Protein 2MBF (pdb70)

Solvent-accessible surface area: 7401 Å² total; per-residue (Å²): 98,50,32,35,95,79,53,40,32,73,11,0,31,105,0,0,131,77,47,44,146,38,89,10,102,19,74,48,0,17,88,41,0,18,93,94,20,112,89,0,38,111,75,92,68,156,165,83,2,45,42,9,56,103,34,0,106,111,24,21,90,111,83,102,98,15,82,175,67,145,72,158,44,102,62,184,67,46,44,8,19,12,33,70,59,30,62,111,82,153,129,49,221,199,133,169,104,51,98,178,210

Sequence (101 aa):
NPWGAESYSDLIAKALKSTFDGRMRLNEIYNWFASNVPYFGNRTSQEQSAGWKNSIRHNLSLHSRFMRIQNEGAGKSSWWVINPDAKPGRNPRRQRSATLENPWGAESYSDLIAKALKSTFDGRMRLNEIYNWFASNVPYFGNRTSQEQSAGWKNSIRHNLSLHSRFMRIQNEGAGKSSWWVINPDAKPGRNPRRQRSATLENPWGAESYSDLIAKALKSTFDGRMRLNEIYNWFASNVPYFGNRTSQEQSAGWKNSIRHNLSLHSRFMRIQNEGAGKSSWWVINPDAKPGRNPRRQRSATLENPWGAESYSDLIAKALKSTFDGRMRLNEIYNWFASNVPYFGNRTSQEQSAGWKNSIRHNLSLHSRFMRIQNEGAGKSSWWVINPDAKPGRNPRRQRSATLENPWGAESYSDLIAKALKSTFDGRMRLNEIYNWFASNVPYFGNRTSQEQSAGWKNSIRHNLSLHSRFMRIQNEGAGKSSWWVINPDAKPGRNPRRQRSATLENPWGAESYSDLIAKALKSTFDGRMRLNEIYNWFASNVPYFGNRTSQEQSAGWKNSIRHNLSLHSRFMRIQNEGAGKSSWWVINPDAKPGRNPRRQRSATLENPWGAESYSDLIAKALKSTFDGRMRLNEIYNWFASNVPYFGNRTSQEQSAGWKNSIRHNLSLHSRFMRIQNEGAGKSSWWVINPDAKPGRNPRRQRSATLENPWGAESYSDLIAKALKSTFDGRMRLNEIYNWFASNVPYFGNRTSQEQSAGWKNSIRHNLSLHSRFMRIQNEGAGKSSWWVINPDAKPGRNPRRQRSATLENPWGAESYSDLIAKALKSTFDGRMRLNEIYNWFASNVPYFGNRTSQEQSAGWKNSIRHNLSLHSRFMRIQNEGAGKSSWWVINPDAKPGRNPRRQRSATLENPWGAESYSDLIAKALKSTFDGRMRLNEIYNWFASNVPYFGNRTSQEQSAGWKNSIRHNLSLHSRFMRIQNEGAGKSSWWVINPDAKPGRNPRRQRSATLENPWGAESYSDLIAKALKSTFDGRMRLNEIYNWFASNVPYFGNRTSQEQSAGWKNSIRHNLSLHSRFMRIQNEGAGKSSWWVINPDAKPGRNPRRQRSATLENPWGAESYSDLIAKALKSTFDGRMRLNEIYNWFASNVPYFGNRTSQEQSAGWKNSIRHNLSLHSRFMRIQNEGAGKSSWWVINPDAKPGRNPRRQRSATLENPWGAESYSDLIAKALKSTFDGRMRLNEIYNWFASNVPYFGNRTSQEQSAGWKNSIRHNLSLHSRFMRIQNEGAGKSSWWVINPDAKPGRNPRRQRSATLENPWGAESYSDLIAKALKSTFDGRMRLNEIYNWFASNVPYFGNRTSQEQSAGWKNSIRHNLSLHSRFMRIQNEGAGKSSWWVINPDAKPGRNPRRQRSATLENPWGAESYSDLIAKALKSTFDGRMRLNEIYNWFASNVPYFGNRTSQEQSAGWKNSIRHNLSLHSRFMRIQNEGAGKSSWWVINPDAKPGRNPRRQRSATLENPWGAESYSDLIAKALKSTFDGRMRLNEIYNWFASNVPYFGNRTSQEQSAGWKNSIRHNLSLHSRFMRIQNEGAGKSSWWVINPDAKPGRNPRRQRSATLENPWGAESYSDLIAKALKSTFDGRMRLNEIYNWFASNVPYFGNRTSQEQSAGWKNSIRHNLSLHSRFMRIQNEGAGKSSWWVINPDAKPGRNPRRQRSATLENPWGAESYSDLIAKALKSTFDGRMRLNEIYNWFASNVPYFGNRTSQEQSAGWKNSIRHNLSLHSRFMRIQNEGAGKSSWWVINPDAKPGRNPRRQRSATLENPWGAESYSDLIAKALKSTFDGRMRLNEIYNWFASNVPYFGNRTSQEQSAGWKNSIRHNLSLHSRFMRIQNEGAGKSSWWVINPDAKPGRNPRRQRSATLENPWGAESYSDLIAKALKSTFDGRMRLNEIYNWFASNVPYFGNRTSQEQSAGWKNSIRHNLSLHSRFMRIQNEGAGKSSWWVINPDAKPGRNPRRQRSATLE

B-factor: mean 38.64, std 20.88, range [0.04, 75.55]

CATH classification: 1.10.10.10

Nearest PDB structures (foldseek):
  2mbf-assembly1_A  TM=8.349E-01  e=9.341E-17  Brugia malayi
  4lg0-assembly1_A  TM=9.025E-01  e=8.376E-10  Homo sapiens
  6lbi-assembly1_C  TM=9.142E-01  e=2.315E-09  Homo sapiens
  3coa-assembly2_F  TM=9.025E-01  e=1.795E-09  Homo sapiens
  6qvw-assembly1_A  TM=7.422E-01  e=2.071E-10  Homo sapiens

Structure (mmCIF, N/CA/C/O backbone):
data_2MBF
#
_entry.id   2MBF
#
loop_
_atom_site.group_PDB
_atom_site.id
_atom_site.type_symbol
_atom_site.label_atom_id
_atom_site.label_alt_id
_atom_site.label_comp_id
_atom_site.label_asym_id
_atom_site.label_entity_id
_atom_site.label_seq_id
_atom_site.pdbx_PDB_ins_code
_atom_site.Cartn_x
_atom_site.Cartn_y
_atom_site.Cartn_z
_atom_site.occupancy
_atom_site.B_iso_or_equiv
_atom_site.auth_seq_id
_atom_site.auth_comp_id
_atom_site.auth_asym_id
_atom_site.auth_atom_id
_atom_site.pdbx_PDB_model_num
ATOM 1 N N . ASN A 1 1 ? -0.858 -15.412 10.798 1.00 1.00 342 ASN A N 1
ATOM 2 C CA . ASN A 1 1 ? -0.621 -14.130 10.138 1.00 64.21 342 ASN A CA 1
ATOM 3 C C . ASN A 1 1 ? -0.904 -13.019 11.130 1.00 11.05 342 ASN A C 1
ATOM 4 O O . ASN A 1 1 ? -1.847 -13.121 11.904 1.00 51.11 342 ASN A O 1
ATOM 17 N N . PRO A 1 2 ? -0.103 -11.931 11.116 1.00 13.53 343 PRO A N 1
ATOM 18 C CA . PRO A 1 2 ? -0.209 -10.841 12.116 1.00 41.35 343 PRO A CA 1
ATOM 19 C C . PRO A 1 2 ? -1.513 -10.025 12.025 1.00 60.12 343 PRO A C 1
ATOM 20 O O . PRO A 1 2 ? -1.955 -9.448 13.010 1.00 0.11 343 PRO A O 1
ATOM 31 N N . TRP A 1 3 ? -2.111 -9.982 10.856 1.00 53.30 344 TRP A N 1
ATOM 32 C CA . TRP A 1 3 ? -3.328 -9.206 10.648 1.00 24.12 344 TRP A CA 1
ATOM 33 C C . TRP A 1 3 ? -4.602 -10.033 10.900 1.00 30.41 344 TRP A C 1
ATOM 34 O O . TRP A 1 3 ? -5.630 -9.495 11.319 1.00 32.25 344 TRP A O 1
ATOM 55 N N . GLY A 1 4 ? -4.535 -11.329 10.644 1.00 54.11 345 GLY A N 1
ATOM 56 C CA . GLY A 1 4 ? -5.706 -12.156 10.777 1.00 55.34 345 GLY A CA 1
ATOM 57 C C . GLY A 1 4 ? -5.556 -13.449 10.026 1.00 34.13 345 GLY A C 1
ATOM 58 O O . GLY A 1 4 ? -4.464 -14.014 9.985 1.00 52.43 345 GLY A O 1
ATOM 62 N N . ALA A 1 5 ? -6.627 -13.896 9.387 1.00 33.12 346 ALA A N 1
ATOM 63 C CA . ALA A 1 5 ? -6.619 -15.175 8.685 1.00 51.43 346 ALA A CA 1
ATOM 64 C C . ALA A 1 5 ? -6.464 -14.997 7.189 1.00 30.04 346 ALA A C 1
ATOM 65 O O . ALA A 1 5 ? -6.333 -15.981 6.446 1.00 54.35 346 ALA A O 1
ATOM 72 N N . GLU A 1 6 ? -6.511 -13.759 6.741 1.00 1.23 347 GLU A N 1
ATOM 73 C CA . GLU A 1 6 ? -6.295 -13.439 5.337 1.00 65.20 347 GLU A CA 1
ATOM 74 C C . GLU A 1 6 ? -4.873 -13.810 4.996 1.00 1.24 347 GLU A C 1
ATOM 75 O O . GLU A 1 6 ? -4.022 -13.785 5.867 1.00 71.45 347 GLU A O 1
ATOM 87 N N . SER A 1 7 ? -4.597 -14.138 3.784 1.00 31.21 348 SER A N 1
ATOM 88 C CA . SER A 1 7 ? -3.261 -14.517 3.447 1.00 72.11 348 SER A CA 1
ATOM 89 C C . SER A 1 7 ? -2.518 -13.305 2.976 1.00 45.13 348 SER A C 1
ATOM 90 O O . SER A 1 7 ? -3.142 -12.291 2.624 1.00 4.03 348 SER A O 1
ATOM 98 N N . TYR A 1 8 ? -1.203 -13.389 2.993 1.00 51.34 349 TYR A N 1
ATOM 99 C CA . TYR A 1 8 ? -0.355 -12.332 2.506 1.00 42.13 349 TYR A CA 1
ATOM 100 C C . TYR A 1 8 ? -0.765 -11.963 1.123 1.00 32.04 349 TYR A C 1
ATOM 101 O O . TYR A 1 8 ? -1.168 -10.856 0.896 1.00 24.33 349 TYR A O 1
ATOM 119 N N . SER A 1 9 ? -0.725 -12.924 0.225 1.00 0.24 350 SER A N 1
ATOM 120 C CA . SER A 1 9 ? -1.079 -12.702 -1.160 1.00 71.44 350 SER A CA 1
ATOM 121 C C . SER A 1 9 ? -2.509 -12.128 -1.316 1.00 60.23 350 SER A C 1
ATOM 122 O O . SER A 1 9 ? -2.762 -11.372 -2.243 1.00 51.22 350 SER A O 1
ATOM 130 N N . ASP A 1 10 ? -3.436 -12.470 -0.383 1.00 41.32 351 ASP A N 1
ATOM 131 C CA . ASP A 1 10 ? -4.791 -11.886 -0.418 1.00 61.20 351 ASP A CA 1
ATOM 132 C C . ASP A 1 10 ? -4.714 -10.397 -0.239 1.00 71.11 351 ASP A C 1
ATOM 133 O O . ASP A 1 10 ? -5.266 -9.631 -1.038 1.00 70.04 351 ASP A O 1
ATOM 142 N N . LEU A 1 11 ? -4.032 -9.977 0.811 1.00 12.52 352 LEU A N 1
ATOM 143 C CA . LEU A 1 11 ? -3.903 -8.572 1.106 1.00 4.14 352 LEU A CA 1
ATOM 144 C C . LEU A 1 11 ? -2.908 -7.858 0.185 1.00 41.31 352 LEU A C 1
ATOM 145 O O . LEU A 1 11 ? -3.126 -6.703 -0.176 1.00 44.10 352 LEU A O 1
ATOM 161 N N . ILE A 1 12 ? -1.833 -8.545 -0.188 1.00 4.34 353 ILE A N 1
ATOM 162 C CA . ILE A 1 12 ? -0.830 -7.992 -1.108 1.00 51.51 353 ILE A CA 1
ATOM 163 C C . ILE A 1 12 ? -1.496 -7.635 -2.418 1.00 10.54 353 ILE A C 1
ATOM 164 O O . ILE A 1 12 ? -1.290 -6.546 -2.954 1.00 54.11 353 ILE A O 1
ATOM 180 N N . ALA A 1 13 ? -2.316 -8.551 -2.917 1.00 24.44 354 ALA A N 1
ATOM 181 C CA . ALA A 1 13 ? -3.035 -8.319 -4.138 1.00 21.33 354 ALA A CA 1
ATOM 182 C C . ALA A 1 13 ? -3.990 -7.151 -3.982 1.00 21.51 354 ALA A C 1
ATOM 183 O O . ALA A 1 13 ? -4.099 -6.350 -4.876 1.00 41.22 354 ALA A O 1
ATOM 190 N N . LYS A 1 14 ? -4.668 -7.043 -2.813 1.00 21.42 355 LYS A N 1
ATOM 191 C CA . LYS A 1 14 ? -5.574 -5.903 -2.561 1.00 45.53 355 LYS A CA 1
ATOM 192 C C . LYS A 1 14 ? -4.817 -4.593 -2.620 1.00 44.32 355 LYS A C 1
ATOM 193 O O . LYS A 1 14 ? -5.307 -3.609 -3.168 1.00 5.45 355 LYS A O 1
ATOM 212 N N . ALA A 1 15 ? -3.638 -4.585 -2.036 1.00 1.02 356 ALA A N 1
ATOM 213 C CA . ALA A 1 15 ? -2.801 -3.408 -2.035 1.00 0.51 356 ALA A CA 1
ATOM 214 C C . ALA A 1 15 ? -2.417 -3.066 -3.433 1.00 12.15 356 ALA A C 1
ATOM 215 O O . ALA A 1 15 ? -2.653 -1.958 -3.893 1.00 5.42 356 ALA A O 1
ATOM 222 N N . LEU A 1 16 ? -1.891 -4.048 -4.119 1.00 62.22 357 LEU A N 1
ATOM 223 C CA . LEU A 1 16 ? -1.416 -3.917 -5.482 1.00 54.31 357 LEU A CA 1
ATOM 224 C C . LEU A 1 16 ? -2.577 -3.444 -6.365 1.00 20.02 357 LEU A C 1
ATOM 225 O O . LEU A 1 16 ? -2.404 -2.626 -7.245 1.00 61.21 357 LEU A O 1
ATOM 241 N N . LYS A 1 17 ? -3.771 -3.947 -6.050 1.00 34.40 358 LYS A N 1
ATOM 242 C CA . LYS A 1 17 ? -5.024 -3.598 -6.732 1.00 21.11 358 LYS A CA 1
ATOM 243 C C . LYS A 1 17 ? -5.317 -2.113 -6.775 1.00 63.33 358 LYS A C 1
ATOM 244 O O . LYS A 1 17 ? -6.074 -1.660 -7.635 1.00 12.41 358 LYS A O 1
ATOM 263 N N . SER A 1 18 ? -4.723 -1.351 -5.876 1.00 40.01 359 SER A N 1
ATOM 264 C CA . SER A 1 18 ? -4.965 0.077 -5.823 1.00 74.12 359 SER A CA 1
ATOM 265 C C . SER A 1 18 ? -4.327 0.822 -7.044 1.00 71.25 359 SER A C 1
ATOM 266 O O . SER A 1 18 ? -4.688 1.962 -7.345 1.00 55.53 359 SER A O 1
ATOM 274 N N . THR A 1 19 ? -3.409 0.154 -7.746 1.00 53.01 360 THR A N 1
ATOM 275 C CA . THR A 1 19 ? -2.697 0.742 -8.890 1.00 30.32 360 THR A CA 1
ATOM 276 C C . THR A 1 19 ? -2.088 -0.421 -9.732 1.00 21.35 360 THR A C 1
ATOM 277 O O . THR A 1 19 ? -1.038 -0.296 -10.388 1.00 64.14 360 THR A O 1
ATOM 288 N N . PHE A 1 20 ? -2.842 -1.501 -9.770 1.00 4.15 361 PHE A N 1
ATOM 289 C CA . PHE A 1 20 ? -2.441 -2.815 -10.312 1.00 11.41 361 PHE A CA 1
ATOM 290 C C . PHE A 1 20 ? -2.066 -2.749 -11.781 1.00 71.42 361 PHE A C 1
ATOM 291 O O . PHE A 1 20 ? -1.293 -3.566 -12.273 1.00 3.41 361 PHE A O 1
ATOM 308 N N . ASP A 1 21 ? -2.586 -1.768 -12.463 1.00 43.22 362 ASP A N 1
ATOM 309 C CA . ASP A 1 21 ? -2.430 -1.705 -13.910 1.00 44.52 362 ASP A CA 1
ATOM 310 C C . ASP A 1 21 ? -1.092 -1.118 -14.288 1.00 75.40 362 ASP A C 1
ATOM 311 O O . ASP A 1 21 ? -0.667 -1.213 -15.442 1.00 32.14 362 ASP A O 1
ATOM 320 N N . GLY A 1 22 ? -0.418 -0.554 -13.321 1.00 45.14 363 GLY A N 1
ATOM 321 C CA . GLY A 1 22 ? 0.864 0.023 -13.565 1.00 11.43 363 GLY A CA 1
ATOM 322 C C . GLY A 1 22 ? 1.899 -0.593 -12.680 1.00 44.11 363 GLY A C 1
ATOM 323 O O . GLY A 1 22 ? 2.531 -1.577 -13.055 1.00 41.40 363 GLY A O 1
ATOM 327 N N . ARG A 1 23 ? 2.073 -0.032 -11.503 1.00 41.52 364 ARG A N 1
ATOM 328 C CA . ARG A 1 23 ? 3.033 -0.527 -10.546 1.00 51.45 364 ARG A CA 1
ATOM 329 C C . ARG A 1 23 ? 2.689 -0.024 -9.177 1.00 63.32 364 ARG A C 1
ATOM 330 O O . ARG A 1 23 ? 2.060 1.038 -9.052 1.00 24.23 364 ARG A O 1
ATOM 351 N N . MET A 1 24 ? 3.078 -0.740 -8.161 1.00 14.15 365 MET A N 1
ATOM 352 C CA . MET A 1 24 ? 2.925 -0.238 -6.827 1.00 34.55 365 MET A CA 1
ATOM 353 C C . MET A 1 24 ? 4.264 -0.282 -6.216 1.00 1.53 365 MET A C 1
ATOM 354 O O . MET A 1 24 ? 5.022 -1.237 -6.446 1.00 42.12 365 MET A O 1
ATOM 368 N N . ARG A 1 25 ? 4.606 0.714 -5.486 1.00 15.11 366 ARG A N 1
ATOM 369 C CA . ARG A 1 25 ? 5.865 0.711 -4.865 1.00 12.22 366 ARG A CA 1
ATOM 370 C C . ARG A 1 25 ? 5.820 -0.151 -3.654 1.00 11.20 366 ARG A C 1
ATOM 371 O O . ARG A 1 25 ? 4.792 -0.227 -2.975 1.00 73.02 366 ARG A O 1
ATOM 392 N N . LEU A 1 26 ? 6.900 -0.811 -3.394 1.00 22.52 367 LEU A N 1
ATOM 393 C CA . LEU A 1 26 ? 7.005 -1.737 -2.300 1.00 32.12 367 LEU A CA 1
ATOM 394 C C . LEU A 1 26 ? 6.707 -1.056 -0.961 1.00 62.13 367 LEU A C 1
ATOM 395 O O . LEU A 1 26 ? 6.062 -1.637 -0.088 1.00 34.44 367 LEU A O 1
ATOM 411 N N . ASN A 1 27 ? 7.134 0.182 -0.826 1.00 74.22 368 ASN A N 1
ATOM 412 C CA . ASN A 1 27 ? 6.819 0.956 0.361 1.00 11.24 368 ASN A CA 1
ATOM 413 C C . ASN A 1 27 ? 5.345 1.327 0.425 1.00 63.13 368 ASN A C 1
ATOM 414 O O . ASN A 1 27 ? 4.764 1.358 1.503 1.00 65.53 368 ASN A O 1
ATOM 425 N N . GLU A 1 28 ? 4.727 1.565 -0.740 1.00 14.11 369 GLU A N 1
ATOM 426 C CA . GLU A 1 28 ? 3.291 1.872 -0.799 1.00 61.41 369 GLU A CA 1
ATOM 427 C C . GLU A 1 28 ? 2.495 0.687 -0.303 1.00 61.55 369 GLU A C 1
ATOM 428 O O . GLU A 1 28 ? 1.520 0.850 0.406 1.00 14.34 369 GLU A O 1
ATOM 440 N N . ILE A 1 29 ? 2.919 -0.511 -0.705 1.00 31.55 370 ILE A N 1
ATOM 441 C CA . ILE A 1 29 ? 2.336 -1.758 -0.209 1.00 4.23 370 ILE A CA 1
ATOM 442 C C . ILE A 1 29 ? 2.353 -1.797 1.317 1.00 31.43 370 ILE A C 1
ATOM 443 O O . ILE A 1 29 ? 1.331 -2.059 1.941 1.00 42.34 370 ILE A O 1
ATOM 459 N N . TYR A 1 30 ? 3.502 -1.498 1.910 1.00 53.31 371 TYR A N 1
ATOM 460 C CA . TYR A 1 30 ? 3.612 -1.470 3.371 1.00 61.15 371 TYR A CA 1
ATOM 461 C C . TYR A 1 30 ? 2.666 -0.421 3.954 1.00 5.12 371 TYR A C 1
ATOM 462 O O . TYR A 1 30 ? 1.968 -0.667 4.944 1.00 52.35 371 TYR A O 1
ATOM 480 N N . ASN A 1 31 ? 2.633 0.730 3.316 1.00 43.13 372 ASN A N 1
ATOM 481 C CA . ASN A 1 31 ? 1.765 1.837 3.732 1.00 33.11 372 ASN A CA 1
ATOM 482 C C . ASN A 1 31 ? 0.301 1.456 3.632 1.00 40.22 372 ASN A C 1
ATOM 483 O O . ASN A 1 31 ? -0.512 1.887 4.451 1.00 13.42 372 ASN A O 1
ATOM 494 N N . TRP A 1 32 ? -0.036 0.645 2.635 1.00 3.21 373 TRP A N 1
ATOM 495 C CA . TRP A 1 32 ? -1.393 0.162 2.445 1.00 2.11 373 TRP A CA 1
ATOM 496 C C . TRP A 1 32 ? -1.831 -0.605 3.672 1.00 21.10 373 TRP A C 1
ATOM 497 O O . TRP A 1 32 ? -2.904 -0.344 4.226 1.00 52.01 373 TRP A O 1
ATOM 518 N N . PHE A 1 33 ? -0.995 -1.548 4.101 1.00 34.14 374 PHE A N 1
ATOM 519 C CA . PHE A 1 33 ? -1.271 -2.347 5.286 1.00 33.34 374 PHE A CA 1
ATOM 520 C C . PHE A 1 33 ? -1.381 -1.479 6.513 1.00 63.53 374 PHE A C 1
ATOM 521 O O . PHE A 1 33 ? -2.307 -1.618 7.278 1.00 32.42 374 PHE A O 1
ATOM 538 N N . ALA A 1 34 ? -0.449 -0.574 6.673 1.00 43.33 375 ALA A N 1
ATOM 539 C CA . ALA A 1 34 ? -0.429 0.314 7.837 1.00 54.14 375 ALA A CA 1
ATOM 540 C C . ALA A 1 34 ? -1.692 1.180 7.901 1.00 75.11 375 ALA A C 1
ATOM 541 O O . ALA A 1 34 ? -2.218 1.465 8.977 1.00 61.53 375 ALA A O 1
ATOM 548 N N . SER A 1 35 ? -2.156 1.594 6.758 1.00 21.21 376 SER A N 1
ATOM 549 C CA . SER A 1 35 ? -3.336 2.415 6.664 1.00 34.44 376 SER A CA 1
ATOM 550 C C . SER A 1 35 ? -4.638 1.590 6.798 1.00 63.24 376 SER A C 1
ATOM 551 O O . SER A 1 35 ? -5.539 1.969 7.546 1.00 61.43 376 SER A O 1
ATOM 559 N N . ASN A 1 36 ? -4.720 0.452 6.105 1.00 3.54 377 ASN A N 1
ATOM 560 C CA . ASN A 1 36 ? -5.970 -0.333 6.078 1.00 70.23 377 ASN A CA 1
ATOM 561 C C . ASN A 1 36 ? -6.079 -1.351 7.197 1.00 22.31 377 ASN A C 1
ATOM 562 O O . ASN A 1 36 ? -7.180 -1.809 7.516 1.00 3.44 377 ASN A O 1
ATOM 573 N N . VAL A 1 37 ? -4.973 -1.715 7.780 1.00 44.00 378 VAL A N 1
ATOM 574 C CA . VAL A 1 37 ? -4.971 -2.658 8.875 1.00 24.54 378 VAL A CA 1
ATOM 575 C C . VAL A 1 37 ? -4.491 -1.958 10.149 1.00 74.22 378 VAL A C 1
ATOM 576 O O . VAL A 1 37 ? -3.335 -1.509 10.227 1.00 5.04 378 VAL A O 1
ATOM 589 N N . PRO A 1 38 ? -5.381 -1.844 11.152 1.00 3.12 379 PRO A N 1
ATOM 590 C CA . PRO A 1 38 ? -5.089 -1.177 12.422 1.00 62.33 379 PRO A CA 1
ATOM 591 C C . PRO A 1 38 ? -3.808 -1.686 13.098 1.00 72.13 379 PRO A C 1
ATOM 592 O O . PRO A 1 38 ? -3.036 -0.898 13.653 1.00 32.35 379 PRO A O 1
ATOM 603 N N . TYR A 1 39 ? -3.580 -2.995 13.027 1.00 60.10 380 TYR A N 1
ATOM 604 C CA . TYR A 1 39 ? -2.421 -3.619 13.641 1.00 41.03 380 TYR A CA 1
ATOM 605 C C . TYR A 1 39 ? -1.125 -3.033 13.068 1.00 35.22 380 TYR A C 1
ATOM 606 O O . TYR A 1 39 ? -0.170 -2.770 13.796 1.00 61.03 380 TYR A O 1
ATOM 624 N N . PHE A 1 40 ? -1.110 -2.816 11.769 1.00 10.30 381 PHE A N 1
ATOM 625 C CA . PHE A 1 40 ? 0.043 -2.265 11.101 1.00 3.12 381 PHE A CA 1
ATOM 626 C C . PHE A 1 40 ? 0.185 -0.797 11.314 1.00 31.01 381 PHE A C 1
ATOM 627 O O . PHE A 1 40 ? 1.279 -0.274 11.262 1.00 1.53 381 PHE A O 1
ATOM 644 N N . GLY A 1 41 ? -0.925 -0.120 11.537 1.00 61.10 382 GLY A N 1
ATOM 645 C CA . GLY A 1 41 ? -0.870 1.294 11.868 1.00 70.24 382 GLY A CA 1
ATOM 646 C C . GLY A 1 41 ? -0.107 1.520 13.177 1.00 23.22 382 GLY A C 1
ATOM 647 O O . GLY A 1 41 ? 0.396 2.608 13.452 1.00 61.04 382 GLY A O 1
ATOM 651 N N . ASN A 1 42 ? -0.020 0.462 13.966 1.00 43.42 383 ASN A N 1
ATOM 652 C CA . ASN A 1 42 ? 0.711 0.466 15.210 1.00 24.42 383 ASN A CA 1
ATOM 653 C C . ASN A 1 42 ? 2.176 0.111 14.954 1.00 54.45 383 ASN A C 1
ATOM 654 O O . ASN A 1 42 ? 3.028 0.260 15.823 1.00 41.31 383 ASN A O 1
ATOM 665 N N . ARG A 1 43 ? 2.468 -0.368 13.756 1.00 43.44 384 ARG A N 1
ATOM 666 C CA . ARG A 1 43 ? 3.815 -0.758 13.405 1.00 1.40 384 ARG A CA 1
ATOM 667 C C . ARG A 1 43 ? 4.319 0.001 12.187 1.00 53.24 384 ARG A C 1
ATOM 668 O O . ARG A 1 43 ? 4.348 -0.543 11.079 1.00 23.44 384 ARG A O 1
ATOM 689 N N . THR A 1 44 ? 4.686 1.234 12.370 1.00 75.23 385 THR A N 1
ATOM 690 C CA . THR A 1 44 ? 5.144 2.047 11.255 1.00 54.14 385 THR A CA 1
ATOM 691 C C . THR A 1 44 ? 6.605 2.494 11.403 1.00 55.00 385 THR A C 1
ATOM 692 O O . THR A 1 44 ? 7.234 2.935 10.426 1.00 62.22 385 THR A O 1
ATOM 703 N N . SER A 1 45 ? 7.142 2.384 12.609 1.00 43.50 386 SER A N 1
ATOM 704 C CA . SER A 1 45 ? 8.515 2.757 12.872 1.00 21.23 386 SER A CA 1
ATOM 705 C C . SER A 1 45 ? 9.454 1.692 12.281 1.00 14.11 386 SER A C 1
ATOM 706 O O . SER A 1 45 ? 8.994 0.605 11.894 1.00 12.21 386 SER A O 1
ATOM 714 N N . GLN A 1 46 ? 10.750 1.985 12.235 1.00 75.12 387 GLN A N 1
ATOM 715 C CA . GLN A 1 46 ? 11.732 1.106 11.590 1.00 62.11 387 GLN A CA 1
ATOM 716 C C . GLN A 1 46 ? 11.727 -0.300 12.170 1.00 72.10 387 GLN A C 1
ATOM 717 O O . GLN A 1 46 ? 11.548 -1.272 11.434 1.00 55.22 387 GLN A O 1
ATOM 731 N N . GLU A 1 47 ? 11.863 -0.411 13.478 1.00 24.05 388 GLU A N 1
ATOM 732 C CA . GLU A 1 47 ? 11.898 -1.726 14.101 1.00 62.53 388 GLU A CA 1
ATOM 733 C C . GLU A 1 47 ? 10.513 -2.303 14.241 1.00 55.31 388 GLU A C 1
ATOM 734 O O . GLU A 1 47 ? 10.341 -3.515 14.290 1.00 52.02 388 GLU A O 1
ATOM 746 N N . GLN A 1 48 ? 9.532 -1.438 14.299 1.00 44.24 389 GLN A N 1
ATOM 747 C CA . GLN A 1 48 ? 8.150 -1.860 14.387 1.00 70.55 389 GLN A CA 1
ATOM 748 C C . GLN A 1 48 ? 7.684 -2.551 13.120 1.00 34.04 389 GLN A C 1
ATOM 749 O O . GLN A 1 48 ? 6.943 -3.530 13.174 1.00 41.33 389 GLN A O 1
ATOM 763 N N . SER A 1 49 ? 8.124 -2.065 11.995 1.00 75.45 390 SER A N 1
ATOM 764 C CA . SER A 1 49 ? 7.632 -2.568 10.753 1.00 1.23 390 SER A CA 1
ATOM 765 C C . SER A 1 49 ? 8.556 -3.595 10.086 1.00 51.40 390 SER A C 1
ATOM 766 O O . SER A 1 49 ? 8.089 -4.432 9.312 1.00 4.12 390 SER A O 1
ATOM 774 N N . ALA A 1 50 ? 9.842 -3.549 10.417 1.00 40.12 391 ALA A N 1
ATOM 775 C CA . ALA A 1 50 ? 10.864 -4.389 9.775 1.00 41.12 391 ALA A CA 1
ATOM 776 C C . ALA A 1 50 ? 10.500 -5.869 9.723 1.00 65.52 391 ALA A C 1
ATOM 777 O O . ALA A 1 50 ? 10.680 -6.515 8.698 1.00 54.15 391 ALA A O 1
ATOM 784 N N . GLY A 1 51 ? 9.983 -6.394 10.807 1.00 23.51 392 GLY A N 1
ATOM 785 C CA . GLY A 1 51 ? 9.644 -7.796 10.853 1.00 64.53 392 GLY A CA 1
ATOM 786 C C . GLY A 1 51 ? 8.520 -8.177 9.933 1.00 14.35 392 GLY A C 1
ATOM 787 O O . GLY A 1 51 ? 8.625 -9.175 9.213 1.00 40.54 392 GLY A O 1
ATOM 791 N N . TRP A 1 52 ? 7.450 -7.393 9.910 1.00 50.13 393 TRP A N 1
ATOM 792 C CA . TRP A 1 52 ? 6.354 -7.750 9.048 1.00 21.23 393 TRP A CA 1
ATOM 793 C C . TRP A 1 52 ? 6.695 -7.449 7.590 1.00 34.21 393 TRP A C 1
ATOM 794 O O . TRP A 1 52 ? 6.177 -8.096 6.675 1.00 43.34 393 TRP A O 1
ATOM 815 N N . LYS A 1 53 ? 7.599 -6.477 7.376 1.00 43.31 394 LYS A N 1
ATOM 816 C CA . LYS A 1 53 ? 8.148 -6.253 6.056 1.00 44.21 394 LYS A CA 1
ATOM 817 C C . LYS A 1 53 ? 8.930 -7.465 5.614 1.00 33.31 394 LYS A C 1
ATOM 818 O O . LYS A 1 53 ? 8.816 -7.890 4.473 1.00 22.10 394 LYS A O 1
ATOM 837 N N . ASN A 1 54 ? 9.706 -8.053 6.540 1.00 40.00 395 ASN A N 1
ATOM 838 C CA . ASN A 1 54 ? 10.455 -9.277 6.227 1.00 50.45 395 ASN A CA 1
ATOM 839 C C . ASN A 1 54 ? 9.523 -10.407 5.865 1.00 32.12 395 ASN A C 1
ATOM 840 O O . ASN A 1 54 ? 9.849 -11.228 5.036 1.00 65.12 395 ASN A O 1
ATOM 851 N N . SER A 1 55 ? 8.355 -10.427 6.470 1.00 41.53 396 SER A N 1
ATOM 852 C CA . SER A 1 55 ? 7.362 -11.447 6.186 1.00 5.32 396 SER A CA 1
ATOM 853 C C . SER A 1 55 ? 6.833 -11.299 4.750 1.00 33.24 396 SER A C 1
ATOM 854 O O . SER A 1 55 ? 6.761 -12.280 3.992 1.00 60.34 396 SER A O 1
ATOM 862 N N . ILE A 1 56 ? 6.480 -10.071 4.380 1.00 43.44 397 ILE A N 1
ATOM 863 C CA . ILE A 1 56 ? 6.031 -9.762 3.025 1.00 73.03 397 ILE A CA 1
ATOM 864 C C . ILE A 1 56 ? 7.160 -10.062 2.027 1.00 21.54 397 ILE A C 1
ATOM 865 O O . ILE A 1 56 ? 6.949 -10.747 1.031 1.00 52.40 397 ILE A O 1
ATOM 881 N N . ARG A 1 57 ? 8.359 -9.593 2.344 1.00 24.21 398 ARG A N 1
ATOM 882 C CA . ARG A 1 57 ? 9.547 -9.825 1.520 1.00 51.22 398 ARG A CA 1
ATOM 883 C C . ARG A 1 57 ? 9.879 -11.302 1.387 1.00 10.31 398 ARG A C 1
ATOM 884 O O . ARG A 1 57 ? 10.325 -11.745 0.329 1.00 1.21 398 ARG A O 1
ATOM 905 N N . HIS A 1 58 ? 9.664 -12.056 2.450 1.00 33.34 399 HIS A N 1
ATOM 906 C CA . HIS A 1 58 ? 9.896 -13.496 2.438 1.00 75.42 399 HIS A CA 1
ATOM 907 C C . HIS A 1 58 ? 9.002 -14.146 1.395 1.00 0.21 399 HIS A C 1
ATOM 908 O O . HIS A 1 58 ? 9.461 -14.909 0.573 1.00 71.24 399 HIS A O 1
ATOM 923 N N . ASN A 1 59 ? 7.740 -13.807 1.425 1.00 72.32 400 ASN A N 1
ATOM 924 C CA . ASN A 1 59 ? 6.776 -14.340 0.477 1.00 35.25 400 ASN A CA 1
ATOM 925 C C . ASN A 1 59 ? 6.990 -13.820 -0.936 1.00 44.42 400 ASN A C 1
ATOM 926 O O . ASN A 1 59 ? 6.832 -14.573 -1.912 1.00 52.10 400 ASN A O 1
ATOM 937 N N . LEU A 1 60 ? 7.376 -12.551 -1.052 1.00 1.04 401 LEU A N 1
ATOM 938 C CA . LEU A 1 60 ? 7.710 -11.953 -2.353 1.00 62.33 401 LEU A CA 1
ATOM 939 C C . LEU A 1 60 ? 8.897 -12.655 -3.006 1.00 12.54 401 LEU A C 1
ATOM 940 O O . LEU A 1 60 ? 9.004 -12.697 -4.227 1.00 52.44 401 LEU A O 1
ATOM 956 N N . SER A 1 61 ? 9.775 -13.208 -2.197 1.00 11.34 402 SER A N 1
ATOM 957 C CA . SER A 1 61 ? 10.935 -13.895 -2.713 1.00 73.13 402 SER A CA 1
ATOM 958 C C . SER A 1 61 ? 10.709 -15.417 -2.834 1.00 21.54 402 SER A C 1
ATOM 959 O O . SER A 1 61 ? 11.579 -16.146 -3.319 1.00 72.21 402 SER A O 1
ATOM 967 N N . LEU A 1 62 ? 9.548 -15.889 -2.393 1.00 2.03 403 LEU A N 1
ATOM 968 C CA . LEU A 1 62 ? 9.215 -17.304 -2.523 1.00 60.13 403 LEU A CA 1
ATOM 969 C C . LEU A 1 62 ? 8.330 -17.531 -3.723 1.00 52.41 403 LEU A C 1
ATOM 970 O O . LEU A 1 62 ? 8.556 -18.445 -4.515 1.00 5.44 403 LEU A O 1
ATOM 986 N N . HIS A 1 63 ? 7.345 -16.677 -3.878 1.00 15.33 404 HIS A N 1
ATOM 987 C CA . HIS A 1 63 ? 6.386 -16.837 -4.943 1.00 52.52 404 HIS A CA 1
ATOM 988 C C . HIS A 1 63 ? 6.829 -16.102 -6.175 1.00 51.31 404 HIS A C 1
ATOM 989 O O . HIS A 1 63 ? 6.943 -14.877 -6.174 1.00 44.51 404 HIS A O 1
ATOM 1004 N N . SER A 1 64 ? 7.045 -16.847 -7.232 1.00 10.45 405 SER A N 1
ATOM 1005 C CA . SER A 1 64 ? 7.492 -16.302 -8.500 1.00 2.21 405 SER A CA 1
ATOM 1006 C C . SER A 1 64 ? 6.332 -15.568 -9.204 1.00 33.43 405 SER A C 1
ATOM 1007 O O . SER A 1 64 ? 6.509 -14.947 -10.256 1.00 62.43 405 SER A O 1
ATOM 1015 N N . ARG A 1 65 ? 5.151 -15.625 -8.592 1.00 15.31 406 ARG A N 1
ATOM 1016 C CA . ARG A 1 65 ? 3.978 -14.940 -9.107 1.00 63.01 406 ARG A CA 1
ATOM 1017 C C . ARG A 1 65 ? 4.139 -13.447 -8.917 1.00 13.14 406 ARG A C 1
ATOM 1018 O O . ARG A 1 65 ? 3.479 -12.647 -9.580 1.00 51.04 406 ARG A O 1
ATOM 1039 N N . PHE A 1 66 ? 5.011 -13.083 -8.005 1.00 3.22 407 PHE A N 1
ATOM 1040 C CA . PHE A 1 66 ? 5.323 -11.710 -7.772 1.00 30.22 407 PHE A CA 1
ATOM 1041 C C . PHE A 1 66 ? 6.598 -11.424 -8.527 1.00 12.43 407 PHE A C 1
ATOM 1042 O O . PHE A 1 66 ? 7.548 -12.210 -8.451 1.00 61.51 407 PHE A O 1
ATOM 1059 N N . MET A 1 67 ? 6.642 -10.342 -9.246 1.00 64.53 408 MET A N 1
ATOM 1060 C CA . MET A 1 67 ? 7.808 -10.046 -10.041 1.00 23.24 408 MET A CA 1
ATOM 1061 C C . MET A 1 67 ? 8.101 -8.560 -10.036 1.00 53.12 408 MET A C 1
ATOM 1062 O O . MET A 1 67 ? 7.203 -7.743 -9.898 1.00 63.34 408 MET A O 1
ATOM 1076 N N . ARG A 1 68 ? 9.346 -8.212 -10.153 1.00 3.13 409 ARG A N 1
ATOM 1077 C CA . ARG A 1 68 ? 9.736 -6.823 -10.107 1.00 22.31 409 ARG A CA 1
ATOM 1078 C C . ARG A 1 68 ? 9.761 -6.239 -11.474 1.00 10.22 409 ARG A C 1
ATOM 1079 O O . ARG A 1 68 ? 10.246 -6.862 -12.439 1.00 51.55 409 ARG A O 1
ATOM 1100 N N . ILE A 1 69 ? 9.280 -5.049 -11.565 1.00 22.04 410 ILE A N 1
ATOM 1101 C CA . ILE A 1 69 ? 9.215 -4.373 -12.802 1.00 45.21 410 ILE A CA 1
ATOM 1102 C C . ILE A 1 69 ? 10.466 -3.524 -12.935 1.00 33.14 410 ILE A C 1
ATOM 1103 O O . ILE A 1 69 ? 10.905 -2.882 -11.963 1.00 73.21 410 ILE A O 1
ATOM 1119 N N . GLN A 1 70 ? 11.065 -3.564 -14.091 1.00 21.15 411 GLN A N 1
ATOM 1120 C CA . GLN A 1 70 ? 12.308 -2.895 -14.307 1.00 62.44 411 GLN A CA 1
ATOM 1121 C C . GLN A 1 70 ? 12.098 -1.407 -14.396 1.00 34.24 411 GLN A C 1
ATOM 1122 O O . GLN A 1 70 ? 11.227 -0.920 -15.117 1.00 74.14 411 GLN A O 1
ATOM 1136 N N . ASN A 1 71 ? 12.866 -0.711 -13.635 1.00 20.11 412 ASN A N 1
ATOM 1137 C CA . ASN A 1 71 ? 12.925 0.714 -13.680 1.00 24.22 412 ASN A CA 1
ATOM 1138 C C . ASN A 1 71 ? 14.373 1.069 -13.588 1.00 3.00 412 ASN A C 1
ATOM 1139 O O . ASN A 1 71 ? 15.112 0.428 -12.833 1.00 40.32 412 ASN A O 1
ATOM 1150 N N . GLU A 1 72 ? 14.814 2.022 -14.349 1.00 70.14 413 GLU A N 1
ATOM 1151 C CA . GLU A 1 72 ? 16.192 2.376 -14.313 1.00 1.12 413 GLU A CA 1
ATOM 1152 C C . GLU A 1 72 ? 16.388 3.380 -13.174 1.00 32.13 413 GLU A C 1
ATOM 1153 O O . GLU A 1 72 ? 16.098 4.566 -13.314 1.00 53.55 413 GLU A O 1
ATOM 1165 N N . GLY A 1 73 ? 16.817 2.874 -12.052 1.00 11.54 414 GLY A N 1
ATOM 1166 C CA . GLY A 1 73 ? 17.018 3.672 -10.881 1.00 24.24 414 GLY A CA 1
ATOM 1167 C C . GLY A 1 73 ? 17.511 2.813 -9.755 1.00 34.12 414 GLY A C 1
ATOM 1168 O O . GLY A 1 73 ? 16.944 1.744 -9.493 1.00 72.20 414 GLY A O 1
ATOM 1172 N N . ALA A 1 74 ? 18.556 3.246 -9.107 1.00 63.23 415 ALA A N 1
ATOM 1173 C CA . ALA A 1 74 ? 19.167 2.493 -8.035 1.00 64.42 415 ALA A CA 1
ATOM 1174 C C . ALA A 1 74 ? 18.618 2.917 -6.669 1.00 5.42 415 ALA A C 1
ATOM 1175 O O . ALA A 1 74 ? 17.829 3.868 -6.565 1.00 14.23 415 ALA A O 1
ATOM 1182 N N . GLY A 1 75 ? 19.033 2.214 -5.631 1.00 61.44 416 GLY A N 1
ATOM 1183 C CA . GLY A 1 75 ? 18.605 2.533 -4.292 1.00 34.11 416 GLY A CA 1
ATOM 1184 C C . GLY A 1 75 ? 17.508 1.615 -3.818 1.00 51.15 416 GLY A C 1
ATOM 1185 O O . GLY A 1 75 ? 17.406 0.466 -4.281 1.00 53.33 416 GLY A O 1
ATOM 1189 N N . LYS A 1 76 ? 16.678 2.110 -2.920 1.00 50.24 417 LYS A N 1
ATOM 1190 C CA . LYS A 1 76 ? 15.571 1.331 -2.368 1.00 31.44 417 LYS A CA 1
ATOM 1191 C C . LYS A 1 76 ? 14.301 1.573 -3.161 1.00 44.32 417 LYS A C 1
ATOM 1192 O O . LYS A 1 76 ? 13.260 0.955 -2.899 1.00 24.32 417 LYS A O 1
ATOM 1211 N N . SER A 1 77 ? 14.375 2.477 -4.118 1.00 53.05 418 SER A N 1
ATOM 1212 C CA . SER A 1 77 ? 13.243 2.791 -4.946 1.00 74.13 418 SER A CA 1
ATOM 1213 C C . SER A 1 77 ? 12.987 1.677 -5.963 1.00 52.21 418 SER A C 1
ATOM 1214 O O . SER A 1 77 ? 13.399 1.750 -7.122 1.00 64.32 418 SER A O 1
ATOM 1222 N N . SER A 1 78 ? 12.416 0.611 -5.480 1.00 23.11 419 SER A N 1
ATOM 1223 C CA . SER A 1 78 ? 12.049 -0.503 -6.283 1.00 55.13 419 SER A CA 1
ATOM 1224 C C . SER A 1 78 ? 10.552 -0.697 -6.223 1.00 4.44 419 SER A C 1
ATOM 1225 O O . SER A 1 78 ? 9.902 -0.369 -5.206 1.00 73.14 419 SER A O 1
ATOM 1233 N N . TRP A 1 79 ? 10.007 -1.195 -7.280 1.00 10.33 420 TRP A N 1
ATOM 1234 C CA . TRP A 1 79 ? 8.619 -1.468 -7.365 1.00 73.44 420 TRP A CA 1
ATOM 1235 C C . TRP A 1 79 ? 8.376 -2.737 -8.117 1.00 70.31 420 TRP A C 1
ATOM 1236 O O . TRP A 1 79 ? 9.162 -3.111 -8.993 1.00 73.15 420 TRP A O 1
ATOM 1257 N N . TRP A 1 80 ? 7.330 -3.422 -7.769 1.00 62.15 421 TRP A N 1
ATOM 1258 C CA . TRP A 1 80 ? 7.077 -4.705 -8.339 1.00 35.45 421 TRP A CA 1
ATOM 1259 C C . TRP A 1 80 ? 5.590 -4.827 -8.679 1.00 42.03 421 TRP A C 1
ATOM 1260 O O . TRP A 1 80 ? 4.776 -4.004 -8.235 1.00 15.22 421 TRP A O 1
ATOM 1281 N N . VAL A 1 81 ? 5.249 -5.828 -9.464 1.00 35.14 422 VAL A N 1
ATOM 1282 C CA . VAL A 1 81 ? 3.878 -6.090 -9.880 1.00 61.51 422 VAL A CA 1
ATOM 1283 C C . VAL A 1 81 ? 3.609 -7.585 -9.881 1.00 14.50 422 VAL A C 1
ATOM 1284 O O . VAL A 1 81 ? 4.542 -8.397 -9.887 1.00 23.44 422 VAL A O 1
ATOM 1297 N N . ILE A 1 82 ? 2.364 -7.956 -9.851 1.00 43.31 423 ILE A N 1
ATOM 1298 C CA . ILE A 1 82 ? 2.027 -9.348 -9.904 1.00 73.12 423 ILE A CA 1
ATOM 1299 C C . ILE A 1 82 ? 2.050 -9.776 -11.353 1.00 62.03 423 ILE A C 1
ATOM 1300 O O . ILE A 1 82 ? 1.570 -9.042 -12.238 1.00 20.44 423 ILE A O 1
ATOM 1316 N N . ASN A 1 83 ? 2.613 -10.937 -11.591 1.00 43.20 424 ASN A N 1
ATOM 1317 C CA . ASN A 1 83 ? 2.787 -11.473 -12.919 1.00 12.41 424 ASN A CA 1
ATOM 1318 C C . ASN A 1 83 ? 1.438 -11.746 -13.560 1.00 52.12 424 ASN A C 1
ATOM 1319 O O . ASN A 1 83 ? 0.648 -12.535 -13.045 1.00 30.32 424 ASN A O 1
ATOM 1330 N N . PRO A 1 84 ? 1.168 -11.085 -14.713 1.00 23.45 425 PRO A N 1
ATOM 1331 C CA . PRO A 1 84 ? -0.113 -11.191 -15.427 1.00 13.51 425 PRO A CA 1
ATOM 1332 C C . PRO A 1 84 ? -0.410 -12.612 -15.872 1.00 51.53 425 PRO A C 1
ATOM 1333 O O . PRO A 1 84 ? -1.567 -12.992 -16.050 1.00 12.12 425 PRO A O 1
ATOM 1344 N N . ASP A 1 85 ? 0.634 -13.400 -16.028 1.00 52.41 426 ASP A N 1
ATOM 1345 C CA . ASP A 1 85 ? 0.494 -14.768 -16.477 1.00 74.44 426 ASP A CA 1
ATOM 1346 C C . ASP A 1 85 ? 0.241 -15.688 -15.295 1.00 70.50 426 ASP A C 1
ATOM 1347 O O . ASP A 1 85 ? 0.041 -16.890 -15.466 1.00 73.33 426 ASP A O 1
ATOM 1356 N N . ALA A 1 86 ? 0.258 -15.130 -14.098 1.00 24.15 427 ALA A N 1
ATOM 1357 C CA . ALA A 1 86 ? 0.067 -15.909 -12.886 1.00 65.45 427 ALA A CA 1
ATOM 1358 C C . ALA A 1 86 ? -1.124 -15.400 -12.090 1.00 54.42 427 ALA A C 1
ATOM 1359 O O . ALA A 1 86 ? -1.312 -15.765 -10.921 1.00 45.44 427 ALA A O 1
ATOM 1366 N N . LYS A 1 87 ? -1.925 -14.574 -12.712 1.00 34.35 428 LYS A N 1
ATOM 1367 C CA . LYS A 1 87 ? -3.112 -14.053 -12.080 1.00 52.30 428 LYS A CA 1
ATOM 1368 C C . LYS A 1 87 ? -4.319 -14.279 -12.999 1.00 50.40 428 LYS A C 1
ATOM 1369 O O . LYS A 1 87 ? -4.168 -14.265 -14.223 1.00 62.33 428 LYS A O 1
ATOM 1388 N N . PRO A 1 88 ? -5.514 -14.533 -12.443 1.00 54.55 429 PRO A N 1
ATOM 1389 C CA . PRO A 1 88 ? -6.698 -14.856 -13.237 1.00 71.22 429 PRO A CA 1
ATOM 1390 C C . PRO A 1 88 ? -7.284 -13.645 -13.951 1.00 75.10 429 PRO A C 1
ATOM 1391 O O . PRO A 1 88 ? -6.862 -12.501 -13.734 1.00 0.45 429 PRO A O 1
ATOM 1402 N N . GLY A 1 89 ? -8.229 -13.898 -14.817 1.00 51.32 430 GLY A N 1
ATOM 1403 C CA . GLY A 1 89 ? -8.895 -12.838 -15.510 1.00 23.40 430 GLY A CA 1
ATOM 1404 C C . GLY A 1 89 ? -8.456 -12.734 -16.937 1.00 12.40 430 GLY A C 1
ATOM 1405 O O . GLY A 1 89 ? -9.269 -12.512 -17.825 1.00 72.52 430 GLY A O 1
ATOM 1409 N N . ARG A 1 90 ? -7.177 -12.906 -17.167 1.00 63.30 431 ARG A N 1
ATOM 1410 C CA . ARG A 1 90 ? -6.631 -12.813 -18.496 1.00 4.21 431 ARG A CA 1
ATOM 1411 C C . ARG A 1 90 ? -5.570 -13.879 -18.678 1.00 11.14 431 ARG A C 1
ATOM 1412 O O . ARG A 1 90 ? -4.531 -13.844 -18.016 1.00 72.40 431 ARG A O 1
ATOM 1433 N N . ASN A 1 91 ? -5.829 -14.826 -19.530 1.00 22.11 432 ASN A N 1
ATOM 1434 C CA . ASN A 1 91 ? -4.850 -15.862 -19.827 1.00 10.34 432 ASN A CA 1
ATOM 1435 C C . ASN A 1 91 ? -4.033 -15.431 -21.027 1.00 31.23 432 ASN A C 1
ATOM 1436 O O . ASN A 1 91 ? -4.567 -14.767 -21.923 1.00 51.01 432 ASN A O 1
ATOM 1447 N N . PRO A 1 92 ? -2.723 -15.750 -21.057 1.00 43.53 433 PRO A N 1
ATOM 1448 C CA . PRO A 1 92 ? -1.846 -15.399 -22.183 1.00 11.24 433 PRO A CA 1
ATOM 1449 C C . PRO A 1 92 ? -2.380 -15.939 -23.515 1.00 41.40 433 PRO A C 1
ATOM 1450 O O . PRO A 1 92 ? -2.916 -17.056 -23.574 1.00 63.55 433 PRO A O 1
ATOM 1461 N N . ARG A 1 93 ? -2.243 -15.136 -24.564 1.00 72.05 434 ARG A N 1
ATOM 1462 C CA . ARG A 1 93 ? -2.722 -15.486 -25.901 1.00 63.00 434 ARG A CA 1
ATOM 1463 C C . ARG A 1 93 ? -1.970 -16.691 -26.423 1.00 1.54 434 ARG A C 1
ATOM 1464 O O . ARG A 1 93 ? -2.551 -17.609 -27.007 1.00 20.21 434 ARG A O 1
ATOM 1485 N N . ARG A 1 94 ? -0.684 -16.689 -26.203 1.00 11.15 435 ARG A N 1
ATOM 1486 C CA . ARG A 1 94 ? 0.134 -17.812 -26.557 1.00 22.54 435 ARG A CA 1
ATOM 1487 C C . ARG A 1 94 ? 0.407 -18.619 -25.308 1.00 13.14 435 ARG A C 1
ATOM 1488 O O . ARG A 1 94 ? 0.731 -18.066 -24.253 1.00 14.33 435 ARG A O 1
ATOM 1509 N N . GLN A 1 95 ? 0.244 -19.902 -25.409 1.00 32.40 436 GLN A N 1
ATOM 1510 C CA . GLN A 1 95 ? 0.417 -20.760 -24.275 1.00 70.25 436 GLN A CA 1
ATOM 1511 C C . GLN A 1 95 ? 1.871 -21.077 -24.037 1.00 31.14 436 GLN A C 1
ATOM 1512 O O . GLN A 1 95 ? 2.509 -21.825 -24.806 1.00 75.12 436 GLN A O 1
ATOM 1526 N N . ARG A 1 96 ? 2.395 -20.481 -22.997 1.00 33.04 437 ARG A N 1
ATOM 1527 C CA . ARG A 1 96 ? 3.753 -20.697 -22.573 1.00 70.23 437 ARG A CA 1
ATOM 1528 C C . ARG A 1 96 ? 3.796 -22.039 -21.886 1.00 75.51 437 ARG A C 1
ATOM 1529 O O . ARG A 1 96 ? 4.750 -22.809 -22.024 1.00 41.33 437 ARG A O 1
ATOM 1550 N N . SER A 1 97 ? 2.736 -22.317 -21.171 1.00 14.44 438 SER A N 1
ATOM 1551 C CA . SER A 1 97 ? 2.548 -23.572 -20.552 1.00 0.12 438 SER A CA 1
ATOM 1552 C C . SER A 1 97 ? 1.477 -24.309 -21.351 1.00 42.35 438 SER A C 1
ATOM 1553 O O . SER A 1 97 ? 0.279 -24.213 -21.070 1.00 52.21 438 SER A O 1
ATOM 1561 N N . ALA A 1 98 ? 1.911 -24.970 -22.398 1.00 2.21 439 ALA A N 1
ATOM 1562 C CA . ALA A 1 98 ? 1.001 -25.636 -23.312 1.00 61.02 439 ALA A CA 1
ATOM 1563 C C . ALA A 1 98 ? 1.066 -27.133 -23.153 1.00 64.41 439 ALA A C 1
ATOM 1564 O O . ALA A 1 98 ? 0.199 -27.854 -23.656 1.00 20.43 439 ALA A O 1
ATOM 1571 N N . THR A 1 99 ? 2.093 -27.585 -22.443 1.00 73.42 440 THR A N 1
ATOM 1572 C CA . THR A 1 99 ? 2.363 -28.986 -22.234 1.00 64.33 440 THR A CA 1
ATOM 1573 C C . THR A 1 99 ? 2.746 -29.652 -23.570 1.00 5.11 440 THR A C 1
ATOM 1574 O O . THR A 1 99 ? 1.878 -30.072 -24.355 1.00 64.30 440 THR A O 1
ATOM 1585 N N . LEU A 1 100 ? 4.037 -29.682 -23.850 1.00 35.01 441 LEU A N 1
ATOM 1586 C CA . LEU A 1 100 ? 4.533 -30.254 -25.081 1.00 70.53 441 LEU A CA 1
ATOM 1587 C C . LEU A 1 100 ? 4.587 -31.755 -24.978 1.00 63.34 441 LEU A C 1
ATOM 1588 O O . LEU A 1 100 ? 5.396 -32.318 -24.222 1.00 74.41 441 LEU A O 1
ATOM 1604 N N . GLU A 1 101 ? 3.713 -32.393 -25.702 1.00 32.31 442 GLU A N 1
ATOM 1605 C CA . GLU A 1 101 ? 3.638 -33.822 -25.740 1.00 4.32 442 GLU A CA 1
ATOM 1606 C C . GLU A 1 101 ? 3.643 -34.241 -27.190 1.00 23.54 442 GLU A C 1
ATOM 1607 O O . GLU A 1 101 ? 2.558 -34.464 -27.757 1.00 39.00 442 GLU A O 1
ATOM 1620 N N . ASN A 1 1 ? -1.143 -15.379 10.606 1.00 44.14 342 ASN A N 2
ATOM 1621 C CA . ASN A 1 1 ? -0.719 -14.145 9.944 1.00 54.14 342 ASN A CA 2
ATOM 1622 C C . ASN A 1 1 ? -0.969 -12.991 10.882 1.00 31.40 342 ASN A C 2
ATOM 1623 O O . ASN A 1 1 ? -1.936 -13.026 11.629 1.00 2.10 342 ASN A O 2
ATOM 1636 N N . PRO A 1 2 ? -0.111 -11.941 10.854 1.00 65.33 343 PRO A N 2
ATOM 1637 C CA . PRO A 1 2 ? -0.193 -10.802 11.797 1.00 2.42 343 PRO A CA 2
ATOM 1638 C C . PRO A 1 2 ? -1.578 -10.132 11.862 1.00 41.24 343 PRO A C 2
ATOM 1639 O O . PRO A 1 2 ? -2.049 -9.773 12.934 1.00 53.35 343 PRO A O 2
ATOM 1650 N N . TRP A 1 3 ? -2.206 -9.978 10.722 1.00 1.13 344 TRP A N 2
ATOM 1651 C CA . TRP A 1 3 ? -3.512 -9.341 10.629 1.00 73.44 344 TRP A CA 2
ATOM 1652 C C . TRP A 1 3 ? -4.650 -10.303 11.003 1.00 53.40 344 TRP A C 2
ATOM 1653 O O . TRP A 1 3 ? -5.642 -9.896 11.605 1.00 33.32 344 TRP A O 2
ATOM 1674 N N . GLY A 1 4 ? -4.490 -11.569 10.660 1.00 42.21 345 GLY A N 2
ATOM 1675 C CA . GLY A 1 4 ? -5.531 -12.529 10.892 1.00 14.11 345 GLY A CA 2
ATOM 1676 C C . GLY A 1 4 ? -5.357 -13.776 10.049 1.00 61.12 345 GLY A C 2
ATOM 1677 O O . GLY A 1 4 ? -4.256 -14.328 9.972 1.00 15.11 345 GLY A O 2
ATOM 1681 N N . ALA A 1 5 ? -6.424 -14.190 9.381 1.00 43.01 346 ALA A N 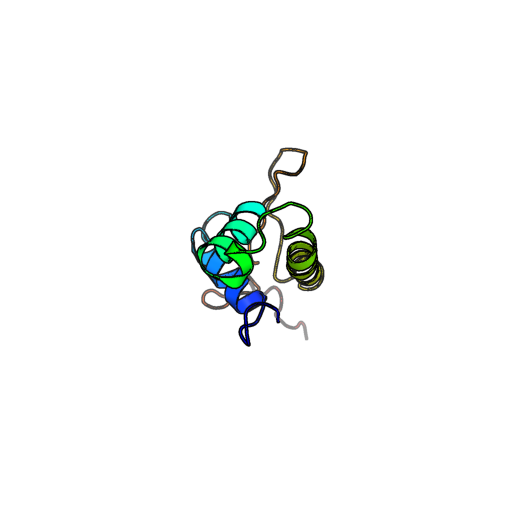2
ATOM 1682 C CA . ALA A 1 5 ? -6.431 -15.439 8.621 1.00 13.44 346 ALA A CA 2
ATOM 1683 C C . ALA A 1 5 ? -6.239 -15.254 7.108 1.00 45.54 346 ALA A C 2
ATOM 1684 O O . ALA A 1 5 ? -6.038 -16.239 6.386 1.00 12.33 346 ALA A O 2
ATOM 1691 N N . GLU A 1 6 ? -6.348 -14.024 6.607 1.00 2.41 347 GLU A N 2
ATOM 1692 C CA . GLU A 1 6 ? -6.078 -13.772 5.185 1.00 60.14 347 GLU A CA 2
ATOM 1693 C C . GLU A 1 6 ? -4.622 -14.068 4.892 1.00 65.34 347 GLU A C 2
ATOM 1694 O O . GLU A 1 6 ? -3.802 -14.068 5.801 1.00 14.01 347 GLU A O 2
ATOM 1706 N N . SER A 1 7 ? -4.292 -14.291 3.667 1.00 15.41 348 SER A N 2
ATOM 1707 C CA . SER A 1 7 ? -2.939 -14.610 3.342 1.00 23.14 348 SER A CA 2
ATOM 1708 C C . SER A 1 7 ? -2.227 -13.341 2.948 1.00 14.42 348 SER A C 2
ATOM 1709 O O . SER A 1 7 ? -2.886 -12.322 2.662 1.00 44.34 348 SER A O 2
ATOM 1717 N N . TYR A 1 8 ? -0.907 -13.378 2.951 1.00 64.25 349 TYR A N 2
ATOM 1718 C CA . TYR A 1 8 ? -0.107 -12.244 2.550 1.00 44.33 349 TYR A CA 2
ATOM 1719 C C . TYR A 1 8 ? -0.492 -11.834 1.182 1.00 12.50 349 TYR A C 2
ATOM 1720 O O . TYR A 1 8 ? -0.958 -10.735 0.987 1.00 31.52 349 TYR A O 2
ATOM 1738 N N . SER A 1 9 ? -0.352 -12.747 0.248 1.00 55.42 350 SER A N 2
ATOM 1739 C CA . SER A 1 9 ? -0.650 -12.503 -1.137 1.00 40.04 350 SER A CA 2
ATOM 1740 C C . SER A 1 9 ? -2.085 -11.979 -1.338 1.00 20.10 350 SER A C 2
ATOM 1741 O O . SER A 1 9 ? -2.331 -11.214 -2.250 1.00 65.24 350 SER A O 2
ATOM 1749 N N . ASP A 1 10 ? -3.019 -12.374 -0.454 1.00 3.02 351 ASP A N 2
ATOM 1750 C CA . ASP A 1 10 ? -4.389 -11.836 -0.505 1.00 25.45 351 ASP A CA 2
ATOM 1751 C C . ASP A 1 10 ? -4.398 -10.357 -0.232 1.00 32.14 351 ASP A C 2
ATOM 1752 O O . ASP A 1 10 ? -4.936 -9.573 -1.021 1.00 74.34 351 ASP A O 2
ATOM 1761 N N . LEU A 1 11 ? -3.788 -9.955 0.865 1.00 11.10 352 LEU A N 2
ATOM 1762 C CA . LEU A 1 11 ? -3.728 -8.552 1.191 1.00 24.25 352 LEU A CA 2
ATOM 1763 C C . LEU A 1 11 ? -2.765 -7.782 0.291 1.00 52.05 352 LEU A C 2
ATOM 1764 O O . LEU A 1 11 ? -3.017 -6.625 -0.040 1.00 23.33 352 LEU A O 2
ATOM 1780 N N . ILE A 1 12 ? -1.676 -8.426 -0.101 1.00 63.41 353 ILE A N 2
ATOM 1781 C CA . ILE A 1 12 ? -0.701 -7.823 -1.005 1.00 12.04 353 ILE A CA 2
ATOM 1782 C C . ILE A 1 12 ? -1.375 -7.510 -2.319 1.00 44.13 353 ILE A C 2
ATOM 1783 O O . ILE A 1 12 ? -1.181 -6.434 -2.882 1.00 22.23 353 ILE A O 2
ATOM 1799 N N . ALA A 1 13 ? -2.187 -8.450 -2.793 1.00 75.45 354 ALA A N 2
ATOM 1800 C CA . ALA A 1 13 ? -2.931 -8.253 -4.004 1.00 71.34 354 ALA A CA 2
ATOM 1801 C C . ALA A 1 13 ? -3.877 -7.086 -3.853 1.00 61.33 354 ALA A C 2
ATOM 1802 O O . ALA A 1 13 ? -4.010 -6.327 -4.757 1.00 15.21 354 ALA A O 2
ATOM 1809 N N . LYS A 1 14 ? -4.511 -6.938 -2.664 1.00 5.11 355 LYS A N 2
ATOM 1810 C CA . LYS A 1 14 ? -5.422 -5.795 -2.414 1.00 44.31 355 LYS A CA 2
ATOM 1811 C C . LYS A 1 14 ? -4.664 -4.481 -2.490 1.00 74.25 355 LYS A C 2
ATOM 1812 O O . LYS A 1 14 ? -5.183 -3.482 -2.992 1.00 33.31 355 LYS A O 2
ATOM 1831 N N . ALA A 1 15 ? -3.452 -4.483 -1.963 1.00 52.41 356 ALA A N 2
ATOM 1832 C CA . ALA A 1 15 ? -2.613 -3.300 -1.976 1.00 23.23 356 ALA A CA 2
ATOM 1833 C C . ALA A 1 15 ? -2.245 -2.958 -3.386 1.00 73.04 356 ALA A C 2
ATOM 1834 O O . ALA A 1 15 ? -2.491 -1.847 -3.853 1.00 42.33 356 ALA A O 2
ATOM 1841 N N . LEU A 1 16 ? -1.723 -3.947 -4.070 1.00 42.30 357 LEU A N 2
ATOM 1842 C CA . LEU A 1 16 ? -1.260 -3.844 -5.445 1.00 52.44 357 LEU A CA 2
ATOM 1843 C C . LEU A 1 16 ? -2.433 -3.384 -6.306 1.00 44.21 357 LEU A C 2
ATOM 1844 O O . LEU A 1 16 ? -2.290 -2.557 -7.184 1.00 10.34 357 LEU A O 2
ATOM 1860 N N . LYS A 1 17 ? -3.598 -3.915 -5.970 1.00 32.23 358 LYS A N 2
ATOM 1861 C CA . LYS A 1 17 ? -4.847 -3.675 -6.600 1.00 14.40 358 LYS A CA 2
ATOM 1862 C C . LYS A 1 17 ? -5.245 -2.199 -6.654 1.00 3.32 358 LYS A C 2
ATOM 1863 O O . LYS A 1 17 ? -5.978 -1.787 -7.558 1.00 52.45 358 LYS A O 2
ATOM 1882 N N . SER A 1 18 ? -4.736 -1.398 -5.735 1.00 30.33 359 SER A N 2
ATOM 1883 C CA . SER A 1 18 ? -5.084 0.024 -5.710 1.00 41.21 359 SER A CA 2
ATOM 1884 C C . SER A 1 18 ? -4.456 0.775 -6.920 1.00 65.10 359 SER A C 2
ATOM 1885 O O . SER A 1 18 ? -4.730 1.958 -7.148 1.00 20.11 359 SER A O 2
ATOM 1893 N N . THR A 1 19 ? -3.621 0.064 -7.668 1.00 2.53 360 THR A N 2
ATOM 1894 C CA . THR A 1 19 ? -2.962 0.557 -8.855 1.00 51.22 360 THR A CA 2
ATOM 1895 C C . THR A 1 19 ? -2.538 -0.705 -9.670 1.00 74.23 360 THR A C 2
ATOM 1896 O O . THR A 1 19 ? -1.517 -0.733 -10.361 1.00 32.11 360 THR A O 2
ATOM 1907 N N . PHE A 1 20 ? -3.423 -1.695 -9.635 1.00 63.40 361 PHE A N 2
ATOM 1908 C CA . PHE A 1 20 ? -3.194 -3.078 -10.126 1.00 74.34 361 PHE A CA 2
ATOM 1909 C C . PHE A 1 20 ? -2.711 -3.129 -11.574 1.00 51.34 361 PHE A C 2
ATOM 1910 O O . PHE A 1 20 ? -1.956 -4.037 -11.971 1.00 4.23 361 PHE A O 2
ATOM 1927 N N . ASP A 1 21 ? -3.113 -2.155 -12.337 1.00 74.24 362 ASP A N 2
ATOM 1928 C CA . ASP A 1 21 ? -2.824 -2.134 -13.768 1.00 11.32 362 ASP A CA 2
ATOM 1929 C C . ASP A 1 21 ? -1.578 -1.342 -14.063 1.00 73.33 362 ASP A C 2
ATOM 1930 O O . ASP A 1 21 ? -1.152 -1.222 -15.214 1.00 34.23 362 ASP A O 2
ATOM 1939 N N . GLY A 1 22 ? -0.997 -0.804 -13.034 1.00 13.52 363 GLY A N 2
ATOM 1940 C CA . GLY A 1 22 ? 0.222 -0.100 -13.163 1.00 4.24 363 GLY A CA 2
ATOM 1941 C C . GLY A 1 22 ? 1.308 -0.849 -12.456 1.00 0.11 363 GLY A C 2
ATOM 1942 O O . GLY A 1 22 ? 1.685 -1.953 -12.870 1.00 63.42 363 GLY A O 2
ATOM 1946 N N . ARG A 1 23 ? 1.772 -0.298 -11.378 1.00 44.50 364 ARG A N 2
ATOM 1947 C CA . ARG A 1 23 ? 2.844 -0.881 -10.605 1.00 71.10 364 ARG A CA 2
ATOM 1948 C C . ARG A 1 23 ? 2.814 -0.319 -9.215 1.00 32.34 364 ARG A C 2
ATOM 1949 O O . ARG A 1 23 ? 2.374 0.813 -9.033 1.00 71.01 364 ARG A O 2
ATOM 1970 N N . MET A 1 24 ? 3.247 -1.064 -8.237 1.00 24.11 365 MET A N 2
ATOM 1971 C CA . MET A 1 24 ? 3.242 -0.523 -6.913 1.00 64.23 365 MET A CA 2
ATOM 1972 C C . MET A 1 24 ? 4.606 -0.659 -6.325 1.00 31.22 365 MET A C 2
ATOM 1973 O O . MET A 1 24 ? 5.279 -1.679 -6.522 1.00 12.24 365 MET A O 2
ATOM 1987 N N . ARG A 1 25 ? 5.036 0.356 -5.641 1.00 61.13 366 ARG A N 2
ATOM 1988 C CA . ARG A 1 25 ? 6.310 0.323 -5.031 1.00 72.34 366 ARG A CA 2
ATOM 1989 C C . ARG A 1 25 ? 6.262 -0.461 -3.762 1.00 14.04 366 ARG A C 2
ATOM 1990 O O . ARG A 1 25 ? 5.245 -0.446 -3.047 1.00 63.11 366 ARG A O 2
ATOM 2011 N N . LEU A 1 26 ? 7.342 -1.136 -3.483 1.00 33.44 367 LEU A N 2
ATOM 2012 C CA . LEU A 1 26 ? 7.460 -2.033 -2.354 1.00 40.31 367 LEU A CA 2
ATOM 2013 C C . LEU A 1 26 ? 7.167 -1.313 -1.036 1.00 71.04 367 LEU A C 2
ATOM 2014 O O . LEU A 1 26 ? 6.448 -1.838 -0.178 1.00 30.54 367 LEU A O 2
ATOM 2030 N N . ASN A 1 27 ? 7.668 -0.094 -0.903 1.00 4.04 368 ASN A N 2
ATOM 2031 C CA . ASN A 1 27 ? 7.392 0.709 0.290 1.00 54.34 368 ASN A CA 2
ATOM 2032 C C . ASN A 1 27 ? 5.938 1.133 0.372 1.00 74.40 368 ASN A C 2
ATOM 2033 O O . ASN A 1 27 ? 5.367 1.205 1.459 1.00 32.41 368 ASN A O 2
ATOM 2044 N N . GLU A 1 28 ? 5.326 1.385 -0.773 1.00 32.54 369 GLU A N 2
ATOM 2045 C CA . GLU A 1 28 ? 3.954 1.855 -0.800 1.00 63.33 369 GLU A CA 2
ATOM 2046 C C . GLU A 1 28 ? 2.971 0.751 -0.454 1.00 62.51 369 GLU A C 2
ATOM 2047 O O . GLU A 1 28 ? 1.913 1.016 0.124 1.00 54.32 369 GLU A O 2
ATOM 2059 N N . ILE A 1 29 ? 3.311 -0.481 -0.817 1.00 4.10 370 ILE A N 2
ATOM 2060 C CA . ILE A 1 29 ? 2.561 -1.652 -0.366 1.00 32.33 370 ILE A CA 2
ATOM 2061 C C . ILE A 1 29 ? 2.537 -1.696 1.155 1.00 24.34 370 ILE A C 2
ATOM 2062 O O . ILE A 1 29 ? 1.484 -1.865 1.760 1.00 62.55 370 ILE A O 2
ATOM 2078 N N . TYR A 1 30 ? 3.700 -1.505 1.769 1.00 72.33 371 TYR A N 2
ATOM 2079 C CA . TYR A 1 30 ? 3.787 -1.467 3.228 1.00 74.34 371 TYR A CA 2
ATOM 2080 C C . TYR A 1 30 ? 2.909 -0.349 3.799 1.00 40.12 371 TYR A C 2
ATOM 2081 O O . TYR A 1 30 ? 2.249 -0.522 4.832 1.00 60.13 371 TYR A O 2
ATOM 2099 N N . ASN A 1 31 ? 2.898 0.781 3.116 1.00 25.11 372 ASN A N 2
ATOM 2100 C CA . ASN A 1 31 ? 2.083 1.936 3.527 1.00 34.54 372 ASN A CA 2
ATOM 2101 C C . ASN A 1 31 ? 0.596 1.573 3.519 1.00 11.22 372 ASN A C 2
ATOM 2102 O O . ASN A 1 31 ? -0.165 2.002 4.404 1.00 5.52 372 ASN A O 2
ATOM 2113 N N . TRP A 1 32 ? 0.194 0.778 2.518 1.00 72.03 373 TRP A N 2
ATOM 2114 C CA . TRP A 1 32 ? -1.189 0.326 2.365 1.00 11.22 373 TRP A CA 2
ATOM 2115 C C . TRP A 1 32 ? -1.624 -0.429 3.595 1.00 55.44 373 TRP A C 2
ATOM 2116 O O . TRP A 1 32 ? -2.657 -0.115 4.186 1.00 61.04 373 TRP A O 2
ATOM 2137 N N . PHE A 1 33 ? -0.824 -1.413 3.983 1.00 34.41 374 PHE A N 2
ATOM 2138 C CA . PHE A 1 33 ? -1.113 -2.243 5.149 1.00 61.22 374 PHE A CA 2
ATOM 2139 C C . PHE A 1 33 ? -1.231 -1.427 6.405 1.00 52.10 374 PHE A C 2
ATOM 2140 O O . PHE A 1 33 ? -2.140 -1.623 7.185 1.00 54.33 374 PHE A O 2
ATOM 2157 N N . ALA A 1 34 ? -0.323 -0.504 6.585 1.00 3.22 375 ALA A N 2
ATOM 2158 C CA . ALA A 1 34 ? -0.318 0.325 7.780 1.00 75.32 375 ALA A CA 2
ATOM 2159 C C . ALA A 1 34 ? -1.590 1.165 7.875 1.00 62.51 375 ALA A C 2
ATOM 2160 O O . ALA A 1 34 ? -2.151 1.336 8.949 1.00 21.41 375 ALA A O 2
ATOM 2167 N N . SER A 1 35 ? -2.039 1.675 6.761 1.00 32.33 376 SER A N 2
ATOM 2168 C CA . SER A 1 35 ? -3.223 2.489 6.752 1.00 2.41 376 SER A CA 2
ATOM 2169 C C . SER A 1 35 ? -4.516 1.645 6.800 1.00 23.14 376 SER A C 2
ATOM 2170 O O . SER A 1 35 ? -5.444 1.968 7.538 1.00 55.51 376 SER A O 2
ATOM 2178 N N . ASN A 1 36 ? -4.553 0.548 6.045 1.00 3.24 377 ASN A N 2
ATOM 2179 C CA . ASN A 1 36 ? -5.792 -0.233 5.899 1.00 53.15 377 ASN A CA 2
ATOM 2180 C C . ASN A 1 36 ? -5.933 -1.331 6.928 1.00 24.41 377 ASN A C 2
ATOM 2181 O O . ASN A 1 36 ? -6.986 -1.952 7.037 1.00 22.42 377 ASN A O 2
ATOM 2192 N N . VAL A 1 37 ? -4.887 -1.597 7.660 1.00 25.54 378 VAL A N 2
ATOM 2193 C CA . VAL A 1 37 ? -4.932 -2.596 8.697 1.00 44.34 378 VAL A CA 2
ATOM 2194 C C . VAL A 1 37 ? -4.513 -1.965 10.020 1.00 42.45 378 VAL A C 2
ATOM 2195 O O . VAL A 1 37 ? -3.350 -1.562 10.184 1.00 62.32 378 VAL A O 2
ATOM 2208 N N . PRO A 1 38 ? -5.459 -1.860 10.978 1.00 44.50 379 PRO A N 2
ATOM 2209 C CA . PRO A 1 38 ? -5.217 -1.239 12.284 1.00 53.22 379 PRO A CA 2
ATOM 2210 C C . PRO A 1 38 ? -4.008 -1.829 13.023 1.00 3.40 379 PRO A C 2
ATOM 2211 O O . PRO A 1 38 ? -3.307 -1.119 13.762 1.00 10.11 379 PRO A O 2
ATOM 2222 N N . TYR A 1 39 ? -3.763 -3.116 12.819 1.00 61.42 380 TYR A N 2
ATOM 2223 C CA . TYR A 1 39 ? -2.635 -3.796 13.417 1.00 0.34 380 TYR A CA 2
ATOM 2224 C C . TYR A 1 39 ? -1.317 -3.177 12.921 1.00 65.44 380 TYR A C 2
ATOM 2225 O O . TYR A 1 39 ? -0.384 -2.941 13.706 1.00 2.42 380 TYR A O 2
ATOM 2243 N N . PHE A 1 40 ? -1.245 -2.908 11.625 1.00 72.20 381 PHE A N 2
ATOM 2244 C CA . PHE A 1 40 ? -0.070 -2.329 11.026 1.00 11.22 381 PHE A CA 2
ATOM 2245 C C . PHE A 1 40 ? 0.049 -0.856 11.286 1.00 33.10 381 PHE A C 2
ATOM 2246 O O . PHE A 1 40 ? 1.149 -0.322 11.324 1.00 22.54 381 PHE A O 2
ATOM 2263 N N . GLY A 1 41 ? -1.084 -0.194 11.458 1.00 22.11 382 GLY A N 2
ATOM 2264 C CA . GLY A 1 41 ? -1.081 1.218 11.842 1.00 74.12 382 GLY A CA 2
ATOM 2265 C C . GLY A 1 41 ? -0.493 1.391 13.238 1.00 72.13 382 GLY A C 2
ATOM 2266 O O . GLY A 1 41 ? -0.101 2.480 13.647 1.00 44.03 382 GLY A O 2
ATOM 2270 N N . ASN A 1 42 ? -0.445 0.292 13.950 1.00 74.25 383 ASN A N 2
ATOM 2271 C CA . ASN A 1 42 ? 0.124 0.186 15.251 1.00 11.22 383 ASN A CA 2
ATOM 2272 C C . ASN A 1 42 ? 1.616 -0.241 15.159 1.00 74.30 383 ASN A C 2
ATOM 2273 O O . ASN A 1 42 ? 2.370 -0.149 16.116 1.00 42.53 383 ASN A O 2
ATOM 2284 N N . ARG A 1 43 ? 2.014 -0.706 13.989 1.00 44.43 384 ARG A N 2
ATOM 2285 C CA . ARG A 1 43 ? 3.392 -1.112 13.720 1.00 22.53 384 ARG A CA 2
ATOM 2286 C C . ARG A 1 43 ? 3.983 -0.356 12.534 1.00 20.52 384 ARG A C 2
ATOM 2287 O O . ARG A 1 43 ? 4.572 -0.964 11.650 1.00 12.01 384 ARG A O 2
ATOM 2308 N N . THR A 1 44 ? 3.842 0.943 12.512 1.00 54.05 385 THR A N 2
ATOM 2309 C CA . THR A 1 44 ? 4.316 1.721 11.440 1.00 13.22 385 THR A CA 2
ATOM 2310 C C . THR A 1 44 ? 5.729 2.321 11.738 1.00 61.42 385 THR A C 2
ATOM 2311 O O . THR A 1 44 ? 6.351 2.960 10.864 1.00 74.20 385 THR A O 2
ATOM 2322 N N . SER A 1 45 ? 6.240 2.098 12.944 1.00 50.50 386 SER A N 2
ATOM 2323 C CA . SER A 1 45 ? 7.533 2.636 13.322 1.00 10.54 386 SER A CA 2
ATOM 2324 C C . SER A 1 45 ? 8.610 1.734 12.711 1.00 22.24 386 SER A C 2
ATOM 2325 O O . SER A 1 45 ? 8.333 0.580 12.435 1.00 51.23 386 SER A O 2
ATOM 2333 N N . GLN A 1 46 ? 9.824 2.244 12.512 1.00 30.14 387 GLN A N 2
ATOM 2334 C CA . GLN A 1 46 ? 10.884 1.489 11.802 1.00 3.53 387 GLN A CA 2
ATOM 2335 C C . GLN A 1 46 ? 11.117 0.073 12.335 1.00 14.53 387 GLN A C 2
ATOM 2336 O O . GLN A 1 46 ? 11.024 -0.899 11.570 1.00 22.32 387 GLN A O 2
ATOM 2350 N N . GLU A 1 47 ? 11.347 -0.061 13.623 1.00 10.23 388 GLU A N 2
ATOM 2351 C CA . GLU A 1 47 ? 11.608 -1.378 14.204 1.00 72.45 388 GLU A CA 2
ATOM 2352 C C . GLU A 1 47 ? 10.329 -2.179 14.317 1.00 3.43 388 GLU A C 2
ATOM 2353 O O . GLU A 1 47 ? 10.342 -3.415 14.247 1.00 64.41 388 GLU A O 2
ATOM 2365 N N . GLN A 1 48 ? 9.227 -1.469 14.449 1.00 11.44 389 GLN A N 2
ATOM 2366 C CA . GLN A 1 48 ? 7.933 -2.068 14.625 1.00 73.44 389 GLN A CA 2
ATOM 2367 C C . GLN A 1 48 ? 7.366 -2.579 13.326 1.00 22.42 389 GLN A C 2
ATOM 2368 O O . GLN A 1 48 ? 6.475 -3.420 13.309 1.00 61.35 389 GLN A O 2
ATOM 2382 N N . SER A 1 49 ? 7.883 -2.076 12.238 1.00 63.15 390 SER A N 2
ATOM 2383 C CA . SER A 1 49 ? 7.382 -2.413 10.948 1.00 21.32 390 SER A CA 2
ATOM 2384 C C . SER A 1 49 ? 8.295 -3.387 10.210 1.00 42.42 390 SER A C 2
ATOM 2385 O O . SER A 1 49 ? 7.822 -4.205 9.421 1.00 70.45 390 SER A O 2
ATOM 2393 N N . ALA A 1 50 ? 9.589 -3.322 10.491 1.00 73.10 391 ALA A N 2
ATOM 2394 C CA . ALA A 1 50 ? 10.586 -4.127 9.785 1.00 73.45 391 ALA A CA 2
ATOM 2395 C C . ALA A 1 50 ? 10.298 -5.628 9.851 1.00 54.22 391 ALA A C 2
ATOM 2396 O O . ALA A 1 50 ? 10.598 -6.363 8.914 1.00 21.03 391 ALA A O 2
ATOM 2403 N N . GLY A 1 51 ? 9.692 -6.067 10.936 1.00 40.12 392 GLY A N 2
ATOM 2404 C CA . GLY A 1 51 ? 9.378 -7.465 11.089 1.00 21.40 392 GLY A CA 2
ATOM 2405 C C . GLY A 1 51 ? 8.288 -7.926 10.155 1.00 61.32 392 GLY A C 2
ATOM 2406 O O . GLY A 1 51 ? 8.436 -8.949 9.489 1.00 12.10 392 GLY A O 2
ATOM 2410 N N . TRP A 1 52 ? 7.192 -7.184 10.085 1.00 13.10 393 TRP A N 2
ATOM 2411 C CA . TRP A 1 52 ? 6.127 -7.585 9.197 1.00 22.43 393 TRP A CA 2
ATOM 2412 C C . TRP A 1 52 ? 6.497 -7.323 7.738 1.00 54.21 393 TRP A C 2
ATOM 2413 O O . TRP A 1 52 ? 6.039 -8.038 6.835 1.00 12.34 393 TRP A O 2
ATOM 2434 N N . LYS A 1 53 ? 7.347 -6.308 7.504 1.00 52.33 394 LYS A N 2
ATOM 2435 C CA . LYS A 1 53 ? 7.914 -6.092 6.188 1.00 64.22 394 LYS A CA 2
ATOM 2436 C C . LYS A 1 53 ? 8.725 -7.294 5.773 1.00 11.14 394 LYS A C 2
ATOM 2437 O O . LYS A 1 53 ? 8.658 -7.732 4.627 1.00 34.51 394 LYS A O 2
ATOM 2456 N N . ASN A 1 54 ? 9.463 -7.860 6.735 1.00 1.44 395 ASN A N 2
ATOM 2457 C CA . ASN A 1 54 ? 10.309 -9.027 6.483 1.00 45.32 395 ASN A CA 2
ATOM 2458 C C . ASN A 1 54 ? 9.453 -10.211 6.035 1.00 53.40 395 ASN A C 2
ATOM 2459 O O . ASN A 1 54 ? 9.881 -11.050 5.248 1.00 53.45 395 ASN A O 2
ATOM 2470 N N . SER A 1 55 ? 8.239 -10.251 6.525 1.00 52.13 396 SER A N 2
ATOM 2471 C CA . SER A 1 55 ? 7.316 -11.309 6.214 1.00 40.15 396 SER A CA 2
ATOM 2472 C C . SER A 1 55 ? 6.796 -11.181 4.757 1.00 43.12 396 SER A C 2
ATOM 2473 O O . SER A 1 55 ? 6.818 -12.147 3.990 1.00 33.34 396 SER A O 2
ATOM 2481 N N . ILE A 1 56 ? 6.362 -9.979 4.389 1.00 63.40 397 ILE A N 2
ATOM 2482 C CA . ILE A 1 56 ? 5.852 -9.694 3.034 1.00 44.25 397 ILE A CA 2
ATOM 2483 C C . ILE A 1 56 ? 6.957 -9.868 1.992 1.00 2.52 397 ILE A C 2
ATOM 2484 O O . ILE A 1 56 ? 6.804 -10.632 1.029 1.00 22.41 397 ILE A O 2
ATOM 2500 N N . ARG A 1 57 ? 8.070 -9.186 2.219 1.00 4.25 398 ARG A N 2
ATOM 2501 C CA . ARG A 1 57 ? 9.179 -9.142 1.313 1.00 15.24 398 ARG A CA 2
ATOM 2502 C C . ARG A 1 57 ? 9.713 -10.562 1.042 1.00 41.44 398 ARG A C 2
ATOM 2503 O O . ARG A 1 57 ? 10.017 -10.913 -0.104 1.00 11.21 398 ARG A O 2
ATOM 2524 N N . HIS A 1 58 ? 9.794 -11.372 2.093 1.00 53.01 399 HIS A N 2
ATOM 2525 C CA . HIS A 1 58 ? 10.276 -12.750 1.975 1.00 20.24 399 HIS A CA 2
ATOM 2526 C C . HIS A 1 58 ? 9.393 -13.544 1.014 1.00 64.12 399 HIS A C 2
ATOM 2527 O O . HIS A 1 58 ? 9.891 -14.177 0.096 1.00 44.32 399 HIS A O 2
ATOM 2542 N N . ASN A 1 59 ? 8.087 -13.485 1.226 1.00 75.13 400 ASN A N 2
ATOM 2543 C CA . ASN A 1 59 ? 7.121 -14.187 0.383 1.00 25.23 400 ASN A CA 2
ATOM 2544 C C . ASN A 1 59 ? 7.153 -13.728 -1.070 1.00 50.55 400 ASN A C 2
ATOM 2545 O O . ASN A 1 59 ? 6.974 -14.545 -1.991 1.00 33.10 400 ASN A O 2
ATOM 2556 N N . LEU A 1 60 ? 7.395 -12.450 -1.279 1.00 72.20 401 LEU A N 2
ATOM 2557 C CA . LEU A 1 60 ? 7.521 -11.889 -2.626 1.00 75.34 401 LEU A CA 2
ATOM 2558 C C . LEU A 1 60 ? 8.697 -12.510 -3.367 1.00 54.30 401 LEU A C 2
ATOM 2559 O O . LEU A 1 60 ? 8.596 -12.856 -4.542 1.00 62.54 401 LEU A O 2
ATOM 2575 N N . SER A 1 61 ? 9.789 -12.682 -2.666 1.00 65.42 402 SER A N 2
ATOM 2576 C CA . SER A 1 61 ? 11.003 -13.211 -3.249 1.00 24.24 402 SER A CA 2
ATOM 2577 C C . SER A 1 61 ? 10.961 -14.759 -3.381 1.00 60.20 402 SER A C 2
ATOM 2578 O O . SER A 1 61 ? 11.862 -15.368 -3.956 1.00 65.14 402 SER A O 2
ATOM 2586 N N . LEU A 1 62 ? 9.911 -15.379 -2.856 1.00 32.33 403 LEU A N 2
ATOM 2587 C CA . LEU A 1 62 ? 9.788 -16.838 -2.902 1.00 32.11 403 LEU A CA 2
ATOM 2588 C C . LEU A 1 62 ? 8.862 -17.307 -4.011 1.00 12.22 403 LEU A C 2
ATOM 2589 O O . LEU A 1 62 ? 9.093 -18.346 -4.621 1.00 15.42 403 LEU A O 2
ATOM 2605 N N . HIS A 1 63 ? 7.820 -16.557 -4.269 1.00 20.53 404 HIS A N 2
ATOM 2606 C CA . HIS A 1 63 ? 6.807 -17.004 -5.213 1.00 73.41 404 HIS A CA 2
ATOM 2607 C C . HIS A 1 63 ? 7.034 -16.422 -6.587 1.00 24.43 404 HIS A C 2
ATOM 2608 O O . HIS A 1 63 ? 7.242 -15.222 -6.737 1.00 13.05 404 HIS A O 2
ATOM 2623 N N . SER A 1 64 ? 6.956 -17.278 -7.585 1.00 65.13 405 SER A N 2
ATOM 2624 C CA . SER A 1 64 ? 7.225 -16.921 -8.968 1.00 41.31 405 SER A CA 2
ATOM 2625 C C . SER A 1 64 ? 6.048 -16.179 -9.621 1.00 54.14 405 SER A C 2
ATOM 2626 O O . SER A 1 64 ? 6.063 -15.917 -10.821 1.00 33.22 405 SER A O 2
ATOM 2634 N N . ARG A 1 65 ? 5.039 -15.843 -8.831 1.00 52.53 406 ARG A N 2
ATOM 2635 C CA . ARG A 1 65 ? 3.899 -15.107 -9.347 1.00 31.21 406 ARG A CA 2
ATOM 2636 C C . ARG A 1 65 ? 4.121 -13.601 -9.131 1.00 1.22 406 ARG A C 2
ATOM 2637 O O . ARG A 1 65 ? 3.257 -12.760 -9.416 1.00 22.43 406 ARG A O 2
ATOM 2658 N N . PHE A 1 66 ? 5.276 -13.255 -8.652 1.00 70.32 407 PHE A N 2
ATOM 2659 C CA . PHE A 1 66 ? 5.585 -11.869 -8.469 1.00 64.43 407 PHE A CA 2
ATOM 2660 C C . PHE A 1 66 ? 6.970 -11.650 -9.006 1.00 55.54 407 PHE A C 2
ATOM 2661 O O . PHE A 1 66 ? 7.871 -12.436 -8.723 1.00 62.14 407 PHE A O 2
ATOM 2678 N N . MET A 1 67 ? 7.151 -10.617 -9.775 1.00 42.53 408 MET A N 2
ATOM 2679 C CA . MET A 1 67 ? 8.446 -10.343 -10.341 1.00 1.01 408 MET A CA 2
ATOM 2680 C C . MET A 1 67 ? 8.885 -8.957 -10.036 1.00 13.43 408 MET A C 2
ATOM 2681 O O . MET A 1 67 ? 8.100 -8.001 -10.120 1.00 32.33 408 MET A O 2
ATOM 2695 N N . ARG A 1 68 ? 10.129 -8.845 -9.677 1.00 11.24 409 ARG A N 2
ATOM 2696 C CA . ARG A 1 68 ? 10.714 -7.585 -9.329 1.00 31.01 409 ARG A CA 2
ATOM 2697 C C . ARG A 1 68 ? 11.489 -7.040 -10.502 1.00 42.05 409 ARG A C 2
ATOM 2698 O O . ARG A 1 68 ? 12.108 -7.792 -11.269 1.00 73.30 409 ARG A O 2
ATOM 2719 N N . ILE A 1 69 ? 11.407 -5.769 -10.675 1.00 63.22 410 ILE A N 2
ATOM 2720 C CA . ILE A 1 69 ? 12.139 -5.089 -11.670 1.00 21.30 410 ILE A CA 2
ATOM 2721 C C . ILE A 1 69 ? 13.211 -4.275 -10.981 1.00 73.05 410 ILE A C 2
ATOM 2722 O O . ILE A 1 69 ? 12.941 -3.591 -9.988 1.00 62.20 410 ILE A O 2
ATOM 2738 N N . GLN A 1 70 ? 14.411 -4.381 -11.457 1.00 60.14 411 GLN A N 2
ATOM 2739 C CA . GLN A 1 70 ? 15.508 -3.689 -10.860 1.00 12.13 411 GLN A CA 2
ATOM 2740 C C . GLN A 1 70 ? 15.478 -2.221 -11.237 1.00 54.11 411 GLN A C 2
ATOM 2741 O O . GLN A 1 70 ? 15.450 -1.868 -12.423 1.00 31.21 411 GLN A O 2
ATOM 2755 N N . ASN A 1 71 ? 15.484 -1.384 -10.232 1.00 24.20 412 ASN A N 2
ATOM 2756 C CA . ASN A 1 71 ? 15.450 0.051 -10.426 1.00 1.31 412 ASN A CA 2
ATOM 2757 C C . ASN A 1 71 ? 16.852 0.578 -10.606 1.00 14.40 412 ASN A C 2
ATOM 2758 O O . ASN A 1 71 ? 17.793 0.110 -9.954 1.00 61.54 412 ASN A O 2
ATOM 2769 N N . GLU A 1 72 ? 16.997 1.508 -11.500 1.00 63.11 413 GLU A N 2
ATOM 2770 C CA . GLU A 1 72 ? 18.267 2.100 -11.798 1.00 70.20 413 GLU A CA 2
ATOM 2771 C C . GLU A 1 72 ? 18.210 3.609 -11.628 1.00 52.51 413 GLU A C 2
ATOM 2772 O O . GLU A 1 72 ? 19.172 4.313 -11.938 1.00 42.22 413 GLU A O 2
ATOM 2784 N N . GLY A 1 73 ? 17.092 4.097 -11.130 1.00 20.13 414 GLY A N 2
ATOM 2785 C CA . GLY A 1 73 ? 16.921 5.519 -10.934 1.00 42.33 414 GLY A CA 2
ATOM 2786 C C . GLY A 1 73 ? 17.598 5.994 -9.664 1.00 14.34 414 GLY A C 2
ATOM 2787 O O . GLY A 1 73 ? 18.036 5.177 -8.850 1.00 25.31 414 GLY A O 2
ATOM 2791 N N . ALA A 1 74 ? 17.684 7.295 -9.491 1.00 61.21 415 ALA A N 2
ATOM 2792 C CA . ALA A 1 74 ? 18.311 7.873 -8.314 1.00 15.14 415 ALA A CA 2
ATOM 2793 C C . ALA A 1 74 ? 17.480 7.596 -7.074 1.00 54.24 415 ALA A C 2
ATOM 2794 O O . ALA A 1 74 ? 16.236 7.550 -7.136 1.00 20.11 415 ALA A O 2
ATOM 2801 N N . GLY A 1 75 ? 18.144 7.407 -5.962 1.00 32.32 416 GLY A N 2
ATOM 2802 C CA . GLY A 1 75 ? 17.456 7.084 -4.742 1.00 63.23 416 GLY A CA 2
ATOM 2803 C C . GLY A 1 75 ? 17.221 5.611 -4.686 1.00 11.31 416 GLY A C 2
ATOM 2804 O O . GLY A 1 75 ? 18.174 4.837 -4.564 1.00 74.31 416 GLY A O 2
ATOM 2808 N N . LYS A 1 76 ? 15.985 5.205 -4.793 1.00 51.15 417 LYS A N 2
ATOM 2809 C CA . LYS A 1 76 ? 15.687 3.807 -4.870 1.00 23.45 417 LYS A CA 2
ATOM 2810 C C . LYS A 1 76 ? 14.450 3.607 -5.716 1.00 32.15 417 LYS A C 2
ATOM 2811 O O . LYS A 1 76 ? 14.553 3.440 -6.932 1.00 1.41 417 LYS A O 2
ATOM 2830 N N . SER A 1 77 ? 13.286 3.712 -5.082 1.00 1.14 418 SER A N 2
ATOM 2831 C CA . SER A 1 77 ? 12.009 3.516 -5.724 1.00 73.24 418 SER A CA 2
ATOM 2832 C C . SER A 1 77 ? 11.941 2.098 -6.334 1.00 70.12 418 SER A C 2
ATOM 2833 O O . SER A 1 77 ? 12.166 1.894 -7.529 1.00 2.30 418 SER A O 2
ATOM 2841 N N . SER A 1 78 ? 11.713 1.127 -5.476 1.00 63.11 419 SER A N 2
ATOM 2842 C CA . SER A 1 78 ? 11.674 -0.252 -5.879 1.00 21.42 419 SER A CA 2
ATOM 2843 C C . SER A 1 78 ? 10.236 -0.684 -6.109 1.00 30.24 419 SER A C 2
ATOM 2844 O O . SER A 1 78 ? 9.357 -0.434 -5.274 1.00 44.22 419 SER A O 2
ATOM 2852 N N . TRP A 1 79 ? 9.993 -1.309 -7.228 1.00 71.33 420 TRP A N 2
ATOM 2853 C CA . TRP A 1 79 ? 8.687 -1.774 -7.561 1.00 11.13 420 TRP A CA 2
ATOM 2854 C C . TRP A 1 79 ? 8.702 -3.173 -8.094 1.00 32.32 420 TRP A C 2
ATOM 2855 O O . TRP A 1 79 ? 9.709 -3.637 -8.640 1.00 25.44 420 TRP A O 2
ATOM 2876 N N . TRP A 1 80 ? 7.616 -3.851 -7.893 1.00 40.32 421 TRP A N 2
ATOM 2877 C CA . TRP A 1 80 ? 7.434 -5.170 -8.385 1.00 24.42 421 TRP A CA 2
ATOM 2878 C C . TRP A 1 80 ? 5.992 -5.259 -8.861 1.00 35.34 421 TRP A C 2
ATOM 2879 O O . TRP A 1 80 ? 5.169 -4.404 -8.501 1.00 52.52 421 TRP A O 2
ATOM 2900 N N . VAL A 1 81 ? 5.681 -6.244 -9.653 1.00 62.13 422 VAL A N 2
ATOM 2901 C CA . VAL A 1 81 ? 4.328 -6.407 -10.184 1.00 73.13 422 VAL A CA 2
ATOM 2902 C C . VAL A 1 81 ? 3.948 -7.864 -10.183 1.00 53.42 422 VAL A C 2
ATOM 2903 O O . VAL A 1 81 ? 4.828 -8.750 -10.095 1.00 73.14 422 VAL A O 2
ATOM 2916 N N . ILE A 1 82 ? 2.666 -8.129 -10.265 1.00 30.23 423 ILE A N 2
ATOM 2917 C CA . ILE A 1 82 ? 2.209 -9.480 -10.357 1.00 72.21 423 ILE A CA 2
ATOM 2918 C C . ILE A 1 82 ? 2.368 -9.843 -11.807 1.00 31.11 423 ILE A C 2
ATOM 2919 O O . ILE A 1 82 ? 1.736 -9.247 -12.698 1.00 52.14 423 ILE A O 2
ATOM 2935 N N . ASN A 1 83 ? 3.224 -10.787 -12.035 1.00 0.20 424 ASN A N 2
ATOM 2936 C CA . ASN A 1 83 ? 3.700 -11.098 -13.351 1.00 52.11 424 ASN A CA 2
ATOM 2937 C C . ASN A 1 83 ? 2.627 -11.693 -14.249 1.00 33.14 424 ASN A C 2
ATOM 2938 O O . ASN A 1 83 ? 1.926 -12.632 -13.876 1.00 12.11 424 ASN A O 2
ATOM 2949 N N . PRO A 1 84 ? 2.481 -11.136 -15.463 1.00 2.23 425 PRO A N 2
ATOM 2950 C CA . PRO A 1 84 ? 1.493 -11.604 -16.441 1.00 24.12 425 PRO A CA 2
ATOM 2951 C C . PRO A 1 84 ? 1.804 -13.027 -16.902 1.00 65.24 425 PRO A C 2
ATOM 2952 O O . PRO A 1 84 ? 0.931 -13.746 -17.392 1.00 44.23 425 PRO A O 2
ATOM 2963 N N . ASP A 1 85 ? 3.043 -13.426 -16.686 1.00 43.05 426 ASP A N 2
ATOM 2964 C CA . ASP A 1 85 ? 3.543 -14.725 -17.092 1.00 22.24 426 ASP A CA 2
ATOM 2965 C C . ASP A 1 85 ? 3.099 -15.819 -16.128 1.00 61.53 426 ASP A C 2
ATOM 2966 O O . ASP A 1 85 ? 3.079 -16.988 -16.488 1.00 21.23 426 ASP A O 2
ATOM 2975 N N . ALA A 1 86 ? 2.677 -15.445 -14.937 1.00 24.12 427 ALA A N 2
ATOM 2976 C CA . ALA A 1 86 ? 2.361 -16.450 -13.939 1.00 4.45 427 ALA A CA 2
ATOM 2977 C C . ALA A 1 86 ? 1.026 -16.220 -13.267 1.00 32.23 427 ALA A C 2
ATOM 2978 O O . ALA A 1 86 ? 0.714 -16.875 -12.261 1.00 30.44 427 ALA A O 2
ATOM 2985 N N . LYS A 1 87 ? 0.233 -15.332 -13.792 1.00 72.32 428 LYS A N 2
ATOM 2986 C CA . LYS A 1 87 ? -1.044 -15.087 -13.190 1.00 33.11 428 LYS A CA 2
ATOM 2987 C C . LYS A 1 87 ? -2.154 -15.937 -13.817 1.00 71.20 428 LYS A C 2
ATOM 2988 O O . LYS A 1 87 ? -2.268 -16.026 -15.042 1.00 72.20 428 LYS A O 2
ATOM 3007 N N . PRO A 1 88 ? -2.947 -16.621 -12.976 1.00 52.31 429 PRO A N 2
ATOM 3008 C CA . PRO A 1 88 ? -4.041 -17.474 -13.432 1.00 34.53 429 PRO A CA 2
ATOM 3009 C C . PRO A 1 88 ? -5.242 -16.676 -13.929 1.00 40.20 429 PRO A C 2
ATOM 3010 O O . PRO A 1 88 ? -5.326 -15.451 -13.739 1.00 23.14 429 PRO A O 2
ATOM 3021 N N . GLY A 1 89 ? -6.164 -17.372 -14.532 1.00 61.21 430 GLY A N 2
ATOM 3022 C CA . GLY A 1 89 ? -7.346 -16.770 -15.072 1.00 41.24 430 GLY A CA 2
ATOM 3023 C C . GLY A 1 89 ? -7.703 -17.444 -16.355 1.00 62.44 430 GLY A C 2
ATOM 3024 O O . GLY A 1 89 ? -8.626 -18.262 -16.408 1.00 15.15 430 GLY A O 2
ATOM 3028 N N . ARG A 1 90 ? -6.966 -17.122 -17.381 1.00 74.11 431 ARG A N 2
ATOM 3029 C CA . ARG A 1 90 ? -7.113 -17.752 -18.676 1.00 5.01 431 ARG A CA 2
ATOM 3030 C C . ARG A 1 90 ? -5.742 -18.025 -19.274 1.00 11.43 431 ARG A C 2
ATOM 3031 O O . ARG A 1 90 ? -5.620 -18.418 -20.437 1.00 2.50 431 ARG A O 2
ATOM 3052 N N . ASN A 1 91 ? -4.712 -17.831 -18.468 1.00 53.21 432 ASN A N 2
ATOM 3053 C CA . ASN A 1 91 ? -3.340 -18.053 -18.903 1.00 52.30 432 ASN A CA 2
ATOM 3054 C C . ASN A 1 91 ? -2.750 -19.273 -18.236 1.00 41.13 432 ASN A C 2
ATOM 3055 O O . ASN A 1 91 ? -2.376 -19.224 -17.061 1.00 43.21 432 ASN A O 2
ATOM 3066 N N . PRO A 1 92 ? -2.690 -20.400 -18.942 1.00 13.20 433 PRO A N 2
ATOM 3067 C CA . PRO A 1 92 ? -2.057 -21.583 -18.441 1.00 41.53 433 PRO A CA 2
ATOM 3068 C C . PRO A 1 92 ? -0.572 -21.559 -18.787 1.00 54.43 433 PRO A C 2
ATOM 3069 O O . PRO A 1 92 ? -0.181 -21.766 -19.947 1.00 54.14 433 PRO A O 2
ATOM 3080 N N . ARG A 1 93 ? 0.249 -21.263 -17.814 1.00 4.10 434 ARG A N 2
ATOM 3081 C CA . ARG A 1 93 ? 1.668 -21.165 -18.057 1.00 71.44 434 ARG A CA 2
ATOM 3082 C C . ARG A 1 93 ? 2.296 -22.534 -18.065 1.00 45.31 434 ARG A C 2
ATOM 3083 O O . ARG A 1 93 ? 3.237 -22.781 -18.823 1.00 15.44 434 ARG A O 2
ATOM 3104 N N . ARG A 1 94 ? 1.746 -23.425 -17.235 1.00 24.23 435 ARG A N 2
ATOM 3105 C CA . ARG A 1 94 ? 2.206 -24.807 -17.106 1.00 1.14 435 ARG A CA 2
ATOM 3106 C C . ARG A 1 94 ? 3.557 -24.900 -16.394 1.00 62.14 435 ARG A C 2
ATOM 3107 O O . ARG A 1 94 ? 4.373 -23.978 -16.466 1.00 31.20 435 ARG A O 2
ATOM 3128 N N . GLN A 1 95 ? 3.757 -26.015 -15.691 1.00 13.24 436 GLN A N 2
ATOM 3129 C CA . GLN A 1 95 ? 4.972 -26.298 -14.910 1.00 12.20 436 GLN A CA 2
ATOM 3130 C C . GLN A 1 95 ? 5.038 -25.423 -13.656 1.00 62.21 436 GLN A C 2
ATOM 3131 O O . GLN A 1 95 ? 5.157 -24.194 -13.723 1.00 73.22 436 GLN A O 2
ATOM 3145 N N . ARG A 1 96 ? 4.908 -26.061 -12.532 1.00 23.20 437 ARG A N 2
ATOM 3146 C CA . ARG A 1 96 ? 5.066 -25.435 -11.249 1.00 32.33 437 ARG A CA 2
ATOM 3147 C C . ARG A 1 96 ? 5.645 -26.424 -10.260 1.00 35.41 437 ARG A C 2
ATOM 3148 O O . ARG A 1 96 ? 4.931 -27.076 -9.498 1.00 21.41 437 ARG A O 2
ATOM 3169 N N . SER A 1 97 ? 6.937 -26.594 -10.346 1.00 71.20 438 SER A N 2
ATOM 3170 C CA . SER A 1 97 ? 7.630 -27.515 -9.503 1.00 64.40 438 SER A CA 2
ATOM 3171 C 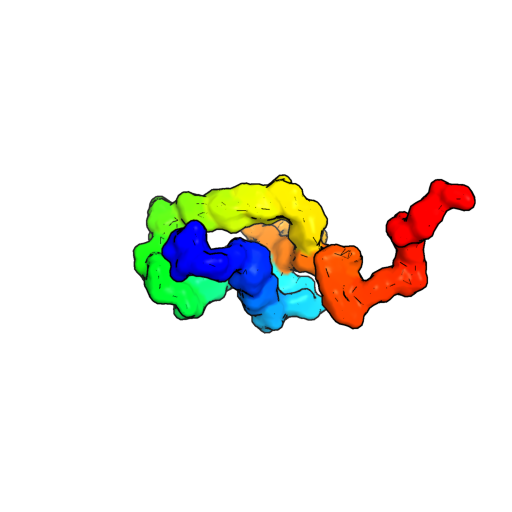C . SER A 1 97 ? 8.041 -26.858 -8.187 1.00 52.42 438 SER A C 2
ATOM 3172 O O . SER A 1 97 ? 9.056 -26.133 -8.107 1.00 75.34 438 SER A O 2
ATOM 3180 N N . ALA A 1 98 ? 7.219 -27.065 -7.202 1.00 22.01 439 ALA A N 2
ATOM 3181 C CA . ALA A 1 98 ? 7.421 -26.585 -5.866 1.00 65.13 439 ALA A CA 2
ATOM 3182 C C . ALA A 1 98 ? 6.629 -27.483 -4.960 1.00 61.24 439 ALA A C 2
ATOM 3183 O O . ALA A 1 98 ? 5.399 -27.350 -4.879 1.00 54.23 439 ALA A O 2
ATOM 3190 N N . THR A 1 99 ? 7.321 -28.448 -4.338 1.00 42.44 440 THR A N 2
ATOM 3191 C CA . THR A 1 99 ? 6.692 -29.505 -3.543 1.00 23.22 440 THR A CA 2
ATOM 3192 C C . THR A 1 99 ? 6.013 -30.523 -4.524 1.00 75.20 440 THR A C 2
ATOM 3193 O O . THR A 1 99 ? 5.770 -30.177 -5.696 1.00 64.14 440 THR A O 2
ATOM 3204 N N . LEU A 1 100 ? 5.770 -31.769 -4.088 1.00 34.14 441 LEU A N 2
ATOM 3205 C CA . LEU A 1 100 ? 5.150 -32.783 -4.968 1.00 64.34 441 LEU A CA 2
ATOM 3206 C C . LEU A 1 100 ? 3.809 -32.251 -5.494 1.00 11.41 441 LEU A C 2
ATOM 3207 O O . LEU A 1 100 ? 3.524 -32.311 -6.701 1.00 10.13 441 LEU A O 2
ATOM 3223 N N . GLU A 1 101 ? 3.015 -31.714 -4.604 1.00 32.23 442 GLU A N 2
ATOM 3224 C CA . GLU A 1 101 ? 1.765 -31.117 -4.967 1.00 22.33 442 GLU A CA 2
ATOM 3225 C C . GLU A 1 101 ? 1.609 -29.790 -4.256 1.00 25.54 442 GLU A C 2
ATOM 3226 O O . GLU A 1 101 ? 1.909 -28.753 -4.874 1.00 38.04 442 GLU A O 2
ATOM 3239 N N . ASN A 1 1 ? -2.340 -15.236 10.492 1.00 23.41 342 ASN A N 3
ATOM 3240 C CA . ASN A 1 1 ? -1.605 -14.082 9.952 1.00 52.03 342 ASN A CA 3
ATOM 3241 C C . ASN A 1 1 ? -1.691 -12.928 10.923 1.00 5.23 342 ASN A C 3
ATOM 3242 O O . ASN A 1 1 ? -2.654 -12.845 11.676 1.00 63.40 342 ASN A O 3
ATOM 3255 N N . PRO A 1 2 ? -0.698 -11.991 10.920 1.00 33.13 343 PRO A N 3
ATOM 3256 C CA . PRO A 1 2 ? -0.647 -10.869 11.892 1.00 2.10 343 PRO A CA 3
ATOM 3257 C C . PRO A 1 2 ? -1.889 -9.958 11.842 1.00 75.12 343 PRO A C 3
ATOM 3258 O O . PRO A 1 2 ? -2.257 -9.335 12.829 1.00 61.34 343 PRO A O 3
ATOM 3269 N N . TRP A 1 3 ? -2.518 -9.904 10.700 1.00 21.12 344 TRP A N 3
ATOM 3270 C CA . TRP A 1 3 ? -3.687 -9.060 10.488 1.00 53.02 344 TRP A CA 3
ATOM 3271 C C . TRP A 1 3 ? -5.006 -9.827 10.637 1.00 11.23 344 TRP A C 3
ATOM 3272 O O . TRP A 1 3 ? -6.054 -9.221 10.892 1.00 21.42 344 TRP A O 3
ATOM 3293 N N . GLY A 1 4 ? -4.955 -11.136 10.460 1.00 41.13 345 GLY A N 3
ATOM 3294 C CA . GLY A 1 4 ? -6.155 -11.931 10.481 1.00 75.43 345 GLY A CA 3
ATOM 3295 C C . GLY A 1 4 ? -5.965 -13.289 9.824 1.00 34.14 345 GLY A C 3
ATOM 3296 O O . GLY A 1 4 ? -4.988 -13.992 10.111 1.00 44.23 345 GLY A O 3
ATOM 3300 N N . ALA A 1 5 ? -6.864 -13.630 8.914 1.00 32.41 346 ALA A N 3
ATOM 3301 C CA . ALA A 1 5 ? -6.877 -14.944 8.289 1.00 63.41 346 ALA A CA 3
ATOM 3302 C C . ALA A 1 5 ? -6.335 -14.953 6.861 1.00 33.33 346 ALA A C 3
ATOM 3303 O O . ALA A 1 5 ? -5.677 -15.919 6.465 1.00 54.44 346 ALA A O 3
ATOM 3310 N N . GLU A 1 6 ? -6.616 -13.894 6.081 1.00 54.44 347 GLU A N 3
ATOM 3311 C CA . GLU A 1 6 ? -6.142 -13.822 4.684 1.00 52.32 347 GLU A CA 3
ATOM 3312 C C . GLU A 1 6 ? -4.629 -13.880 4.635 1.00 73.21 347 GLU A C 3
ATOM 3313 O O . GLU A 1 6 ? -3.977 -13.514 5.585 1.00 11.34 347 GLU A O 3
ATOM 3325 N N . SER A 1 7 ? -4.078 -14.310 3.545 1.00 3.14 348 SER A N 3
ATOM 3326 C CA . SER A 1 7 ? -2.654 -14.480 3.466 1.00 75.11 348 SER A CA 3
ATOM 3327 C C . SER A 1 7 ? -1.984 -13.219 2.998 1.00 44.31 348 SER A C 3
ATOM 3328 O O . SER A 1 7 ? -2.658 -12.275 2.555 1.00 11.12 348 SER A O 3
ATOM 3336 N N . TYR A 1 8 ? -0.657 -13.194 3.106 1.00 50.44 349 TYR A N 3
ATOM 3337 C CA . TYR A 1 8 ? 0.139 -12.069 2.657 1.00 61.22 349 TYR A CA 3
ATOM 3338 C C . TYR A 1 8 ? -0.175 -11.750 1.238 1.00 21.31 349 TYR A C 3
ATOM 3339 O O . TYR A 1 8 ? -0.699 -10.701 0.959 1.00 73.44 349 TYR A O 3
ATOM 3357 N N . SER A 1 9 ? 0.097 -12.685 0.357 1.00 71.10 350 SER A N 3
ATOM 3358 C CA . SER A 1 9 ? -0.133 -12.499 -1.063 1.00 3.34 350 SER A CA 3
ATOM 3359 C C . SER A 1 9 ? -1.590 -12.101 -1.383 1.00 60.02 350 SER A C 3
ATOM 3360 O O . SER A 1 9 ? -1.832 -11.377 -2.349 1.00 2.31 350 SER A O 3
ATOM 3368 N N . ASP A 1 10 ? -2.540 -12.563 -0.561 1.00 71.14 351 ASP A N 3
ATOM 3369 C CA . ASP A 1 10 ? -3.948 -12.172 -0.728 1.00 13.32 351 ASP A CA 3
ATOM 3370 C C . ASP A 1 10 ? -4.117 -10.683 -0.489 1.00 65.12 351 ASP A C 3
ATOM 3371 O O . ASP A 1 10 ? -4.679 -9.973 -1.314 1.00 15.32 351 ASP A O 3
ATOM 3380 N N . LEU A 1 11 ? -3.625 -10.207 0.636 1.00 52.33 352 LEU A N 3
ATOM 3381 C CA . LEU A 1 11 ? -3.705 -8.794 0.946 1.00 1.11 352 LEU A CA 3
ATOM 3382 C C . LEU A 1 11 ? -2.750 -7.937 0.122 1.00 32.52 352 LEU A C 3
ATOM 3383 O O . LEU A 1 11 ? -3.067 -6.791 -0.193 1.00 54.34 352 LEU A O 3
ATOM 3399 N N . ILE A 1 12 ? -1.588 -8.474 -0.207 1.00 65.12 353 ILE A N 3
ATOM 3400 C CA . ILE A 1 12 ? -0.627 -7.769 -1.054 1.00 32.43 353 ILE A CA 3
ATOM 3401 C C . ILE A 1 12 ? -1.278 -7.468 -2.393 1.00 62.14 353 ILE A C 3
ATOM 3402 O O . ILE A 1 12 ? -1.087 -6.393 -2.968 1.00 44.11 353 ILE A O 3
ATOM 3418 N N . ALA A 1 13 ? -2.069 -8.422 -2.867 1.00 53.12 354 ALA A N 3
ATOM 3419 C CA . ALA A 1 13 ? -2.852 -8.241 -4.077 1.00 4.04 354 ALA A CA 3
ATOM 3420 C C . ALA A 1 13 ? -3.750 -7.020 -3.954 1.00 73.20 354 ALA A C 3
ATOM 3421 O O . ALA A 1 13 ? -3.894 -6.274 -4.899 1.00 43.21 354 ALA A O 3
ATOM 3428 N N . LYS A 1 14 ? -4.325 -6.807 -2.764 1.00 33.44 355 LYS A N 3
ATOM 3429 C CA . LYS A 1 14 ? -5.207 -5.662 -2.533 1.00 24.30 355 LYS A CA 3
ATOM 3430 C C . LYS A 1 14 ? -4.421 -4.367 -2.580 1.00 10.43 355 LYS A C 3
ATOM 3431 O O . LYS A 1 14 ? -4.917 -3.349 -3.063 1.00 20.43 355 LYS A O 3
ATOM 3450 N N . ALA A 1 15 ? -3.198 -4.398 -2.064 1.00 51.13 356 ALA A N 3
ATOM 3451 C CA . ALA A 1 15 ? -2.330 -3.233 -2.127 1.00 13.12 356 ALA A CA 3
ATOM 3452 C C . ALA A 1 15 ? -2.040 -2.921 -3.577 1.00 11.35 356 ALA A C 3
ATOM 3453 O O . ALA A 1 15 ? -2.058 -1.766 -3.992 1.00 14.15 356 ALA A O 3
ATOM 3460 N N . LEU A 1 16 ? -1.814 -3.963 -4.352 1.00 52.14 357 LEU A N 3
ATOM 3461 C CA . LEU A 1 16 ? -1.645 -3.834 -5.782 1.00 43.44 357 LEU A CA 3
ATOM 3462 C C . LEU A 1 16 ? -2.903 -3.309 -6.443 1.00 51.40 357 LEU A C 3
ATOM 3463 O O . LEU A 1 16 ? -2.821 -2.476 -7.308 1.00 32.34 357 LEU A O 3
ATOM 3479 N N . LYS A 1 17 ? -4.071 -3.756 -5.970 1.00 23.32 358 LYS A N 3
ATOM 3480 C CA . LYS A 1 17 ? -5.362 -3.352 -6.517 1.00 54.30 358 LYS A CA 3
ATOM 3481 C C . LYS A 1 17 ? -5.574 -1.823 -6.520 1.00 51.24 358 LYS A C 3
ATOM 3482 O O . LYS A 1 17 ? -6.394 -1.308 -7.280 1.00 33.33 358 LYS A O 3
ATOM 3501 N N . SER A 1 18 ? -4.835 -1.100 -5.668 1.00 12.44 359 SER A N 3
ATOM 3502 C CA . SER A 1 18 ? -4.988 0.355 -5.563 1.00 33.32 359 SER A CA 3
ATOM 3503 C C . SER A 1 18 ? -4.320 1.118 -6.763 1.00 54.11 359 SER A C 3
ATOM 3504 O O . SER A 1 18 ? -4.479 2.339 -6.910 1.00 65.25 359 SER A O 3
ATOM 3512 N N . THR A 1 19 ? -3.595 0.381 -7.616 1.00 42.20 360 THR A N 3
ATOM 3513 C CA . THR A 1 19 ? -2.913 0.942 -8.797 1.00 65.53 360 THR A CA 3
ATOM 3514 C C . THR A 1 19 ? -2.465 -0.249 -9.673 1.00 43.20 360 THR A C 3
ATOM 3515 O O . THR A 1 19 ? -1.438 -0.210 -10.353 1.00 52.31 360 THR A O 3
ATOM 3526 N N . PHE A 1 20 ? -3.331 -1.241 -9.720 1.00 62.40 361 PHE A N 3
ATOM 3527 C CA . PHE A 1 20 ? -3.059 -2.574 -10.281 1.00 22.22 361 PHE A CA 3
ATOM 3528 C C . PHE A 1 20 ? -2.640 -2.529 -11.741 1.00 75.11 361 PHE A C 3
ATOM 3529 O O . PHE A 1 20 ? -1.962 -3.433 -12.236 1.00 63.33 361 PHE A O 3
ATOM 3546 N N . ASP A 1 21 ? -3.009 -1.471 -12.404 1.00 22.43 362 ASP A N 3
ATOM 3547 C CA . ASP A 1 21 ? -2.741 -1.332 -13.828 1.00 34.31 362 ASP A CA 3
ATOM 3548 C C . ASP A 1 21 ? -1.318 -0.872 -14.070 1.00 51.43 362 ASP A C 3
ATOM 3549 O O . ASP A 1 21 ? -0.834 -0.894 -15.195 1.00 24.34 362 ASP A O 3
ATOM 3558 N N . GLY A 1 22 ? -0.648 -0.463 -13.015 1.00 61.35 363 GLY A N 3
ATOM 3559 C CA . GLY A 1 22 ? 0.696 -0.023 -13.130 1.00 52.23 363 GLY A CA 3
ATOM 3560 C C . GLY A 1 22 ? 1.610 -0.847 -12.276 1.00 53.33 363 GLY A C 3
ATOM 3561 O O . GLY A 1 22 ? 1.869 -2.018 -12.575 1.00 43.43 363 GLY A O 3
ATOM 3565 N N . ARG A 1 23 ? 2.082 -0.257 -11.208 1.00 72.24 364 ARG A N 3
ATOM 3566 C CA . ARG A 1 23 ? 3.010 -0.880 -10.310 1.00 14.32 364 ARG A CA 3
ATOM 3567 C C . ARG A 1 23 ? 2.789 -0.345 -8.910 1.00 70.34 364 ARG A C 3
ATOM 3568 O O . ARG A 1 23 ? 2.326 0.784 -8.745 1.00 11.33 364 ARG A O 3
ATOM 3589 N N . MET A 1 24 ? 3.116 -1.122 -7.911 1.00 14.02 365 MET A N 3
ATOM 3590 C CA . MET A 1 24 ? 2.937 -0.655 -6.558 1.00 2.43 365 MET A CA 3
ATOM 3591 C C . MET A 1 24 ? 4.289 -0.446 -5.969 1.00 54.24 365 MET A C 3
ATOM 3592 O O . MET A 1 24 ? 5.221 -1.200 -6.262 1.00 23.34 365 MET A O 3
ATOM 3606 N N . ARG A 1 25 ? 4.408 0.546 -5.147 1.00 73.11 366 ARG A N 3
ATOM 3607 C CA . ARG A 1 25 ? 5.659 0.849 -4.537 1.00 41.35 366 ARG A CA 3
ATOM 3608 C C . ARG A 1 25 ? 5.771 -0.055 -3.353 1.00 35.42 366 ARG A C 3
ATOM 3609 O O . ARG A 1 25 ? 4.824 -0.175 -2.583 1.00 44.02 366 ARG A O 3
ATOM 3630 N N . LEU A 1 26 ? 6.894 -0.663 -3.193 1.00 3.34 367 LEU A N 3
ATOM 3631 C CA . LEU A 1 26 ? 7.104 -1.625 -2.133 1.00 50.52 367 LEU A CA 3
ATOM 3632 C C . LEU A 1 26 ? 6.904 -0.996 -0.749 1.00 3.40 367 LEU A C 3
ATOM 3633 O O . LEU A 1 26 ? 6.283 -1.595 0.130 1.00 10.51 367 LEU A O 3
ATOM 3649 N N . ASN A 1 27 ? 7.367 0.234 -0.585 1.00 22.54 368 ASN A N 3
ATOM 3650 C CA . ASN A 1 27 ? 7.173 0.952 0.681 1.00 51.02 368 ASN A CA 3
ATOM 3651 C C . ASN A 1 27 ? 5.708 1.318 0.876 1.00 5.32 368 ASN A C 3
ATOM 3652 O O . ASN A 1 27 ? 5.215 1.381 2.007 1.00 33.13 368 ASN A O 3
ATOM 3663 N N . GLU A 1 28 ? 5.009 1.533 -0.229 1.00 35.41 369 GLU A N 3
ATOM 3664 C CA . GLU A 1 28 ? 3.601 1.876 -0.192 1.00 44.20 369 GLU A CA 3
ATOM 3665 C C . GLU A 1 28 ? 2.741 0.677 0.110 1.00 34.24 369 GLU A C 3
ATOM 3666 O O . GLU A 1 28 ? 1.675 0.815 0.668 1.00 31.11 369 GLU A O 3
ATOM 3678 N N . ILE A 1 29 ? 3.191 -0.494 -0.308 1.00 12.41 370 ILE A N 3
ATOM 3679 C CA . ILE A 1 29 ? 2.564 -1.754 0.089 1.00 74.40 370 ILE A CA 3
ATOM 3680 C C . ILE A 1 29 ? 2.577 -1.868 1.599 1.00 45.12 370 ILE A C 3
ATOM 3681 O O . ILE A 1 29 ? 1.562 -2.171 2.214 1.00 31.11 370 ILE A O 3
ATOM 3697 N N . TYR A 1 30 ? 3.722 -1.580 2.194 1.00 70.50 371 TYR A N 3
ATOM 3698 C CA . TYR A 1 30 ? 3.842 -1.589 3.650 1.00 21.42 371 TYR A CA 3
ATOM 3699 C C . TYR A 1 30 ? 2.918 -0.531 4.257 1.00 65.44 371 TYR A C 3
ATOM 3700 O O . TYR A 1 30 ? 2.252 -0.754 5.263 1.00 44.41 371 TYR A O 3
ATOM 3718 N N . ASN A 1 31 ? 2.864 0.598 3.607 1.00 30.30 372 ASN A N 3
ATOM 3719 C CA . ASN A 1 31 ? 2.026 1.703 4.015 1.00 74.11 372 ASN A CA 3
ATOM 3720 C C . ASN A 1 31 ? 0.538 1.345 3.854 1.00 53.43 372 ASN A C 3
ATOM 3721 O O . ASN A 1 31 ? -0.309 1.810 4.613 1.00 20.33 372 ASN A O 3
ATOM 3732 N N . TRP A 1 32 ? 0.240 0.495 2.879 1.00 72.44 373 TRP A N 3
ATOM 3733 C CA . TRP A 1 32 ? -1.111 0.041 2.625 1.00 30.34 373 TRP A CA 3
ATOM 3734 C C . TRP A 1 32 ? -1.626 -0.724 3.815 1.00 73.22 373 TRP A C 3
ATOM 3735 O O . TRP A 1 32 ? -2.690 -0.413 4.340 1.00 63.51 373 TRP A O 3
ATOM 3756 N N . PHE A 1 33 ? -0.857 -1.718 4.253 1.00 44.33 374 PHE A N 3
ATOM 3757 C CA . PHE A 1 33 ? -1.233 -2.516 5.412 1.00 44.14 374 PHE A CA 3
ATOM 3758 C C . PHE A 1 33 ? -1.331 -1.653 6.641 1.00 52.43 374 PHE A C 3
ATOM 3759 O O . PHE A 1 33 ? -2.195 -1.847 7.463 1.00 23.21 374 PHE A O 3
ATOM 3776 N N . ALA A 1 34 ? -0.446 -0.695 6.748 1.00 22.13 375 ALA A N 3
ATOM 3777 C CA . ALA A 1 34 ? -0.444 0.216 7.878 1.00 24.12 375 ALA A CA 3
ATOM 3778 C C . ALA A 1 34 ? -1.725 1.046 7.911 1.00 32.21 375 ALA A C 3
ATOM 3779 O O . ALA A 1 34 ? -2.333 1.241 8.958 1.00 3.45 375 ALA A O 3
ATOM 3786 N N . SER A 1 35 ? -2.132 1.503 6.762 1.00 75.12 376 SER A N 3
ATOM 3787 C CA . SER A 1 35 ? -3.307 2.326 6.630 1.00 13.13 376 SER A CA 3
ATOM 3788 C C . SER A 1 35 ? -4.620 1.506 6.675 1.00 64.23 376 SER A C 3
ATOM 3789 O O . SER A 1 35 ? -5.557 1.879 7.385 1.00 51.31 376 SER A O 3
ATOM 3797 N N . ASN A 1 36 ? -4.680 0.377 5.947 1.00 71.44 377 ASN A N 3
ATOM 3798 C CA . ASN A 1 36 ? -5.932 -0.402 5.885 1.00 14.11 377 ASN A CA 3
ATOM 3799 C C . ASN A 1 36 ? -6.081 -1.348 7.060 1.00 62.24 377 ASN A C 3
ATOM 3800 O O . ASN A 1 36 ? -7.176 -1.854 7.317 1.00 5.10 377 ASN A O 3
ATOM 3811 N N . VAL A 1 37 ? -4.997 -1.618 7.752 1.00 31.44 378 VAL A N 3
ATOM 3812 C CA . VAL A 1 37 ? -5.032 -2.519 8.885 1.00 52.00 378 VAL A CA 3
ATOM 3813 C C . VAL A 1 37 ? -4.504 -1.804 10.135 1.00 3.54 378 VAL A C 3
ATOM 3814 O O . VAL A 1 37 ? -3.353 -1.355 10.174 1.00 41.13 378 VAL A O 3
ATOM 3827 N N . PRO A 1 38 ? -5.328 -1.722 11.184 1.00 44.41 379 PRO A N 3
ATOM 3828 C CA . PRO A 1 38 ? -4.992 -0.983 12.407 1.00 44.34 379 PRO A CA 3
ATOM 3829 C C . PRO A 1 38 ? -3.818 -1.597 13.176 1.00 71.41 379 PRO A C 3
ATOM 3830 O O . PRO A 1 38 ? -3.103 -0.899 13.903 1.00 53.23 379 PRO A O 3
ATOM 3841 N N . TYR A 1 39 ? -3.616 -2.890 12.995 1.00 23.52 380 TYR A N 3
ATOM 3842 C CA . TYR A 1 39 ? -2.524 -3.612 13.622 1.00 64.43 380 TYR A CA 3
ATOM 3843 C C . TYR A 1 39 ? -1.189 -3.051 13.115 1.00 23.51 380 TYR A C 3
ATOM 3844 O O . TYR A 1 39 ? -0.244 -2.829 13.886 1.00 63.14 380 TYR A O 3
ATOM 3862 N N . PHE A 1 40 ? -1.131 -2.821 11.819 1.00 2.22 381 PHE A N 3
ATOM 3863 C CA . PHE A 1 40 ? 0.054 -2.306 11.173 1.00 64.30 381 PHE A CA 3
ATOM 3864 C C . PHE A 1 40 ? 0.263 -0.842 11.369 1.00 22.04 381 PHE A C 3
ATOM 3865 O O . PHE A 1 40 ? 1.377 -0.384 11.325 1.00 62.45 381 PHE A O 3
ATOM 3882 N N . GLY A 1 41 ? -0.812 -0.096 11.559 1.00 44.11 382 GLY A N 3
ATOM 3883 C CA . GLY A 1 41 ? -0.675 1.327 11.876 1.00 64.14 382 GLY A CA 3
ATOM 3884 C C . GLY A 1 41 ? 0.146 1.512 13.158 1.00 2.25 382 GLY A C 3
ATOM 3885 O O . GLY A 1 41 ? 0.859 2.506 13.336 1.00 65.54 382 GLY A O 3
ATOM 3889 N N . ASN A 1 42 ? 0.061 0.512 14.016 1.00 5.15 383 ASN A N 3
ATOM 3890 C CA . ASN A 1 42 ? 0.780 0.436 15.248 1.00 21.24 383 ASN A CA 3
ATOM 3891 C C . ASN A 1 42 ? 2.223 -0.086 15.022 1.00 25.50 383 ASN A C 3
ATOM 3892 O O . ASN A 1 42 ? 3.095 0.031 15.887 1.00 10.24 383 ASN A O 3
ATOM 3903 N N . ARG A 1 43 ? 2.471 -0.628 13.852 1.00 71.40 384 ARG A N 3
ATOM 3904 C CA . ARG A 1 43 ? 3.787 -1.096 13.481 1.00 61.53 384 ARG A CA 3
ATOM 3905 C C . ARG A 1 43 ? 4.268 -0.350 12.254 1.00 11.24 384 ARG A C 3
ATOM 3906 O O . ARG A 1 43 ? 4.369 -0.916 11.166 1.00 42.43 384 ARG A O 3
ATOM 3927 N N . THR A 1 44 ? 4.516 0.916 12.422 1.00 73.34 385 THR A N 3
ATOM 3928 C CA . THR A 1 44 ? 4.911 1.760 11.313 1.00 35.11 385 THR A CA 3
ATOM 3929 C C . THR A 1 44 ? 6.341 2.278 11.443 1.00 61.33 385 THR A C 3
ATOM 3930 O O . THR A 1 44 ? 6.910 2.801 10.480 1.00 44.10 385 THR A O 3
ATOM 3941 N N . SER A 1 45 ? 6.929 2.123 12.617 1.00 3.43 386 SER A N 3
ATOM 3942 C CA . SER A 1 45 ? 8.279 2.576 12.838 1.00 42.13 386 SER A CA 3
ATOM 3943 C C . SER A 1 45 ? 9.234 1.522 12.253 1.00 71.21 386 SER A C 3
ATOM 3944 O O . SER A 1 45 ? 8.794 0.413 11.949 1.00 42.14 386 SER A O 3
ATOM 3952 N N . GLN A 1 46 ? 10.514 1.844 12.107 1.00 30.22 387 GLN A N 3
ATOM 3953 C CA . GLN A 1 46 ? 11.453 0.954 11.408 1.00 74.31 387 GLN A CA 3
ATOM 3954 C C . GLN A 1 46 ? 11.536 -0.444 12.014 1.00 3.45 387 GLN A C 3
ATOM 3955 O O . GLN A 1 46 ? 11.330 -1.421 11.318 1.00 53.13 387 GLN A O 3
ATOM 3969 N N . GLU A 1 47 ? 11.777 -0.538 13.302 1.00 72.13 388 GLU A N 3
ATOM 3970 C CA . GLU A 1 47 ? 11.897 -1.848 13.940 1.00 24.31 388 GLU A CA 3
ATOM 3971 C C . GLU A 1 47 ? 10.535 -2.487 14.136 1.00 62.13 388 GLU A C 3
ATOM 3972 O O . GLU A 1 47 ? 10.395 -3.702 14.100 1.00 61.11 388 GLU A O 3
ATOM 3984 N N . GLN A 1 48 ? 9.535 -1.655 14.318 1.00 64.05 389 GLN A N 3
ATOM 3985 C CA . GLN A 1 48 ? 8.164 -2.104 14.477 1.00 40.55 389 GLN A CA 3
ATOM 3986 C C . GLN A 1 48 ? 7.614 -2.726 13.198 1.00 1.43 389 GLN A C 3
ATOM 3987 O O . GLN A 1 48 ? 6.845 -3.682 13.242 1.00 35.23 389 GLN A O 3
ATOM 4001 N N . SER A 1 49 ? 8.018 -2.197 12.081 1.00 21.44 390 SER A N 3
ATOM 4002 C CA . SER A 1 49 ? 7.500 -2.627 10.815 1.00 54.43 390 SER A CA 3
ATOM 4003 C C . SER A 1 49 ? 8.422 -3.645 10.109 1.00 10.30 390 SER A C 3
ATOM 4004 O O . SER A 1 49 ? 7.953 -4.471 9.322 1.00 51.43 390 SER A O 3
ATOM 4012 N N . ALA A 1 50 ? 9.717 -3.606 10.423 1.00 22.02 391 ALA A N 3
ATOM 4013 C CA . ALA A 1 50 ? 10.726 -4.455 9.763 1.00 2.41 391 ALA A CA 3
ATOM 4014 C C . ALA A 1 50 ? 10.375 -5.946 9.759 1.00 4.04 391 ALA A C 3
ATOM 4015 O O . ALA A 1 50 ? 10.616 -6.635 8.761 1.00 74.21 391 ALA A O 3
ATOM 4022 N N . GLY A 1 51 ? 9.800 -6.422 10.844 1.00 24.31 392 GLY A N 3
ATOM 4023 C CA . GLY A 1 51 ? 9.472 -7.824 10.960 1.00 5.53 392 GLY A CA 3
ATOM 4024 C C . GLY A 1 51 ? 8.405 -8.272 10.006 1.00 12.23 392 GLY A C 3
ATOM 4025 O O . GLY A 1 51 ? 8.581 -9.273 9.298 1.00 53.11 392 GLY A O 3
ATOM 4029 N N . TRP A 1 52 ? 7.297 -7.556 9.956 1.00 12.42 393 TRP A N 3
ATOM 4030 C CA . TRP A 1 52 ? 6.247 -7.948 9.057 1.00 32.12 393 TRP A CA 3
ATOM 4031 C C . TRP A 1 52 ? 6.637 -7.655 7.596 1.00 42.51 393 TRP A C 3
ATOM 4032 O O . TRP A 1 52 ? 6.184 -8.350 6.676 1.00 73.31 393 TRP A O 3
ATOM 4053 N N . LYS A 1 53 ? 7.513 -6.638 7.389 1.00 43.43 394 LYS A N 3
ATOM 4054 C CA . LYS A 1 53 ? 8.106 -6.397 6.071 1.00 74.02 394 LYS A CA 3
ATOM 4055 C C . LYS A 1 53 ? 8.902 -7.606 5.634 1.00 54.25 394 LYS A C 3
ATOM 4056 O O . LYS A 1 53 ? 8.837 -8.026 4.477 1.00 2.43 394 LYS A O 3
ATOM 4075 N N . ASN A 1 54 ? 9.632 -8.186 6.587 1.00 54.32 395 ASN A N 3
ATOM 4076 C CA . ASN A 1 54 ? 10.488 -9.342 6.325 1.00 1.21 395 ASN A CA 3
ATOM 4077 C C . ASN A 1 54 ? 9.645 -10.516 5.823 1.00 72.31 395 ASN A C 3
ATOM 4078 O O . ASN A 1 54 ? 10.030 -11.232 4.892 1.00 21.24 395 ASN A O 3
ATOM 4089 N N . SER A 1 55 ? 8.480 -10.672 6.411 1.00 44.43 396 SER A N 3
ATOM 4090 C CA . SER A 1 55 ? 7.557 -11.718 6.032 1.00 52.15 396 SER A CA 3
ATOM 4091 C C . SER A 1 55 ? 6.977 -11.469 4.615 1.00 22.44 396 SER A C 3
ATOM 4092 O O . SER A 1 55 ? 6.837 -12.406 3.811 1.00 21.40 396 SER A O 3
ATOM 4100 N N . ILE A 1 56 ? 6.656 -10.211 4.314 1.00 71.41 397 ILE A N 3
ATOM 4101 C CA . ILE A 1 56 ? 6.165 -9.828 2.983 1.00 72.03 397 ILE A CA 3
ATOM 4102 C C . ILE A 1 56 ? 7.232 -10.124 1.925 1.00 61.14 397 ILE A C 3
ATOM 4103 O O . ILE A 1 56 ? 6.944 -10.739 0.889 1.00 35.23 397 ILE A O 3
ATOM 4119 N N . ARG A 1 57 ? 8.461 -9.724 2.219 1.00 14.31 398 ARG A N 3
ATOM 4120 C CA . ARG A 1 57 ? 9.600 -9.961 1.341 1.00 41.33 398 ARG A CA 3
ATOM 4121 C C . ARG A 1 57 ? 9.836 -11.445 1.097 1.00 74.13 398 ARG A C 3
ATOM 4122 O O . ARG A 1 57 ? 10.247 -11.838 0.001 1.00 22.41 398 ARG A O 3
ATOM 4143 N N . HIS A 1 58 ? 9.566 -12.266 2.109 1.00 31.01 399 HIS A N 3
ATOM 4144 C CA . HIS A 1 58 ? 9.672 -13.724 1.953 1.00 32.22 399 HIS A CA 3
ATOM 4145 C C . HIS A 1 58 ? 8.676 -14.222 0.925 1.00 65.23 399 HIS A C 3
ATOM 4146 O O . HIS A 1 58 ? 9.035 -14.949 0.009 1.00 71.15 399 HIS A O 3
ATOM 4161 N N . ASN A 1 59 ? 7.426 -13.804 1.063 1.00 32.32 400 ASN A N 3
ATOM 4162 C CA . ASN A 1 59 ? 6.373 -14.205 0.117 1.00 5.21 400 ASN A CA 3
ATOM 4163 C C . ASN A 1 59 ? 6.651 -13.690 -1.282 1.00 21.11 400 ASN A C 3
ATOM 4164 O O . ASN A 1 59 ? 6.308 -14.343 -2.269 1.00 42.33 400 ASN A O 3
ATOM 4175 N N . LEU A 1 60 ? 7.275 -12.533 -1.367 1.00 13.04 401 LEU A N 3
ATOM 4176 C CA . LEU A 1 60 ? 7.670 -11.963 -2.645 1.00 32.35 401 LEU A CA 3
ATOM 4177 C C . LEU A 1 60 ? 8.774 -12.788 -3.308 1.00 33.13 401 LEU A C 3
ATOM 4178 O O . LEU A 1 60 ? 8.840 -12.875 -4.513 1.00 73.40 401 LEU A O 3
ATOM 4194 N N . SER A 1 61 ? 9.604 -13.412 -2.512 1.00 71.00 402 SER A N 3
ATOM 4195 C CA . SER A 1 61 ? 10.681 -14.217 -3.037 1.00 3.42 402 SER A CA 3
ATOM 4196 C C . SER A 1 61 ? 10.205 -15.647 -3.349 1.00 42.45 402 SER A C 3
ATOM 4197 O O . SER A 1 61 ? 10.710 -16.288 -4.275 1.00 11.43 402 SER A O 3
ATOM 4205 N N . LEU A 1 62 ? 9.244 -16.130 -2.581 1.00 54.42 403 LEU A N 3
ATOM 4206 C CA . LEU A 1 62 ? 8.765 -17.505 -2.708 1.00 71.24 403 LEU A CA 3
ATOM 4207 C C . LEU A 1 62 ? 7.709 -17.687 -3.797 1.00 11.53 403 LEU A C 3
ATOM 4208 O O . LEU A 1 62 ? 7.701 -18.706 -4.498 1.00 53.34 403 LEU A O 3
ATOM 4224 N N . HIS A 1 63 ? 6.832 -16.723 -3.949 1.00 13.01 404 HIS A N 3
ATOM 4225 C CA . HIS A 1 63 ? 5.739 -16.859 -4.904 1.00 34.54 404 HIS A CA 3
ATOM 4226 C C . HIS A 1 63 ? 6.164 -16.503 -6.319 1.00 31.04 404 HIS A C 3
ATOM 4227 O O . HIS A 1 63 ? 6.642 -15.406 -6.575 1.00 22.44 404 HIS A O 3
ATOM 4242 N N . SER A 1 64 ? 5.944 -17.438 -7.233 1.00 11.14 405 SER A N 3
ATOM 4243 C CA . SER A 1 64 ? 6.370 -17.329 -8.631 1.00 62.13 405 SER A CA 3
ATOM 4244 C C . SER A 1 64 ? 5.598 -16.251 -9.407 1.00 24.50 405 SER A C 3
ATOM 4245 O O . SER A 1 64 ? 5.993 -15.853 -10.494 1.00 52.33 405 SER A O 3
ATOM 4253 N N . ARG A 1 65 ? 4.518 -15.773 -8.826 1.00 23.42 406 ARG A N 3
ATOM 4254 C CA . ARG A 1 65 ? 3.695 -14.704 -9.415 1.00 64.23 406 ARG A CA 3
ATOM 4255 C C . ARG A 1 65 ? 4.354 -13.327 -9.280 1.00 13.24 406 ARG A C 3
ATOM 4256 O O . ARG A 1 65 ? 3.744 -12.302 -9.561 1.00 32.53 406 ARG A O 3
ATOM 4277 N N . PHE A 1 66 ? 5.564 -13.314 -8.841 1.00 55.42 407 PHE A N 3
ATOM 4278 C CA . PHE A 1 66 ? 6.252 -12.097 -8.584 1.00 42.41 407 PHE A CA 3
ATOM 4279 C C . PHE A 1 66 ? 7.141 -11.676 -9.740 1.00 42.23 407 PHE A C 3
ATOM 4280 O O . PHE A 1 66 ? 7.882 -12.481 -10.311 1.00 23.51 407 PHE A O 3
ATOM 4297 N N . MET A 1 67 ? 7.038 -10.409 -10.077 1.00 30.04 408 MET A N 3
ATOM 4298 C CA . MET A 1 67 ? 7.896 -9.761 -11.031 1.00 20.01 408 MET A CA 3
ATOM 4299 C C . MET A 1 67 ? 8.270 -8.391 -10.520 1.00 61.45 408 MET A C 3
ATOM 4300 O O . MET A 1 67 ? 7.404 -7.582 -10.199 1.00 71.02 408 MET A O 3
ATOM 4314 N N . ARG A 1 68 ? 9.538 -8.130 -10.431 1.00 30.04 409 ARG A N 3
ATOM 4315 C CA . ARG A 1 68 ? 10.002 -6.834 -9.996 1.00 1.42 409 ARG A CA 3
ATOM 4316 C C . ARG A 1 68 ? 10.415 -6.046 -11.203 1.00 22.25 409 ARG A C 3
ATOM 4317 O O . ARG A 1 68 ? 10.937 -6.606 -12.160 1.00 30.32 409 ARG A O 3
ATOM 4338 N N . ILE A 1 69 ? 10.148 -4.788 -11.198 1.00 60.03 410 ILE A N 3
ATOM 4339 C CA . ILE A 1 69 ? 10.486 -3.975 -12.303 1.00 34.21 410 ILE A CA 3
ATOM 4340 C C . ILE A 1 69 ? 11.611 -3.079 -11.860 1.00 34.15 410 ILE A C 3
ATOM 4341 O O . ILE A 1 69 ? 11.609 -2.629 -10.713 1.00 73.33 410 ILE A O 3
ATOM 4357 N N . GLN A 1 70 ? 12.594 -2.861 -12.709 1.00 24.45 411 GLN A N 3
ATOM 4358 C CA . GLN A 1 70 ? 13.732 -2.091 -12.284 1.00 54.02 411 GLN A CA 3
ATOM 4359 C C . GLN A 1 70 ? 13.341 -0.666 -11.992 1.00 54.21 411 GLN A C 3
ATOM 4360 O O . GLN A 1 70 ? 12.787 0.038 -12.837 1.00 4.43 411 GLN A O 3
ATOM 4374 N N . ASN A 1 71 ? 13.648 -0.267 -10.805 1.00 21.30 412 ASN A N 3
ATOM 4375 C CA . ASN A 1 71 ? 13.371 1.044 -10.319 1.00 43.33 412 ASN A CA 3
ATOM 4376 C C . ASN A 1 71 ? 14.619 1.875 -10.362 1.00 53.21 412 ASN A C 3
ATOM 4377 O O . ASN A 1 71 ? 15.714 1.386 -10.079 1.00 44.54 412 ASN A O 3
ATOM 4388 N N . GLU A 1 72 ? 14.468 3.107 -10.746 1.00 25.32 413 GLU A N 3
ATOM 4389 C CA . GLU A 1 72 ? 15.585 4.025 -10.825 1.00 72.34 413 GLU A CA 3
ATOM 4390 C C . GLU A 1 72 ? 15.651 4.824 -9.545 1.00 63.41 413 GLU A C 3
ATOM 4391 O O . GLU A 1 72 ? 16.709 5.317 -9.137 1.00 22.34 413 GLU A O 3
ATOM 4403 N N . GLY A 1 73 ? 14.516 4.921 -8.921 1.00 72.32 414 GLY A N 3
ATOM 4404 C CA . GLY A 1 73 ? 14.381 5.631 -7.692 1.00 71.02 414 GLY A CA 3
ATOM 4405 C C . GLY A 1 73 ? 13.734 6.973 -7.907 1.00 1.44 414 GLY A C 3
ATOM 4406 O O . GLY A 1 73 ? 14.129 7.963 -7.294 1.00 20.31 414 GLY A O 3
ATOM 4410 N N . ALA A 1 74 ? 12.755 7.022 -8.805 1.00 61.13 415 ALA A N 3
ATOM 4411 C CA . ALA A 1 74 ? 12.028 8.262 -9.079 1.00 64.34 415 ALA A CA 3
ATOM 4412 C C . ALA A 1 74 ? 11.125 8.645 -7.905 1.00 64.42 415 ALA A C 3
ATOM 4413 O O . ALA A 1 74 ? 10.769 9.808 -7.732 1.00 25.25 415 ALA A O 3
ATOM 4420 N N . GLY A 1 75 ? 10.759 7.664 -7.113 1.00 71.33 416 GLY A N 3
ATOM 4421 C CA . GLY A 1 75 ? 9.949 7.898 -5.955 1.00 53.30 416 GLY A CA 3
ATOM 4422 C C . GLY A 1 75 ? 10.066 6.749 -4.997 1.00 12.03 416 GLY A C 3
ATOM 4423 O O . GLY A 1 75 ? 10.275 5.613 -5.431 1.00 64.10 416 GLY A O 3
ATOM 4427 N N . LYS A 1 76 ? 9.939 7.037 -3.708 1.00 25.10 417 LYS A N 3
ATOM 4428 C CA . LYS A 1 76 ? 10.046 6.042 -2.638 1.00 44.41 417 LYS A CA 3
ATOM 4429 C C . LYS A 1 76 ? 11.367 5.259 -2.682 1.00 1.44 417 LYS A C 3
ATOM 4430 O O . LYS A 1 76 ? 12.393 5.738 -2.188 1.00 71.33 417 LYS A O 3
ATOM 4449 N N . SER A 1 77 ? 11.346 4.088 -3.315 1.00 74.11 418 SER A N 3
ATOM 4450 C CA . SER A 1 77 ? 12.515 3.231 -3.442 1.00 2.23 418 SER A CA 3
ATOM 4451 C C . SER A 1 77 ? 12.309 2.198 -4.568 1.00 31.51 418 SER A C 3
ATOM 4452 O O . SER A 1 77 ? 12.673 2.452 -5.709 1.00 22.34 418 SER A O 3
ATOM 4460 N N . SER A 1 78 ? 11.667 1.069 -4.253 1.00 73.10 419 SER A N 3
ATOM 4461 C CA . SER A 1 78 ? 11.478 0.012 -5.232 1.00 35.44 419 SER A CA 3
ATOM 4462 C C . SER A 1 78 ? 9.983 -0.214 -5.503 1.00 51.22 419 SER A C 3
ATOM 4463 O O . SER A 1 78 ? 9.124 0.142 -4.664 1.00 61.23 419 SER A O 3
ATOM 4471 N N . TRP A 1 79 ? 9.672 -0.775 -6.666 1.00 1.05 420 TRP A N 3
ATOM 4472 C CA . TRP A 1 79 ? 8.330 -1.090 -7.058 1.00 12.13 420 TRP A CA 3
ATOM 4473 C C . TRP A 1 79 ? 8.288 -2.383 -7.842 1.00 43.22 420 TRP A C 3
ATOM 4474 O O . TRP A 1 79 ? 9.234 -2.714 -8.558 1.00 44.21 420 TRP A O 3
ATOM 4495 N N . TRP A 1 80 ? 7.215 -3.112 -7.704 1.00 12.22 421 TRP A N 3
ATOM 4496 C CA . TRP A 1 80 ? 7.089 -4.399 -8.341 1.00 21.42 421 TRP A CA 3
ATOM 4497 C C . TRP A 1 80 ? 5.639 -4.622 -8.802 1.00 72.54 421 TRP A C 3
ATOM 4498 O O . TRP A 1 80 ? 4.734 -3.853 -8.422 1.00 13.03 421 TRP A O 3
ATOM 4519 N N . VAL A 1 81 ? 5.423 -5.640 -9.630 1.00 72.33 422 VAL A N 3
ATOM 4520 C CA . VAL A 1 81 ? 4.095 -5.946 -10.176 1.00 61.35 422 VAL A CA 3
ATOM 4521 C C . VAL A 1 81 ? 3.776 -7.436 -10.025 1.00 22.35 422 VAL A C 3
ATOM 4522 O O . VAL A 1 81 ? 4.678 -8.274 -9.864 1.00 23.51 422 VAL A O 3
ATOM 4535 N N . ILE A 1 82 ? 2.508 -7.765 -10.057 1.00 42.11 423 ILE A N 3
ATOM 4536 C CA . ILE A 1 82 ? 2.097 -9.147 -9.989 1.00 21.22 423 ILE A CA 3
ATOM 4537 C C . ILE A 1 82 ? 2.049 -9.715 -11.380 1.00 52.32 423 ILE A C 3
ATOM 4538 O O . ILE A 1 82 ? 1.416 -9.135 -12.270 1.00 14.35 423 ILE A O 3
ATOM 4554 N N . ASN A 1 83 ? 2.733 -10.807 -11.576 1.00 61.42 424 ASN A N 3
ATOM 4555 C CA . ASN A 1 83 ? 2.682 -11.518 -12.838 1.00 24.55 424 ASN A CA 3
ATOM 4556 C C . ASN A 1 83 ? 1.282 -12.131 -12.962 1.00 73.13 424 ASN A C 3
ATOM 4557 O O . ASN A 1 83 ? 0.886 -12.943 -12.125 1.00 4.22 424 ASN A O 3
ATOM 4568 N N . PRO A 1 84 ? 0.521 -11.764 -13.997 1.00 10.31 425 PRO A N 3
ATOM 4569 C CA . PRO A 1 84 ? -0.850 -12.244 -14.173 1.00 22.00 425 PRO A CA 3
ATOM 4570 C C . PRO A 1 84 ? -0.916 -13.715 -14.612 1.00 43.30 425 PRO A C 3
ATOM 4571 O O . PRO A 1 84 ? -1.879 -14.422 -14.303 1.00 0.20 425 PRO A O 3
ATOM 4582 N N . ASP A 1 85 ? 0.123 -14.178 -15.290 1.00 32.34 426 ASP A N 3
ATOM 4583 C CA . ASP A 1 85 ? 0.134 -15.526 -15.839 1.00 42.23 426 ASP A CA 3
ATOM 4584 C C . ASP A 1 85 ? 0.696 -16.509 -14.832 1.00 14.22 426 ASP A C 3
ATOM 4585 O O . ASP A 1 85 ? 0.486 -17.716 -14.935 1.00 33.52 426 ASP A O 3
ATOM 4594 N N . ALA A 1 86 ? 1.385 -15.991 -13.846 1.00 0.21 427 ALA A N 3
ATOM 4595 C CA . ALA A 1 86 ? 1.946 -16.812 -12.790 1.00 3.12 427 ALA A CA 3
ATOM 4596 C C . ALA A 1 86 ? 1.120 -16.665 -11.536 1.00 42.42 427 ALA A C 3
ATOM 4597 O O . ALA A 1 86 ? 1.381 -17.307 -10.518 1.00 74.14 427 ALA A O 3
ATOM 4604 N N . LYS A 1 87 ? 0.110 -15.815 -11.633 1.00 0.21 428 LYS A N 3
ATOM 4605 C CA . LYS A 1 87 ? -0.792 -15.476 -10.532 1.00 12.21 428 LYS A CA 3
ATOM 4606 C C . LYS A 1 87 ? -1.418 -16.724 -9.837 1.00 53.44 428 LYS A C 3
ATOM 4607 O O . LYS A 1 87 ? -1.382 -16.818 -8.601 1.00 51.11 428 LYS A O 3
ATOM 4626 N N . PRO A 1 88 ? -1.991 -17.682 -10.613 1.00 34.32 429 PRO A N 3
ATOM 4627 C CA . PRO A 1 88 ? -2.545 -18.949 -10.079 1.00 13.12 429 PRO A CA 3
ATOM 4628 C C . PRO A 1 88 ? -1.537 -19.756 -9.232 1.00 61.24 429 PRO A C 3
ATOM 4629 O O . PRO A 1 88 ? -1.927 -20.627 -8.451 1.00 24.30 429 PRO A O 3
ATOM 4640 N N . GLY A 1 89 ? -0.262 -19.478 -9.402 1.00 30.34 430 GLY A N 3
ATOM 4641 C CA . GLY A 1 89 ? 0.749 -20.138 -8.610 1.00 3.01 430 GLY A CA 3
ATOM 4642 C C . GLY A 1 89 ? 1.592 -21.099 -9.399 1.00 34.13 430 GLY A C 3
ATOM 4643 O O . GLY A 1 89 ? 2.562 -21.646 -8.885 1.00 72.12 430 GLY A O 3
ATOM 4647 N N . ARG A 1 90 ? 1.239 -21.306 -10.635 1.00 20.24 431 ARG A N 3
ATOM 4648 C CA . ARG A 1 90 ? 1.980 -22.221 -11.475 1.00 0.32 431 ARG A CA 3
ATOM 4649 C C . ARG A 1 90 ? 2.876 -21.426 -12.407 1.00 61.12 431 ARG A C 3
ATOM 4650 O O . ARG A 1 90 ? 2.827 -20.186 -12.412 1.00 64.12 431 ARG A O 3
ATOM 4671 N N . ASN A 1 91 ? 3.678 -22.103 -13.188 1.00 72.15 432 ASN A N 3
ATOM 4672 C CA . ASN A 1 91 ? 4.572 -21.425 -14.099 1.00 3.34 432 ASN A CA 3
ATOM 4673 C C . ASN A 1 91 ? 3.781 -20.877 -15.281 1.00 43.33 432 ASN A C 3
ATOM 4674 O O . ASN A 1 91 ? 3.003 -21.600 -15.902 1.00 64.22 432 ASN A O 3
ATOM 4685 N N . PRO A 1 92 ? 3.987 -19.596 -15.618 1.00 31.11 433 PRO A N 3
ATOM 4686 C CA . PRO A 1 92 ? 3.228 -18.898 -16.669 1.00 42.44 433 PRO A CA 3
ATOM 4687 C C . PRO A 1 92 ? 3.401 -19.489 -18.069 1.00 73.32 433 PRO A C 3
ATOM 4688 O O . PRO A 1 92 ? 2.576 -19.255 -18.960 1.00 61.04 433 PRO A O 3
ATOM 4699 N N . ARG A 1 93 ? 4.450 -20.238 -18.264 1.00 15.44 434 ARG A N 3
ATOM 4700 C CA . ARG A 1 93 ? 4.731 -20.826 -19.565 1.00 13.11 434 ARG A CA 3
ATOM 4701 C C . ARG A 1 93 ? 4.742 -22.343 -19.499 1.00 51.32 434 ARG A C 3
ATOM 4702 O O . ARG A 1 93 ? 4.970 -23.021 -20.501 1.00 1.45 434 ARG A O 3
ATOM 4723 N N . ARG A 1 94 ? 4.464 -22.870 -18.332 1.00 72.41 435 ARG A N 3
ATOM 4724 C CA . ARG A 1 94 ? 4.468 -24.294 -18.129 1.00 61.41 435 ARG A CA 3
ATOM 4725 C C . ARG A 1 94 ? 3.379 -24.675 -17.161 1.00 24.54 435 ARG A C 3
ATOM 4726 O O . ARG A 1 94 ? 3.540 -24.531 -15.941 1.00 61.33 435 ARG A O 3
ATOM 4747 N N . GLN A 1 95 ? 2.261 -25.114 -17.706 1.00 10.12 436 GLN A N 3
ATOM 4748 C CA . GLN A 1 95 ? 1.137 -25.548 -16.912 1.00 51.15 436 GLN A CA 3
ATOM 4749 C C . GLN A 1 95 ? 1.602 -26.712 -16.067 1.00 71.53 436 GLN A C 3
ATOM 4750 O O . GLN A 1 95 ? 2.211 -27.655 -16.605 1.00 4.41 436 GLN A O 3
ATOM 4764 N N . ARG A 1 96 ? 1.364 -26.649 -14.767 1.00 31.15 437 ARG A N 3
ATOM 4765 C CA . ARG A 1 96 ? 1.779 -27.728 -13.885 1.00 43.41 437 ARG A CA 3
ATOM 4766 C C . ARG A 1 96 ? 1.089 -29.009 -14.287 1.00 52.41 437 ARG A C 3
ATOM 4767 O O . ARG A 1 96 ? 1.746 -30.044 -14.477 1.00 54.20 437 ARG A O 3
ATOM 4788 N N . SER A 1 97 ? -0.231 -28.915 -14.423 1.00 43.25 438 SER A N 3
ATOM 4789 C CA . SER A 1 97 ? -1.087 -30.028 -14.767 1.00 52.21 438 SER A CA 3
ATOM 4790 C C . SER A 1 97 ? -1.071 -31.085 -13.648 1.00 42.42 438 SER A C 3
ATOM 4791 O O . SER A 1 97 ? -0.403 -30.915 -12.608 1.00 61.04 438 SER A O 3
ATOM 4799 N N . ALA A 1 98 ? -1.811 -32.123 -13.827 1.00 71.22 439 ALA A N 3
ATOM 4800 C CA . ALA A 1 98 ? -1.847 -33.184 -12.878 1.00 62.43 439 ALA A CA 3
ATOM 4801 C C . ALA A 1 98 ? -1.750 -34.476 -13.611 1.00 61.00 439 ALA A C 3
ATOM 4802 O O . ALA A 1 98 ? -2.331 -34.620 -14.687 1.00 44.20 439 ALA A O 3
ATOM 4809 N N . THR A 1 99 ? -1.012 -35.405 -13.077 1.00 50.31 440 THR A N 3
ATOM 4810 C CA . THR A 1 99 ? -0.905 -36.684 -13.687 1.00 31.31 440 THR A CA 3
ATOM 4811 C C . THR A 1 99 ? -2.151 -37.501 -13.345 1.00 51.22 440 THR A C 3
ATOM 4812 O O . THR A 1 99 ? -2.161 -38.294 -12.393 1.00 54.14 440 THR A O 3
ATOM 4823 N N . LEU A 1 100 ? -3.222 -37.176 -14.064 1.00 33.42 441 LEU A N 3
ATOM 4824 C CA . LEU A 1 100 ? -4.542 -37.760 -13.932 1.00 53.31 441 LEU A CA 3
ATOM 4825 C C . LEU A 1 100 ? -5.489 -36.976 -14.834 1.00 43.12 441 LEU A C 3
ATOM 4826 O O . LEU A 1 100 ? -5.871 -35.844 -14.508 1.00 61.24 441 LEU A O 3
ATOM 4842 N N . GLU A 1 101 ? -5.821 -37.529 -15.963 1.00 52.25 442 GLU A N 3
ATOM 4843 C CA . GLU A 1 101 ? -6.712 -36.870 -16.871 1.00 3.43 442 GLU A CA 3
ATOM 4844 C C . GLU A 1 101 ? -8.127 -37.418 -16.854 1.00 1.13 442 GLU A C 3
ATOM 4845 O O . GLU A 1 101 ? -8.985 -36.784 -16.220 1.00 38.28 442 GLU A O 3
ATOM 4858 N N . ASN A 1 1 ? -1.833 -15.137 11.290 1.00 61.53 342 ASN A N 4
ATOM 4859 C CA . ASN A 1 1 ? -1.306 -13.959 10.587 1.00 43.43 342 ASN A CA 4
ATOM 4860 C C . ASN A 1 1 ? -1.487 -12.757 11.481 1.00 3.22 342 ASN A C 4
ATOM 4861 O O . ASN A 1 1 ? -2.458 -12.701 12.233 1.00 74.33 342 ASN A O 4
ATOM 4874 N N . PRO A 1 2 ? -0.578 -11.756 11.417 1.00 54.24 343 PRO A N 4
ATOM 4875 C CA . PRO A 1 2 ? -0.645 -10.571 12.294 1.00 62.25 343 PRO A CA 4
ATOM 4876 C C . PRO A 1 2 ? -1.920 -9.735 12.088 1.00 42.10 343 PRO A C 4
ATOM 4877 O O . PRO A 1 2 ? -2.447 -9.156 13.025 1.00 12.43 343 PRO A O 4
ATOM 4888 N N . TRP A 1 3 ? -2.402 -9.692 10.867 1.00 12.55 344 TRP A N 4
ATOM 4889 C CA . TRP A 1 3 ? -3.587 -8.918 10.522 1.00 12.13 344 TRP A CA 4
ATOM 4890 C C . TRP A 1 3 ? -4.899 -9.694 10.766 1.00 61.13 344 TRP A C 4
ATOM 4891 O O . TRP A 1 3 ? -5.920 -9.102 11.121 1.00 31.32 344 TRP A O 4
ATOM 4912 N N . GLY A 1 4 ? -4.872 -11.003 10.580 1.00 25.14 345 GLY A N 4
ATOM 4913 C CA . GLY A 1 4 ? -6.077 -11.777 10.722 1.00 13.12 345 GLY A CA 4
ATOM 4914 C C . GLY A 1 4 ? -5.995 -13.135 10.053 1.00 1.10 345 GLY A C 4
ATOM 4915 O O . GLY A 1 4 ? -5.023 -13.870 10.247 1.00 31.21 345 GLY A O 4
ATOM 4919 N N . ALA A 1 5 ? -6.988 -13.443 9.228 1.00 30.52 346 ALA A N 4
ATOM 4920 C CA . ALA A 1 5 ? -7.121 -14.764 8.615 1.00 32.54 346 ALA A CA 4
ATOM 4921 C C . ALA A 1 5 ? -6.537 -14.852 7.201 1.00 24.52 346 ALA A C 4
ATOM 4922 O O . ALA A 1 5 ? -6.029 -15.914 6.809 1.00 14.01 346 ALA A O 4
ATOM 4929 N N . GLU A 1 6 ? -6.607 -13.760 6.429 1.00 61.12 347 GLU A N 4
ATOM 4930 C CA . GLU A 1 6 ? -6.080 -13.777 5.054 1.00 21.54 347 GLU A CA 4
ATOM 4931 C C . GLU A 1 6 ? -4.576 -14.004 5.023 1.00 3.21 347 GLU A C 4
ATOM 4932 O O . GLU A 1 6 ? -3.895 -13.861 6.029 1.00 34.05 347 GLU A O 4
ATOM 4944 N N . SER A 1 7 ? -4.074 -14.351 3.882 1.00 2.31 348 SER A N 4
ATOM 4945 C CA . SER A 1 7 ? -2.679 -14.622 3.724 1.00 0.30 348 SER A CA 4
ATOM 4946 C C . SER A 1 7 ? -1.985 -13.392 3.212 1.00 41.32 348 SER A C 4
ATOM 4947 O O . SER A 1 7 ? -2.653 -12.434 2.785 1.00 23.21 348 SER A O 4
ATOM 4955 N N . TYR A 1 8 ? -0.656 -13.406 3.243 1.00 25.32 349 TYR A N 4
ATOM 4956 C CA . TYR A 1 8 ? 0.133 -12.290 2.770 1.00 61.22 349 TYR A CA 4
ATOM 4957 C C . TYR A 1 8 ? -0.212 -12.017 1.357 1.00 41.14 349 TYR A C 4
ATOM 4958 O O . TYR A 1 8 ? -0.713 -10.971 1.055 1.00 72.14 349 TYR A O 4
ATOM 4976 N N . SER A 1 9 ? 0.012 -12.995 0.507 1.00 72.32 350 SER A N 4
ATOM 4977 C CA . SER A 1 9 ? -0.267 -12.870 -0.917 1.00 2.45 350 SER A CA 4
ATOM 4978 C C . SER A 1 9 ? -1.708 -12.387 -1.201 1.00 35.22 350 SER A C 4
ATOM 4979 O O . SER A 1 9 ? -1.929 -11.639 -2.154 1.00 53.02 350 SER A O 4
ATOM 4987 N N . ASP A 1 10 ? -2.668 -12.783 -0.354 1.00 15.10 351 ASP A N 4
ATOM 4988 C CA . ASP A 1 10 ? -4.054 -12.322 -0.514 1.00 20.12 351 ASP A CA 4
ATOM 4989 C C . ASP A 1 10 ? -4.162 -10.826 -0.285 1.00 31.24 351 ASP A C 4
ATOM 4990 O O . ASP A 1 10 ? -4.775 -10.107 -1.082 1.00 32.40 351 ASP A O 4
ATOM 4999 N N . LEU A 1 11 ? -3.565 -10.351 0.784 1.00 24.34 352 LEU A N 4
ATOM 5000 C CA . LEU A 1 11 ? -3.581 -8.942 1.075 1.00 65.13 352 LEU A CA 4
ATOM 5001 C C . LEU A 1 11 ? -2.607 -8.145 0.206 1.00 24.25 352 LEU A C 4
ATOM 5002 O O . LEU A 1 11 ? -2.885 -7.003 -0.134 1.00 74.30 352 LEU A O 4
ATOM 5018 N N . ILE A 1 12 ? -1.472 -8.744 -0.143 1.00 42.21 353 ILE A N 4
ATOM 5019 C CA . ILE A 1 12 ? -0.490 -8.094 -1.020 1.00 24.04 353 ILE A CA 4
ATOM 5020 C C . ILE A 1 12 ? -1.154 -7.779 -2.348 1.00 2.22 353 ILE A C 4
ATOM 5021 O O . ILE A 1 12 ? -0.995 -6.689 -2.889 1.00 45.13 353 ILE A O 4
ATOM 5037 N N . ALA A 1 13 ? -1.931 -8.735 -2.849 1.00 45.42 354 ALA A N 4
ATOM 5038 C CA . ALA A 1 13 ? -2.668 -8.529 -4.075 1.00 74.21 354 ALA A CA 4
ATOM 5039 C C . ALA A 1 13 ? -3.675 -7.396 -3.916 1.00 74.44 354 ALA A C 4
ATOM 5040 O O . ALA A 1 13 ? -3.885 -6.652 -4.840 1.00 45.31 354 ALA A O 4
ATOM 5047 N N . LYS A 1 14 ? -4.286 -7.266 -2.717 1.00 1.22 355 LYS A N 4
ATOM 5048 C CA . LYS A 1 14 ? -5.210 -6.149 -2.449 1.00 72.42 355 LYS A CA 4
ATOM 5049 C C . LYS A 1 14 ? -4.474 -4.824 -2.472 1.00 24.11 355 LYS A C 4
ATOM 5050 O O . LYS A 1 14 ? -4.991 -3.832 -2.992 1.00 41.45 355 LYS A O 4
ATOM 5069 N N . ALA A 1 15 ? -3.270 -4.809 -1.907 1.00 3.05 356 ALA A N 4
ATOM 5070 C CA . ALA A 1 15 ? -2.444 -3.609 -1.884 1.00 73.41 356 ALA A CA 4
ATOM 5071 C C . ALA A 1 15 ? -2.164 -3.161 -3.290 1.00 11.43 356 ALA A C 4
ATOM 5072 O O . ALA A 1 15 ? -2.460 -2.022 -3.664 1.00 23.14 356 ALA A O 4
ATOM 5079 N N . LEU A 1 16 ? -1.658 -4.085 -4.085 1.00 12.12 357 LEU A N 4
ATOM 5080 C CA . LEU A 1 16 ? -1.377 -3.841 -5.491 1.00 61.13 357 LEU A CA 4
ATOM 5081 C C . LEU A 1 16 ? -2.632 -3.416 -6.223 1.00 34.00 357 LEU A C 4
ATOM 5082 O O . LEU A 1 16 ? -2.600 -2.509 -7.027 1.00 72.32 357 LEU A O 4
ATOM 5098 N N . LYS A 1 17 ? -3.750 -4.067 -5.892 1.00 41.34 358 LYS A N 4
ATOM 5099 C CA . LYS A 1 17 ? -4.996 -3.890 -6.508 1.00 13.20 358 LYS A CA 4
ATOM 5100 C C . LYS A 1 17 ? -5.516 -2.453 -6.364 1.00 32.54 358 LYS A C 4
ATOM 5101 O O . LYS A 1 17 ? -6.311 -1.983 -7.184 1.00 51.13 358 LYS A O 4
ATOM 5120 N N . SER A 1 18 ? -5.026 -1.753 -5.354 1.00 64.22 359 SER A N 4
ATOM 5121 C CA . SER A 1 18 ? -5.416 -0.384 -5.100 1.00 53.41 359 SER A CA 4
ATOM 5122 C C . SER A 1 18 ? -4.813 0.562 -6.191 1.00 72.33 359 SER A C 4
ATOM 5123 O O . SER A 1 18 ? -5.186 1.737 -6.298 1.00 64.43 359 SER A O 4
ATOM 5131 N N . THR A 1 19 ? -3.896 0.033 -6.991 1.00 60.42 360 THR A N 4
ATOM 5132 C CA . THR A 1 19 ? -3.269 0.786 -8.061 1.00 61.03 360 THR A CA 4
ATOM 5133 C C . THR A 1 19 ? -2.783 -0.216 -9.132 1.00 41.43 360 THR A C 4
ATOM 5134 O O . THR A 1 19 ? -1.787 0.006 -9.833 1.00 73.32 360 THR A O 4
ATOM 5145 N N . PHE A 1 20 ? -3.579 -1.251 -9.318 1.00 74.34 361 PHE A N 4
ATOM 5146 C CA . PHE A 1 20 ? -3.235 -2.427 -10.131 1.00 63.53 361 PHE A CA 4
ATOM 5147 C C . PHE A 1 20 ? -3.085 -2.061 -11.596 1.00 74.25 361 PHE A C 4
ATOM 5148 O O . PHE A 1 20 ? -2.514 -2.809 -12.380 1.00 3.52 361 PHE A O 4
ATOM 5165 N N . ASP A 1 21 ? -3.599 -0.910 -11.950 1.00 71.23 362 ASP A N 4
ATOM 5166 C CA . ASP A 1 21 ? -3.554 -0.438 -13.325 1.00 64.41 362 ASP A CA 4
ATOM 5167 C C . ASP A 1 21 ? -2.268 0.288 -13.602 1.00 60.33 362 ASP A C 4
ATOM 5168 O O . ASP A 1 21 ? -1.952 0.609 -14.755 1.00 65.35 362 ASP A O 4
ATOM 5177 N N . GLY A 1 22 ? -1.525 0.545 -12.556 1.00 23.32 363 GLY A N 4
ATOM 5178 C CA . GLY A 1 22 ? -0.281 1.198 -12.680 1.00 22.23 363 GLY A CA 4
ATOM 5179 C C . GLY A 1 22 ? 0.808 0.339 -12.118 1.00 2.31 363 GLY A C 4
ATOM 5180 O O . GLY A 1 22 ? 1.151 -0.688 -12.695 1.00 74.52 363 GLY A O 4
ATOM 5184 N N . ARG A 1 23 ? 1.340 0.732 -11.000 1.00 51.13 364 ARG A N 4
ATOM 5185 C CA . ARG A 1 23 ? 2.416 0.011 -10.359 1.00 71.02 364 ARG A CA 4
ATOM 5186 C C . ARG A 1 23 ? 2.448 0.404 -8.903 1.00 0.43 364 ARG A C 4
ATOM 5187 O O . ARG A 1 23 ? 1.818 1.386 -8.524 1.00 11.25 364 ARG A O 4
ATOM 5208 N N . MET A 1 24 ? 3.155 -0.330 -8.092 1.00 1.14 365 MET A N 4
ATOM 5209 C CA . MET A 1 24 ? 3.236 -0.001 -6.693 1.00 40.13 365 MET A CA 4
ATOM 5210 C C . MET A 1 24 ? 4.659 -0.222 -6.266 1.00 72.22 365 MET A C 4
ATOM 5211 O O . MET A 1 24 ? 5.366 -0.983 -6.888 1.00 31.54 365 MET A O 4
ATOM 5225 N N . ARG A 1 25 ? 5.108 0.466 -5.275 1.00 0.11 366 ARG A N 4
ATOM 5226 C CA . ARG A 1 25 ? 6.422 0.186 -4.764 1.00 15.14 366 ARG A CA 4
ATOM 5227 C C . ARG A 1 25 ? 6.326 -0.724 -3.594 1.00 3.11 366 ARG A C 4
ATOM 5228 O O . ARG A 1 25 ? 5.293 -0.747 -2.918 1.00 54.01 366 ARG A O 4
ATOM 5249 N N . LEU A 1 26 ? 7.374 -1.465 -3.345 1.00 30.23 367 LEU A N 4
ATOM 5250 C CA . LEU A 1 26 ? 7.475 -2.322 -2.186 1.00 42.11 367 LEU A CA 4
ATOM 5251 C C . LEU A 1 26 ? 7.182 -1.539 -0.893 1.00 42.20 367 LEU A C 4
ATOM 5252 O O . LEU A 1 26 ? 6.488 -2.027 0.001 1.00 21.04 367 LEU A O 4
ATOM 5268 N N . ASN A 1 27 ? 7.670 -0.306 -0.830 1.00 61.33 368 ASN A N 4
ATOM 5269 C CA . ASN A 1 27 ? 7.419 0.569 0.321 1.00 40.41 368 ASN A CA 4
ATOM 5270 C C . ASN A 1 27 ? 5.939 0.906 0.410 1.00 65.12 368 ASN A C 4
ATOM 5271 O O . ASN A 1 27 ? 5.364 0.974 1.492 1.00 11.01 368 ASN A O 4
ATOM 5282 N N . GLU A 1 28 ? 5.317 1.083 -0.740 1.00 55.32 369 GLU A N 4
ATOM 5283 C CA . GLU A 1 28 ? 3.916 1.462 -0.814 1.00 53.43 369 GLU A CA 4
ATOM 5284 C C . GLU A 1 28 ? 3.019 0.329 -0.383 1.00 5.50 369 GLU A C 4
ATOM 5285 O O . GLU A 1 28 ? 2.005 0.553 0.261 1.00 15.32 369 GLU A O 4
ATOM 5297 N N . ILE A 1 29 ? 3.407 -0.885 -0.742 1.00 12.25 370 ILE A N 4
ATOM 5298 C CA . ILE A 1 29 ? 2.732 -2.093 -0.277 1.00 22.21 370 ILE A CA 4
ATOM 5299 C C . ILE A 1 29 ? 2.659 -2.080 1.251 1.00 74.33 370 ILE A C 4
ATOM 5300 O O . ILE A 1 29 ? 1.611 -2.345 1.834 1.00 2.11 370 ILE A O 4
ATOM 5316 N N . TYR A 1 30 ? 3.768 -1.712 1.883 1.00 23.42 371 TYR A N 4
ATOM 5317 C CA . TYR A 1 30 ? 3.815 -1.579 3.341 1.00 52.23 371 TYR A CA 4
ATOM 5318 C C . TYR A 1 30 ? 2.823 -0.526 3.837 1.00 14.14 371 TYR A C 4
ATOM 5319 O O . TYR A 1 30 ? 2.113 -0.743 4.822 1.00 22.02 371 TYR A O 4
ATOM 5337 N N . ASN A 1 31 ? 2.764 0.595 3.132 1.00 41.23 372 ASN A N 4
ATOM 5338 C CA . ASN A 1 31 ? 1.834 1.696 3.482 1.00 45.13 372 ASN A CA 4
ATOM 5339 C C . ASN A 1 31 ? 0.394 1.248 3.429 1.00 34.42 372 ASN A C 4
ATOM 5340 O O . ASN A 1 31 ? -0.413 1.659 4.260 1.00 2.42 372 ASN A O 4
ATOM 5351 N N . TRP A 1 32 ? 0.070 0.396 2.465 1.00 50.03 373 TRP A N 4
ATOM 5352 C CA . TRP A 1 32 ? -1.279 -0.114 2.327 1.00 13.04 373 TRP A CA 4
ATOM 5353 C C . TRP A 1 32 ? -1.708 -0.851 3.578 1.00 13.54 373 TRP A C 4
ATOM 5354 O O . TRP A 1 32 ? -2.757 -0.553 4.143 1.00 34.23 373 TRP A O 4
ATOM 5375 N N . PHE A 1 33 ? -0.890 -1.805 4.017 1.00 2.52 374 PHE A N 4
ATOM 5376 C CA . PHE A 1 33 ? -1.194 -2.575 5.227 1.00 33.32 374 PHE A CA 4
ATOM 5377 C C . PHE A 1 33 ? -1.295 -1.672 6.421 1.00 34.24 374 PHE A C 4
ATOM 5378 O O . PHE A 1 33 ? -2.189 -1.810 7.231 1.00 40.42 374 PHE A O 4
ATOM 5395 N N . ALA A 1 34 ? -0.392 -0.738 6.507 1.00 11.12 375 ALA A N 4
ATOM 5396 C CA . ALA A 1 34 ? -0.361 0.194 7.617 1.00 13.00 375 ALA A CA 4
ATOM 5397 C C . ALA A 1 34 ? -1.619 1.056 7.649 1.00 44.31 375 ALA A C 4
ATOM 5398 O O . ALA A 1 34 ? -2.172 1.332 8.709 1.00 61.31 375 ALA A O 4
ATOM 5405 N N . SER A 1 35 ? -2.059 1.480 6.497 1.00 12.23 376 SER A N 4
ATOM 5406 C CA . SER A 1 35 ? -3.228 2.304 6.402 1.00 31.32 376 SER A CA 4
ATOM 5407 C C . SER A 1 35 ? -4.528 1.484 6.512 1.00 52.02 376 SER A C 4
ATOM 5408 O O . SER A 1 35 ? -5.432 1.864 7.261 1.00 32.15 376 SER A O 4
ATOM 5416 N N . ASN A 1 36 ? -4.617 0.341 5.816 1.00 41.03 377 ASN A N 4
ATOM 5417 C CA . ASN A 1 36 ? -5.882 -0.415 5.802 1.00 33.13 377 ASN A CA 4
ATOM 5418 C C . ASN A 1 36 ? -6.043 -1.281 7.032 1.00 73.30 377 ASN A C 4
ATOM 5419 O O . ASN A 1 36 ? -7.160 -1.618 7.421 1.00 61.53 377 ASN A O 4
ATOM 5430 N N . VAL A 1 37 ? -4.948 -1.647 7.643 1.00 10.22 378 VAL A N 4
ATOM 5431 C CA . VAL A 1 37 ? -4.986 -2.491 8.807 1.00 54.53 378 VAL A CA 4
ATOM 5432 C C . VAL A 1 37 ? -4.524 -1.697 10.022 1.00 12.31 378 VAL A C 4
ATOM 5433 O O . VAL A 1 37 ? -3.379 -1.231 10.070 1.00 74.43 378 VAL A O 4
ATOM 5446 N N . PRO A 1 38 ? -5.398 -1.549 11.025 1.00 63.15 379 PRO A N 4
ATOM 5447 C CA . PRO A 1 38 ? -5.110 -0.744 12.219 1.00 24.50 379 PRO A CA 4
ATOM 5448 C C . PRO A 1 38 ? -3.934 -1.296 13.022 1.00 40.14 379 PRO A C 4
ATOM 5449 O O . PRO A 1 38 ? -3.203 -0.543 13.671 1.00 63.25 379 PRO A O 4
ATOM 5460 N N . TYR A 1 39 ? -3.733 -2.606 12.938 1.00 22.51 380 TYR A N 4
ATOM 5461 C CA . TYR A 1 39 ? -2.661 -3.267 13.636 1.00 73.44 380 TYR A CA 4
ATOM 5462 C C . TYR A 1 39 ? -1.314 -2.765 13.117 1.00 34.23 380 TYR A C 4
ATOM 5463 O O . TYR A 1 39 ? -0.403 -2.479 13.891 1.00 24.31 380 TYR A O 4
ATOM 5481 N N . PHE A 1 40 ? -1.205 -2.637 11.806 1.00 61.24 381 PHE A N 4
ATOM 5482 C CA . PHE A 1 40 ? 0.012 -2.160 11.195 1.00 74.35 381 PHE A CA 4
ATOM 5483 C C . PHE A 1 40 ? 0.156 -0.682 11.336 1.00 2.43 381 PHE A C 4
ATOM 5484 O O . PHE A 1 40 ? 1.262 -0.172 11.376 1.00 63.53 381 PHE A O 4
ATOM 5501 N N . GLY A 1 41 ? -0.974 0.008 11.410 1.00 70.14 382 GLY A N 4
ATOM 5502 C CA . GLY A 1 41 ? -0.962 1.435 11.652 1.00 20.30 382 GLY A CA 4
ATOM 5503 C C . GLY A 1 41 ? -0.283 1.758 12.979 1.00 72.54 382 GLY A C 4
ATOM 5504 O O . GLY A 1 41 ? 0.287 2.833 13.158 1.00 71.42 382 GLY A O 4
ATOM 5508 N N . ASN A 1 42 ? -0.341 0.804 13.899 1.00 34.15 383 ASN A N 4
ATOM 5509 C CA . ASN A 1 42 ? 0.309 0.907 15.197 1.00 34.22 383 ASN A CA 4
ATOM 5510 C C . ASN A 1 42 ? 1.765 0.442 15.133 1.00 62.54 383 ASN A C 4
ATOM 5511 O O . ASN A 1 42 ? 2.499 0.525 16.116 1.00 41.23 383 ASN A O 4
ATOM 5522 N N . ARG A 1 43 ? 2.184 -0.039 13.981 1.00 73.14 384 ARG A N 4
ATOM 5523 C CA . ARG A 1 43 ? 3.548 -0.521 13.772 1.00 44.32 384 ARG A CA 4
ATOM 5524 C C . ARG A 1 43 ? 4.252 0.240 12.674 1.00 32.32 384 ARG A C 4
ATOM 5525 O O . ARG A 1 43 ? 5.184 -0.267 12.087 1.00 5.11 384 ARG A O 4
ATOM 5546 N N . THR A 1 44 ? 3.864 1.457 12.453 1.00 72.43 385 THR A N 4
ATOM 5547 C CA . THR A 1 44 ? 4.435 2.256 11.391 1.00 1.35 385 THR A CA 4
ATOM 5548 C C . THR A 1 44 ? 5.838 2.806 11.706 1.00 35.13 385 THR A C 4
ATOM 5549 O O . THR A 1 44 ? 6.438 3.495 10.883 1.00 61.13 385 THR A O 4
ATOM 5560 N N . SER A 1 45 ? 6.368 2.499 12.871 1.00 32.43 386 SER A N 4
ATOM 5561 C CA . SER A 1 45 ? 7.676 2.973 13.205 1.00 44.33 386 SER A CA 4
ATOM 5562 C C . SER A 1 45 ? 8.717 2.067 12.546 1.00 2.42 386 SER A C 4
ATOM 5563 O O . SER A 1 45 ? 8.421 0.910 12.237 1.00 40.52 386 SER A O 4
ATOM 5571 N N . GLN A 1 46 ? 9.908 2.585 12.342 1.00 53.42 387 GLN A N 4
ATOM 5572 C CA . GLN A 1 46 ? 10.966 1.893 11.609 1.00 70.13 387 GLN A CA 4
ATOM 5573 C C . GLN A 1 46 ? 11.266 0.496 12.165 1.00 11.41 387 GLN A C 4
ATOM 5574 O O . GLN A 1 46 ? 11.236 -0.491 11.421 1.00 73.25 387 GLN A O 4
ATOM 5588 N N . GLU A 1 47 ? 11.511 0.398 13.460 1.00 22.24 388 GLU A N 4
ATOM 5589 C CA . GLU A 1 47 ? 11.807 -0.900 14.061 1.00 13.05 388 GLU A CA 4
ATOM 5590 C C . GLU A 1 47 ? 10.535 -1.692 14.311 1.00 2.31 388 GLU A C 4
ATOM 5591 O O . GLU A 1 47 ? 10.566 -2.906 14.462 1.00 4.31 388 GLU A O 4
ATOM 5603 N N . GLN A 1 48 ? 9.416 -1.003 14.341 1.00 10.44 389 GLN A N 4
ATOM 5604 C CA . GLN A 1 48 ? 8.146 -1.649 14.582 1.00 14.12 389 GLN A CA 4
ATOM 5605 C C . GLN A 1 48 ? 7.553 -2.293 13.357 1.00 44.10 389 GLN A C 4
ATOM 5606 O O . GLN A 1 48 ? 6.662 -3.132 13.454 1.00 12.40 389 GLN A O 4
ATOM 5620 N N . SER A 1 49 ? 8.035 -1.910 12.209 1.00 42.35 390 SER A N 4
ATOM 5621 C CA . SER A 1 49 ? 7.499 -2.427 10.991 1.00 74.54 390 SER A CA 4
ATOM 5622 C C . SER A 1 49 ? 8.420 -3.434 10.316 1.00 25.45 390 SER A C 4
ATOM 5623 O O . SER A 1 49 ? 7.959 -4.284 9.552 1.00 55.32 390 SER A O 4
ATOM 5631 N N . ALA A 1 50 ? 9.701 -3.363 10.642 1.00 53.03 391 ALA A N 4
ATOM 5632 C CA . ALA A 1 50 ? 10.746 -4.177 10.010 1.00 4.14 391 ALA A CA 4
ATOM 5633 C C . ALA A 1 50 ? 10.405 -5.671 9.919 1.00 70.33 391 ALA A C 4
ATOM 5634 O O . ALA A 1 50 ? 10.483 -6.259 8.842 1.00 34.14 391 ALA A O 4
ATOM 5641 N N . GLY A 1 51 ? 10.005 -6.266 11.014 1.00 70.14 392 GLY A N 4
ATOM 5642 C CA . GLY A 1 51 ? 9.742 -7.690 11.016 1.00 20.13 392 GLY A CA 4
ATOM 5643 C C . GLY A 1 51 ? 8.587 -8.108 10.147 1.00 41.11 392 GLY A C 4
ATOM 5644 O O . GLY A 1 51 ? 8.701 -9.103 9.412 1.00 53.20 392 GLY A O 4
ATOM 5648 N N . TRP A 1 52 ? 7.476 -7.374 10.188 1.00 52.15 393 TRP A N 4
ATOM 5649 C CA . TRP A 1 52 ? 6.359 -7.761 9.362 1.00 54.51 393 TRP A CA 4
ATOM 5650 C C . TRP A 1 52 ? 6.646 -7.451 7.891 1.00 42.12 393 TRP A C 4
ATOM 5651 O O . TRP A 1 52 ? 6.130 -8.123 6.991 1.00 43.05 393 TRP A O 4
ATOM 5672 N N . LYS A 1 53 ? 7.514 -6.441 7.655 1.00 34.22 394 LYS A N 4
ATOM 5673 C CA . LYS A 1 53 ? 8.019 -6.174 6.320 1.00 71.30 394 LYS A CA 4
ATOM 5674 C C . LYS A 1 53 ? 8.754 -7.377 5.789 1.00 14.34 394 LYS A C 4
ATOM 5675 O O . LYS A 1 53 ? 8.555 -7.778 4.641 1.00 75.34 394 LYS A O 4
ATOM 5694 N N . ASN A 1 54 ? 9.592 -7.979 6.639 1.00 22.10 395 ASN A N 4
ATOM 5695 C CA . ASN A 1 54 ? 10.361 -9.164 6.238 1.00 20.33 395 ASN A CA 4
ATOM 5696 C C . ASN A 1 54 ? 9.468 -10.325 5.864 1.00 40.20 395 ASN A C 4
ATOM 5697 O O . ASN A 1 54 ? 9.765 -11.071 4.923 1.00 43.13 395 ASN A O 4
ATOM 5708 N N . SER A 1 55 ? 8.377 -10.466 6.568 1.00 63.42 396 SER A N 4
ATOM 5709 C CA . SER A 1 55 ? 7.439 -11.526 6.311 1.00 72.14 396 SER A CA 4
ATOM 5710 C C . SER A 1 55 ? 6.716 -11.322 4.960 1.00 51.23 396 SER A C 4
ATOM 5711 O O . SER A 1 55 ? 6.545 -12.274 4.177 1.00 53.42 396 SER A O 4
ATOM 5719 N N . ILE A 1 56 ? 6.311 -10.086 4.683 1.00 55.22 397 ILE A N 4
ATOM 5720 C CA . ILE A 1 56 ? 5.707 -9.752 3.391 1.00 0.13 397 ILE A CA 4
ATOM 5721 C C . ILE A 1 56 ? 6.711 -9.995 2.283 1.00 63.14 397 ILE A C 4
ATOM 5722 O O . ILE A 1 56 ? 6.398 -10.639 1.280 1.00 51.52 397 ILE A O 4
ATOM 5738 N N . ARG A 1 57 ? 7.932 -9.519 2.507 1.00 71.15 398 ARG A N 4
ATOM 5739 C CA . ARG A 1 57 ? 8.987 -9.566 1.552 1.00 21.45 398 ARG A CA 4
ATOM 5740 C C . ARG A 1 57 ? 9.255 -11.019 1.105 1.00 52.23 398 ARG A C 4
ATOM 5741 O O . ARG A 1 57 ? 9.440 -11.285 -0.085 1.00 22.32 398 ARG A O 4
ATOM 5762 N N . HIS A 1 58 ? 9.242 -11.940 2.058 1.00 25.53 399 HIS A N 4
ATOM 5763 C CA . HIS A 1 58 ? 9.495 -13.353 1.769 1.00 11.41 399 HIS A CA 4
ATOM 5764 C C . HIS A 1 58 ? 8.408 -13.929 0.853 1.00 54.13 399 HIS A C 4
ATOM 5765 O O . HIS A 1 58 ? 8.687 -14.744 -0.016 1.00 64.24 399 HIS A O 4
ATOM 5780 N N . ASN A 1 59 ? 7.176 -13.488 1.054 1.00 51.34 400 ASN A N 4
ATOM 5781 C CA . ASN A 1 59 ? 6.057 -13.940 0.223 1.00 43.44 400 ASN A CA 4
ATOM 5782 C C . ASN A 1 59 ? 6.087 -13.333 -1.156 1.00 23.12 400 ASN A C 4
ATOM 5783 O O . ASN A 1 59 ? 5.656 -13.955 -2.120 1.00 63.14 400 ASN A O 4
ATOM 5794 N N . LEU A 1 60 ? 6.598 -12.120 -1.253 1.00 3.34 401 LEU A N 4
ATOM 5795 C CA . LEU A 1 60 ? 6.630 -11.386 -2.519 1.00 11.21 401 LEU A CA 4
ATOM 5796 C C . LEU A 1 60 ? 7.353 -12.168 -3.627 1.00 62.35 401 LEU A C 4
ATOM 5797 O O . LEU A 1 60 ? 6.824 -12.332 -4.729 1.00 33.13 401 LEU A O 4
ATOM 5813 N N . SER A 1 61 ? 8.510 -12.699 -3.308 1.00 2.21 402 SER A N 4
ATOM 5814 C CA . SER A 1 61 ? 9.354 -13.315 -4.309 1.00 71.00 402 SER A CA 4
ATOM 5815 C C . SER A 1 61 ? 9.461 -14.844 -4.186 1.00 63.51 402 SER A C 4
ATOM 5816 O O . SER A 1 61 ? 10.330 -15.462 -4.816 1.00 50.12 402 SER A O 4
ATOM 5824 N N . LEU A 1 62 ? 8.563 -15.467 -3.424 1.00 34.44 403 LEU A N 4
ATOM 5825 C CA . LEU A 1 62 ? 8.600 -16.923 -3.269 1.00 10.24 403 LEU A CA 4
ATOM 5826 C C . LEU A 1 62 ? 8.256 -17.711 -4.550 1.00 13.45 403 LEU A C 4
ATOM 5827 O O . LEU A 1 62 ? 8.554 -18.893 -4.654 1.00 12.31 403 LEU A O 4
ATOM 5843 N N . HIS A 1 63 ? 7.624 -17.046 -5.516 1.00 54.22 404 HIS A N 4
ATOM 5844 C CA . HIS A 1 63 ? 7.285 -17.663 -6.804 1.00 34.41 404 HIS A CA 4
ATOM 5845 C C . HIS A 1 63 ? 7.523 -16.684 -7.922 1.00 75.41 404 HIS A C 4
ATOM 5846 O O . HIS A 1 63 ? 7.643 -15.483 -7.680 1.00 63.34 404 HIS A O 4
ATOM 5861 N N . SER A 1 64 ? 7.525 -17.185 -9.151 1.00 74.02 405 SER A N 4
ATOM 5862 C CA . SER A 1 64 ? 7.752 -16.384 -10.362 1.00 12.03 405 SER A CA 4
ATOM 5863 C C . SER A 1 64 ? 6.495 -15.564 -10.730 1.00 73.22 405 SER A C 4
ATOM 5864 O O . SER A 1 64 ? 6.306 -15.148 -11.880 1.00 70.34 405 SER A O 4
ATOM 5872 N N . ARG A 1 65 ? 5.671 -15.307 -9.737 1.00 41.55 406 ARG A N 4
ATOM 5873 C CA . ARG A 1 65 ? 4.475 -14.518 -9.898 1.00 70.52 406 ARG A CA 4
ATOM 5874 C C . ARG A 1 65 ? 4.803 -13.049 -9.749 1.00 31.12 406 ARG A C 4
ATOM 5875 O O . ARG A 1 65 ? 3.960 -12.181 -9.939 1.00 73.34 406 ARG A O 4
ATOM 5896 N N . PHE A 1 66 ? 6.033 -12.795 -9.409 1.00 12.11 407 PHE A N 4
ATOM 5897 C CA . PHE A 1 66 ? 6.539 -11.475 -9.287 1.00 44.12 407 PHE A CA 4
ATOM 5898 C C . PHE A 1 66 ? 7.559 -11.219 -10.368 1.00 21.01 407 PHE A C 4
ATOM 5899 O O . PHE A 1 66 ? 8.447 -12.039 -10.614 1.00 4.01 407 PHE A O 4
ATOM 5916 N N . MET A 1 67 ? 7.425 -10.099 -11.008 1.00 3.20 408 MET A N 4
ATOM 5917 C CA . MET A 1 67 ? 8.367 -9.650 -11.991 1.00 13.02 408 MET A CA 4
ATOM 5918 C C . MET A 1 67 ? 8.682 -8.236 -11.710 1.00 63.13 408 MET A C 4
ATOM 5919 O O . MET A 1 67 ? 7.788 -7.403 -11.610 1.00 24.43 408 MET A O 4
ATOM 5933 N N . ARG A 1 68 ? 9.924 -7.958 -11.567 1.00 0.45 409 ARG A N 4
ATOM 5934 C CA . ARG A 1 68 ? 10.335 -6.643 -11.174 1.00 60.45 409 ARG A CA 4
ATOM 5935 C C . ARG A 1 68 ? 10.619 -5.780 -12.377 1.00 34.15 409 ARG A C 4
ATOM 5936 O O . ARG A 1 68 ? 11.441 -6.117 -13.233 1.00 44.32 409 ARG A O 4
ATOM 5957 N N . ILE A 1 69 ? 9.927 -4.706 -12.455 1.00 5.42 410 ILE A N 4
ATOM 5958 C CA . ILE A 1 69 ? 10.132 -3.759 -13.478 1.00 31.22 410 ILE A CA 4
ATOM 5959 C C . ILE A 1 69 ? 10.916 -2.602 -12.889 1.00 63.12 410 ILE A C 4
ATOM 5960 O O . ILE A 1 69 ? 10.537 -2.031 -11.865 1.00 41.41 410 ILE A O 4
ATOM 5976 N N . GLN A 1 70 ? 12.020 -2.300 -13.466 1.00 31.24 411 GLN A N 4
ATOM 5977 C CA . GLN A 1 70 ? 12.823 -1.247 -12.961 1.00 63.21 411 GLN A CA 4
ATOM 5978 C C . GLN A 1 70 ? 12.946 -0.139 -13.967 1.00 0.14 411 GLN A C 4
ATOM 5979 O O . GLN A 1 70 ? 13.134 -0.388 -15.168 1.00 1.24 411 GLN A O 4
ATOM 5993 N N . ASN A 1 71 ? 12.772 1.071 -13.504 1.00 33.43 412 ASN A N 4
ATOM 5994 C CA . ASN A 1 71 ? 13.036 2.237 -14.327 1.00 23.02 412 ASN A CA 4
ATOM 5995 C C . ASN A 1 71 ? 14.518 2.262 -14.618 1.00 45.21 412 ASN A C 4
ATOM 5996 O O . ASN A 1 71 ? 15.339 2.480 -13.719 1.00 55.54 412 ASN A O 4
ATOM 6007 N N . GLU A 1 72 ? 14.850 1.995 -15.838 1.00 42.54 413 GLU A N 4
ATOM 6008 C CA . GLU A 1 72 ? 16.226 1.897 -16.242 1.00 72.14 413 GLU A CA 4
ATOM 6009 C C . GLU A 1 72 ? 16.959 3.222 -16.235 1.00 54.31 413 GLU A C 4
ATOM 6010 O O . GLU A 1 72 ? 16.442 4.254 -16.679 1.00 22.25 413 GLU A O 4
ATOM 6022 N N . GLY A 1 73 ? 18.149 3.191 -15.686 1.00 11.43 414 GLY A N 4
ATOM 6023 C CA . GLY A 1 73 ? 18.926 4.382 -15.510 1.00 5.25 414 GLY A CA 4
ATOM 6024 C C . GLY A 1 73 ? 18.796 4.879 -14.092 1.00 41.40 414 GLY A C 4
ATOM 6025 O O . GLY A 1 73 ? 19.300 5.947 -13.738 1.00 73.54 414 GLY A O 4
ATOM 6029 N N . ALA A 1 74 ? 18.110 4.103 -13.280 1.00 73.25 415 ALA A N 4
ATOM 6030 C CA . ALA A 1 74 ? 17.900 4.426 -11.892 1.00 22.52 415 ALA A CA 4
ATOM 6031 C C . ALA A 1 74 ? 17.993 3.165 -11.045 1.00 30.54 415 ALA A C 4
ATOM 6032 O O . ALA A 1 74 ? 17.773 2.048 -11.548 1.00 32.15 415 ALA A O 4
ATOM 6039 N N . GLY A 1 75 ? 18.323 3.330 -9.780 1.00 2.24 416 GLY A N 4
ATOM 6040 C CA . GLY A 1 75 ? 18.494 2.196 -8.907 1.00 12.12 416 GLY A CA 4
ATOM 6041 C C . GLY A 1 75 ? 17.269 1.890 -8.075 1.00 2.32 416 GLY A C 4
ATOM 6042 O O . GLY A 1 75 ? 16.706 0.803 -8.172 1.00 41.13 416 GLY A O 4
ATOM 6046 N N . LYS A 1 76 ? 16.821 2.854 -7.293 1.00 2.31 417 LYS A N 4
ATOM 6047 C CA . LYS A 1 76 ? 15.701 2.636 -6.365 1.00 4.12 417 LYS A CA 4
ATOM 6048 C C . LYS A 1 76 ? 14.355 2.891 -7.018 1.00 44.44 417 LYS A C 4
ATOM 6049 O O . LYS A 1 76 ? 13.320 2.898 -6.359 1.00 44.35 417 LYS A O 4
ATOM 6068 N N . SER A 1 77 ? 14.369 3.047 -8.310 1.00 10.44 418 SER A N 4
ATOM 6069 C CA . SER A 1 77 ? 13.160 3.273 -9.071 1.00 12.23 418 SER A CA 4
ATOM 6070 C C . SER A 1 77 ? 12.598 1.943 -9.605 1.00 23.41 418 SER A C 4
ATOM 6071 O O . SER A 1 77 ? 11.989 1.884 -10.679 1.00 64.13 418 SER A O 4
ATOM 6079 N N . SER A 1 78 ? 12.797 0.890 -8.844 1.00 15.44 419 SER A N 4
ATOM 6080 C CA . SER A 1 78 ? 12.243 -0.391 -9.166 1.00 53.13 419 SER A CA 4
ATOM 6081 C C . SER A 1 78 ? 10.817 -0.461 -8.623 1.00 55.32 419 SER A C 4
ATOM 6082 O O . SER A 1 78 ? 10.549 0.027 -7.515 1.00 25.35 419 SER A O 4
ATOM 6090 N N . TRP A 1 79 ? 9.924 -1.058 -9.366 1.00 13.40 420 TRP A N 4
ATOM 6091 C CA . TRP A 1 79 ? 8.533 -1.092 -8.985 1.00 40.40 420 TRP A CA 4
ATOM 6092 C C . TRP A 1 79 ? 8.138 -2.531 -8.703 1.00 23.33 420 TRP A C 4
ATOM 6093 O O . TRP A 1 79 ? 8.744 -3.468 -9.256 1.00 53.40 420 TRP A O 4
ATOM 6114 N N . TRP A 1 80 ? 7.157 -2.719 -7.857 1.00 41.22 421 TRP A N 4
ATOM 6115 C CA . TRP A 1 80 ? 6.718 -4.033 -7.504 1.00 35.44 421 TRP A CA 4
ATOM 6116 C C . TRP A 1 80 ? 5.360 -4.257 -8.180 1.00 53.35 421 TRP A C 4
ATOM 6117 O O . TRP A 1 80 ? 4.413 -3.495 -7.951 1.00 73.11 421 TRP A O 4
ATOM 6138 N N . VAL A 1 81 ? 5.277 -5.261 -9.035 1.00 3.52 422 VAL A N 4
ATOM 6139 C CA . VAL A 1 81 ? 4.042 -5.580 -9.746 1.00 3.23 422 VAL A CA 4
ATOM 6140 C C . VAL A 1 81 ? 3.844 -7.095 -9.799 1.00 22.34 422 VAL A C 4
ATOM 6141 O O . VAL A 1 81 ? 4.809 -7.862 -9.643 1.00 44.11 422 VAL A O 4
ATOM 6154 N N . ILE A 1 82 ? 2.619 -7.522 -10.009 1.00 41.11 423 ILE A N 4
ATOM 6155 C CA . ILE A 1 82 ? 2.322 -8.936 -10.108 1.00 53.14 423 ILE A CA 4
ATOM 6156 C C . ILE A 1 82 ? 2.331 -9.339 -11.574 1.00 31.03 423 ILE A C 4
ATOM 6157 O O . ILE A 1 82 ? 1.797 -8.622 -12.422 1.00 14.05 423 ILE A O 4
ATOM 6173 N N . ASN A 1 83 ? 2.951 -10.456 -11.864 1.00 22.31 424 ASN A N 4
ATOM 6174 C CA . ASN A 1 83 ? 3.047 -10.957 -13.222 1.00 43.12 424 ASN A CA 4
ATOM 6175 C C . ASN A 1 83 ? 1.711 -11.570 -13.651 1.00 61.25 424 ASN A C 4
ATOM 6176 O O . ASN A 1 83 ? 1.250 -12.548 -13.052 1.00 25.54 424 ASN A O 4
ATOM 6187 N N . PRO A 1 84 ? 1.081 -11.013 -14.705 1.00 33.02 425 PRO A N 4
ATOM 6188 C CA . PRO A 1 84 ? -0.231 -11.469 -15.189 1.00 45.31 425 PRO A CA 4
ATOM 6189 C C . PRO A 1 84 ? -0.174 -12.858 -15.812 1.00 11.12 425 PRO A C 4
ATOM 6190 O O . PRO A 1 84 ? -1.164 -13.594 -15.820 1.00 51.14 425 PRO A O 4
ATOM 6201 N N . ASP A 1 85 ? 0.997 -13.232 -16.283 1.00 73.24 426 ASP A N 4
ATOM 6202 C CA . ASP A 1 85 ? 1.190 -14.528 -16.924 1.00 12.01 426 ASP A CA 4
ATOM 6203 C C . ASP A 1 85 ? 1.294 -15.628 -15.876 1.00 0.23 426 ASP A C 4
ATOM 6204 O O . ASP A 1 85 ? 1.112 -16.809 -16.164 1.00 63.33 426 ASP A O 4
ATOM 6213 N N . ALA A 1 86 ? 1.521 -15.223 -14.649 1.00 23.15 427 ALA A N 4
ATOM 6214 C CA . ALA A 1 86 ? 1.664 -16.148 -13.550 1.00 44.44 427 ALA A CA 4
ATOM 6215 C C . ALA A 1 86 ? 0.335 -16.362 -12.836 1.00 3.43 427 ALA A C 4
ATOM 6216 O O . ALA A 1 86 ? 0.295 -16.895 -11.726 1.00 22.21 427 ALA A O 4
ATOM 6223 N N . LYS A 1 87 ? -0.745 -15.944 -13.470 1.00 61.44 428 LYS A N 4
ATOM 6224 C CA . LYS A 1 87 ? -2.074 -16.165 -12.942 1.00 75.22 428 LYS A CA 4
ATOM 6225 C C . LYS A 1 87 ? -2.760 -17.288 -13.728 1.00 12.23 428 LYS A C 4
ATOM 6226 O O . LYS A 1 87 ? -3.351 -17.045 -14.785 1.00 13.11 428 LYS A O 4
ATOM 6245 N N . PRO A 1 88 ? -2.657 -18.545 -13.255 1.00 62.24 429 PRO A N 4
ATOM 6246 C CA . PRO A 1 88 ? -3.257 -19.689 -13.933 1.00 33.01 429 PRO A CA 4
ATOM 6247 C C . PRO A 1 88 ? -4.760 -19.786 -13.685 1.00 60.23 429 PRO A C 4
ATOM 6248 O O . PRO A 1 88 ? -5.454 -20.588 -14.313 1.00 72.21 429 PRO A O 4
ATOM 6259 N N . GLY A 1 89 ? -5.259 -18.976 -12.763 1.00 41.04 430 GLY A N 4
ATOM 6260 C CA . GLY A 1 89 ? -6.670 -18.992 -12.443 1.00 32.24 430 GLY A CA 4
ATOM 6261 C C . GLY A 1 89 ? -7.026 -20.219 -11.654 1.00 13.24 430 GLY A C 4
ATOM 6262 O O . GLY A 1 89 ? -8.144 -20.727 -11.727 1.00 72.34 430 GLY A O 4
ATOM 6266 N N . ARG A 1 90 ? -6.063 -20.704 -10.915 1.00 34.25 431 ARG A N 4
ATOM 6267 C CA . ARG A 1 90 ? -6.233 -21.880 -10.110 1.00 50.31 431 ARG A CA 4
ATOM 6268 C C . ARG A 1 90 ? -6.566 -21.490 -8.695 1.00 33.41 431 ARG A C 4
ATOM 6269 O O . ARG A 1 90 ? -6.196 -20.395 -8.241 1.00 54.42 431 ARG A O 4
ATOM 6290 N N . ASN A 1 91 ? -7.245 -22.349 -8.012 1.00 0.34 432 ASN A N 4
ATOM 6291 C CA . ASN A 1 91 ? -7.645 -22.090 -6.654 1.00 53.51 432 ASN A CA 4
ATOM 6292 C C . ASN A 1 91 ? -6.881 -23.006 -5.716 1.00 73.25 432 ASN A C 4
ATOM 6293 O O . ASN A 1 91 ? -6.585 -24.148 -6.076 1.00 51.30 432 ASN A O 4
ATOM 6304 N N . PRO A 1 92 ? -6.512 -22.527 -4.523 1.00 12.01 433 PRO A N 4
ATOM 6305 C CA . PRO A 1 92 ? -5.795 -23.338 -3.547 1.00 53.13 433 PRO A CA 4
ATOM 6306 C C . PRO A 1 92 ? -6.679 -24.446 -2.980 1.00 35.51 433 PRO A C 4
ATOM 6307 O O . PRO A 1 92 ? -7.793 -24.189 -2.502 1.00 3.53 433 PRO A O 4
ATOM 6318 N N . ARG A 1 93 ? -6.196 -25.666 -3.068 1.00 63.41 434 ARG A N 4
ATOM 6319 C CA . ARG A 1 93 ? -6.875 -26.821 -2.501 1.00 22.04 434 ARG A CA 4
ATOM 6320 C C . ARG A 1 93 ? -6.784 -26.733 -0.986 1.00 43.03 434 ARG A C 4
ATOM 6321 O O . ARG A 1 93 ? -5.849 -26.107 -0.466 1.00 45.52 434 ARG A O 4
ATOM 6342 N N . ARG A 1 94 ? -7.759 -27.286 -0.277 1.00 22.40 435 ARG A N 4
ATOM 6343 C CA . ARG A 1 94 ? -7.651 -27.382 1.170 1.00 50.24 435 ARG A CA 4
ATOM 6344 C C . ARG A 1 94 ? -6.431 -28.228 1.464 1.00 32.31 435 ARG A C 4
ATOM 6345 O O . ARG A 1 94 ? -6.407 -29.415 1.135 1.00 74.43 435 ARG A O 4
ATOM 6366 N N . GLN A 1 95 ? -5.409 -27.611 2.038 1.00 1.12 436 GLN A N 4
ATOM 6367 C CA . GLN A 1 95 ? -4.112 -28.251 2.202 1.00 2.12 436 GLN A CA 4
ATOM 6368 C C . GLN A 1 95 ? -4.095 -29.452 3.138 1.00 65.22 436 GLN A C 4
ATOM 6369 O O . GLN A 1 95 ? -3.891 -29.327 4.336 1.00 5.21 436 GLN A O 4
ATOM 6383 N N . ARG A 1 96 ? -4.425 -30.583 2.576 1.00 24.33 437 ARG A N 4
ATOM 6384 C CA . ARG A 1 96 ? -4.285 -31.882 3.193 1.00 23.55 437 ARG A CA 4
ATOM 6385 C C . ARG A 1 96 ? -3.617 -32.759 2.177 1.00 54.41 437 ARG A C 4
ATOM 6386 O O . ARG A 1 96 ? -4.283 -33.398 1.362 1.00 22.23 437 ARG A O 4
ATOM 6407 N N . SER A 1 97 ? -2.319 -32.730 2.157 1.00 44.30 438 SER A N 4
ATOM 6408 C CA . SER A 1 97 ? -1.574 -33.459 1.171 1.00 31.31 438 SER A CA 4
ATOM 6409 C C . SER A 1 97 ? -1.376 -34.924 1.572 1.00 41.25 438 SER A C 4
ATOM 6410 O O . SER A 1 97 ? -0.315 -35.308 2.086 1.00 52.51 438 SER A O 4
ATOM 6418 N N . ALA A 1 98 ? -2.445 -35.700 1.390 1.00 61.32 439 ALA A N 4
ATOM 6419 C CA . ALA A 1 98 ? -2.511 -37.133 1.668 1.00 20.13 439 ALA A CA 4
ATOM 6420 C C . ALA A 1 98 ? -3.941 -37.577 1.464 1.00 44.22 439 ALA A C 4
ATOM 6421 O O . ALA A 1 98 ? -4.843 -36.740 1.412 1.00 4.03 439 ALA A O 4
ATOM 6428 N N . THR A 1 99 ? -4.154 -38.858 1.337 1.00 32.12 440 THR A N 4
ATOM 6429 C CA . THR A 1 99 ? -5.486 -39.385 1.229 1.00 73.31 440 THR A CA 4
ATOM 6430 C C . THR A 1 99 ? -6.026 -39.563 2.653 1.00 44.25 440 THR A C 4
ATOM 6431 O O . THR A 1 99 ? -5.619 -40.485 3.373 1.00 74.32 440 THR A O 4
ATOM 6442 N N . LEU A 1 100 ? -6.884 -38.647 3.070 1.00 63.20 441 LEU A N 4
ATOM 6443 C CA . LEU A 1 100 ? -7.368 -38.623 4.443 1.00 32.11 441 LEU A CA 4
ATOM 6444 C C . LEU A 1 100 ? -8.848 -38.182 4.497 1.00 1.21 441 LEU A C 4
ATOM 6445 O O . LEU A 1 100 ? -9.356 -37.816 5.566 1.00 72.53 441 LEU A O 4
ATOM 6461 N N . GLU A 1 101 ? -9.535 -38.258 3.350 1.00 25.13 442 GLU A N 4
ATOM 6462 C CA . GLU A 1 101 ? -10.954 -37.854 3.223 1.00 4.53 442 GLU A CA 4
ATOM 6463 C C . GLU A 1 101 ? -11.091 -36.340 3.348 1.00 12.04 442 GLU A C 4
ATOM 6464 O O . GLU A 1 101 ? -11.049 -35.645 2.315 1.00 37.37 442 GLU A O 4
ATOM 6477 N N . ASN A 1 1 ? -1.546 -15.094 11.121 1.00 51.21 342 ASN A N 5
ATOM 6478 C CA . ASN A 1 1 ? -1.129 -13.897 10.390 1.00 0.01 342 ASN A CA 5
ATOM 6479 C C . ASN A 1 1 ? -1.284 -12.708 11.297 1.00 24.04 342 ASN A C 5
ATOM 6480 O O . ASN A 1 1 ? -2.222 -12.662 12.078 1.00 51.24 342 ASN A O 5
ATOM 6493 N N . PRO A 1 2 ? -0.379 -11.716 11.214 1.00 74.15 343 PRO A N 5
ATOM 6494 C CA . PRO A 1 2 ? -0.412 -10.536 12.103 1.00 12.54 343 PRO A CA 5
ATOM 6495 C C . PRO A 1 2 ? -1.674 -9.659 11.921 1.00 64.43 343 PRO A C 5
ATOM 6496 O O . PRO A 1 2 ? -2.147 -9.039 12.862 1.00 71.25 343 PRO A O 5
ATOM 6507 N N . TRP A 1 3 ? -2.207 -9.628 10.719 1.00 51.33 344 TRP A N 5
ATOM 6508 C CA . TRP A 1 3 ? -3.387 -8.815 10.410 1.00 40.52 344 TRP A CA 5
ATOM 6509 C C . TRP A 1 3 ? -4.701 -9.535 10.726 1.00 43.42 344 TRP A C 5
ATOM 6510 O O . TRP A 1 3 ? -5.667 -8.901 11.159 1.00 54.54 344 TRP A O 5
ATOM 6531 N N . GLY A 1 4 ? -4.725 -10.845 10.531 1.00 2.02 345 GLY A N 5
ATOM 6532 C CA . GLY A 1 4 ? -5.941 -11.590 10.698 1.00 51.44 345 GLY A CA 5
ATOM 6533 C C . GLY A 1 4 ? -5.878 -12.970 10.061 1.00 53.10 345 GLY A C 5
ATOM 6534 O O . GLY A 1 4 ? -4.943 -13.732 10.319 1.00 0.25 345 GLY A O 5
ATOM 6538 N N . ALA A 1 5 ? -6.845 -13.274 9.206 1.00 23.54 346 ALA A N 5
ATOM 6539 C CA . ALA A 1 5 ? -6.983 -14.615 8.646 1.00 60.43 346 ALA A CA 5
ATOM 6540 C C . ALA A 1 5 ? -6.463 -14.761 7.214 1.00 34.03 346 ALA A C 5
ATOM 6541 O O . ALA A 1 5 ? -5.965 -15.842 6.851 1.00 11.45 346 ALA A O 5
ATOM 6548 N N . GLU A 1 6 ? -6.578 -13.707 6.394 1.00 61.12 347 GLU A N 5
ATOM 6549 C CA . GLU A 1 6 ? -6.118 -13.792 4.998 1.00 2.13 347 GLU A CA 5
ATOM 6550 C C . GLU A 1 6 ? -4.622 -14.004 4.913 1.00 13.22 347 GLU A C 5
ATOM 6551 O O . GLU A 1 6 ? -3.909 -13.829 5.888 1.00 14.52 347 GLU A O 5
ATOM 6563 N N . SER A 1 7 ? -4.158 -14.370 3.766 1.00 1.34 348 SER A N 5
ATOM 6564 C CA . SER A 1 7 ? -2.775 -14.676 3.580 1.00 33.43 348 SER A CA 5
ATOM 6565 C C . SER A 1 7 ? -2.040 -13.452 3.073 1.00 75.51 348 SER A C 5
ATOM 6566 O O . SER A 1 7 ? -2.680 -12.476 2.642 1.00 63.31 348 SER A O 5
ATOM 6574 N N . TYR A 1 8 ? -0.709 -13.493 3.136 1.00 71.05 349 TYR A N 5
ATOM 6575 C CA . TYR A 1 8 ? 0.129 -12.403 2.651 1.00 32.12 349 TYR A CA 5
ATOM 6576 C C . TYR A 1 8 ? -0.197 -12.098 1.233 1.00 21.12 349 TYR A C 5
ATOM 6577 O O . TYR A 1 8 ? -0.684 -11.026 0.936 1.00 61.15 349 TYR A O 5
ATOM 6595 N N . SER A 1 9 ? 0.035 -13.065 0.371 1.00 3.31 350 SER A N 5
ATOM 6596 C CA . SER A 1 9 ? -0.205 -12.918 -1.057 1.00 71.11 350 SER A CA 5
ATOM 6597 C C . SER A 1 9 ? -1.647 -12.429 -1.353 1.00 30.31 350 SER A C 5
ATOM 6598 O O . SER A 1 9 ? -1.866 -11.686 -2.311 1.00 64.03 350 SER A O 5
ATOM 6606 N N . ASP A 1 10 ? -2.610 -12.829 -0.506 1.00 53.42 351 ASP A N 5
ATOM 6607 C CA . ASP A 1 10 ? -3.998 -12.344 -0.625 1.00 53.04 351 ASP A CA 5
ATOM 6608 C C . ASP A 1 10 ? -4.083 -10.853 -0.442 1.00 11.40 351 ASP A C 5
ATOM 6609 O O . ASP A 1 10 ? -4.640 -10.141 -1.285 1.00 35.02 351 ASP A O 5
ATOM 6618 N N . LEU A 1 11 ? -3.533 -10.371 0.646 1.00 70.10 352 LEU A N 5
ATOM 6619 C CA . LEU A 1 11 ? -3.554 -8.967 0.925 1.00 73.23 352 LEU A CA 5
ATOM 6620 C C . LEU A 1 11 ? -2.606 -8.174 0.030 1.00 52.51 352 LEU A C 5
ATOM 6621 O O . LEU A 1 11 ? -2.895 -7.030 -0.312 1.00 73.44 352 LEU A O 5
ATOM 6637 N N . ILE A 1 12 ? -1.484 -8.777 -0.344 1.00 73.03 353 ILE A N 5
ATOM 6638 C CA . ILE A 1 12 ? -0.540 -8.126 -1.250 1.00 12.01 353 ILE A CA 5
ATOM 6639 C C . ILE A 1 12 ? -1.227 -7.866 -2.574 1.00 45.13 353 ILE A C 5
ATOM 6640 O O . ILE A 1 12 ? -1.103 -6.785 -3.142 1.00 61.12 353 ILE A O 5
ATOM 6656 N N . ALA A 1 13 ? -1.984 -8.853 -3.052 1.00 0.04 354 ALA A N 5
ATOM 6657 C CA . ALA A 1 13 ? -2.734 -8.670 -4.269 1.00 31.40 354 ALA A CA 5
ATOM 6658 C C . ALA A 1 13 ? -3.723 -7.532 -4.111 1.00 15.41 354 ALA A C 5
ATOM 6659 O O . ALA A 1 13 ? -3.905 -6.785 -5.018 1.00 12.31 354 ALA A O 5
ATOM 6666 N N . LYS A 1 14 ? -4.332 -7.385 -2.913 1.00 31.31 355 LYS A N 5
ATOM 6667 C CA . LYS A 1 14 ? -5.251 -6.258 -2.661 1.00 52.33 355 LYS A CA 5
ATOM 6668 C C . LYS A 1 14 ? -4.537 -4.917 -2.816 1.00 22.01 355 LYS A C 5
ATOM 6669 O O . LYS A 1 14 ? -5.116 -3.959 -3.345 1.00 73.24 355 LYS A O 5
ATOM 6688 N N . ALA A 1 15 ? -3.288 -4.853 -2.365 1.00 65.22 356 ALA A N 5
ATOM 6689 C CA . ALA A 1 15 ? -2.475 -3.649 -2.521 1.00 24.40 356 ALA A CA 5
ATOM 6690 C C . ALA A 1 15 ? -2.256 -3.372 -3.998 1.00 13.14 356 ALA A C 5
ATOM 6691 O O . ALA A 1 15 ? -2.316 -2.233 -4.452 1.00 3.04 356 ALA A O 5
ATOM 6698 N N . LEU A 1 16 ? -2.035 -4.429 -4.742 1.00 33.35 357 LEU A N 5
ATOM 6699 C CA . LEU A 1 16 ? -1.874 -4.332 -6.170 1.00 41.32 357 LEU A CA 5
ATOM 6700 C C . LEU A 1 16 ? -3.207 -4.038 -6.875 1.00 63.51 357 LEU A C 5
ATOM 6701 O O . LEU A 1 16 ? -3.239 -3.344 -7.869 1.00 23.50 357 LEU A O 5
ATOM 6717 N N . LYS A 1 17 ? -4.313 -4.547 -6.318 1.00 44.34 358 LYS A N 5
ATOM 6718 C CA . LYS A 1 17 ? -5.660 -4.297 -6.840 1.00 20.34 358 LYS A CA 5
ATOM 6719 C C . LYS A 1 17 ? -6.033 -2.839 -6.702 1.00 1.21 358 LYS A C 5
ATOM 6720 O O . LYS A 1 17 ? -7.001 -2.370 -7.315 1.00 72.40 358 LYS A O 5
ATOM 6739 N N . SER A 1 18 ? -5.272 -2.126 -5.892 1.00 20.51 359 SER A N 5
ATOM 6740 C CA . SER A 1 18 ? -5.462 -0.725 -5.717 1.00 25.20 359 SER A CA 5
ATOM 6741 C C . SER A 1 18 ? -5.034 0.007 -7.001 1.00 21.00 359 SER A C 5
ATOM 6742 O O . SER A 1 18 ? -5.465 1.130 -7.248 1.00 33.31 359 SER A O 5
ATOM 6750 N N . THR A 1 19 ? -4.197 -0.659 -7.827 1.00 60.04 360 THR A N 5
ATOM 6751 C CA . THR A 1 19 ? -3.780 -0.111 -9.099 1.00 53.10 360 THR A CA 5
ATOM 6752 C C . THR A 1 19 ? -2.899 -1.106 -9.921 1.00 3.33 360 THR A C 5
ATOM 6753 O O . THR A 1 19 ? -1.667 -1.046 -9.914 1.00 72.02 360 THR A O 5
ATOM 6764 N N . PHE A 1 20 ? -3.536 -2.078 -10.577 1.00 52.21 361 PHE A N 5
ATOM 6765 C CA . PHE A 1 20 ? -2.817 -2.949 -11.475 1.00 62.43 361 PHE A CA 5
ATOM 6766 C C . PHE A 1 20 ? -2.422 -2.158 -12.705 1.00 52.40 361 PHE A C 5
ATOM 6767 O O . PHE A 1 20 ? -1.454 -2.461 -13.391 1.00 62.45 361 PHE A O 5
ATOM 6784 N N . ASP A 1 21 ? -3.185 -1.119 -12.938 1.00 44.35 362 ASP A N 5
ATOM 6785 C CA . ASP A 1 21 ? -3.057 -0.230 -14.090 1.00 12.11 362 ASP A CA 5
ATOM 6786 C C . ASP A 1 21 ? -1.823 0.639 -13.981 1.00 51.23 362 ASP A C 5
ATOM 6787 O O . ASP A 1 21 ? -1.408 1.272 -14.960 1.00 10.41 362 ASP A O 5
ATOM 6796 N N . GLY A 1 22 ? -1.227 0.654 -12.823 1.00 11.31 363 GLY A N 5
ATOM 6797 C CA . GLY A 1 22 ? -0.068 1.414 -12.628 1.00 54.24 363 GLY A CA 5
ATOM 6798 C C . GLY A 1 22 ? 0.998 0.593 -12.009 1.00 22.22 363 GLY A C 5
ATOM 6799 O O . GLY A 1 22 ? 1.531 -0.338 -12.637 1.00 62.54 363 GLY A O 5
ATOM 6803 N N . ARG A 1 23 ? 1.305 0.902 -10.789 1.00 64.24 364 ARG A N 5
ATOM 6804 C CA . ARG A 1 23 ? 2.345 0.246 -10.088 1.00 41.43 364 ARG A CA 5
ATOM 6805 C C . ARG A 1 23 ? 2.212 0.402 -8.603 1.00 53.44 364 ARG A C 5
ATOM 6806 O O . ARG A 1 23 ? 1.568 1.325 -8.106 1.00 62.03 364 ARG A O 5
ATOM 6827 N N . MET A 1 24 ? 2.847 -0.489 -7.927 1.00 71.52 365 MET A N 5
ATOM 6828 C CA . MET A 1 24 ? 3.036 -0.447 -6.522 1.00 12.22 365 MET A CA 5
ATOM 6829 C C . MET A 1 24 ? 4.478 -0.566 -6.246 1.00 5.35 365 MET A C 5
ATOM 6830 O O . MET A 1 24 ? 5.236 -1.045 -7.081 1.00 52.50 365 MET A O 5
ATOM 6844 N N . ARG A 1 25 ? 4.886 -0.067 -5.161 1.00 24.23 366 ARG A N 5
ATOM 6845 C CA . ARG A 1 25 ? 6.241 -0.205 -4.772 1.00 64.10 366 ARG A CA 5
ATOM 6846 C C . ARG A 1 25 ? 6.348 -1.103 -3.600 1.00 54.22 366 ARG A C 5
ATOM 6847 O O . ARG A 1 25 ? 5.391 -1.236 -2.843 1.00 34.42 366 ARG A O 5
ATOM 6868 N N . LEU A 1 26 ? 7.486 -1.739 -3.451 1.00 12.25 367 LEU A N 5
ATOM 6869 C CA . LEU A 1 26 ? 7.751 -2.599 -2.319 1.00 11.14 367 LEU A CA 5
ATOM 6870 C C . LEU A 1 26 ? 7.486 -1.879 -0.975 1.00 72.45 367 LEU A C 5
ATOM 6871 O O . LEU A 1 26 ? 6.875 -2.455 -0.071 1.00 41.33 367 LEU A O 5
ATOM 6887 N N . ASN A 1 27 ? 7.886 -0.618 -0.870 1.00 2.53 368 ASN A N 5
ATOM 6888 C CA . ASN A 1 27 ? 7.598 0.157 0.347 1.00 63.11 368 ASN A CA 5
ATOM 6889 C C . ASN A 1 27 ? 6.105 0.467 0.454 1.00 74.30 368 ASN A C 5
ATOM 6890 O O . ASN A 1 27 ? 5.546 0.480 1.547 1.00 43.30 368 ASN A O 5
ATOM 6901 N N . GLU A 1 28 ? 5.462 0.689 -0.686 1.00 34.12 369 GLU A N 5
ATOM 6902 C CA . GLU A 1 28 ? 4.044 1.001 -0.723 1.00 32.44 369 GLU A CA 5
ATOM 6903 C C . GLU A 1 28 ? 3.186 -0.172 -0.347 1.00 35.55 369 GLU A C 5
ATOM 6904 O O . GLU A 1 28 ? 2.106 0.010 0.180 1.00 51.21 369 GLU A O 5
ATOM 6916 N N . ILE A 1 29 ? 3.657 -1.375 -0.641 1.00 11.54 370 ILE A N 5
ATOM 6917 C CA . ILE A 1 29 ? 2.987 -2.584 -0.179 1.00 54.24 370 ILE A CA 5
ATOM 6918 C C . ILE A 1 29 ? 2.881 -2.518 1.336 1.00 33.53 370 ILE A C 5
ATOM 6919 O O . ILE A 1 29 ? 1.807 -2.683 1.900 1.00 41.23 370 ILE A O 5
ATOM 6935 N N . TYR A 1 30 ? 4.002 -2.201 1.975 1.00 12.12 371 TYR A N 5
ATOM 6936 C CA . TYR A 1 30 ? 4.046 -2.039 3.422 1.00 24.53 371 TYR A CA 5
ATOM 6937 C C . TYR A 1 30 ? 3.114 -0.916 3.854 1.00 31.23 371 TYR A C 5
ATOM 6938 O O . TYR A 1 30 ? 2.355 -1.053 4.817 1.00 33.42 371 TYR A O 5
ATOM 6956 N N . ASN A 1 31 ? 3.161 0.175 3.117 1.00 64.53 372 ASN A N 5
ATOM 6957 C CA . ASN A 1 31 ? 2.325 1.349 3.392 1.00 1.15 372 ASN A CA 5
ATOM 6958 C C . ASN A 1 31 ? 0.849 1.010 3.302 1.00 54.10 372 ASN A C 5
ATOM 6959 O O . ASN A 1 31 ? 0.051 1.489 4.106 1.00 43.50 372 ASN A O 5
ATOM 6970 N N . TRP A 1 32 ? 0.486 0.180 2.323 1.00 63.34 373 TRP A N 5
ATOM 6971 C CA . TRP A 1 32 ? -0.888 -0.256 2.138 1.00 60.22 373 TRP A CA 5
ATOM 6972 C C . TRP A 1 32 ? -1.391 -0.944 3.391 1.00 11.01 373 TRP A C 5
ATOM 6973 O O . TRP A 1 32 ? -2.469 -0.611 3.896 1.00 61.43 373 TRP A O 5
ATOM 6994 N N . PHE A 1 33 ? -0.611 -1.894 3.901 1.00 24.02 374 PHE A N 5
ATOM 6995 C CA . PHE A 1 33 ? -0.971 -2.606 5.127 1.00 40.32 374 PHE A CA 5
ATOM 6996 C C . PHE A 1 33 ? -1.066 -1.661 6.287 1.00 52.32 374 PHE A C 5
ATOM 6997 O O . PHE A 1 33 ? -2.016 -1.704 7.045 1.00 1.24 374 PHE A O 5
ATOM 7014 N N . ALA A 1 34 ? -0.094 -0.799 6.399 1.00 72.12 375 ALA A N 5
ATOM 7015 C CA . ALA A 1 34 ? -0.034 0.161 7.488 1.00 14.10 375 ALA A CA 5
ATOM 7016 C C . ALA A 1 34 ? -1.234 1.103 7.469 1.00 53.41 375 ALA A C 5
ATOM 7017 O O . ALA A 1 34 ? -1.760 1.474 8.509 1.00 14.32 375 ALA A O 5
ATOM 7024 N N . SER A 1 35 ? -1.647 1.480 6.296 1.00 22.12 376 SER A N 5
ATOM 7025 C CA . SER A 1 35 ? -2.765 2.380 6.124 1.00 52.42 376 SER A CA 5
ATOM 7026 C C . SER A 1 35 ? -4.127 1.670 6.273 1.00 44.14 376 SER A C 5
ATOM 7027 O O . SER A 1 35 ? -5.025 2.177 6.937 1.00 3.24 376 SER A O 5
ATOM 7035 N N . ASN A 1 36 ? -4.266 0.487 5.679 1.00 0.34 377 ASN A N 5
ATOM 7036 C CA . ASN A 1 36 ? -5.570 -0.191 5.659 1.00 43.33 377 ASN A CA 5
ATOM 7037 C C . ASN A 1 36 ? -5.792 -1.074 6.867 1.00 15.23 377 ASN A C 5
ATOM 7038 O O . ASN A 1 36 ? -6.937 -1.351 7.245 1.00 44.23 377 ASN A O 5
ATOM 7049 N N . VAL A 1 37 ? -4.728 -1.515 7.477 1.00 32.24 378 VAL A N 5
ATOM 7050 C CA . VAL A 1 37 ? -4.819 -2.363 8.634 1.00 15.34 378 VAL A CA 5
ATOM 7051 C C . VAL A 1 37 ? -4.317 -1.596 9.851 1.00 31.44 378 VAL A C 5
ATOM 7052 O O . VAL A 1 37 ? -3.148 -1.187 9.903 1.00 51.25 378 VAL A O 5
ATOM 7065 N N . PRO A 1 38 ? -5.190 -1.412 10.853 1.00 64.31 379 PRO A N 5
ATOM 7066 C CA . PRO A 1 38 ? -4.881 -0.619 12.049 1.00 33.30 379 PRO A CA 5
ATOM 7067 C C . PRO A 1 38 ? -3.721 -1.194 12.851 1.00 53.41 379 PRO A C 5
ATOM 7068 O O . PRO A 1 38 ? -2.969 -0.454 13.475 1.00 41.22 379 PRO A O 5
ATOM 7079 N N . TYR A 1 39 ? -3.564 -2.514 12.797 1.00 62.15 380 TYR A N 5
ATOM 7080 C CA . TYR A 1 39 ? -2.497 -3.197 13.494 1.00 64.01 380 TYR A CA 5
ATOM 7081 C C . TYR A 1 39 ? -1.146 -2.711 12.971 1.00 71.23 380 TYR A C 5
ATOM 7082 O O . TYR A 1 39 ? -0.229 -2.434 13.741 1.00 55.22 380 TYR A O 5
ATOM 7100 N N . PHE A 1 40 ? -1.044 -2.582 11.663 1.00 75.40 381 PHE A N 5
ATOM 7101 C CA . PHE A 1 40 ? 0.177 -2.129 11.046 1.00 61.20 381 PHE A CA 5
ATOM 7102 C C . PHE A 1 40 ? 0.362 -0.650 11.180 1.00 65.22 381 PHE A C 5
ATOM 7103 O O . PHE A 1 40 ? 1.481 -0.172 11.215 1.00 15.04 381 PHE A O 5
ATOM 7120 N N . GLY A 1 41 ? -0.742 0.077 11.253 1.00 41.23 382 GLY A N 5
ATOM 7121 C CA . GLY A 1 41 ? -0.679 1.510 11.470 1.00 11.34 382 GLY A CA 5
ATOM 7122 C C . GLY A 1 41 ? 0.012 1.829 12.788 1.00 11.12 382 GLY A C 5
ATOM 7123 O O . GLY A 1 41 ? 0.713 2.844 12.922 1.00 64.31 382 GLY A O 5
ATOM 7127 N N . ASN A 1 42 ? -0.163 0.932 13.747 1.00 24.54 383 ASN A N 5
ATOM 7128 C CA . ASN A 1 42 ? 0.447 1.045 15.067 1.00 54.20 383 ASN A CA 5
ATOM 7129 C C . ASN A 1 42 ? 1.920 0.650 15.004 1.00 31.31 383 ASN A C 5
ATOM 7130 O O . ASN A 1 42 ? 2.693 0.950 15.906 1.00 73.41 383 ASN A O 5
ATOM 7141 N N . ARG A 1 43 ? 2.304 0.003 13.914 1.00 32.21 384 ARG A N 5
ATOM 7142 C CA . ARG A 1 43 ? 3.661 -0.492 13.709 1.00 34.00 384 ARG A CA 5
ATOM 7143 C C . ARG A 1 43 ? 4.301 0.148 12.504 1.00 23.35 384 ARG A C 5
ATOM 7144 O O . ARG A 1 43 ? 5.037 -0.492 11.772 1.00 32.42 384 ARG A O 5
ATOM 7165 N N . THR A 1 44 ? 4.076 1.418 12.351 1.00 63.24 385 THR A N 5
ATOM 7166 C CA . THR A 1 44 ? 4.615 2.170 11.252 1.00 12.50 385 THR A CA 5
ATOM 7167 C C . THR A 1 44 ? 6.055 2.634 11.497 1.00 33.14 385 THR A C 5
ATOM 7168 O O . THR A 1 44 ? 6.692 3.210 10.605 1.00 74.32 385 THR A O 5
ATOM 7179 N N . SER A 1 45 ? 6.577 2.354 12.681 1.00 22.32 386 SER A N 5
ATOM 7180 C CA . SER A 1 45 ? 7.917 2.734 13.021 1.00 73.11 386 SER A CA 5
ATOM 7181 C C . SER A 1 45 ? 8.824 1.709 12.395 1.00 52.41 386 SER A C 5
ATOM 7182 O O . SER A 1 45 ? 8.417 0.568 12.251 1.00 70.31 386 SER A O 5
ATOM 7190 N N . GLN A 1 46 ? 10.027 2.087 11.999 1.00 41.23 387 GLN A N 5
ATOM 7191 C CA . GLN A 1 46 ? 10.924 1.141 11.343 1.00 14.50 387 GLN A CA 5
ATOM 7192 C C . GLN A 1 46 ? 11.202 -0.066 12.229 1.00 64.44 387 GLN A C 5
ATOM 7193 O O . GLN A 1 46 ? 11.086 -1.213 11.783 1.00 41.50 387 GLN A O 5
ATOM 7207 N N . GLU A 1 47 ? 11.517 0.196 13.485 1.00 34.43 388 GLU A N 5
ATOM 7208 C CA . GLU A 1 47 ? 11.755 -0.850 14.471 1.00 0.03 388 GLU A CA 5
ATOM 7209 C C . GLU A 1 47 ? 10.530 -1.743 14.577 1.00 32.01 388 GLU A C 5
ATOM 7210 O O . GLU A 1 47 ? 10.627 -2.961 14.673 1.00 43.31 388 GLU A O 5
ATOM 7222 N N . GLN A 1 48 ? 9.383 -1.113 14.537 1.00 20.11 389 GLN A N 5
ATOM 7223 C CA . GLN A 1 48 ? 8.125 -1.793 14.688 1.00 72.01 389 GLN A CA 5
ATOM 7224 C C . GLN A 1 48 ? 7.593 -2.472 13.443 1.00 40.45 389 GLN A C 5
ATOM 7225 O O . GLN A 1 48 ? 6.721 -3.338 13.528 1.00 73.20 389 GLN A O 5
ATOM 7239 N N . SER A 1 49 ? 8.103 -2.111 12.301 1.00 1.24 390 SER A N 5
ATOM 7240 C CA . SER A 1 49 ? 7.607 -2.660 11.069 1.00 51.34 390 SER A CA 5
ATOM 7241 C C . SER A 1 49 ? 8.537 -3.695 10.454 1.00 73.52 390 SER A C 5
ATOM 7242 O O . SER A 1 49 ? 8.083 -4.558 9.705 1.00 2.54 390 SER A O 5
ATOM 7250 N N . ALA A 1 50 ? 9.823 -3.612 10.797 1.00 13.05 391 ALA A N 5
ATOM 7251 C CA . ALA A 1 50 ? 10.875 -4.478 10.244 1.00 63.11 391 ALA A CA 5
ATOM 7252 C C . ALA A 1 50 ? 10.468 -5.948 10.147 1.00 61.30 391 ALA A C 5
ATOM 7253 O O . ALA A 1 50 ? 10.518 -6.530 9.070 1.00 33.02 391 ALA A O 5
ATOM 7260 N N . GLY A 1 51 ? 10.030 -6.518 11.252 1.00 31.20 392 GLY A N 5
ATOM 7261 C CA . GLY A 1 51 ? 9.683 -7.923 11.276 1.00 34.22 392 GLY A CA 5
ATOM 7262 C C . GLY A 1 51 ? 8.526 -8.287 10.380 1.00 34.01 392 GLY A C 5
ATOM 7263 O O . GLY A 1 51 ? 8.606 -9.282 9.636 1.00 64.31 392 GLY A O 5
ATOM 7267 N N . TRP A 1 52 ? 7.440 -7.505 10.412 1.00 3.22 393 TRP A N 5
ATOM 7268 C CA . TRP A 1 52 ? 6.336 -7.840 9.552 1.00 50.01 393 TRP A CA 5
ATOM 7269 C C . TRP A 1 52 ? 6.698 -7.613 8.082 1.00 64.22 393 TRP A C 5
ATOM 7270 O O . TRP A 1 52 ? 6.189 -8.304 7.190 1.00 61.41 393 TRP A O 5
ATOM 7291 N N . LYS A 1 53 ? 7.618 -6.661 7.837 1.00 35.14 394 LYS A N 5
ATOM 7292 C CA . LYS A 1 53 ? 8.176 -6.466 6.516 1.00 23.25 394 LYS A CA 5
ATOM 7293 C C . LYS A 1 53 ? 8.937 -7.702 6.061 1.00 34.22 394 LYS A C 5
ATOM 7294 O O . LYS A 1 53 ? 8.771 -8.147 4.932 1.00 62.43 394 LYS A O 5
ATOM 7313 N N . ASN A 1 54 ? 9.744 -8.281 6.964 1.00 52.50 395 ASN A N 5
ATOM 7314 C CA . ASN A 1 54 ? 10.514 -9.501 6.640 1.00 23.34 395 ASN A CA 5
ATOM 7315 C C . ASN A 1 54 ? 9.615 -10.660 6.256 1.00 53.03 395 ASN A C 5
ATOM 7316 O O . ASN A 1 54 ? 9.983 -11.508 5.436 1.00 0.30 395 ASN A O 5
ATOM 7327 N N . SER A 1 55 ? 8.441 -10.686 6.825 1.00 61.32 396 SER A N 5
ATOM 7328 C CA . SER A 1 55 ? 7.493 -11.730 6.547 1.00 65.04 396 SER A CA 5
ATOM 7329 C C . SER A 1 55 ? 6.821 -11.523 5.164 1.00 41.13 396 SER A C 5
ATOM 7330 O O . SER A 1 55 ? 6.610 -12.480 4.405 1.00 74.02 396 SER A O 5
ATOM 7338 N N . ILE A 1 56 ? 6.508 -10.278 4.835 1.00 65.20 397 ILE A N 5
ATOM 7339 C CA . ILE A 1 56 ? 5.906 -9.954 3.537 1.00 73.33 397 ILE A CA 5
ATOM 7340 C C . ILE A 1 56 ? 6.932 -10.109 2.424 1.00 40.33 397 ILE A C 5
ATOM 7341 O O . ILE A 1 56 ? 6.653 -10.755 1.414 1.00 20.40 397 ILE A O 5
ATOM 7357 N N . ARG A 1 57 ? 8.132 -9.553 2.639 1.00 22.35 398 ARG A N 5
ATOM 7358 C CA . ARG A 1 57 ? 9.218 -9.581 1.675 1.00 20.44 398 ARG A CA 5
ATOM 7359 C C . ARG A 1 57 ? 9.528 -11.032 1.290 1.00 34.34 398 ARG A C 5
ATOM 7360 O O . ARG A 1 57 ? 9.874 -11.327 0.140 1.00 15.12 398 ARG A O 5
ATOM 7381 N N . HIS A 1 58 ? 9.373 -11.922 2.258 1.00 14.22 399 HIS A N 5
ATOM 7382 C CA . HIS A 1 58 ? 9.568 -13.350 2.074 1.00 71.43 399 HIS A CA 5
ATOM 7383 C C . HIS A 1 58 ? 8.590 -13.880 1.014 1.00 34.40 399 HIS A C 5
ATOM 7384 O O . HIS A 1 58 ? 8.993 -14.515 0.050 1.00 62.43 399 HIS A O 5
ATOM 7399 N N . ASN A 1 59 ? 7.315 -13.564 1.181 1.00 1.20 400 ASN A N 5
ATOM 7400 C CA . ASN A 1 59 ? 6.279 -14.015 0.244 1.00 73.12 400 ASN A CA 5
ATOM 7401 C C . ASN A 1 59 ? 6.377 -13.314 -1.087 1.00 3.31 400 ASN A C 5
ATOM 7402 O O . ASN A 1 59 ? 6.083 -13.909 -2.126 1.00 65.24 400 ASN A O 5
ATOM 7413 N N . LEU A 1 60 ? 6.791 -12.067 -1.056 1.00 4.53 401 LEU A N 5
ATOM 7414 C CA . LEU A 1 60 ? 6.978 -11.283 -2.266 1.00 32.12 401 LEU A CA 5
ATOM 7415 C C . LEU A 1 60 ? 8.043 -11.912 -3.149 1.00 10.35 401 LEU A C 5
ATOM 7416 O O . LEU A 1 60 ? 7.876 -12.031 -4.344 1.00 31.41 401 LEU A O 5
ATOM 7432 N N . SER A 1 61 ? 9.122 -12.337 -2.533 1.00 42.11 402 SER A N 5
ATOM 7433 C CA . SER A 1 61 ? 10.244 -12.895 -3.255 1.00 24.40 402 SER A CA 5
ATOM 7434 C C . SER A 1 61 ? 9.978 -14.340 -3.708 1.00 24.34 402 SER A C 5
ATOM 7435 O O . SER A 1 61 ? 10.425 -14.758 -4.781 1.00 21.44 402 SER A O 5
ATOM 7443 N N . LEU A 1 62 ? 9.248 -15.091 -2.896 1.00 1.12 403 LEU A N 5
ATOM 7444 C CA . LEU A 1 62 ? 8.992 -16.507 -3.175 1.00 54.44 403 LEU A CA 5
ATOM 7445 C C . LEU A 1 62 ? 7.996 -16.740 -4.294 1.00 24.10 403 LEU A C 5
ATOM 7446 O O . LEU A 1 62 ? 7.964 -17.820 -4.877 1.00 12.45 403 LEU A O 5
ATOM 7462 N N . HIS A 1 63 ? 7.186 -15.766 -4.593 1.00 23.01 404 HIS A N 5
ATOM 7463 C CA . HIS A 1 63 ? 6.191 -15.947 -5.628 1.00 70.53 404 HIS A CA 5
ATOM 7464 C C . HIS A 1 63 ? 6.536 -15.105 -6.827 1.00 44.11 404 HIS A C 5
ATOM 7465 O O . HIS A 1 63 ? 6.364 -13.904 -6.800 1.00 1.20 404 HIS A O 5
ATOM 7480 N N . SER A 1 64 ? 7.017 -15.738 -7.878 1.00 45.24 405 SER A N 5
ATOM 7481 C CA . SER A 1 64 ? 7.406 -15.055 -9.119 1.00 61.24 405 SER A CA 5
ATOM 7482 C C . SER A 1 64 ? 6.151 -14.731 -9.969 1.00 72.10 405 SER A C 5
ATOM 7483 O O . SER A 1 64 ? 6.115 -14.902 -11.187 1.00 50.50 405 SER A O 5
ATOM 7491 N N . ARG A 1 65 ? 5.169 -14.195 -9.288 1.00 11.15 406 ARG A N 5
ATOM 7492 C CA . ARG A 1 65 ? 3.875 -13.816 -9.821 1.00 71.42 406 ARG A CA 5
ATOM 7493 C C . ARG A 1 65 ? 3.934 -12.332 -10.227 1.00 40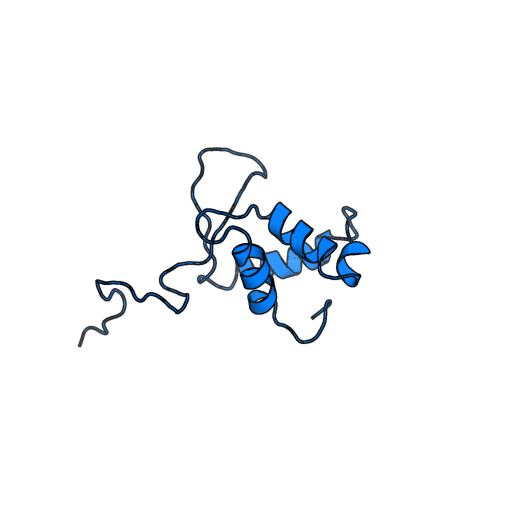.20 406 ARG A C 5
ATOM 7494 O O . ARG A 1 65 ? 2.943 -11.713 -10.631 1.00 44.32 406 ARG A O 5
ATOM 7515 N N . PHE A 1 66 ? 5.109 -11.791 -10.141 1.00 41.11 407 PHE A N 5
ATOM 7516 C CA . PHE A 1 66 ? 5.336 -10.403 -10.362 1.00 22.13 407 PHE A CA 5
ATOM 7517 C C . PHE A 1 66 ? 6.487 -10.228 -11.327 1.00 13.01 407 PHE A C 5
ATOM 7518 O O . PHE A 1 66 ? 7.320 -11.120 -11.469 1.00 30.11 407 PHE A O 5
ATOM 7535 N N . MET A 1 67 ? 6.528 -9.103 -11.978 1.00 22.44 408 MET A N 5
ATOM 7536 C CA . MET A 1 67 ? 7.603 -8.780 -12.893 1.00 32.02 408 MET A CA 5
ATOM 7537 C C . MET A 1 67 ? 8.246 -7.555 -12.375 1.00 21.20 408 MET A C 5
ATOM 7538 O O . MET A 1 67 ? 7.588 -6.559 -12.116 1.00 42.24 408 MET A O 5
ATOM 7552 N N . ARG A 1 68 ? 9.508 -7.634 -12.196 1.00 33.14 409 ARG A N 5
ATOM 7553 C CA . ARG A 1 68 ? 10.226 -6.598 -11.549 1.00 42.35 409 ARG A CA 5
ATOM 7554 C C . ARG A 1 68 ? 10.765 -5.595 -12.542 1.00 63.21 409 ARG A C 5
ATOM 7555 O O . ARG A 1 68 ? 11.284 -5.962 -13.604 1.00 53.21 409 ARG A O 5
ATOM 7576 N N . ILE A 1 69 ? 10.626 -4.356 -12.206 1.00 65.22 410 ILE A N 5
ATOM 7577 C CA . ILE A 1 69 ? 11.178 -3.288 -12.932 1.00 2.21 410 ILE A CA 5
ATOM 7578 C C . ILE A 1 69 ? 11.844 -2.359 -11.940 1.00 2.44 410 ILE A C 5
ATOM 7579 O O . ILE A 1 69 ? 11.290 -2.066 -10.879 1.00 22.31 410 ILE A O 5
ATOM 7595 N N . GLN A 1 70 ? 13.027 -1.968 -12.236 1.00 15.21 411 GLN A N 5
ATOM 7596 C CA . GLN A 1 70 ? 13.762 -1.116 -11.369 1.00 10.40 411 GLN A CA 5
ATOM 7597 C C . GLN A 1 70 ? 14.047 0.196 -12.047 1.00 31.32 411 GLN A C 5
ATOM 7598 O O . GLN A 1 70 ? 14.541 0.222 -13.174 1.00 61.44 411 GLN A O 5
ATOM 7612 N N . ASN A 1 71 ? 13.673 1.277 -11.374 1.00 14.12 412 ASN A N 5
ATOM 7613 C CA . ASN A 1 71 ? 13.903 2.642 -11.867 1.00 10.31 412 ASN A CA 5
ATOM 7614 C C . ASN A 1 71 ? 15.376 2.841 -12.261 1.00 44.05 412 ASN A C 5
ATOM 7615 O O . ASN A 1 71 ? 16.291 2.381 -11.569 1.00 54.14 412 ASN A O 5
ATOM 7626 N N . GLU A 1 72 ? 15.588 3.508 -13.368 1.00 41.44 413 GLU A N 5
ATOM 7627 C CA . GLU A 1 72 ? 16.903 3.572 -13.987 1.00 4.44 413 GLU A CA 5
ATOM 7628 C C . GLU A 1 72 ? 17.621 4.909 -13.764 1.00 54.14 413 GLU A C 5
ATOM 7629 O O . GLU A 1 72 ? 18.640 5.180 -14.405 1.00 63.32 413 GLU A O 5
ATOM 7641 N N . GLY A 1 73 ? 17.129 5.721 -12.853 1.00 62.22 414 GLY A N 5
ATOM 7642 C CA . GLY A 1 73 ? 17.740 7.020 -12.630 1.00 14.21 414 GLY A CA 5
ATOM 7643 C C . GLY A 1 73 ? 18.363 7.164 -11.254 1.00 5.41 414 GLY A C 5
ATOM 7644 O O . GLY A 1 73 ? 18.224 8.219 -10.618 1.00 41.02 414 GLY A O 5
ATOM 7648 N N . ALA A 1 74 ? 19.035 6.096 -10.787 1.00 50.20 415 ALA A N 5
ATOM 7649 C CA . ALA A 1 74 ? 19.755 6.070 -9.482 1.00 15.13 415 ALA A CA 5
ATOM 7650 C C . ALA A 1 74 ? 18.815 6.223 -8.274 1.00 2.24 415 ALA A C 5
ATOM 7651 O O . ALA A 1 74 ? 19.260 6.512 -7.143 1.00 73.24 415 ALA A O 5
ATOM 7658 N N . GLY A 1 75 ? 17.540 6.004 -8.492 1.00 40.04 416 GLY A N 5
ATOM 7659 C CA . GLY A 1 75 ? 16.580 6.120 -7.422 1.00 31.23 416 GLY A CA 5
ATOM 7660 C C . GLY A 1 75 ? 16.457 4.838 -6.626 1.00 53.54 416 GLY A C 5
ATOM 7661 O O . GLY A 1 75 ? 16.832 3.755 -7.102 1.00 15.02 416 GLY A O 5
ATOM 7665 N N . LYS A 1 76 ? 15.921 4.941 -5.431 1.00 32.34 417 LYS A N 5
ATOM 7666 C CA . LYS A 1 76 ? 15.769 3.782 -4.560 1.00 73.44 417 LYS A CA 5
ATOM 7667 C C . LYS A 1 76 ? 14.357 3.247 -4.629 1.00 75.22 417 LYS A C 5
ATOM 7668 O O . LYS A 1 76 ? 14.013 2.269 -3.957 1.00 71.12 417 LYS A O 5
ATOM 7687 N N . SER A 1 77 ? 13.537 3.878 -5.433 1.00 30.24 418 SER A N 5
ATOM 7688 C CA . SER A 1 77 ? 12.180 3.460 -5.585 1.00 24.12 418 SER A CA 5
ATOM 7689 C C . SER A 1 77 ? 12.059 2.238 -6.489 1.00 72.34 418 SER A C 5
ATOM 7690 O O . SER A 1 77 ? 11.996 2.364 -7.717 1.00 34.21 418 SER A O 5
ATOM 7698 N N . SER A 1 78 ? 12.096 1.073 -5.896 1.00 40.51 419 SER A N 5
ATOM 7699 C CA . SER A 1 78 ? 11.888 -0.132 -6.638 1.00 72.41 419 SER A CA 5
ATOM 7700 C C . SER A 1 78 ? 10.405 -0.294 -6.910 1.00 72.11 419 SER A C 5
ATOM 7701 O O . SER A 1 78 ? 9.575 0.235 -6.166 1.00 43.14 419 SER A O 5
ATOM 7709 N N . TRP A 1 79 ? 10.068 -1.026 -7.929 1.00 11.13 420 TRP A N 5
ATOM 7710 C CA . TRP A 1 79 ? 8.692 -1.198 -8.314 1.00 74.45 420 TRP A CA 5
ATOM 7711 C C . TRP A 1 79 ? 8.336 -2.625 -8.073 1.00 21.23 420 TRP A C 5
ATOM 7712 O O . TRP A 1 79 ? 9.161 -3.521 -8.299 1.00 35.41 420 TRP A O 5
ATOM 7733 N N . TRP A 1 80 ? 7.152 -2.858 -7.616 1.00 11.34 421 TRP A N 5
ATOM 7734 C CA . TRP A 1 80 ? 6.718 -4.179 -7.394 1.00 62.12 421 TRP A CA 5
ATOM 7735 C C . TRP A 1 80 ? 5.342 -4.286 -8.015 1.00 55.11 421 TRP A C 5
ATOM 7736 O O . TRP A 1 80 ? 4.406 -3.617 -7.583 1.00 14.22 421 TRP A O 5
ATOM 7757 N N . VAL A 1 81 ? 5.208 -5.110 -9.012 1.00 1.44 422 VAL A N 5
ATOM 7758 C CA . VAL A 1 81 ? 3.949 -5.251 -9.701 1.00 71.35 422 VAL A CA 5
ATOM 7759 C C . VAL A 1 81 ? 3.691 -6.679 -10.054 1.00 43.43 422 VAL A C 5
ATOM 7760 O O . VAL A 1 81 ? 4.592 -7.385 -10.500 1.00 42.43 422 VAL A O 5
ATOM 7773 N N . ILE A 1 82 ? 2.470 -7.097 -9.888 1.00 11.42 423 ILE A N 5
ATOM 7774 C CA . ILE A 1 82 ? 2.078 -8.426 -10.251 1.00 34.24 423 ILE A CA 5
ATOM 7775 C C . ILE A 1 82 ? 1.836 -8.399 -11.718 1.00 23.43 423 ILE A C 5
ATOM 7776 O O . ILE A 1 82 ? 1.245 -7.444 -12.220 1.00 20.53 423 ILE A O 5
ATOM 7792 N N . ASN A 1 83 ? 2.317 -9.406 -12.421 1.00 12.53 424 ASN A N 5
ATOM 7793 C CA . ASN A 1 83 ? 2.185 -9.390 -13.866 1.00 64.42 424 ASN A CA 5
ATOM 7794 C C . ASN A 1 83 ? 0.731 -9.449 -14.287 1.00 30.21 424 ASN A C 5
ATOM 7795 O O . ASN A 1 83 ? -0.009 -10.374 -13.928 1.00 1.43 424 ASN A O 5
ATOM 7806 N N . PRO A 1 84 ? 0.291 -8.433 -15.047 1.00 12.13 425 PRO A N 5
ATOM 7807 C CA . PRO A 1 84 ? -1.095 -8.307 -15.479 1.00 54.25 425 PRO A CA 5
ATOM 7808 C C . PRO A 1 84 ? -1.475 -9.390 -16.466 1.00 2.32 425 PRO A C 5
ATOM 7809 O O . PRO A 1 84 ? -2.653 -9.628 -16.738 1.00 11.24 425 PRO A O 5
ATOM 7820 N N . ASP A 1 85 ? -0.470 -10.092 -16.947 1.00 51.24 426 ASP A N 5
ATOM 7821 C CA . ASP A 1 85 ? -0.658 -11.157 -17.894 1.00 32.04 426 ASP A CA 5
ATOM 7822 C C . ASP A 1 85 ? -1.095 -12.399 -17.150 1.00 1.44 426 ASP A C 5
ATOM 7823 O O . ASP A 1 85 ? -1.468 -13.407 -17.745 1.00 73.34 426 ASP A O 5
ATOM 7832 N N . ALA A 1 86 ? -1.057 -12.313 -15.834 1.00 70.14 427 ALA A N 5
ATOM 7833 C CA . ALA A 1 86 ? -1.410 -13.405 -14.985 1.00 64.14 427 ALA A CA 5
ATOM 7834 C C . ALA A 1 86 ? -2.507 -13.024 -13.999 1.00 51.51 427 ALA A C 5
ATOM 7835 O O . ALA A 1 86 ? -2.719 -13.714 -12.996 1.00 23.23 427 ALA A O 5
ATOM 7842 N N . LYS A 1 87 ? -3.217 -11.951 -14.275 1.00 20.45 428 LYS A N 5
ATOM 7843 C CA . LYS A 1 87 ? -4.307 -11.545 -13.409 1.00 42.25 428 LYS A CA 5
ATOM 7844 C C . LYS A 1 87 ? -5.636 -11.716 -14.144 1.00 40.11 428 LYS A C 5
ATOM 7845 O O . LYS A 1 87 ? -5.677 -11.562 -15.369 1.00 53.45 428 LYS A O 5
ATOM 7864 N N . PRO A 1 88 ? -6.723 -12.071 -13.420 1.00 45.33 429 PRO A N 5
ATOM 7865 C CA . PRO A 1 88 ? -8.056 -12.277 -14.015 1.00 20.20 429 PRO A CA 5
ATOM 7866 C C . PRO A 1 88 ? -8.517 -11.074 -14.834 1.00 0.20 429 PRO A C 5
ATOM 7867 O O . PRO A 1 88 ? -8.611 -9.941 -14.321 1.00 32.33 429 PRO A O 5
ATOM 7878 N N . GLY A 1 89 ? -8.776 -11.311 -16.089 1.00 44.42 430 GLY A N 5
ATOM 7879 C CA . GLY A 1 89 ? -9.195 -10.267 -16.965 1.00 45.32 430 GLY A CA 5
ATOM 7880 C C . GLY A 1 89 ? -8.368 -10.257 -18.214 1.00 4.41 430 GLY A C 5
ATOM 7881 O O . GLY A 1 89 ? -7.998 -11.325 -18.733 1.00 21.14 430 GLY A O 5
ATOM 7885 N N . ARG A 1 90 ? -8.051 -9.088 -18.699 1.00 52.34 431 ARG A N 5
ATOM 7886 C CA . ARG A 1 90 ? -7.263 -8.965 -19.898 1.00 43.24 431 ARG A CA 5
ATOM 7887 C C . ARG A 1 90 ? -6.408 -7.713 -19.875 1.00 71.05 431 ARG A C 5
ATOM 7888 O O . ARG A 1 90 ? -6.928 -6.598 -19.962 1.00 75.22 431 ARG A O 5
ATOM 7909 N N . ASN A 1 91 ? -5.122 -7.899 -19.728 1.00 2.33 432 ASN A N 5
ATOM 7910 C CA . ASN A 1 91 ? -4.165 -6.811 -19.800 1.00 65.24 432 ASN A CA 5
ATOM 7911 C C . ASN A 1 91 ? -2.774 -7.386 -20.080 1.00 40.21 432 ASN A C 5
ATOM 7912 O O . ASN A 1 91 ? -1.996 -7.624 -19.169 1.00 44.34 432 ASN A O 5
ATOM 7923 N N . PRO A 1 92 ? -2.494 -7.724 -21.344 1.00 21.30 433 PRO A N 5
ATOM 7924 C CA . PRO A 1 92 ? -1.212 -8.279 -21.740 1.00 11.53 433 PRO A CA 5
ATOM 7925 C C . PRO A 1 92 ? -0.167 -7.190 -21.967 1.00 53.05 433 PRO A C 5
ATOM 7926 O O . PRO A 1 92 ? -0.388 -6.242 -22.751 1.00 32.44 433 PRO A O 5
ATOM 7937 N N . ARG A 1 93 ? 0.957 -7.297 -21.286 1.00 73.22 434 ARG A N 5
ATOM 7938 C CA . ARG A 1 93 ? 2.017 -6.309 -21.443 1.00 62.12 434 ARG A CA 5
ATOM 7939 C C . ARG A 1 93 ? 3.295 -6.944 -21.938 1.00 4.22 434 ARG A C 5
ATOM 7940 O O . ARG A 1 93 ? 4.210 -6.246 -22.392 1.00 20.54 434 ARG A O 5
ATOM 7961 N N . ARG A 1 94 ? 3.367 -8.264 -21.856 1.00 24.13 435 ARG A N 5
ATOM 7962 C CA . ARG A 1 94 ? 4.555 -8.970 -22.297 1.00 4.12 435 ARG A CA 5
ATOM 7963 C C . ARG A 1 94 ? 4.679 -8.936 -23.812 1.00 13.34 435 ARG A C 5
ATOM 7964 O O . ARG A 1 94 ? 3.679 -9.081 -24.540 1.00 53.21 435 ARG A O 5
ATOM 7985 N N . GLN A 1 95 ? 5.903 -8.715 -24.274 1.00 31.13 436 GLN A N 5
ATOM 7986 C CA . GLN A 1 95 ? 6.262 -8.666 -25.690 1.00 51.13 436 GLN A CA 5
ATOM 7987 C C . GLN A 1 95 ? 5.640 -7.472 -26.391 1.00 32.02 436 GLN A C 5
ATOM 7988 O O . GLN A 1 95 ? 6.246 -6.406 -26.507 1.00 40.40 436 GLN A O 5
ATOM 8002 N N . ARG A 1 96 ? 4.433 -7.659 -26.809 1.00 23.51 437 ARG A N 5
ATOM 8003 C CA . ARG A 1 96 ? 3.653 -6.693 -27.539 1.00 51.04 437 ARG A CA 5
ATOM 8004 C C . ARG A 1 96 ? 2.246 -7.238 -27.566 1.00 1.22 437 ARG A C 5
ATOM 8005 O O . ARG A 1 96 ? 1.461 -6.965 -28.493 1.00 11.24 437 ARG A O 5
ATOM 8026 N N . SER A 1 97 ? 1.942 -8.024 -26.511 1.00 23.53 438 SER A N 5
ATOM 8027 C CA . SER A 1 97 ? 0.674 -8.746 -26.336 1.00 35.43 438 SER A CA 5
ATOM 8028 C C . SER A 1 97 ? 0.660 -9.972 -27.257 1.00 1.01 438 SER A C 5
ATOM 8029 O O . SER A 1 97 ? 0.527 -11.101 -26.803 1.00 32.13 438 SER A O 5
ATOM 8037 N N . ALA A 1 98 ? 0.846 -9.722 -28.529 1.00 14.23 439 ALA A N 5
ATOM 8038 C CA . ALA A 1 98 ? 0.923 -10.736 -29.553 1.00 24.51 439 ALA A CA 5
ATOM 8039 C C . ALA A 1 98 ? 1.459 -10.069 -30.786 1.00 51.44 439 ALA A C 5
ATOM 8040 O O . ALA A 1 98 ? 2.437 -10.493 -31.386 1.00 64.41 439 ALA A O 5
ATOM 8047 N N . THR A 1 99 ? 0.810 -9.001 -31.145 1.00 52.21 440 THR A N 5
ATOM 8048 C CA . THR A 1 99 ? 1.213 -8.171 -32.243 1.00 62.24 440 THR A CA 5
ATOM 8049 C C . THR A 1 99 ? 0.756 -6.754 -31.939 1.00 1.51 440 THR A C 5
ATOM 8050 O O . THR A 1 99 ? 1.559 -5.820 -31.882 1.00 60.10 440 THR A O 5
ATOM 8061 N N . LEU A 1 100 ? -0.529 -6.622 -31.706 1.00 4.30 441 LEU A N 5
ATOM 8062 C CA . LEU A 1 100 ? -1.130 -5.373 -31.311 1.00 50.34 441 LEU A CA 5
ATOM 8063 C C . LEU A 1 100 ? -2.127 -5.727 -30.220 1.00 51.44 441 LEU A C 5
ATOM 8064 O O . LEU A 1 100 ? -2.019 -5.268 -29.076 1.00 42.32 441 LEU A O 5
ATOM 8080 N N . GLU A 1 101 ? -3.055 -6.574 -30.583 1.00 53.32 442 GLU A N 5
ATOM 8081 C CA . GLU A 1 101 ? -4.051 -7.090 -29.686 1.00 4.35 442 GLU A CA 5
ATOM 8082 C C . GLU A 1 101 ? -3.781 -8.580 -29.477 1.00 73.31 442 GLU A C 5
ATOM 8083 O O . GLU A 1 101 ? -3.112 -8.938 -28.501 1.00 37.78 442 GLU A O 5
ATOM 8096 N N . ASN A 1 1 ? -2.363 -14.922 11.076 1.00 53.54 342 ASN A N 6
ATOM 8097 C CA . ASN A 1 1 ? -1.640 -13.788 10.470 1.00 73.45 342 ASN A CA 6
ATOM 8098 C C . ASN A 1 1 ? -1.787 -12.578 11.362 1.00 63.00 342 ASN A C 6
ATOM 8099 O O . ASN A 1 1 ? -2.784 -12.463 12.062 1.00 31.01 342 ASN A O 6
ATOM 8112 N N . PRO A 1 2 ? -0.811 -11.633 11.340 1.00 1.10 343 PRO A N 6
ATOM 8113 C CA . PRO A 1 2 ? -0.836 -10.431 12.212 1.00 12.33 343 PRO A CA 6
ATOM 8114 C C . PRO A 1 2 ? -2.052 -9.526 11.952 1.00 60.52 343 PRO A C 6
ATOM 8115 O O . PRO A 1 2 ? -2.503 -8.812 12.832 1.00 53.31 343 PRO A O 6
ATOM 8126 N N . TRP A 1 3 ? -2.561 -9.569 10.746 1.00 42.24 344 TRP A N 6
ATOM 8127 C CA . TRP A 1 3 ? -3.696 -8.751 10.362 1.00 11.32 344 TRP A CA 6
ATOM 8128 C C . TRP A 1 3 ? -5.034 -9.464 10.585 1.00 20.15 344 TRP A C 6
ATOM 8129 O O . TRP A 1 3 ? -6.045 -8.822 10.889 1.00 44.34 344 TRP A O 6
ATOM 8150 N N . GLY A 1 4 ? -5.034 -10.774 10.436 1.00 62.23 345 GLY A N 6
ATOM 8151 C CA . GLY A 1 4 ? -6.250 -11.518 10.549 1.00 61.12 345 GLY A CA 6
ATOM 8152 C C . GLY A 1 4 ? -6.150 -12.893 9.918 1.00 22.55 345 GLY A C 6
ATOM 8153 O O . GLY A 1 4 ? -5.153 -13.602 10.109 1.00 55.21 345 GLY A O 6
ATOM 8157 N N . ALA A 1 5 ? -7.157 -13.247 9.137 1.00 60.03 346 ALA A N 6
ATOM 8158 C CA . ALA A 1 5 ? -7.271 -14.579 8.556 1.00 43.00 346 ALA A CA 6
ATOM 8159 C C . ALA A 1 5 ? -6.800 -14.667 7.094 1.00 41.43 346 ALA A C 6
ATOM 8160 O O . ALA A 1 5 ? -6.302 -15.722 6.669 1.00 70.34 346 ALA A O 6
ATOM 8167 N N . GLU A 1 6 ? -6.955 -13.585 6.320 1.00 74.54 347 GLU A N 6
ATOM 8168 C CA . GLU A 1 6 ? -6.526 -13.581 4.902 1.00 5.15 347 GLU A CA 6
ATOM 8169 C C . GLU A 1 6 ? -5.021 -13.797 4.802 1.00 4.41 347 GLU A C 6
ATOM 8170 O O . GLU A 1 6 ? -4.311 -13.661 5.788 1.00 73.15 347 GLU A O 6
ATOM 8182 N N . SER A 1 7 ? -4.539 -14.128 3.646 1.00 22.45 348 SER A N 6
ATOM 8183 C CA . SER A 1 7 ? -3.142 -14.410 3.495 1.00 43.13 348 SER A CA 6
ATOM 8184 C C . SER A 1 7 ? -2.397 -13.202 3.005 1.00 20.40 348 SER A C 6
ATOM 8185 O O . SER A 1 7 ? -3.016 -12.189 2.633 1.00 74.41 348 SER A O 6
ATOM 8193 N N . TYR A 1 8 ? -1.067 -13.305 3.014 1.00 2.42 349 TYR A N 6
ATOM 8194 C CA . TYR A 1 8 ? -0.202 -12.247 2.537 1.00 52.54 349 TYR A CA 6
ATOM 8195 C C . TYR A 1 8 ? -0.581 -11.880 1.151 1.00 60.35 349 TYR A C 6
ATOM 8196 O O . TYR A 1 8 ? -1.058 -10.795 0.920 1.00 54.21 349 TYR A O 6
ATOM 8214 N N . SER A 1 9 ? -0.421 -12.818 0.246 1.00 41.10 350 SER A N 6
ATOM 8215 C CA . SER A 1 9 ? -0.685 -12.614 -1.155 1.00 3.14 350 SER A CA 6
ATOM 8216 C C . SER A 1 9 ? -2.112 -12.089 -1.403 1.00 62.13 350 SER A C 6
ATOM 8217 O O . SER A 1 9 ? -2.330 -11.312 -2.325 1.00 64.40 350 SER A O 6
ATOM 8225 N N . ASP A 1 10 ? -3.065 -12.496 -0.552 1.00 2.23 351 ASP A N 6
ATOM 8226 C CA . ASP A 1 10 ? -4.446 -12.005 -0.664 1.00 54.31 351 ASP A CA 6
ATOM 8227 C C . ASP A 1 10 ? -4.522 -10.515 -0.410 1.00 4.42 351 ASP A C 6
ATOM 8228 O O . ASP A 1 10 ? -5.126 -9.770 -1.194 1.00 54.54 351 ASP A O 6
ATOM 8237 N N . LEU A 1 11 ? -3.909 -10.071 0.670 1.00 34.42 352 LEU A N 6
ATOM 8238 C CA . LEU A 1 11 ? -3.891 -8.671 0.997 1.00 65.54 352 LEU A CA 6
ATOM 8239 C C . LEU A 1 11 ? -2.903 -7.890 0.145 1.00 4.03 352 LEU A C 6
ATOM 8240 O O . LEU A 1 11 ? -3.143 -6.727 -0.169 1.00 51.22 352 LEU A O 6
ATOM 8256 N N . ILE A 1 12 ? -1.794 -8.517 -0.216 1.00 23.14 353 ILE A N 6
ATOM 8257 C CA . ILE A 1 12 ? -0.805 -7.891 -1.090 1.00 34.52 353 ILE A CA 6
ATOM 8258 C C . ILE A 1 12 ? -1.464 -7.569 -2.414 1.00 23.33 353 ILE A C 6
ATOM 8259 O O . ILE A 1 12 ? -1.245 -6.509 -2.983 1.00 14.44 353 ILE A O 6
ATOM 8275 N N . ALA A 1 13 ? -2.296 -8.492 -2.881 1.00 3.01 354 ALA A N 6
ATOM 8276 C CA . ALA A 1 13 ? -3.066 -8.282 -4.090 1.00 70.43 354 ALA A CA 6
ATOM 8277 C C . ALA A 1 13 ? -3.982 -7.075 -3.928 1.00 23.35 354 ALA A C 6
ATOM 8278 O O . ALA A 1 13 ? -4.075 -6.265 -4.823 1.00 21.41 354 ALA A O 6
ATOM 8285 N N . LYS A 1 14 ? -4.639 -6.954 -2.756 1.00 11.21 355 LYS A N 6
ATOM 8286 C CA . LYS A 1 14 ? -5.492 -5.785 -2.462 1.00 61.54 355 LYS A CA 6
ATOM 8287 C C . LYS A 1 14 ? -4.682 -4.505 -2.505 1.00 43.44 355 LYS A C 6
ATOM 8288 O O . LYS A 1 14 ? -5.137 -3.491 -3.035 1.00 34.54 355 LYS A O 6
ATOM 8307 N N . ALA A 1 15 ? -3.504 -4.547 -1.919 1.00 20.02 356 ALA A N 6
ATOM 8308 C CA . ALA A 1 15 ? -2.621 -3.402 -1.894 1.00 31.34 356 ALA A CA 6
ATOM 8309 C C . ALA A 1 15 ? -2.235 -3.018 -3.293 1.00 75.30 356 ALA A C 6
ATOM 8310 O O . ALA A 1 15 ? -2.431 -1.885 -3.709 1.00 64.33 356 ALA A O 6
ATOM 8317 N N . LEU A 1 16 ? -1.752 -3.992 -4.019 1.00 10.13 357 LEU A N 6
ATOM 8318 C CA . LEU A 1 16 ? -1.272 -3.847 -5.388 1.00 45.13 357 LEU A CA 6
ATOM 8319 C C . LEU A 1 16 ? -2.400 -3.289 -6.244 1.00 32.21 357 LEU A C 6
ATOM 8320 O O . LEU A 1 16 ? -2.197 -2.430 -7.100 1.00 0.31 357 LEU A O 6
ATOM 8336 N N . LYS A 1 17 ? -3.590 -3.776 -5.953 1.00 11.21 358 LYS A N 6
ATOM 8337 C CA . LYS A 1 17 ? -4.784 -3.446 -6.603 1.00 45.24 358 LYS A CA 6
ATOM 8338 C C . LYS A 1 17 ? -5.092 -1.937 -6.585 1.00 71.44 358 LYS A C 6
ATOM 8339 O O . LYS A 1 17 ? -5.756 -1.423 -7.492 1.00 64.45 358 LYS A O 6
ATOM 8358 N N . SER A 1 18 ? -4.572 -1.223 -5.603 1.00 14.13 359 SER A N 6
ATOM 8359 C CA . SER A 1 18 ? -4.856 0.207 -5.477 1.00 22.55 359 SER A CA 6
ATOM 8360 C C . SER A 1 18 ? -4.185 1.018 -6.628 1.00 64.10 359 SER A C 6
ATOM 8361 O O . SER A 1 18 ? -4.413 2.222 -6.781 1.00 11.34 359 SER A O 6
ATOM 8369 N N . THR A 1 19 ? -3.368 0.343 -7.421 1.00 64.31 360 THR A N 6
ATOM 8370 C CA . THR A 1 19 ? -2.733 0.923 -8.581 1.00 3.40 360 THR A CA 6
ATOM 8371 C C . THR A 1 19 ? -2.335 -0.248 -9.516 1.00 51.15 360 THR A C 6
ATOM 8372 O O . THR A 1 19 ? -1.337 -0.206 -10.243 1.00 11.42 360 THR A O 6
ATOM 8383 N N . PHE A 1 20 ? -3.216 -1.249 -9.541 1.00 71.32 361 PHE A N 6
ATOM 8384 C CA . PHE A 1 20 ? -3.016 -2.538 -10.245 1.00 1.24 361 PHE A CA 6
ATOM 8385 C C . PHE A 1 20 ? -2.751 -2.326 -11.728 1.00 15.23 361 PHE A C 6
ATOM 8386 O O . PHE A 1 20 ? -2.123 -3.159 -12.401 1.00 70.21 361 PHE A O 6
ATOM 8403 N N . ASP A 1 21 ? -3.197 -1.203 -12.206 1.00 21.44 362 ASP A N 6
ATOM 8404 C CA . ASP A 1 21 ? -3.163 -0.883 -13.608 1.00 33.13 362 ASP A CA 6
ATOM 8405 C C . ASP A 1 21 ? -1.865 -0.206 -13.993 1.00 20.40 362 ASP A C 6
ATOM 8406 O O . ASP A 1 21 ? -1.700 0.261 -15.114 1.00 51.14 362 ASP A O 6
ATOM 8415 N N . GLY A 1 22 ? -0.962 -0.145 -13.067 1.00 74.25 363 GLY A N 6
ATOM 8416 C CA . GLY A 1 22 ? 0.330 0.396 -13.331 1.00 54.23 363 GLY A CA 6
ATOM 8417 C C . GLY A 1 22 ? 1.380 -0.428 -12.660 1.00 12.11 363 GLY A C 6
ATOM 8418 O O . GLY A 1 22 ? 1.757 -1.489 -13.155 1.00 11.34 363 GLY A O 6
ATOM 8422 N N . ARG A 1 23 ? 1.830 0.041 -11.532 1.00 12.30 364 ARG A N 6
ATOM 8423 C CA . ARG A 1 23 ? 2.816 -0.620 -10.724 1.00 41.12 364 ARG A CA 6
ATOM 8424 C C . ARG A 1 23 ? 2.763 -0.109 -9.315 1.00 3.53 364 ARG A C 6
ATOM 8425 O O . ARG A 1 23 ? 2.259 0.980 -9.087 1.00 73.32 364 ARG A O 6
ATOM 8446 N N . MET A 1 24 ? 3.218 -0.873 -8.367 1.00 11.14 365 MET A N 6
ATOM 8447 C CA . MET A 1 24 ? 3.215 -0.385 -7.014 1.00 0.04 365 MET A CA 6
ATOM 8448 C C . MET A 1 24 ? 4.586 -0.521 -6.479 1.00 72.41 365 MET A C 6
ATOM 8449 O O . MET A 1 24 ? 5.322 -1.448 -6.852 1.00 3.15 365 MET A O 6
ATOM 8463 N N . ARG A 1 25 ? 4.967 0.389 -5.655 1.00 41.32 366 ARG A N 6
ATOM 8464 C CA . ARG A 1 25 ? 6.219 0.300 -5.038 1.00 74.02 366 ARG A CA 6
ATOM 8465 C C . ARG A 1 25 ? 6.120 -0.624 -3.865 1.00 51.22 366 ARG A C 6
ATOM 8466 O O . ARG A 1 25 ? 5.090 -0.661 -3.173 1.00 33.42 366 ARG A O 6
ATOM 8487 N N . LEU A 1 26 ? 7.158 -1.366 -3.646 1.00 11.30 367 LEU A N 6
ATOM 8488 C CA . LEU A 1 26 ? 7.223 -2.339 -2.580 1.00 51.34 367 LEU A CA 6
ATOM 8489 C C . LEU A 1 26 ? 7.022 -1.667 -1.212 1.00 71.24 367 LEU A C 6
ATOM 8490 O O . LEU A 1 26 ? 6.435 -2.251 -0.303 1.00 12.44 367 LEU A O 6
ATOM 8506 N N . ASN A 1 27 ? 7.458 -0.420 -1.106 1.00 63.33 368 ASN A N 6
ATOM 8507 C CA . ASN A 1 27 ? 7.248 0.378 0.104 1.00 74.41 368 ASN A CA 6
ATOM 8508 C C . ASN A 1 27 ? 5.770 0.783 0.295 1.00 65.53 368 ASN A C 6
ATOM 8509 O O . ASN A 1 27 ? 5.289 0.881 1.422 1.00 30.12 368 ASN A O 6
ATOM 8520 N N . GLU A 1 28 ? 5.050 0.975 -0.807 1.00 31.24 369 GLU A N 6
ATOM 8521 C CA . GLU A 1 28 ? 3.657 1.411 -0.753 1.00 1.23 369 GLU A CA 6
ATOM 8522 C C . GLU A 1 28 ? 2.755 0.295 -0.337 1.00 55.32 369 GLU A C 6
ATOM 8523 O O . GLU A 1 28 ? 1.758 0.522 0.337 1.00 54.21 369 GLU A O 6
ATOM 8535 N N . ILE A 1 29 ? 3.081 -0.917 -0.762 1.00 31.42 370 ILE A N 6
ATOM 8536 C CA . ILE A 1 29 ? 2.376 -2.107 -0.295 1.00 41.53 370 ILE A CA 6
ATOM 8537 C C . ILE A 1 29 ? 2.387 -2.137 1.223 1.00 44.24 370 ILE A C 6
ATOM 8538 O O . ILE A 1 29 ? 1.363 -2.369 1.854 1.00 43.03 370 ILE A O 6
ATOM 8554 N N . TYR A 1 30 ? 3.544 -1.842 1.794 1.00 3.31 371 TYR A N 6
ATOM 8555 C CA . TYR A 1 30 ? 3.684 -1.769 3.236 1.00 1.24 371 TYR A CA 6
ATOM 8556 C C . TYR A 1 30 ? 2.789 -0.672 3.805 1.00 71.12 371 TYR A C 6
ATOM 8557 O O . TYR A 1 30 ? 2.090 -0.872 4.807 1.00 44.33 371 TYR A O 6
ATOM 8575 N N . ASN A 1 31 ? 2.803 0.472 3.143 1.00 51.12 372 ASN A N 6
ATOM 8576 C CA . ASN A 1 31 ? 1.986 1.631 3.544 1.00 33.34 372 ASN A CA 6
ATOM 8577 C C . ASN A 1 31 ? 0.506 1.279 3.543 1.00 4.11 372 ASN A C 6
ATOM 8578 O O . ASN A 1 31 ? -0.235 1.707 4.424 1.00 74.12 372 ASN A O 6
ATOM 8589 N N . TRP A 1 32 ? 0.084 0.496 2.548 1.00 15.15 373 TRP A N 6
ATOM 8590 C CA . TRP A 1 32 ? -1.303 0.062 2.424 1.00 3.31 373 TRP A CA 6
ATOM 8591 C C . TRP A 1 32 ? -1.740 -0.677 3.675 1.00 3.22 373 TRP A C 6
ATOM 8592 O O . TRP A 1 32 ? -2.788 -0.363 4.245 1.00 22.35 373 TRP A O 6
ATOM 8613 N N . PHE A 1 33 ? -0.933 -1.644 4.106 1.00 62.01 374 PHE A N 6
ATOM 8614 C CA . PHE A 1 33 ? -1.239 -2.420 5.308 1.00 72.24 374 PHE A CA 6
ATOM 8615 C C . PHE A 1 33 ? -1.312 -1.534 6.520 1.00 60.01 374 PHE A C 6
ATOM 8616 O O . PHE A 1 33 ? -2.253 -1.609 7.286 1.00 42.03 374 PHE A O 6
ATOM 8633 N N . ALA A 1 34 ? -0.331 -0.686 6.667 1.00 70.30 375 ALA A N 6
ATOM 8634 C CA . ALA A 1 34 ? -0.250 0.215 7.813 1.00 31.02 375 ALA A CA 6
ATOM 8635 C C . ALA A 1 34 ? -1.456 1.161 7.869 1.00 71.13 375 ALA A C 6
ATOM 8636 O O . ALA A 1 34 ? -2.001 1.443 8.936 1.00 61.44 375 ALA A O 6
ATOM 8643 N N . SER A 1 35 ? -1.869 1.613 6.725 1.00 3.41 376 SER A N 6
ATOM 8644 C CA . SER A 1 35 ? -2.970 2.534 6.614 1.00 22.24 376 SER A CA 6
ATOM 8645 C C . SER A 1 35 ? -4.347 1.845 6.740 1.00 70.14 376 SER A C 6
ATOM 8646 O O . SER A 1 35 ? -5.269 2.392 7.360 1.00 13.44 376 SER A O 6
ATOM 8654 N N . ASN A 1 36 ? -4.488 0.656 6.172 1.00 15.35 377 ASN A N 6
ATOM 8655 C CA . ASN A 1 36 ? -5.797 0.006 6.134 1.00 54.33 377 ASN A CA 6
ATOM 8656 C C . ASN A 1 36 ? -6.003 -0.983 7.255 1.00 2.21 377 ASN A C 6
ATOM 8657 O O . ASN A 1 36 ? -7.140 -1.283 7.629 1.00 44.13 377 ASN A O 6
ATOM 8668 N N . VAL A 1 37 ? -4.936 -1.486 7.800 1.00 13.44 378 VAL A N 6
ATOM 8669 C CA . VAL A 1 37 ? -5.022 -2.399 8.905 1.00 50.13 378 VAL A CA 6
ATOM 8670 C C . VAL A 1 37 ? -4.549 -1.686 10.165 1.00 65.35 378 VAL A C 6
ATOM 8671 O O . VAL A 1 37 ? -3.366 -1.352 10.290 1.00 44.02 378 VAL A O 6
ATOM 8684 N N . PRO A 1 38 ? -5.480 -1.418 11.100 1.00 15.01 379 PRO A N 6
ATOM 8685 C CA . PRO A 1 38 ? -5.191 -0.712 12.346 1.00 70.23 379 PRO A CA 6
ATOM 8686 C C . PRO A 1 38 ? -3.989 -1.291 13.107 1.00 22.33 379 PRO A C 6
ATOM 8687 O O . PRO A 1 38 ? -3.208 -0.546 13.703 1.00 61.31 379 PRO A O 6
ATOM 8698 N N . TYR A 1 39 ? -3.833 -2.612 13.066 1.00 25.05 380 TYR A N 6
ATOM 8699 C CA . TYR A 1 39 ? -2.715 -3.268 13.717 1.00 50.05 380 TYR A CA 6
ATOM 8700 C C . TYR A 1 39 ? -1.381 -2.754 13.176 1.00 71.35 380 TYR A C 6
ATOM 8701 O O . TYR A 1 39 ? -0.469 -2.452 13.941 1.00 63.52 380 TYR A O 6
ATOM 8719 N N . PHE A 1 40 ? -1.286 -2.611 11.866 1.00 54.45 381 PHE A N 6
ATOM 8720 C CA . PHE A 1 40 ? -0.052 -2.174 11.253 1.00 24.20 381 PHE A CA 6
ATOM 8721 C C . PHE A 1 40 ? 0.192 -0.714 11.444 1.00 74.40 381 PHE A C 6
ATOM 8722 O O . PHE A 1 40 ? 1.335 -0.279 11.470 1.00 63.31 381 PHE A O 6
ATOM 8739 N N . GLY A 1 41 ? -0.873 0.049 11.579 1.00 24.31 382 GLY A N 6
ATOM 8740 C CA . GLY A 1 41 ? -0.740 1.465 11.870 1.00 2.42 382 GLY A CA 6
ATOM 8741 C C . GLY A 1 41 ? -0.029 1.691 13.214 1.00 11.12 382 GLY A C 6
ATOM 8742 O O . GLY A 1 41 ? 0.544 2.748 13.458 1.00 72.54 382 GLY A O 6
ATOM 8746 N N . ASN A 1 42 ? -0.070 0.670 14.068 1.00 52.52 383 ASN A N 6
ATOM 8747 C CA . ASN A 1 42 ? 0.600 0.675 15.363 1.00 42.01 383 ASN A CA 6
ATOM 8748 C C . ASN A 1 42 ? 1.950 -0.055 15.281 1.00 62.35 383 ASN A C 6
ATOM 8749 O O . ASN A 1 42 ? 2.654 -0.223 16.283 1.00 0.05 383 ASN A O 6
ATOM 8760 N N . ARG A 1 43 ? 2.300 -0.476 14.083 1.00 22.44 384 ARG A N 6
ATOM 8761 C CA . ARG A 1 43 ? 3.554 -1.177 13.811 1.00 44.21 384 ARG A CA 6
ATOM 8762 C C . ARG A 1 43 ? 4.447 -0.308 12.950 1.00 34.33 384 ARG A C 6
ATOM 8763 O O . ARG A 1 43 ? 5.478 -0.749 12.520 1.00 34.34 384 ARG A O 6
ATOM 8784 N N . THR A 1 44 ? 4.062 0.935 12.746 1.00 4.23 385 THR A N 6
ATOM 8785 C CA . THR A 1 44 ? 4.729 1.832 11.791 1.00 30.43 385 THR A CA 6
ATOM 8786 C C . THR A 1 44 ? 6.120 2.339 12.227 1.00 52.43 385 THR A C 6
ATOM 8787 O O . THR A 1 44 ? 6.687 3.226 11.587 1.00 4.34 385 THR A O 6
ATOM 8798 N N . SER A 1 45 ? 6.676 1.783 13.265 1.00 41.54 386 SER A N 6
ATOM 8799 C CA . SER A 1 45 ? 7.978 2.202 13.680 1.00 72.11 386 SER A CA 6
ATOM 8800 C C . SER A 1 45 ? 8.969 1.339 12.930 1.00 44.12 386 SER A C 6
ATOM 8801 O O . SER A 1 45 ? 8.691 0.186 12.721 1.00 53.14 386 SER A O 6
ATOM 8809 N N . GLN A 1 46 ? 10.103 1.888 12.522 1.00 34.43 387 GLN A N 6
ATOM 8810 C CA . GLN A 1 46 ? 11.049 1.164 11.654 1.00 33.25 387 GLN A CA 6
ATOM 8811 C C . GLN A 1 46 ? 11.382 -0.265 12.116 1.00 4.13 387 GLN A C 6
ATOM 8812 O O . GLN A 1 46 ? 11.263 -1.206 11.325 1.00 4.22 387 GLN A O 6
ATOM 8826 N N . GLU A 1 47 ? 11.731 -0.442 13.382 1.00 54.23 388 GLU A N 6
ATOM 8827 C CA . GLU A 1 47 ? 12.058 -1.770 13.887 1.00 10.20 388 GLU A CA 6
ATOM 8828 C C . GLU A 1 47 ? 10.788 -2.593 14.096 1.00 14.10 388 GLU A C 6
ATOM 8829 O O . GLU A 1 47 ? 10.789 -3.810 13.921 1.00 2.23 388 GLU A O 6
ATOM 8841 N N . GLN A 1 48 ? 9.699 -1.920 14.441 1.00 23.22 389 GLN A N 6
ATOM 8842 C CA . GLN A 1 48 ? 8.419 -2.575 14.631 1.00 44.40 389 GLN A CA 6
ATOM 8843 C C . GLN A 1 48 ? 7.763 -2.970 13.341 1.00 32.52 389 GLN A C 6
ATOM 8844 O O . GLN A 1 48 ? 6.850 -3.780 13.316 1.00 64.33 389 GLN A O 6
ATOM 8858 N N . SER A 1 49 ? 8.209 -2.395 12.277 1.00 45.22 390 SER A N 6
ATOM 8859 C CA . SER A 1 49 ? 7.607 -2.623 11.013 1.00 60.04 390 SER A CA 6
ATOM 8860 C C . SER A 1 49 ? 8.454 -3.558 10.149 1.00 5.30 390 SER A C 6
ATOM 8861 O O . SER A 1 49 ? 7.918 -4.379 9.400 1.00 12.23 390 SER A O 6
ATOM 8869 N N . ALA A 1 50 ? 9.776 -3.473 10.303 1.00 1.12 391 ALA A N 6
ATOM 8870 C CA . ALA A 1 50 ? 10.718 -4.247 9.487 1.00 51.44 391 ALA A CA 6
ATOM 8871 C C . ALA A 1 50 ? 10.436 -5.743 9.508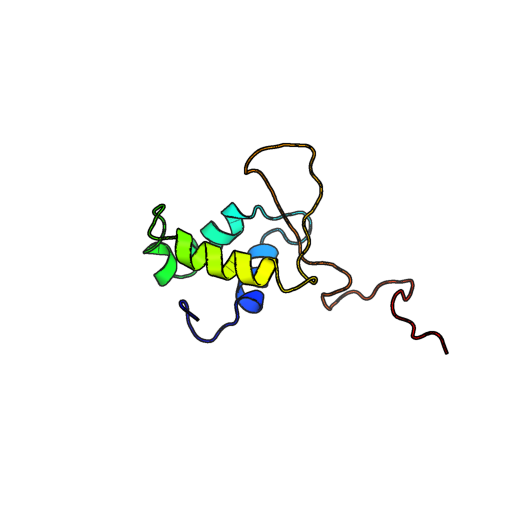 1.00 13.02 391 ALA A C 6
ATOM 8872 O O . ALA A 1 50 ? 10.579 -6.410 8.493 1.00 74.32 391 ALA A O 6
ATOM 8879 N N . GLY A 1 51 ? 10.007 -6.250 10.650 1.00 73.24 392 GLY A N 6
ATOM 8880 C CA . GLY A 1 51 ? 9.752 -7.663 10.791 1.00 51.32 392 GLY A CA 6
ATOM 8881 C C . GLY A 1 51 ? 8.573 -8.141 9.986 1.00 32.40 392 GLY A C 6
ATOM 8882 O O . GLY A 1 51 ? 8.683 -9.135 9.259 1.00 75.21 392 GLY A O 6
ATOM 8886 N N . TRP A 1 52 ? 7.436 -7.442 10.079 1.00 14.42 393 TRP A N 6
ATOM 8887 C CA . TRP A 1 52 ? 6.280 -7.877 9.323 1.00 2.11 393 TRP A CA 6
ATOM 8888 C C . TRP A 1 52 ? 6.498 -7.621 7.829 1.00 55.24 393 TRP A C 6
ATOM 8889 O O . TRP A 1 52 ? 6.028 -8.390 6.979 1.00 22.05 393 TRP A O 6
ATOM 8910 N N . LYS A 1 53 ? 7.259 -6.554 7.513 1.00 11.23 394 LYS A N 6
ATOM 8911 C CA . LYS A 1 53 ? 7.668 -6.279 6.147 1.00 25.22 394 LYS A CA 6
ATOM 8912 C C . LYS A 1 53 ? 8.543 -7.379 5.613 1.00 75.45 394 LYS A C 6
ATOM 8913 O O . LYS A 1 53 ? 8.428 -7.768 4.449 1.00 21.54 394 LYS A O 6
ATOM 8932 N N . ASN A 1 54 ? 9.403 -7.898 6.470 1.00 71.13 395 ASN A N 6
ATOM 8933 C CA . ASN A 1 54 ? 10.369 -8.905 6.071 1.00 41.13 395 ASN A CA 6
ATOM 8934 C C . ASN A 1 54 ? 9.661 -10.183 5.650 1.00 50.54 395 ASN A C 6
ATOM 8935 O O . ASN A 1 54 ? 10.088 -10.860 4.721 1.00 24.33 395 ASN A O 6
ATOM 8946 N N . SER A 1 55 ? 8.552 -10.481 6.303 1.00 52.43 396 SER A N 6
ATOM 8947 C CA . SER A 1 55 ? 7.768 -11.652 5.971 1.00 62.43 396 SER A CA 6
ATOM 8948 C C . SER A 1 55 ? 7.127 -11.468 4.574 1.00 11.10 396 SER A C 6
ATOM 8949 O O . SER A 1 55 ? 7.186 -12.370 3.726 1.00 62.22 396 SER A O 6
ATOM 8957 N N . ILE A 1 56 ? 6.550 -10.275 4.334 1.00 34.25 397 ILE A N 6
ATOM 8958 C CA . ILE A 1 56 ? 5.978 -9.921 3.022 1.00 3.32 397 ILE A CA 6
ATOM 8959 C C . ILE A 1 56 ? 7.058 -10.032 1.944 1.00 34.54 397 ILE A C 6
ATOM 8960 O O . ILE A 1 56 ? 6.853 -10.654 0.897 1.00 70.51 397 ILE A O 6
ATOM 8976 N N . ARG A 1 57 ? 8.210 -9.442 2.231 1.00 14.32 398 ARG A N 6
ATOM 8977 C CA . ARG A 1 57 ? 9.314 -9.403 1.340 1.00 73.13 398 ARG A CA 6
ATOM 8978 C C . ARG A 1 57 ? 9.794 -10.848 1.036 1.00 61.03 398 ARG A C 6
ATOM 8979 O O . ARG A 1 57 ? 10.120 -11.166 -0.108 1.00 43.42 398 ARG A O 6
ATOM 9000 N N . HIS A 1 58 ? 9.824 -11.709 2.066 1.00 41.41 399 HIS A N 6
ATOM 9001 C CA . HIS A 1 58 ? 10.217 -13.118 1.878 1.00 61.45 399 HIS A CA 6
ATOM 9002 C C . HIS A 1 58 ? 9.280 -13.835 0.947 1.00 30.33 399 HIS A C 6
ATOM 9003 O O . HIS A 1 58 ? 9.714 -14.441 -0.011 1.00 74.34 399 HIS A O 6
ATOM 9018 N N . ASN A 1 59 ? 7.991 -13.743 1.221 1.00 11.45 400 ASN A N 6
ATOM 9019 C CA . ASN A 1 59 ? 6.968 -14.407 0.405 1.00 2.25 400 ASN A CA 6
ATOM 9020 C C . ASN A 1 59 ? 7.049 -14.004 -1.053 1.00 21.13 400 ASN A C 6
ATOM 9021 O O . ASN A 1 59 ? 6.899 -14.847 -1.945 1.00 41.44 400 ASN A O 6
ATOM 9032 N N . LEU A 1 60 ? 7.313 -12.730 -1.297 1.00 21.14 401 LEU A N 6
ATOM 9033 C CA . LEU A 1 60 ? 7.529 -12.237 -2.651 1.00 72.41 401 LEU A CA 6
ATOM 9034 C C . LEU A 1 60 ? 8.787 -12.854 -3.255 1.00 4.34 401 LEU A C 6
ATOM 9035 O O . LEU A 1 60 ? 8.778 -13.326 -4.374 1.00 62.43 401 LEU A O 6
ATOM 9051 N N . SER A 1 61 ? 9.854 -12.872 -2.487 1.00 61.45 402 SER A N 6
ATOM 9052 C CA . SER A 1 61 ? 11.126 -13.378 -2.952 1.00 55.54 402 SER A CA 6
ATOM 9053 C C . SER A 1 61 ? 11.039 -14.892 -3.235 1.00 43.52 402 SER A C 6
ATOM 9054 O O . SER A 1 61 ? 11.698 -15.414 -4.151 1.00 74.40 402 SER A O 6
ATOM 9062 N N . LEU A 1 62 ? 10.227 -15.576 -2.454 1.00 12.52 403 LEU A N 6
ATOM 9063 C CA . LEU A 1 62 ? 10.034 -16.999 -2.594 1.00 32.33 403 LEU A CA 6
ATOM 9064 C C . LEU A 1 62 ? 9.137 -17.325 -3.787 1.00 71.20 403 LEU A C 6
ATOM 9065 O O . LEU A 1 62 ? 9.443 -18.217 -4.574 1.00 5.21 403 LEU A O 6
ATOM 9081 N N . HIS A 1 63 ? 8.055 -16.586 -3.942 1.00 44.21 404 HIS A N 6
ATOM 9082 C CA . HIS A 1 63 ? 7.125 -16.839 -5.037 1.00 61.30 404 HIS A CA 6
ATOM 9083 C C . HIS A 1 63 ? 7.283 -15.818 -6.138 1.00 42.05 404 HIS A C 6
ATOM 9084 O O . HIS A 1 63 ? 6.699 -14.748 -6.088 1.00 10.14 404 HIS A O 6
ATOM 9099 N N . SER A 1 64 ? 8.059 -16.155 -7.138 1.00 15.30 405 SER A N 6
ATOM 9100 C CA . SER A 1 64 ? 8.313 -15.263 -8.255 1.00 55.32 405 SER A CA 6
ATOM 9101 C C . SER A 1 64 ? 7.197 -15.421 -9.326 1.00 3.23 405 SER A C 6
ATOM 9102 O O . SER A 1 64 ? 7.447 -15.369 -10.532 1.00 41.32 405 SER A O 6
ATOM 9110 N N . ARG A 1 65 ? 5.957 -15.531 -8.851 1.00 12.21 406 ARG A N 6
ATOM 9111 C CA . ARG A 1 65 ? 4.766 -15.675 -9.706 1.00 64.44 406 ARG A CA 6
ATOM 9112 C C . ARG A 1 65 ? 4.303 -14.274 -10.140 1.00 71.54 406 ARG A C 6
ATOM 9113 O O . ARG A 1 65 ? 3.274 -14.088 -10.783 1.00 25.45 406 ARG A O 6
ATOM 9134 N N . PHE A 1 66 ? 5.089 -13.311 -9.771 1.00 31.10 407 PHE A N 6
ATOM 9135 C CA . PHE A 1 66 ? 4.886 -11.943 -10.119 1.00 60.22 407 PHE A CA 6
ATOM 9136 C C . PHE A 1 66 ? 5.936 -11.554 -11.132 1.00 55.34 407 PHE A C 6
ATOM 9137 O O . PHE A 1 66 ? 6.986 -12.202 -11.216 1.00 10.44 407 PHE A O 6
ATOM 9154 N N . MET A 1 67 ? 5.684 -10.526 -11.880 1.00 13.22 408 MET A N 6
ATOM 9155 C CA . MET A 1 67 ? 6.624 -10.090 -12.875 1.00 23.01 408 MET A CA 6
ATOM 9156 C C . MET A 1 67 ? 7.036 -8.672 -12.540 1.00 30.25 408 MET A C 6
ATOM 9157 O O . MET A 1 67 ? 6.233 -7.874 -12.069 1.00 63.12 408 MET A O 6
ATOM 9171 N N . ARG A 1 68 ? 8.276 -8.376 -12.738 1.00 63.44 409 ARG A N 6
ATOM 9172 C CA . ARG A 1 68 ? 8.823 -7.116 -12.309 1.00 2.20 409 ARG A CA 6
ATOM 9173 C C . ARG A 1 68 ? 9.265 -6.247 -13.458 1.00 41.34 409 ARG A C 6
ATOM 9174 O O . ARG A 1 68 ? 9.771 -6.734 -14.477 1.00 64.55 409 ARG A O 6
ATOM 9195 N N . ILE A 1 69 ? 9.037 -4.981 -13.316 1.00 75.11 410 ILE A N 6
ATOM 9196 C CA . ILE A 1 69 ? 9.475 -4.009 -14.256 1.00 61.23 410 ILE A CA 6
ATOM 9197 C C . ILE A 1 69 ? 10.791 -3.434 -13.756 1.00 45.54 410 ILE A C 6
ATOM 9198 O O . ILE A 1 69 ? 10.930 -3.103 -12.561 1.00 23.13 410 ILE A O 6
ATOM 9214 N N . GLN A 1 70 ? 11.748 -3.348 -14.634 1.00 43.24 411 GLN A N 6
ATOM 9215 C CA . GLN A 1 70 ? 13.064 -2.915 -14.258 1.00 54.42 411 GLN A CA 6
ATOM 9216 C C . GLN A 1 70 ? 13.118 -1.411 -14.110 1.00 2.03 411 GLN A C 6
ATOM 9217 O O . GLN A 1 70 ? 12.780 -0.662 -15.030 1.00 44.10 411 GLN A O 6
ATOM 9231 N N . ASN A 1 71 ? 13.537 -0.972 -12.967 1.00 20.43 412 ASN A N 6
ATOM 9232 C CA . ASN A 1 71 ? 13.657 0.440 -12.707 1.00 73.40 412 ASN A CA 6
ATOM 9233 C C . ASN A 1 71 ? 15.100 0.856 -12.954 1.00 23.54 412 ASN A C 6
ATOM 9234 O O . ASN A 1 71 ? 15.964 -0.002 -13.175 1.00 43.33 412 ASN A O 6
ATOM 9245 N N . GLU A 1 72 ? 15.346 2.140 -12.941 1.00 45.21 413 GLU A N 6
ATOM 9246 C CA . GLU A 1 72 ? 16.660 2.703 -13.152 1.00 24.52 413 GLU A CA 6
ATOM 9247 C C . GLU A 1 72 ? 17.603 2.368 -11.990 1.00 4.41 413 GLU A C 6
ATOM 9248 O O . GLU A 1 72 ? 17.195 1.755 -10.991 1.00 12.33 413 GLU A O 6
ATOM 9260 N N . GLY A 1 73 ? 18.844 2.799 -12.112 1.00 61.42 414 GLY A N 6
ATOM 9261 C CA . GLY A 1 73 ? 19.818 2.554 -11.081 1.00 32.24 414 GLY A CA 6
ATOM 9262 C C . GLY A 1 73 ? 19.681 3.527 -9.923 1.00 13.13 414 GLY A C 6
ATOM 9263 O O . GLY A 1 73 ? 18.618 4.134 -9.742 1.00 51.33 414 GLY A O 6
ATOM 9267 N N . ALA A 1 74 ? 20.756 3.660 -9.133 1.00 10.10 415 ALA A N 6
ATOM 9268 C CA . ALA A 1 74 ? 20.815 4.565 -7.960 1.00 13.23 415 ALA A CA 6
ATOM 9269 C C . ALA A 1 74 ? 19.922 4.055 -6.834 1.00 5.21 415 ALA A C 6
ATOM 9270 O O . ALA A 1 74 ? 19.569 4.795 -5.901 1.00 63.41 415 ALA A O 6
ATOM 9277 N N . GLY A 1 75 ? 19.587 2.793 -6.908 1.00 71.41 416 GLY A N 6
ATOM 9278 C CA . GLY A 1 75 ? 18.765 2.178 -5.923 1.00 14.44 416 GLY A CA 6
ATOM 9279 C C . GLY A 1 75 ? 18.527 0.737 -6.256 1.00 42.33 416 GLY A C 6
ATOM 9280 O O . GLY A 1 75 ? 19.005 0.243 -7.284 1.00 32.01 416 GLY A O 6
ATOM 9284 N N . LYS A 1 76 ? 17.808 0.068 -5.405 1.00 50.12 417 LYS A N 6
ATOM 9285 C CA . LYS A 1 76 ? 17.477 -1.334 -5.587 1.00 5.11 417 LYS A CA 6
ATOM 9286 C C . LYS A 1 76 ? 15.972 -1.477 -5.655 1.00 20.11 417 LYS A C 6
ATOM 9287 O O . LYS A 1 76 ? 15.420 -2.585 -5.578 1.00 13.51 417 LYS A O 6
ATOM 9306 N N . SER A 1 77 ? 15.310 -0.363 -5.835 1.00 43.34 418 SER A N 6
ATOM 9307 C CA . SER A 1 77 ? 13.886 -0.341 -5.838 1.00 11.14 418 SER A CA 6
ATOM 9308 C C . SER A 1 77 ? 13.303 -0.521 -7.238 1.00 1.23 418 SER A C 6
ATOM 9309 O O . SER A 1 77 ? 13.090 0.443 -7.970 1.00 14.33 418 SER A O 6
ATOM 9317 N N . SER A 1 78 ? 13.126 -1.757 -7.610 1.00 52.13 419 SER A N 6
ATOM 9318 C CA . SER A 1 78 ? 12.444 -2.124 -8.822 1.00 14.20 419 SER A CA 6
ATOM 9319 C C . SER A 1 78 ? 10.976 -2.292 -8.473 1.00 65.32 419 SER A C 6
ATOM 9320 O O . SER A 1 78 ? 10.640 -2.390 -7.282 1.00 21.30 419 SER A O 6
ATOM 9328 N N . TRP A 1 79 ? 10.100 -2.334 -9.441 1.00 5.35 420 TRP A N 6
ATOM 9329 C CA . TRP A 1 79 ? 8.695 -2.396 -9.107 1.00 1.32 420 TRP A CA 6
ATOM 9330 C C . TRP A 1 79 ? 8.195 -3.736 -9.532 1.00 4.30 420 TRP A C 6
ATOM 9331 O O . TRP A 1 79 ? 8.637 -4.275 -10.556 1.00 34.35 420 TRP A O 6
ATOM 9352 N N . TRP A 1 80 ? 7.305 -4.290 -8.781 1.00 5.50 421 TRP A N 6
ATOM 9353 C CA . TRP A 1 80 ? 6.828 -5.580 -9.097 1.00 44.24 421 TRP A CA 6
ATOM 9354 C C . TRP A 1 80 ? 5.313 -5.503 -9.333 1.00 31.34 421 TRP A C 6
ATOM 9355 O O . TRP A 1 80 ? 4.625 -4.689 -8.709 1.00 20.22 421 TRP A O 6
ATOM 9376 N N . VAL A 1 81 ? 4.817 -6.300 -10.252 1.00 33.01 422 VAL A N 6
ATOM 9377 C CA . VAL A 1 81 ? 3.394 -6.343 -10.571 1.00 41.10 422 VAL A CA 6
ATOM 9378 C C . VAL A 1 81 ? 2.932 -7.782 -10.662 1.00 54.23 422 VAL A C 6
ATOM 9379 O O . VAL A 1 81 ? 3.752 -8.696 -10.827 1.00 33.20 422 VAL A O 6
ATOM 9392 N N . ILE A 1 82 ? 1.649 -8.008 -10.552 1.00 70.11 423 ILE A N 6
ATOM 9393 C CA . ILE A 1 82 ? 1.150 -9.353 -10.590 1.00 54.41 423 ILE A CA 6
ATOM 9394 C C . ILE A 1 82 ? 0.996 -9.828 -12.024 1.00 72.54 423 ILE A C 6
ATOM 9395 O O . ILE A 1 82 ? 0.278 -9.231 -12.835 1.00 71.51 423 ILE A O 6
ATOM 9411 N N . ASN A 1 83 ? 1.703 -10.891 -12.312 1.00 3.43 424 ASN A N 6
ATOM 9412 C CA . ASN A 1 83 ? 1.767 -11.525 -13.618 1.00 44.11 424 ASN A CA 6
ATOM 9413 C C . ASN A 1 83 ? 0.409 -12.138 -14.000 1.00 34.30 424 ASN A C 6
ATOM 9414 O O . ASN A 1 83 ? -0.115 -13.006 -13.301 1.00 43.35 424 ASN A O 6
ATOM 9425 N N . PRO A 1 84 ? -0.181 -11.674 -15.122 1.00 64.21 425 PRO A N 6
ATOM 9426 C CA . PRO A 1 84 ? -1.515 -12.107 -15.567 1.00 21.54 425 PRO A CA 6
ATOM 9427 C C . PRO A 1 84 ? -1.553 -13.561 -16.041 1.00 14.43 425 PRO A C 6
ATOM 9428 O O . PRO A 1 84 ? -2.568 -14.247 -15.902 1.00 15.21 425 PRO A O 6
ATOM 9439 N N . ASP A 1 85 ? -0.444 -14.034 -16.557 1.00 31.45 426 ASP A N 6
ATOM 9440 C CA . ASP A 1 85 ? -0.356 -15.394 -17.091 1.00 52.35 426 ASP A CA 6
ATOM 9441 C C . ASP A 1 85 ? -0.207 -16.403 -15.967 1.00 51.31 426 ASP A C 6
ATOM 9442 O O . ASP A 1 85 ? -0.456 -17.588 -16.135 1.00 10.14 426 ASP A O 6
ATOM 9451 N N . ALA A 1 86 ? 0.142 -15.920 -14.804 1.00 33.31 427 ALA A N 6
ATOM 9452 C CA . ALA A 1 86 ? 0.420 -16.790 -13.688 1.00 74.15 427 ALA A CA 6
ATOM 9453 C C . ALA A 1 86 ? -0.806 -17.130 -12.860 1.00 52.33 427 ALA A C 6
ATOM 9454 O O . ALA A 1 86 ? -0.732 -17.952 -11.939 1.00 45.23 427 ALA A O 6
ATOM 9461 N N . LYS A 1 87 ? -1.912 -16.528 -13.167 1.00 44.20 428 LYS A N 6
ATOM 9462 C CA . LYS A 1 87 ? -3.116 -16.815 -12.430 1.00 53.22 428 LYS A CA 6
ATOM 9463 C C . LYS A 1 87 ? -4.208 -17.284 -13.384 1.00 53.25 428 LYS A C 6
ATOM 9464 O O . LYS A 1 87 ? -4.334 -16.738 -14.484 1.00 34.32 428 LYS A O 6
ATOM 9483 N N . PRO A 1 88 ? -4.992 -18.319 -12.966 1.00 33.42 429 PRO A N 6
ATOM 9484 C CA . PRO A 1 88 ? -5.986 -19.022 -13.808 1.00 35.15 429 PRO A CA 6
ATOM 9485 C C . PRO A 1 88 ? -6.836 -18.141 -14.728 1.00 75.23 429 PRO A C 6
ATOM 9486 O O . PRO A 1 88 ? -7.827 -17.530 -14.286 1.00 34.42 429 PRO A O 6
ATOM 9497 N N . GLY A 1 89 ? -6.401 -18.054 -15.991 1.00 34.23 430 GLY A N 6
ATOM 9498 C CA . GLY A 1 89 ? -7.118 -17.345 -17.046 1.00 12.34 430 GLY A CA 6
ATOM 9499 C C . GLY A 1 89 ? -7.524 -15.931 -16.692 1.00 30.14 430 GLY A C 6
ATOM 9500 O O . GLY A 1 89 ? -8.640 -15.507 -17.011 1.00 11.21 430 GLY A O 6
ATOM 9504 N N . ARG A 1 90 ? -6.649 -15.194 -16.042 1.00 43.34 431 ARG A N 6
ATOM 9505 C CA . ARG A 1 90 ? -6.987 -13.841 -15.664 1.00 72.22 431 ARG A CA 6
ATOM 9506 C C . ARG A 1 90 ? -5.974 -12.809 -16.102 1.00 74.31 431 ARG A C 6
ATOM 9507 O O . ARG A 1 90 ? -5.012 -12.493 -15.373 1.00 12.15 431 ARG A O 6
ATOM 9528 N N . ASN A 1 91 ? -6.152 -12.345 -17.310 1.00 3.43 432 ASN A N 6
ATOM 9529 C CA . ASN A 1 91 ? -5.419 -11.215 -17.838 1.00 5.40 432 ASN A CA 6
ATOM 9530 C C . ASN A 1 91 ? -6.353 -10.030 -17.770 1.00 22.11 432 ASN A C 6
ATOM 9531 O O . ASN A 1 91 ? -7.385 -10.016 -18.452 1.00 45.44 432 ASN A O 6
ATOM 9542 N N . PRO A 1 92 ? -6.046 -9.045 -16.937 1.00 12.15 433 PRO A N 6
ATOM 9543 C CA . PRO A 1 92 ? -6.925 -7.916 -16.712 1.00 44.31 433 PRO A CA 6
ATOM 9544 C C . PRO A 1 92 ? -6.864 -6.879 -17.812 1.00 1.42 433 PRO A C 6
ATOM 9545 O O . PRO A 1 92 ? -5.795 -6.621 -18.397 1.00 65.21 433 PRO A O 6
ATOM 9556 N N . ARG A 1 93 ? -8.003 -6.288 -18.104 1.00 25.35 434 ARG A N 6
ATOM 9557 C CA . ARG A 1 93 ? -8.047 -5.189 -19.027 1.00 13.30 434 ARG A CA 6
ATOM 9558 C C . ARG A 1 93 ? -7.597 -3.973 -18.271 1.00 64.01 434 ARG A C 6
ATOM 9559 O O . ARG A 1 93 ? -8.333 -3.418 -17.448 1.00 34.02 434 ARG A O 6
ATOM 9580 N N . ARG A 1 94 ? -6.383 -3.606 -18.508 1.00 42.25 435 ARG A N 6
ATOM 9581 C CA . ARG A 1 94 ? -5.718 -2.590 -17.759 1.00 34.24 435 ARG A CA 6
ATOM 9582 C C . ARG A 1 94 ? -6.226 -1.201 -18.089 1.00 21.21 435 ARG A C 6
ATOM 9583 O O . ARG A 1 94 ? -6.394 -0.845 -19.263 1.00 72.14 435 ARG A O 6
ATOM 9604 N N . GLN A 1 95 ? -6.494 -0.438 -17.044 1.00 1.25 436 GLN A N 6
ATOM 9605 C CA . GLN A 1 95 ? -6.906 0.939 -17.155 1.00 31.32 436 GLN A CA 6
ATOM 9606 C C . GLN A 1 95 ? -5.775 1.705 -17.821 1.00 71.03 436 GLN A C 6
ATOM 9607 O O . GLN A 1 95 ? -4.599 1.473 -17.504 1.00 44.42 436 GLN A O 6
ATOM 9621 N N . ARG A 1 96 ? -6.124 2.599 -18.732 1.00 65.42 437 ARG A N 6
ATOM 9622 C CA . ARG A 1 96 ? -5.138 3.247 -19.589 1.00 22.41 437 ARG A CA 6
ATOM 9623 C C . ARG A 1 96 ? -4.109 4.021 -18.789 1.00 50.14 437 ARG A C 6
ATOM 9624 O O . ARG A 1 96 ? -2.900 3.849 -19.010 1.00 13.21 437 ARG A O 6
ATOM 9645 N N . SER A 1 97 ? -4.583 4.842 -17.852 1.00 21.01 438 SER A N 6
ATOM 9646 C CA . SER A 1 97 ? -3.712 5.599 -16.951 1.00 64.23 438 SER A CA 6
ATOM 9647 C C . SER A 1 97 ? -2.740 6.495 -17.762 1.00 73.44 438 SER A C 6
ATOM 9648 O O . SER A 1 97 ? -2.989 6.807 -18.941 1.00 55.53 438 SER A O 6
ATOM 9656 N N . ALA A 1 98 ? -1.682 6.927 -17.134 1.00 31.13 439 ALA A N 6
ATOM 9657 C CA . ALA A 1 98 ? -0.687 7.713 -17.791 1.00 30.20 439 ALA A CA 6
ATOM 9658 C C . ALA A 1 98 ? 0.342 6.786 -18.408 1.00 32.34 439 ALA A C 6
ATOM 9659 O O . ALA A 1 98 ? 1.220 6.269 -17.714 1.00 52.12 439 ALA A O 6
ATOM 9666 N N . THR A 1 99 ? 0.186 6.516 -19.682 1.00 4.11 440 THR A N 6
ATOM 9667 C CA . THR A 1 99 ? 1.091 5.646 -20.402 1.00 43.10 440 THR A CA 6
ATOM 9668 C C . THR A 1 99 ? 1.404 6.205 -21.776 1.00 12.24 440 THR A C 6
ATOM 9669 O O . THR A 1 99 ? 0.686 7.085 -22.278 1.00 33.33 440 THR A O 6
ATOM 9680 N N . LEU A 1 100 ? 2.477 5.722 -22.367 1.00 54.21 441 LEU A N 6
ATOM 9681 C CA . LEU A 1 100 ? 2.869 6.117 -23.696 1.00 71.33 441 LEU A CA 6
ATOM 9682 C C . LEU A 1 100 ? 3.141 4.873 -24.526 1.00 54.42 441 LEU A C 6
ATOM 9683 O O . LEU A 1 100 ? 4.158 4.201 -24.338 1.00 55.01 441 LEU A O 6
ATOM 9699 N N . GLU A 1 101 ? 2.221 4.539 -25.389 1.00 44.31 442 GLU A N 6
ATOM 9700 C CA . GLU A 1 101 ? 2.365 3.399 -26.257 1.00 20.52 442 GLU A CA 6
ATOM 9701 C C . GLU A 1 101 ? 1.889 3.788 -27.644 1.00 51.24 442 GLU A C 6
ATOM 9702 O O . GLU A 1 101 ? 0.664 3.712 -27.915 1.00 38.49 442 GLU A O 6
ATOM 9715 N N . ASN A 1 1 ? -1.907 -15.372 11.001 1.00 42.01 342 ASN A N 7
ATOM 9716 C CA . ASN A 1 1 ? -1.366 -14.187 10.318 1.00 21.34 342 ASN A CA 7
ATOM 9717 C C . ASN A 1 1 ? -1.423 -13.018 11.268 1.00 72.12 342 ASN A C 7
ATOM 9718 O O . ASN A 1 1 ? -2.292 -12.981 12.124 1.00 63.30 342 ASN A O 7
ATOM 9731 N N . PRO A 1 2 ? -0.504 -12.028 11.140 1.00 1.31 343 PRO A N 7
ATOM 9732 C CA . PRO A 1 2 ? -0.463 -10.864 12.052 1.00 62.51 343 PRO A CA 7
ATOM 9733 C C . PRO A 1 2 ? -1.711 -9.972 11.936 1.00 12.22 343 PRO A C 7
ATOM 9734 O O . PRO A 1 2 ? -2.085 -9.282 12.876 1.00 40.22 343 PRO A O 7
ATOM 9745 N N . TRP A 1 3 ? -2.334 -10.003 10.790 1.00 33.20 344 TRP A N 7
ATOM 9746 C CA . TRP A 1 3 ? -3.506 -9.194 10.521 1.00 0.13 344 TRP A CA 7
ATOM 9747 C C . TRP A 1 3 ? -4.816 -9.938 10.795 1.00 43.55 344 TRP A C 7
ATOM 9748 O O . TRP A 1 3 ? -5.818 -9.322 11.157 1.00 12.45 344 TRP A O 7
ATOM 9769 N N . GLY A 1 4 ? -4.821 -11.237 10.596 1.00 13.15 345 GLY A N 7
ATOM 9770 C CA . GLY A 1 4 ? -6.028 -11.979 10.790 1.00 64.43 345 GLY A CA 7
ATOM 9771 C C . GLY A 1 4 ? -6.019 -13.311 10.089 1.00 41.12 345 GLY A C 7
ATOM 9772 O O . GLY A 1 4 ? -5.038 -14.058 10.152 1.00 23.21 345 GLY A O 7
ATOM 9776 N N . ALA A 1 5 ? -7.088 -13.575 9.372 1.00 23.41 346 ALA A N 7
ATOM 9777 C CA . ALA A 1 5 ? -7.308 -14.851 8.733 1.00 41.21 346 ALA A CA 7
ATOM 9778 C C . ALA A 1 5 ? -6.787 -14.910 7.298 1.00 43.43 346 ALA A C 7
ATOM 9779 O O . ALA A 1 5 ? -6.351 -15.974 6.853 1.00 4.04 346 ALA A O 7
ATOM 9786 N N . GLU A 1 6 ? -6.830 -13.784 6.568 1.00 61.03 347 GLU A N 7
ATOM 9787 C CA . GLU A 1 6 ? -6.387 -13.773 5.155 1.00 73.03 347 GLU A CA 7
ATOM 9788 C C . GLU A 1 6 ? -4.895 -14.030 5.027 1.00 45.44 347 GLU A C 7
ATOM 9789 O O . GLU A 1 6 ? -4.180 -13.987 6.002 1.00 53.12 347 GLU A O 7
ATOM 9801 N N . SER A 1 7 ? -4.429 -14.277 3.832 1.00 14.14 348 SER A N 7
ATOM 9802 C CA . SER A 1 7 ? -3.041 -14.566 3.629 1.00 20.21 348 SER A CA 7
ATOM 9803 C C . SER A 1 7 ? -2.322 -13.325 3.190 1.00 21.54 348 SER A C 7
ATOM 9804 O O . SER A 1 7 ? -2.956 -12.294 2.903 1.00 15.44 348 SER A O 7
ATOM 9812 N N . TYR A 1 8 ? -1.003 -13.418 3.143 1.00 30.32 349 TYR A N 7
ATOM 9813 C CA . TYR A 1 8 ? -0.163 -12.350 2.686 1.00 13.14 349 TYR A CA 7
ATOM 9814 C C . TYR A 1 8 ? -0.577 -11.964 1.315 1.00 74.53 349 TYR A C 7
ATOM 9815 O O . TYR A 1 8 ? -1.011 -10.858 1.110 1.00 63.35 349 TYR A O 7
ATOM 9833 N N . SER A 1 9 ? -0.499 -12.907 0.391 1.00 1.31 350 SER A N 7
ATOM 9834 C CA . SER A 1 9 ? -0.855 -12.666 -0.994 1.00 45.54 350 SER A CA 7
ATOM 9835 C C . SER A 1 9 ? -2.275 -12.076 -1.135 1.00 2.33 350 SER A C 7
ATOM 9836 O O . SER A 1 9 ? -2.511 -11.259 -2.019 1.00 52.23 350 SER A O 7
ATOM 9844 N N . ASP A 1 10 ? -3.205 -12.473 -0.240 1.00 32.34 351 ASP A N 7
ATOM 9845 C CA . ASP A 1 10 ? -4.566 -11.903 -0.250 1.00 35.14 351 ASP A CA 7
ATOM 9846 C C . ASP A 1 10 ? -4.523 -10.418 -0.042 1.00 54.34 351 ASP A C 7
ATOM 9847 O O . ASP A 1 10 ? -5.119 -9.657 -0.793 1.00 54.33 351 ASP A O 7
ATOM 9856 N N . LEU A 1 11 ? -3.836 -9.998 0.986 1.00 11.33 352 LEU A N 7
ATOM 9857 C CA . LEU A 1 11 ? -3.729 -8.594 1.274 1.00 73.25 352 LEU A CA 7
ATOM 9858 C C . LEU A 1 11 ? -2.751 -7.867 0.358 1.00 63.14 352 LEU A C 7
ATOM 9859 O O . LEU A 1 11 ? -2.991 -6.720 -0.014 1.00 75.30 352 LEU A O 7
ATOM 9875 N N . ILE A 1 12 ? -1.660 -8.532 -0.002 1.00 20.00 353 ILE A N 7
ATOM 9876 C CA . ILE A 1 12 ? -0.663 -7.952 -0.902 1.00 24.51 353 ILE A CA 7
ATOM 9877 C C . ILE A 1 12 ? -1.328 -7.581 -2.222 1.00 23.31 353 ILE A C 7
ATOM 9878 O O . ILE A 1 12 ? -1.128 -6.485 -2.743 1.00 54.12 353 ILE A O 7
ATOM 9894 N N . ALA A 1 13 ? -2.145 -8.497 -2.741 1.00 71.04 354 ALA A N 7
ATOM 9895 C CA . ALA A 1 13 ? -2.863 -8.255 -3.976 1.00 74.33 354 ALA A CA 7
ATOM 9896 C C . ALA A 1 13 ? -3.773 -7.050 -3.845 1.00 15.25 354 ALA A C 7
ATOM 9897 O O . ALA A 1 13 ? -3.826 -6.241 -4.739 1.00 75.03 354 ALA A O 7
ATOM 9904 N N . LYS A 1 14 ? -4.461 -6.926 -2.700 1.00 61.50 355 LYS A N 7
ATOM 9905 C CA . LYS A 1 14 ? -5.357 -5.785 -2.453 1.00 22.30 355 LYS A CA 7
ATOM 9906 C C . LYS A 1 14 ? -4.590 -4.474 -2.483 1.00 12.01 355 LYS A C 7
ATOM 9907 O O . LYS A 1 14 ? -5.100 -3.457 -2.968 1.00 2.32 355 LYS A O 7
ATOM 9926 N N . ALA A 1 15 ? -3.372 -4.494 -1.954 1.00 43.32 356 ALA A N 7
ATOM 9927 C CA . ALA A 1 15 ? -2.535 -3.315 -1.961 1.00 60.34 356 ALA A CA 7
ATOM 9928 C C . ALA A 1 15 ? -2.210 -2.952 -3.377 1.00 21.23 356 ALA A C 7
ATOM 9929 O O . ALA A 1 15 ? -2.480 -1.834 -3.810 1.00 13.41 356 ALA A O 7
ATOM 9936 N N . LEU A 1 16 ? -1.698 -3.918 -4.115 1.00 0.12 357 LEU A N 7
ATOM 9937 C CA . LEU A 1 16 ? -1.378 -3.731 -5.523 1.00 72.35 357 LEU A CA 7
ATOM 9938 C C . LEU A 1 16 ? -2.609 -3.281 -6.297 1.00 30.03 357 LEU A C 7
ATOM 9939 O O . LEU A 1 16 ? -2.519 -2.419 -7.144 1.00 43.35 357 LEU A O 7
ATOM 9955 N N . LYS A 1 17 ? -3.772 -3.851 -5.944 1.00 52.42 358 LYS A N 7
ATOM 9956 C CA . LYS A 1 17 ? -5.048 -3.564 -6.591 1.00 30.24 358 LYS A CA 7
ATOM 9957 C C . LYS A 1 17 ? -5.408 -2.090 -6.616 1.00 11.54 358 LYS A C 7
ATOM 9958 O O . LYS A 1 17 ? -6.138 -1.647 -7.499 1.00 14.11 358 LYS A O 7
ATOM 9977 N N . SER A 1 18 ? -4.885 -1.323 -5.673 1.00 74.14 359 SER A N 7
ATOM 9978 C CA . SER A 1 18 ? -5.212 0.087 -5.600 1.00 75.51 359 SER A CA 7
ATOM 9979 C C . SER A 1 18 ? -4.580 0.897 -6.781 1.00 3.54 359 SER A C 7
ATOM 9980 O O . SER A 1 18 ? -5.058 1.977 -7.134 1.00 35.53 359 SER A O 7
ATOM 9988 N N . THR A 1 19 ? -3.542 0.342 -7.401 1.00 14.21 360 THR A N 7
ATOM 9989 C CA . THR A 1 19 ? -2.835 1.005 -8.502 1.00 32.21 360 THR A CA 7
ATOM 9990 C C . THR A 1 19 ? -2.273 -0.083 -9.451 1.00 31.21 360 THR A C 7
ATOM 9991 O O . THR A 1 19 ? -1.253 0.106 -10.139 1.00 12.44 360 THR A O 7
ATOM 10002 N N . PHE A 1 20 ? -3.019 -1.160 -9.543 1.00 34.42 361 PHE A N 7
ATOM 10003 C CA . PHE A 1 20 ? -2.619 -2.417 -10.192 1.00 41.05 361 PHE A CA 7
ATOM 10004 C C . PHE A 1 20 ? -2.354 -2.249 -11.672 1.00 35.42 361 PHE A C 7
ATOM 10005 O O . PHE A 1 20 ? -1.653 -3.053 -12.294 1.00 31.13 361 PHE A O 7
ATOM 10022 N N . ASP A 1 21 ? -2.888 -1.214 -12.231 1.00 11.33 362 ASP A N 7
ATOM 10023 C CA . ASP A 1 21 ? -2.751 -0.995 -13.659 1.00 53.23 362 ASP A CA 7
ATOM 10024 C C . ASP A 1 21 ? -1.511 -0.207 -13.969 1.00 73.14 362 ASP A C 7
ATOM 10025 O O . ASP A 1 21 ? -1.213 0.094 -15.125 1.00 24.25 362 ASP A O 7
ATOM 10034 N N . GLY A 1 22 ? -0.784 0.111 -12.933 1.00 3.21 363 GLY A N 7
ATOM 10035 C CA . GLY A 1 22 ? 0.474 0.754 -13.066 1.00 41.10 363 GLY A CA 7
ATOM 10036 C C . GLY A 1 22 ? 1.533 -0.067 -12.379 1.00 72.00 363 GLY A C 7
ATOM 10037 O O . GLY A 1 22 ? 1.977 -1.100 -12.911 1.00 3.20 363 GLY A O 7
ATOM 10041 N N . ARG A 1 23 ? 1.913 0.363 -11.197 1.00 21.24 364 ARG A N 7
ATOM 10042 C CA . ARG A 1 23 ? 2.911 -0.295 -10.387 1.00 33.11 364 ARG A CA 7
ATOM 10043 C C . ARG A 1 23 ? 2.717 0.164 -8.963 1.00 70.24 364 ARG A C 7
ATOM 10044 O O . ARG A 1 23 ? 2.108 1.210 -8.749 1.00 42.34 364 ARG A O 7
ATOM 10065 N N . MET A 1 24 ? 3.191 -0.584 -8.003 1.00 64.33 365 MET A N 7
ATOM 10066 C CA . MET A 1 24 ? 3.129 -0.111 -6.641 1.00 71.25 365 MET A CA 7
ATOM 10067 C C . MET A 1 24 ? 4.490 -0.223 -6.064 1.00 53.13 365 MET A C 7
ATOM 10068 O O . MET A 1 24 ? 5.189 -1.223 -6.293 1.00 63.23 365 MET A O 7
ATOM 10082 N N . ARG A 1 25 ? 4.901 0.774 -5.358 1.00 55.02 366 ARG A N 7
ATOM 10083 C CA . ARG A 1 25 ? 6.174 0.723 -4.746 1.00 41.24 366 ARG A CA 7
ATOM 10084 C C . ARG A 1 25 ? 6.127 -0.148 -3.545 1.00 31.10 366 ARG A C 7
ATOM 10085 O O . ARG A 1 25 ? 5.129 -0.168 -2.817 1.00 3.52 366 ARG A O 7
ATOM 10106 N N . LEU A 1 26 ? 7.178 -0.863 -3.342 1.00 14.42 367 LEU A N 7
ATOM 10107 C CA . LEU A 1 26 ? 7.279 -1.839 -2.285 1.00 73.11 367 LEU A CA 7
ATOM 10108 C C . LEU A 1 26 ? 7.051 -1.207 -0.910 1.00 71.32 367 LEU A C 7
ATOM 10109 O O . LEU A 1 26 ? 6.372 -1.777 -0.063 1.00 1.24 367 LEU A O 7
ATOM 10125 N N . ASN A 1 27 ? 7.555 -0.006 -0.735 1.00 61.21 368 ASN A N 7
ATOM 10126 C CA . ASN A 1 27 ? 7.362 0.744 0.503 1.00 32.34 368 ASN A CA 7
ATOM 10127 C C . ASN A 1 27 ? 5.915 1.196 0.680 1.00 65.11 368 ASN A C 7
ATOM 10128 O O . ASN A 1 27 ? 5.424 1.284 1.809 1.00 23.15 368 ASN A O 7
ATOM 10139 N N . GLU A 1 28 ? 5.220 1.430 -0.433 1.00 24.42 369 GLU A N 7
ATOM 10140 C CA . GLU A 1 28 ? 3.822 1.862 -0.392 1.00 61.33 369 GLU A CA 7
ATOM 10141 C C . GLU A 1 28 ? 2.921 0.707 -0.008 1.00 13.30 369 GLU A C 7
ATOM 10142 O O . GLU A 1 28 ? 1.931 0.895 0.681 1.00 33.15 369 GLU A O 7
ATOM 10154 N N . ILE A 1 29 ? 3.267 -0.487 -0.474 1.00 34.24 370 ILE A N 7
ATOM 10155 C CA . ILE A 1 29 ? 2.598 -1.721 -0.050 1.00 21.32 370 ILE A CA 7
ATOM 10156 C C . ILE A 1 29 ? 2.592 -1.829 1.478 1.00 5.25 370 ILE A C 7
ATOM 10157 O O . ILE A 1 29 ? 1.560 -2.099 2.079 1.00 54.53 370 ILE A O 7
ATOM 10173 N N . TYR A 1 30 ? 3.733 -1.560 2.099 1.00 41.32 371 TYR A N 7
ATOM 10174 C CA . TYR A 1 30 ? 3.828 -1.593 3.564 1.00 23.31 371 TYR A CA 7
ATOM 10175 C C . TYR A 1 30 ? 2.930 -0.519 4.184 1.00 22.21 371 TYR A C 7
ATOM 10176 O O . TYR A 1 30 ? 2.344 -0.710 5.247 1.00 34.43 371 TYR A O 7
ATOM 10194 N N . ASN A 1 31 ? 2.804 0.588 3.489 1.00 52.54 372 ASN A N 7
ATOM 10195 C CA . ASN A 1 31 ? 1.966 1.694 3.942 1.00 42.01 372 ASN A CA 7
ATOM 10196 C C . ASN A 1 31 ? 0.485 1.341 3.811 1.00 11.22 372 ASN A C 7
ATOM 10197 O O . ASN A 1 31 ? -0.336 1.792 4.611 1.00 10.40 372 ASN A O 7
ATOM 10208 N N . TRP A 1 32 ? 0.146 0.523 2.807 1.00 55.13 373 TRP A N 7
ATOM 10209 C CA . TRP A 1 32 ? -1.234 0.080 2.592 1.00 43.15 373 TRP A CA 7
ATOM 10210 C C . TRP A 1 32 ? -1.723 -0.698 3.793 1.00 35.41 373 TRP A C 7
ATOM 10211 O O . TRP A 1 32 ? -2.802 -0.413 4.326 1.00 14.44 373 TRP A O 7
ATOM 10232 N N . PHE A 1 33 ? -0.925 -1.675 4.220 1.00 20.21 374 PHE A N 7
ATOM 10233 C CA . PHE A 1 33 ? -1.260 -2.500 5.380 1.00 62.54 374 PHE A CA 7
ATOM 10234 C C . PHE A 1 33 ? -1.419 -1.652 6.613 1.00 65.01 374 PHE A C 7
ATOM 10235 O O . PHE A 1 33 ? -2.377 -1.799 7.352 1.00 54.25 374 PHE A O 7
ATOM 10252 N N . ALA A 1 34 ? -0.492 -0.748 6.808 1.00 20.30 375 ALA A N 7
ATOM 10253 C CA . ALA A 1 34 ? -0.505 0.138 7.964 1.00 15.21 375 ALA A CA 7
ATOM 10254 C C . ALA A 1 34 ? -1.753 1.020 7.978 1.00 44.33 375 ALA A C 7
ATOM 10255 O O . ALA A 1 34 ? -2.310 1.322 9.031 1.00 23.03 375 ALA A O 7
ATOM 10262 N N . SER A 1 35 ? -2.183 1.411 6.819 1.00 13.13 376 SER A N 7
ATOM 10263 C CA . SER A 1 35 ? -3.339 2.254 6.682 1.00 54.30 376 SER A CA 7
ATOM 10264 C C . SER A 1 35 ? -4.650 1.469 6.826 1.00 64.33 376 SER A C 7
ATOM 10265 O O . SER A 1 35 ? -5.555 1.899 7.527 1.00 14.42 376 SER A O 7
ATOM 10273 N N . ASN A 1 36 ? -4.737 0.303 6.201 1.00 40.03 377 ASN A N 7
ATOM 10274 C CA . ASN A 1 36 ? -6.012 -0.421 6.172 1.00 32.12 377 ASN A CA 7
ATOM 10275 C C . ASN A 1 36 ? -6.163 -1.438 7.281 1.00 64.44 377 ASN A C 7
ATOM 10276 O O . ASN A 1 36 ? -7.269 -1.886 7.563 1.00 33.12 377 ASN A O 7
ATOM 10287 N N . VAL A 1 37 ? -5.081 -1.806 7.909 1.00 74.12 378 VAL A N 7
ATOM 10288 C CA . VAL A 1 37 ? -5.132 -2.750 9.004 1.00 61.41 378 VAL A CA 7
ATOM 10289 C C . VAL A 1 37 ? -4.694 -2.043 10.283 1.00 73.53 378 VAL A C 7
ATOM 10290 O O . VAL A 1 37 ? -3.576 -1.523 10.355 1.00 54.24 378 VAL A O 7
ATOM 10303 N N . PRO A 1 38 ? -5.563 -2.021 11.306 1.00 32.50 379 PRO A N 7
ATOM 10304 C CA . PRO A 1 38 ? -5.302 -1.299 12.558 1.00 40.00 379 PRO A CA 7
ATOM 10305 C C . PRO A 1 38 ? -4.031 -1.766 13.277 1.00 11.40 379 PRO A C 7
ATOM 10306 O O . PRO A 1 38 ? -3.308 -0.952 13.860 1.00 54.54 379 PRO A O 7
ATOM 10317 N N . TYR A 1 39 ? -3.754 -3.066 13.216 1.00 43.33 380 TYR A N 7
ATOM 10318 C CA . TYR A 1 39 ? -2.563 -3.644 13.835 1.00 42.33 380 TYR A CA 7
ATOM 10319 C C . TYR A 1 39 ? -1.282 -3.116 13.189 1.00 71.40 380 TYR A C 7
ATOM 10320 O O . TYR A 1 39 ? -0.269 -2.922 13.858 1.00 33.02 380 TYR A O 7
ATOM 10338 N N . PHE A 1 40 ? -1.311 -2.900 11.906 1.00 13.02 381 PHE A N 7
ATOM 10339 C CA . PHE A 1 40 ? -0.161 -2.358 11.247 1.00 55.34 381 PHE A CA 7
ATOM 10340 C C . PHE A 1 40 ? -0.038 -0.888 11.480 1.00 11.55 381 PHE A C 7
ATOM 10341 O O . PHE A 1 40 ? 1.045 -0.346 11.456 1.00 64.45 381 PHE A O 7
ATOM 10358 N N . GLY A 1 41 ? -1.169 -0.244 11.705 1.00 4.45 382 GLY A N 7
ATOM 10359 C CA . GLY A 1 41 ? -1.181 1.163 12.022 1.00 40.54 382 GLY A CA 7
ATOM 10360 C C . GLY A 1 41 ? -0.381 1.476 13.288 1.00 51.25 382 GLY A C 7
ATOM 10361 O O . GLY A 1 41 ? 0.197 2.564 13.416 1.00 31.14 382 GLY A O 7
ATOM 10365 N N . ASN A 1 42 ? -0.325 0.526 14.222 1.00 62.02 383 ASN A N 7
ATOM 10366 C CA . ASN A 1 42 ? 0.441 0.710 15.418 1.00 51.35 383 ASN A CA 7
ATOM 10367 C C . ASN A 1 42 ? 1.878 0.206 15.241 1.00 3.32 383 ASN A C 7
ATOM 10368 O O . ASN A 1 42 ? 2.690 0.321 16.133 1.00 24.54 383 ASN A O 7
ATOM 10379 N N . ARG A 1 43 ? 2.171 -0.376 14.087 1.00 64.54 384 ARG A N 7
ATOM 10380 C CA . ARG A 1 43 ? 3.523 -0.796 13.739 1.00 24.00 384 ARG A CA 7
ATOM 10381 C C . ARG A 1 43 ? 3.986 -0.161 12.451 1.00 64.01 384 ARG A C 7
ATOM 10382 O O . ARG A 1 43 ? 4.053 -0.816 11.411 1.00 10.43 384 ARG A O 7
ATOM 10403 N N . THR A 1 44 ? 4.277 1.113 12.515 1.00 44.12 385 THR A N 7
ATOM 10404 C CA . THR A 1 44 ? 4.639 1.875 11.330 1.00 13.03 385 THR A CA 7
ATOM 10405 C C . THR A 1 44 ? 6.060 2.402 11.376 1.00 24.30 385 THR A C 7
ATOM 10406 O O . THR A 1 44 ? 6.638 2.739 10.331 1.00 33.32 385 THR A O 7
ATOM 10417 N N . SER A 1 45 ? 6.635 2.476 12.567 1.00 43.14 386 SER A N 7
ATOM 10418 C CA . SER A 1 45 ? 7.981 2.961 12.715 1.00 4.40 386 SER A CA 7
ATOM 10419 C C . SER A 1 45 ? 8.926 1.974 12.037 1.00 1.43 386 SER A C 7
ATOM 10420 O O . SER A 1 45 ? 8.566 0.801 11.853 1.00 72.12 386 SER A O 7
ATOM 10428 N N . GLN A 1 46 ? 10.097 2.434 11.659 1.00 0.22 387 GLN A N 7
ATOM 10429 C CA . GLN A 1 46 ? 11.057 1.628 10.915 1.00 72.00 387 GLN A CA 7
ATOM 10430 C C . GLN A 1 46 ? 11.325 0.257 11.551 1.00 3.24 387 GLN A C 7
ATOM 10431 O O . GLN A 1 46 ? 11.186 -0.764 10.878 1.00 74.41 387 GLN A O 7
ATOM 10445 N N . GLU A 1 47 ? 11.649 0.223 12.836 1.00 3.34 388 GLU A N 7
ATOM 10446 C CA . GLU A 1 47 ? 11.873 -1.060 13.512 1.00 2.30 388 GLU A CA 7
ATOM 10447 C C . GLU A 1 47 ? 10.545 -1.772 13.775 1.00 23.31 388 GLU A C 7
ATOM 10448 O O . GLU A 1 47 ? 10.457 -2.983 13.683 1.00 3.24 388 GLU A O 7
ATOM 10460 N N . GLN A 1 48 ? 9.513 -0.989 14.066 1.00 3.21 389 GLN A N 7
ATOM 10461 C CA . GLN A 1 48 ? 8.178 -1.511 14.397 1.00 73.12 389 GLN A CA 7
ATOM 10462 C C . GLN A 1 48 ? 7.553 -2.294 13.259 1.00 11.40 389 GLN A C 7
ATOM 10463 O O . GLN A 1 48 ? 6.865 -3.283 13.477 1.00 44.11 389 GLN A O 7
ATOM 10477 N N . SER A 1 49 ? 7.792 -1.852 12.065 1.00 73.33 390 SER A N 7
ATOM 10478 C CA . SER A 1 49 ? 7.203 -2.458 10.913 1.00 70.13 390 SER A CA 7
ATOM 10479 C C . SER A 1 49 ? 8.098 -3.528 10.294 1.00 63.25 390 SER A C 7
ATOM 10480 O O . SER A 1 49 ? 7.614 -4.396 9.573 1.00 34.50 390 SER A O 7
ATOM 10488 N N . ALA A 1 50 ? 9.386 -3.478 10.623 1.00 54.13 391 ALA A N 7
ATOM 10489 C CA . ALA A 1 50 ? 10.416 -4.332 10.020 1.00 24.14 391 ALA A CA 7
ATOM 10490 C C . ALA A 1 50 ? 10.054 -5.815 9.961 1.00 32.25 391 ALA A C 7
ATOM 10491 O O . ALA A 1 50 ? 10.172 -6.418 8.920 1.00 51.22 391 ALA A O 7
ATOM 10498 N N . GLY A 1 51 ? 9.605 -6.381 11.064 1.00 51.41 392 GLY A N 7
ATOM 10499 C CA . GLY A 1 51 ? 9.301 -7.805 11.100 1.00 35.25 392 GLY A CA 7
ATOM 10500 C C . GLY A 1 51 ? 8.196 -8.239 10.154 1.00 75.43 392 GLY A C 7
ATOM 10501 O O . GLY A 1 51 ? 8.363 -9.205 9.388 1.00 63.01 392 GLY A O 7
ATOM 10505 N N . TRP A 1 52 ? 7.069 -7.551 10.177 1.00 51.11 393 TRP A N 7
ATOM 10506 C CA . TRP A 1 52 ? 5.980 -7.953 9.317 1.00 55.20 393 TRP A CA 7
ATOM 10507 C C . TRP A 1 52 ? 6.287 -7.609 7.852 1.00 45.05 393 TRP A C 7
ATOM 10508 O O . TRP A 1 52 ? 5.862 -8.303 6.924 1.00 14.25 393 TRP A O 7
ATOM 10529 N N . LYS A 1 53 ? 7.065 -6.555 7.669 1.00 43.11 394 LYS A N 7
ATOM 10530 C CA . LYS A 1 53 ? 7.541 -6.115 6.414 1.00 43.33 394 LYS A CA 7
ATOM 10531 C C . LYS A 1 53 ? 8.535 -7.139 5.847 1.00 22.31 394 LYS A C 7
ATOM 10532 O O . LYS A 1 53 ? 8.545 -7.423 4.639 1.00 23.35 394 LYS A O 7
ATOM 10551 N N . ASN A 1 54 ? 9.336 -7.709 6.737 1.00 53.31 395 ASN A N 7
ATOM 10552 C CA . ASN A 1 54 ? 10.314 -8.764 6.389 1.00 44.31 395 ASN A CA 7
ATOM 10553 C C . ASN A 1 54 ? 9.598 -9.979 5.826 1.00 72.31 395 ASN A C 7
ATOM 10554 O O . ASN A 1 54 ? 10.052 -10.610 4.852 1.00 25.41 395 ASN A O 7
ATOM 10565 N N . SER A 1 55 ? 8.474 -10.280 6.428 1.00 31.21 396 SER A N 7
ATOM 10566 C CA . SER A 1 55 ? 7.662 -11.415 6.066 1.00 50.22 396 SER A CA 7
ATOM 10567 C C . SER A 1 55 ? 7.123 -11.255 4.627 1.00 4.15 396 SER A C 7
ATOM 10568 O O . SER A 1 55 ? 7.163 -12.194 3.820 1.00 32.12 396 SER A O 7
ATOM 10576 N N . ILE A 1 56 ? 6.655 -10.051 4.309 1.00 64.51 397 ILE A N 7
ATOM 10577 C CA . ILE A 1 56 ? 6.179 -9.719 2.965 1.00 52.42 397 ILE A CA 7
ATOM 10578 C C . ILE A 1 56 ? 7.311 -9.920 1.926 1.00 55.25 397 ILE A C 7
ATOM 10579 O O . ILE A 1 56 ? 7.116 -10.583 0.906 1.00 74.44 397 ILE A O 7
ATOM 10595 N N . ARG A 1 57 ? 8.498 -9.370 2.230 1.00 42.03 398 ARG A N 7
ATOM 10596 C CA . ARG A 1 57 ? 9.698 -9.492 1.370 1.00 2.45 398 ARG A CA 7
ATOM 10597 C C . ARG A 1 57 ? 10.038 -10.934 1.056 1.00 70.11 398 ARG A C 7
ATOM 10598 O O . ARG A 1 57 ? 10.380 -11.269 -0.083 1.00 14.12 398 ARG A O 7
ATOM 10619 N N . HIS A 1 58 ? 9.955 -11.778 2.066 1.00 1.13 399 HIS A N 7
ATOM 10620 C CA . HIS A 1 58 ? 10.288 -13.182 1.920 1.00 33.22 399 HIS A CA 7
ATOM 10621 C C . HIS A 1 58 ? 9.314 -13.871 0.976 1.00 35.22 399 HIS A C 7
ATOM 10622 O O . HIS A 1 58 ? 9.724 -14.570 0.056 1.00 54.24 399 HIS A O 7
ATOM 10637 N N . ASN A 1 59 ? 8.035 -13.647 1.197 1.00 64.22 400 ASN A N 7
ATOM 10638 C CA . ASN A 1 59 ? 6.987 -14.250 0.380 1.00 21.45 400 ASN A CA 7
ATOM 10639 C C . ASN A 1 59 ? 7.044 -13.785 -1.066 1.00 74.35 400 ASN A C 7
ATOM 10640 O O . ASN A 1 59 ? 6.747 -14.554 -1.989 1.00 32.04 400 ASN A O 7
ATOM 10651 N N . LEU A 1 60 ? 7.445 -12.542 -1.270 1.00 55.00 401 LEU A N 7
ATOM 10652 C CA . LEU A 1 60 ? 7.645 -11.991 -2.616 1.00 73.12 401 LEU A CA 7
ATOM 10653 C C . LEU A 1 60 ? 8.685 -12.784 -3.418 1.00 42.13 401 LEU A C 7
ATOM 10654 O O . LEU A 1 60 ? 8.637 -12.820 -4.633 1.00 32.42 401 LEU A O 7
ATOM 10670 N N . SER A 1 61 ? 9.589 -13.442 -2.735 1.00 61.00 402 SER A N 7
ATOM 10671 C CA . SER A 1 61 ? 10.619 -14.205 -3.401 1.00 50.42 402 SER A CA 7
ATOM 10672 C C . SER A 1 61 ? 10.260 -15.702 -3.452 1.00 11.13 402 SER A C 7
ATOM 10673 O O . SER A 1 61 ? 11.089 -16.539 -3.785 1.00 62.43 402 SER A O 7
ATOM 10681 N N . LEU A 1 62 ? 9.017 -16.027 -3.143 1.00 14.11 403 LEU A N 7
ATOM 10682 C CA . LEU A 1 62 ? 8.590 -17.419 -3.118 1.00 71.24 403 LEU A CA 7
ATOM 10683 C C . LEU A 1 62 ? 7.711 -17.793 -4.313 1.00 51.11 403 LEU A C 7
ATOM 10684 O O . LEU A 1 62 ? 7.515 -18.975 -4.598 1.00 1.03 403 LEU A O 7
ATOM 10700 N N . HIS A 1 63 ? 7.165 -16.812 -5.004 1.00 73.14 404 HIS A N 7
ATOM 10701 C CA . HIS A 1 63 ? 6.237 -17.120 -6.092 1.00 5.30 404 HIS A CA 7
ATOM 10702 C C . HIS A 1 63 ? 6.631 -16.495 -7.409 1.00 22.11 404 HIS A C 7
ATOM 10703 O O . HIS A 1 63 ? 7.248 -15.428 -7.453 1.00 73.10 404 HIS A O 7
ATOM 10718 N N . SER A 1 64 ? 6.247 -17.163 -8.488 1.00 14.24 405 SER A N 7
ATOM 10719 C CA . SER A 1 64 ? 6.480 -16.683 -9.838 1.00 22.22 405 SER A CA 7
ATOM 10720 C C . SER A 1 64 ? 5.405 -15.676 -10.228 1.00 34.23 405 SER A C 7
ATOM 10721 O O . SER A 1 64 ? 5.446 -15.076 -11.303 1.00 34.01 405 SER A O 7
ATOM 10729 N N . ARG A 1 65 ? 4.443 -15.490 -9.326 1.00 72.41 406 ARG A N 7
ATOM 10730 C CA . ARG A 1 65 ? 3.369 -14.520 -9.509 1.00 51.24 406 ARG A CA 7
ATOM 10731 C C . ARG A 1 65 ? 3.869 -13.131 -9.154 1.00 42.31 406 ARG A C 7
ATOM 10732 O O . ARG A 1 65 ? 3.132 -12.169 -9.165 1.00 74.13 406 ARG A O 7
ATOM 10753 N N . PHE A 1 66 ? 5.126 -13.060 -8.852 1.00 52.42 407 PHE A N 7
ATOM 10754 C CA . PHE A 1 66 ? 5.788 -11.837 -8.554 1.00 5.20 407 PHE A CA 7
ATOM 10755 C C . PHE A 1 66 ? 6.513 -11.363 -9.797 1.00 72.43 407 PHE A C 7
ATOM 10756 O O . PHE A 1 66 ? 7.217 -12.149 -10.446 1.00 63.22 407 PHE A O 7
ATOM 10773 N N . MET A 1 67 ? 6.352 -10.109 -10.124 1.00 30.14 408 MET A N 7
ATOM 10774 C CA . MET A 1 67 ? 7.013 -9.538 -11.263 1.00 34.01 408 MET A CA 7
ATOM 10775 C C . MET A 1 67 ? 7.725 -8.293 -10.782 1.00 3.40 408 MET A C 7
ATOM 10776 O O . MET A 1 67 ? 7.098 -7.406 -10.201 1.00 54.30 408 MET A O 7
ATOM 10790 N N . ARG A 1 68 ? 8.998 -8.204 -11.006 1.00 15.24 409 ARG A N 7
ATOM 10791 C CA . ARG A 1 68 ? 9.747 -7.075 -10.508 1.00 13.42 409 ARG A CA 7
ATOM 10792 C C . ARG A 1 68 ? 10.254 -6.204 -11.624 1.00 31.25 409 ARG A C 7
ATOM 10793 O O . ARG A 1 68 ? 10.661 -6.694 -12.692 1.00 41.21 409 ARG A O 7
ATOM 10814 N N . ILE A 1 69 ? 10.215 -4.926 -11.396 1.00 64.23 410 ILE A N 7
ATOM 10815 C CA . ILE A 1 69 ? 10.709 -3.989 -12.343 1.00 20.14 410 ILE A CA 7
ATOM 10816 C C . ILE A 1 69 ? 11.932 -3.350 -11.755 1.00 51.53 410 ILE A C 7
ATOM 10817 O O . ILE A 1 69 ? 11.982 -3.054 -10.551 1.00 32.53 410 ILE A O 7
ATOM 10833 N N . GLN A 1 70 ? 12.901 -3.169 -12.559 1.00 21.21 411 GLN A N 7
ATOM 10834 C CA . GLN A 1 70 ? 14.126 -2.617 -12.117 1.00 54.33 411 GLN A CA 7
ATOM 10835 C C . GLN A 1 70 ? 14.017 -1.112 -12.039 1.00 71.04 411 GLN A C 7
ATOM 10836 O O . GLN A 1 70 ? 13.500 -0.458 -12.958 1.00 25.11 411 GLN A O 7
ATOM 10850 N N . ASN A 1 71 ? 14.450 -0.569 -10.947 1.00 32.30 412 ASN A N 7
ATOM 10851 C CA . ASN A 1 71 ? 14.522 0.849 -10.807 1.00 75.42 412 ASN A CA 7
ATOM 10852 C C . ASN A 1 71 ? 15.883 1.254 -11.283 1.00 24.25 412 ASN A C 7
ATOM 10853 O O . ASN A 1 71 ? 16.895 1.100 -10.580 1.00 52.45 412 ASN A O 7
ATOM 10864 N N . GLU A 1 72 ? 15.910 1.685 -12.483 1.00 21.55 413 GLU A N 7
ATOM 10865 C CA . GLU A 1 72 ? 17.122 2.001 -13.174 1.00 63.22 413 GLU A CA 7
ATOM 10866 C C . GLU A 1 72 ? 17.690 3.316 -12.667 1.00 0.21 413 GLU A C 7
ATOM 10867 O O . GLU A 1 72 ? 17.183 4.404 -12.984 1.00 53.13 413 GLU A O 7
ATOM 10879 N N . GLY A 1 73 ? 18.713 3.200 -11.862 1.00 20.41 414 GLY A N 7
ATOM 10880 C CA . GLY A 1 73 ? 19.333 4.329 -11.258 1.00 43.11 414 GLY A CA 7
ATOM 10881 C C . GLY A 1 73 ? 19.951 3.946 -9.937 1.00 24.31 414 GLY A C 7
ATOM 10882 O O . GLY A 1 73 ? 20.976 3.277 -9.905 1.00 44.43 414 GLY A O 7
ATOM 10886 N N . ALA A 1 74 ? 19.317 4.338 -8.859 1.00 73.21 415 ALA A N 7
ATOM 10887 C CA . ALA A 1 74 ? 19.804 4.034 -7.519 1.00 35.41 415 ALA A CA 7
ATOM 10888 C C . ALA A 1 74 ? 19.165 2.759 -6.972 1.00 63.13 415 ALA A C 7
ATOM 10889 O O . ALA A 1 74 ? 19.608 2.221 -5.948 1.00 62.41 415 ALA A O 7
ATOM 10896 N N . GLY A 1 75 ? 18.122 2.286 -7.642 1.00 13.41 416 GLY A N 7
ATOM 10897 C CA . GLY A 1 75 ? 17.440 1.087 -7.202 1.00 44.32 416 GLY A CA 7
ATOM 10898 C C . GLY A 1 75 ? 16.615 1.336 -5.959 1.00 44.13 416 GLY A C 7
ATOM 10899 O O . GLY A 1 75 ? 16.347 0.424 -5.188 1.00 21.35 416 GLY A O 7
ATOM 10903 N N . LYS A 1 76 ? 16.195 2.562 -5.792 1.00 44.11 417 LYS A N 7
ATOM 10904 C CA . LYS A 1 76 ? 15.482 2.987 -4.614 1.00 4.33 417 LYS A CA 7
ATOM 10905 C C . LYS A 1 76 ? 14.030 3.194 -4.977 1.00 4.02 417 LYS A C 7
ATOM 10906 O O . LYS A 1 76 ? 13.733 3.459 -6.137 1.00 41.34 417 LYS A O 7
ATOM 10925 N N . SER A 1 77 ? 13.127 3.059 -3.990 1.00 11.44 418 SER A N 7
ATOM 10926 C CA . SER A 1 77 ? 11.692 3.202 -4.219 1.00 20.44 418 SER A CA 7
ATOM 10927 C C . SER A 1 77 ? 11.225 2.161 -5.226 1.00 43.41 418 SER A C 7
ATOM 10928 O O . SER A 1 77 ? 10.307 2.392 -6.005 1.00 60.14 418 SER A O 7
ATOM 10936 N N . SER A 1 78 ? 11.848 0.988 -5.126 1.00 11.32 419 SER A N 7
ATOM 10937 C CA . SER A 1 78 ? 11.579 -0.150 -5.978 1.00 32.23 419 SER A CA 7
ATOM 10938 C C . SER A 1 78 ? 10.086 -0.486 -6.035 1.00 54.23 419 SER A C 7
ATOM 10939 O O . SER A 1 78 ? 9.358 -0.394 -5.027 1.00 1.34 419 SER A O 7
ATOM 10947 N N . TRP A 1 79 ? 9.651 -0.872 -7.202 1.00 4.53 420 TRP A N 7
ATOM 10948 C CA . TRP A 1 79 ? 8.283 -1.167 -7.452 1.00 44.33 420 TRP A CA 7
ATOM 10949 C C . TRP A 1 79 ? 8.152 -2.504 -8.131 1.00 40.02 420 TRP A C 7
ATOM 10950 O O . TRP A 1 79 ? 9.037 -2.919 -8.899 1.00 43.34 420 TRP A O 7
ATOM 10971 N N . TRP A 1 80 ? 7.090 -3.184 -7.844 1.00 53.14 421 TRP A N 7
ATOM 10972 C CA . TRP A 1 80 ? 6.850 -4.465 -8.425 1.00 40.23 421 TRP A CA 7
ATOM 10973 C C . TRP A 1 80 ? 5.357 -4.598 -8.713 1.00 74.54 421 TRP A C 7
ATOM 10974 O O . TRP A 1 80 ? 4.553 -3.772 -8.249 1.00 4.31 421 TRP A O 7
ATOM 10995 N N . VAL A 1 81 ? 5.000 -5.588 -9.489 1.00 1.45 422 VAL A N 7
ATOM 10996 C CA . VAL A 1 81 ? 3.621 -5.869 -9.856 1.00 74.21 422 VAL A CA 7
ATOM 10997 C C . VAL A 1 81 ? 3.390 -7.362 -9.819 1.00 70.05 422 VAL A C 7
ATOM 10998 O O . VAL A 1 81 ? 4.347 -8.136 -9.814 1.00 51.25 422 VAL A O 7
ATOM 11011 N N . ILE A 1 82 ? 2.160 -7.778 -9.754 1.00 1.14 423 ILE A N 7
ATOM 11012 C CA . ILE A 1 82 ? 1.881 -9.190 -9.746 1.00 75.53 423 ILE A CA 7
ATOM 11013 C C . ILE A 1 82 ? 1.920 -9.673 -11.174 1.00 45.23 423 ILE A C 7
ATOM 11014 O O . ILE A 1 82 ? 1.216 -9.140 -12.032 1.00 73.15 423 ILE A O 7
ATOM 11030 N N . ASN A 1 83 ? 2.757 -10.668 -11.417 1.00 15.35 424 ASN A N 7
ATOM 11031 C CA . ASN A 1 83 ? 2.982 -11.189 -12.759 1.00 63.42 424 ASN A CA 7
ATOM 11032 C C . ASN A 1 83 ? 1.717 -11.837 -13.313 1.00 14.20 424 ASN A C 7
ATOM 11033 O O . ASN A 1 83 ? 1.221 -12.848 -12.785 1.00 34.30 424 ASN A O 7
ATOM 11044 N N . PRO A 1 84 ? 1.203 -11.274 -14.414 1.00 21.41 425 PRO A N 7
ATOM 11045 C CA . PRO A 1 84 ? -0.019 -11.737 -15.051 1.00 52.35 425 PRO A CA 7
ATOM 11046 C C . PRO A 1 84 ? 0.232 -12.927 -15.974 1.00 52.11 425 PRO A C 7
ATOM 11047 O O . PRO A 1 84 ? -0.697 -13.563 -16.462 1.00 51.01 425 PRO A O 7
ATOM 11058 N N . ASP A 1 85 ? 1.491 -13.215 -16.203 1.00 22.23 426 ASP A N 7
ATOM 11059 C CA . ASP A 1 85 ? 1.885 -14.348 -17.019 1.00 30.23 426 ASP A CA 7
ATOM 11060 C C . ASP A 1 85 ? 1.904 -15.598 -16.153 1.00 13.42 426 ASP A C 7
ATOM 11061 O O . ASP A 1 85 ? 1.896 -16.727 -16.640 1.00 24.30 426 ASP A O 7
ATOM 11070 N N . ALA A 1 86 ? 1.895 -15.371 -14.858 1.00 72.10 427 ALA A N 7
ATOM 11071 C CA . ALA A 1 86 ? 1.915 -16.434 -13.892 1.00 70.44 427 ALA A CA 7
ATOM 11072 C C . ALA A 1 86 ? 0.525 -16.855 -13.518 1.00 55.03 427 ALA A C 7
ATOM 11073 O O . ALA A 1 86 ? 0.128 -18.003 -13.710 1.00 72.23 427 ALA A O 7
ATOM 11080 N N . LYS A 1 87 ? -0.203 -15.934 -13.011 1.00 51.42 428 LYS A N 7
ATOM 11081 C CA . LYS A 1 87 ? -1.553 -16.195 -12.545 1.00 42.30 428 LYS A CA 7
ATOM 11082 C C . LYS A 1 87 ? -2.595 -15.967 -13.645 1.00 11.33 428 LYS A C 7
ATOM 11083 O O . LYS A 1 87 ? -2.327 -15.240 -14.607 1.00 20.12 428 LYS A O 7
ATOM 11102 N N . PRO A 1 88 ? -3.774 -16.609 -13.549 1.00 31.51 429 PRO A N 7
ATOM 11103 C CA . PRO A 1 88 ? -4.868 -16.373 -14.485 1.00 1.30 429 PRO A CA 7
ATOM 11104 C C . PRO A 1 88 ? -5.491 -14.995 -14.244 1.00 44.14 429 PRO A C 7
ATOM 11105 O O . PRO A 1 88 ? -5.765 -14.615 -13.090 1.00 11.13 429 PRO A O 7
ATOM 11116 N N . GLY A 1 89 ? -5.696 -14.258 -15.302 1.00 33.42 430 GLY A N 7
ATOM 11117 C CA . GLY A 1 89 ? -6.267 -12.936 -15.193 1.00 60.03 430 GLY A CA 7
ATOM 11118 C C . GLY A 1 89 ? -5.570 -11.965 -16.106 1.00 63.42 430 GLY A C 7
ATOM 11119 O O . GLY A 1 89 ? -5.236 -10.850 -15.708 1.00 35.31 430 GLY A O 7
ATOM 11123 N N . ARG A 1 90 ? -5.340 -12.392 -17.324 1.00 12.42 431 ARG A N 7
ATOM 11124 C CA . ARG A 1 90 ? -4.656 -11.594 -18.311 1.00 32.12 431 ARG A CA 7
ATOM 11125 C C . ARG A 1 90 ? -4.999 -12.148 -19.683 1.00 33.21 431 ARG A C 7
ATOM 11126 O O . ARG A 1 90 ? -5.133 -13.375 -19.841 1.00 51.33 431 ARG A O 7
ATOM 11147 N N . ASN A 1 91 ? -5.165 -11.283 -20.658 1.00 73.20 432 ASN A N 7
ATOM 11148 C CA . ASN A 1 91 ? -5.431 -11.730 -22.016 1.00 30.35 432 ASN A CA 7
ATOM 11149 C C . ASN A 1 91 ? -4.145 -12.217 -22.644 1.00 41.51 432 ASN A C 7
ATOM 11150 O O . ASN A 1 91 ? -3.095 -11.576 -22.474 1.00 34.02 432 ASN A O 7
ATOM 11161 N N . PRO A 1 92 ? -4.187 -13.364 -23.355 1.00 63.21 433 PRO A N 7
ATOM 11162 C CA . PRO A 1 92 ? -3.001 -13.948 -23.986 1.00 31.23 433 PRO A CA 7
ATOM 11163 C C . PRO A 1 92 ? -2.337 -12.981 -24.960 1.00 63.22 433 PRO A C 7
ATOM 11164 O O . PRO A 1 92 ? -3.014 -12.333 -25.780 1.00 43.31 433 PRO A O 7
ATOM 11175 N N . ARG A 1 93 ? -1.038 -12.855 -24.856 1.00 61.11 434 ARG A N 7
ATOM 11176 C CA . ARG A 1 93 ? -0.302 -12.000 -25.742 1.00 40.21 434 ARG A CA 7
ATOM 11177 C C . ARG A 1 93 ? 0.332 -12.827 -26.844 1.00 34.21 434 ARG A C 7
ATOM 11178 O O . ARG A 1 93 ? 0.686 -13.998 -26.635 1.00 55.54 434 ARG A O 7
ATOM 11199 N N . ARG A 1 94 ? 0.432 -12.248 -28.000 1.00 31.04 435 ARG A N 7
ATOM 11200 C CA . ARG A 1 94 ? 1.039 -12.893 -29.146 1.00 75.35 435 ARG A CA 7
ATOM 11201 C C . ARG A 1 94 ? 2.541 -12.653 -29.125 1.00 64.21 435 ARG A C 7
ATOM 11202 O O . ARG A 1 94 ? 3.009 -11.647 -28.568 1.00 12.54 435 ARG A O 7
ATOM 11223 N N . GLN A 1 95 ? 3.288 -13.555 -29.702 1.00 53.42 436 GLN A N 7
ATOM 11224 C CA . GLN A 1 95 ? 4.721 -13.430 -29.726 1.00 41.51 436 GLN A CA 7
ATOM 11225 C C . GLN A 1 95 ? 5.135 -12.678 -30.989 1.00 52.15 436 GLN A C 7
ATOM 11226 O O . GLN A 1 95 ? 4.591 -12.925 -32.069 1.00 54.33 436 GLN A O 7
ATOM 11240 N N . ARG A 1 96 ? 6.061 -11.742 -30.856 1.00 24.11 437 ARG A N 7
ATOM 11241 C CA . ARG A 1 96 ? 6.531 -10.979 -32.012 1.00 71.23 437 ARG A CA 7
ATOM 11242 C C . ARG A 1 96 ? 7.736 -11.662 -32.637 1.00 32.20 437 ARG A C 7
ATOM 11243 O O . ARG A 1 96 ? 8.188 -11.272 -33.716 1.00 54.11 437 ARG A O 7
ATOM 11264 N N . SER A 1 97 ? 8.233 -12.681 -31.927 1.00 63.31 438 SER A N 7
ATOM 11265 C CA . SER A 1 97 ? 9.385 -13.498 -32.318 1.00 65.24 438 SER A CA 7
ATOM 11266 C C . SER A 1 97 ? 10.696 -12.720 -32.147 1.00 55.13 438 SER A C 7
ATOM 11267 O O . SER A 1 97 ? 10.725 -11.484 -32.255 1.00 74.40 438 SER A O 7
ATOM 11275 N N . ALA A 1 98 ? 11.762 -13.434 -31.844 1.00 1.44 439 ALA A N 7
ATOM 11276 C CA . ALA A 1 98 ? 13.060 -12.825 -31.723 1.00 13.44 439 ALA A CA 7
ATOM 11277 C C . ALA A 1 98 ? 13.482 -12.315 -33.079 1.00 33.24 439 ALA A C 7
ATOM 11278 O O . ALA A 1 98 ? 13.588 -13.095 -34.041 1.00 13.24 439 ALA A O 7
ATOM 11285 N N . THR A 1 99 ? 13.682 -11.028 -33.175 1.00 52.32 440 THR A N 7
ATOM 11286 C CA . THR A 1 99 ? 14.039 -10.430 -34.413 1.00 31.44 440 THR A CA 7
ATOM 11287 C C . THR A 1 99 ? 15.527 -10.614 -34.678 1.00 53.15 440 THR A C 7
ATOM 11288 O O . THR A 1 99 ? 16.363 -9.827 -34.238 1.00 1.41 440 THR A O 7
ATOM 11299 N N . LEU A 1 100 ? 15.834 -11.706 -35.326 1.00 1.01 441 LEU A N 7
ATOM 11300 C CA . LEU A 1 100 ? 17.178 -12.083 -35.676 1.00 1.25 441 LEU A CA 7
ATOM 11301 C C . LEU A 1 100 ? 17.176 -12.500 -37.127 1.00 42.42 441 LEU A C 7
ATOM 11302 O O . LEU A 1 100 ? 16.108 -12.582 -37.743 1.00 25.52 441 LEU A O 7
ATOM 11318 N N . GLU A 1 101 ? 18.327 -12.766 -37.664 1.00 23.13 442 GLU A N 7
ATOM 11319 C CA . GLU A 1 101 ? 18.433 -13.188 -39.030 1.00 74.41 442 GLU A CA 7
ATOM 11320 C C . GLU A 1 101 ? 18.462 -14.707 -39.093 1.00 54.33 442 GLU A C 7
ATOM 11321 O O . GLU A 1 101 ? 17.443 -15.309 -39.494 1.00 38.43 442 GLU A O 7
ATOM 11334 N N . ASN A 1 1 ? -1.331 -15.297 10.870 1.00 42.54 342 ASN A N 8
ATOM 11335 C CA . ASN A 1 1 ? -0.989 -14.098 10.111 1.00 31.44 342 ASN A CA 8
ATOM 11336 C C . ASN A 1 1 ? -1.091 -12.912 11.039 1.00 41.01 342 ASN A C 8
ATOM 11337 O O . ASN A 1 1 ? -1.972 -12.882 11.887 1.00 22.14 342 ASN A O 8
ATOM 11350 N N . PRO A 1 2 ? -0.203 -11.912 10.893 1.00 14.15 343 PRO A N 8
ATOM 11351 C CA . PRO A 1 2 ? -0.144 -10.750 11.806 1.00 30.30 343 PRO A CA 8
ATOM 11352 C C . PRO A 1 2 ? -1.440 -9.920 11.849 1.00 24.32 343 PRO A C 8
ATOM 11353 O O . PRO A 1 2 ? -1.817 -9.411 12.894 1.00 34.13 343 PRO A O 8
ATOM 11364 N N . TRP A 1 3 ? -2.099 -9.806 10.725 1.00 10.52 344 TRP A N 8
ATOM 11365 C CA . TRP A 1 3 ? -3.322 -9.012 10.602 1.00 14.23 344 TRP A CA 8
ATOM 11366 C C . TRP A 1 3 ? -4.587 -9.779 11.030 1.00 45.53 344 TRP A C 8
ATOM 11367 O O . TRP A 1 3 ? -5.527 -9.188 11.563 1.00 11.23 344 TRP A O 8
ATOM 11388 N N . GLY A 1 4 ? -4.602 -11.077 10.809 1.00 41.50 345 GLY A N 8
ATOM 11389 C CA . GLY A 1 4 ? -5.785 -11.847 11.101 1.00 31.41 345 GLY A CA 8
ATOM 11390 C C . GLY A 1 4 ? -5.785 -13.189 10.397 1.00 45.02 345 GLY A C 8
ATOM 11391 O O . GLY A 1 4 ? -4.763 -13.884 10.388 1.00 74.34 345 GLY A O 8
ATOM 11395 N N . ALA A 1 5 ? -6.903 -13.546 9.786 1.00 34.15 346 ALA A N 8
ATOM 11396 C CA . ALA A 1 5 ? -7.038 -14.862 9.158 1.00 41.12 346 ALA A CA 8
ATOM 11397 C C . ALA A 1 5 ? -6.797 -14.845 7.648 1.00 45.53 346 ALA A C 8
ATOM 11398 O O . ALA A 1 5 ? -6.646 -15.903 7.035 1.00 1.32 346 ALA A O 8
ATOM 11405 N N . GLU A 1 6 ? -6.797 -13.668 7.044 1.00 14.23 347 GLU A N 8
ATOM 11406 C CA . GLU A 1 6 ? -6.501 -13.532 5.615 1.00 2.04 347 GLU A CA 8
ATOM 11407 C C . GLU A 1 6 ? -5.045 -13.887 5.383 1.00 32.20 347 GLU A C 8
ATOM 11408 O O . GLU A 1 6 ? -4.271 -13.921 6.328 1.00 50.42 347 GLU A O 8
ATOM 11420 N N . SER A 1 7 ? -4.655 -14.130 4.173 1.00 50.25 348 SER A N 8
ATOM 11421 C CA . SER A 1 7 ? -3.298 -14.484 3.933 1.00 4.14 348 SER A CA 8
ATOM 11422 C C . SER A 1 7 ? -2.603 -13.310 3.279 1.00 53.44 348 SER A C 8
ATOM 11423 O O . SER A 1 7 ? -3.253 -12.307 2.925 1.00 24.45 348 SER A O 8
ATOM 11431 N N . TYR A 1 8 ? -1.306 -13.422 3.142 1.00 11.11 349 TYR A N 8
ATOM 11432 C CA . TYR A 1 8 ? -0.474 -12.390 2.588 1.00 21.44 349 TYR A CA 8
ATOM 11433 C C . TYR A 1 8 ? -0.926 -12.013 1.218 1.00 53.43 349 TYR A C 8
ATOM 11434 O O . TYR A 1 8 ? -1.334 -10.897 1.011 1.00 2.42 349 TYR A O 8
ATOM 11452 N N . SER A 1 9 ? -0.905 -12.957 0.305 1.00 43.34 350 SER A N 8
ATOM 11453 C CA . SER A 1 9 ? -1.253 -12.699 -1.082 1.00 34.21 350 SER A CA 8
ATOM 11454 C C . SER A 1 9 ? -2.671 -12.114 -1.232 1.00 53.13 350 SER A C 8
ATOM 11455 O O . SER A 1 9 ? -2.929 -11.343 -2.159 1.00 33.43 350 SER A O 8
ATOM 11463 N N . ASP A 1 10 ? -3.574 -12.474 -0.305 1.00 70.31 351 ASP A N 8
ATOM 11464 C CA . ASP A 1 10 ? -4.933 -11.916 -0.286 1.00 2.21 351 ASP A CA 8
ATOM 11465 C C . ASP A 1 10 ? -4.866 -10.426 -0.103 1.00 43.32 351 ASP A C 8
ATOM 11466 O O . ASP A 1 10 ? -5.426 -9.660 -0.889 1.00 62.22 351 ASP A O 8
ATOM 11475 N N . LEU A 1 11 ? -4.162 -10.009 0.926 1.00 41.42 352 LEU A N 8
ATOM 11476 C CA . LEU A 1 11 ? -4.038 -8.613 1.221 1.00 31.43 352 LEU A CA 8
ATOM 11477 C C . LEU A 1 11 ? -3.049 -7.886 0.302 1.00 32.52 352 LEU A C 8
ATOM 11478 O O . LEU A 1 11 ? -3.281 -6.734 -0.058 1.00 10.11 352 LEU A O 8
ATOM 11494 N N . ILE A 1 12 ? -1.960 -8.558 -0.077 1.00 20.23 353 ILE A N 8
ATOM 11495 C CA . ILE A 1 12 ? -0.955 -7.973 -0.978 1.00 35.22 353 ILE A CA 8
ATOM 11496 C C . ILE A 1 12 ? -1.612 -7.567 -2.284 1.00 41.24 353 ILE A C 8
ATOM 11497 O O . ILE A 1 12 ? -1.362 -6.480 -2.807 1.00 33.35 353 ILE A O 8
ATOM 11513 N N . ALA A 1 13 ? -2.475 -8.438 -2.797 1.00 20.54 354 ALA A N 8
ATOM 11514 C CA . ALA A 1 13 ? -3.184 -8.146 -4.022 1.00 23.41 354 ALA A CA 8
ATOM 11515 C C . ALA A 1 13 ? -4.062 -6.922 -3.857 1.00 12.22 354 ALA A C 8
ATOM 11516 O O . ALA A 1 13 ? -4.119 -6.095 -4.744 1.00 63.31 354 ALA A O 8
ATOM 11523 N N . LYS A 1 14 ? -4.721 -6.794 -2.693 1.00 11.55 355 LYS A N 8
ATOM 11524 C CA . LYS A 1 14 ? -5.569 -5.626 -2.425 1.00 51.34 355 LYS A CA 8
ATOM 11525 C C . LYS A 1 14 ? -4.742 -4.361 -2.443 1.00 31.14 355 LYS A C 8
ATOM 11526 O O . LYS A 1 14 ? -5.198 -3.317 -2.932 1.00 22.44 355 LYS A O 8
ATOM 11545 N N . ALA A 1 15 ? -3.535 -4.451 -1.887 1.00 1.01 356 ALA A N 8
ATOM 11546 C CA . ALA A 1 15 ? -2.629 -3.325 -1.850 1.00 32.35 356 ALA A CA 8
ATOM 11547 C C . ALA A 1 15 ? -2.317 -2.896 -3.248 1.00 51.12 356 ALA A C 8
ATOM 11548 O O . ALA A 1 15 ? -2.523 -1.734 -3.604 1.00 5.23 356 ALA A O 8
ATOM 11555 N N . LEU A 1 16 ? -1.883 -3.849 -4.059 1.00 72.43 357 LEU A N 8
ATOM 11556 C CA . LEU A 1 16 ? -1.604 -3.600 -5.466 1.00 61.02 357 LEU A CA 8
ATOM 11557 C C . LEU A 1 16 ? -2.825 -3.015 -6.154 1.00 53.55 357 LEU A C 8
ATOM 11558 O O . LEU A 1 16 ? -2.711 -2.117 -6.968 1.00 74.21 357 LEU A O 8
ATOM 11574 N N . LYS A 1 17 ? -4.006 -3.517 -5.787 1.00 25.23 358 LYS A N 8
ATOM 11575 C CA . LYS A 1 17 ? -5.248 -3.075 -6.362 1.00 42.33 358 LYS A CA 8
ATOM 11576 C C . LYS A 1 17 ? -5.590 -1.596 -6.123 1.00 73.55 358 LYS A C 8
ATOM 11577 O O . LYS A 1 17 ? -6.528 -1.080 -6.730 1.00 34.55 358 LYS A O 8
ATOM 11596 N N . SER A 1 18 ? -4.853 -0.913 -5.258 1.00 51.12 359 SER A N 8
ATOM 11597 C CA . SER A 1 18 ? -5.102 0.507 -5.058 1.00 12.33 359 SER A CA 8
ATOM 11598 C C . SER A 1 18 ? -4.358 1.354 -6.128 1.00 64.10 359 SER A C 8
ATOM 11599 O O . SER A 1 18 ? -4.457 2.589 -6.152 1.00 40.41 359 SER A O 8
ATOM 11607 N N . THR A 1 19 ? -3.630 0.669 -7.006 1.00 73.32 360 THR A N 8
ATOM 11608 C CA . THR A 1 19 ? -2.848 1.292 -8.074 1.00 53.45 360 THR A CA 8
ATOM 11609 C C . THR A 1 19 ? -2.580 0.201 -9.146 1.00 62.21 360 THR A C 8
ATOM 11610 O O . THR A 1 19 ? -1.580 0.223 -9.863 1.00 53.41 360 THR A O 8
ATOM 11621 N N . PHE A 1 20 ? -3.549 -0.692 -9.293 1.00 61.43 361 PHE A N 8
ATOM 11622 C CA . PHE A 1 20 ? -3.406 -1.927 -10.092 1.00 21.41 361 PHE A CA 8
ATOM 11623 C C . PHE A 1 20 ? -3.244 -1.634 -11.569 1.00 55.55 361 PHE A C 8
ATOM 11624 O O . PHE A 1 20 ? -2.823 -2.492 -12.345 1.00 63.03 361 PHE A O 8
ATOM 11641 N N . ASP A 1 21 ? -3.583 -0.440 -11.952 1.00 53.53 362 ASP A N 8
ATOM 11642 C CA . ASP A 1 21 ? -3.493 -0.040 -13.349 1.00 0.52 362 ASP A CA 8
ATOM 11643 C C . ASP A 1 21 ? -2.152 0.569 -13.635 1.00 31.13 362 ASP A C 8
ATOM 11644 O O . ASP A 1 21 ? -1.780 0.795 -14.797 1.00 54.43 362 ASP A O 8
ATOM 11653 N N . GLY A 1 22 ? -1.420 0.813 -12.584 1.00 43.40 363 GLY A N 8
ATOM 11654 C CA . GLY A 1 22 ? -0.132 1.387 -12.690 1.00 63.02 363 GLY A CA 8
ATOM 11655 C C . GLY A 1 22 ? 0.924 0.457 -12.153 1.00 11.14 363 GLY A C 8
ATOM 11656 O O . GLY A 1 22 ? 1.280 -0.535 -12.803 1.00 54.04 363 GLY A O 8
ATOM 11660 N N . ARG A 1 23 ? 1.425 0.771 -10.977 1.00 13.10 364 ARG A N 8
ATOM 11661 C CA . ARG A 1 23 ? 2.466 0.007 -10.335 1.00 21.02 364 ARG A CA 8
ATOM 11662 C C . ARG A 1 23 ? 2.457 0.332 -8.858 1.00 12.30 364 ARG A C 8
ATOM 11663 O O . ARG A 1 23 ? 1.945 1.400 -8.460 1.00 23.20 364 ARG A O 8
ATOM 11684 N N . MET A 1 24 ? 3.001 -0.536 -8.045 1.00 0.34 365 MET A N 8
ATOM 11685 C CA . MET A 1 24 ? 3.101 -0.229 -6.649 1.00 62.20 365 MET A CA 8
ATOM 11686 C C . MET A 1 24 ? 4.501 -0.491 -6.222 1.00 45.54 365 MET A C 8
ATOM 11687 O O . MET A 1 24 ? 5.127 -1.462 -6.667 1.00 1.24 365 MET A O 8
ATOM 11701 N N . ARG A 1 25 ? 5.009 0.364 -5.415 1.00 34.35 366 ARG A N 8
ATOM 11702 C CA . ARG A 1 25 ? 6.315 0.195 -4.907 1.00 42.02 366 ARG A CA 8
ATOM 11703 C C . ARG A 1 25 ? 6.290 -0.669 -3.688 1.00 54.43 366 ARG A C 8
ATOM 11704 O O . ARG A 1 25 ? 5.267 -0.733 -2.991 1.00 61.41 366 ARG A O 8
ATOM 11725 N N . LEU A 1 26 ? 7.396 -1.332 -3.437 1.00 10.41 367 LEU A N 8
ATOM 11726 C CA . LEU A 1 26 ? 7.532 -2.297 -2.341 1.00 34.32 367 LEU A CA 8
ATOM 11727 C C . LEU A 1 26 ? 7.088 -1.628 -1.006 1.00 52.32 367 LEU A C 8
ATOM 11728 O O . LEU A 1 26 ? 6.308 -2.192 -0.231 1.00 44.23 367 LEU A O 8
ATOM 11744 N N . ASN A 1 27 ? 7.559 -0.407 -0.791 1.00 21.54 368 ASN A N 8
ATOM 11745 C CA . ASN A 1 27 ? 7.258 0.358 0.424 1.00 43.40 368 ASN A CA 8
ATOM 11746 C C . ASN A 1 27 ? 5.796 0.812 0.491 1.00 41.14 368 ASN A C 8
ATOM 11747 O O . ASN A 1 27 ? 5.228 0.921 1.580 1.00 44.12 368 ASN A O 8
ATOM 11758 N N . GLU A 1 28 ? 5.181 1.047 -0.656 1.00 4.23 369 GLU A N 8
ATOM 11759 C CA . GLU A 1 28 ? 3.791 1.501 -0.695 1.00 50.13 369 GLU A CA 8
ATOM 11760 C C . GLU A 1 28 ? 2.864 0.391 -0.262 1.00 42.11 369 GLU A C 8
ATOM 11761 O O . GLU A 1 28 ? 1.841 0.639 0.384 1.00 24.53 369 GLU A O 8
ATOM 11773 N N . ILE A 1 29 ? 3.213 -0.829 -0.639 1.00 35.31 370 ILE A N 8
ATOM 11774 C CA . ILE A 1 29 ? 2.524 -2.022 -0.166 1.00 62.45 370 ILE A CA 8
ATOM 11775 C C . ILE A 1 29 ? 2.485 -2.034 1.359 1.00 44.24 370 ILE A C 8
ATOM 11776 O O . ILE A 1 29 ? 1.436 -2.243 1.956 1.00 41.33 370 ILE A O 8
ATOM 11792 N N . TYR A 1 30 ? 3.624 -1.756 1.982 1.00 65.04 371 TYR A N 8
ATOM 11793 C CA . TYR A 1 30 ? 3.690 -1.689 3.438 1.00 43.35 371 TYR A CA 8
ATOM 11794 C C . TYR A 1 30 ? 2.797 -0.573 3.980 1.00 71.32 371 TYR A C 8
ATOM 11795 O O . TYR A 1 30 ? 2.112 -0.742 4.996 1.00 13.42 371 TYR A O 8
ATOM 11813 N N . ASN A 1 31 ? 2.793 0.548 3.291 1.00 15.24 372 ASN A N 8
ATOM 11814 C CA . ASN A 1 31 ? 1.956 1.694 3.682 1.00 62.21 372 ASN A CA 8
ATOM 11815 C C . ASN A 1 31 ? 0.482 1.332 3.626 1.00 74.52 372 ASN A C 8
ATOM 11816 O O . ASN A 1 31 ? -0.309 1.798 4.443 1.00 14.12 372 ASN A O 8
ATOM 11827 N N . TRP A 1 32 ? 0.120 0.479 2.674 1.00 41.52 373 TRP A N 8
ATOM 11828 C CA . TRP A 1 32 ? -1.250 0.041 2.518 1.00 75.32 373 TRP A CA 8
ATOM 11829 C C . TRP A 1 32 ? -1.706 -0.724 3.743 1.00 43.34 373 TRP A C 8
ATOM 11830 O O . TRP A 1 32 ? -2.754 -0.421 4.309 1.00 21.32 373 TRP A O 8
ATOM 11851 N N . PHE A 1 33 ? -0.912 -1.711 4.156 1.00 50.40 374 PHE A N 8
ATOM 11852 C CA . PHE A 1 33 ? -1.230 -2.517 5.336 1.00 23.10 374 PHE A CA 8
ATOM 11853 C C . PHE A 1 33 ? -1.367 -1.653 6.563 1.00 41.44 374 PHE A C 8
ATOM 11854 O O . PHE A 1 33 ? -2.260 -1.847 7.362 1.00 44.51 374 PHE A O 8
ATOM 11871 N N . ALA A 1 34 ? -0.496 -0.688 6.685 1.00 10.14 375 ALA A N 8
ATOM 11872 C CA . ALA A 1 34 ? -0.520 0.225 7.818 1.00 21.52 375 ALA A CA 8
ATOM 11873 C C . ALA A 1 34 ? -1.785 1.084 7.799 1.00 33.42 375 ALA A C 8
ATOM 11874 O O . ALA A 1 34 ? -2.382 1.375 8.837 1.00 42.11 375 ALA A O 8
ATOM 11881 N N . SER A 1 35 ? -2.192 1.459 6.619 1.00 73.23 376 SER A N 8
ATOM 11882 C CA . SER A 1 35 ? -3.356 2.277 6.426 1.00 10.53 376 SER A CA 8
ATOM 11883 C C . SER A 1 35 ? -4.665 1.473 6.600 1.00 14.00 376 SER A C 8
ATOM 11884 O O . SER A 1 35 ? -5.578 1.917 7.296 1.00 42.33 376 SER A O 8
ATOM 11892 N N . ASN A 1 36 ? -4.745 0.283 6.002 1.00 20.14 377 ASN A N 8
ATOM 11893 C CA . ASN A 1 36 ? -6.002 -0.481 6.038 1.00 23.34 377 ASN A CA 8
ATOM 11894 C C . ASN A 1 36 ? -6.130 -1.366 7.260 1.00 62.23 377 ASN A C 8
ATOM 11895 O O . ASN A 1 36 ? -7.239 -1.714 7.667 1.00 71.44 377 ASN A O 8
ATOM 11906 N N . VAL A 1 37 ? -5.020 -1.735 7.841 1.00 55.24 378 VAL A N 8
ATOM 11907 C CA . VAL A 1 37 ? -5.037 -2.628 8.974 1.00 4.03 378 VAL A CA 8
ATOM 11908 C C . VAL A 1 37 ? -4.546 -1.903 10.225 1.00 50.13 378 VAL A C 8
ATOM 11909 O O . VAL A 1 37 ? -3.375 -1.503 10.300 1.00 24.43 378 VAL A O 8
ATOM 11922 N N . PRO A 1 38 ? -5.445 -1.718 11.217 1.00 72.42 379 PRO A N 8
ATOM 11923 C CA . PRO A 1 38 ? -5.129 -1.038 12.473 1.00 62.11 379 PRO A CA 8
ATOM 11924 C C . PRO A 1 38 ? -3.869 -1.586 13.162 1.00 52.50 379 PRO A C 8
ATOM 11925 O O . PRO A 1 38 ? -3.077 -0.821 13.718 1.00 52.23 379 PRO A O 8
ATOM 11936 N N . TYR A 1 39 ? -3.685 -2.902 13.107 1.00 22.41 380 TYR A N 8
ATOM 11937 C CA . TYR A 1 39 ? -2.514 -3.557 13.688 1.00 35.25 380 TYR A CA 8
ATOM 11938 C C . TYR A 1 39 ? -1.203 -2.971 13.129 1.00 43.14 380 TYR A C 8
ATOM 11939 O O . TYR A 1 39 ? -0.279 -2.654 13.880 1.00 5.14 380 TYR A O 8
ATOM 11957 N N . PHE A 1 40 ? -1.140 -2.809 11.826 1.00 34.52 381 PHE A N 8
ATOM 11958 C CA . PHE A 1 40 ? 0.051 -2.280 11.179 1.00 74.22 381 PHE A CA 8
ATOM 11959 C C . PHE A 1 40 ? 0.175 -0.801 11.353 1.00 3.54 381 PHE A C 8
ATOM 11960 O O . PHE A 1 40 ? 1.270 -0.277 11.350 1.00 54.04 381 PHE A O 8
ATOM 11977 N N . GLY A 1 41 ? -0.957 -0.123 11.498 1.00 71.21 382 GLY A N 8
ATOM 11978 C CA . GLY A 1 41 ? -0.938 1.307 11.772 1.00 50.02 382 GLY A CA 8
ATOM 11979 C C . GLY A 1 41 ? -0.210 1.602 13.085 1.00 55.31 382 GLY A C 8
ATOM 11980 O O . GLY A 1 41 ? 0.313 2.691 13.297 1.00 33.34 382 GLY A O 8
ATOM 11984 N N . ASN A 1 42 ? -0.184 0.609 13.959 1.00 60.21 383 ASN A N 8
ATOM 11985 C CA . ASN A 1 42 ? 0.521 0.694 15.223 1.00 60.11 383 ASN A CA 8
ATOM 11986 C C . ASN A 1 42 ? 1.990 0.281 15.074 1.00 22.40 383 ASN A C 8
ATOM 11987 O O . ASN A 1 42 ? 2.816 0.562 15.944 1.00 23.33 383 ASN A O 8
ATOM 11998 N N . ARG A 1 43 ? 2.320 -0.359 13.958 1.00 50.22 384 ARG A N 8
ATOM 11999 C CA . ARG A 1 43 ? 3.691 -0.759 13.675 1.00 53.13 384 ARG A CA 8
ATOM 12000 C C . ARG A 1 43 ? 4.207 -0.142 12.391 1.00 51.14 384 ARG A C 8
ATOM 12001 O O . ARG A 1 43 ? 4.380 -0.826 11.380 1.00 11.23 384 ARG A O 8
ATOM 12022 N N . THR A 1 44 ? 4.408 1.155 12.436 1.00 13.25 385 THR A N 8
ATOM 12023 C CA . THR A 1 44 ? 4.894 1.922 11.307 1.00 2.21 385 THR A CA 8
ATOM 12024 C C . THR A 1 44 ? 6.320 2.433 11.543 1.00 24.14 385 THR A C 8
ATOM 12025 O O . THR A 1 44 ? 6.887 3.134 10.703 1.00 2.31 385 THR A O 8
ATOM 12036 N N . SER A 1 45 ? 6.895 2.087 12.678 1.00 33.13 386 SER A N 8
ATOM 12037 C CA . SER A 1 45 ? 8.231 2.519 13.000 1.00 63.45 386 SER A CA 8
ATOM 12038 C C . SER A 1 45 ? 9.229 1.590 12.305 1.00 41.33 386 SER A C 8
ATOM 12039 O O . SER A 1 45 ? 8.858 0.487 11.911 1.00 41.22 386 SER A O 8
ATOM 12047 N N . GLN A 1 46 ? 10.470 2.025 12.173 1.00 14.32 387 GLN A N 8
ATOM 12048 C CA . GLN A 1 46 ? 11.509 1.302 11.413 1.00 22.32 387 GLN A CA 8
ATOM 12049 C C . GLN A 1 46 ? 11.646 -0.160 11.818 1.00 70.51 387 GLN A C 8
ATOM 12050 O O . GLN A 1 46 ? 11.603 -1.050 10.970 1.00 21.12 387 GLN A O 8
ATOM 12064 N N . GLU A 1 47 ? 11.793 -0.414 13.095 1.00 62.53 388 GLU A N 8
ATOM 12065 C CA . GLU A 1 47 ? 11.954 -1.774 13.566 1.00 14.23 388 GLU A CA 8
ATOM 12066 C C . GLU A 1 47 ? 10.601 -2.435 13.781 1.00 1.21 388 GLU A C 8
ATOM 12067 O O . GLU A 1 47 ? 10.450 -3.642 13.574 1.00 20.02 388 GLU A O 8
ATOM 12079 N N . GLN A 1 48 ? 9.608 -1.641 14.181 1.00 10.42 389 GLN A N 8
ATOM 12080 C CA . GLN A 1 48 ? 8.280 -2.158 14.399 1.00 72.43 389 GLN A CA 8
ATOM 12081 C C . GLN A 1 48 ? 7.642 -2.691 13.147 1.00 73.15 389 GLN A C 8
ATOM 12082 O O . GLN A 1 48 ? 6.899 -3.657 13.190 1.00 13.35 389 GLN A O 8
ATOM 12096 N N . SER A 1 49 ? 7.934 -2.080 12.035 1.00 2.35 390 SER A N 8
ATOM 12097 C CA . SER A 1 49 ? 7.377 -2.528 10.796 1.00 64.11 390 SER A CA 8
ATOM 12098 C C . SER A 1 49 ? 8.266 -3.588 10.141 1.00 42.13 390 SER A C 8
ATOM 12099 O O . SER A 1 49 ? 7.781 -4.430 9.390 1.00 73.21 390 SER A O 8
ATOM 12107 N N . ALA A 1 50 ? 9.559 -3.567 10.487 1.00 51.54 391 ALA A N 8
ATOM 12108 C CA . ALA A 1 50 ? 10.574 -4.436 9.881 1.00 52.00 391 ALA A CA 8
ATOM 12109 C C . ALA A 1 50 ? 10.176 -5.900 9.868 1.00 12.33 391 ALA A C 8
ATOM 12110 O O . ALA A 1 50 ? 10.280 -6.562 8.846 1.00 61.42 391 ALA A O 8
ATOM 12117 N N . GLY A 1 51 ? 9.704 -6.394 10.986 1.00 62.21 392 GLY A N 8
ATOM 12118 C CA . GLY A 1 51 ? 9.358 -7.797 11.080 1.00 62.30 392 GLY A CA 8
ATOM 12119 C C . GLY A 1 51 ? 8.257 -8.215 10.148 1.00 2.14 392 GLY A C 8
ATOM 12120 O O . GLY A 1 51 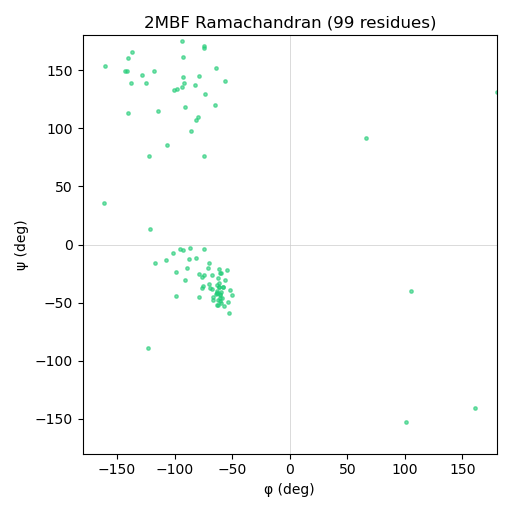? 8.394 -9.220 9.448 1.00 52.54 392 GLY A O 8
ATOM 12124 N N . TRP A 1 52 ? 7.174 -7.448 10.094 1.00 63.45 393 TRP A N 8
ATOM 12125 C CA . TRP A 1 52 ? 6.099 -7.826 9.227 1.00 53.30 393 TRP A CA 8
ATOM 12126 C C . TRP A 1 52 ? 6.456 -7.568 7.763 1.00 4.00 393 TRP A C 8
ATOM 12127 O O . TRP A 1 52 ? 5.931 -8.227 6.856 1.00 2.02 393 TRP A O 8
ATOM 12148 N N . LYS A 1 53 ? 7.372 -6.605 7.537 1.00 72.53 394 LYS A N 8
ATOM 12149 C CA . LYS A 1 53 ? 7.939 -6.397 6.220 1.00 60.20 394 LYS A CA 8
ATOM 12150 C C . LYS A 1 53 ? 8.656 -7.637 5.778 1.00 55.54 394 LYS A C 8
ATOM 12151 O O . LYS A 1 53 ? 8.528 -8.064 4.629 1.00 43.43 394 LYS A O 8
ATOM 12170 N N . ASN A 1 54 ? 9.394 -8.244 6.712 1.00 43.04 395 ASN A N 8
ATOM 12171 C CA . ASN A 1 54 ? 10.140 -9.456 6.414 1.00 52.35 395 ASN A CA 8
ATOM 12172 C C . ASN A 1 54 ? 9.242 -10.575 5.986 1.00 20.34 395 ASN A C 8
ATOM 12173 O O . ASN A 1 54 ? 9.583 -11.319 5.090 1.00 73.30 395 ASN A O 8
ATOM 12184 N N . SER A 1 55 ? 8.083 -10.667 6.596 1.00 54.20 396 SER A N 8
ATOM 12185 C CA . SER A 1 55 ? 7.115 -11.681 6.249 1.00 53.42 396 SER A CA 8
ATOM 12186 C C . SER A 1 55 ? 6.632 -11.499 4.784 1.00 35.12 396 SER A C 8
ATOM 12187 O O . SER A 1 55 ? 6.616 -12.452 3.992 1.00 43.12 396 SER A O 8
ATOM 12195 N N . ILE A 1 56 ? 6.269 -10.271 4.440 1.00 70.23 397 ILE A N 8
ATOM 12196 C CA . ILE A 1 56 ? 5.796 -9.933 3.096 1.00 71.11 397 ILE A CA 8
ATOM 12197 C C . ILE A 1 56 ? 6.907 -10.122 2.055 1.00 11.31 397 ILE A C 8
ATOM 12198 O O . ILE A 1 56 ? 6.706 -10.776 1.023 1.00 3.35 397 ILE A O 8
ATOM 12214 N N . ARG A 1 57 ? 8.077 -9.576 2.347 1.00 54.31 398 ARG A N 8
ATOM 12215 C CA . ARG A 1 57 ? 9.197 -9.610 1.451 1.00 3.22 398 ARG A CA 8
ATOM 12216 C C . ARG A 1 57 ? 9.669 -11.068 1.238 1.00 12.24 398 ARG A C 8
ATOM 12217 O O . ARG A 1 57 ? 10.060 -11.448 0.130 1.00 34.21 398 ARG A O 8
ATOM 12238 N N . HIS A 1 58 ? 9.603 -11.865 2.305 1.00 74.11 399 HIS A N 8
ATOM 12239 C CA . HIS A 1 58 ? 9.936 -13.296 2.260 1.00 52.44 399 HIS A CA 8
ATOM 12240 C C . HIS A 1 58 ? 9.037 -14.014 1.261 1.00 32.33 399 HIS A C 8
ATOM 12241 O O . HIS A 1 58 ? 9.510 -14.765 0.421 1.00 12.30 399 HIS A O 8
ATOM 12256 N N . ASN A 1 59 ? 7.741 -13.774 1.364 1.00 73.31 400 ASN A N 8
ATOM 12257 C CA . ASN A 1 59 ? 6.774 -14.381 0.464 1.00 5.12 400 ASN A CA 8
ATOM 12258 C C . ASN A 1 59 ? 6.964 -13.933 -0.969 1.00 1.02 400 ASN A C 8
ATOM 12259 O O . ASN A 1 59 ? 6.818 -14.729 -1.892 1.00 34.15 400 ASN A O 8
ATOM 12270 N N . LEU A 1 60 ? 7.301 -12.670 -1.161 1.00 34.52 401 LEU A N 8
ATOM 12271 C CA . LEU A 1 60 ? 7.659 -12.170 -2.491 1.00 65.54 401 LEU A CA 8
ATOM 12272 C C . LEU A 1 60 ? 8.852 -12.951 -3.070 1.00 54.30 401 LEU A C 8
ATOM 12273 O O . LEU A 1 60 ? 8.897 -13.251 -4.266 1.00 12.42 401 LEU A O 8
ATOM 12289 N N . SER A 1 61 ? 9.778 -13.319 -2.214 1.00 34.44 402 SER A N 8
ATOM 12290 C CA . SER A 1 61 ? 10.947 -14.068 -2.624 1.00 35.01 402 SER A CA 8
ATOM 12291 C C . SER A 1 61 ? 10.582 -15.550 -2.927 1.00 61.43 402 SER A C 8
ATOM 12292 O O . SER A 1 61 ? 11.357 -16.277 -3.553 1.00 23.52 402 SER A O 8
ATOM 12300 N N . LEU A 1 62 ? 9.408 -15.980 -2.489 1.00 31.43 403 LEU A N 8
ATOM 12301 C CA . LEU A 1 62 ? 8.954 -17.346 -2.744 1.00 30.21 403 LEU A CA 8
ATOM 12302 C C . LEU A 1 62 ? 8.053 -17.385 -3.977 1.00 42.45 403 LEU A C 8
ATOM 12303 O O . LEU A 1 62 ? 8.197 -18.238 -4.851 1.00 61.32 403 LEU A O 8
ATOM 12319 N N . HIS A 1 63 ? 7.157 -16.426 -4.049 1.00 11.32 404 HIS A N 8
ATOM 12320 C CA . HIS A 1 63 ? 6.150 -16.339 -5.109 1.00 13.14 404 HIS A CA 8
ATOM 12321 C C . HIS A 1 63 ? 6.646 -15.415 -6.221 1.00 73.14 404 HIS A C 8
ATOM 12322 O O . HIS A 1 63 ? 5.870 -14.674 -6.813 1.00 14.11 404 HIS A O 8
ATOM 12337 N N . SER A 1 64 ? 7.932 -15.532 -6.545 1.00 72.45 405 SER A N 8
ATOM 12338 C CA . SER A 1 64 ? 8.644 -14.667 -7.515 1.00 61.32 405 SER A CA 8
ATOM 12339 C C . SER A 1 64 ? 8.201 -14.853 -9.007 1.00 33.24 405 SER A C 8
ATOM 12340 O O . SER A 1 64 ? 8.982 -14.621 -9.928 1.00 54.25 405 SER A O 8
ATOM 12348 N N . ARG A 1 65 ? 6.943 -15.190 -9.227 1.00 41.35 406 ARG A N 8
ATOM 12349 C CA . ARG A 1 65 ? 6.380 -15.315 -10.573 1.00 3.24 406 ARG A CA 8
ATOM 12350 C C . ARG A 1 65 ? 5.792 -13.982 -10.982 1.00 12.20 406 ARG A C 8
ATOM 12351 O O . ARG A 1 65 ? 5.172 -13.857 -12.012 1.00 53.22 406 ARG A O 8
ATOM 12372 N N . PHE A 1 66 ? 6.025 -12.991 -10.162 1.00 3.14 407 PHE A N 8
ATOM 12373 C CA . PHE A 1 66 ? 5.555 -11.650 -10.400 1.00 54.24 407 PHE A CA 8
ATOM 12374 C C . PHE A 1 66 ? 6.671 -10.896 -11.069 1.00 71.11 407 PHE A C 8
ATOM 12375 O O . PHE A 1 66 ? 7.842 -11.301 -10.983 1.00 2.34 407 PHE A O 8
ATOM 12392 N N . MET A 1 67 ? 6.346 -9.846 -11.741 1.00 22.20 408 MET A N 8
ATOM 12393 C CA . MET A 1 67 ? 7.323 -9.148 -12.517 1.00 70.43 408 MET A CA 8
ATOM 12394 C C . MET A 1 67 ? 7.464 -7.728 -12.044 1.00 72.02 408 MET A C 8
ATOM 12395 O O . MET A 1 67 ? 6.511 -7.126 -11.536 1.00 1.31 408 MET A O 8
ATOM 12409 N N . ARG A 1 68 ? 8.649 -7.203 -12.190 1.00 21.01 409 ARG A N 8
ATOM 12410 C CA . ARG A 1 68 ? 8.917 -5.851 -11.810 1.00 53.05 409 ARG A CA 8
ATOM 12411 C C . ARG A 1 68 ? 8.644 -4.995 -13.013 1.00 25.34 409 ARG A C 8
ATOM 12412 O O . ARG A 1 68 ? 8.928 -5.399 -14.149 1.00 34.10 409 ARG A O 8
ATOM 12433 N N . ILE A 1 69 ? 8.083 -3.860 -12.797 1.00 53.04 410 ILE A N 8
ATOM 12434 C CA . ILE A 1 69 ? 7.648 -3.053 -13.883 1.00 50.23 410 ILE A CA 8
ATOM 12435 C C . ILE A 1 69 ? 8.687 -2.056 -14.272 1.00 41.44 410 ILE A C 8
ATOM 12436 O O . ILE A 1 69 ? 9.071 -1.238 -13.499 1.00 73.11 410 ILE A O 8
ATOM 12452 N N . GLN A 1 70 ? 9.130 -2.138 -15.471 1.00 45.35 411 GLN A N 8
ATOM 12453 C CA . GLN A 1 70 ? 10.128 -1.236 -15.941 1.00 53.03 411 GLN A CA 8
ATOM 12454 C C . GLN A 1 70 ? 9.480 0.093 -16.256 1.00 71.33 411 GLN A C 8
ATOM 12455 O O . GLN A 1 70 ? 8.503 0.153 -17.004 1.00 65.15 411 GLN A O 8
ATOM 12469 N N . ASN A 1 71 ? 9.989 1.142 -15.674 1.00 4.32 412 ASN A N 8
ATOM 12470 C CA . ASN A 1 71 ? 9.456 2.461 -15.940 1.00 21.44 412 ASN A CA 8
ATOM 12471 C C . ASN A 1 71 ? 10.092 2.991 -17.205 1.00 14.41 412 ASN A C 8
ATOM 12472 O O . ASN A 1 71 ? 10.984 2.348 -17.769 1.00 50.10 412 ASN A O 8
ATOM 12483 N N . GLU A 1 72 ? 9.649 4.133 -17.653 1.00 62.42 413 GLU A N 8
ATOM 12484 C CA . GLU A 1 72 ? 10.188 4.733 -18.846 1.00 13.22 413 GLU A CA 8
ATOM 12485 C C . GLU A 1 72 ? 11.592 5.249 -18.575 1.00 34.12 413 GLU A C 8
ATOM 12486 O O . GLU A 1 72 ? 11.776 6.320 -17.985 1.00 5.25 413 GLU A O 8
ATOM 12498 N N . GLY A 1 73 ? 12.561 4.458 -18.950 1.00 12.13 414 GLY A N 8
ATOM 12499 C CA . GLY A 1 73 ? 13.925 4.782 -18.713 1.00 23.44 414 GLY A CA 8
ATOM 12500 C C . GLY A 1 73 ? 14.534 3.807 -17.737 1.00 42.53 414 GLY A C 8
ATOM 12501 O O . GLY A 1 73 ? 14.894 2.692 -18.116 1.00 60.12 414 GLY A O 8
ATOM 12505 N N . ALA A 1 74 ? 14.638 4.213 -16.487 1.00 4.52 415 ALA A N 8
ATOM 12506 C CA . ALA A 1 74 ? 15.189 3.389 -15.421 1.00 22.15 415 ALA A CA 8
ATOM 12507 C C . ALA A 1 74 ? 14.893 4.046 -14.096 1.00 21.41 415 ALA A C 8
ATOM 12508 O O . ALA A 1 74 ? 14.669 5.256 -14.043 1.00 4.04 415 ALA A O 8
ATOM 12515 N N . GLY A 1 75 ? 14.862 3.272 -13.038 1.00 23.13 416 GLY A N 8
ATOM 12516 C CA . GLY A 1 75 ? 14.590 3.825 -11.737 1.00 72.40 416 GLY A CA 8
ATOM 12517 C C . GLY A 1 75 ? 15.009 2.895 -10.633 1.00 0.25 416 GLY A C 8
ATOM 12518 O O . GLY A 1 75 ? 15.048 1.684 -10.825 1.00 23.34 416 GLY A O 8
ATOM 12522 N N . LYS A 1 76 ? 15.326 3.448 -9.481 1.00 64.14 417 LYS A N 8
ATOM 12523 C CA . LYS A 1 76 ? 15.762 2.643 -8.342 1.00 71.11 417 LYS A CA 8
ATOM 12524 C C . LYS A 1 76 ? 14.606 2.316 -7.435 1.00 71.33 417 LYS A C 8
ATOM 12525 O O . LYS A 1 76 ? 14.720 1.448 -6.563 1.00 50.52 417 LYS A O 8
ATOM 12544 N N . SER A 1 77 ? 13.512 3.019 -7.614 1.00 50.24 418 SER A N 8
ATOM 12545 C CA . SER A 1 77 ? 12.316 2.766 -6.862 1.00 71.42 418 SER A CA 8
ATOM 12546 C C . SER A 1 77 ? 11.795 1.378 -7.185 1.00 50.53 418 SER A C 8
ATOM 12547 O O . SER A 1 77 ? 11.309 1.135 -8.281 1.00 31.22 418 SER A O 8
ATOM 12555 N N . SER A 1 78 ? 11.955 0.470 -6.253 1.00 51.15 419 SER A N 8
ATOM 12556 C CA . SER A 1 78 ? 11.544 -0.895 -6.451 1.00 13.13 419 SER A CA 8
ATOM 12557 C C . SER A 1 78 ? 10.015 -1.028 -6.512 1.00 54.00 419 SER A C 8
ATOM 12558 O O . SER A 1 78 ? 9.307 -0.838 -5.501 1.00 32.52 419 SER A O 8
ATOM 12566 N N . TRP A 1 79 ? 9.527 -1.331 -7.691 1.00 34.51 420 TRP A N 8
ATOM 12567 C CA . TRP A 1 79 ? 8.164 -1.560 -7.965 1.00 33.41 420 TRP A CA 8
ATOM 12568 C C . TRP A 1 79 ? 7.914 -2.938 -8.556 1.00 43.31 420 TRP A C 8
ATOM 12569 O O . TRP A 1 79 ? 8.784 -3.523 -9.182 1.00 42.41 420 TRP A O 8
ATOM 12590 N N . TRP A 1 80 ? 6.758 -3.465 -8.337 1.00 24.43 421 TRP A N 8
ATOM 12591 C CA . TRP A 1 80 ? 6.411 -4.714 -8.939 1.00 5.35 421 TRP A CA 8
ATOM 12592 C C . TRP A 1 80 ? 4.927 -4.756 -9.199 1.00 55.54 421 TRP A C 8
ATOM 12593 O O . TRP A 1 80 ? 4.166 -3.960 -8.635 1.00 15.14 421 TRP A O 8
ATOM 12614 N N . VAL A 1 81 ? 4.528 -5.631 -10.074 1.00 30.11 422 VAL A N 8
ATOM 12615 C CA . VAL A 1 81 ? 3.142 -5.819 -10.412 1.00 25.34 422 VAL A CA 8
ATOM 12616 C C . VAL A 1 81 ? 2.843 -7.304 -10.442 1.00 52.10 422 VAL A C 8
ATOM 12617 O O . VAL A 1 81 ? 3.767 -8.132 -10.579 1.00 33.34 422 VAL A O 8
ATOM 12630 N N . ILE A 1 82 ? 1.591 -7.659 -10.324 1.00 71.32 423 ILE A N 8
ATOM 12631 C CA . ILE A 1 82 ? 1.226 -9.050 -10.346 1.00 74.41 423 ILE A CA 8
ATOM 12632 C C . ILE A 1 82 ? 1.139 -9.497 -11.780 1.00 53.20 423 ILE A C 8
ATOM 12633 O O . ILE A 1 82 ? 0.321 -8.997 -12.553 1.00 22.04 423 ILE A O 8
ATOM 12649 N N . ASN A 1 83 ? 2.012 -10.417 -12.119 1.00 62.03 424 ASN A N 8
ATOM 12650 C CA . ASN A 1 83 ? 2.147 -10.941 -13.456 1.00 41.32 424 ASN A CA 8
ATOM 12651 C C . ASN A 1 83 ? 0.898 -11.725 -13.830 1.00 54.43 424 ASN A C 8
ATOM 12652 O O . ASN A 1 83 ? 0.568 -12.725 -13.191 1.00 33.02 424 ASN A O 8
ATOM 12663 N N . PRO A 1 84 ? 0.189 -11.281 -14.887 1.00 72.13 425 PRO A N 8
ATOM 12664 C CA . PRO A 1 84 ? -1.083 -11.883 -15.308 1.00 52.53 425 PRO A CA 8
ATOM 12665 C C . PRO A 1 84 ? -0.891 -13.266 -15.906 1.00 1.34 425 PRO A C 8
ATOM 12666 O O . PRO A 1 84 ? -1.836 -14.046 -16.017 1.00 30.52 425 PRO A O 8
ATOM 12677 N N . ASP A 1 85 ? 0.339 -13.566 -16.255 1.00 13.41 426 ASP A N 8
ATOM 12678 C CA . ASP A 1 85 ? 0.694 -14.839 -16.852 1.00 45.42 426 ASP A CA 8
ATOM 12679 C C . ASP A 1 85 ? 1.080 -15.855 -15.763 1.00 54.21 426 ASP A C 8
ATOM 12680 O O . ASP A 1 85 ? 1.308 -17.040 -16.036 1.00 72.25 426 ASP A O 8
ATOM 12689 N N . ALA A 1 86 ? 1.117 -15.398 -14.522 1.00 75.14 427 ALA A N 8
ATOM 12690 C CA . ALA A 1 86 ? 1.534 -16.254 -13.426 1.00 41.51 427 ALA A CA 8
ATOM 12691 C C . ALA A 1 86 ? 0.692 -16.035 -12.179 1.00 22.32 427 ALA A C 8
ATOM 12692 O O . ALA A 1 86 ? 1.136 -16.308 -11.061 1.00 35.10 427 ALA A O 8
ATOM 12699 N N . LYS A 1 87 ? -0.517 -15.594 -12.353 1.00 24.35 428 LYS A N 8
ATOM 12700 C CA . LYS A 1 87 ? -1.368 -15.369 -11.216 1.00 72.10 428 LYS A CA 8
ATOM 12701 C C . LYS A 1 87 ? -2.132 -16.644 -10.813 1.00 51.42 428 LYS A C 8
ATOM 12702 O O . LYS A 1 87 ? -2.714 -17.322 -11.655 1.00 31.22 428 LYS A O 8
ATOM 12721 N N . PRO A 1 88 ? -2.109 -17.005 -9.514 1.00 32.14 429 PRO A N 8
ATOM 12722 C CA . PRO A 1 88 ? -2.775 -18.222 -9.016 1.00 64.21 429 PRO A CA 8
ATOM 12723 C C . PRO A 1 88 ? -4.277 -18.014 -8.816 1.00 24.13 429 PRO A C 8
ATOM 12724 O O . PRO A 1 88 ? -5.008 -18.927 -8.403 1.00 53.42 429 PRO A O 8
ATOM 12735 N N . GLY A 1 89 ? -4.716 -16.827 -9.109 1.00 74.12 430 GLY A N 8
ATOM 12736 C CA . GLY A 1 89 ? -6.080 -16.463 -8.947 1.00 74.41 430 GLY A CA 8
ATOM 12737 C C . GLY A 1 89 ? -6.163 -15.165 -8.218 1.00 71.33 430 GLY A C 8
ATOM 12738 O O . GLY A 1 89 ? -5.279 -14.847 -7.411 1.00 0.41 430 GLY A O 8
ATOM 12742 N N . ARG A 1 90 ? -7.166 -14.397 -8.494 1.00 20.41 431 ARG A N 8
ATOM 12743 C CA . ARG A 1 90 ? -7.320 -13.143 -7.829 1.00 33.42 431 ARG A CA 8
ATOM 12744 C C . ARG A 1 90 ? -8.186 -13.334 -6.589 1.00 50.52 431 ARG A C 8
ATOM 12745 O O . ARG A 1 90 ? -9.424 -13.388 -6.675 1.00 75.43 431 ARG A O 8
ATOM 12766 N N . ASN A 1 91 ? -7.500 -13.504 -5.457 1.00 64.14 432 ASN A N 8
ATOM 12767 C CA . ASN A 1 91 ? -8.108 -13.795 -4.138 1.00 24.44 432 ASN A CA 8
ATOM 12768 C C . ASN A 1 91 ? -9.260 -12.854 -3.806 1.00 0.03 432 ASN A C 8
ATOM 12769 O O . ASN A 1 91 ? -9.166 -11.641 -4.038 1.00 62.32 432 ASN A O 8
ATOM 12780 N N . PRO A 1 92 ? -10.372 -13.404 -3.265 1.00 73.51 433 PRO A N 8
ATOM 12781 C CA . PRO A 1 92 ? -11.557 -12.620 -2.897 1.00 50.31 433 PRO A CA 8
ATOM 12782 C C . PRO A 1 92 ? -11.261 -11.621 -1.780 1.00 24.34 433 PRO A C 8
ATOM 12783 O O . PRO A 1 92 ? -10.579 -11.938 -0.801 1.00 73.42 433 PRO A O 8
ATOM 12794 N N . ARG A 1 93 ? -11.779 -10.433 -1.930 1.00 65.14 434 ARG A N 8
ATOM 12795 C CA . ARG A 1 93 ? -11.538 -9.361 -0.985 1.00 1.22 434 ARG A CA 8
ATOM 12796 C C . ARG A 1 93 ? -12.748 -9.189 -0.111 1.00 52.11 434 ARG A C 8
ATOM 12797 O O . ARG A 1 93 ? -13.859 -9.599 -0.493 1.00 24.54 434 ARG A O 8
ATOM 12818 N N . ARG A 1 94 ? -12.558 -8.592 1.039 1.00 50.22 435 ARG A N 8
ATOM 12819 C CA . ARG A 1 94 ? -13.662 -8.263 1.891 1.00 63.44 435 ARG A CA 8
ATOM 12820 C C . ARG A 1 94 ? -14.334 -7.052 1.279 1.00 14.32 435 ARG A C 8
ATOM 12821 O O . ARG A 1 94 ? -13.685 -6.029 1.067 1.00 53.41 435 ARG A O 8
ATOM 12842 N N . GLN A 1 95 ? -15.599 -7.156 0.981 1.00 4.01 436 GLN A N 8
ATOM 12843 C CA . GLN A 1 95 ? -16.278 -6.067 0.298 1.00 50.40 436 GLN A CA 8
ATOM 12844 C C . GLN A 1 95 ? -16.756 -4.988 1.254 1.00 62.43 436 GLN A C 8
ATOM 12845 O O . GLN A 1 95 ? -17.185 -3.913 0.825 1.00 13.31 436 GLN A O 8
ATOM 12859 N N . ARG A 1 96 ? -16.671 -5.253 2.537 1.00 61.52 437 ARG A N 8
ATOM 12860 C CA . ARG A 1 96 ? -17.088 -4.284 3.518 1.00 32.52 437 ARG A CA 8
ATOM 12861 C C . ARG A 1 96 ? -15.981 -3.274 3.805 1.00 14.11 437 ARG A C 8
ATOM 12862 O O . ARG A 1 96 ? -15.128 -3.504 4.677 1.00 53.41 437 ARG A O 8
ATOM 12883 N N . SER A 1 97 ? -15.968 -2.202 3.011 1.00 64.25 438 SER A N 8
ATOM 12884 C CA . SER A 1 97 ? -15.066 -1.060 3.173 1.00 25.33 438 SER A CA 8
ATOM 12885 C C . SER A 1 97 ? -13.569 -1.486 3.172 1.00 41.25 438 SER A C 8
ATOM 12886 O O . SER A 1 97 ? -13.201 -2.597 2.740 1.00 50.31 438 SER A O 8
ATOM 12894 N N . ALA A 1 98 ? -12.737 -0.588 3.611 1.00 74.11 439 ALA A N 8
ATOM 12895 C CA . ALA A 1 98 ? -11.332 -0.815 3.760 1.00 73.11 439 ALA A CA 8
ATOM 12896 C C . ALA A 1 98 ? -11.002 -0.647 5.225 1.00 61.33 439 ALA A C 8
ATOM 12897 O O . ALA A 1 98 ? -10.480 -1.549 5.867 1.00 5.12 439 ALA A O 8
ATOM 12904 N N . THR A 1 99 ? -11.347 0.515 5.746 1.00 31.43 440 THR A N 8
ATOM 12905 C CA . THR A 1 99 ? -11.166 0.874 7.129 1.00 51.21 440 THR A CA 8
ATOM 12906 C C . THR A 1 99 ? -11.636 2.314 7.277 1.00 4.22 440 THR A C 8
ATOM 12907 O O . THR A 1 99 ? -11.708 3.044 6.274 1.00 23.22 440 THR A O 8
ATOM 12918 N N . LEU A 1 100 ? -11.982 2.718 8.469 1.00 22.40 441 LEU A N 8
ATOM 12919 C CA . LEU A 1 100 ? -12.361 4.088 8.698 1.00 11.10 441 LEU A CA 8
ATOM 12920 C C . LEU A 1 100 ? -11.213 4.792 9.352 1.00 22.24 441 LEU A C 8
ATOM 12921 O O . LEU A 1 100 ? -10.723 4.355 10.401 1.00 1.22 441 LEU A O 8
ATOM 12937 N N . GLU A 1 101 ? -10.777 5.854 8.747 1.00 62.24 442 GLU A N 8
ATOM 12938 C CA . GLU A 1 101 ? -9.623 6.575 9.198 1.00 14.31 442 GLU A CA 8
ATOM 12939 C C . GLU A 1 101 ? -9.980 8.013 9.606 1.00 63.13 442 GLU A C 8
ATOM 12940 O O . GLU A 1 101 ? -10.430 8.203 10.770 1.00 38.04 442 GLU A O 8
ATOM 12953 N N . ASN A 1 1 ? -0.905 -15.317 10.613 1.00 73.00 342 ASN A N 9
ATOM 12954 C CA . ASN A 1 1 ? -0.532 -14.068 9.941 1.00 25.14 342 ASN A CA 9
ATOM 12955 C C . ASN A 1 1 ? -0.841 -12.913 10.870 1.00 23.10 342 ASN A C 9
ATOM 12956 O O . ASN A 1 1 ? -1.834 -12.952 11.575 1.00 32.03 342 ASN A O 9
ATOM 12969 N N . PRO A 1 2 ? -0.011 -11.850 10.877 1.00 62.00 343 PRO A N 9
ATOM 12970 C CA . PRO A 1 2 ? -0.127 -10.743 11.856 1.00 12.23 343 PRO A CA 9
ATOM 12971 C C . PRO A 1 2 ? -1.501 -10.023 11.876 1.00 12.22 343 PRO A C 9
ATOM 12972 O O . PRO A 1 2 ? -1.917 -9.520 12.903 1.00 62.52 343 PRO A O 9
ATOM 12983 N N . TRP A 1 3 ? -2.180 -9.989 10.754 1.00 54.53 344 TRP A N 9
ATOM 12984 C CA . TRP A 1 3 ? -3.478 -9.306 10.647 1.00 14.21 344 TRP A CA 9
ATOM 12985 C C . TRP A 1 3 ? -4.667 -10.267 10.872 1.00 50.43 344 TRP A C 9
ATOM 12986 O O . TRP A 1 3 ? -5.746 -9.841 11.295 1.00 1.34 344 TRP A O 9
ATOM 13007 N N . GLY A 1 4 ? -4.461 -11.546 10.582 1.00 71.01 345 GLY A N 9
ATOM 13008 C CA . GLY A 1 4 ? -5.536 -12.511 10.649 1.00 34.54 345 GLY A CA 9
ATOM 13009 C C . GLY A 1 4 ? -5.205 -13.768 9.861 1.00 61.55 345 GLY A C 9
ATOM 13010 O O . GLY A 1 4 ? -4.073 -14.242 9.910 1.00 74.31 345 GLY A O 9
ATOM 13014 N N . ALA A 1 5 ? -6.173 -14.282 9.109 1.00 23.34 346 ALA A N 9
ATOM 13015 C CA . ALA A 1 5 ? -5.993 -15.533 8.357 1.00 32.04 346 ALA A CA 9
ATOM 13016 C C . ALA A 1 5 ? -5.757 -15.306 6.856 1.00 51.14 346 ALA A C 9
ATOM 13017 O O . ALA A 1 5 ? -5.295 -16.216 6.150 1.00 50.22 346 ALA A O 9
ATOM 13024 N N . GLU A 1 6 ? -6.094 -14.113 6.371 1.00 14.12 347 GLU A N 9
ATOM 13025 C CA . GLU A 1 6 ? -5.868 -13.723 4.964 1.00 63.03 347 GLU A CA 9
ATOM 13026 C C . GLU A 1 6 ? -4.410 -13.894 4.640 1.00 51.30 347 GLU A C 9
ATOM 13027 O O . GLU A 1 6 ? -3.569 -13.694 5.502 1.00 14.31 347 GLU A O 9
ATOM 13039 N N . SER A 1 7 ? -4.099 -14.250 3.439 1.00 24.11 348 SER A N 9
ATOM 13040 C CA . SER A 1 7 ? -2.732 -14.505 3.104 1.00 42.35 348 SER A CA 9
ATOM 13041 C C . SER A 1 7 ? -2.066 -13.197 2.793 1.00 51.43 348 SER A C 9
ATOM 13042 O O . SER A 1 7 ? -2.760 -12.207 2.486 1.00 61.15 348 SER A O 9
ATOM 13050 N N . TYR A 1 8 ? -0.749 -13.172 2.880 1.00 13.32 349 TYR A N 9
ATOM 13051 C CA . TYR A 1 8 ? 0.004 -11.992 2.545 1.00 42.11 349 TYR A CA 9
ATOM 13052 C C . TYR A 1 8 ? -0.316 -11.605 1.156 1.00 12.54 349 TYR A C 9
ATOM 13053 O O . TYR A 1 8 ? -0.880 -10.566 0.939 1.00 3.03 349 TYR A O 9
ATOM 13071 N N . SER A 1 9 ? -0.009 -12.484 0.225 1.00 43.42 350 SER A N 9
ATOM 13072 C CA . SER A 1 9 ? -0.253 -12.245 -1.190 1.00 31.54 350 SER A CA 9
ATOM 13073 C C . SER A 1 9 ? -1.723 -11.833 -1.486 1.00 3.43 350 SER A C 9
ATOM 13074 O O . SER A 1 9 ? -1.971 -11.060 -2.406 1.00 4.51 350 SER A O 9
ATOM 13082 N N . ASP A 1 10 ? -2.673 -12.324 -0.679 1.00 23.11 351 ASP A N 9
ATOM 13083 C CA . ASP A 1 10 ? -4.085 -11.946 -0.842 1.00 63.42 351 ASP A CA 9
ATOM 13084 C C . ASP A 1 10 ? -4.320 -10.493 -0.470 1.00 63.45 351 ASP A C 9
ATOM 13085 O O . ASP A 1 10 ? -5.003 -9.761 -1.194 1.00 65.14 351 ASP A O 9
ATOM 13094 N N . LEU A 1 11 ? -3.767 -10.062 0.650 1.00 42.41 352 LEU A N 9
ATOM 13095 C CA . LEU A 1 11 ? -3.862 -8.667 1.028 1.00 11.04 352 LEU A CA 9
ATOM 13096 C C . LEU A 1 11 ? -2.923 -7.779 0.212 1.00 11.01 352 LEU A C 9
ATOM 13097 O O . LEU A 1 11 ? -3.255 -6.634 -0.085 1.00 10.14 352 LEU A O 9
ATOM 13113 N N . ILE A 1 12 ? -1.757 -8.304 -0.139 1.00 22.23 353 ILE A N 9
ATOM 13114 C CA . ILE A 1 12 ? -0.785 -7.565 -0.948 1.00 34.04 353 ILE A CA 9
ATOM 13115 C C . ILE A 1 12 ? -1.407 -7.235 -2.295 1.00 3.03 353 ILE A C 9
ATOM 13116 O O . ILE A 1 12 ? -1.219 -6.143 -2.832 1.00 21.34 353 ILE A O 9
ATOM 13132 N N . ALA A 1 13 ? -2.166 -8.186 -2.828 1.00 62.32 354 ALA A N 9
ATOM 13133 C CA . ALA A 1 13 ? -2.879 -7.968 -4.064 1.00 21.10 354 ALA A CA 9
ATOM 13134 C C . ALA A 1 13 ? -3.827 -6.789 -3.936 1.00 64.32 354 ALA A C 9
ATOM 13135 O O . ALA A 1 13 ? -3.894 -5.982 -4.827 1.00 43.33 354 ALA A O 9
ATOM 13142 N N . LYS A 1 14 ? -4.530 -6.681 -2.793 1.00 62.32 355 LYS A N 9
ATOM 13143 C CA . LYS A 1 14 ? -5.443 -5.539 -2.546 1.00 11.32 355 LYS A CA 9
ATOM 13144 C C . LYS A 1 14 ? -4.693 -4.218 -2.637 1.00 22.32 355 LYS A C 9
ATOM 13145 O O . LYS A 1 14 ? -5.228 -3.214 -3.161 1.00 10.33 355 LYS A O 9
ATOM 13164 N N . ALA A 1 15 ? -3.468 -4.212 -2.123 1.00 65.40 356 ALA A N 9
ATOM 13165 C CA . ALA A 1 15 ? -2.629 -3.037 -2.156 1.00 5.12 356 ALA A CA 9
ATOM 13166 C C . ALA A 1 15 ? -2.332 -2.679 -3.585 1.00 4.34 356 ALA A C 9
ATOM 13167 O O . ALA A 1 15 ? -2.620 -1.559 -4.026 1.00 23.11 356 ALA A O 9
ATOM 13174 N N . LEU A 1 16 ? -1.823 -3.659 -4.326 1.00 33.14 357 LEU A N 9
ATOM 13175 C CA . LEU A 1 16 ? -1.527 -3.500 -5.745 1.00 20.21 357 LEU A CA 9
ATOM 13176 C C . LEU A 1 16 ? -2.760 -3.040 -6.492 1.00 12.20 357 LEU A C 9
ATOM 13177 O O . LEU A 1 16 ? -2.694 -2.134 -7.300 1.00 14.15 357 LEU A O 9
ATOM 13193 N N . LYS A 1 17 ? -3.893 -3.668 -6.183 1.00 64.05 358 LYS A N 9
ATOM 13194 C CA . LYS A 1 17 ? -5.157 -3.371 -6.805 1.00 65.10 358 LYS A CA 9
ATOM 13195 C C . LYS A 1 17 ? -5.617 -1.928 -6.636 1.00 50.21 358 LYS A C 9
ATOM 13196 O O . LYS A 1 17 ? -6.472 -1.464 -7.374 1.00 21.21 358 LYS A O 9
ATOM 13215 N N . SER A 1 18 ? -5.037 -1.212 -5.691 1.00 14.22 359 SER A N 9
ATOM 13216 C CA . SER A 1 18 ? -5.385 0.150 -5.459 1.00 71.14 359 SER A CA 9
ATOM 13217 C C . SER A 1 18 ? -4.758 1.076 -6.533 1.00 63.34 359 SER A C 9
ATOM 13218 O O . SER A 1 18 ? -5.015 2.283 -6.561 1.00 3.12 359 SER A O 9
ATOM 13226 N N . THR A 1 19 ? -3.940 0.495 -7.401 1.00 43.32 360 THR A N 9
ATOM 13227 C CA . THR A 1 19 ? -3.300 1.219 -8.469 1.00 73.50 360 THR A CA 9
ATOM 13228 C C . THR A 1 19 ? -2.774 0.178 -9.502 1.00 52.25 360 THR A C 9
ATOM 13229 O O . THR A 1 19 ? -1.773 0.383 -10.195 1.00 24.43 360 THR A O 9
ATOM 13240 N N . PHE A 1 20 ? -3.563 -0.884 -9.665 1.00 53.23 361 PHE A N 9
ATOM 13241 C CA . PHE A 1 20 ? -3.194 -2.102 -10.424 1.00 31.21 361 PHE A CA 9
ATOM 13242 C C . PHE A 1 20 ? -2.983 -1.800 -11.886 1.00 63.35 361 PHE A C 9
ATOM 13243 O O . PHE A 1 20 ? -2.316 -2.556 -12.607 1.00 61.34 361 PHE A O 9
ATOM 13260 N N . ASP A 1 21 ? -3.517 -0.686 -12.312 1.00 74.13 362 ASP A N 9
ATOM 13261 C CA . ASP A 1 21 ? -3.458 -0.300 -13.713 1.00 31.41 362 ASP A CA 9
ATOM 13262 C C . ASP A 1 21 ? -2.110 0.282 -14.034 1.00 22.13 362 ASP A C 9
ATOM 13263 O O . ASP A 1 21 ? -1.770 0.506 -15.191 1.00 2.13 362 ASP A O 9
ATOM 13272 N N . GLY A 1 22 ? -1.350 0.538 -13.009 1.00 13.35 363 GLY A N 9
ATOM 13273 C CA . GLY A 1 22 ? -0.029 1.025 -13.176 1.00 23.15 363 GLY A CA 9
ATOM 13274 C C . GLY A 1 22 ? 0.952 0.128 -12.485 1.00 25.30 363 GLY A C 9
ATOM 13275 O O . GLY A 1 22 ? 1.283 -0.952 -12.992 1.00 13.32 363 GLY A O 9
ATOM 13279 N N . ARG A 1 23 ? 1.401 0.539 -11.327 1.00 42.32 364 ARG A N 9
ATOM 13280 C CA . ARG A 1 23 ? 2.375 -0.212 -10.568 1.00 20.23 364 ARG A CA 9
ATOM 13281 C C . ARG A 1 23 ? 2.331 0.230 -9.124 1.00 0.44 364 ARG A C 9
ATOM 13282 O O . ARG A 1 23 ? 1.869 1.340 -8.841 1.00 43.40 364 ARG A O 9
ATOM 13303 N N . MET A 1 24 ? 2.816 -0.580 -8.219 1.00 54.02 365 MET A N 9
ATOM 13304 C CA . MET A 1 24 ? 2.888 -0.145 -6.849 1.00 3.24 365 MET A CA 9
ATOM 13305 C C . MET A 1 24 ? 4.287 -0.362 -6.383 1.00 3.45 365 MET A C 9
ATOM 13306 O O . MET A 1 24 ? 4.912 -1.370 -6.727 1.00 62.35 365 MET A O 9
ATOM 13320 N N . ARG A 1 25 ? 4.801 0.565 -5.654 1.00 53.22 366 ARG A N 9
ATOM 13321 C CA . ARG A 1 25 ? 6.120 0.430 -5.146 1.00 23.43 366 ARG A CA 9
ATOM 13322 C C . ARG A 1 25 ? 6.108 -0.365 -3.874 1.00 2.33 366 ARG A C 9
ATOM 13323 O O . ARG A 1 25 ? 5.135 -0.322 -3.114 1.00 3.44 366 ARG A O 9
ATOM 13344 N N . LEU A 1 26 ? 7.166 -1.089 -3.648 1.00 54.03 367 LEU A N 9
ATOM 13345 C CA . LEU A 1 26 ? 7.287 -1.992 -2.515 1.00 71.44 367 LEU A CA 9
ATOM 13346 C C . LEU A 1 26 ? 7.086 -1.286 -1.154 1.00 71.32 367 LEU A C 9
ATOM 13347 O O . LEU A 1 26 ? 6.424 -1.828 -0.265 1.00 0.23 367 LEU A O 9
ATOM 13363 N N . ASN A 1 27 ? 7.600 -0.066 -1.014 1.00 25.12 368 ASN A N 9
ATOM 13364 C CA . ASN A 1 27 ? 7.378 0.706 0.225 1.00 42.41 368 ASN A CA 9
ATOM 13365 C C . ASN A 1 27 ? 5.922 1.131 0.369 1.00 33.45 368 ASN A C 9
ATOM 13366 O O . ASN A 1 27 ? 5.405 1.233 1.482 1.00 3.21 368 ASN A O 9
ATOM 13377 N N . GLU A 1 28 ? 5.252 1.334 -0.757 1.00 43.25 369 GLU A N 9
ATOM 13378 C CA . GLU A 1 28 ? 3.862 1.775 -0.754 1.00 33.03 369 GLU A CA 9
ATOM 13379 C C . GLU A 1 28 ? 2.954 0.641 -0.347 1.00 11.44 369 GLU A C 9
ATOM 13380 O O . GLU A 1 28 ? 1.949 0.857 0.313 1.00 62.32 369 GLU A O 9
ATOM 13392 N N . ILE A 1 29 ? 3.306 -0.568 -0.769 1.00 52.54 370 ILE A N 9
ATOM 13393 C CA . ILE A 1 29 ? 2.632 -1.784 -0.311 1.00 72.35 370 ILE A CA 9
ATOM 13394 C C . ILE A 1 29 ? 2.628 -1.827 1.214 1.00 32.21 370 ILE A C 9
ATOM 13395 O O . ILE A 1 29 ? 1.594 -2.068 1.831 1.00 30.11 370 ILE A O 9
ATOM 13411 N N . TYR A 1 30 ? 3.778 -1.542 1.812 1.00 32.34 371 TYR A N 9
ATOM 13412 C CA . TYR A 1 30 ? 3.886 -1.502 3.265 1.00 74.23 371 TYR A CA 9
ATOM 13413 C C . TYR A 1 30 ? 2.991 -0.405 3.841 1.00 25.15 371 TYR A C 9
ATOM 13414 O O . TYR A 1 30 ? 2.296 -0.609 4.840 1.00 22.15 371 TYR A O 9
ATOM 13432 N N . ASN A 1 31 ? 2.994 0.743 3.183 1.00 32.33 372 ASN A N 9
ATOM 13433 C CA . ASN A 1 31 ? 2.163 1.892 3.591 1.00 74.52 372 ASN A CA 9
ATOM 13434 C C . ASN A 1 31 ? 0.693 1.521 3.581 1.00 63.40 372 ASN A C 9
ATOM 13435 O O . ASN A 1 31 ? -0.053 1.888 4.489 1.00 61.45 372 ASN A O 9
ATOM 13446 N N . TRP A 1 32 ? 0.285 0.776 2.549 1.00 34.31 373 TRP A N 9
ATOM 13447 C CA . TRP A 1 32 ? -1.087 0.315 2.402 1.00 70.03 373 TRP A CA 9
ATOM 13448 C C . TRP A 1 32 ? -1.515 -0.465 3.628 1.00 3.14 373 TRP A C 9
ATOM 13449 O O . TRP A 1 32 ? -2.588 -0.209 4.189 1.00 13.44 373 TRP A O 9
ATOM 13470 N N . PHE A 1 33 ? -0.681 -1.410 4.043 1.00 41.21 374 PHE A N 9
ATOM 13471 C CA . PHE A 1 33 ? -0.975 -2.240 5.204 1.00 54.21 374 PHE A CA 9
ATOM 13472 C C . PHE A 1 33 ? -1.130 -1.429 6.463 1.00 0.31 374 PHE A C 9
ATOM 13473 O O . PHE A 1 33 ? -2.071 -1.624 7.209 1.00 25.32 374 PHE A O 9
ATOM 13490 N N . ALA A 1 34 ? -0.235 -0.510 6.681 1.00 11.11 375 ALA A N 9
ATOM 13491 C CA . ALA A 1 34 ? -0.283 0.328 7.878 1.00 11.04 375 ALA A CA 9
ATOM 13492 C C . ALA A 1 34 ? -1.525 1.228 7.864 1.00 2.52 375 ALA A C 9
ATOM 13493 O O . ALA A 1 34 ? -2.149 1.490 8.902 1.00 33.54 375 ALA A O 9
ATOM 13500 N N . SER A 1 35 ? -1.872 1.672 6.693 1.00 20.43 376 SER A N 9
ATOM 13501 C CA . SER A 1 35 ? -2.991 2.555 6.487 1.00 63.03 376 SER A CA 9
ATOM 13502 C C . SER A 1 35 ? -4.345 1.812 6.613 1.00 41.25 376 SER A C 9
ATOM 13503 O O . SER A 1 35 ? -5.285 2.332 7.212 1.00 44.02 376 SER A O 9
ATOM 13511 N N . ASN A 1 36 ? -4.437 0.603 6.068 1.00 33.33 377 ASN A N 9
ATOM 13512 C CA . ASN A 1 36 ? -5.723 -0.115 6.055 1.00 44.33 377 ASN A CA 9
ATOM 13513 C C . ASN A 1 36 ? -5.868 -1.106 7.195 1.00 21.14 377 ASN A C 9
ATOM 13514 O O . ASN A 1 36 ? -6.983 -1.405 7.624 1.00 31.22 377 ASN A O 9
ATOM 13525 N N . VAL A 1 37 ? -4.772 -1.594 7.708 1.00 60.10 378 VAL A N 9
ATOM 13526 C CA . VAL A 1 37 ? -4.821 -2.558 8.786 1.00 32.03 378 VAL A CA 9
ATOM 13527 C C . VAL A 1 37 ? -4.396 -1.885 10.083 1.00 44.52 378 VAL A C 9
ATOM 13528 O O . VAL A 1 37 ? -3.249 -1.442 10.209 1.00 60.45 378 VAL A O 9
ATOM 13541 N N . PRO A 1 38 ? -5.311 -1.806 11.069 1.00 55.44 379 PRO A N 9
ATOM 13542 C CA . PRO A 1 38 ? -5.036 -1.143 12.345 1.00 23.13 379 PRO A CA 9
ATOM 13543 C C . PRO A 1 38 ? -3.843 -1.764 13.083 1.00 1.32 379 PRO A C 9
ATOM 13544 O O . PRO A 1 38 ? -3.100 -1.071 13.779 1.00 12.11 379 PRO A O 9
ATOM 13555 N N . TYR A 1 39 ? -3.659 -3.073 12.911 1.00 15.03 380 TYR A N 9
ATOM 13556 C CA . TYR A 1 39 ? -2.546 -3.786 13.501 1.00 24.14 380 TYR A CA 9
ATOM 13557 C C . TYR A 1 39 ? -1.227 -3.172 13.031 1.00 33.54 380 TYR A C 9
ATOM 13558 O O . TYR A 1 39 ? -0.321 -2.921 13.833 1.00 0.04 380 TYR A O 9
ATOM 13576 N N . PHE A 1 40 ? -1.140 -2.908 11.737 1.00 44.34 381 PHE A N 9
ATOM 13577 C CA . PHE A 1 40 ? 0.051 -2.343 11.146 1.00 21.14 381 PHE A CA 9
ATOM 13578 C C . PHE A 1 40 ? 0.201 -0.883 11.412 1.00 31.11 381 PHE A C 9
ATOM 13579 O O . PHE A 1 40 ? 1.306 -0.386 11.461 1.00 4.12 381 PHE A O 9
ATOM 13596 N N . GLY A 1 41 ? -0.911 -0.192 11.583 1.00 45.31 382 GLY A N 9
ATOM 13597 C CA . GLY A 1 41 ? -0.869 1.221 11.940 1.00 31.34 382 GLY A CA 9
ATOM 13598 C C . GLY A 1 41 ? -0.175 1.428 13.295 1.00 34.35 382 GLY A C 9
ATOM 13599 O O . GLY A 1 41 ? 0.291 2.522 13.620 1.00 42.41 382 GLY A O 9
ATOM 13603 N N . ASN A 1 42 ? -0.114 0.348 14.068 1.00 24.22 383 ASN A N 9
ATOM 13604 C CA . ASN A 1 42 ? 0.568 0.306 15.355 1.00 4.31 383 ASN A CA 9
ATOM 13605 C C . ASN A 1 42 ? 2.007 -0.182 15.203 1.00 24.45 383 ASN A C 9
ATOM 13606 O O . ASN A 1 42 ? 2.778 -0.203 16.164 1.00 20.44 383 ASN A O 9
ATOM 13617 N N . ARG A 1 43 ? 2.350 -0.608 14.009 1.00 4.11 384 ARG A N 9
ATOM 13618 C CA . ARG A 1 43 ? 3.694 -1.041 13.681 1.00 63.13 384 ARG A CA 9
ATOM 13619 C C . ARG A 1 43 ? 4.238 -0.236 12.525 1.00 23.31 384 ARG A C 9
ATOM 13620 O O . ARG A 1 43 ? 4.540 -0.779 11.461 1.00 55.44 384 ARG A O 9
ATOM 13641 N N . THR A 1 44 ? 4.340 1.052 12.725 1.00 34.51 385 THR A N 9
ATOM 13642 C CA . THR A 1 44 ? 4.768 1.948 11.673 1.00 34.12 385 THR A CA 9
ATOM 13643 C C . THR A 1 44 ? 6.182 2.465 11.865 1.00 11.13 385 THR A C 9
ATOM 13644 O O . THR A 1 44 ? 6.787 2.988 10.927 1.00 32.32 385 THR A O 9
ATOM 13655 N N . SER A 1 45 ? 6.726 2.324 13.061 1.00 4.40 386 SER A N 9
ATOM 13656 C CA . SER A 1 45 ? 8.067 2.780 13.307 1.00 42.11 386 SER A CA 9
ATOM 13657 C C . SER A 1 45 ? 9.061 1.837 12.627 1.00 71.42 386 SER A C 9
ATOM 13658 O O . SER A 1 45 ? 8.680 0.743 12.206 1.00 50.22 386 SER A O 9
ATOM 13666 N N . GLN A 1 46 ? 10.305 2.244 12.519 1.00 74.11 387 GLN A N 9
ATOM 13667 C CA . GLN A 1 46 ? 11.292 1.512 11.724 1.00 64.43 387 GLN A CA 9
ATOM 13668 C C . GLN A 1 46 ? 11.478 0.067 12.180 1.00 1.45 387 GLN A C 9
ATOM 13669 O O . GLN A 1 46 ? 11.340 -0.860 11.384 1.00 1.13 387 GLN A O 9
ATOM 13683 N N . GLU A 1 47 ? 11.734 -0.135 13.442 1.00 62.12 388 GLU A N 9
ATOM 13684 C CA . GLU A 1 47 ? 11.948 -1.479 13.951 1.00 34.24 388 GLU A CA 9
ATOM 13685 C C . GLU A 1 47 ? 10.614 -2.172 14.183 1.00 5.45 388 GLU A C 9
ATOM 13686 O O . GLU A 1 47 ? 10.535 -3.399 14.243 1.00 3.44 388 GLU A O 9
ATOM 13698 N N . GLN A 1 48 ? 9.567 -1.370 14.292 1.00 24.32 389 GLN A N 9
ATOM 13699 C CA . GLN A 1 48 ? 8.210 -1.864 14.452 1.00 73.34 389 GLN A CA 9
ATOM 13700 C C . GLN A 1 48 ? 7.660 -2.436 13.161 1.00 12.52 389 GLN A C 9
ATOM 13701 O O . GLN A 1 48 ? 6.768 -3.265 13.187 1.00 65.13 389 GLN A O 9
ATOM 13715 N N . SER A 1 49 ? 8.183 -1.999 12.046 1.00 1.42 390 SER A N 9
ATOM 13716 C CA . SER A 1 49 ? 7.670 -2.437 10.772 1.00 3.44 390 SER A CA 9
ATOM 13717 C C . SER A 1 49 ? 8.593 -3.426 10.058 1.00 71.12 390 SER A C 9
ATOM 13718 O O . SER A 1 49 ? 8.146 -4.181 9.191 1.00 34.42 390 SER A O 9
ATOM 13726 N N . ALA A 1 50 ? 9.861 -3.436 10.447 1.00 32.11 391 ALA A N 9
ATOM 13727 C CA . ALA A 1 50 ? 10.884 -4.265 9.804 1.00 14.40 391 ALA A CA 9
ATOM 13728 C C . ALA A 1 50 ? 10.499 -5.742 9.721 1.00 44.33 391 ALA A C 9
ATOM 13729 O O . ALA A 1 50 ? 10.631 -6.363 8.672 1.00 72.14 391 ALA A O 9
ATOM 13736 N N . GLY A 1 51 ? 10.000 -6.287 10.799 1.00 13.02 392 GLY A N 9
ATOM 13737 C CA . GLY A 1 51 ? 9.677 -7.694 10.824 1.00 72.41 392 GLY A CA 9
ATOM 13738 C C . GLY A 1 51 ? 8.535 -8.068 9.924 1.00 60.45 392 GLY A C 9
ATOM 13739 O O . GLY A 1 51 ? 8.607 -9.090 9.220 1.00 51.55 392 GLY A O 9
ATOM 13743 N N . TRP A 1 52 ? 7.478 -7.275 9.906 1.00 15.05 393 TRP A N 9
ATOM 13744 C CA . TRP A 1 52 ? 6.389 -7.617 9.045 1.00 13.21 393 TRP A CA 9
ATOM 13745 C C . TRP A 1 52 ? 6.729 -7.337 7.582 1.00 22.41 393 TRP A C 9
ATOM 13746 O O . TRP A 1 52 ? 6.196 -7.991 6.679 1.00 21.04 393 TRP A O 9
ATOM 13767 N N . LYS A 1 53 ? 7.651 -6.384 7.348 1.00 21.14 394 LYS A N 9
ATOM 13768 C CA . LYS A 1 53 ? 8.202 -6.187 6.018 1.00 10.55 394 LYS A CA 9
ATOM 13769 C C . LYS A 1 53 ? 8.932 -7.437 5.585 1.00 22.13 394 LYS A C 9
ATOM 13770 O O . LYS A 1 53 ? 8.759 -7.906 4.461 1.00 70.11 394 LYS A O 9
ATOM 13789 N N . ASN A 1 54 ? 9.726 -8.011 6.499 1.00 61.30 395 ASN A N 9
ATOM 13790 C CA . ASN A 1 54 ? 10.436 -9.249 6.198 1.00 31.14 395 ASN A CA 9
ATOM 13791 C C . ASN A 1 54 ? 9.462 -10.372 5.944 1.00 21.31 395 ASN A C 9
ATOM 13792 O O . ASN A 1 54 ? 9.680 -11.203 5.084 1.00 54.22 395 ASN A O 9
ATOM 13803 N N . SER A 1 55 ? 8.363 -10.359 6.666 1.00 22.32 396 SER A N 9
ATOM 13804 C CA . SER A 1 55 ? 7.318 -11.350 6.511 1.00 50.13 396 SER A CA 9
ATOM 13805 C C . SER A 1 55 ? 6.691 -11.281 5.088 1.00 43.03 396 SER A C 9
ATOM 13806 O O . SER A 1 55 ? 6.467 -12.318 4.436 1.00 33.42 396 SER A O 9
ATOM 13814 N N . ILE A 1 56 ? 6.432 -10.068 4.615 1.00 0.33 397 ILE A N 9
ATOM 13815 C CA . ILE A 1 56 ? 5.929 -9.838 3.252 1.00 31.44 397 ILE A CA 9
ATOM 13816 C C . ILE A 1 56 ? 6.985 -10.257 2.223 1.00 0.34 397 ILE A C 9
ATOM 13817 O O . ILE A 1 56 ? 6.674 -10.936 1.232 1.00 32.14 397 ILE A O 9
ATOM 13833 N N . ARG A 1 57 ? 8.228 -9.892 2.490 1.00 42.32 398 ARG A N 9
ATOM 13834 C CA . ARG A 1 57 ? 9.348 -10.277 1.645 1.00 4.42 398 ARG A CA 9
ATOM 13835 C C . ARG A 1 57 ? 9.512 -11.785 1.567 1.00 42.35 398 ARG A C 9
ATOM 13836 O O . ARG A 1 57 ? 9.871 -12.312 0.515 1.00 24.42 398 ARG A O 9
ATOM 13857 N N . HIS A 1 58 ? 9.235 -12.479 2.677 1.00 3.43 399 HIS A N 9
ATOM 13858 C CA . HIS A 1 58 ? 9.271 -13.952 2.698 1.00 74.22 399 HIS A CA 9
ATOM 13859 C C . HIS A 1 58 ? 8.349 -14.502 1.627 1.00 44.33 399 HIS A C 9
ATOM 13860 O O . HIS A 1 58 ? 8.746 -15.341 0.827 1.00 54.22 399 HIS A O 9
ATOM 13875 N N . ASN A 1 59 ? 7.120 -13.996 1.606 1.00 12.32 400 ASN A N 9
ATOM 13876 C CA . ASN A 1 59 ? 6.108 -14.445 0.645 1.00 74.12 400 ASN A CA 9
ATOM 13877 C C . ASN A 1 59 ? 6.424 -14.053 -0.759 1.00 1.03 400 ASN A C 9
ATOM 13878 O O . ASN A 1 59 ? 6.177 -14.829 -1.683 1.00 42.31 400 ASN A O 9
ATOM 13889 N N . LEU A 1 60 ? 6.962 -12.868 -0.936 1.00 32.10 401 LEU A N 9
ATOM 13890 C CA . LEU A 1 60 ? 7.389 -12.427 -2.250 1.00 61.10 401 LEU A CA 9
ATOM 13891 C C . LEU A 1 60 ? 8.492 -13.342 -2.789 1.00 62.44 401 LEU A C 9
ATOM 13892 O O . LEU A 1 60 ? 8.434 -13.794 -3.919 1.00 73.34 401 LEU A O 9
ATOM 13908 N N . SER A 1 61 ? 9.445 -13.667 -1.952 1.00 41.15 402 SER A N 9
ATOM 13909 C CA . SER A 1 61 ? 10.546 -14.532 -2.347 1.00 62.11 402 SER A CA 9
ATOM 13910 C C . SER A 1 61 ? 10.078 -15.993 -2.596 1.00 20.43 402 SER A C 9
ATOM 13911 O O . SER A 1 61 ? 10.752 -16.766 -3.286 1.00 22.44 402 SER A O 9
ATOM 13919 N N . LEU A 1 62 ? 8.919 -16.354 -2.055 1.00 54.22 403 LEU A N 9
ATOM 13920 C CA . LEU A 1 62 ? 8.371 -17.706 -2.215 1.00 55.41 403 LEU A CA 9
ATOM 13921 C C . LEU A 1 62 ? 7.482 -17.821 -3.446 1.00 61.53 403 LEU A C 9
ATOM 13922 O O . LEU A 1 62 ? 7.202 -18.921 -3.910 1.00 14.24 403 LEU A O 9
ATOM 13938 N N . HIS A 1 63 ? 7.032 -16.706 -3.971 1.00 75.03 404 HIS A N 9
ATOM 13939 C CA . HIS A 1 63 ? 6.089 -16.752 -5.077 1.00 11.41 404 HIS A CA 9
ATOM 13940 C C . HIS A 1 63 ? 6.616 -16.053 -6.308 1.00 41.00 404 HIS A C 9
ATOM 13941 O O . HIS A 1 63 ? 6.990 -14.899 -6.255 1.00 41.23 404 HIS A O 9
ATOM 13956 N N . SER A 1 64 ? 6.617 -16.753 -7.418 1.00 41.42 405 SER A N 9
ATOM 13957 C CA . SER A 1 64 ? 7.002 -16.177 -8.704 1.00 31.31 405 SER A CA 9
ATOM 13958 C C . SER A 1 64 ? 5.760 -15.568 -9.384 1.00 62.11 405 SER A C 9
ATOM 13959 O O . SER A 1 64 ? 5.681 -15.444 -10.603 1.00 25.32 405 SER A O 9
ATOM 13967 N N . ARG A 1 65 ? 4.832 -15.134 -8.555 1.00 25.24 406 ARG A N 9
ATOM 13968 C CA . ARG A 1 65 ? 3.559 -14.562 -8.969 1.00 2.23 406 ARG A CA 9
ATOM 13969 C C . ARG A 1 65 ? 3.679 -13.077 -9.287 1.00 61.51 406 ARG A C 9
ATOM 13970 O O . ARG A 1 65 ? 2.681 -12.381 -9.467 1.00 4.03 406 ARG A O 9
ATOM 13991 N N . PHE A 1 66 ? 4.872 -12.591 -9.328 1.00 53.55 407 PHE A N 9
ATOM 13992 C CA . PHE A 1 66 ? 5.093 -11.217 -9.614 1.00 23.54 407 PHE A CA 9
ATOM 13993 C C . PHE A 1 66 ? 6.264 -11.052 -10.543 1.00 1.21 407 PHE A C 9
ATOM 13994 O O . PHE A 1 66 ? 7.124 -11.937 -10.637 1.00 13.53 407 PHE A O 9
ATOM 14011 N N . MET A 1 67 ? 6.304 -9.941 -11.204 1.00 21.41 408 MET A N 9
ATOM 14012 C CA . MET A 1 67 ? 7.359 -9.625 -12.108 1.00 61.02 408 MET A CA 9
ATOM 14013 C C . MET A 1 67 ? 8.056 -8.407 -11.596 1.00 2.11 408 MET A C 9
ATOM 14014 O O . MET A 1 67 ? 7.443 -7.370 -11.312 1.00 22.42 408 MET A O 9
ATOM 14028 N N . ARG A 1 68 ? 9.324 -8.572 -11.445 1.00 30.50 409 ARG A N 9
ATOM 14029 C CA . ARG A 1 68 ? 10.191 -7.602 -10.815 1.00 71.34 409 ARG A CA 9
ATOM 14030 C C . ARG A 1 68 ? 10.883 -6.727 -11.841 1.00 20.01 409 ARG A C 9
ATOM 14031 O O . ARG A 1 68 ? 11.277 -7.197 -12.923 1.00 34.32 409 ARG A O 9
ATOM 14052 N N . ILE A 1 69 ? 11.016 -5.479 -11.521 1.00 24.52 410 ILE A N 9
ATOM 14053 C CA . ILE A 1 69 ? 11.685 -4.559 -12.350 1.00 22.33 410 ILE A CA 9
ATOM 14054 C C . ILE A 1 69 ? 12.700 -3.749 -11.535 1.00 33.10 410 ILE A C 9
ATOM 14055 O O . ILE A 1 69 ? 12.424 -3.328 -10.403 1.00 20.54 410 ILE A O 9
ATOM 14071 N N . GLN A 1 70 ? 13.862 -3.574 -12.095 1.00 52.40 411 GLN A N 9
ATOM 14072 C CA . GLN A 1 70 ? 14.911 -2.815 -11.478 1.00 61.41 411 GLN A CA 9
ATOM 14073 C C . GLN A 1 70 ? 14.846 -1.386 -11.983 1.00 22.44 411 GLN A C 9
ATOM 14074 O O . GLN A 1 70 ? 14.842 -1.148 -13.180 1.00 12.42 411 GLN A O 9
ATOM 14088 N N . ASN A 1 71 ? 14.780 -0.444 -11.074 1.00 21.41 412 ASN A N 9
ATOM 14089 C CA . ASN A 1 71 ? 14.700 0.985 -11.447 1.00 64.15 412 ASN A CA 9
ATOM 14090 C C . ASN A 1 71 ? 16.096 1.539 -11.624 1.00 41.14 412 ASN A C 9
ATOM 14091 O O . ASN A 1 71 ? 16.324 2.565 -12.264 1.00 13.00 412 ASN A O 9
ATOM 14102 N N . GLU A 1 72 ? 16.993 0.819 -11.067 1.00 31.41 413 GLU A N 9
ATOM 14103 C CA . GLU A 1 72 ? 18.385 1.089 -11.033 1.00 64.21 413 GLU A CA 9
ATOM 14104 C C . GLU A 1 72 ? 18.982 -0.172 -10.501 1.00 11.14 413 GLU A C 9
ATOM 14105 O O . GLU A 1 72 ? 19.937 -0.738 -11.020 1.00 2.54 413 GLU A O 9
ATOM 14117 N N . GLY A 1 73 ? 18.358 -0.586 -9.471 1.00 33.33 414 GLY A N 9
ATOM 14118 C CA . GLY A 1 73 ? 18.603 -1.813 -8.818 1.00 62.44 414 GLY A CA 9
ATOM 14119 C C . GLY A 1 73 ? 17.337 -2.212 -8.134 1.00 34.15 414 GLY A C 9
ATOM 14120 O O . GLY A 1 73 ? 16.244 -1.802 -8.575 1.00 24.41 414 GLY A O 9
ATOM 14124 N N . ALA A 1 74 ? 17.438 -2.959 -7.080 1.00 20.21 415 ALA A N 9
ATOM 14125 C CA . ALA A 1 74 ? 16.268 -3.368 -6.329 1.00 43.43 415 ALA A CA 9
ATOM 14126 C C . ALA A 1 74 ? 16.030 -2.415 -5.160 1.00 72.11 415 ALA A C 9
ATOM 14127 O O . ALA A 1 74 ? 15.158 -2.646 -4.320 1.00 42.22 415 ALA A O 9
ATOM 14134 N N . GLY A 1 75 ? 16.801 -1.343 -5.126 1.00 45.14 416 GLY A N 9
ATOM 14135 C CA . GLY A 1 75 ? 16.672 -0.358 -4.083 1.00 12.11 416 GLY A CA 9
ATOM 14136 C C . GLY A 1 75 ? 15.996 0.901 -4.585 1.00 61.23 416 GLY A C 9
ATOM 14137 O O . GLY A 1 75 ? 15.179 0.834 -5.525 1.00 4.53 416 GLY A O 9
ATOM 14141 N N . LYS A 1 76 ? 16.363 2.049 -3.989 1.00 32.45 417 LYS A N 9
ATOM 14142 C CA . LYS A 1 76 ? 15.770 3.372 -4.278 1.00 71.42 417 LYS A CA 9
ATOM 14143 C C . LYS A 1 76 ? 14.298 3.394 -3.900 1.00 30.11 417 LYS A C 9
ATOM 14144 O O . LYS A 1 76 ? 13.930 3.807 -2.804 1.00 43.22 417 LYS A O 9
ATOM 14163 N N . SER A 1 77 ? 13.492 2.924 -4.798 1.00 75.44 418 SER A N 9
ATOM 14164 C CA . SER A 1 77 ? 12.100 2.747 -4.610 1.00 22.41 418 SER A CA 9
ATOM 14165 C C . SER A 1 77 ? 11.626 1.775 -5.668 1.00 33.54 418 SER A C 9
ATOM 14166 O O . SER A 1 77 ? 11.084 2.162 -6.706 1.00 14.14 418 SER A O 9
ATOM 14174 N N . SER A 1 78 ? 11.942 0.527 -5.445 1.00 54.35 419 SER A N 9
ATOM 14175 C CA . SER A 1 78 ? 11.640 -0.519 -6.370 1.00 1.31 419 SER A CA 9
ATOM 14176 C C . SER A 1 78 ? 10.153 -0.830 -6.426 1.00 13.14 419 SER A C 9
ATOM 14177 O O . SER A 1 78 ? 9.401 -0.611 -5.454 1.00 63.01 419 SER A O 9
ATOM 14185 N N . TRP A 1 79 ? 9.730 -1.306 -7.551 1.00 12.54 420 TRP A N 9
ATOM 14186 C CA . TRP A 1 79 ? 8.378 -1.657 -7.757 1.00 13.31 420 TRP A CA 9
ATOM 14187 C C . TRP A 1 79 ? 8.271 -2.990 -8.394 1.00 14.53 420 TRP A C 9
ATOM 14188 O O . TRP A 1 79 ? 9.192 -3.435 -9.080 1.00 53.02 420 TRP A O 9
ATOM 14209 N N . TRP A 1 80 ? 7.193 -3.643 -8.137 1.00 70.15 421 TRP A N 9
ATOM 14210 C CA . TRP A 1 80 ? 6.950 -4.921 -8.689 1.00 14.21 421 TRP A CA 9
ATOM 14211 C C . TRP A 1 80 ? 5.471 -5.013 -9.020 1.00 14.53 421 TRP A C 9
ATOM 14212 O O . TRP A 1 80 ? 4.654 -4.306 -8.418 1.00 71.10 421 TRP A O 9
ATOM 14233 N N . VAL A 1 81 ? 5.132 -5.833 -9.976 1.00 63.15 422 VAL A N 9
ATOM 14234 C CA . VAL A 1 81 ? 3.748 -5.995 -10.398 1.00 21.44 422 VAL A CA 9
ATOM 14235 C C . VAL A 1 81 ? 3.385 -7.472 -10.399 1.00 32.24 422 VAL A C 9
ATOM 14236 O O . VAL A 1 81 ? 4.267 -8.313 -10.491 1.00 4.13 422 VAL A O 9
ATOM 14249 N N . ILE A 1 82 ? 2.113 -7.787 -10.310 1.00 64.24 423 ILE A N 9
ATOM 14250 C CA . ILE A 1 82 ? 1.677 -9.182 -10.302 1.00 20.05 423 ILE A CA 9
ATOM 14251 C C . ILE A 1 82 ? 1.583 -9.688 -11.729 1.00 33.32 423 ILE A C 9
ATOM 14252 O O . ILE A 1 82 ? 1.047 -8.994 -12.609 1.00 51.33 423 ILE A O 9
ATOM 14268 N N . ASN A 1 83 ? 2.123 -10.878 -11.972 1.00 23.52 424 ASN A N 9
ATOM 14269 C CA . ASN A 1 83 ? 2.136 -11.435 -13.324 1.00 53.23 424 ASN A CA 9
ATOM 14270 C C . ASN A 1 83 ? 0.719 -11.839 -13.786 1.00 33.11 424 ASN A C 9
ATOM 14271 O O . ASN A 1 83 ? 0.038 -12.658 -13.152 1.00 43.43 424 ASN A O 9
ATOM 14282 N N . PRO A 1 84 ? 0.251 -11.260 -14.908 1.00 0.10 425 PRO A N 9
ATOM 14283 C CA . PRO A 1 84 ? -1.109 -11.493 -15.414 1.00 32.52 425 PRO A CA 9
ATOM 14284 C C . PRO A 1 84 ? -1.361 -12.942 -15.858 1.00 12.30 425 PRO A C 9
ATOM 14285 O O . PRO A 1 84 ? -2.509 -13.396 -15.912 1.00 41.24 425 PRO A O 9
ATOM 14296 N N . ASP A 1 85 ? -0.297 -13.664 -16.119 1.00 43.25 426 ASP A N 9
ATOM 14297 C CA . ASP A 1 85 ? -0.392 -15.045 -16.593 1.00 51.54 426 ASP A CA 9
ATOM 14298 C C . ASP A 1 85 ? -0.701 -15.998 -15.455 1.00 72.54 426 ASP A C 9
ATOM 14299 O O . ASP A 1 85 ? -1.146 -17.119 -15.673 1.00 21.32 426 ASP A O 9
ATOM 14308 N N . ALA A 1 86 ? -0.519 -15.544 -14.245 1.00 74.53 427 ALA A N 9
ATOM 14309 C CA . ALA A 1 86 ? -0.713 -16.402 -13.107 1.00 63.34 427 ALA A CA 9
ATOM 14310 C C . ALA A 1 86 ? -2.047 -16.189 -12.422 1.00 61.42 427 ALA A C 9
ATOM 14311 O O . ALA A 1 86 ? -2.488 -17.020 -11.613 1.00 41.11 427 ALA A O 9
ATOM 14318 N N . LYS A 1 87 ? -2.691 -15.110 -12.739 1.00 42.31 428 LYS A N 9
ATOM 14319 C CA . LYS A 1 87 ? -3.960 -14.800 -12.119 1.00 14.53 428 LYS A CA 9
ATOM 14320 C C . LYS A 1 87 ? -5.140 -15.228 -12.988 1.00 1.23 428 LYS A C 9
ATOM 14321 O O . LYS A 1 87 ? -5.187 -14.921 -14.179 1.00 25.01 428 LYS A O 9
ATOM 14340 N N . PRO A 1 88 ? -6.081 -15.993 -12.418 1.00 63.14 429 PRO A N 9
ATOM 14341 C CA . PRO A 1 88 ? -7.251 -16.455 -13.145 1.00 1.34 429 PRO A CA 9
ATOM 14342 C C . PRO A 1 88 ? -8.298 -15.352 -13.281 1.00 45.15 429 PRO A C 9
ATOM 14343 O O . PRO A 1 88 ? -8.732 -14.756 -12.281 1.00 23.23 429 PRO A O 9
ATOM 14354 N N . GLY A 1 89 ? -8.683 -15.064 -14.500 1.00 1.11 430 GLY A N 9
ATOM 14355 C CA . GLY A 1 89 ? -9.676 -14.051 -14.732 1.00 51.41 430 GLY A CA 9
ATOM 14356 C C . GLY A 1 89 ? -11.063 -14.580 -14.495 1.00 33.30 430 GLY A C 9
ATOM 14357 O O . GLY A 1 89 ? -11.968 -13.838 -14.113 1.00 74.43 430 GLY A O 9
ATOM 14361 N N . ARG A 1 90 ? -11.232 -15.866 -14.720 1.00 31.34 431 ARG A N 9
ATOM 14362 C CA . ARG A 1 90 ? -12.508 -16.506 -14.528 1.00 60.34 431 ARG A CA 9
ATOM 14363 C C . ARG A 1 90 ? -12.406 -17.485 -13.391 1.00 1.34 431 ARG A C 9
ATOM 14364 O O . ARG A 1 90 ? -11.464 -18.286 -13.344 1.00 74.44 431 ARG A O 9
ATOM 14385 N N . ASN A 1 91 ? -13.364 -17.404 -12.483 1.00 65.54 432 ASN A N 9
ATOM 14386 C CA . ASN A 1 91 ? -13.443 -18.257 -11.290 1.00 53.42 432 ASN A CA 9
ATOM 14387 C C . ASN A 1 91 ? -12.315 -17.981 -10.299 1.00 41.21 432 ASN A C 9
ATOM 14388 O O . ASN A 1 91 ? -11.235 -18.595 -10.370 1.00 41.54 432 ASN A O 9
ATOM 14399 N N . PRO A 1 92 ? -12.513 -17.008 -9.400 1.00 23.23 433 PRO A N 9
ATOM 14400 C CA . PRO A 1 92 ? -11.575 -16.722 -8.325 1.00 52.55 433 PRO A CA 9
ATOM 14401 C C . PRO A 1 92 ? -11.794 -17.691 -7.155 1.00 54.34 433 PRO A C 9
ATOM 14402 O O . PRO A 1 92 ? -12.647 -18.580 -7.226 1.00 33.33 433 PRO A O 9
ATOM 14413 N N . ARG A 1 93 ? -11.057 -17.516 -6.085 1.00 75.11 434 ARG A N 9
ATOM 14414 C CA . ARG A 1 93 ? -11.173 -18.405 -4.930 1.00 23.34 434 ARG A CA 9
ATOM 14415 C C . ARG A 1 93 ? -12.160 -17.852 -3.911 1.00 53.22 434 ARG A C 9
ATOM 14416 O O . ARG A 1 93 ? -12.271 -18.387 -2.812 1.00 64.20 434 ARG A O 9
ATOM 14437 N N . ARG A 1 94 ? -12.898 -16.805 -4.308 1.00 31.24 435 ARG A N 9
ATOM 14438 C CA . ARG A 1 94 ? -13.807 -16.069 -3.416 1.00 31.42 435 ARG A CA 9
ATOM 14439 C C . ARG A 1 94 ? -12.992 -15.294 -2.389 1.00 40.54 435 ARG A C 9
ATOM 14440 O O . ARG A 1 94 ? -12.342 -15.870 -1.505 1.00 34.53 435 ARG A O 9
ATOM 14461 N N . GLN A 1 95 ? -13.010 -14.003 -2.524 1.00 22.33 436 GLN A N 9
ATOM 14462 C CA . GLN A 1 95 ? -12.220 -13.133 -1.692 1.00 44.22 436 GLN A CA 9
ATOM 14463 C C . GLN A 1 95 ? -12.906 -12.936 -0.341 1.00 20.30 436 GLN A C 9
ATOM 14464 O O . GLN A 1 95 ? -14.133 -12.958 -0.263 1.00 32.02 436 GLN A O 9
ATOM 14478 N N . ARG A 1 96 ? -12.110 -12.758 0.710 1.00 43.40 437 ARG A N 9
ATOM 14479 C CA . ARG A 1 96 ? -12.623 -12.592 2.075 1.00 22.34 437 ARG A CA 9
ATOM 14480 C C . ARG A 1 96 ? -13.511 -11.361 2.209 1.00 74.31 437 ARG A C 9
ATOM 14481 O O . ARG A 1 96 ? -14.479 -11.371 2.961 1.00 54.41 437 ARG A O 9
ATOM 14502 N N . SER A 1 97 ? -13.193 -10.322 1.494 1.00 25.52 438 SER A N 9
ATOM 14503 C CA . SER A 1 97 ? -13.956 -9.115 1.580 1.00 41.23 438 SER A CA 9
ATOM 14504 C C . SER A 1 97 ? -14.443 -8.623 0.220 1.00 1.41 438 SER A C 9
ATOM 14505 O O . SER A 1 97 ? -13.713 -8.677 -0.784 1.00 65.22 438 SER A O 9
ATOM 14513 N N . ALA A 1 98 ? -15.682 -8.184 0.193 1.00 45.41 439 ALA A N 9
ATOM 14514 C CA . ALA A 1 98 ? -16.294 -7.632 -0.981 1.00 11.43 439 ALA A CA 9
ATOM 14515 C C . ALA A 1 98 ? -16.461 -6.137 -0.776 1.00 64.44 439 ALA A C 9
ATOM 14516 O O . ALA A 1 98 ? -17.301 -5.693 0.005 1.00 13.11 439 ALA A O 9
ATOM 14523 N N . THR A 1 99 ? -15.639 -5.375 -1.430 1.00 52.31 440 THR A N 9
ATOM 14524 C CA . THR A 1 99 ? -15.657 -3.955 -1.279 1.00 32.10 440 THR A CA 9
ATOM 14525 C C . THR A 1 99 ? -16.131 -3.277 -2.565 1.00 25.20 440 THR A C 9
ATOM 14526 O O . THR A 1 99 ? -15.768 -3.692 -3.677 1.00 44.43 440 THR A O 9
ATOM 14537 N N . LEU A 1 100 ? -16.962 -2.276 -2.412 1.00 20.34 441 LEU A N 9
ATOM 14538 C CA . LEU A 1 100 ? -17.380 -1.445 -3.504 1.00 21.11 441 LEU A CA 9
ATOM 14539 C C . LEU A 1 100 ? -16.855 -0.046 -3.256 1.00 22.03 441 LEU A C 9
ATOM 14540 O O . LEU A 1 100 ? -17.390 0.699 -2.448 1.00 62.20 441 LEU A O 9
ATOM 14556 N N . GLU A 1 101 ? -15.771 0.266 -3.908 1.00 40.01 442 GLU A N 9
ATOM 14557 C CA . GLU A 1 101 ? -15.067 1.510 -3.709 1.00 75.40 442 GLU A CA 9
ATOM 14558 C C . GLU A 1 101 ? -15.725 2.637 -4.489 1.00 45.32 442 GLU A C 9
ATOM 14559 O O . GLU A 1 101 ? -15.590 2.673 -5.733 1.00 36.92 442 GLU A O 9
ATOM 14572 N N . ASN A 1 1 ? -0.854 -15.382 10.401 1.00 13.34 342 ASN A N 10
ATOM 14573 C CA . ASN A 1 1 ? -0.547 -14.116 9.743 1.00 4.34 342 ASN A CA 10
ATOM 14574 C C . ASN A 1 1 ? -0.760 -13.012 10.745 1.00 63.22 342 ASN A C 10
ATOM 14575 O O . ASN A 1 1 ? -1.665 -13.109 11.566 1.00 15.14 342 ASN A O 10
ATOM 14588 N N . PRO A 1 2 ? 0.056 -11.944 10.706 1.00 21.31 343 PRO A N 10
ATOM 14589 C CA . PRO A 1 2 ? -0.022 -10.852 11.695 1.00 21.24 343 PRO A CA 10
ATOM 14590 C C . PRO A 1 2 ? -1.378 -10.104 11.695 1.00 4.12 343 PRO A C 10
ATOM 14591 O O . PRO A 1 2 ? -1.883 -9.717 12.749 1.00 45.21 343 PRO A O 10
ATOM 14602 N N . TRP A 1 3 ? -1.947 -9.926 10.523 1.00 14.33 344 TRP A N 10
ATOM 14603 C CA . TRP A 1 3 ? -3.214 -9.204 10.360 1.00 73.53 344 TRP A CA 10
ATOM 14604 C C . TRP A 1 3 ? -4.442 -10.072 10.679 1.00 40.43 344 TRP A C 10
ATOM 14605 O O . TRP A 1 3 ? -5.452 -9.567 11.160 1.00 45.24 344 TRP A O 10
ATOM 14626 N N . GLY A 1 4 ? -4.349 -11.365 10.409 1.00 45.42 345 GLY A N 10
ATOM 14627 C CA . GLY A 1 4 ? -5.481 -12.235 10.597 1.00 70.53 345 GLY A CA 10
ATOM 14628 C C . GLY A 1 4 ? -5.337 -13.534 9.836 1.00 12.54 345 GLY A C 10
ATOM 14629 O O . GLY A 1 4 ? -4.265 -14.138 9.837 1.00 74.32 345 GLY A O 10
ATOM 14633 N N . ALA A 1 5 ? -6.401 -13.950 9.159 1.00 4.12 346 ALA A N 10
ATOM 14634 C CA . ALA A 1 5 ? -6.412 -15.234 8.461 1.00 33.21 346 ALA A CA 10
ATOM 14635 C C . ALA A 1 5 ? -6.067 -15.137 6.966 1.00 70.35 346 ALA A C 10
ATOM 14636 O O . ALA A 1 5 ? -5.663 -16.142 6.371 1.00 61.53 346 ALA A O 10
ATOM 14643 N N . GLU A 1 6 ? -6.246 -13.957 6.351 1.00 35.32 347 GLU A N 10
ATOM 14644 C CA . GLU A 1 6 ? -5.855 -13.759 4.934 1.00 75.23 347 GLU A CA 10
ATOM 14645 C C . GLU A 1 6 ? -4.388 -14.020 4.740 1.00 2.30 347 GLU A C 10
ATOM 14646 O O . GLU A 1 6 ? -3.618 -13.954 5.682 1.00 35.32 347 GLU A O 10
ATOM 14658 N N . SER A 1 7 ? -3.997 -14.300 3.543 1.00 42.41 348 SER A N 10
ATOM 14659 C CA . SER A 1 7 ? -2.635 -14.589 3.286 1.00 42.34 348 SER A CA 10
ATOM 14660 C C . SER A 1 7 ? -1.981 -13.341 2.758 1.00 31.13 348 SER A C 10
ATOM 14661 O O . SER A 1 7 ? -2.678 -12.393 2.349 1.00 44.00 348 SER A O 10
ATOM 14669 N N . TYR A 1 8 ? -0.666 -13.326 2.785 1.00 3.44 349 TYR A N 10
ATOM 14670 C CA . TYR A 1 8 ? 0.119 -12.223 2.296 1.00 11.40 349 TYR A CA 10
ATOM 14671 C C . TYR A 1 8 ? -0.279 -11.869 0.900 1.00 12.12 349 TYR A C 10
ATOM 14672 O O . TYR A 1 8 ? -0.724 -10.775 0.666 1.00 61.15 349 TYR A O 10
ATOM 14690 N N . SER A 1 9 ? -0.172 -12.826 -0.005 1.00 40.21 350 SER A N 10
ATOM 14691 C CA . SER A 1 9 ? -0.458 -12.592 -1.413 1.00 55.35 350 SER A CA 10
ATOM 14692 C C . SER A 1 9 ? -1.878 -12.023 -1.624 1.00 52.44 350 SER A C 10
ATOM 14693 O O . SER A 1 9 ? -2.086 -11.181 -2.493 1.00 62.14 350 SER A O 10
ATOM 14701 N N . ASP A 1 10 ? -2.834 -12.469 -0.794 1.00 23.44 351 ASP A N 10
ATOM 14702 C CA . ASP A 1 10 ? -4.212 -11.966 -0.852 1.00 72.14 351 ASP A CA 10
ATOM 14703 C C . ASP A 1 10 ? -4.253 -10.489 -0.568 1.00 44.12 351 ASP A C 10
ATOM 14704 O O . ASP A 1 10 ? -4.813 -9.711 -1.347 1.00 41.13 351 ASP A O 10
ATOM 14713 N N . LEU A 1 11 ? -3.646 -10.086 0.532 1.00 65.41 352 LEU A N 10
ATOM 14714 C CA . LEU A 1 11 ? -3.626 -8.694 0.883 1.00 4.03 352 LEU A CA 10
ATOM 14715 C C . LEU A 1 11 ? -2.682 -7.876 0.005 1.00 2.33 352 LEU A C 10
ATOM 14716 O O . LEU A 1 11 ? -2.962 -6.720 -0.290 1.00 41.22 352 LEU A O 10
ATOM 14732 N N . ILE A 1 12 ? -1.579 -8.477 -0.413 1.00 44.51 353 ILE A N 10
ATOM 14733 C CA . ILE A 1 12 ? -0.627 -7.818 -1.312 1.00 45.24 353 ILE A CA 10
ATOM 14734 C C . ILE A 1 12 ? -1.326 -7.453 -2.607 1.00 61.20 353 ILE A C 10
ATOM 14735 O O . ILE A 1 12 ? -1.142 -6.362 -3.136 1.00 32.33 353 ILE A O 10
ATOM 14751 N N . ALA A 1 13 ? -2.147 -8.368 -3.097 1.00 21.14 354 ALA A N 10
ATOM 14752 C CA . ALA A 1 13 ? -2.926 -8.137 -4.297 1.00 32.24 354 ALA A CA 10
ATOM 14753 C C . ALA A 1 13 ? -3.896 -6.974 -4.099 1.00 63.12 354 ALA A C 10
ATOM 14754 O O . ALA A 1 13 ? -4.189 -6.264 -5.028 1.00 62.32 354 ALA A O 10
ATOM 14761 N N . LYS A 1 14 ? -4.384 -6.784 -2.869 1.00 45.40 355 LYS A N 10
ATOM 14762 C CA . LYS A 1 14 ? -5.300 -5.669 -2.575 1.00 13.34 355 LYS A CA 10
ATOM 14763 C C . LYS A 1 14 ? -4.533 -4.357 -2.521 1.00 25.14 355 LYS A C 10
ATOM 14764 O O . LYS A 1 14 ? -5.083 -3.299 -2.770 1.00 21.22 355 LYS A O 10
ATOM 14783 N N . ALA A 1 15 ? -3.295 -4.427 -2.138 1.00 73.34 356 ALA A N 10
ATOM 14784 C CA . ALA A 1 15 ? -2.465 -3.250 -2.132 1.00 53.10 356 ALA A CA 10
ATOM 14785 C C . ALA A 1 15 ? -2.147 -2.892 -3.551 1.00 43.13 356 ALA A C 10
ATOM 14786 O O . ALA A 1 15 ? -2.389 -1.766 -4.000 1.00 21.11 356 ALA A O 10
ATOM 14793 N N . LEU A 1 16 ? -1.664 -3.887 -4.267 1.00 31.53 357 LEU A N 10
ATOM 14794 C CA . LEU A 1 16 ? -1.259 -3.771 -5.649 1.00 10.45 357 LEU A CA 10
ATOM 14795 C C . LEU A 1 16 ? -2.458 -3.288 -6.465 1.00 54.24 357 LEU A C 10
ATOM 14796 O O . LEU A 1 16 ? -2.317 -2.471 -7.363 1.00 20.12 357 LEU A O 10
ATOM 14812 N N . LYS A 1 17 ? -3.648 -3.805 -6.108 1.00 3.34 358 LYS A N 10
ATOM 14813 C CA . LYS A 1 17 ? -4.895 -3.502 -6.805 1.00 42.14 358 LYS A CA 10
ATOM 14814 C C . LYS A 1 17 ? -5.215 -2.005 -6.831 1.00 23.15 358 LYS A C 10
ATOM 14815 O O . LYS A 1 17 ? -5.894 -1.527 -7.740 1.00 14.43 358 LYS A O 10
ATOM 14834 N N . SER A 1 18 ? -4.708 -1.277 -5.845 1.00 73.31 359 SER A N 10
ATOM 14835 C CA . SER A 1 18 ? -4.965 0.153 -5.703 1.00 53.34 359 SER A CA 10
ATOM 14836 C C . SER A 1 18 ? -4.257 0.967 -6.818 1.00 61.41 359 SER A C 10
ATOM 14837 O O . SER A 1 18 ? -4.456 2.181 -6.957 1.00 3.43 359 SER A O 10
ATOM 14845 N N . THR A 1 19 ? -3.461 0.289 -7.607 1.00 31.30 360 THR A N 10
ATOM 14846 C CA . THR A 1 19 ? -2.750 0.879 -8.704 1.00 12.42 360 THR A CA 10
ATOM 14847 C C . THR A 1 19 ? -2.404 -0.280 -9.670 1.00 5.25 360 THR A C 10
ATOM 14848 O O . THR A 1 19 ? -1.394 -0.266 -10.381 1.00 54.14 360 THR A O 10
ATOM 14859 N N . PHE A 1 20 ? -3.346 -1.226 -9.746 1.00 5.23 361 PHE A N 10
ATOM 14860 C CA . PHE A 1 20 ? -3.193 -2.529 -10.432 1.00 3.31 361 PHE A CA 10
ATOM 14861 C C . PHE A 1 20 ? -2.919 -2.358 -11.908 1.00 73.31 361 PHE A C 10
ATOM 14862 O O . PHE A 1 20 ? -2.363 -3.244 -12.564 1.00 72.30 361 PHE A O 10
ATOM 14879 N N . ASP A 1 21 ? -3.284 -1.223 -12.410 1.00 54.20 362 ASP A N 10
ATOM 14880 C CA . ASP A 1 21 ? -3.171 -0.933 -13.826 1.00 64.04 362 ASP A CA 10
ATOM 14881 C C . ASP A 1 21 ? -1.761 -0.479 -14.165 1.00 64.42 362 ASP A C 10
ATOM 14882 O O . ASP A 1 21 ? -1.415 -0.272 -15.331 1.00 15.53 362 ASP A O 10
ATOM 14891 N N . GLY A 1 22 ? -0.959 -0.329 -13.151 1.00 12.23 363 GLY A N 10
ATOM 14892 C CA . GLY A 1 22 ? 0.397 0.039 -13.332 1.00 3.15 363 GLY A CA 10
ATOM 14893 C C . GLY A 1 22 ? 1.302 -0.852 -12.538 1.00 51.12 363 GLY A C 10
ATOM 14894 O O . GLY A 1 22 ? 1.528 -2.009 -12.904 1.00 60.41 363 GLY A O 10
ATOM 14898 N N . ARG A 1 23 ? 1.785 -0.338 -11.441 1.00 11.51 364 ARG A N 10
ATOM 14899 C CA . ARG A 1 23 ? 2.701 -1.037 -10.589 1.00 41.40 364 ARG A CA 10
ATOM 14900 C C . ARG A 1 23 ? 2.672 -0.439 -9.234 1.00 62.11 364 ARG A C 10
ATOM 14901 O O . ARG A 1 23 ? 2.264 0.714 -9.097 1.00 44.34 364 ARG A O 10
ATOM 14922 N N . MET A 1 24 ? 3.067 -1.168 -8.233 1.00 24.24 365 MET A N 10
ATOM 14923 C CA . MET A 1 24 ? 3.080 -0.595 -6.920 1.00 65.11 365 MET A CA 10
ATOM 14924 C C . MET A 1 24 ? 4.475 -0.636 -6.413 1.00 73.41 365 MET A C 10
ATOM 14925 O O . MET A 1 24 ? 5.233 -1.563 -6.732 1.00 74.45 365 MET A O 10
ATOM 14939 N N . ARG A 1 25 ? 4.842 0.351 -5.672 1.00 21.44 366 ARG A N 10
ATOM 14940 C CA . ARG A 1 25 ? 6.117 0.363 -5.087 1.00 2.14 366 ARG A CA 10
ATOM 14941 C C . ARG A 1 25 ? 6.072 -0.380 -3.788 1.00 35.23 366 ARG A C 10
ATOM 14942 O O . ARG A 1 25 ? 5.072 -0.323 -3.060 1.00 41.02 366 ARG A O 10
ATOM 14963 N N . LEU A 1 26 ? 7.129 -1.067 -3.495 1.00 31.34 367 LEU A N 10
ATOM 14964 C CA . LEU A 1 26 ? 7.187 -1.974 -2.372 1.00 24.41 367 LEU A CA 10
ATOM 14965 C C . LEU A 1 26 ? 7.025 -1.252 -1.036 1.00 32.20 367 LEU A C 10
ATOM 14966 O O . LEU A 1 26 ? 6.374 -1.759 -0.122 1.00 41.43 367 LEU A O 10
ATOM 14982 N N . ASN A 1 27 ? 7.555 -0.047 -0.955 1.00 13.34 368 ASN A N 10
ATOM 14983 C CA . ASN A 1 27 ? 7.415 0.773 0.257 1.00 23.32 368 ASN A CA 10
ATOM 14984 C C . ASN A 1 27 ? 5.957 1.159 0.439 1.00 73.21 368 ASN A C 10
ATOM 14985 O O . ASN A 1 27 ? 5.450 1.247 1.561 1.00 11.02 368 ASN A O 10
ATOM 14996 N N . GLU A 1 28 ? 5.277 1.358 -0.679 1.00 1.34 369 GLU A N 10
ATOM 14997 C CA . GLU A 1 28 ? 3.900 1.784 -0.671 1.00 51.23 369 GLU A CA 10
ATOM 14998 C C . GLU A 1 28 ? 2.955 0.660 -0.317 1.00 34.30 369 GLU A C 10
ATOM 14999 O O . GLU A 1 28 ? 1.906 0.903 0.285 1.00 35.40 369 GLU A O 10
ATOM 15011 N N . ILE A 1 29 ? 3.301 -0.563 -0.717 1.00 61.15 370 ILE A N 10
ATOM 15012 C CA . ILE A 1 29 ? 2.581 -1.759 -0.264 1.00 31.21 370 ILE A CA 10
ATOM 15013 C C . ILE A 1 29 ? 2.540 -1.777 1.255 1.00 51.42 370 ILE A C 10
ATOM 15014 O O . ILE A 1 29 ? 1.496 -2.007 1.861 1.00 14.54 370 ILE A O 10
ATOM 15030 N N . TYR A 1 30 ? 3.678 -1.487 1.860 1.00 74.21 371 TYR A N 10
ATOM 15031 C CA . TYR A 1 30 ? 3.779 -1.416 3.305 1.00 11.24 371 TYR A CA 10
ATOM 15032 C C . TYR A 1 30 ? 2.842 -0.352 3.862 1.00 0.54 371 TYR A C 10
ATOM 15033 O O . TYR A 1 30 ? 2.139 -0.577 4.854 1.00 62.02 371 TYR A O 10
ATOM 15051 N N . ASN A 1 31 ? 2.820 0.785 3.200 1.00 74.42 372 ASN A N 10
ATOM 15052 C CA . ASN A 1 31 ? 1.948 1.906 3.590 1.00 62.11 372 ASN A CA 10
ATOM 15053 C C . ASN A 1 31 ? 0.489 1.482 3.536 1.00 71.33 372 ASN A C 10
ATOM 15054 O O . ASN A 1 31 ? -0.304 1.879 4.376 1.00 63.12 372 ASN A O 10
ATOM 15065 N N . TRP A 1 32 ? 0.149 0.657 2.544 1.00 72.43 373 TRP A N 10
ATOM 15066 C CA . TRP A 1 32 ? -1.210 0.173 2.362 1.00 1.42 373 TRP A CA 10
ATOM 15067 C C . TRP A 1 32 ? -1.670 -0.581 3.587 1.00 51.52 373 TRP A C 10
ATOM 15068 O O . TRP A 1 32 ? -2.748 -0.315 4.110 1.00 20.41 373 TRP A O 10
ATOM 15089 N N . PHE A 1 33 ? -0.846 -1.508 4.051 1.00 75.33 374 PHE A N 10
ATOM 15090 C CA . PHE A 1 33 ? -1.177 -2.300 5.233 1.00 32.42 374 PHE A CA 10
ATOM 15091 C C . PHE A 1 33 ? -1.328 -1.426 6.450 1.00 73.22 374 PHE A C 10
ATOM 15092 O O . PHE A 1 33 ? -2.258 -1.585 7.216 1.00 13.21 374 PHE A O 10
ATOM 15109 N N . ALA A 1 34 ? -0.441 -0.493 6.599 1.00 34.23 375 ALA A N 10
ATOM 15110 C CA . ALA A 1 34 ? -0.462 0.396 7.751 1.00 74.23 375 ALA A CA 10
ATOM 15111 C C . ALA A 1 34 ? -1.688 1.317 7.720 1.00 31.41 375 ALA A C 10
ATOM 15112 O O . ALA A 1 34 ? -2.311 1.584 8.746 1.00 14.31 375 ALA A O 10
ATOM 15119 N N . SER A 1 35 ? -2.024 1.774 6.554 1.00 22.20 376 SER A N 10
ATOM 15120 C CA . SER A 1 35 ? -3.127 2.684 6.363 1.00 21.34 376 SER A CA 10
ATOM 15121 C C . SER A 1 35 ? -4.501 1.966 6.384 1.00 24.32 376 SER A C 10
ATOM 15122 O O . SER A 1 35 ? -5.495 2.541 6.842 1.00 72.00 376 SER A O 10
ATOM 15130 N N . ASN A 1 36 ? -4.563 0.715 5.919 1.00 13.22 377 ASN A N 10
ATOM 15131 C CA . ASN A 1 36 ? -5.862 0.022 5.833 1.00 34.20 377 ASN A CA 10
ATOM 15132 C C . ASN A 1 36 ? -6.078 -0.987 6.941 1.00 61.42 377 ASN A C 10
ATOM 15133 O O . ASN A 1 36 ? -7.217 -1.285 7.299 1.00 5.04 377 ASN A O 10
ATOM 15144 N N . VAL A 1 37 ? -5.013 -1.499 7.499 1.00 62.15 378 VAL A N 10
ATOM 15145 C CA . VAL A 1 37 ? -5.122 -2.483 8.547 1.00 23.13 378 VAL A CA 10
ATOM 15146 C C . VAL A 1 37 ? -4.727 -1.848 9.873 1.00 12.25 378 VAL A C 10
ATOM 15147 O O . VAL A 1 37 ? -3.589 -1.382 10.034 1.00 72.22 378 VAL A O 10
ATOM 15160 N N . PRO A 1 38 ? -5.649 -1.842 10.845 1.00 74.21 379 PRO A N 10
ATOM 15161 C CA . PRO A 1 38 ? -5.443 -1.194 12.147 1.00 4.35 379 PRO A CA 10
ATOM 15162 C C . PRO A 1 38 ? -4.256 -1.774 12.910 1.00 53.51 379 PRO A C 10
ATOM 15163 O O . PRO A 1 38 ? -3.598 -1.068 13.685 1.00 31.32 379 PRO A O 10
ATOM 15174 N N . TYR A 1 39 ? -3.973 -3.047 12.666 1.00 42.31 380 TYR A N 10
ATOM 15175 C CA . TYR A 1 39 ? -2.879 -3.735 13.297 1.00 14.15 380 TYR A CA 10
ATOM 15176 C C . TYR A 1 39 ? -1.550 -3.103 12.873 1.00 60.31 380 TYR A C 10
ATOM 15177 O O . TYR A 1 39 ? -0.673 -2.848 13.704 1.00 63.24 380 TYR A O 10
ATOM 15195 N N . PHE A 1 40 ? -1.414 -2.847 11.580 1.00 34.22 381 PHE A N 10
ATOM 15196 C CA . PHE A 1 40 ? -0.205 -2.268 11.033 1.00 41.14 381 PHE A CA 10
ATOM 15197 C C . PHE A 1 40 ? -0.101 -0.800 11.278 1.00 2.43 381 PHE A C 10
ATOM 15198 O O . PHE A 1 40 ? 0.983 -0.273 11.371 1.00 30.05 381 PHE A O 10
ATOM 15215 N N . GLY A 1 41 ? -1.240 -0.131 11.382 1.00 33.31 382 GLY A N 10
ATOM 15216 C CA . GLY A 1 41 ? -1.237 1.285 11.739 1.00 0.25 382 GLY A CA 10
ATOM 15217 C C . GLY A 1 41 ? -0.622 1.502 13.123 1.00 44.43 382 GLY A C 10
ATOM 15218 O O . GLY A 1 41 ? -0.189 2.602 13.471 1.00 30.40 382 GLY A O 10
ATOM 15222 N N . ASN A 1 42 ? -0.590 0.429 13.893 1.00 63.55 383 ASN A N 10
ATOM 15223 C CA . ASN A 1 42 ? -0.005 0.375 15.207 1.00 11.44 383 ASN A CA 10
ATOM 15224 C C . ASN A 1 42 ? 1.500 -0.003 15.133 1.00 0.22 383 ASN A C 10
ATOM 15225 O O . ASN A 1 42 ? 2.252 0.189 16.083 1.00 25.12 383 ASN A O 10
ATOM 15236 N N . ARG A 1 43 ? 1.927 -0.501 13.985 1.00 73.45 384 ARG A N 10
ATOM 15237 C CA . ARG A 1 43 ? 3.318 -0.861 13.761 1.00 44.21 384 ARG A CA 10
ATOM 15238 C C . ARG A 1 43 ? 3.881 -0.103 12.575 1.00 44.10 384 ARG A C 10
ATOM 15239 O O . ARG A 1 43 ? 4.054 -0.667 11.490 1.00 32.12 384 ARG A O 10
ATOM 15260 N N . THR A 1 44 ? 4.114 1.163 12.763 1.00 53.11 385 THR A N 10
ATOM 15261 C CA . THR A 1 44 ? 4.614 2.008 11.703 1.00 4.21 385 THR A CA 10
ATOM 15262 C C . THR A 1 44 ? 6.017 2.523 11.987 1.00 3.23 385 THR A C 10
ATOM 15263 O O . THR A 1 44 ? 6.602 3.242 11.184 1.00 71.23 385 THR A O 10
ATOM 15274 N N . SER A 1 45 ? 6.556 2.157 13.119 1.00 5.43 386 SER A N 10
ATOM 15275 C CA . SER A 1 45 ? 7.882 2.552 13.460 1.00 61.22 386 SER A CA 10
ATOM 15276 C C . SER A 1 45 ? 8.832 1.604 12.736 1.00 5.11 386 SER A C 10
ATOM 15277 O O . SER A 1 45 ? 8.432 0.483 12.402 1.00 10.52 386 SER A O 10
ATOM 15285 N N . GLN A 1 46 ? 10.056 2.032 12.494 1.00 24.12 387 GLN A N 10
ATOM 15286 C CA . GLN A 1 46 ? 11.024 1.242 11.719 1.00 5.24 387 GLN A CA 10
ATOM 15287 C C . GLN A 1 46 ? 11.211 -0.158 12.284 1.00 44.31 387 GLN A C 10
ATOM 15288 O O . GLN A 1 46 ? 11.062 -1.150 11.570 1.00 23.13 387 GLN A O 10
ATOM 15302 N N . GLU A 1 47 ? 11.489 -0.238 13.562 1.00 20.34 388 GLU A N 10
ATOM 15303 C CA . GLU A 1 47 ? 11.721 -1.515 14.219 1.00 13.42 388 GLU A CA 10
ATOM 15304 C C . GLU A 1 47 ? 10.412 -2.233 14.533 1.00 21.24 388 GLU A C 10
ATOM 15305 O O . GLU A 1 47 ? 10.386 -3.448 14.705 1.00 73.34 388 GLU A O 10
ATOM 15317 N N . GLN A 1 48 ? 9.326 -1.483 14.579 1.00 44.32 389 GLN A N 10
ATOM 15318 C CA . GLN A 1 48 ? 8.022 -2.062 14.854 1.00 60.35 389 GLN A CA 10
ATOM 15319 C C . GLN A 1 48 ? 7.396 -2.685 13.626 1.00 32.43 389 GLN A C 10
ATOM 15320 O O . GLN A 1 48 ? 6.523 -3.535 13.729 1.00 15.22 389 GLN A O 10
ATOM 15334 N N . SER A 1 49 ? 7.842 -2.271 12.467 1.00 1.51 390 SER A N 10
ATOM 15335 C CA . SER A 1 49 ? 7.284 -2.767 11.239 1.00 10.54 390 SER A CA 10
ATOM 15336 C C . SER A 1 49 ? 8.232 -3.723 10.508 1.00 45.34 390 SER A C 10
ATOM 15337 O O . SER A 1 49 ? 7.808 -4.485 9.631 1.00 44.34 390 SER A O 10
ATOM 15345 N N . ALA A 1 50 ? 9.499 -3.702 10.900 1.00 41.30 391 ALA A N 10
ATOM 15346 C CA . ALA A 1 50 ? 10.555 -4.479 10.243 1.00 63.53 391 ALA A CA 10
ATOM 15347 C C . ALA A 1 50 ? 10.245 -5.965 10.148 1.00 74.31 391 ALA A C 10
ATOM 15348 O O . ALA A 1 50 ? 10.652 -6.623 9.193 1.00 42.21 391 ALA A O 10
ATOM 15355 N N . GLY A 1 51 ? 9.539 -6.486 11.119 1.00 41.22 392 GLY A N 10
ATOM 15356 C CA . GLY A 1 51 ? 9.217 -7.883 11.118 1.00 73.50 392 GLY A CA 10
ATOM 15357 C C . GLY A 1 51 ? 8.180 -8.250 10.097 1.00 70.11 392 GLY A C 10
ATOM 15358 O O . GLY A 1 51 ? 8.387 -9.190 9.319 1.00 41.13 392 GLY A O 10
ATOM 15362 N N . TRP A 1 52 ? 7.068 -7.523 10.063 1.00 65.54 393 TRP A N 10
ATOM 15363 C CA . TRP A 1 52 ? 6.039 -7.848 9.103 1.00 73.42 393 TRP A CA 10
ATOM 15364 C C . TRP A 1 52 ? 6.478 -7.498 7.688 1.00 34.22 393 TRP A C 10
ATOM 15365 O O . TRP A 1 52 ? 6.087 -8.161 6.723 1.00 31.14 393 TRP A O 10
ATOM 15386 N N . LYS A 1 53 ? 7.327 -6.469 7.567 1.00 34.20 394 LYS A N 10
ATOM 15387 C CA . LYS A 1 53 ? 7.895 -6.125 6.283 1.00 60.34 394 LYS A CA 10
ATOM 15388 C C . LYS A 1 53 ? 8.834 -7.204 5.802 1.00 22.12 394 LYS A C 10
ATOM 15389 O O . LYS A 1 53 ? 8.898 -7.490 4.604 1.00 1.32 394 LYS A O 10
ATOM 15408 N N . ASN A 1 54 ? 9.543 -7.824 6.740 1.00 40.42 395 ASN A N 10
ATOM 15409 C CA . ASN A 1 54 ? 10.518 -8.859 6.402 1.00 34.44 395 ASN A CA 10
ATOM 15410 C C . ASN A 1 54 ? 9.807 -10.027 5.732 1.00 50.21 395 ASN A C 10
ATOM 15411 O O . ASN A 1 54 ? 10.253 -10.531 4.697 1.00 22.01 395 ASN A O 10
ATOM 15422 N N . SER A 1 55 ? 8.687 -10.417 6.301 1.00 61.12 396 SER A N 10
ATOM 15423 C CA . SER A 1 55 ? 7.905 -11.516 5.794 1.00 21.43 396 SER A CA 10
ATOM 15424 C C . SER A 1 55 ? 7.292 -11.208 4.408 1.00 64.14 396 SER A C 10
ATOM 15425 O O . SER A 1 55 ? 7.327 -12.061 3.514 1.00 44.45 396 SER A O 10
ATOM 15433 N N . ILE A 1 56 ? 6.750 -9.992 4.228 1.00 53.41 397 ILE A N 10
ATOM 15434 C CA . ILE A 1 56 ? 6.186 -9.585 2.924 1.00 43.52 397 ILE A CA 10
ATOM 15435 C C . ILE A 1 56 ? 7.246 -9.682 1.835 1.00 5.33 397 ILE A C 10
ATOM 15436 O O . ILE A 1 56 ? 7.047 -10.360 0.818 1.00 12.21 397 ILE A O 10
ATOM 15452 N N . ARG A 1 57 ? 8.378 -9.041 2.079 1.00 22.32 398 ARG A N 10
ATOM 15453 C CA . ARG A 1 57 ? 9.459 -8.981 1.148 1.00 34.31 398 ARG A CA 10
ATOM 15454 C C . ARG A 1 57 ? 9.979 -10.410 0.863 1.00 33.51 398 ARG A C 10
ATOM 15455 O O . ARG A 1 57 ? 10.289 -10.761 -0.282 1.00 51.31 398 ARG A O 10
ATOM 15476 N N . HIS A 1 58 ? 10.035 -11.223 1.911 1.00 54.20 399 HIS A N 10
ATOM 15477 C CA . HIS A 1 58 ? 10.489 -12.603 1.818 1.00 2.31 399 HIS A CA 10
ATOM 15478 C C . HIS A 1 58 ? 9.552 -13.425 0.926 1.00 51.14 399 HIS A C 10
ATOM 15479 O O . HIS A 1 58 ? 10.011 -14.139 0.041 1.00 3.25 399 HIS A O 10
ATOM 15494 N N . ASN A 1 59 ? 8.249 -13.306 1.153 1.00 43.04 400 ASN A N 10
ATOM 15495 C CA . ASN A 1 59 ? 7.252 -14.030 0.360 1.00 60.44 400 ASN A CA 10
ATOM 15496 C C . ASN A 1 59 ? 7.264 -13.616 -1.103 1.00 73.44 400 ASN A C 10
ATOM 15497 O O . ASN A 1 59 ? 7.040 -14.449 -1.988 1.00 31.01 400 ASN A O 10
ATOM 15508 N N . LEU A 1 60 ? 7.544 -12.350 -1.358 1.00 65.35 401 LEU A N 10
ATOM 15509 C CA . LEU A 1 60 ? 7.667 -11.831 -2.733 1.00 53.02 401 LEU A CA 10
ATOM 15510 C C . LEU A 1 60 ? 8.826 -12.484 -3.476 1.00 63.45 401 LEU A C 10
ATOM 15511 O O . LEU A 1 60 ? 8.827 -12.569 -4.704 1.00 41.12 401 LEU A O 10
ATOM 15527 N N . SER A 1 61 ? 9.799 -12.944 -2.733 1.00 21.44 402 SER A N 10
ATOM 15528 C CA . SER A 1 61 ? 10.956 -13.572 -3.304 1.00 20.10 402 SER A CA 10
ATOM 15529 C C . SER A 1 61 ? 10.736 -15.096 -3.416 1.00 71.12 402 SER A C 10
ATOM 15530 O O . SER A 1 61 ? 11.518 -15.805 -4.066 1.00 32.51 402 SER A O 10
ATOM 15538 N N . LEU A 1 62 ? 9.673 -15.592 -2.801 1.00 0.14 403 LEU A N 10
ATOM 15539 C CA . LEU A 1 62 ? 9.400 -17.025 -2.801 1.00 20.40 403 LEU A CA 10
ATOM 15540 C C . LEU A 1 62 ? 8.303 -17.377 -3.796 1.00 24.25 403 LEU A C 10
ATOM 15541 O O . LEU A 1 62 ? 8.428 -18.338 -4.554 1.00 22.43 403 LEU A O 10
ATOM 15557 N N . HIS A 1 63 ? 7.246 -16.589 -3.806 1.00 12.23 404 HIS A N 10
ATOM 15558 C CA . HIS A 1 63 ? 6.106 -16.863 -4.668 1.00 11.24 404 HIS A CA 10
ATOM 15559 C C . HIS A 1 63 ? 6.377 -16.445 -6.089 1.00 61.12 404 HIS A C 10
ATOM 15560 O O . HIS A 1 63 ? 6.630 -15.274 -6.366 1.00 51.13 404 HIS A O 10
ATOM 15575 N N . SER A 1 64 ? 6.302 -17.400 -6.991 1.00 13.05 405 SER A N 10
ATOM 15576 C CA . SER A 1 64 ? 6.545 -17.171 -8.402 1.00 71.02 405 SER A CA 10
ATOM 15577 C C . SER A 1 64 ? 5.376 -16.458 -9.094 1.00 52.13 405 SER A C 10
ATOM 15578 O O . SER A 1 64 ? 5.424 -16.187 -10.294 1.00 30.45 405 SER A O 10
ATOM 15586 N N . ARG A 1 65 ? 4.330 -16.147 -8.333 1.00 33.40 406 ARG A N 10
ATOM 15587 C CA . ARG A 1 65 ? 3.196 -15.378 -8.851 1.00 63.42 406 ARG A CA 10
ATOM 15588 C C . ARG A 1 65 ? 3.587 -13.921 -9.075 1.00 13.14 406 ARG A C 10
ATOM 15589 O O . ARG A 1 65 ? 2.847 -13.150 -9.703 1.00 60.01 406 ARG A O 10
ATOM 15610 N N . PHE A 1 66 ? 4.730 -13.540 -8.574 1.00 72.12 407 PHE A N 10
ATOM 15611 C CA . PHE A 1 66 ? 5.155 -12.176 -8.671 1.00 3.42 407 PHE A CA 10
ATOM 15612 C C . PHE A 1 66 ? 6.533 -12.137 -9.269 1.00 13.31 407 PHE A C 10
ATOM 15613 O O . PHE A 1 66 ? 7.327 -13.056 -9.059 1.00 2.51 407 PHE A O 10
ATOM 15630 N N . MET A 1 67 ? 6.812 -11.095 -10.005 1.00 75.41 408 MET A N 10
ATOM 15631 C CA . MET A 1 67 ? 8.104 -10.908 -10.626 1.00 4.20 408 MET A CA 10
ATOM 15632 C C . MET A 1 67 ? 8.576 -9.513 -10.382 1.00 22.25 408 MET A C 10
ATOM 15633 O O . MET A 1 67 ? 7.805 -8.549 -10.497 1.00 62.32 408 MET A O 10
ATOM 15647 N N . ARG A 1 68 ? 9.812 -9.392 -10.036 1.00 0.52 409 ARG A N 10
ATOM 15648 C CA . ARG A 1 68 ? 10.395 -8.095 -9.863 1.00 2.33 409 ARG A CA 10
ATOM 15649 C C . ARG A 1 68 ? 11.112 -7.719 -11.137 1.00 64.11 409 ARG A C 10
ATOM 15650 O O . ARG A 1 68 ? 11.716 -8.577 -11.796 1.00 71.55 409 ARG A O 10
ATOM 15671 N N . ILE A 1 69 ? 11.019 -6.487 -11.501 1.00 13.54 410 ILE A N 10
ATOM 15672 C CA . ILE A 1 69 ? 11.569 -6.006 -12.720 1.00 64.45 410 ILE A CA 10
ATOM 15673 C C . ILE A 1 69 ? 12.751 -5.088 -12.466 1.00 33.15 410 ILE A C 10
ATOM 15674 O O . ILE A 1 69 ? 12.735 -4.288 -11.529 1.00 12.55 410 ILE A O 10
ATOM 15690 N N . GLN A 1 70 ? 13.787 -5.245 -13.264 1.00 22.10 411 GLN A N 10
ATOM 15691 C CA . GLN A 1 70 ? 14.914 -4.353 -13.210 1.00 14.30 411 GLN A CA 10
ATOM 15692 C C . GLN A 1 70 ? 14.510 -3.049 -13.888 1.00 53.00 411 GLN A C 10
ATOM 15693 O O . GLN A 1 70 ? 14.057 -3.050 -15.039 1.00 62.33 411 GLN A O 10
ATOM 15707 N N . ASN A 1 71 ? 14.656 -1.962 -13.208 1.00 54.21 412 ASN A N 10
ATOM 15708 C CA . ASN A 1 71 ? 14.235 -0.702 -13.754 1.00 14.54 412 ASN A CA 10
ATOM 15709 C C . ASN A 1 71 ? 15.294 0.343 -13.529 1.00 71.33 412 ASN A C 10
ATOM 15710 O O . ASN A 1 71 ? 15.977 0.338 -12.494 1.00 14.53 412 ASN A O 10
ATOM 15721 N N . GLU A 1 72 ? 15.450 1.218 -14.489 1.00 43.43 413 GLU A N 10
ATOM 15722 C CA . GLU A 1 72 ? 16.419 2.274 -14.397 1.00 4.40 413 GLU A CA 10
ATOM 15723 C C . GLU A 1 72 ? 15.905 3.533 -15.062 1.00 51.34 413 GLU A C 10
ATOM 15724 O O . GLU A 1 72 ? 14.912 3.501 -15.809 1.00 44.42 413 GLU A O 10
ATOM 15736 N N . GLY A 1 73 ? 16.562 4.622 -14.785 1.00 51.12 414 GLY A N 10
ATOM 15737 C CA . GLY A 1 73 ? 16.148 5.914 -15.268 1.00 0.22 414 GLY A CA 10
ATOM 15738 C C . GLY A 1 73 ? 15.960 6.833 -14.095 1.00 2.24 414 GLY A C 10
ATOM 15739 O O . GLY A 1 73 ? 16.265 8.031 -14.152 1.00 5.53 414 GLY A O 10
ATOM 15743 N N . ALA A 1 74 ? 15.478 6.254 -13.023 1.00 74.12 415 ALA A N 10
ATOM 15744 C CA . ALA A 1 74 ? 15.296 6.944 -11.780 1.00 31.32 415 ALA A CA 10
ATOM 15745 C C . ALA A 1 74 ? 16.258 6.361 -10.767 1.00 62.20 415 ALA A C 10
ATOM 15746 O O . ALA A 1 74 ? 16.871 5.313 -11.026 1.00 22.41 415 ALA A O 10
ATOM 15753 N N . GLY A 1 75 ? 16.405 7.020 -9.637 1.00 44.01 416 GLY A N 10
ATOM 15754 C CA . GLY A 1 75 ? 17.287 6.530 -8.603 1.00 10.33 416 GLY A CA 10
ATOM 15755 C C . GLY A 1 75 ? 16.730 5.290 -7.948 1.00 23.42 416 GLY A C 10
ATOM 15756 O O . GLY A 1 75 ? 15.910 5.390 -7.024 1.00 12.44 416 GLY A O 10
ATOM 15760 N N . LYS A 1 76 ? 17.172 4.126 -8.429 1.00 65.42 417 LYS A N 10
ATOM 15761 C CA . LYS A 1 76 ? 16.685 2.822 -7.988 1.00 63.34 417 LYS A CA 10
ATOM 15762 C C . LYS A 1 76 ? 15.198 2.671 -8.254 1.00 41.43 417 LYS A C 10
ATOM 15763 O O . LYS A 1 76 ? 14.822 2.229 -9.330 1.00 1.44 417 LYS A O 10
ATOM 15782 N N . SER A 1 77 ? 14.359 3.071 -7.286 1.00 30.04 418 SER A N 10
ATOM 15783 C CA . SER A 1 77 ? 12.897 3.072 -7.444 1.00 21.22 418 SER A CA 10
ATOM 15784 C C . SER A 1 77 ? 12.377 1.691 -7.916 1.00 24.00 418 SER A C 10
ATOM 15785 O O . SER A 1 77 ? 11.450 1.608 -8.726 1.00 71.34 418 SER A O 10
ATOM 15793 N N . SER A 1 78 ? 12.962 0.639 -7.366 1.00 11.34 419 SER A N 10
ATOM 15794 C CA . SER A 1 78 ? 12.665 -0.731 -7.736 1.00 15.44 419 SER A CA 10
ATOM 15795 C C . SER A 1 78 ? 11.160 -1.074 -7.601 1.00 3.53 419 SER A C 10
ATOM 15796 O O . SER A 1 78 ? 10.555 -0.889 -6.537 1.00 44.43 419 SER A O 10
ATOM 15804 N N . TRP A 1 79 ? 10.575 -1.565 -8.679 1.00 4.03 420 TRP A N 10
ATOM 15805 C CA . TRP A 1 79 ? 9.173 -1.947 -8.696 1.00 24.35 420 TRP A CA 10
ATOM 15806 C C . TRP A 1 79 ? 8.971 -3.405 -9.042 1.00 42.44 420 TRP A C 10
ATOM 15807 O O . TRP A 1 79 ? 9.854 -4.040 -9.634 1.00 73.44 420 TRP A O 10
ATOM 15828 N N . TRP A 1 80 ? 7.868 -3.964 -8.593 1.00 33.54 421 TRP A N 10
ATOM 15829 C CA . TRP A 1 80 ? 7.529 -5.320 -8.929 1.00 14.23 421 TRP A CA 10
ATOM 15830 C C . TRP A 1 80 ? 6.052 -5.372 -9.323 1.00 30.01 421 TRP A C 10
ATOM 15831 O O . TRP A 1 80 ? 5.280 -4.462 -8.976 1.00 21.04 421 TRP A O 10
ATOM 15852 N N . VAL A 1 81 ? 5.672 -6.403 -10.044 1.00 5.50 422 VAL A N 10
ATOM 15853 C CA . VAL A 1 81 ? 4.294 -6.611 -10.494 1.00 32.30 422 VAL A CA 10
ATOM 15854 C C . VAL A 1 81 ? 3.932 -8.079 -10.411 1.00 13.04 422 VAL A C 10
ATOM 15855 O O . VAL A 1 81 ? 4.816 -8.951 -10.319 1.00 72.34 422 VAL A O 10
ATOM 15868 N N . ILE A 1 82 ? 2.655 -8.360 -10.429 1.00 44.51 423 ILE A N 10
ATOM 15869 C CA . ILE A 1 82 ? 2.190 -9.721 -10.424 1.00 63.44 423 ILE A CA 10
ATOM 15870 C C . ILE A 1 82 ? 2.319 -10.157 -11.861 1.00 43.11 423 ILE A C 10
ATOM 15871 O O . ILE A 1 82 ? 1.808 -9.474 -12.750 1.00 12.23 423 ILE A O 10
ATOM 15887 N N . ASN A 1 83 ? 2.942 -11.295 -12.088 1.00 71.23 424 ASN A N 10
ATOM 15888 C CA . ASN A 1 83 ? 3.432 -11.626 -13.425 1.00 13.11 424 ASN A CA 10
ATOM 15889 C C . ASN A 1 83 ? 2.323 -11.787 -14.460 1.00 41.30 424 ASN A C 10
ATOM 15890 O O . ASN A 1 83 ? 1.382 -12.518 -14.258 1.00 4.23 424 ASN A O 10
ATOM 15901 N N . PRO A 1 84 ? 2.427 -11.046 -15.590 1.00 42.02 425 PRO A N 10
ATOM 15902 C CA . PRO A 1 84 ? 1.424 -11.069 -16.671 1.00 44.15 425 PRO A CA 10
ATOM 15903 C C . PRO A 1 84 ? 1.334 -12.409 -17.384 1.00 30.41 425 PRO A C 10
ATOM 15904 O O . PRO A 1 84 ? 0.421 -12.639 -18.174 1.00 3.31 425 PRO A O 10
ATOM 15915 N N . ASP A 1 85 ? 2.273 -13.278 -17.107 1.00 64.23 426 ASP A N 10
ATOM 15916 C CA . ASP A 1 85 ? 2.259 -14.614 -17.675 1.00 4.44 426 ASP A CA 10
ATOM 15917 C C . ASP A 1 85 ? 1.393 -15.509 -16.812 1.00 43.11 426 ASP A C 10
ATOM 15918 O O . ASP A 1 85 ? 0.925 -16.564 -17.241 1.00 63.34 426 ASP A O 10
ATOM 15927 N N . ALA A 1 86 ? 1.129 -15.041 -15.609 1.00 13.24 427 ALA A N 10
ATOM 15928 C CA . ALA A 1 86 ? 0.403 -15.796 -14.643 1.00 72.24 427 ALA A CA 10
ATOM 15929 C C . ALA A 1 86 ? -0.390 -14.879 -13.719 1.00 62.51 427 ALA A C 10
ATOM 15930 O O . ALA A 1 86 ? 0.069 -14.547 -12.632 1.00 4.44 427 ALA A O 10
ATOM 15937 N N . LYS A 1 87 ? -1.532 -14.400 -14.172 1.00 14.50 428 LYS A N 10
ATOM 15938 C CA . LYS A 1 87 ? -2.379 -13.587 -13.306 1.00 33.00 428 LYS A CA 10
ATOM 15939 C C . LYS A 1 87 ? -3.239 -14.541 -12.474 1.00 53.43 428 LYS A C 10
ATOM 15940 O O . LYS A 1 87 ? -4.173 -15.156 -13.003 1.00 63.24 428 LYS A O 10
ATOM 15959 N N . PRO A 1 88 ? -2.923 -14.716 -11.185 1.00 14.40 429 PRO A N 10
ATOM 15960 C CA . PRO A 1 88 ? -3.603 -15.671 -10.341 1.00 11.03 429 PRO A CA 10
ATOM 15961 C C . PRO A 1 88 ? -4.806 -15.091 -9.616 1.00 43.31 429 PRO A C 10
ATOM 15962 O O . PRO A 1 88 ? -4.820 -13.903 -9.220 1.00 61.13 429 PRO A O 10
ATOM 15973 N N . GLY A 1 89 ? -5.805 -15.915 -9.446 1.00 2.44 430 GLY A N 10
ATOM 15974 C CA . GLY A 1 89 ? -6.989 -15.529 -8.736 1.00 12.22 430 GLY A CA 10
ATOM 15975 C C . GLY A 1 89 ? -7.929 -14.723 -9.580 1.00 0.32 430 GLY A C 10
ATOM 15976 O O . GLY A 1 89 ? -8.947 -15.228 -10.048 1.00 60.44 430 GLY A O 10
ATOM 15980 N N . ARG A 1 90 ? -7.589 -13.487 -9.784 1.00 52.00 431 ARG A N 10
ATOM 15981 C CA . ARG A 1 90 ? -8.395 -12.604 -10.559 1.00 34.24 431 ARG A CA 10
ATOM 15982 C C . ARG A 1 90 ? -7.890 -12.539 -11.981 1.00 1.22 431 ARG A C 10
ATOM 15983 O O . ARG A 1 90 ? -6.671 -12.473 -12.227 1.00 51.53 431 ARG A O 10
ATOM 16004 N N . ASN A 1 91 ? -8.807 -12.587 -12.907 1.00 53.44 432 ASN A N 10
ATOM 16005 C CA . ASN A 1 91 ? -8.491 -12.582 -14.320 1.00 11.43 432 ASN A CA 10
ATOM 16006 C C . ASN A 1 91 ? -8.167 -11.182 -14.787 1.00 21.11 432 ASN A C 10
ATOM 16007 O O . ASN A 1 91 ? -8.713 -10.202 -14.243 1.00 64.31 432 ASN A O 10
ATOM 16018 N N . PRO A 1 92 ? -7.258 -11.052 -15.781 1.00 12.54 433 PRO A N 10
ATOM 16019 C CA . PRO A 1 92 ? -6.863 -9.759 -16.338 1.00 61.15 433 PRO A CA 10
ATOM 16020 C C . PRO A 1 92 ? -8.067 -8.963 -16.842 1.00 63.42 433 PRO A C 10
ATOM 16021 O O . PRO A 1 92 ? -8.724 -9.340 -17.818 1.00 1.22 433 PRO A O 10
ATOM 16032 N N . ARG A 1 93 ? -8.362 -7.882 -16.157 1.00 21.55 434 ARG A N 10
ATOM 16033 C CA . ARG A 1 93 ? -9.492 -7.033 -16.492 1.00 63.22 434 ARG A CA 10
ATOM 16034 C C . ARG A 1 93 ? -9.149 -6.145 -17.671 1.00 40.34 434 ARG A C 10
ATOM 16035 O O . ARG A 1 93 ? -10.019 -5.752 -18.461 1.00 35.10 434 ARG A O 10
ATOM 16056 N N . ARG A 1 94 ? -7.886 -5.860 -17.792 1.00 24.31 435 ARG A N 10
ATOM 16057 C CA . ARG A 1 94 ? -7.374 -5.084 -18.867 1.00 2.25 435 ARG A CA 10
ATOM 16058 C C . ARG A 1 94 ? -6.415 -5.980 -19.622 1.00 63.44 435 ARG A C 10
ATOM 16059 O O . ARG A 1 94 ? -5.609 -6.678 -18.996 1.00 61.12 435 ARG A O 10
ATOM 16080 N N . GLN A 1 95 ? -6.519 -5.996 -20.931 1.00 45.33 436 GLN A N 10
ATOM 16081 C CA . GLN A 1 95 ? -5.677 -6.849 -21.756 1.00 5.05 436 GLN A CA 10
ATOM 16082 C C . GLN A 1 95 ? -4.210 -6.469 -21.585 1.00 13.20 436 GLN A C 10
ATOM 16083 O O . GLN A 1 95 ? -3.335 -7.344 -21.509 1.00 40.23 436 GLN A O 10
ATOM 16097 N N . ARG A 1 96 ? -3.957 -5.143 -21.548 1.00 73.31 437 ARG A N 10
ATOM 16098 C CA . ARG A 1 96 ? -2.616 -4.539 -21.389 1.00 10.55 437 ARG A CA 10
ATOM 16099 C C . ARG A 1 96 ? -1.827 -4.615 -22.699 1.00 64.54 437 ARG A C 10
ATOM 16100 O O . ARG A 1 96 ? -1.046 -3.712 -23.010 1.00 70.32 437 ARG A O 10
ATOM 16121 N N . SER A 1 97 ? -2.067 -5.686 -23.446 1.00 73.20 438 SER A N 10
ATOM 16122 C CA . SER A 1 97 ? -1.470 -5.938 -24.736 1.00 44.11 438 SER A CA 10
ATOM 16123 C C . SER A 1 97 ? 0.031 -6.127 -24.639 1.00 72.34 438 SER A C 10
ATOM 16124 O O . SER A 1 97 ? 0.807 -5.153 -24.628 1.00 44.20 438 SER A O 10
ATOM 16132 N N . ALA A 1 98 ? 0.447 -7.365 -24.528 1.00 4.24 439 ALA A N 10
ATOM 16133 C CA . ALA A 1 98 ? 1.843 -7.668 -24.522 1.00 72.33 439 ALA A CA 10
ATOM 16134 C C . ALA A 1 98 ? 2.342 -7.679 -25.951 1.00 4.25 439 ALA A C 10
ATOM 16135 O O . ALA A 1 98 ? 2.472 -8.727 -26.588 1.00 40.02 439 ALA A O 10
ATOM 16142 N N . THR A 1 99 ? 2.506 -6.497 -26.471 1.00 44.34 440 THR A N 10
ATOM 16143 C CA . THR A 1 99 ? 2.917 -6.290 -27.814 1.00 64.02 440 THR A CA 10
ATOM 16144 C C . THR A 1 99 ? 4.158 -5.443 -27.845 1.00 51.43 440 THR A C 10
ATOM 16145 O O . THR A 1 99 ? 4.154 -4.291 -27.394 1.00 34.33 440 THR A O 10
ATOM 16156 N N . LEU A 1 100 ? 5.196 -6.008 -28.335 1.00 33.02 441 LEU A N 10
ATOM 16157 C CA . LEU A 1 100 ? 6.453 -5.347 -28.461 1.00 51.01 441 LEU A CA 10
ATOM 16158 C C . LEU A 1 100 ? 6.874 -5.309 -29.916 1.00 14.50 441 LEU A C 10
ATOM 16159 O O . LEU A 1 100 ? 6.325 -6.064 -30.730 1.00 11.21 441 LEU A O 10
ATOM 16175 N N . GLU A 1 101 ? 7.817 -4.432 -30.233 1.00 21.45 442 GLU A N 10
ATOM 16176 C CA . GLU A 1 101 ? 8.312 -4.246 -31.600 1.00 20.11 442 GLU A CA 10
ATOM 16177 C C . GLU A 1 101 ? 7.154 -3.917 -32.552 1.00 31.12 442 GLU A C 10
ATOM 16178 O O . GLU A 1 101 ? 6.631 -2.786 -32.477 1.00 36.99 442 GLU A O 10
ATOM 16191 N N . ASN A 1 1 ? -0.901 -15.283 10.847 1.00 54.32 342 ASN A N 11
ATOM 16192 C CA . ASN A 1 1 ? -0.711 -14.012 10.151 1.00 14.42 342 ASN A CA 11
ATOM 16193 C C . ASN A 1 1 ? -0.933 -12.873 11.117 1.00 35.52 342 ASN A C 11
ATOM 16194 O O . ASN A 1 1 ? -1.834 -12.935 11.941 1.00 52.30 342 ASN A O 11
ATOM 16207 N N . PRO A 1 2 ? -0.131 -11.801 11.019 1.00 11.15 343 PRO A N 11
ATOM 16208 C CA . PRO A 1 2 ? -0.222 -10.647 11.940 1.00 31.21 343 PRO A CA 11
ATOM 16209 C C . PRO A 1 2 ? -1.578 -9.902 11.877 1.00 33.13 343 PRO A C 11
ATOM 16210 O O . PRO A 1 2 ? -2.104 -9.443 12.894 1.00 23.00 343 PRO A O 11
ATOM 16221 N N . TRP A 1 3 ? -2.126 -9.801 10.699 1.00 13.25 344 TRP A N 11
ATOM 16222 C CA . TRP A 1 3 ? -3.365 -9.070 10.463 1.00 41.33 344 TRP A CA 11
ATOM 16223 C C . TRP A 1 3 ? -4.629 -9.893 10.791 1.00 14.21 344 TRP A C 11
ATOM 16224 O O . TRP A 1 3 ? -5.629 -9.335 11.255 1.00 14.54 344 TRP A O 11
ATOM 16245 N N . GLY A 1 4 ? -4.579 -11.198 10.564 1.00 65.41 345 GLY A N 11
ATOM 16246 C CA . GLY A 1 4 ? -5.753 -12.026 10.744 1.00 51.22 345 GLY A CA 11
ATOM 16247 C C . GLY A 1 4 ? -5.640 -13.357 10.023 1.00 21.22 345 GLY A C 11
ATOM 16248 O O . GLY A 1 4 ? -4.592 -13.994 10.061 1.00 70.35 345 GLY A O 11
ATOM 16252 N N . ALA A 1 5 ? -6.707 -13.755 9.334 1.00 42.24 346 ALA A N 11
ATOM 16253 C CA . ALA A 1 5 ? -6.754 -15.061 8.667 1.00 44.12 346 ALA A CA 11
ATOM 16254 C C . ALA A 1 5 ? -6.371 -14.988 7.188 1.00 3.24 346 ALA A C 11
ATOM 16255 O O . ALA A 1 5 ? -6.148 -16.029 6.547 1.00 55.43 346 ALA A O 11
ATOM 16262 N N . GLU A 1 6 ? -6.322 -13.778 6.648 1.00 53.34 347 GLU A N 11
ATOM 16263 C CA . GLU A 1 6 ? -5.889 -13.545 5.259 1.00 72.41 347 GLU A CA 11
ATOM 16264 C C . GLU A 1 6 ? -4.463 -13.980 5.079 1.00 62.55 347 GLU A C 11
ATOM 16265 O O . GLU A 1 6 ? -3.723 -14.080 6.044 1.00 1.34 347 GLU A O 11
ATOM 16277 N N . SER A 1 7 ? -4.069 -14.204 3.877 1.00 22.32 348 SER A N 11
ATOM 16278 C CA . SER A 1 7 ? -2.717 -14.561 3.625 1.00 12.14 348 SER A CA 11
ATOM 16279 C C . SER A 1 7 ? -2.017 -13.328 3.112 1.00 51.21 348 SER A C 11
ATOM 16280 O O . SER A 1 7 ? -2.681 -12.331 2.757 1.00 11.12 348 SER A O 11
ATOM 16288 N N . TYR A 1 8 ? -0.703 -13.374 3.087 1.00 15.34 349 TYR A N 11
ATOM 16289 C CA . TYR A 1 8 ? 0.116 -12.280 2.634 1.00 12.31 349 TYR A CA 11
ATOM 16290 C C . TYR A 1 8 ? -0.269 -11.909 1.253 1.00 72.51 349 TYR A C 11
ATOM 16291 O O . TYR A 1 8 ? -0.771 -10.828 1.030 1.00 2.03 349 TYR A O 11
ATOM 16309 N N . SER A 1 9 ? -0.092 -12.841 0.343 1.00 1.41 350 SER A N 11
ATOM 16310 C CA . SER A 1 9 ? -0.380 -12.616 -1.069 1.00 4.22 350 SER A CA 11
ATOM 16311 C C . SER A 1 9 ? -1.810 -12.067 -1.307 1.00 4.13 350 SER A C 11
ATOM 16312 O O . SER A 1 9 ? -2.018 -11.266 -2.218 1.00 13.03 350 SER A O 11
ATOM 16320 N N . ASP A 1 10 ? -2.770 -12.467 -0.462 1.00 1.11 351 ASP A N 11
ATOM 16321 C CA . ASP A 1 10 ? -4.143 -11.949 -0.551 1.00 2.31 351 ASP A CA 11
ATOM 16322 C C . ASP A 1 10 ? -4.173 -10.476 -0.314 1.00 35.43 351 ASP A C 11
ATOM 16323 O O . ASP A 1 10 ? -4.728 -9.718 -1.113 1.00 45.24 351 ASP A O 11
ATOM 16332 N N . LEU A 1 11 ? -3.585 -10.056 0.784 1.00 61.13 352 LEU A N 11
ATOM 16333 C CA . LEU A 1 11 ? -3.574 -8.662 1.120 1.00 75.44 352 LEU A CA 11
ATOM 16334 C C . LEU A 1 11 ? -2.609 -7.871 0.257 1.00 34.24 352 LEU A C 11
ATOM 16335 O O . LEU A 1 11 ? -2.880 -6.719 -0.073 1.00 61.12 352 LEU A O 11
ATOM 16351 N N . ILE A 1 12 ? -1.501 -8.488 -0.116 1.00 62.23 353 ILE A N 11
ATOM 16352 C CA . ILE A 1 12 ? -0.521 -7.841 -0.971 1.00 70.41 353 ILE A CA 11
ATOM 16353 C C . ILE A 1 12 ? -1.179 -7.502 -2.311 1.00 1.24 353 ILE A C 11
ATOM 16354 O O . ILE A 1 12 ? -1.009 -6.408 -2.838 1.00 50.11 353 ILE A O 11
ATOM 16370 N N . ALA A 1 13 ? -1.955 -8.448 -2.840 1.00 44.33 354 ALA A N 11
ATOM 16371 C CA . ALA A 1 13 ? -2.678 -8.225 -4.076 1.00 15.35 354 ALA A CA 11
ATOM 16372 C C . ALA A 1 13 ? -3.673 -7.094 -3.913 1.00 25.42 354 ALA A C 11
ATOM 16373 O O . ALA A 1 13 ? -3.808 -6.278 -4.793 1.00 2.11 354 ALA A O 11
ATOM 16380 N N . LYS A 1 14 ? -4.355 -7.039 -2.752 1.00 51.11 355 LYS A N 11
ATOM 16381 C CA . LYS A 1 14 ? -5.303 -5.945 -2.470 1.00 23.24 355 LYS A CA 11
ATOM 16382 C C . LYS A 1 14 ? -4.607 -4.595 -2.516 1.00 35.43 355 LYS A C 11
ATOM 16383 O O . LYS A 1 14 ? -5.185 -3.603 -2.993 1.00 55.05 355 LYS A O 11
ATOM 16402 N N . ALA A 1 15 ? -3.377 -4.560 -2.014 1.00 71.34 356 ALA A N 11
ATOM 16403 C CA . ALA A 1 15 ? -2.578 -3.354 -2.039 1.00 34.42 356 ALA A CA 11
ATOM 16404 C C . ALA A 1 15 ? -2.322 -2.960 -3.459 1.00 33.14 356 ALA A C 11
ATOM 16405 O O . ALA A 1 15 ? -2.633 -1.835 -3.864 1.00 71.20 356 ALA A O 11
ATOM 16412 N N . LEU A 1 16 ? -1.814 -3.908 -4.233 1.00 64.33 357 LEU A N 11
ATOM 16413 C CA . LEU A 1 16 ? -1.553 -3.706 -5.652 1.00 24.34 357 LEU A CA 11
ATOM 16414 C C . LEU A 1 16 ? -2.811 -3.228 -6.367 1.00 1.15 357 LEU A C 11
ATOM 16415 O O . LEU A 1 16 ? -2.754 -2.321 -7.183 1.00 63.24 357 LEU A O 11
ATOM 16431 N N . LYS A 1 17 ? -3.948 -3.828 -6.013 1.00 31.52 358 LYS A N 11
ATOM 16432 C CA . LYS A 1 17 ? -5.239 -3.507 -6.588 1.00 4.21 358 LYS A CA 11
ATOM 16433 C C . LYS A 1 17 ? -5.646 -2.032 -6.473 1.00 73.14 358 LYS A C 11
ATOM 16434 O O . LYS A 1 17 ? -6.536 -1.581 -7.205 1.00 41.30 358 LYS A O 11
ATOM 16453 N N . SER A 1 18 ? -5.020 -1.276 -5.575 1.00 54.41 359 SER A N 11
ATOM 16454 C CA . SER A 1 18 ? -5.378 0.128 -5.426 1.00 64.43 359 SER A CA 11
ATOM 16455 C C . SER A 1 18 ? -4.765 1.014 -6.553 1.00 71.00 359 SER A C 11
ATOM 16456 O O . SER A 1 18 ? -5.182 2.155 -6.757 1.00 71.03 359 SER A O 11
ATOM 16464 N N . THR A 1 19 ? -3.808 0.466 -7.291 1.00 70.51 360 THR A N 11
ATOM 16465 C CA . THR A 1 19 ? -3.135 1.188 -8.373 1.00 35.10 360 THR A CA 11
ATOM 16466 C C . THR A 1 19 ? -2.709 0.140 -9.434 1.00 23.10 360 THR A C 11
ATOM 16467 O O . THR A 1 19 ? -1.754 0.327 -10.198 1.00 22.44 360 THR A O 11
ATOM 16478 N N . PHE A 1 20 ? -3.517 -0.908 -9.519 1.00 54.20 361 PHE A N 11
ATOM 16479 C CA . PHE A 1 20 ? -3.233 -2.138 -10.284 1.00 61.21 361 PHE A CA 11
ATOM 16480 C C . PHE A 1 20 ? -3.034 -1.868 -11.768 1.00 1.34 361 PHE A C 11
ATOM 16481 O O . PHE A 1 20 ? -2.417 -2.660 -12.478 1.00 71.11 361 PHE A O 11
ATOM 16498 N N . ASP A 1 21 ? -3.520 -0.743 -12.219 1.00 5.30 362 ASP A N 11
ATOM 16499 C CA . ASP A 1 21 ? -3.463 -0.395 -13.632 1.00 31.45 362 ASP A CA 11
ATOM 16500 C C . ASP A 1 21 ? -2.083 0.132 -14.003 1.00 42.32 362 ASP A C 11
ATOM 16501 O O . ASP A 1 21 ? -1.753 0.265 -15.178 1.00 74.44 362 ASP A O 11
ATOM 16510 N N . GLY A 1 22 ? -1.276 0.395 -13.010 1.00 74.13 363 GLY A N 11
ATOM 16511 C CA . GLY A 1 22 ? 0.056 0.842 -13.256 1.00 12.43 363 GLY A CA 11
ATOM 16512 C C . GLY A 1 22 ? 1.063 -0.019 -12.547 1.00 54.22 363 GLY A C 11
ATOM 16513 O O . GLY A 1 22 ? 1.384 -1.126 -13.006 1.00 13.51 363 GLY A O 11
ATOM 16517 N N . ARG A 1 23 ? 1.524 0.451 -11.415 1.00 1.34 364 ARG A N 11
ATOM 16518 C CA . ARG A 1 23 ? 2.530 -0.220 -10.640 1.00 12.22 364 ARG A CA 11
ATOM 16519 C C . ARG A 1 23 ? 2.469 0.264 -9.221 1.00 33.50 364 ARG A C 11
ATOM 16520 O O . ARG A 1 23 ? 1.992 1.374 -8.968 1.00 11.32 364 ARG A O 11
ATOM 16541 N N . MET A 1 24 ? 2.930 -0.527 -8.301 1.00 43.30 365 MET A N 11
ATOM 16542 C CA . MET A 1 24 ? 2.952 -0.089 -6.944 1.00 71.42 365 MET A CA 11
ATOM 16543 C C . MET A 1 24 ? 4.358 -0.175 -6.460 1.00 14.20 365 MET A C 11
ATOM 16544 O O . MET A 1 24 ? 5.080 -1.123 -6.801 1.00 3.22 365 MET A O 11
ATOM 16558 N N . ARG A 1 25 ? 4.783 0.810 -5.725 1.00 13.13 366 ARG A N 11
ATOM 16559 C CA . ARG A 1 25 ? 6.113 0.775 -5.172 1.00 71.33 366 ARG A CA 11
ATOM 16560 C C . ARG A 1 25 ? 6.065 -0.182 -4.005 1.00 43.13 366 ARG A C 11
ATOM 16561 O O . ARG A 1 25 ? 5.045 -0.249 -3.305 1.00 33.02 366 ARG A O 11
ATOM 16582 N N . LEU A 1 26 ? 7.123 -0.907 -3.788 1.00 23.53 367 LEU A N 11
ATOM 16583 C CA . LEU A 1 26 ? 7.193 -1.859 -2.689 1.00 62.45 367 LEU A CA 11
ATOM 16584 C C . LEU A 1 26 ? 6.943 -1.179 -1.324 1.00 61.15 367 LEU A C 11
ATOM 16585 O O . LEU A 1 26 ? 6.313 -1.755 -0.437 1.00 31.05 367 LEU A O 11
ATOM 16601 N N . ASN A 1 27 ? 7.380 0.059 -1.197 1.00 61.31 368 ASN A N 11
ATOM 16602 C CA . ASN A 1 27 ? 7.150 0.836 0.026 1.00 64.33 368 ASN A CA 11
ATOM 16603 C C . ASN A 1 27 ? 5.675 1.214 0.185 1.00 63.42 368 ASN A C 11
ATOM 16604 O O . ASN A 1 27 ? 5.171 1.301 1.307 1.00 74.03 368 ASN A O 11
ATOM 16615 N N . GLU A 1 28 ? 4.982 1.404 -0.935 1.00 61.03 369 GLU A N 11
ATOM 16616 C CA . GLU A 1 28 ? 3.565 1.749 -0.915 1.00 3.12 369 GLU A CA 11
ATOM 16617 C C . GLU A 1 28 ? 2.739 0.590 -0.421 1.00 1.12 369 GLU A C 11
ATOM 16618 O O . GLU A 1 28 ? 1.784 0.777 0.321 1.00 31.53 369 GLU A O 11
ATOM 16630 N N . ILE A 1 29 ? 3.112 -0.608 -0.847 1.00 22.15 370 ILE A N 11
ATOM 16631 C CA . ILE A 1 29 ? 2.487 -1.845 -0.378 1.00 54.55 370 ILE A CA 11
ATOM 16632 C C . ILE A 1 29 ? 2.504 -1.903 1.144 1.00 14.11 370 ILE A C 11
ATOM 16633 O O . ILE A 1 29 ? 1.489 -2.172 1.766 1.00 64.30 370 ILE A O 11
ATOM 16649 N N . TYR A 1 30 ? 3.653 -1.597 1.727 1.00 34.32 371 TYR A N 11
ATOM 16650 C CA . TYR A 1 30 ? 3.790 -1.582 3.178 1.00 45.22 371 TYR A CA 11
ATOM 16651 C C . TYR A 1 30 ? 2.858 -0.546 3.799 1.00 32.11 371 TYR A C 11
ATOM 16652 O O . TYR A 1 30 ? 2.224 -0.787 4.824 1.00 3.42 371 TYR A O 11
ATOM 16670 N N . ASN A 1 31 ? 2.762 0.591 3.151 1.00 33.42 372 ASN A N 11
ATOM 16671 C CA . ASN A 1 31 ? 1.911 1.684 3.625 1.00 34.52 372 ASN A CA 11
ATOM 16672 C C . ASN A 1 31 ? 0.453 1.313 3.551 1.00 2.34 372 ASN A C 11
ATOM 16673 O O . ASN A 1 31 ? -0.341 1.758 4.373 1.00 70.11 372 ASN A O 11
ATOM 16684 N N . TRP A 1 32 ? 0.101 0.505 2.568 1.00 43.34 373 TRP A N 11
ATOM 16685 C CA . TRP A 1 32 ? -1.261 0.044 2.402 1.00 74.00 373 TRP A CA 11
ATOM 16686 C C . TRP A 1 32 ? -1.705 -0.726 3.628 1.00 61.24 373 TRP A C 11
ATOM 16687 O O . TRP A 1 32 ? -2.767 -0.455 4.177 1.00 43.12 373 TRP A O 11
ATOM 16708 N N . PHE A 1 33 ? -0.878 -1.674 4.062 1.00 54.31 374 PHE A N 11
ATOM 16709 C CA . PHE A 1 33 ? -1.176 -2.470 5.249 1.00 1.45 374 PHE A CA 11
ATOM 16710 C C . PHE A 1 33 ? -1.336 -1.588 6.463 1.00 74.44 374 PHE A C 11
ATOM 16711 O O . PHE A 1 33 ? -2.240 -1.778 7.248 1.00 75.00 374 PHE A O 11
ATOM 16728 N N . ALA A 1 34 ? -0.470 -0.613 6.587 1.00 51.34 375 ALA A N 11
ATOM 16729 C CA . ALA A 1 34 ? -0.518 0.324 7.705 1.00 15.25 375 ALA A CA 11
ATOM 16730 C C . ALA A 1 34 ? -1.805 1.146 7.670 1.00 61.30 375 ALA A C 11
ATOM 16731 O O . ALA A 1 34 ? -2.424 1.426 8.700 1.00 3.41 375 ALA A O 11
ATOM 16738 N N . SER A 1 35 ? -2.204 1.504 6.482 1.00 34.44 376 SER A N 11
ATOM 16739 C CA . SER A 1 35 ? -3.366 2.315 6.273 1.00 23.31 376 SER A CA 11
ATOM 16740 C C . SER A 1 35 ? -4.694 1.523 6.374 1.00 65.12 376 SER A C 11
ATOM 16741 O O . SER A 1 35 ? -5.649 2.010 6.972 1.00 22.22 376 SER A O 11
ATOM 16749 N N . ASN A 1 36 ? -4.756 0.309 5.806 1.00 34.04 377 ASN A N 11
ATOM 16750 C CA . ASN A 1 36 ? -6.021 -0.459 5.837 1.00 11.31 377 ASN A CA 11
ATOM 16751 C C . ASN A 1 36 ? -6.141 -1.316 7.084 1.00 4.01 377 ASN A C 11
ATOM 16752 O O . ASN A 1 36 ? -7.245 -1.653 7.512 1.00 73.33 377 ASN A O 11
ATOM 16763 N N . VAL A 1 37 ? -5.023 -1.668 7.672 1.00 45.22 378 VAL A N 11
ATOM 16764 C CA . VAL A 1 37 ? -5.022 -2.535 8.823 1.00 2.35 378 VAL A CA 11
ATOM 16765 C C . VAL A 1 37 ? -4.534 -1.775 10.054 1.00 72.23 378 VAL A C 11
ATOM 16766 O O . VAL A 1 37 ? -3.417 -1.257 10.074 1.00 32.33 378 VAL A O 11
ATOM 16779 N N . PRO A 1 38 ? -5.365 -1.724 11.103 1.00 73.42 379 PRO A N 11
ATOM 16780 C CA . PRO A 1 38 ? -5.057 -0.983 12.335 1.00 62.21 379 PRO A CA 11
ATOM 16781 C C . PRO A 1 38 ? -3.802 -1.494 13.040 1.00 13.21 379 PRO A C 11
ATOM 16782 O O . PRO A 1 38 ? -3.050 -0.717 13.627 1.00 54.13 379 PRO A O 11
ATOM 16793 N N . TYR A 1 39 ? -3.576 -2.802 12.950 1.00 44.24 380 TYR A N 11
ATOM 16794 C CA . TYR A 1 39 ? -2.429 -3.437 13.562 1.00 54.13 380 TYR A CA 11
ATOM 16795 C C . TYR A 1 39 ? -1.134 -2.845 12.991 1.00 12.43 380 TYR A C 11
ATOM 16796 O O . TYR A 1 39 ? -0.200 -2.536 13.725 1.00 42.30 380 TYR A O 11
ATOM 16814 N N . PHE A 1 40 ? -1.107 -2.669 11.687 1.00 62.01 381 PHE A N 11
ATOM 16815 C CA . PHE A 1 40 ? 0.056 -2.131 11.021 1.00 34.51 381 PHE A CA 11
ATOM 16816 C C . PHE A 1 40 ? 0.195 -0.642 11.184 1.00 32.35 381 PHE A C 11
ATOM 16817 O O . PHE A 1 40 ? 1.296 -0.127 11.157 1.00 24.33 381 PHE A O 11
ATOM 16834 N N . GLY A 1 41 ? -0.924 0.050 11.343 1.00 33.54 382 GLY A N 11
ATOM 16835 C CA . GLY A 1 41 ? -0.874 1.483 11.604 1.00 4.11 382 GLY A CA 11
ATOM 16836 C C . GLY A 1 41 ? -0.122 1.767 12.902 1.00 64.23 382 GLY A C 11
ATOM 16837 O O . GLY A 1 41 ? 0.568 2.785 13.042 1.00 60.01 382 GLY A O 11
ATOM 16841 N N . ASN A 1 42 ? -0.244 0.834 13.839 1.00 40.34 383 ASN A N 11
ATOM 16842 C CA . ASN A 1 42 ? 0.440 0.897 15.124 1.00 52.31 383 ASN A CA 11
ATOM 16843 C C . ASN A 1 42 ? 1.864 0.356 15.003 1.00 41.32 383 ASN A C 11
ATOM 16844 O O . ASN A 1 42 ? 2.656 0.411 15.951 1.00 12.41 383 ASN A O 11
ATOM 16855 N N . ARG A 1 43 ? 2.182 -0.165 13.842 1.00 44.21 384 ARG A N 11
ATOM 16856 C CA . ARG A 1 43 ? 3.494 -0.684 13.562 1.00 64.01 384 ARG A CA 11
ATOM 16857 C C . ARG A 1 43 ? 4.129 0.012 12.381 1.00 3.14 384 ARG A C 11
ATOM 16858 O O . ARG A 1 43 ? 4.551 -0.634 11.421 1.00 4.34 384 ARG A O 11
ATOM 16879 N N . THR A 1 44 ? 4.208 1.298 12.450 1.00 4.42 385 THR A N 11
ATOM 16880 C CA . THR A 1 44 ? 4.779 2.069 11.383 1.00 21.35 385 THR A CA 11
ATOM 16881 C C . THR A 1 44 ? 6.239 2.478 11.662 1.00 11.55 385 THR A C 11
ATOM 16882 O O . THR A 1 44 ? 6.944 2.973 10.765 1.00 2.55 385 THR A O 11
ATOM 16893 N N . SER A 1 45 ? 6.700 2.230 12.885 1.00 51.05 386 SER A N 11
ATOM 16894 C CA . SER A 1 45 ? 8.057 2.550 13.277 1.00 33.24 386 SER A CA 11
ATOM 16895 C C . SER A 1 45 ? 8.990 1.462 12.730 1.00 41.44 386 SER A C 11
ATOM 16896 O O . SER A 1 45 ? 8.514 0.403 12.305 1.00 22.44 386 SER A O 11
ATOM 16904 N N . GLN A 1 46 ? 10.293 1.697 12.751 1.00 72.31 387 GLN A N 11
ATOM 16905 C CA . GLN A 1 46 ? 11.247 0.763 12.146 1.00 61.25 387 GLN A CA 11
ATOM 16906 C C . GLN A 1 46 ? 11.206 -0.636 12.754 1.00 70.02 387 GLN A C 11
ATOM 16907 O O . GLN A 1 46 ? 11.001 -1.607 12.034 1.00 72.10 387 GLN A O 11
ATOM 16921 N N . GLU A 1 47 ? 11.324 -0.745 14.069 1.00 63.02 388 GLU A N 11
ATOM 16922 C CA . GLU A 1 47 ? 11.352 -2.067 14.704 1.00 61.41 388 GLU A CA 11
ATOM 16923 C C . GLU A 1 47 ? 9.950 -2.635 14.828 1.00 65.31 388 GLU A C 11
ATOM 16924 O O . GLU A 1 47 ? 9.754 -3.807 15.163 1.00 65.12 388 GLU A O 11
ATOM 16936 N N . GLN A 1 48 ? 8.985 -1.797 14.565 1.00 2.14 389 GLN A N 11
ATOM 16937 C CA . GLN A 1 48 ? 7.615 -2.204 14.539 1.00 52.41 389 GLN A CA 11
ATOM 16938 C C . GLN A 1 48 ? 7.274 -2.850 13.206 1.00 0.13 389 GLN A C 11
ATOM 16939 O O . GLN A 1 48 ? 6.539 -3.839 13.152 1.00 15.45 389 GLN A O 11
ATOM 16953 N N . SER A 1 49 ? 7.818 -2.295 12.136 1.00 44.04 390 SER A N 11
ATOM 16954 C CA . SER A 1 49 ? 7.431 -2.698 10.815 1.00 31.40 390 SER A CA 11
ATOM 16955 C C . SER A 1 49 ? 8.400 -3.642 10.112 1.00 61.31 390 SER A C 11
ATOM 16956 O O . SER A 1 49 ? 7.965 -4.467 9.304 1.00 34.32 390 SER A O 11
ATOM 16964 N N . ALA A 1 50 ? 9.691 -3.541 10.421 1.00 24.30 391 ALA A N 11
ATOM 16965 C CA . ALA A 1 50 ? 10.731 -4.311 9.723 1.00 21.31 391 ALA A CA 11
ATOM 16966 C C . ALA A 1 50 ? 10.430 -5.804 9.654 1.00 73.14 391 ALA A C 11
ATOM 16967 O O . ALA A 1 50 ? 10.648 -6.436 8.617 1.00 34.31 391 ALA A O 11
ATOM 16974 N N . GLY A 1 51 ? 9.908 -6.346 10.724 1.00 20.13 392 GLY A N 11
ATOM 16975 C CA . GLY A 1 51 ? 9.603 -7.753 10.767 1.00 72.14 392 GLY A CA 11
ATOM 16976 C C . GLY A 1 51 ? 8.446 -8.149 9.875 1.00 4.10 392 GLY A C 11
ATOM 16977 O O . GLY A 1 51 ? 8.519 -9.176 9.170 1.00 14.21 392 GLY A O 11
ATOM 16981 N N . TRP A 1 52 ? 7.376 -7.365 9.863 1.00 61.22 393 TRP A N 11
ATOM 16982 C CA . TRP A 1 52 ? 6.271 -7.727 9.016 1.00 14.11 393 TRP A CA 11
ATOM 16983 C C . TRP A 1 52 ? 6.589 -7.420 7.551 1.00 5.12 393 TRP A C 11
ATOM 16984 O O . TRP A 1 52 ? 6.109 -8.107 6.650 1.00 30.35 393 TRP A O 11
ATOM 17005 N N . LYS A 1 53 ? 7.443 -6.398 7.322 1.00 24.21 394 LYS A N 11
ATOM 17006 C CA . LYS A 1 53 ? 7.976 -6.138 5.993 1.00 61.12 394 LYS A CA 11
ATOM 17007 C C . LYS A 1 53 ? 8.775 -7.334 5.528 1.00 4.31 394 LYS A C 11
ATOM 17008 O O . LYS A 1 53 ? 8.671 -7.758 4.380 1.00 23.34 394 LYS A O 11
ATOM 17027 N N . ASN A 1 54 ? 9.545 -7.907 6.456 1.00 23.41 395 ASN A N 11
ATOM 17028 C CA . ASN A 1 54 ? 10.336 -9.097 6.176 1.00 23.12 395 ASN A CA 11
ATOM 17029 C C . ASN A 1 54 ? 9.441 -10.262 5.798 1.00 31.21 395 ASN A C 11
ATOM 17030 O O . ASN A 1 54 ? 9.763 -11.041 4.927 1.00 0.22 395 ASN A O 11
ATOM 17041 N N . SER A 1 55 ? 8.298 -10.337 6.432 1.00 43.02 396 SER A N 11
ATOM 17042 C CA . SER A 1 55 ? 7.362 -11.413 6.191 1.00 51.31 396 SER A CA 11
ATOM 17043 C C . SER A 1 55 ? 6.725 -11.293 4.768 1.00 72.23 396 SER A C 11
ATOM 17044 O O . SER A 1 55 ? 6.438 -12.307 4.102 1.00 64.42 396 SER A O 11
ATOM 17052 N N . ILE A 1 56 ? 6.533 -10.059 4.309 1.00 32.30 397 ILE A N 11
ATOM 17053 C CA . ILE A 1 56 ? 6.045 -9.784 2.946 1.00 42.33 397 ILE A CA 11
ATOM 17054 C C . ILE A 1 56 ? 7.159 -10.109 1.942 1.00 61.11 397 ILE A C 11
ATOM 17055 O O . ILE A 1 56 ? 6.938 -10.822 0.960 1.00 13.14 397 ILE A O 11
ATOM 17071 N N . ARG A 1 57 ? 8.356 -9.608 2.221 1.00 12.23 398 ARG A N 11
ATOM 17072 C CA . ARG A 1 57 ? 9.545 -9.876 1.406 1.00 12.33 398 ARG A CA 11
ATOM 17073 C C . ARG A 1 57 ? 9.829 -11.368 1.303 1.00 14.33 398 ARG A C 11
ATOM 17074 O O . ARG A 1 57 ? 10.207 -11.866 0.237 1.00 13.00 398 ARG A O 11
ATOM 17095 N N . HIS A 1 58 ? 9.616 -12.071 2.407 1.00 20.50 399 HIS A N 11
ATOM 17096 C CA . HIS A 1 58 ? 9.806 -13.513 2.482 1.00 43.21 399 HIS A CA 11
ATOM 17097 C C . HIS A 1 58 ? 8.865 -14.215 1.491 1.00 60.44 399 HIS A C 11
ATOM 17098 O O . HIS A 1 58 ? 9.290 -15.079 0.740 1.00 23.23 399 HIS A O 11
ATOM 17113 N N . ASN A 1 59 ? 7.592 -13.823 1.480 1.00 72.41 400 ASN A N 11
ATOM 17114 C CA . ASN A 1 59 ? 6.631 -14.412 0.531 1.00 2.02 400 ASN A CA 11
ATOM 17115 C C . ASN A 1 59 ? 6.856 -13.980 -0.893 1.00 12.21 400 ASN A C 11
ATOM 17116 O O . ASN A 1 59 ? 6.685 -14.780 -1.809 1.00 4.31 400 ASN A O 11
ATOM 17127 N N . LEU A 1 60 ? 7.241 -12.729 -1.089 1.00 64.51 401 LEU A N 11
ATOM 17128 C CA . LEU A 1 60 ? 7.564 -12.230 -2.425 1.00 4.21 401 LEU A CA 11
ATOM 17129 C C . LEU A 1 60 ? 8.695 -13.041 -3.045 1.00 30.31 401 LEU A C 11
ATOM 17130 O O . LEU A 1 60 ? 8.624 -13.433 -4.193 1.00 53.41 401 LEU A O 11
ATOM 17146 N N . SER A 1 61 ? 9.697 -13.332 -2.254 1.00 72.34 402 SER A N 11
ATOM 17147 C CA . SER A 1 61 ? 10.849 -14.073 -2.717 1.00 15.14 402 SER A CA 11
ATOM 17148 C C . SER A 1 61 ? 10.522 -15.570 -2.948 1.00 3.20 402 SER A C 11
ATOM 17149 O O . SER A 1 61 ? 11.279 -16.284 -3.605 1.00 14.24 402 SER A O 11
ATOM 17157 N N . LEU A 1 62 ? 9.408 -16.034 -2.400 1.00 4.32 403 LEU A N 11
ATOM 17158 C CA . LEU A 1 62 ? 8.996 -17.426 -2.577 1.00 31.35 403 LEU A CA 11
ATOM 17159 C C . LEU A 1 62 ? 7.968 -17.563 -3.682 1.00 14.32 403 LEU A C 11
ATOM 17160 O O . LEU A 1 62 ? 7.876 -18.600 -4.344 1.00 3.40 403 LEU A O 11
ATOM 17176 N N . HIS A 1 63 ? 7.191 -16.536 -3.877 1.00 11.11 404 HIS A N 11
ATOM 17177 C CA . HIS A 1 63 ? 6.194 -16.540 -4.910 1.00 31.34 404 HIS A CA 11
ATOM 17178 C C . HIS A 1 63 ? 6.578 -15.532 -5.957 1.00 63.01 404 HIS A C 11
ATOM 17179 O O . HIS A 1 63 ? 6.198 -14.366 -5.882 1.00 63.44 404 HIS A O 11
ATOM 17194 N N . SER A 1 64 ? 7.353 -15.968 -6.913 1.00 1.32 405 SER A N 11
ATOM 17195 C CA . SER A 1 64 ? 7.870 -15.115 -7.976 1.00 61.53 405 SER A CA 11
ATOM 17196 C C . SER A 1 64 ? 6.804 -14.888 -9.074 1.00 42.42 405 SER A C 11
ATOM 17197 O O . SER A 1 64 ? 7.116 -14.759 -10.261 1.00 52.52 405 SER A O 11
ATOM 17205 N N . ARG A 1 65 ? 5.557 -14.741 -8.638 1.00 24.02 406 ARG A N 11
ATOM 17206 C CA . ARG A 1 65 ? 4.400 -14.529 -9.513 1.00 74.43 406 ARG A CA 11
ATOM 17207 C C . ARG A 1 65 ? 4.364 -13.095 -9.988 1.00 41.13 406 ARG A C 11
ATOM 17208 O O . ARG A 1 65 ? 3.407 -12.663 -10.612 1.00 20.52 406 ARG A O 11
ATOM 17229 N N . PHE A 1 66 ? 5.375 -12.363 -9.676 1.00 34.35 407 PHE A N 11
ATOM 17230 C CA . PHE A 1 66 ? 5.431 -11.006 -10.049 1.00 54.45 407 PHE A CA 11
ATOM 17231 C C . PHE A 1 66 ? 6.569 -10.763 -10.990 1.00 75.24 407 PHE A C 11
ATOM 17232 O O . PHE A 1 66 ? 7.553 -11.516 -11.018 1.00 71.43 407 PHE A O 11
ATOM 17249 N N . MET A 1 67 ? 6.431 -9.746 -11.762 1.00 53.31 408 MET A N 11
ATOM 17250 C CA . MET A 1 67 ? 7.448 -9.320 -12.659 1.00 60.03 408 MET A CA 11
ATOM 17251 C C . MET A 1 67 ? 7.769 -7.900 -12.360 1.00 70.05 408 MET A C 11
ATOM 17252 O O . MET A 1 67 ? 6.887 -7.120 -11.970 1.00 41.51 408 MET A O 11
ATOM 17266 N N . ARG A 1 68 ? 8.998 -7.559 -12.494 1.00 62.54 409 ARG A N 11
ATOM 17267 C CA . ARG A 1 68 ? 9.438 -6.244 -12.150 1.00 51.52 409 ARG A CA 11
ATOM 17268 C C . ARG A 1 68 ? 9.390 -5.350 -13.339 1.00 63.40 409 ARG A C 11
ATOM 17269 O O . ARG A 1 68 ? 9.672 -5.765 -14.468 1.00 71.33 409 ARG A O 11
ATOM 17290 N N . ILE A 1 69 ? 8.999 -4.166 -13.096 1.00 70.02 410 ILE A N 11
ATOM 17291 C CA . ILE A 1 69 ? 8.860 -3.178 -14.100 1.00 50.32 410 ILE A CA 11
ATOM 17292 C C . ILE A 1 69 ? 9.847 -2.083 -13.862 1.00 74.25 410 ILE A C 11
ATOM 17293 O O . ILE A 1 69 ? 10.058 -1.690 -12.741 1.00 21.11 410 ILE A O 11
ATOM 17309 N N . GLN A 1 70 ? 10.483 -1.645 -14.889 1.00 10.32 411 GLN A N 11
ATOM 17310 C CA . GLN A 1 70 ? 11.377 -0.545 -14.782 1.00 51.13 411 GLN A CA 11
ATOM 17311 C C . GLN A 1 70 ? 10.708 0.659 -15.375 1.00 22.32 411 GLN A C 11
ATOM 17312 O O . GLN A 1 70 ? 10.216 0.611 -16.505 1.00 42.35 411 GLN A O 11
ATOM 17326 N N . ASN A 1 71 ? 10.639 1.708 -14.621 1.00 34.40 412 ASN A N 11
ATOM 17327 C CA . ASN A 1 71 ? 10.083 2.948 -15.114 1.00 25.15 412 ASN A CA 11
ATOM 17328 C C . ASN A 1 71 ? 11.108 3.576 -16.035 1.00 62.10 412 ASN A C 11
ATOM 17329 O O . ASN A 1 71 ? 12.306 3.328 -15.871 1.00 1.21 412 ASN A O 11
ATOM 17340 N N . GLU A 1 72 ? 10.667 4.374 -16.997 1.00 54.22 413 GLU A N 11
ATOM 17341 C CA . GLU A 1 72 ? 11.597 5.000 -17.919 1.00 14.30 413 GLU A CA 11
ATOM 17342 C C . GLU A 1 72 ? 12.468 5.992 -17.185 1.00 13.04 413 GLU A C 11
ATOM 17343 O O . GLU A 1 72 ? 13.615 6.253 -17.565 1.00 34.44 413 GLU A O 11
ATOM 17355 N N . GLY A 1 73 ? 11.912 6.512 -16.127 1.00 75.35 414 GLY A N 11
ATOM 17356 C CA . GLY A 1 73 ? 12.634 7.335 -15.202 1.00 65.32 414 GLY A CA 11
ATOM 17357 C C . GLY A 1 73 ? 13.379 6.444 -14.242 1.00 42.13 414 GLY A C 11
ATOM 17358 O O . GLY A 1 73 ? 12.862 6.101 -13.164 1.00 15.51 414 GLY A O 11
ATOM 17362 N N . ALA A 1 74 ? 14.566 6.045 -14.660 1.00 60.10 415 ALA A N 11
ATOM 17363 C CA . ALA A 1 74 ? 15.416 5.113 -13.945 1.00 51.02 415 ALA A CA 11
ATOM 17364 C C . ALA A 1 74 ? 15.717 5.569 -12.527 1.00 33.31 415 ALA A C 11
ATOM 17365 O O . ALA A 1 74 ? 16.374 6.593 -12.309 1.00 41.43 415 ALA A O 11
ATOM 17372 N N . GLY A 1 75 ? 15.247 4.806 -11.585 1.00 12.51 416 GLY A N 11
ATOM 17373 C CA . GLY A 1 75 ? 15.433 5.100 -10.199 1.00 30.33 416 GLY A CA 11
ATOM 17374 C C . GLY A 1 75 ? 15.583 3.820 -9.440 1.00 15.11 416 GLY A C 11
ATOM 17375 O O . GLY A 1 75 ? 15.559 2.752 -10.042 1.00 0.13 416 GLY A O 11
ATOM 17379 N N . LYS A 1 76 ? 15.730 3.890 -8.138 1.00 44.44 417 LYS A N 11
ATOM 17380 C CA . LYS A 1 76 ? 15.913 2.666 -7.362 1.00 22.24 417 LYS A CA 11
ATOM 17381 C C . LYS A 1 76 ? 14.704 2.375 -6.503 1.00 32.25 417 LYS A C 11
ATOM 17382 O O . LYS A 1 76 ? 14.726 1.469 -5.655 1.00 60.33 417 LYS A O 11
ATOM 17401 N N . SER A 1 77 ? 13.657 3.118 -6.722 1.00 4.34 418 SER A N 11
ATOM 17402 C CA . SER A 1 77 ? 12.431 2.898 -6.041 1.00 71.02 418 SER A CA 11
ATOM 17403 C C . SER A 1 77 ? 11.687 1.711 -6.674 1.00 22.52 418 SER A C 11
ATOM 17404 O O . SER A 1 77 ? 11.023 1.838 -7.705 1.00 50.04 418 SER A O 11
ATOM 17412 N N . SER A 1 78 ? 11.859 0.569 -6.052 1.00 35.22 419 SER A N 11
ATOM 17413 C CA . SER A 1 78 ? 11.382 -0.714 -6.538 1.00 52.31 419 SER A CA 11
ATOM 17414 C C . SER A 1 78 ? 9.884 -0.781 -6.887 1.00 35.41 419 SER A C 11
ATOM 17415 O O . SER A 1 78 ? 8.997 -0.363 -6.105 1.00 15.52 419 SER A O 11
ATOM 17423 N N . TRP A 1 79 ? 9.632 -1.294 -8.084 1.00 61.14 420 TRP A N 11
ATOM 17424 C CA . TRP A 1 79 ? 8.360 -1.541 -8.599 1.00 3.14 420 TRP A CA 11
ATOM 17425 C C . TRP A 1 79 ? 8.213 -3.035 -8.734 1.00 24.25 420 TRP A C 11
ATOM 17426 O O . TRP A 1 79 ? 9.176 -3.715 -9.123 1.00 73.42 420 TRP A 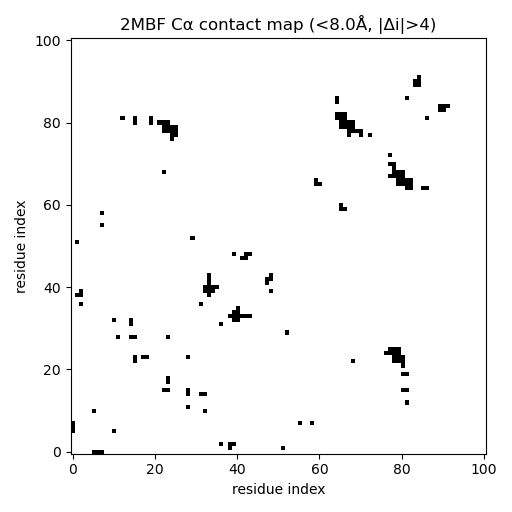O 11
ATOM 17447 N N . TRP A 1 80 ? 7.070 -3.553 -8.460 1.00 11.34 421 TRP A N 11
ATOM 17448 C CA . TRP A 1 80 ? 6.808 -4.905 -8.820 1.00 53.34 421 TRP A CA 11
ATOM 17449 C C . TRP A 1 80 ? 5.326 -5.035 -9.135 1.00 12.31 421 TRP A C 11
ATOM 17450 O O . TRP A 1 80 ? 4.494 -4.422 -8.463 1.00 71.50 421 TRP A O 11
ATOM 17471 N N . VAL A 1 81 ? 5.002 -5.752 -10.187 1.00 14.31 422 VAL A N 11
ATOM 17472 C CA . VAL A 1 81 ? 3.616 -5.943 -10.586 1.00 1.22 422 VAL A CA 11
ATOM 17473 C C . VAL A 1 81 ? 3.315 -7.417 -10.698 1.00 2.53 422 VAL A C 11
ATOM 17474 O O . VAL A 1 81 ? 4.228 -8.222 -10.886 1.00 73.15 422 VAL A O 11
ATOM 17487 N N . ILE A 1 82 ? 2.058 -7.779 -10.607 1.00 43.13 423 ILE A N 11
ATOM 17488 C CA . ILE A 1 82 ? 1.702 -9.173 -10.630 1.00 22.55 423 ILE A CA 11
ATOM 17489 C C . ILE A 1 82 ? 1.621 -9.674 -12.065 1.00 22.34 423 ILE A C 11
ATOM 17490 O O . ILE A 1 82 ? 0.918 -9.101 -12.908 1.00 3.25 423 ILE A O 11
ATOM 17506 N N . ASN A 1 83 ? 2.362 -10.713 -12.325 1.00 23.13 424 ASN A N 11
ATOM 17507 C CA . ASN A 1 83 ? 2.423 -11.363 -13.625 1.00 21.43 424 ASN A CA 11
ATOM 17508 C C . ASN A 1 83 ? 1.105 -12.090 -13.918 1.00 20.34 424 ASN A C 11
ATOM 17509 O O . ASN A 1 83 ? 0.699 -12.974 -13.169 1.00 51.01 424 ASN A O 11
ATOM 17520 N N . PRO A 1 84 ? 0.417 -11.707 -15.024 1.00 21.42 425 PRO A N 11
ATOM 17521 C CA . PRO A 1 84 ? -0.940 -12.201 -15.368 1.00 71.12 425 PRO A CA 11
ATOM 17522 C C . PRO A 1 84 ? -1.037 -13.712 -15.534 1.00 21.22 425 PRO A C 11
ATOM 17523 O O . PRO A 1 84 ? -2.100 -14.296 -15.332 1.00 32.03 425 PRO A O 11
ATOM 17534 N N . ASP A 1 85 ? 0.051 -14.338 -15.882 1.00 51.32 426 ASP A N 11
ATOM 17535 C CA . ASP A 1 85 ? 0.062 -15.786 -16.041 1.00 60.12 426 ASP A CA 11
ATOM 17536 C C . ASP A 1 85 ? 0.226 -16.478 -14.694 1.00 63.42 426 ASP A C 11
ATOM 17537 O O . ASP A 1 85 ? -0.149 -17.618 -14.529 1.00 61.44 426 ASP A O 11
ATOM 17546 N N . ALA A 1 86 ? 0.676 -15.738 -13.708 1.00 31.54 427 ALA A N 11
ATOM 17547 C CA . ALA A 1 86 ? 1.028 -16.323 -12.431 1.00 32.05 427 ALA A CA 11
ATOM 17548 C C . ALA A 1 86 ? -0.078 -16.208 -11.408 1.00 53.42 427 ALA A C 11
ATOM 17549 O O . ALA A 1 86 ? 0.159 -16.366 -10.223 1.00 41.34 427 ALA A O 11
ATOM 17556 N N . LYS A 1 87 ? -1.274 -15.951 -11.845 1.00 73.51 428 LYS A N 11
ATOM 17557 C CA . LYS A 1 87 ? -2.387 -15.947 -10.911 1.00 23.21 428 LYS A CA 11
ATOM 17558 C C . LYS A 1 87 ? -2.639 -17.352 -10.304 1.00 73.42 428 LYS A C 11
ATOM 17559 O O . LYS A 1 87 ? -2.655 -17.507 -9.077 1.00 52.40 428 LYS A O 11
ATOM 17578 N N . PRO A 1 88 ? -2.818 -18.379 -11.137 1.00 74.14 429 PRO A N 11
ATOM 17579 C CA . PRO A 1 88 ? -2.933 -19.745 -10.675 1.00 54.11 429 PRO A CA 11
ATOM 17580 C C . PRO A 1 88 ? -1.563 -20.472 -10.606 1.00 23.24 429 PRO A C 11
ATOM 17581 O O . PRO A 1 88 ? -0.978 -20.847 -11.635 1.00 30.34 429 PRO A O 11
ATOM 17592 N N . GLY A 1 89 ? -1.045 -20.632 -9.412 1.00 41.52 430 GLY A N 11
ATOM 17593 C CA . GLY A 1 89 ? 0.196 -21.363 -9.228 1.00 73.01 430 GLY A CA 11
ATOM 17594 C C . GLY A 1 89 ? 1.433 -20.532 -9.503 1.00 51.20 430 GLY A C 11
ATOM 17595 O O . GLY A 1 89 ? 1.586 -19.441 -8.944 1.00 34.22 430 GLY A O 11
ATOM 17599 N N . ARG A 1 90 ? 2.311 -21.059 -10.368 1.00 0.24 431 ARG A N 11
ATOM 17600 C CA . ARG A 1 90 ? 3.592 -20.426 -10.741 1.00 54.21 431 ARG A CA 11
ATOM 17601 C C . ARG A 1 90 ? 4.490 -20.155 -9.549 1.00 31.32 431 ARG A C 11
ATOM 17602 O O . ARG A 1 90 ? 4.503 -19.046 -8.992 1.00 43.54 431 ARG A O 11
ATOM 17623 N N . ASN A 1 91 ? 5.226 -21.156 -9.146 1.00 72.01 432 ASN A N 11
ATOM 17624 C CA . ASN A 1 91 ? 6.127 -21.038 -8.014 1.00 52.44 432 ASN A CA 11
ATOM 17625 C C . ASN A 1 91 ? 7.062 -22.213 -7.966 1.00 0.02 432 ASN A C 11
ATOM 17626 O O . ASN A 1 91 ? 6.740 -23.290 -8.498 1.00 44.22 432 ASN A O 11
ATOM 17637 N N . PRO A 1 92 ? 8.256 -22.038 -7.369 1.00 42.02 433 PRO A N 11
ATOM 17638 C CA . PRO A 1 92 ? 9.158 -23.139 -7.140 1.00 45.43 433 PRO A CA 11
ATOM 17639 C C . PRO A 1 92 ? 8.558 -24.052 -6.080 1.00 73.21 433 PRO A C 11
ATOM 17640 O O . PRO A 1 92 ? 8.560 -23.741 -4.892 1.00 72.14 433 PRO A O 11
ATOM 17651 N N . ARG A 1 93 ? 7.990 -25.127 -6.519 1.00 11.42 434 ARG A N 11
ATOM 17652 C CA . ARG A 1 93 ? 7.309 -26.027 -5.644 1.00 32.04 434 ARG A CA 11
ATOM 17653 C C . ARG A 1 93 ? 8.282 -27.021 -5.067 1.00 32.51 434 ARG A C 11
ATOM 17654 O O . ARG A 1 93 ? 8.632 -28.012 -5.715 1.00 60.11 434 ARG A O 11
ATOM 17675 N N . ARG A 1 94 ? 8.774 -26.717 -3.895 1.00 1.45 435 ARG A N 11
ATOM 17676 C CA . ARG A 1 94 ? 9.681 -27.583 -3.209 1.00 40.32 435 ARG A CA 11
ATOM 17677 C C . ARG A 1 94 ? 9.473 -27.490 -1.708 1.00 11.11 435 ARG A C 11
ATOM 17678 O O . ARG A 1 94 ? 9.879 -26.526 -1.075 1.00 62.52 435 ARG A O 11
ATOM 17699 N N . GLN A 1 95 ? 8.809 -28.451 -1.156 1.00 64.43 436 GLN A N 11
ATOM 17700 C CA . GLN A 1 95 ? 8.676 -28.524 0.274 1.00 61.13 436 GLN A CA 11
ATOM 17701 C C . GLN A 1 95 ? 9.079 -29.900 0.759 1.00 54.00 436 GLN A C 11
ATOM 17702 O O . GLN A 1 95 ? 9.893 -30.022 1.680 1.00 54.20 436 GLN A O 11
ATOM 17716 N N . ARG A 1 96 ? 8.514 -30.936 0.121 1.00 61.03 437 ARG A N 11
ATOM 17717 C CA . ARG A 1 96 ? 8.895 -32.353 0.309 1.00 41.13 437 ARG A CA 11
ATOM 17718 C C . ARG A 1 96 ? 8.481 -32.909 1.695 1.00 73.42 437 ARG A C 11
ATOM 17719 O O . ARG A 1 96 ? 7.832 -33.952 1.781 1.00 63.23 437 ARG A O 11
ATOM 17740 N N . SER A 1 97 ? 8.843 -32.227 2.743 1.00 53.12 438 SER A N 11
ATOM 17741 C CA . SER A 1 97 ? 8.488 -32.642 4.067 1.00 25.04 438 SER A CA 11
ATOM 17742 C C . SER A 1 97 ? 7.324 -31.783 4.541 1.00 41.02 438 SER A C 11
ATOM 17743 O O . SER A 1 97 ? 7.510 -30.632 4.955 1.00 43.54 438 SER A O 11
ATOM 17751 N N . ALA A 1 98 ? 6.132 -32.330 4.409 1.00 31.34 439 ALA A N 11
ATOM 17752 C CA . ALA A 1 98 ? 4.887 -31.680 4.775 1.00 14.11 439 ALA A CA 11
ATOM 17753 C C . ALA A 1 98 ? 3.771 -32.675 4.550 1.00 70.23 439 ALA A C 11
ATOM 17754 O O . ALA A 1 98 ? 4.048 -33.872 4.346 1.00 44.41 439 ALA A O 11
ATOM 17761 N N . THR A 1 99 ? 2.538 -32.210 4.599 1.00 10.20 440 THR A N 11
ATOM 17762 C CA . THR A 1 99 ? 1.384 -33.033 4.333 1.00 63.32 440 THR A CA 11
ATOM 17763 C C . THR A 1 99 ? 1.454 -33.550 2.887 1.00 25.34 440 THR A C 11
ATOM 17764 O O . THR A 1 99 ? 1.238 -32.792 1.934 1.00 11.33 440 THR A O 11
ATOM 17775 N N . LEU A 1 100 ? 1.804 -34.806 2.730 1.00 0.32 441 LEU A N 11
ATOM 17776 C CA . LEU A 1 100 ? 1.935 -35.389 1.420 1.00 13.21 441 LEU A CA 11
ATOM 17777 C C . LEU A 1 100 ? 1.572 -36.860 1.494 1.00 20.42 441 LEU A C 11
ATOM 17778 O O . LEU A 1 100 ? 2.391 -37.677 1.886 1.00 40.15 441 LEU A O 11
ATOM 17794 N N . GLU A 1 101 ? 0.306 -37.133 1.205 1.00 33.54 442 GLU A N 11
ATOM 17795 C CA . GLU A 1 101 ? -0.332 -38.464 1.122 1.00 21.21 442 GLU A CA 11
ATOM 17796 C C . GLU A 1 101 ? -1.774 -38.261 0.755 1.00 2.42 442 GLU A C 11
ATOM 17797 O O . GLU A 1 101 ? -2.611 -38.127 1.671 1.00 37.18 442 GLU A O 11
ATOM 17810 N N . ASN A 1 1 ? -1.052 -15.277 10.989 1.00 32.20 342 ASN A N 12
ATOM 17811 C CA . ASN A 1 1 ? -0.752 -14.061 10.242 1.00 2.10 342 ASN A CA 12
ATOM 17812 C C . ASN A 1 1 ? -0.988 -12.872 11.129 1.00 5.52 342 ASN A C 12
ATOM 17813 O O . ASN A 1 1 ? -1.957 -12.850 11.875 1.00 52.33 342 ASN A O 12
ATOM 17826 N N . PRO A 1 2 ? -0.116 -11.849 11.051 1.00 30.22 343 PRO A N 12
ATOM 17827 C CA . PRO A 1 2 ? -0.176 -10.676 11.944 1.00 42.31 343 PRO A CA 12
ATOM 17828 C C . PRO A 1 2 ? -1.502 -9.907 11.851 1.00 22.24 343 PRO A C 12
ATOM 17829 O O . PRO A 1 2 ? -2.054 -9.480 12.859 1.00 3.43 343 PRO A O 12
ATOM 17840 N N . TRP A 1 3 ? -2.003 -9.750 10.648 1.00 43.21 344 TRP A N 12
ATOM 17841 C CA . TRP A 1 3 ? -3.238 -9.025 10.405 1.00 30.34 344 TRP A CA 12
ATOM 17842 C C . TRP A 1 3 ? -4.477 -9.788 10.872 1.00 23.45 344 TRP A C 12
ATOM 17843 O O . TRP A 1 3 ? -5.401 -9.199 11.427 1.00 43.23 344 TRP A O 12
ATOM 17864 N N . GLY A 1 4 ? -4.485 -11.069 10.645 1.00 51.34 345 GLY A N 12
ATOM 17865 C CA . GLY A 1 4 ? -5.628 -11.870 10.972 1.00 32.12 345 GLY A CA 12
ATOM 17866 C C . GLY A 1 4 ? -5.599 -13.154 10.198 1.00 41.21 345 GLY A C 12
ATOM 17867 O O . GLY A 1 4 ? -4.554 -13.794 10.107 1.00 24.43 345 GLY A O 12
ATOM 17871 N N . ALA A 1 5 ? -6.705 -13.514 9.594 1.00 30.44 346 ALA A N 12
ATOM 17872 C CA . ALA A 1 5 ? -6.766 -14.725 8.827 1.00 71.34 346 ALA A CA 12
ATOM 17873 C C . ALA A 1 5 ? -7.016 -14.452 7.366 1.00 44.34 346 ALA A C 12
ATOM 17874 O O . ALA A 1 5 ? -8.133 -14.527 6.875 1.00 31.33 346 ALA A O 12
ATOM 17881 N N . GLU A 1 6 ? -5.978 -14.053 6.744 1.00 41.01 347 GLU A N 12
ATOM 17882 C CA . GLU A 1 6 ? -5.856 -13.803 5.321 1.00 41.10 347 GLU A CA 12
ATOM 17883 C C . GLU A 1 6 ? -4.471 -14.187 4.973 1.00 53.41 347 GLU A C 12
ATOM 17884 O O . GLU A 1 6 ? -3.649 -14.346 5.871 1.00 54.31 347 GLU A O 12
ATOM 17896 N N . SER A 1 7 ? -4.178 -14.304 3.740 1.00 54.20 348 SER A N 12
ATOM 17897 C CA . SER A 1 7 ? -2.862 -14.654 3.360 1.00 25.01 348 SER A CA 12
ATOM 17898 C C . SER A 1 7 ? -2.162 -13.395 2.898 1.00 32.23 348 SER A C 12
ATOM 17899 O O . SER A 1 7 ? -2.822 -12.377 2.611 1.00 2.14 348 SER A O 12
ATOM 17907 N N . TYR A 1 8 ? -0.851 -13.447 2.856 1.00 42.54 349 TYR A N 12
ATOM 17908 C CA . TYR A 1 8 ? -0.040 -12.343 2.408 1.00 63.44 349 TYR A CA 12
ATOM 17909 C C . TYR A 1 8 ? -0.453 -11.950 1.036 1.00 55.24 349 TYR A C 12
ATOM 17910 O O . TYR A 1 8 ? -0.816 -10.824 0.808 1.00 40.31 349 TYR A O 12
ATOM 17928 N N . SER A 1 9 ? -0.450 -12.908 0.142 1.00 65.14 350 SER A N 12
ATOM 17929 C CA . SER A 1 9 ? -0.799 -12.676 -1.232 1.00 64.44 350 SER A CA 12
ATOM 17930 C C . SER A 1 9 ? -2.199 -12.063 -1.380 1.00 0.22 350 SER A C 12
ATOM 17931 O O . SER A 1 9 ? -2.413 -11.219 -2.251 1.00 32.12 350 SER A O 12
ATOM 17939 N N . ASP A 1 10 ? -3.128 -12.472 -0.503 1.00 40.51 351 ASP A N 12
ATOM 17940 C CA . ASP A 1 10 ? -4.487 -11.904 -0.473 1.00 23.00 351 ASP A CA 12
ATOM 17941 C C . ASP A 1 10 ? -4.438 -10.423 -0.262 1.00 62.15 351 ASP A C 12
ATOM 17942 O O . ASP A 1 10 ? -5.006 -9.652 -1.043 1.00 44.32 351 ASP A O 12
ATOM 17951 N N . LEU A 1 11 ? -3.757 -10.015 0.776 1.00 60.31 352 LEU A N 12
ATOM 17952 C CA . LEU A 1 11 ? -3.685 -8.627 1.110 1.00 53.52 352 LEU A CA 12
ATOM 17953 C C . LEU A 1 11 ? -2.719 -7.845 0.226 1.00 34.24 352 LEU A C 12
ATOM 17954 O O . LEU A 1 11 ? -2.986 -6.690 -0.105 1.00 45.20 352 LEU A O 12
ATOM 17970 N N . ILE A 1 12 ? -1.612 -8.473 -0.165 1.00 1.35 353 ILE A N 12
ATOM 17971 C CA . ILE A 1 12 ? -0.624 -7.820 -1.025 1.00 61.14 353 ILE A CA 12
ATOM 17972 C C . ILE A 1 12 ? -1.261 -7.477 -2.346 1.00 3.12 353 ILE A C 12
ATOM 17973 O O . ILE A 1 12 ? -1.043 -6.394 -2.889 1.00 53.11 353 ILE A O 12
ATOM 17989 N N . ALA A 1 13 ? -2.068 -8.400 -2.855 1.00 74.44 354 ALA A N 12
ATOM 17990 C CA . ALA A 1 13 ? -2.799 -8.155 -4.073 1.00 64.11 354 ALA A CA 12
ATOM 17991 C C . ALA A 1 13 ? -3.705 -6.965 -3.899 1.00 3.33 354 ALA A C 12
ATOM 17992 O O . ALA A 1 13 ? -3.693 -6.097 -4.714 1.00 34.21 354 ALA A O 12
ATOM 17999 N N . LYS A 1 14 ? -4.466 -6.920 -2.792 1.00 44.32 355 LYS A N 12
ATOM 18000 C CA . LYS A 1 14 ? -5.370 -5.783 -2.524 1.00 41.41 355 LYS A CA 12
ATOM 18001 C C . LYS A 1 14 ? -4.625 -4.462 -2.524 1.00 32.11 355 LYS A C 12
ATOM 18002 O O . LYS A 1 14 ? -5.137 -3.450 -3.018 1.00 45.53 355 LYS A O 12
ATOM 18021 N N . ALA A 1 15 ? -3.432 -4.470 -1.971 1.00 33.13 356 ALA A N 12
ATOM 18022 C CA . ALA A 1 15 ? -2.603 -3.291 -1.951 1.00 31.02 356 ALA A CA 12
ATOM 18023 C C . ALA A 1 15 ? -2.226 -2.921 -3.359 1.00 71.53 356 ALA A C 12
ATOM 18024 O O . ALA A 1 15 ? -2.477 -1.805 -3.806 1.00 65.25 356 ALA A O 12
ATOM 18031 N N . LEU A 1 16 ? -1.695 -3.888 -4.060 1.00 42.23 357 LEU A N 12
ATOM 18032 C CA . LEU A 1 16 ? -1.208 -3.737 -5.418 1.00 60.23 357 LEU A CA 12
ATOM 18033 C C . LEU A 1 16 ? -2.363 -3.246 -6.306 1.00 62.54 357 LEU A C 12
ATOM 18034 O O . LEU A 1 16 ? -2.203 -2.345 -7.123 1.00 55.31 357 LEU A O 12
ATOM 18050 N N . LYS A 1 17 ? -3.532 -3.845 -6.086 1.00 23.11 358 LYS A N 12
ATOM 18051 C CA . LYS A 1 17 ? -4.757 -3.535 -6.797 1.00 50.32 358 LYS A CA 12
ATOM 18052 C C . LYS A 1 17 ? -5.171 -2.073 -6.732 1.00 1.13 358 LYS A C 12
ATOM 18053 O O . LYS A 1 17 ? -5.881 -1.604 -7.625 1.00 42.33 358 LYS A O 12
ATOM 18072 N N . SER A 1 18 ? -4.718 -1.335 -5.720 1.00 20.32 359 SER A N 12
ATOM 18073 C CA . SER A 1 18 ? -5.102 0.066 -5.603 1.00 35.31 359 SER A CA 12
ATOM 18074 C C . SER A 1 18 ? -4.445 0.921 -6.724 1.00 1.42 359 SER A C 12
ATOM 18075 O O . SER A 1 18 ? -4.859 2.058 -6.984 1.00 72.41 359 SER A O 12
ATOM 18083 N N . THR A 1 19 ? -3.443 0.359 -7.393 1.00 12.34 360 THR A N 12
ATOM 18084 C CA . THR A 1 19 ? -2.759 1.051 -8.463 1.00 74.35 360 THR A CA 12
ATOM 18085 C C . THR A 1 19 ? -2.234 -0.013 -9.475 1.00 75.43 360 THR A C 12
ATOM 18086 O O . THR A 1 19 ? -1.227 0.180 -10.169 1.00 1.14 360 THR A O 12
ATOM 18097 N N . PHE A 1 20 ? -3.024 -1.090 -9.615 1.00 73.41 361 PHE A N 12
ATOM 18098 C CA . PHE A 1 20 ? -2.686 -2.294 -10.419 1.00 2.02 361 PHE A CA 12
ATOM 18099 C C . PHE A 1 20 ? -2.461 -1.922 -11.884 1.00 23.34 361 PHE A C 12
ATOM 18100 O O . PHE A 1 20 ? -1.832 -2.657 -12.644 1.00 53.44 361 PHE A O 12
ATOM 18117 N N . ASP A 1 21 ? -2.965 -0.766 -12.248 1.00 44.45 362 ASP A N 12
ATOM 18118 C CA . ASP A 1 21 ? -2.875 -0.246 -13.607 1.00 33.14 362 ASP A CA 12
ATOM 18119 C C . ASP A 1 21 ? -1.444 0.148 -13.950 1.00 43.03 362 ASP A C 12
ATOM 18120 O O . ASP A 1 21 ? -1.126 0.430 -15.115 1.00 22.10 362 ASP A O 12
ATOM 18129 N N . GLY A 1 22 ? -0.599 0.179 -12.952 1.00 71.22 363 GLY A N 12
ATOM 18130 C CA . GLY A 1 22 ? 0.771 0.490 -13.160 1.00 44.05 363 GLY A CA 12
ATOM 18131 C C . GLY A 1 22 ? 1.666 -0.409 -12.354 1.00 43.11 363 GLY A C 12
ATOM 18132 O O . GLY A 1 22 ? 1.849 -1.575 -12.693 1.00 2.52 363 GLY A O 12
ATOM 18136 N N . ARG A 1 23 ? 2.192 0.123 -11.280 1.00 73.15 364 ARG A N 12
ATOM 18137 C CA . ARG A 1 23 ? 3.121 -0.552 -10.425 1.00 31.13 364 ARG A CA 12
ATOM 18138 C C . ARG A 1 23 ? 2.997 0.041 -9.040 1.00 75.10 364 ARG A C 12
ATOM 18139 O O . ARG A 1 23 ? 2.641 1.219 -8.906 1.00 72.42 364 ARG A O 12
ATOM 18160 N N . MET A 1 24 ? 3.258 -0.727 -8.020 1.00 24.51 365 MET A N 12
ATOM 18161 C CA . MET A 1 24 ? 3.169 -0.178 -6.691 1.00 32.23 365 MET A CA 12
ATOM 18162 C C . MET A 1 24 ? 4.546 -0.154 -6.094 1.00 64.22 365 MET A C 12
ATOM 18163 O O . MET A 1 24 ? 5.370 -1.040 -6.390 1.00 24.40 365 MET A O 12
ATOM 18177 N N . ARG A 1 25 ? 4.833 0.849 -5.288 1.00 55.03 366 ARG A N 12
ATOM 18178 C CA . ARG A 1 25 ? 6.130 0.910 -4.652 1.00 43.22 366 ARG A CA 12
ATOM 18179 C C . ARG A 1 25 ? 6.100 -0.144 -3.574 1.00 70.52 366 ARG A C 12
ATOM 18180 O O . ARG A 1 25 ? 5.058 -0.322 -2.924 1.00 40.44 366 ARG A O 12
ATOM 18201 N N . LEU A 1 26 ? 7.190 -0.816 -3.357 1.00 40.40 367 LEU A N 12
ATOM 18202 C CA . LEU A 1 26 ? 7.250 -1.835 -2.329 1.00 65.32 367 LEU A CA 12
ATOM 18203 C C . LEU A 1 26 ? 6.991 -1.227 -0.934 1.00 53.20 367 LEU A C 12
ATOM 18204 O O . LEU A 1 26 ? 6.370 -1.850 -0.079 1.00 0.43 367 LEU A O 12
ATOM 18220 N N . ASN A 1 27 ? 7.409 0.018 -0.753 1.00 5.20 368 ASN A N 12
ATOM 18221 C CA . ASN A 1 27 ? 7.139 0.744 0.492 1.00 73.10 368 ASN A CA 12
ATOM 18222 C C . ASN A 1 27 ? 5.644 1.092 0.628 1.00 51.03 368 ASN A C 12
ATOM 18223 O O . ASN A 1 27 ? 5.086 1.018 1.721 1.00 10.04 368 ASN A O 12
ATOM 18234 N N . GLU A 1 28 ? 4.990 1.445 -0.491 1.00 24.32 369 GLU A N 12
ATOM 18235 C CA . GLU A 1 28 ? 3.567 1.790 -0.459 1.00 13.11 369 GLU A CA 12
ATOM 18236 C C . GLU A 1 28 ? 2.703 0.600 -0.127 1.00 73.51 369 GLU A C 12
ATOM 18237 O O . GLU A 1 28 ? 1.661 0.751 0.492 1.00 30.14 369 GLU A O 12
ATOM 18249 N N . ILE A 1 29 ? 3.130 -0.579 -0.549 1.00 11.21 370 ILE A N 12
ATOM 18250 C CA . ILE A 1 29 ? 2.487 -1.825 -0.140 1.00 0.04 370 ILE A CA 12
ATOM 18251 C C . ILE A 1 29 ? 2.430 -1.900 1.377 1.00 73.32 370 ILE A C 12
ATOM 18252 O O . ILE A 1 29 ? 1.377 -2.141 1.952 1.00 34.14 370 ILE A O 12
ATOM 18268 N N . TYR A 1 30 ? 3.555 -1.631 2.012 1.00 41.13 371 TYR A N 12
ATOM 18269 C CA . TYR A 1 30 ? 3.629 -1.619 3.464 1.00 23.31 371 TYR A CA 12
ATOM 18270 C C . TYR A 1 30 ? 2.708 -0.539 4.035 1.00 34.24 371 TYR A C 12
ATOM 18271 O O . TYR A 1 30 ? 1.991 -0.759 5.016 1.00 13.33 371 TYR A O 12
ATOM 18289 N N . ASN A 1 31 ? 2.717 0.609 3.399 1.00 13.42 372 ASN A N 12
ATOM 18290 C CA . ASN A 1 31 ? 1.888 1.748 3.815 1.00 72.24 372 ASN A CA 12
ATOM 18291 C C . ASN A 1 31 ? 0.399 1.422 3.709 1.00 73.13 372 ASN A C 12
ATOM 18292 O O . ASN A 1 31 ? -0.408 1.898 4.511 1.00 33.42 372 ASN A O 12
ATOM 18303 N N . TRP A 1 32 ? 0.044 0.599 2.724 1.00 72.04 373 TRP A N 12
ATOM 18304 C CA . TRP A 1 32 ? -1.329 0.148 2.533 1.00 34.43 373 TRP A CA 12
ATOM 18305 C C . TRP A 1 32 ? -1.786 -0.625 3.748 1.00 14.14 373 TRP A C 12
ATOM 18306 O O . TRP A 1 32 ? -2.849 -0.346 4.302 1.00 33.14 373 TRP A O 12
ATOM 18327 N N . PHE A 1 33 ? -0.971 -1.590 4.163 1.00 25.52 374 PHE A N 12
ATOM 18328 C CA . PHE A 1 33 ? -1.267 -2.407 5.335 1.00 65.33 374 PHE A CA 12
ATOM 18329 C C . PHE A 1 33 ? -1.407 -1.554 6.568 1.00 61.44 374 PHE A C 12
ATOM 18330 O O . PHE A 1 33 ? -2.335 -1.720 7.331 1.00 31.44 374 PHE A O 12
ATOM 18347 N N . ALA A 1 34 ? -0.495 -0.633 6.739 1.00 71.33 375 ALA A N 12
ATOM 18348 C CA . ALA A 1 34 ? -0.493 0.253 7.899 1.00 53.12 375 ALA A CA 12
ATOM 18349 C C . ALA A 1 34 ? -1.763 1.103 7.951 1.00 41.20 375 ALA A C 12
ATOM 18350 O O . ALA A 1 34 ? -2.346 1.326 9.012 1.00 62.42 375 ALA A O 12
ATOM 18357 N N . SER A 1 35 ? -2.191 1.547 6.809 1.00 22.25 376 SER A N 12
ATOM 18358 C CA . SER A 1 35 ? -3.348 2.392 6.707 1.00 14.42 376 SER A CA 12
ATOM 18359 C C . SER A 1 35 ? -4.670 1.590 6.809 1.00 5.12 376 SER A C 12
ATOM 18360 O O . SER A 1 35 ? -5.595 2.007 7.503 1.00 2.12 376 SER A O 12
ATOM 18368 N N . ASN A 1 36 ? -4.740 0.426 6.161 1.00 43.25 377 ASN A N 12
ATOM 18369 C CA . ASN A 1 36 ? -6.004 -0.332 6.127 1.00 10.42 377 ASN A CA 12
ATOM 18370 C C . ASN A 1 36 ? -6.145 -1.294 7.291 1.00 53.13 377 ASN A C 12
ATOM 18371 O O . ASN A 1 36 ? -7.256 -1.645 7.684 1.00 31.45 377 ASN A O 12
ATOM 18382 N N . VAL A 1 37 ? -5.038 -1.709 7.854 1.00 24.34 378 VAL A N 12
ATOM 18383 C CA . VAL A 1 37 ? -5.059 -2.634 8.963 1.00 52.23 378 VAL A CA 12
ATOM 18384 C C . VAL A 1 37 ? -4.545 -1.930 10.230 1.00 32.11 378 VAL A C 12
ATOM 18385 O O . VAL A 1 37 ? -3.370 -1.551 10.308 1.00 43.41 378 VAL A O 12
ATOM 18398 N N . PRO A 1 38 ? -5.424 -1.748 11.233 1.00 64.13 379 PRO A N 12
ATOM 18399 C CA . PRO A 1 38 ? -5.088 -1.047 12.486 1.00 43.13 379 PRO A CA 12
ATOM 18400 C C . PRO A 1 38 ? -3.900 -1.664 13.253 1.00 31.21 379 PRO A C 12
ATOM 18401 O O . PRO A 1 38 ? -3.230 -0.978 14.044 1.00 64.31 379 PRO A O 12
ATOM 18412 N N . TYR A 1 39 ? -3.652 -2.944 13.030 1.00 64.31 380 TYR A N 12
ATOM 18413 C CA . TYR A 1 39 ? -2.525 -3.638 13.642 1.00 75.12 380 TYR A CA 12
ATOM 18414 C C . TYR A 1 39 ? -1.222 -3.123 13.053 1.00 24.14 380 TYR A C 12
ATOM 18415 O O . TYR A 1 39 ? -0.240 -2.937 13.758 1.00 53.11 380 TYR A O 12
ATOM 18433 N N . PHE A 1 40 ? -1.215 -2.896 11.773 1.00 54.02 381 PHE A N 12
ATOM 18434 C CA . PHE A 1 40 ? -0.054 -2.347 11.138 1.00 63.14 381 PHE A CA 12
ATOM 18435 C C . PHE A 1 40 ? 0.054 -0.885 11.398 1.00 23.02 381 PHE A C 12
ATOM 18436 O O . PHE A 1 40 ? 1.132 -0.337 11.409 1.00 2.34 381 PHE A O 12
ATOM 18453 N N . GLY A 1 41 ? -1.089 -0.257 11.609 1.00 33.52 382 GLY A N 12
ATOM 18454 C CA . GLY A 1 41 ? -1.121 1.135 11.982 1.00 73.41 382 GLY A CA 12
ATOM 18455 C C . GLY A 1 41 ? -0.323 1.395 13.265 1.00 60.21 382 GLY A C 12
ATOM 18456 O O . GLY A 1 41 ? 0.282 2.456 13.420 1.00 1.32 382 GLY A O 12
ATOM 18460 N N . ASN A 1 42 ? -0.300 0.414 14.186 1.00 42.02 383 ASN A N 12
ATOM 18461 C CA . ASN A 1 42 ? 0.484 0.550 15.395 1.00 14.15 383 ASN A CA 12
ATOM 18462 C C . ASN A 1 42 ? 1.918 0.047 15.195 1.00 51.41 383 ASN A C 12
ATOM 18463 O O . ASN A 1 42 ? 2.750 0.132 16.093 1.00 64.30 383 ASN A O 12
ATOM 18474 N N . ARG A 1 43 ? 2.207 -0.467 14.018 1.00 41.22 384 ARG A N 12
ATOM 18475 C CA . ARG A 1 43 ? 3.549 -0.902 13.678 1.00 20.24 384 ARG A CA 12
ATOM 18476 C C . ARG A 1 43 ? 4.048 -0.157 12.457 1.00 43.42 384 ARG A C 12
ATOM 18477 O O . ARG A 1 43 ? 4.148 -0.726 11.367 1.00 63.20 384 ARG A O 12
ATOM 18498 N N . THR A 1 44 ? 4.325 1.107 12.621 1.00 10.34 385 THR A N 12
ATOM 18499 C CA . THR A 1 44 ? 4.725 1.935 11.497 1.00 72.21 385 THR A CA 12
ATOM 18500 C C . THR A 1 44 ? 6.146 2.468 11.618 1.00 14.31 385 THR A C 12
ATOM 18501 O O . THR A 1 44 ? 6.711 2.965 10.639 1.00 71.54 385 THR A O 12
ATOM 18512 N N . SER A 1 45 ? 6.728 2.365 12.799 1.00 1.14 386 SER A N 12
ATOM 18513 C CA . SER A 1 45 ? 8.068 2.840 13.002 1.00 32.24 386 SER A CA 12
ATOM 18514 C C . SER A 1 45 ? 9.074 1.836 12.385 1.00 53.53 386 SER A C 12
ATOM 18515 O O . SER A 1 45 ? 8.680 0.733 11.972 1.00 4.12 386 SER A O 12
ATOM 18523 N N . GLN A 1 46 ? 10.348 2.208 12.350 1.00 71.45 387 GLN A N 12
ATOM 18524 C CA . GLN A 1 46 ? 11.392 1.441 11.644 1.00 73.10 387 GLN A CA 12
ATOM 18525 C C . GLN A 1 46 ? 11.483 -0.017 12.105 1.00 65.45 387 GLN A C 12
ATOM 18526 O O . GLN A 1 46 ? 11.371 -0.938 11.297 1.00 73.44 387 GLN A O 12
ATOM 18540 N N . GLU A 1 47 ? 11.627 -0.213 13.391 1.00 42.25 388 GLU A N 12
ATOM 18541 C CA . GLU A 1 47 ? 11.778 -1.545 13.956 1.00 13.55 388 GLU A CA 12
ATOM 18542 C C . GLU A 1 47 ? 10.414 -2.157 14.202 1.00 41.24 388 GLU A C 12
ATOM 18543 O O . GLU A 1 47 ? 10.252 -3.372 14.209 1.00 51.02 388 GLU A O 12
ATOM 18555 N N . GLN A 1 48 ? 9.428 -1.298 14.368 1.00 24.44 389 GLN A N 12
ATOM 18556 C CA . GLN A 1 48 ? 8.060 -1.721 14.592 1.00 41.24 389 GLN A CA 12
ATOM 18557 C C . GLN A 1 48 ? 7.480 -2.420 13.369 1.00 71.44 389 GLN A C 12
ATOM 18558 O O . GLN A 1 48 ? 6.688 -3.347 13.497 1.00 42.21 389 GLN A O 12
ATOM 18572 N N . SER A 1 49 ? 7.883 -1.992 12.196 1.00 30.24 390 SER A N 12
ATOM 18573 C CA . SER A 1 49 ? 7.338 -2.541 10.979 1.00 1.44 390 SER A CA 12
ATOM 18574 C C . SER A 1 49 ? 8.289 -3.526 10.275 1.00 73.14 390 SER A C 12
ATOM 18575 O O . SER A 1 49 ? 7.844 -4.345 9.462 1.00 12.11 390 SER A O 12
ATOM 18583 N N . ALA A 1 50 ? 9.573 -3.464 10.613 1.00 73.24 391 ALA A N 12
ATOM 18584 C CA . ALA A 1 50 ? 10.618 -4.267 9.950 1.00 60.23 391 ALA A CA 12
ATOM 18585 C C . ALA A 1 50 ? 10.314 -5.767 9.903 1.00 74.43 391 ALA A C 12
ATOM 18586 O O . ALA A 1 50 ? 10.607 -6.435 8.903 1.00 43.44 391 ALA A O 12
ATOM 18593 N N . GLY A 1 51 ? 9.719 -6.282 10.954 1.00 3.04 392 GLY A N 12
ATOM 18594 C CA . GLY A 1 51 ? 9.439 -7.693 11.029 1.00 60.43 392 GLY A CA 12
ATOM 18595 C C . GLY A 1 51 ? 8.327 -8.138 10.126 1.00 21.13 392 GLY A C 12
ATOM 18596 O O . GLY A 1 51 ? 8.425 -9.194 9.497 1.00 33.21 392 GLY A O 12
ATOM 18600 N N . TRP A 1 52 ? 7.257 -7.369 10.041 1.00 11.23 393 TRP A N 12
ATOM 18601 C CA . TRP A 1 52 ? 6.186 -7.776 9.166 1.00 1.02 393 TRP A CA 12
ATOM 18602 C C . TRP A 1 52 ? 6.543 -7.515 7.704 1.00 64.00 393 TRP A C 12
ATOM 18603 O O . TRP A 1 52 ? 6.078 -8.223 6.803 1.00 2.30 393 TRP A O 12
ATOM 18624 N N . LYS A 1 53 ? 7.405 -6.509 7.471 1.00 22.42 394 LYS A N 12
ATOM 18625 C CA . LYS A 1 53 ? 7.943 -6.264 6.145 1.00 34.25 394 LYS A CA 12
ATOM 18626 C C . LYS A 1 53 ? 8.790 -7.431 5.703 1.00 34.53 394 LYS A C 12
ATOM 18627 O O . LYS A 1 53 ? 8.775 -7.819 4.531 1.00 32.41 394 LYS A O 12
ATOM 18646 N N . ASN A 1 54 ? 9.513 -8.010 6.662 1.00 53.24 395 ASN A N 12
ATOM 18647 C CA . ASN A 1 54 ? 10.407 -9.132 6.392 1.00 11.21 395 ASN A CA 12
ATOM 18648 C C . ASN A 1 54 ? 9.613 -10.314 5.838 1.00 3.24 395 ASN A C 12
ATOM 18649 O O . ASN A 1 54 ? 10.042 -10.985 4.900 1.00 74.23 395 ASN A O 12
ATOM 18660 N N . SER A 1 55 ? 8.444 -10.530 6.405 1.00 13.51 396 SER A N 12
ATOM 18661 C CA . SER A 1 55 ? 7.567 -11.608 6.004 1.00 53.44 396 SER A CA 12
ATOM 18662 C C . SER A 1 55 ? 7.020 -11.394 4.572 1.00 44.12 396 SER A C 12
ATOM 18663 O O . SER A 1 55 ? 6.929 -12.344 3.779 1.00 71.43 396 SER A O 12
ATOM 18671 N N . ILE A 1 56 ? 6.673 -10.151 4.248 1.00 3.43 397 ILE A N 12
ATOM 18672 C CA . ILE A 1 56 ? 6.202 -9.802 2.904 1.00 12.01 397 ILE A CA 12
ATOM 18673 C C . ILE A 1 56 ? 7.326 -10.052 1.886 1.00 24.50 397 ILE A C 12
ATOM 18674 O O . ILE A 1 56 ? 7.115 -10.704 0.868 1.00 33.12 397 ILE A O 12
ATOM 18690 N N . ARG A 1 57 ? 8.517 -9.561 2.207 1.00 4.44 398 ARG A N 12
ATOM 18691 C CA . ARG A 1 57 ? 9.720 -9.786 1.396 1.00 52.10 398 ARG A CA 12
ATOM 18692 C C . ARG A 1 57 ? 9.996 -11.278 1.192 1.00 11.51 398 ARG A C 12
ATOM 18693 O O . ARG A 1 57 ? 10.314 -11.723 0.070 1.00 63.14 398 ARG A O 12
ATOM 18714 N N . HIS A 1 58 ? 9.869 -12.042 2.269 1.00 42.10 399 HIS A N 12
ATOM 18715 C CA . HIS A 1 58 ? 10.060 -13.487 2.240 1.00 13.05 399 HIS A CA 12
ATOM 18716 C C . HIS A 1 58 ? 9.113 -14.143 1.235 1.00 61.24 399 HIS A C 12
ATOM 18717 O O . HIS A 1 58 ? 9.543 -14.889 0.373 1.00 52.11 399 HIS A O 12
ATOM 18732 N N . ASN A 1 59 ? 7.843 -13.837 1.338 1.00 30.14 400 ASN A N 12
ATOM 18733 C CA . ASN A 1 59 ? 6.846 -14.411 0.443 1.00 24.31 400 ASN A CA 12
ATOM 18734 C C . ASN A 1 59 ? 6.950 -13.912 -0.980 1.00 75.44 400 ASN A C 12
ATOM 18735 O O . ASN A 1 59 ? 6.680 -14.668 -1.928 1.00 12.11 400 ASN A O 12
ATOM 18746 N N . LEU A 1 60 ? 7.347 -12.657 -1.152 1.00 63.44 401 LEU A N 12
ATOM 18747 C CA . LEU A 1 60 ? 7.590 -12.113 -2.484 1.00 50.02 401 LEU A CA 12
ATOM 18748 C C . LEU A 1 60 ? 8.652 -12.918 -3.210 1.00 71.40 401 LEU A C 12
ATOM 18749 O O . LEU A 1 60 ? 8.502 -13.246 -4.373 1.00 60.21 401 LEU A O 12
ATOM 18765 N N . SER A 1 61 ? 9.675 -13.294 -2.497 1.00 63.11 402 SER A N 12
ATOM 18766 C CA . SER A 1 61 ? 10.775 -14.022 -3.080 1.00 2.32 402 SER A CA 12
ATOM 18767 C C . SER A 1 61 ? 10.527 -15.556 -3.153 1.00 73.40 402 SER A C 12
ATOM 18768 O O . SER A 1 61 ? 11.415 -16.315 -3.552 1.00 21.51 402 SER A O 12
ATOM 18776 N N . LEU A 1 62 ? 9.329 -16.004 -2.792 1.00 4.03 403 LEU A N 12
ATOM 18777 C CA . LEU A 1 62 ? 9.019 -17.435 -2.831 1.00 71.33 403 LEU A CA 12
ATOM 18778 C C . LEU A 1 62 ? 8.216 -17.846 -4.058 1.00 40.01 403 LEU A C 12
ATOM 18779 O O . LEU A 1 62 ? 8.421 -18.932 -4.609 1.00 2.05 403 LEU A O 12
ATOM 18795 N N . HIS A 1 63 ? 7.301 -17.012 -4.485 1.00 42.11 404 HIS A N 12
ATOM 18796 C CA . HIS A 1 63 ? 6.413 -17.407 -5.568 1.00 45.22 404 HIS A CA 12
ATOM 18797 C C . HIS A 1 63 ? 6.773 -16.745 -6.875 1.00 64.21 404 HIS A C 12
ATOM 18798 O O . HIS A 1 63 ? 7.355 -15.660 -6.904 1.00 34.34 404 HIS A O 12
ATOM 18813 N N . SER A 1 64 ? 6.398 -17.396 -7.953 1.00 64.13 405 SER A N 12
ATOM 18814 C CA . SER A 1 64 ? 6.629 -16.911 -9.294 1.00 32.02 405 SER A CA 12
ATOM 18815 C C . SER A 1 64 ? 5.477 -15.990 -9.711 1.00 25.41 405 SER A C 12
ATOM 18816 O O . SER A 1 64 ? 5.356 -15.596 -10.865 1.00 44.33 405 SER A O 12
ATOM 18824 N N . ARG A 1 65 ? 4.634 -15.657 -8.743 1.00 64.22 406 ARG A N 12
ATOM 18825 C CA . ARG A 1 65 ? 3.531 -14.733 -8.941 1.00 22.25 406 ARG A CA 12
ATOM 18826 C C . ARG A 1 65 ? 4.088 -13.307 -8.854 1.00 11.12 406 ARG A C 12
ATOM 18827 O O . ARG A 1 65 ? 3.426 -12.327 -9.176 1.00 62.03 406 ARG A O 12
ATOM 18848 N N . PHE A 1 66 ? 5.321 -13.238 -8.441 1.00 20.00 407 PHE A N 12
ATOM 18849 C CA . PHE A 1 66 ? 6.045 -12.017 -8.274 1.00 12.13 407 PHE A CA 12
ATOM 18850 C C . PHE A 1 66 ? 7.096 -11.853 -9.352 1.00 64.25 407 PHE A C 12
ATOM 18851 O O . PHE A 1 66 ? 7.765 -12.822 -9.730 1.00 23.15 407 PHE A O 12
ATOM 18868 N N . MET A 1 67 ? 7.225 -10.641 -9.844 1.00 60.14 408 MET A N 12
ATOM 18869 C CA . MET A 1 67 ? 8.286 -10.274 -10.740 1.00 24.35 408 MET A CA 12
ATOM 18870 C C . MET A 1 67 ? 8.616 -8.821 -10.449 1.00 43.12 408 MET A C 12
ATOM 18871 O O . MET A 1 67 ? 7.730 -8.053 -10.052 1.00 63.35 408 MET A O 12
ATOM 18885 N N . ARG A 1 68 ? 9.854 -8.445 -10.591 1.00 74.11 409 ARG A N 12
ATOM 18886 C CA . ARG A 1 68 ? 10.257 -7.097 -10.253 1.00 52.13 409 ARG A CA 12
ATOM 18887 C C . ARG A 1 68 ? 10.693 -6.335 -11.474 1.00 21.21 409 ARG A C 12
ATOM 18888 O O . ARG A 1 68 ? 11.337 -6.885 -12.376 1.00 42.25 409 ARG A O 12
ATOM 18909 N N . ILE A 1 69 ? 10.348 -5.087 -11.511 1.00 24.25 410 ILE A N 12
ATOM 18910 C CA . ILE A 1 69 ? 10.745 -4.235 -12.560 1.00 62.14 410 ILE A CA 12
ATOM 18911 C C . ILE A 1 69 ? 11.810 -3.283 -12.015 1.00 31.51 410 ILE A C 12
ATOM 18912 O O . ILE A 1 69 ? 11.666 -2.737 -10.921 1.00 42.01 410 ILE A O 12
ATOM 18928 N N . GLN A 1 70 ? 12.882 -3.136 -12.730 1.00 31.44 411 GLN A N 12
ATOM 18929 C CA . GLN A 1 70 ? 13.964 -2.298 -12.280 1.00 33.44 411 GLN A CA 12
ATOM 18930 C C . GLN A 1 70 ? 13.699 -0.832 -12.569 1.00 40.35 411 GLN A C 12
ATOM 18931 O O . GLN A 1 70 ? 13.269 -0.463 -13.668 1.00 62.14 411 GLN A O 12
ATOM 18945 N N . ASN A 1 71 ? 13.902 -0.019 -11.567 1.00 44.45 412 ASN A N 12
ATOM 18946 C CA . ASN A 1 71 ? 13.787 1.428 -11.689 1.00 72.42 412 ASN A CA 12
ATOM 18947 C C . ASN A 1 71 ? 14.923 1.949 -12.560 1.00 75.04 412 ASN A C 12
ATOM 18948 O O . ASN A 1 71 ? 16.049 1.457 -12.484 1.00 0.13 412 ASN A O 12
ATOM 18959 N N . GLU A 1 72 ? 14.629 2.910 -13.394 1.00 51.43 413 GLU A N 12
ATOM 18960 C CA . GLU A 1 72 ? 15.620 3.462 -14.308 1.00 35.22 413 GLU A CA 12
ATOM 18961 C C . GLU A 1 72 ? 16.156 4.776 -13.774 1.00 33.54 413 GLU A C 12
ATOM 18962 O O . GLU A 1 72 ? 17.186 5.289 -14.231 1.00 50.32 413 GLU A O 12
ATOM 18974 N N . GLY A 1 73 ? 15.459 5.301 -12.819 1.00 52.23 414 GLY A N 12
ATOM 18975 C CA . GLY A 1 73 ? 15.824 6.541 -12.201 1.00 0.02 414 GLY A CA 12
ATOM 18976 C C . GLY A 1 73 ? 15.390 6.576 -10.762 1.00 45.34 414 GLY A C 12
ATOM 18977 O O . GLY A 1 73 ? 15.424 5.543 -10.077 1.00 42.23 414 GLY A O 12
ATOM 18981 N N . ALA A 1 74 ? 14.962 7.728 -10.307 1.00 4.14 415 ALA A N 12
ATOM 18982 C CA . ALA A 1 74 ? 14.539 7.902 -8.932 1.00 43.51 415 ALA A CA 12
ATOM 18983 C C . ALA A 1 74 ? 13.110 7.406 -8.736 1.00 25.54 415 ALA A C 12
ATOM 18984 O O . ALA A 1 74 ? 12.201 7.800 -9.474 1.00 55.44 415 ALA A O 12
ATOM 18991 N N . GLY A 1 75 ? 12.923 6.541 -7.766 1.00 41.21 416 GLY A N 12
ATOM 18992 C CA . GLY A 1 75 ? 11.611 6.008 -7.460 1.00 44.13 416 GLY A CA 12
ATOM 18993 C C . GLY A 1 75 ? 11.657 5.191 -6.199 1.00 41.24 416 GLY A C 12
ATOM 18994 O O . GLY A 1 75 ? 11.238 4.030 -6.184 1.00 33.44 416 GLY A O 12
ATOM 18998 N N . LYS A 1 76 ? 12.151 5.819 -5.135 1.00 45.14 417 LYS A N 12
ATOM 18999 C CA . LYS A 1 76 ? 12.398 5.179 -3.840 1.00 33.52 417 LYS A CA 12
ATOM 19000 C C . LYS A 1 76 ? 13.489 4.115 -3.950 1.00 73.14 417 LYS A C 12
ATOM 19001 O O . LYS A 1 76 ? 14.667 4.397 -3.712 1.00 52.33 417 LYS A O 12
ATOM 19020 N N . SER A 1 77 ? 13.102 2.916 -4.329 1.00 63.04 418 SER A N 12
ATOM 19021 C CA . SER A 1 77 ? 14.017 1.810 -4.510 1.00 52.21 418 SER A CA 12
ATOM 19022 C C . SER A 1 77 ? 13.394 0.745 -5.400 1.00 44.42 418 SER A C 12
ATOM 19023 O O . SER A 1 77 ? 13.739 0.627 -6.571 1.00 0.31 418 SER A O 12
ATOM 19031 N N . SER A 1 78 ? 12.466 -0.009 -4.859 1.00 54.21 419 SER A N 12
ATOM 19032 C CA . SER A 1 78 ? 11.875 -1.083 -5.597 1.00 61.14 419 SER A CA 12
ATOM 19033 C C . SER A 1 78 ? 10.375 -0.899 -5.814 1.00 55.02 419 SER A C 12
ATOM 19034 O O . SER A 1 78 ? 9.638 -0.393 -4.940 1.00 4.53 419 SER A O 12
ATOM 19042 N N . TRP A 1 79 ? 9.947 -1.297 -6.974 1.00 3.03 420 TRP A N 12
ATOM 19043 C CA . TRP A 1 79 ? 8.576 -1.331 -7.352 1.00 74.13 420 TRP A CA 12
ATOM 19044 C C . TRP A 1 79 ? 8.355 -2.604 -8.124 1.00 1.35 420 TRP A C 12
ATOM 19045 O O . TRP A 1 79 ? 9.256 -3.056 -8.845 1.00 20.45 420 TRP A O 12
ATOM 19066 N N . TRP A 1 80 ? 7.227 -3.215 -7.960 1.00 4.23 421 TRP A N 12
ATOM 19067 C CA . TRP A 1 80 ? 7.001 -4.483 -8.597 1.00 23.51 421 TRP A CA 12
ATOM 19068 C C . TRP A 1 80 ? 5.549 -4.631 -9.009 1.00 51.32 421 TRP A C 12
ATOM 19069 O O . TRP A 1 80 ? 4.687 -3.838 -8.589 1.00 4.31 421 TRP A O 12
ATOM 19090 N N . VAL A 1 81 ? 5.289 -5.619 -9.836 1.00 1.14 422 VAL A N 12
ATOM 19091 C CA . VAL A 1 81 ? 3.960 -5.918 -10.324 1.00 35.43 422 VAL A CA 12
ATOM 19092 C C . VAL A 1 81 ? 3.730 -7.411 -10.218 1.00 0.30 422 VAL A C 12
ATOM 19093 O O . VAL A 1 81 ? 4.690 -8.188 -10.111 1.00 43.01 422 VAL A O 12
ATOM 19106 N N . ILE A 1 82 ? 2.492 -7.820 -10.233 1.00 11.22 423 ILE A N 12
ATOM 19107 C CA . ILE A 1 82 ? 2.191 -9.221 -10.145 1.00 32.35 423 ILE A CA 12
ATOM 19108 C C . ILE A 1 82 ? 2.332 -9.837 -11.514 1.00 21.21 423 ILE A C 12
ATOM 19109 O O . ILE A 1 82 ? 1.866 -9.273 -12.505 1.00 53.33 423 ILE A O 12
ATOM 19125 N N . ASN A 1 83 ? 2.995 -10.973 -11.560 1.00 52.12 424 ASN A N 12
ATOM 19126 C CA . ASN A 1 83 ? 3.228 -11.681 -12.810 1.00 61.32 424 ASN A CA 12
ATOM 19127 C C . ASN A 1 83 ? 1.896 -12.144 -13.396 1.00 53.55 424 ASN A C 12
ATOM 19128 O O . ASN A 1 83 ? 1.179 -12.937 -12.780 1.00 33.23 424 ASN A O 12
ATOM 19139 N N . PRO A 1 84 ? 1.556 -11.660 -14.615 1.00 34.31 425 PRO A N 12
ATOM 19140 C CA . PRO A 1 84 ? 0.273 -11.954 -15.272 1.00 43.05 425 PRO A CA 12
ATOM 19141 C C . PRO A 1 84 ? 0.119 -13.429 -15.610 1.00 60.51 425 PRO A C 12
ATOM 19142 O O . PRO A 1 84 ? -0.990 -13.939 -15.734 1.00 61.15 425 PRO A O 12
ATOM 19153 N N . ASP A 1 85 ? 1.232 -14.109 -15.709 1.00 75.11 426 ASP A N 12
ATOM 19154 C CA . ASP A 1 85 ? 1.256 -15.525 -16.029 1.00 14.52 426 ASP A CA 12
ATOM 19155 C C . ASP A 1 85 ? 1.075 -16.360 -14.766 1.00 42.44 426 ASP A C 12
ATOM 19156 O O . ASP A 1 85 ? 1.110 -17.595 -14.807 1.00 71.32 426 ASP A O 12
ATOM 19165 N N . ALA A 1 86 ? 0.902 -15.691 -13.641 1.00 53.12 427 ALA A N 12
ATOM 19166 C CA . ALA A 1 86 ? 0.731 -16.368 -12.373 1.00 43.33 427 ALA A CA 12
ATOM 19167 C C . ALA A 1 86 ? -0.266 -15.624 -11.482 1.00 64.04 427 ALA A C 12
ATOM 19168 O O . ALA A 1 86 ? -0.383 -15.911 -10.286 1.00 33.23 427 ALA A O 12
ATOM 19175 N N . LYS A 1 87 ? -1.003 -14.692 -12.065 1.00 23.43 428 LYS A N 12
ATOM 19176 C CA . LYS A 1 87 ? -1.971 -13.929 -11.307 1.00 64.22 428 LYS A CA 12
ATOM 19177 C C . LYS A 1 87 ? -3.225 -14.763 -11.027 1.00 4.03 428 LYS A C 12
ATOM 19178 O O . LYS A 1 87 ? -3.592 -15.631 -11.837 1.00 13.03 428 LYS A O 12
ATOM 19197 N N . PRO A 1 88 ? -3.879 -14.551 -9.877 1.00 73.30 429 PRO A N 12
ATOM 19198 C CA . PRO A 1 88 ? -5.040 -15.308 -9.509 1.00 42.42 429 PRO A CA 12
ATOM 19199 C C . PRO A 1 88 ? -6.340 -14.719 -10.053 1.00 3.04 429 PRO A C 12
ATOM 19200 O O . PRO A 1 88 ? -6.773 -13.634 -9.647 1.00 24.35 429 PRO A O 12
ATOM 19211 N N . GLY A 1 89 ? -6.916 -15.410 -10.997 1.00 41.00 430 GLY A N 12
ATOM 19212 C CA . GLY A 1 89 ? -8.214 -15.049 -11.497 1.00 22.52 430 GLY A CA 12
ATOM 19213 C C . GLY A 1 89 ? -9.233 -15.913 -10.827 1.00 62.32 430 GLY A C 12
ATOM 19214 O O . GLY A 1 89 ? -10.156 -15.426 -10.165 1.00 13.33 430 GLY A O 12
ATOM 19218 N N . ARG A 1 90 ? -9.049 -17.201 -10.969 1.00 11.43 431 ARG A N 12
ATOM 19219 C CA . ARG A 1 90 ? -9.857 -18.171 -10.292 1.00 2.31 431 ARG A CA 12
ATOM 19220 C C . ARG A 1 90 ? -8.958 -19.234 -9.677 1.00 50.35 431 ARG A C 12
ATOM 19221 O O . ARG A 1 90 ? -8.668 -20.278 -10.284 1.00 3.51 431 ARG A O 12
ATOM 19242 N N . ASN A 1 91 ? -8.451 -18.915 -8.513 1.00 2.25 432 ASN A N 12
ATOM 19243 C CA . ASN A 1 91 ? -7.586 -19.798 -7.743 1.00 1.21 432 ASN A CA 12
ATOM 19244 C C . ASN A 1 91 ? -7.620 -19.353 -6.297 1.00 54.41 432 ASN A C 12
ATOM 19245 O O . ASN A 1 91 ? -6.878 -18.454 -5.892 1.00 44.13 432 ASN A O 12
ATOM 19256 N N . PRO A 1 92 ? -8.555 -19.882 -5.525 1.00 11.42 433 PRO A N 12
ATOM 19257 C CA . PRO A 1 92 ? -8.712 -19.519 -4.138 1.00 51.02 433 PRO A CA 12
ATOM 19258 C C . PRO A 1 92 ? -7.869 -20.386 -3.210 1.00 44.01 433 PRO A C 12
ATOM 19259 O O . PRO A 1 92 ? -7.699 -21.598 -3.439 1.00 52.20 433 PRO A O 12
ATOM 19270 N N . ARG A 1 93 ? -7.354 -19.778 -2.170 1.00 43.43 434 ARG A N 12
ATOM 19271 C CA . ARG A 1 93 ? -6.581 -20.483 -1.197 1.00 65.45 434 ARG A CA 12
ATOM 19272 C C . ARG A 1 93 ? -7.462 -21.096 -0.127 1.00 63.14 434 ARG A C 12
ATOM 19273 O O . ARG A 1 93 ? -7.785 -20.507 0.898 1.00 61.43 434 ARG A O 12
ATOM 19294 N N . ARG A 1 94 ? -7.921 -22.246 -0.423 1.00 42.24 435 ARG A N 12
ATOM 19295 C CA . ARG A 1 94 ? -8.738 -22.970 0.498 1.00 1.41 435 ARG A CA 12
ATOM 19296 C C . ARG A 1 94 ? -7.823 -23.700 1.450 1.00 52.10 435 ARG A C 12
ATOM 19297 O O . ARG A 1 94 ? -8.145 -23.891 2.625 1.00 0.44 435 ARG A O 12
ATOM 19318 N N . GLN A 1 95 ? -6.652 -24.069 0.914 1.00 60.42 436 GLN A N 12
ATOM 19319 C CA . GLN A 1 95 ? -5.599 -24.756 1.633 1.00 24.31 436 GLN A CA 12
ATOM 19320 C C . GLN A 1 95 ? -6.125 -26.007 2.314 1.00 41.14 436 GLN A C 12
ATOM 19321 O O . GLN A 1 95 ? -6.485 -26.006 3.495 1.00 53.13 436 GLN A O 12
ATOM 19335 N N . ARG A 1 96 ? -6.240 -27.035 1.541 1.00 70.24 437 ARG A N 12
ATOM 19336 C CA . ARG A 1 96 ? -6.740 -28.287 2.008 1.00 41.01 437 ARG A CA 12
ATOM 19337 C C . ARG A 1 96 ? -5.682 -29.350 1.788 1.00 35.41 437 ARG A C 12
ATOM 19338 O O . ARG A 1 96 ? -5.322 -30.069 2.718 1.00 14.23 437 ARG A O 12
ATOM 19359 N N . SER A 1 97 ? -5.181 -29.423 0.540 1.00 21.32 438 SER A N 12
ATOM 19360 C CA . SER A 1 97 ? -4.172 -30.393 0.131 1.00 61.23 438 SER A CA 12
ATOM 19361 C C . SER A 1 97 ? -4.744 -31.814 0.365 1.00 50.02 438 SER A C 12
ATOM 19362 O O . SER A 1 97 ? -5.982 -31.982 0.473 1.00 14.40 438 SER A O 12
ATOM 19370 N N . ALA A 1 98 ? -3.908 -32.821 0.379 1.00 31.13 439 ALA A N 12
ATOM 19371 C CA . ALA A 1 98 ? -4.378 -34.135 0.725 1.00 72.20 439 ALA A CA 12
ATOM 19372 C C . ALA A 1 98 ? -4.419 -34.240 2.236 1.00 65.20 439 ALA A C 12
ATOM 19373 O O . ALA A 1 98 ? -5.479 -34.457 2.826 1.00 40.11 439 ALA A O 12
ATOM 19380 N N . THR A 1 99 ? -3.257 -34.039 2.848 1.00 34.12 440 THR A N 12
ATOM 19381 C CA . THR A 1 99 ? -3.086 -34.060 4.287 1.00 72.20 440 THR A CA 12
ATOM 19382 C C . THR A 1 99 ? -3.595 -35.363 4.928 1.00 51.11 440 THR A C 12
ATOM 19383 O O . THR A 1 99 ? -4.741 -35.460 5.394 1.00 34.24 440 THR A O 12
ATOM 19394 N N . LEU A 1 100 ? -2.778 -36.372 4.869 1.00 20.11 441 LEU A N 12
ATOM 19395 C CA . LEU A 1 100 ? -3.098 -37.627 5.495 1.00 32.15 441 LEU A CA 12
ATOM 19396 C C . LEU A 1 100 ? -2.255 -37.770 6.734 1.00 42.02 441 LEU A C 12
ATOM 19397 O O . LEU A 1 100 ? -2.722 -38.223 7.776 1.00 13.52 441 LEU A O 12
ATOM 19413 N N . GLU A 1 101 ? -1.023 -37.360 6.613 1.00 64.43 442 GLU A N 12
ATOM 19414 C CA . GLU A 1 101 ? -0.095 -37.411 7.692 1.00 43.33 442 GLU A CA 12
ATOM 19415 C C . GLU A 1 101 ? -0.007 -36.008 8.285 1.00 73.30 442 GLU A C 12
ATOM 19416 O O . GLU A 1 101 ? -0.659 -35.739 9.315 1.00 37.73 442 GLU A O 12
ATOM 19429 N N . ASN A 1 1 ? -1.855 -14.791 11.473 1.00 53.44 342 ASN A N 13
ATOM 19430 C CA . ASN A 1 1 ? -1.452 -13.669 10.614 1.00 72.10 342 ASN A CA 13
ATOM 19431 C C . ASN A 1 1 ? -1.693 -12.375 11.329 1.00 62.31 342 ASN A C 13
ATOM 19432 O O . ASN A 1 1 ? -2.697 -12.236 12.017 1.00 11.43 342 ASN A O 13
ATOM 19445 N N . PRO A 1 2 ? -0.788 -11.389 11.160 1.00 74.50 343 PRO A N 13
ATOM 19446 C CA . PRO A 1 2 ? -0.847 -10.082 11.872 1.00 14.45 343 PRO A CA 13
ATOM 19447 C C . PRO A 1 2 ? -1.949 -9.145 11.334 1.00 32.15 343 PRO A C 13
ATOM 19448 O O . PRO A 1 2 ? -1.738 -7.950 11.176 1.00 41.40 343 PRO A O 13
ATOM 19459 N N . TRP A 1 3 ? -3.124 -9.683 11.132 1.00 22.12 344 TRP A N 13
ATOM 19460 C CA . TRP A 1 3 ? -4.249 -8.936 10.606 1.00 3.33 344 TRP A CA 13
ATOM 19461 C C . TRP A 1 3 ? -5.543 -9.748 10.684 1.00 65.14 344 TRP A C 13
ATOM 19462 O O . TRP A 1 3 ? -6.624 -9.189 10.890 1.00 12.23 344 TRP A O 13
ATOM 19483 N N . GLY A 1 4 ? -5.421 -11.056 10.545 1.00 65.35 345 GLY A N 13
ATOM 19484 C CA . GLY A 1 4 ? -6.569 -11.923 10.530 1.00 41.42 345 GLY A CA 13
ATOM 19485 C C . GLY A 1 4 ? -6.193 -13.285 10.006 1.00 53.44 345 GLY A C 13
ATOM 19486 O O . GLY A 1 4 ? -5.117 -13.786 10.326 1.00 24.45 345 GLY A O 13
ATOM 19490 N N . ALA A 1 5 ? -7.038 -13.865 9.172 1.00 20.14 346 ALA A N 13
ATOM 19491 C CA . ALA A 1 5 ? -6.805 -15.210 8.642 1.00 11.25 346 ALA A CA 13
ATOM 19492 C C . ALA A 1 5 ? -6.277 -15.153 7.228 1.00 41.23 346 ALA A C 13
ATOM 19493 O O . ALA A 1 5 ? -5.800 -16.155 6.691 1.00 2.33 346 ALA A O 13
ATOM 19500 N N . GLU A 1 6 ? -6.379 -13.986 6.625 1.00 44.32 347 GLU A N 13
ATOM 19501 C CA . GLU A 1 6 ? -5.909 -13.753 5.271 1.00 43.44 347 GLU A CA 13
ATOM 19502 C C . GLU A 1 6 ? -4.413 -14.014 5.201 1.00 52.24 347 GLU A C 13
ATOM 19503 O O . GLU A 1 6 ? -3.721 -13.892 6.195 1.00 63.03 347 GLU A O 13
ATOM 19515 N N . SER A 1 7 ? -3.918 -14.353 4.058 1.00 51.44 348 SER A N 13
ATOM 19516 C CA . SER A 1 7 ? -2.512 -14.584 3.917 1.00 21.51 348 SER A CA 13
ATOM 19517 C C . SER A 1 7 ? -1.859 -13.356 3.351 1.00 15.42 348 SER A C 13
ATOM 19518 O O . SER A 1 7 ? -2.544 -12.486 2.785 1.00 5.10 348 SER A O 13
ATOM 19526 N N . TYR A 1 8 ? -0.555 -13.265 3.523 1.00 51.33 349 TYR A N 13
ATOM 19527 C CA . TYR A 1 8 ? 0.222 -12.162 3.017 1.00 50.31 349 TYR A CA 13
ATOM 19528 C C . TYR A 1 8 ? -0.023 -11.944 1.553 1.00 74.23 349 TYR A C 13
ATOM 19529 O O . TYR A 1 8 ? -0.535 -10.911 1.186 1.00 61.21 349 TYR A O 13
ATOM 19547 N N . SER A 1 9 ? 0.310 -12.927 0.723 1.00 12.11 350 SER A N 13
ATOM 19548 C CA . SER A 1 9 ? 0.093 -12.812 -0.724 1.00 63.13 350 SER A CA 13
ATOM 19549 C C . SER A 1 9 ? -1.370 -12.425 -1.078 1.00 60.31 350 SER A C 13
ATOM 19550 O O . SER A 1 9 ? -1.597 -11.709 -2.056 1.00 64.11 350 SER A O 13
ATOM 19558 N N . ASP A 1 10 ? -2.346 -12.864 -0.260 1.00 73.40 351 ASP A N 13
ATOM 19559 C CA . ASP A 1 10 ? -3.750 -12.488 -0.491 1.00 61.32 351 ASP A CA 13
ATOM 19560 C C . ASP A 1 10 ? -3.939 -10.995 -0.305 1.00 61.14 351 ASP A C 13
ATOM 19561 O O . ASP A 1 10 ? -4.549 -10.325 -1.141 1.00 32.15 351 ASP A O 13
ATOM 19570 N N . LEU A 1 11 ? -3.422 -10.467 0.787 1.00 52.14 352 LEU A N 13
ATOM 19571 C CA . LEU A 1 11 ? -3.526 -9.061 1.051 1.00 31.21 352 LEU A CA 13
ATOM 19572 C C . LEU A 1 11 ? -2.587 -8.218 0.193 1.00 20.03 352 LEU A C 13
ATOM 19573 O O . LEU A 1 11 ? -2.922 -7.093 -0.149 1.00 31.23 352 LEU A O 13
ATOM 19589 N N . ILE A 1 12 ? -1.410 -8.747 -0.134 1.00 21.22 353 ILE A N 13
ATOM 19590 C CA . ILE A 1 12 ? -0.465 -8.050 -1.023 1.00 34.33 353 ILE A CA 13
ATOM 19591 C C . ILE A 1 12 ? -1.138 -7.794 -2.345 1.00 64.12 353 ILE A C 13
ATOM 19592 O O . ILE A 1 12 ? -1.003 -6.715 -2.921 1.00 35.31 353 ILE A O 13
ATOM 19608 N N . ALA A 1 13 ? -1.885 -8.789 -2.809 1.00 22.53 354 ALA A N 13
ATOM 19609 C CA . ALA A 1 13 ? -2.678 -8.644 -4.007 1.00 14.23 354 ALA A CA 13
ATOM 19610 C C . ALA A 1 13 ? -3.640 -7.463 -3.858 1.00 41.40 354 ALA A C 13
ATOM 19611 O O . ALA A 1 13 ? -3.750 -6.664 -4.754 1.00 55.21 354 ALA A O 13
ATOM 19618 N N . LYS A 1 14 ? -4.305 -7.348 -2.689 1.00 5.34 355 LYS A N 13
ATOM 19619 C CA . LYS A 1 14 ? -5.228 -6.220 -2.421 1.00 2.02 355 LYS A CA 13
ATOM 19620 C C . LYS A 1 14 ? -4.509 -4.886 -2.416 1.00 52.42 355 LYS A C 13
ATOM 19621 O O . LYS A 1 14 ? -5.051 -3.880 -2.878 1.00 74.35 355 LYS A O 13
ATOM 19640 N N . ALA A 1 15 ? -3.313 -4.874 -1.874 1.00 43.11 356 ALA A N 13
ATOM 19641 C CA . ALA A 1 15 ? -2.511 -3.671 -1.848 1.00 14.22 356 ALA A CA 13
ATOM 19642 C C . ALA A 1 15 ? -2.215 -3.254 -3.247 1.00 0.44 356 ALA A C 13
ATOM 19643 O O . ALA A 1 15 ? -2.492 -2.129 -3.645 1.00 51.21 356 ALA A O 13
ATOM 19650 N N . LEU A 1 16 ? -1.726 -4.194 -3.996 1.00 54.51 357 LEU A N 13
ATOM 19651 C CA . LEU A 1 16 ? -1.340 -4.017 -5.374 1.00 51.01 357 LEU A CA 13
ATOM 19652 C C . LEU A 1 16 ? -2.578 -3.585 -6.174 1.00 14.34 357 LEU A C 13
ATOM 19653 O O . LEU A 1 16 ? -2.507 -2.734 -7.044 1.00 43.01 357 LEU A O 13
ATOM 19669 N N . LYS A 1 17 ? -3.719 -4.176 -5.814 1.00 41.52 358 LYS A N 13
ATOM 19670 C CA . LYS A 1 17 ? -5.032 -3.874 -6.398 1.00 15.33 358 LYS A CA 13
ATOM 19671 C C . LYS A 1 17 ? -5.419 -2.410 -6.344 1.00 72.25 358 LYS A C 13
ATOM 19672 O O . LYS A 1 17 ? -6.277 -1.981 -7.113 1.00 0.45 358 LYS A O 13
ATOM 19691 N N . SER A 1 18 ? -4.805 -1.635 -5.463 1.00 72.14 359 SER A N 13
ATOM 19692 C CA . SER A 1 18 ? -5.148 -0.231 -5.365 1.00 34.35 359 SER A CA 13
ATOM 19693 C C . SER A 1 18 ? -4.615 0.581 -6.574 1.00 13.24 359 SER A C 13
ATOM 19694 O O . SER A 1 18 ? -5.066 1.704 -6.822 1.00 51.53 359 SER A O 13
ATOM 19702 N N . THR A 1 19 ? -3.679 0.003 -7.317 1.00 45.42 360 THR A N 13
ATOM 19703 C CA . THR A 1 19 ? -3.059 0.673 -8.457 1.00 20.54 360 THR A CA 13
ATOM 19704 C C . THR A 1 19 ? -2.538 -0.420 -9.430 1.00 44.13 360 THR A C 13
ATOM 19705 O O . THR A 1 19 ? -1.567 -0.232 -10.169 1.00 4.41 360 THR A O 13
ATOM 19716 N N . PHE A 1 20 ? -3.287 -1.507 -9.479 1.00 14.42 361 PHE A N 13
ATOM 19717 C CA . PHE A 1 20 ? -2.939 -2.759 -10.178 1.00 75.24 361 PHE A CA 13
ATOM 19718 C C . PHE A 1 20 ? -2.736 -2.532 -11.672 1.00 51.33 361 PHE A C 13
ATOM 19719 O O . PHE A 1 20 ? -2.029 -3.300 -12.353 1.00 54.12 361 PHE A O 13
ATOM 19736 N N . ASP A 1 21 ? -3.334 -1.485 -12.170 1.00 41.11 362 ASP A N 13
ATOM 19737 C CA . ASP A 1 21 ? -3.301 -1.188 -13.600 1.00 44.40 362 ASP A CA 13
ATOM 19738 C C . ASP A 1 21 ? -2.051 -0.430 -13.957 1.00 23.43 362 ASP A C 13
ATOM 19739 O O . ASP A 1 21 ? -1.720 -0.252 -15.137 1.00 13.11 362 ASP A O 13
ATOM 19748 N N . GLY A 1 22 ? -1.358 0.010 -12.947 1.00 14.15 363 GLY A N 13
ATOM 19749 C CA . GLY A 1 22 ? -0.136 0.702 -13.131 1.00 33.21 363 GLY A CA 13
ATOM 19750 C C . GLY A 1 22 ? 0.991 -0.044 -12.481 1.00 52.14 363 GLY A C 13
ATOM 19751 O O . GLY A 1 22 ? 1.435 -1.085 -12.987 1.00 70.02 363 GLY A O 13
ATOM 19755 N N . ARG A 1 23 ? 1.442 0.458 -11.361 1.00 45.21 364 ARG A N 13
ATOM 19756 C CA . ARG A 1 23 ? 2.546 -0.121 -10.634 1.00 3.41 364 ARG A CA 13
ATOM 19757 C C . ARG A 1 23 ? 2.526 0.344 -9.196 1.00 74.41 364 ARG A C 13
ATOM 19758 O O . ARG A 1 23 ? 2.002 1.430 -8.904 1.00 5.44 364 ARG A O 13
ATOM 19779 N N . MET A 1 24 ? 3.070 -0.442 -8.303 1.00 22.30 365 MET A N 13
ATOM 19780 C CA . MET A 1 24 ? 3.125 -0.055 -6.916 1.00 52.54 365 MET A CA 13
ATOM 19781 C C . MET A 1 24 ? 4.519 -0.314 -6.440 1.00 32.54 365 MET A C 13
ATOM 19782 O O . MET A 1 24 ? 5.170 -1.196 -6.942 1.00 12.13 365 MET A O 13
ATOM 19796 N N . ARG A 1 25 ? 4.997 0.457 -5.535 1.00 43.15 366 ARG A N 13
ATOM 19797 C CA . ARG A 1 25 ? 6.288 0.173 -4.958 1.00 53.05 366 ARG A CA 13
ATOM 19798 C C . ARG A 1 25 ? 6.104 -0.731 -3.789 1.00 34.32 366 ARG A C 13
ATOM 19799 O O . ARG A 1 25 ? 5.036 -0.740 -3.166 1.00 33.13 366 ARG A O 13
ATOM 19820 N N . LEU A 1 26 ? 7.125 -1.478 -3.487 1.00 31.15 367 LEU A N 13
ATOM 19821 C CA . LEU A 1 26 ? 7.159 -2.299 -2.315 1.00 41.44 367 LEU A CA 13
ATOM 19822 C C . LEU A 1 26 ? 6.927 -1.446 -1.048 1.00 42.34 367 LEU A C 13
ATOM 19823 O O . LEU A 1 26 ? 6.230 -1.869 -0.120 1.00 70.21 367 LEU A O 13
ATOM 19839 N N . ASN A 1 27 ? 7.467 -0.233 -1.048 1.00 52.13 368 ASN A N 13
ATOM 19840 C CA . ASN A 1 27 ? 7.234 0.711 0.057 1.00 23.32 368 ASN A CA 13
ATOM 19841 C C . ASN A 1 27 ? 5.758 1.082 0.164 1.00 51.11 368 ASN A C 13
ATOM 19842 O O . ASN A 1 27 ? 5.224 1.220 1.261 1.00 23.13 368 ASN A O 13
ATOM 19853 N N . GLU A 1 28 ? 5.095 1.207 -0.978 1.00 24.21 369 GLU A N 13
ATOM 19854 C CA . GLU A 1 28 ? 3.687 1.579 -1.010 1.00 44.42 369 GLU A CA 13
ATOM 19855 C C . GLU A 1 28 ? 2.824 0.422 -0.551 1.00 32.25 369 GLU A C 13
ATOM 19856 O O . GLU A 1 28 ? 1.819 0.627 0.122 1.00 73.04 369 GLU A O 13
ATOM 19868 N N . ILE A 1 29 ? 3.217 -0.793 -0.936 1.00 50.33 370 ILE A N 13
ATOM 19869 C CA . ILE A 1 29 ? 2.572 -2.013 -0.445 1.00 65.41 370 ILE A CA 13
ATOM 19870 C C . ILE A 1 29 ? 2.554 -2.008 1.083 1.00 13.51 370 ILE A C 13
ATOM 19871 O O . ILE A 1 29 ? 1.516 -2.243 1.699 1.00 21.32 370 ILE A O 13
ATOM 19887 N N . TYR A 1 30 ? 3.697 -1.691 1.682 1.00 24.34 371 TYR A N 13
ATOM 19888 C CA . TYR A 1 30 ? 3.787 -1.563 3.144 1.00 34.41 371 TYR A CA 13
ATOM 19889 C C . TYR A 1 30 ? 2.823 -0.510 3.673 1.00 35.11 371 TYR A C 13
ATOM 19890 O O . TYR A 1 30 ? 2.145 -0.722 4.688 1.00 65.33 371 TYR A O 13
ATOM 19908 N N . ASN A 1 31 ? 2.763 0.609 2.981 1.00 71.30 372 ASN A N 13
ATOM 19909 C CA . ASN A 1 31 ? 1.889 1.723 3.360 1.00 2.32 372 ASN A CA 13
ATOM 19910 C C . ASN A 1 31 ? 0.429 1.303 3.366 1.00 40.54 372 ASN A C 13
ATOM 19911 O O . ASN A 1 31 ? -0.332 1.709 4.253 1.00 5.44 372 ASN A O 13
ATOM 19922 N N . TRP A 1 32 ? 0.042 0.485 2.383 1.00 50.41 373 TRP A N 13
ATOM 19923 C CA . TRP A 1 32 ? -1.319 -0.025 2.283 1.00 21.03 373 TRP A CA 13
ATOM 19924 C C . TRP A 1 32 ? -1.675 -0.784 3.541 1.00 11.34 373 TRP A C 13
ATOM 19925 O O . TRP A 1 32 ? -2.706 -0.524 4.145 1.00 41.41 373 TRP A O 13
ATOM 19946 N N . PHE A 1 33 ? -0.814 -1.705 3.942 1.00 43.25 374 PHE A N 13
ATOM 19947 C CA . PHE A 1 33 ? -1.041 -2.496 5.148 1.00 21.13 374 PHE A CA 13
ATOM 19948 C C . PHE A 1 33 ? -1.139 -1.623 6.369 1.00 40.03 374 PHE A C 13
ATOM 19949 O O . PHE A 1 33 ? -2.050 -1.770 7.159 1.00 40.14 374 PHE A O 13
ATOM 19966 N N . ALA A 1 34 ? -0.221 -0.708 6.497 1.00 54.52 375 ALA A N 13
ATOM 19967 C CA . ALA A 1 34 ? -0.172 0.178 7.658 1.00 12.51 375 ALA A CA 13
ATOM 19968 C C . ALA A 1 34 ? -1.446 1.012 7.781 1.00 33.31 375 ALA A C 13
ATOM 19969 O O . ALA A 1 34 ? -1.982 1.195 8.868 1.00 23.44 375 ALA A O 13
ATOM 19976 N N . SER A 1 35 ? -1.914 1.510 6.680 1.00 30.12 376 SER A N 13
ATOM 19977 C CA . SER A 1 35 ? -3.106 2.317 6.663 1.00 33.10 376 SER A CA 13
ATOM 19978 C C . SER A 1 35 ? -4.410 1.483 6.723 1.00 1.01 376 SER A C 13
ATOM 19979 O O . SER A 1 35 ? -5.368 1.857 7.415 1.00 32.33 376 SER A O 13
ATOM 19987 N N . ASN A 1 36 ? -4.444 0.352 6.026 1.00 53.14 377 ASN A N 13
ATOM 19988 C CA . ASN A 1 36 ? -5.680 -0.424 5.938 1.00 71.42 377 ASN A CA 13
ATOM 19989 C C . ASN A 1 36 ? -5.835 -1.394 7.077 1.00 54.12 377 ASN A C 13
ATOM 19990 O O . ASN A 1 36 ? -6.955 -1.772 7.433 1.00 4.04 377 ASN A O 13
ATOM 20001 N N . VAL A 1 37 ? -4.741 -1.781 7.659 1.00 71.22 378 VAL A N 13
ATOM 20002 C CA . VAL A 1 37 ? -4.761 -2.646 8.798 1.00 23.10 378 VAL A CA 13
ATOM 20003 C C . VAL A 1 37 ? -4.283 -1.848 10.005 1.00 21.31 378 VAL A C 13
ATOM 20004 O O . VAL A 1 37 ? -3.107 -1.480 10.091 1.00 74.53 378 VAL A O 13
ATOM 20017 N N . PRO A 1 38 ? -5.183 -1.577 10.957 1.00 51.40 379 PRO A N 13
ATOM 20018 C CA . PRO A 1 38 ? -4.893 -0.710 12.111 1.00 4.32 379 PRO A CA 13
ATOM 20019 C C . PRO A 1 38 ? -3.794 -1.271 13.013 1.00 4.21 379 PRO A C 13
ATOM 20020 O O . PRO A 1 38 ? -3.132 -0.523 13.756 1.00 72.51 379 PRO A O 13
ATOM 20031 N N . TYR A 1 39 ? -3.595 -2.576 12.937 1.00 2.43 380 TYR A N 13
ATOM 20032 C CA . TYR A 1 39 ? -2.557 -3.244 13.679 1.00 52.04 380 TYR A CA 13
ATOM 20033 C C . TYR A 1 39 ? -1.186 -2.747 13.213 1.00 21.30 380 TYR A C 13
ATOM 20034 O O . TYR A 1 39 ? -0.284 -2.491 14.028 1.00 4.20 380 TYR A O 13
ATOM 20052 N N . PHE A 1 40 ? -1.044 -2.589 11.909 1.00 44.23 381 PHE A N 13
ATOM 20053 C CA . PHE A 1 40 ? 0.186 -2.110 11.327 1.00 53.24 381 PHE A CA 13
ATOM 20054 C C . PHE A 1 40 ? 0.339 -0.636 11.503 1.00 53.22 381 PHE A C 13
ATOM 20055 O O . PHE A 1 40 ? 1.447 -0.141 11.602 1.00 5.00 381 PHE A O 13
ATOM 20072 N N . GLY A 1 41 ? -0.783 0.065 11.550 1.00 11.22 382 GLY A N 13
ATOM 20073 C CA . GLY A 1 41 ? -0.769 1.501 11.781 1.00 62.42 382 GLY A CA 13
ATOM 20074 C C . GLY A 1 41 ? -0.158 1.839 13.127 1.00 43.00 382 GLY A C 13
ATOM 20075 O O . GLY A 1 41 ? 0.360 2.926 13.338 1.00 61.41 382 GLY A O 13
ATOM 20079 N N . ASN A 1 42 ? -0.215 0.882 14.026 1.00 73.00 383 ASN A N 13
ATOM 20080 C CA . ASN A 1 42 ? 0.350 0.977 15.328 1.00 21.22 383 ASN A CA 13
ATOM 20081 C C . ASN A 1 42 ? 1.826 0.511 15.322 1.00 33.14 383 ASN A C 13
ATOM 20082 O O . ASN A 1 42 ? 2.597 0.815 16.223 1.00 70.41 383 ASN A O 13
ATOM 20093 N N . ARG A 1 43 ? 2.220 -0.160 14.261 1.00 75.43 384 ARG A N 13
ATOM 20094 C CA . ARG A 1 43 ? 3.572 -0.691 14.124 1.00 35.24 384 ARG A CA 13
ATOM 20095 C C . ARG A 1 43 ? 4.370 0.028 13.059 1.00 42.13 384 ARG A C 13
ATOM 20096 O O . ARG A 1 43 ? 5.300 -0.524 12.524 1.00 33.24 384 ARG A O 13
ATOM 20117 N N . THR A 1 44 ? 4.065 1.273 12.818 1.00 12.52 385 THR A N 13
ATOM 20118 C CA . THR A 1 44 ? 4.739 2.046 11.778 1.00 30.13 385 THR A CA 13
ATOM 20119 C C . THR A 1 44 ? 6.169 2.516 12.160 1.00 2.42 385 THR A C 13
ATOM 20120 O O . THR A 1 44 ? 6.768 3.341 11.455 1.00 24.43 385 THR A O 13
ATOM 20131 N N . SER A 1 45 ? 6.729 1.958 13.219 1.00 72.54 386 SER A N 13
ATOM 20132 C CA . SER A 1 45 ? 8.056 2.327 13.647 1.00 65.44 386 SER A CA 13
ATOM 20133 C C . SER A 1 45 ? 9.016 1.305 13.042 1.00 63.43 386 SER A C 13
ATOM 20134 O O . SER A 1 45 ? 8.586 0.207 12.726 1.00 33.41 386 SER A O 13
ATOM 20142 N N . GLN A 1 46 ? 10.290 1.650 12.880 1.00 14.21 387 GLN A N 13
ATOM 20143 C CA . GLN A 1 46 ? 11.251 0.779 12.168 1.00 1.14 387 GLN A CA 13
ATOM 20144 C C . GLN A 1 46 ? 11.316 -0.663 12.690 1.00 45.32 387 GLN A C 13
ATOM 20145 O O . GLN A 1 46 ? 11.091 -1.601 11.927 1.00 21.34 387 GLN A O 13
ATOM 20159 N N . GLU A 1 47 ? 11.545 -0.845 13.972 1.00 1.12 388 GLU A N 13
ATOM 20160 C CA . GLU A 1 47 ? 11.671 -2.192 14.503 1.00 12.33 388 GLU A CA 13
ATOM 20161 C C . GLU A 1 47 ? 10.321 -2.843 14.582 1.00 33.13 388 GLU A C 13
ATOM 20162 O O . GLU A 1 47 ? 10.188 -4.042 14.338 1.00 44.15 388 GLU A O 13
ATOM 20174 N N . GLN A 1 48 ? 9.309 -2.028 14.866 1.00 73.14 389 GLN A N 13
ATOM 20175 C CA . GLN A 1 48 ? 7.957 -2.497 14.994 1.00 34.14 389 GLN A CA 13
ATOM 20176 C C . GLN A 1 48 ? 7.368 -2.946 13.679 1.00 73.45 389 GLN A C 13
ATOM 20177 O O . GLN A 1 48 ? 6.383 -3.672 13.653 1.00 62.33 389 GLN A O 13
ATOM 20191 N N . SER A 1 49 ? 7.959 -2.518 12.591 1.00 32.04 390 SER A N 13
ATOM 20192 C CA . SER A 1 49 ? 7.432 -2.850 11.305 1.00 15.54 390 SER A CA 13
ATOM 20193 C C . SER A 1 49 ? 8.296 -3.829 10.538 1.00 1.22 390 SER A C 13
ATOM 20194 O O . SER A 1 49 ? 7.779 -4.651 9.783 1.00 75.10 390 SER A O 13
ATOM 20202 N N . ALA A 1 50 ? 9.609 -3.756 10.740 1.00 31.33 391 ALA A N 13
ATOM 20203 C CA . ALA A 1 50 ? 10.564 -4.583 9.999 1.00 62.41 391 ALA A CA 13
ATOM 20204 C C . ALA A 1 50 ? 10.291 -6.077 10.129 1.00 44.22 391 ALA A C 13
ATOM 20205 O O . ALA A 1 50 ? 10.690 -6.850 9.269 1.00 35.43 391 ALA A O 13
ATOM 20212 N N . GLY A 1 51 ? 9.604 -6.471 11.180 1.00 21.04 392 GLY A N 13
ATOM 20213 C CA . GLY A 1 51 ? 9.288 -7.858 11.370 1.00 11.11 392 GLY A CA 13
ATOM 20214 C C . GLY A 1 51 ? 8.178 -8.322 10.459 1.00 11.53 392 GLY A C 13
ATOM 20215 O O . GLY A 1 51 ? 8.300 -9.368 9.813 1.00 2.10 392 GLY A O 13
ATOM 20219 N N . TRP A 1 52 ? 7.090 -7.562 10.390 1.00 3.22 393 TRP A N 13
ATOM 20220 C CA . TRP A 1 52 ? 6.009 -7.936 9.513 1.00 74.23 393 TRP A CA 13
ATOM 20221 C C . TRP A 1 52 ? 6.376 -7.655 8.063 1.00 41.21 393 TRP A C 13
ATOM 20222 O O . TRP A 1 52 ? 5.971 -8.391 7.153 1.00 2.52 393 TRP A O 13
ATOM 20243 N N . LYS A 1 53 ? 7.169 -6.594 7.848 1.00 71.12 394 LYS A N 13
ATOM 20244 C CA . LYS A 1 53 ? 7.694 -6.288 6.539 1.00 3.42 394 LYS A CA 13
ATOM 20245 C C . LYS A 1 53 ? 8.631 -7.374 6.065 1.00 3.54 394 LYS A C 13
ATOM 20246 O O . LYS A 1 53 ? 8.719 -7.639 4.861 1.00 53.51 394 LYS A O 13
ATOM 20265 N N . ASN A 1 54 ? 9.314 -8.017 7.017 1.00 22.52 395 ASN A N 13
ATOM 20266 C CA . ASN A 1 54 ? 10.239 -9.110 6.700 1.00 33.11 395 ASN A CA 13
ATOM 20267 C C . ASN A 1 54 ? 9.515 -10.221 5.966 1.00 4.44 395 ASN A C 13
ATOM 20268 O O . ASN A 1 54 ? 9.942 -10.641 4.884 1.00 22.44 395 ASN A O 13
ATOM 20279 N N . SER A 1 55 ? 8.406 -10.673 6.539 1.00 4.52 396 SER A N 13
ATOM 20280 C CA . SER A 1 55 ? 7.621 -11.735 5.944 1.00 41.45 396 SER A CA 13
ATOM 20281 C C . SER A 1 55 ? 7.146 -11.325 4.576 1.00 2.54 396 SER A C 13
ATOM 20282 O O . SER A 1 55 ? 7.382 -12.048 3.621 1.00 34.53 396 SER A O 13
ATOM 20290 N N . ILE A 1 56 ? 6.576 -10.105 4.467 1.00 71.30 397 ILE A N 13
ATOM 20291 C CA . ILE A 1 56 ? 6.044 -9.617 3.192 1.00 64.32 397 ILE A CA 13
ATOM 20292 C C . ILE A 1 56 ? 7.116 -9.668 2.133 1.00 73.25 397 ILE A C 13
ATOM 20293 O O . ILE A 1 56 ? 6.912 -10.261 1.088 1.00 24.21 397 ILE A O 13
ATOM 20309 N N . ARG A 1 57 ? 8.278 -9.099 2.443 1.00 44.51 398 ARG A N 13
ATOM 20310 C CA . ARG A 1 57 ? 9.363 -9.000 1.524 1.00 41.35 398 ARG A CA 13
ATOM 20311 C C . ARG A 1 57 ? 9.755 -10.404 1.001 1.00 35.43 398 ARG A C 13
ATOM 20312 O O . ARG A 1 57 ? 9.993 -10.588 -0.194 1.00 50.25 398 ARG A O 13
ATOM 20333 N N . HIS A 1 58 ? 9.791 -11.383 1.896 1.00 70.12 399 HIS A N 13
ATOM 20334 C CA . HIS A 1 58 ? 10.139 -12.745 1.502 1.00 22.14 399 HIS A CA 13
ATOM 20335 C C . HIS A 1 58 ? 9.012 -13.424 0.743 1.00 34.23 399 HIS A C 13
ATOM 20336 O O . HIS A 1 58 ? 9.267 -14.152 -0.198 1.00 33.34 399 HIS A O 13
ATOM 20351 N N . ASN A 1 59 ? 7.774 -13.159 1.151 1.00 24.41 400 ASN A N 13
ATOM 20352 C CA . ASN A 1 59 ? 6.560 -13.704 0.487 1.00 51.31 400 ASN A CA 13
ATOM 20353 C C . ASN A 1 59 ? 6.536 -13.282 -0.972 1.00 55.34 400 ASN A C 13
ATOM 20354 O O . ASN A 1 59 ? 6.172 -14.068 -1.856 1.00 75.21 400 ASN A O 13
ATOM 20365 N N . LEU A 1 60 ? 6.936 -12.039 -1.208 1.00 3.34 401 LEU A N 13
ATOM 20366 C CA . LEU A 1 60 ? 6.967 -11.447 -2.542 1.00 13.20 401 LEU A CA 13
ATOM 20367 C C . LEU A 1 60 ? 7.917 -12.222 -3.443 1.00 13.54 401 LEU A C 13
ATOM 20368 O O . LEU A 1 60 ? 7.579 -12.596 -4.559 1.00 0.25 401 LEU A O 13
ATOM 20384 N N . SER A 1 61 ? 9.091 -12.493 -2.923 1.00 15.04 402 SER A N 13
ATOM 20385 C CA . SER A 1 61 ? 10.141 -13.136 -3.678 1.00 74.20 402 SER A CA 13
ATOM 20386 C C . SER A 1 61 ? 9.987 -14.668 -3.649 1.00 73.41 402 SER A C 13
ATOM 20387 O O . SER A 1 61 ? 10.711 -15.393 -4.321 1.00 71.00 402 SER A O 13
ATOM 20395 N N . LEU A 1 62 ? 9.017 -15.130 -2.889 1.00 54.22 403 LEU A N 13
ATOM 20396 C CA . LEU A 1 62 ? 8.745 -16.521 -2.723 1.00 71.30 403 LEU A CA 13
ATOM 20397 C C . LEU A 1 62 ? 7.820 -17.018 -3.833 1.00 50.24 403 LEU A C 13
ATOM 20398 O O . LEU A 1 62 ? 7.706 -18.217 -4.078 1.00 10.53 403 LEU A O 13
ATOM 20414 N N . HIS A 1 63 ? 7.157 -16.101 -4.499 1.00 63.34 404 HIS A N 13
ATOM 20415 C CA . HIS A 1 63 ? 6.226 -16.476 -5.540 1.00 24.13 404 HIS A CA 13
ATOM 20416 C C . HIS A 1 63 ? 6.619 -15.844 -6.860 1.00 15.24 404 HIS A C 13
ATOM 20417 O O . HIS A 1 63 ? 6.858 -14.642 -6.933 1.00 1.32 404 HIS A O 13
ATOM 20432 N N . SER A 1 64 ? 6.663 -16.646 -7.906 1.00 70.33 405 SER A N 13
ATOM 20433 C CA . SER A 1 64 ? 7.076 -16.191 -9.228 1.00 13.23 405 SER A CA 13
ATOM 20434 C C . SER A 1 64 ? 5.900 -15.541 -9.968 1.00 20.34 405 SER A C 13
ATOM 20435 O O . SER A 1 64 ? 5.938 -15.336 -11.183 1.00 50.41 405 SER A O 13
ATOM 20443 N N . ARG A 1 65 ? 4.875 -15.168 -9.214 1.00 23.33 406 ARG A N 13
ATOM 20444 C CA . ARG A 1 65 ? 3.732 -14.472 -9.759 1.00 54.31 406 ARG A CA 13
ATOM 20445 C C . ARG A 1 65 ? 4.040 -12.977 -9.781 1.00 22.44 406 ARG A C 13
ATOM 20446 O O . ARG A 1 65 ? 3.194 -12.140 -10.081 1.00 23.31 406 ARG A O 13
ATOM 20467 N N . PHE A 1 66 ? 5.262 -12.678 -9.443 1.00 64.31 407 PHE A N 13
ATOM 20468 C CA . PHE A 1 66 ? 5.813 -11.359 -9.424 1.00 24.33 407 PHE A CA 13
ATOM 20469 C C . PHE A 1 66 ? 6.839 -11.211 -10.534 1.00 32.30 407 PHE A C 13
ATOM 20470 O O . PHE A 1 66 ? 7.633 -12.115 -10.766 1.00 44.22 407 PHE A O 13
ATOM 20487 N N . MET A 1 67 ? 6.797 -10.094 -11.215 1.00 24.53 408 MET A N 13
ATOM 20488 C CA . MET A 1 67 ? 7.772 -9.771 -12.231 1.00 13.21 408 MET A CA 13
ATOM 20489 C C . MET A 1 67 ? 8.403 -8.441 -11.866 1.00 3.11 408 MET A C 13
ATOM 20490 O O . MET A 1 67 ? 7.700 -7.466 -11.603 1.00 41.34 408 MET A O 13
ATOM 20504 N N . ARG A 1 68 ? 9.705 -8.408 -11.803 1.00 13.21 409 ARG A N 13
ATOM 20505 C CA . ARG A 1 68 ? 10.391 -7.249 -11.336 1.00 14.55 409 ARG A CA 13
ATOM 20506 C C . ARG A 1 68 ? 10.776 -6.304 -12.456 1.00 63.21 409 ARG A C 13
ATOM 20507 O O . ARG A 1 68 ? 11.407 -6.701 -13.441 1.00 60.45 409 ARG A O 13
ATOM 20528 N N . ILE A 1 69 ? 10.389 -5.069 -12.298 1.00 44.23 410 ILE A N 13
ATOM 20529 C CA . ILE A 1 69 ? 10.814 -4.016 -13.127 1.00 74.12 410 ILE A CA 13
ATOM 20530 C C . ILE A 1 69 ? 11.300 -2.893 -12.227 1.00 72.51 410 ILE A C 13
ATOM 20531 O O . ILE A 1 69 ? 10.644 -2.534 -11.243 1.00 3.31 410 ILE A O 13
ATOM 20547 N N . GLN A 1 70 ? 12.454 -2.410 -12.502 1.00 32.10 411 GLN A N 13
ATOM 20548 C CA . GLN A 1 70 ? 13.008 -1.343 -11.743 1.00 65.44 411 GLN A CA 13
ATOM 20549 C C . GLN A 1 70 ? 13.202 -0.163 -12.646 1.00 11.15 411 GLN A C 13
ATOM 20550 O O . GLN A 1 70 ? 13.645 -0.327 -13.785 1.00 72.41 411 GLN A O 13
ATOM 20564 N N . ASN A 1 71 ? 12.803 0.995 -12.170 1.00 72.35 412 ASN A N 13
ATOM 20565 C CA . ASN A 1 71 ? 12.999 2.257 -12.880 1.00 73.41 412 ASN A CA 13
ATOM 20566 C C . ASN A 1 71 ? 14.450 2.393 -13.258 1.00 73.51 412 ASN A C 13
ATOM 20567 O O . ASN A 1 71 ? 15.318 2.451 -12.393 1.00 43.40 412 ASN A O 13
ATOM 20578 N N . GLU A 1 72 ? 14.703 2.427 -14.518 1.00 31.41 413 GLU A N 13
ATOM 20579 C CA . GLU A 1 72 ? 16.036 2.484 -15.019 1.00 54.33 413 GLU A CA 13
ATOM 20580 C C . GLU A 1 72 ? 16.525 3.923 -15.010 1.00 3.25 413 GLU A C 13
ATOM 20581 O O . GLU A 1 72 ? 16.110 4.744 -15.831 1.00 22.40 413 GLU A O 13
ATOM 20593 N N . GLY A 1 73 ? 17.362 4.220 -14.056 1.00 60.34 414 GLY A N 13
ATOM 20594 C CA . GLY A 1 73 ? 17.877 5.539 -13.888 1.00 64.32 414 GLY A CA 13
ATOM 20595 C C . GLY A 1 73 ? 18.531 5.668 -12.544 1.00 1.31 414 GLY A C 13
ATOM 20596 O O . GLY A 1 73 ? 18.767 4.646 -11.873 1.00 74.22 414 GLY A O 13
ATOM 20600 N N . ALA A 1 74 ? 18.799 6.883 -12.129 1.00 1.43 415 ALA A N 13
ATOM 20601 C CA . ALA A 1 74 ? 19.460 7.135 -10.858 1.00 40.21 415 ALA A CA 13
ATOM 20602 C C . ALA A 1 74 ? 18.517 6.883 -9.684 1.00 35.10 415 ALA A C 13
ATOM 20603 O O . ALA A 1 74 ? 18.952 6.489 -8.592 1.00 25.20 415 ALA A O 13
ATOM 20610 N N . GLY A 1 75 ? 17.241 7.106 -9.910 1.00 5.45 416 GLY A N 13
ATOM 20611 C CA . GLY A 1 75 ? 16.247 6.884 -8.892 1.00 33.10 416 GLY A CA 13
ATOM 20612 C C . GLY A 1 75 ? 15.914 5.416 -8.773 1.00 20.21 416 GLY A C 13
ATOM 20613 O O . GLY A 1 75 ? 15.420 4.800 -9.733 1.00 3.15 416 GLY A O 13
ATOM 20617 N N . LYS A 1 76 ? 16.167 4.845 -7.616 1.00 74.54 417 LYS A N 13
ATOM 20618 C CA . LYS A 1 76 ? 15.941 3.440 -7.410 1.00 34.31 417 LYS A CA 13
ATOM 20619 C C . LYS A 1 76 ? 14.505 3.189 -7.025 1.00 71.14 417 LYS A C 13
ATOM 20620 O O . LYS A 1 76 ? 14.166 3.011 -5.846 1.00 64.22 417 LYS A O 13
ATOM 20639 N N . SER A 1 77 ? 13.680 3.257 -8.001 1.00 31.13 418 SER A N 13
ATOM 20640 C CA . SER A 1 77 ? 12.286 3.027 -7.851 1.00 13.32 418 SER A CA 13
ATOM 20641 C C . SER A 1 77 ? 11.964 1.642 -8.372 1.00 73.40 418 SER A C 13
ATOM 20642 O O . SER A 1 77 ? 11.967 1.398 -9.585 1.00 15.31 418 SER A O 13
ATOM 20650 N N . SER A 1 78 ? 11.755 0.733 -7.474 1.00 73.32 419 SER A N 13
ATOM 20651 C CA . SER A 1 78 ? 11.405 -0.592 -7.837 1.00 61.45 419 SER A CA 13
ATOM 20652 C C . SER A 1 78 ? 9.899 -0.642 -7.972 1.00 71.14 419 SER A C 13
ATOM 20653 O O . SER A 1 78 ? 9.180 0.011 -7.209 1.00 2.34 419 SER A O 13
ATOM 20661 N N . TRP A 1 79 ? 9.414 -1.384 -8.922 1.00 61.25 420 TRP A N 13
ATOM 20662 C CA . TRP A 1 79 ? 8.002 -1.481 -9.114 1.00 63.22 420 TRP A CA 13
ATOM 20663 C C . TRP A 1 79 ? 7.648 -2.884 -8.786 1.00 71.41 420 TRP A C 13
ATOM 20664 O O . TRP A 1 79 ? 8.308 -3.823 -9.256 1.00 13.23 420 TRP A O 13
ATOM 20685 N N . TRP A 1 80 ? 6.660 -3.056 -7.999 1.00 10.00 421 TRP A N 13
ATOM 20686 C CA . TRP A 1 80 ? 6.248 -4.341 -7.668 1.00 62.30 421 TRP A CA 13
ATOM 20687 C C . TRP A 1 80 ? 4.944 -4.553 -8.407 1.00 54.43 421 TRP A C 13
ATOM 20688 O O . TRP A 1 80 ? 3.981 -3.809 -8.205 1.00 31.03 421 TRP A O 13
ATOM 20709 N N . VAL A 1 81 ? 4.927 -5.521 -9.292 1.00 25.14 422 VAL A N 13
ATOM 20710 C CA . VAL A 1 81 ? 3.763 -5.792 -10.109 1.00 4.23 422 VAL A CA 13
ATOM 20711 C C . VAL A 1 81 ? 3.556 -7.280 -10.263 1.00 20.32 422 VAL A C 13
ATOM 20712 O O . VAL A 1 81 ? 4.508 -8.074 -10.159 1.00 74.12 422 VAL A O 13
ATOM 20725 N N . ILE A 1 82 ? 2.335 -7.660 -10.508 1.00 13.53 423 ILE A N 13
ATOM 20726 C CA . ILE A 1 82 ? 2.003 -9.043 -10.657 1.00 23.44 423 ILE A CA 13
ATOM 20727 C C . ILE A 1 82 ? 2.113 -9.464 -12.114 1.00 33.25 423 ILE A C 13
ATOM 20728 O O . ILE A 1 82 ? 1.651 -8.765 -13.014 1.00 1.40 423 ILE A O 13
ATOM 20744 N N . ASN A 1 83 ? 2.747 -10.583 -12.314 1.00 74.04 424 ASN A N 13
ATOM 20745 C CA . ASN A 1 83 ? 2.998 -11.159 -13.617 1.00 61.03 424 ASN A CA 13
ATOM 20746 C C . ASN A 1 83 ? 1.690 -11.602 -14.293 1.00 31.02 424 ASN A C 13
ATOM 20747 O O . ASN A 1 83 ? 0.939 -12.395 -13.733 1.00 42.44 424 ASN A O 13
ATOM 20758 N N . PRO A 1 84 ? 1.396 -11.087 -15.512 1.00 42.42 425 PRO A N 13
ATOM 20759 C CA . PRO A 1 84 ? 0.177 -11.446 -16.258 1.00 23.35 425 PRO A CA 13
ATOM 20760 C C . PRO A 1 84 ? 0.174 -12.918 -16.686 1.00 64.01 425 PRO A C 13
ATOM 20761 O O . PRO A 1 84 ? -0.867 -13.489 -16.993 1.00 54.32 425 PRO A O 13
ATOM 20772 N N . ASP A 1 85 ? 1.350 -13.528 -16.683 1.00 64.14 426 ASP A N 13
ATOM 20773 C CA . ASP A 1 85 ? 1.501 -14.939 -17.034 1.00 34.25 426 ASP A CA 13
ATOM 20774 C C . ASP A 1 85 ? 1.285 -15.815 -15.816 1.00 14.43 426 ASP A C 13
ATOM 20775 O O . ASP A 1 85 ? 1.417 -17.039 -15.882 1.00 1.43 426 ASP A O 13
ATOM 20784 N N . ALA A 1 86 ? 0.951 -15.188 -14.710 1.00 5.41 427 ALA A N 13
ATOM 20785 C CA . ALA A 1 86 ? 0.726 -15.880 -13.462 1.00 41.42 427 ALA A CA 13
ATOM 20786 C C . ALA A 1 86 ? -0.755 -15.858 -13.110 1.00 5.33 427 ALA A C 13
ATOM 20787 O O . ALA A 1 86 ? -1.141 -15.972 -11.938 1.00 53.11 427 ALA A O 13
ATOM 20794 N N . LYS A 1 87 ? -1.574 -15.733 -14.119 1.00 11.22 428 LYS A N 13
ATOM 20795 C CA . LYS A 1 87 ? -3.004 -15.710 -13.954 1.00 63.42 428 LYS A CA 13
ATOM 20796 C C . LYS A 1 87 ? -3.598 -17.080 -14.246 1.00 13.51 428 LYS A C 13
ATOM 20797 O O . LYS A 1 87 ? -3.395 -17.626 -15.320 1.00 61.31 428 LYS A O 13
ATOM 20816 N N . PRO A 1 88 ? -4.306 -17.675 -13.289 1.00 61.01 429 PRO A N 13
ATOM 20817 C CA . PRO A 1 88 ? -5.017 -18.911 -13.533 1.00 64.12 429 PRO A CA 13
ATOM 20818 C C . PRO A 1 88 ? -6.184 -18.643 -14.486 1.00 64.42 429 PRO A C 13
ATOM 20819 O O . PRO A 1 88 ? -6.920 -17.660 -14.324 1.00 44.15 429 PRO A O 13
ATOM 20830 N N . GLY A 1 89 ? -6.324 -19.466 -15.481 1.00 41.20 430 GLY A N 13
ATOM 20831 C CA . GLY A 1 89 ? -7.371 -19.279 -16.450 1.00 51.24 430 GLY A CA 13
ATOM 20832 C C . GLY A 1 89 ? -6.797 -18.853 -17.776 1.00 71.02 430 GLY A C 13
ATOM 20833 O O . GLY A 1 89 ? -7.046 -19.481 -18.807 1.00 40.14 430 GLY A O 13
ATOM 20837 N N . ARG A 1 90 ? -6.000 -17.810 -17.750 1.00 43.23 431 ARG A N 13
ATOM 20838 C CA . ARG A 1 90 ? -5.350 -17.316 -18.940 1.00 64.14 431 ARG A CA 13
ATOM 20839 C C . ARG A 1 90 ? -3.842 -17.363 -18.751 1.00 21.02 431 ARG A C 13
ATOM 20840 O O . ARG A 1 90 ? -3.292 -16.591 -17.966 1.00 44.14 431 ARG A O 13
ATOM 20861 N N . ASN A 1 91 ? -3.198 -18.254 -19.506 1.00 74.20 432 ASN A N 13
ATOM 20862 C CA . ASN A 1 91 ? -1.756 -18.561 -19.414 1.00 54.04 432 ASN A CA 13
ATOM 20863 C C . ASN A 1 91 ? -1.489 -19.474 -18.239 1.00 62.21 432 ASN A C 13
ATOM 20864 O O . ASN A 1 91 ? -1.597 -19.067 -17.085 1.00 65.34 432 ASN A O 13
ATOM 20875 N N . PRO A 1 92 ? -1.184 -20.751 -18.506 1.00 3.20 433 PRO A N 13
ATOM 20876 C CA . PRO A 1 92 ? -0.938 -21.728 -17.456 1.00 70.13 433 PRO A CA 13
ATOM 20877 C C . PRO A 1 92 ? 0.349 -21.436 -16.711 1.00 33.31 433 PRO A C 13
ATOM 20878 O O . PRO A 1 92 ? 1.239 -20.734 -17.227 1.00 64.11 433 PRO A O 13
ATOM 20889 N N . ARG A 1 93 ? 0.439 -21.950 -15.503 1.00 45.33 434 ARG A N 13
ATOM 20890 C CA . ARG A 1 93 ? 1.614 -21.776 -14.696 1.00 41.13 434 ARG A CA 13
ATOM 20891 C C . ARG A 1 93 ? 2.786 -22.461 -15.358 1.00 35.43 434 ARG A C 13
ATOM 20892 O O . ARG A 1 93 ? 2.860 -23.693 -15.395 1.00 74.04 434 ARG A O 13
ATOM 20913 N N . ARG A 1 94 ? 3.659 -21.676 -15.907 1.00 70.01 435 ARG A N 13
ATOM 20914 C CA . ARG A 1 94 ? 4.826 -22.167 -16.556 1.00 42.22 435 ARG A CA 13
ATOM 20915 C C . ARG A 1 94 ? 6.015 -21.378 -16.063 1.00 41.34 435 ARG A C 13
ATOM 20916 O O . ARG A 1 94 ? 6.343 -20.302 -16.586 1.00 10.14 435 ARG A O 13
ATOM 20937 N N . GLN A 1 95 ? 6.611 -21.873 -15.021 1.00 74.52 436 GLN A N 13
ATOM 20938 C CA . GLN A 1 95 ? 7.722 -21.224 -14.401 1.00 43.41 436 GLN A CA 13
ATOM 20939 C C . GLN A 1 95 ? 9.006 -21.738 -15.030 1.00 32.35 436 GLN A C 13
ATOM 20940 O O . GLN A 1 95 ? 9.379 -22.896 -14.853 1.00 33.43 436 GLN A O 13
ATOM 20954 N N . ARG A 1 96 ? 9.649 -20.900 -15.808 1.00 14.41 437 ARG A N 13
ATOM 20955 C CA . ARG A 1 96 ? 10.879 -21.296 -16.465 1.00 32.32 437 ARG A CA 13
ATOM 20956 C C . ARG A 1 96 ? 12.071 -20.870 -15.634 1.00 75.13 437 ARG A C 13
ATOM 20957 O O . ARG A 1 96 ? 13.149 -21.478 -15.715 1.00 31.43 437 ARG A O 13
ATOM 20978 N N . SER A 1 97 ? 11.854 -19.830 -14.823 1.00 43.12 438 SER A N 13
ATOM 20979 C CA . SER A 1 97 ? 12.856 -19.288 -13.927 1.00 53.33 438 SER A CA 13
ATOM 20980 C C . SER A 1 97 ? 14.085 -18.785 -14.732 1.00 5.41 438 SER A C 13
ATOM 20981 O O . SER A 1 97 ? 13.993 -18.490 -15.941 1.00 2.42 438 SER A O 13
ATOM 20989 N N . ALA A 1 98 ? 15.201 -18.662 -14.062 1.00 12.21 439 ALA A N 13
ATOM 20990 C CA . ALA A 1 98 ? 16.439 -18.230 -14.672 1.00 55.30 439 ALA A CA 13
ATOM 20991 C C . ALA A 1 98 ? 17.282 -19.450 -15.021 1.00 72.51 439 ALA A C 13
ATOM 20992 O O . ALA A 1 98 ? 18.481 -19.347 -15.249 1.00 54.35 439 ALA A O 13
ATOM 20999 N N . THR A 1 99 ? 16.627 -20.592 -15.091 1.00 10.31 440 THR A N 13
ATOM 21000 C CA . THR A 1 99 ? 17.268 -21.849 -15.356 1.00 22.51 440 THR A CA 13
ATOM 21001 C C . THR A 1 99 ? 17.776 -21.936 -16.810 1.00 63.13 440 THR A C 13
ATOM 21002 O O . THR A 1 99 ? 16.990 -22.150 -17.752 1.00 30.30 440 THR A O 13
ATOM 21013 N N . LEU A 1 100 ? 19.059 -21.712 -16.977 1.00 1.22 441 LEU A N 13
ATOM 21014 C CA . LEU A 1 100 ? 19.713 -21.840 -18.259 1.00 70.13 441 LEU A CA 13
ATOM 21015 C C . LEU A 1 100 ? 20.572 -23.094 -18.231 1.00 15.24 441 LEU A C 13
ATOM 21016 O O . LEU A 1 100 ? 20.320 -24.048 -18.971 1.00 52.21 441 LEU A O 13
ATOM 21032 N N . GLU A 1 101 ? 21.575 -23.090 -17.369 1.00 63.32 442 GLU A N 13
ATOM 21033 C CA . GLU A 1 101 ? 22.364 -24.272 -17.118 1.00 10.52 442 GLU A CA 13
ATOM 21034 C C . GLU A 1 101 ? 22.177 -24.635 -15.660 1.00 3.24 442 GLU A C 13
ATOM 21035 O O . GLU A 1 101 ? 23.014 -24.233 -14.816 1.00 37.55 442 GLU A O 13
ATOM 21048 N N . ASN A 1 1 ? -1.273 -14.977 11.435 1.00 3.01 342 ASN A N 14
ATOM 21049 C CA . ASN A 1 1 ? -0.809 -13.820 10.670 1.00 32.42 342 ASN A CA 14
ATOM 21050 C C . ASN A 1 1 ? -1.206 -12.554 11.404 1.00 2.32 342 ASN A C 14
ATOM 21051 O O . ASN A 1 1 ? -2.277 -12.501 12.001 1.00 74.24 342 ASN A O 14
ATOM 21064 N N . PRO A 1 2 ? -0.355 -11.501 11.355 1.00 24.31 343 PRO A N 14
ATOM 21065 C CA . PRO A 1 2 ? -0.542 -10.257 12.152 1.00 55.11 343 PRO A CA 14
ATOM 21066 C C . PRO A 1 2 ? -1.907 -9.545 11.964 1.00 41.14 343 PRO A C 14
ATOM 21067 O O . PRO A 1 2 ? -2.430 -8.944 12.898 1.00 43.43 343 PRO A O 14
ATOM 21078 N N . TRP A 1 3 ? -2.465 -9.615 10.780 1.00 74.31 344 TRP A N 14
ATOM 21079 C CA . TRP A 1 3 ? -3.743 -8.951 10.486 1.00 74.23 344 TRP A CA 14
ATOM 21080 C C . TRP A 1 3 ? -4.948 -9.874 10.718 1.00 1.32 344 TRP A C 14
ATOM 21081 O O . TRP A 1 3 ? -6.054 -9.407 10.981 1.00 2.45 344 TRP A O 14
ATOM 21102 N N . GLY A 1 4 ? -4.724 -11.169 10.606 1.00 13.50 345 GLY A N 14
ATOM 21103 C CA . GLY A 1 4 ? -5.798 -12.119 10.702 1.00 31.30 345 GLY A CA 14
ATOM 21104 C C . GLY A 1 4 ? -5.409 -13.446 10.098 1.00 65.42 345 GLY A C 14
ATOM 21105 O O . GLY A 1 4 ? -4.266 -13.871 10.238 1.00 64.32 345 GLY A O 14
ATOM 21109 N N . ALA A 1 5 ? -6.336 -14.087 9.403 1.00 24.33 346 ALA A N 14
ATOM 21110 C CA . ALA A 1 5 ? -6.071 -15.394 8.798 1.00 0.40 346 ALA A CA 14
ATOM 21111 C C . ALA A 1 5 ? -5.767 -15.289 7.309 1.00 53.23 346 ALA A C 14
ATOM 21112 O O . ALA A 1 5 ? -5.338 -16.266 6.687 1.00 65.24 346 ALA A O 14
ATOM 21119 N N . GLU A 1 6 ? -6.004 -14.117 6.731 1.00 61.14 347 GLU A N 14
ATOM 21120 C CA . GLU A 1 6 ? -5.727 -13.882 5.314 1.00 0.22 347 GLU A CA 14
ATOM 21121 C C . GLU A 1 6 ? -4.244 -14.043 5.043 1.00 32.33 347 GLU A C 14
ATOM 21122 O O . GLU A 1 6 ? -3.433 -13.951 5.972 1.00 54.25 347 GLU A O 14
ATOM 21134 N N . SER A 1 7 ? -3.872 -14.264 3.818 1.00 54.22 348 SER A N 14
ATOM 21135 C CA . SER A 1 7 ? -2.494 -14.485 3.517 1.00 11.31 348 SER A CA 14
ATOM 21136 C C . SER A 1 7 ? -1.878 -13.182 3.148 1.00 14.34 348 SER A C 14
ATOM 21137 O O . SER A 1 7 ? -2.588 -12.191 2.907 1.00 22.22 348 SER A O 14
ATOM 21145 N N . TYR A 1 8 ? -0.576 -13.162 3.105 1.00 50.23 349 TYR A N 14
ATOM 21146 C CA . TYR A 1 8 ? 0.136 -12.022 2.644 1.00 50.41 349 TYR A CA 14
ATOM 21147 C C . TYR A 1 8 ? -0.273 -11.740 1.237 1.00 1.14 349 TYR A C 14
ATOM 21148 O O . TYR A 1 8 ? -0.751 -10.673 0.960 1.00 62.52 349 TYR A O 14
ATOM 21166 N N . SER A 1 9 ? -0.148 -12.734 0.369 1.00 61.40 350 SER A N 14
ATOM 21167 C CA . SER A 1 9 ? -0.550 -12.582 -1.028 1.00 60.42 350 SER A CA 14
ATOM 21168 C C . SER A 1 9 ? -2.013 -12.077 -1.175 1.00 53.21 350 SER A C 14
ATOM 21169 O O . SER A 1 9 ? -2.305 -11.327 -2.100 1.00 1.45 350 SER A O 14
ATOM 21177 N N . ASP A 1 10 ? -2.915 -12.482 -0.247 1.00 71.34 351 ASP A N 14
ATOM 21178 C CA . ASP A 1 10 ? -4.318 -11.991 -0.265 1.00 50.21 351 ASP A CA 14
ATOM 21179 C C . ASP A 1 10 ? -4.356 -10.497 -0.141 1.00 30.14 351 ASP A C 14
ATOM 21180 O O . ASP A 1 10 ? -4.973 -9.806 -0.955 1.00 20.41 351 ASP A O 14
ATOM 21189 N N . LEU A 1 11 ? -3.699 -9.993 0.877 1.00 73.53 352 LEU A N 14
ATOM 21190 C CA . LEU A 1 11 ? -3.688 -8.577 1.116 1.00 21.35 352 LEU A CA 14
ATOM 21191 C C . LEU A 1 11 ? -2.752 -7.805 0.193 1.00 2.35 352 LEU A C 14
ATOM 21192 O O . LEU A 1 11 ? -3.049 -6.666 -0.177 1.00 25.52 352 LEU A O 14
ATOM 21208 N N . ILE A 1 12 ? -1.630 -8.415 -0.178 1.00 61.23 353 ILE A N 14
ATOM 21209 C CA . ILE A 1 12 ? -0.675 -7.793 -1.103 1.00 10.23 353 ILE A CA 14
ATOM 21210 C C . ILE A 1 12 ? -1.369 -7.495 -2.407 1.00 23.20 353 ILE A C 14
ATOM 21211 O O . ILE A 1 12 ? -1.177 -6.430 -2.995 1.00 11.11 353 ILE A O 14
ATOM 21227 N N . ALA A 1 13 ? -2.198 -8.436 -2.842 1.00 61.14 354 ALA A N 14
ATOM 21228 C CA . ALA A 1 13 ? -2.962 -8.264 -4.045 1.00 52.44 354 ALA A CA 14
ATOM 21229 C C . ALA A 1 13 ? -3.865 -7.057 -3.918 1.00 22.33 354 ALA A C 14
ATOM 21230 O O . ALA A 1 13 ? -3.858 -6.226 -4.782 1.00 11.22 354 ALA A O 14
ATOM 21237 N N . LYS A 1 14 ? -4.608 -6.947 -2.800 1.00 33.13 355 LYS A N 14
ATOM 21238 C CA . LYS A 1 14 ? -5.525 -5.799 -2.586 1.00 30.12 355 LYS A CA 14
ATOM 21239 C C . LYS A 1 14 ? -4.774 -4.492 -2.659 1.00 14.21 355 LYS A C 14
ATOM 21240 O O . LYS A 1 14 ? -5.255 -3.518 -3.251 1.00 42.34 355 LYS A O 14
ATOM 21259 N N . ALA A 1 15 ? -3.607 -4.473 -2.028 1.00 63.22 356 ALA A N 14
ATOM 21260 C CA . ALA A 1 15 ? -2.761 -3.302 -2.009 1.00 45.20 356 ALA A CA 14
ATOM 21261 C C . ALA A 1 15 ? -2.375 -2.938 -3.404 1.00 24.32 356 ALA A C 14
ATOM 21262 O O . ALA A 1 15 ? -2.607 -1.820 -3.848 1.00 71.13 356 ALA A O 14
ATOM 21269 N N . LEU A 1 16 ? -1.854 -3.913 -4.103 1.00 43.52 357 LEU A N 14
ATOM 21270 C CA . LEU A 1 16 ? -1.382 -3.770 -5.462 1.00 13.43 357 LEU A CA 14
ATOM 21271 C C . LEU A 1 16 ? -2.543 -3.273 -6.321 1.00 22.34 357 LEU A C 14
ATOM 21272 O O . LEU A 1 16 ? -2.397 -2.372 -7.140 1.00 53.24 357 LEU A O 14
ATOM 21288 N N . LYS A 1 17 ? -3.706 -3.863 -6.075 1.00 55.25 358 LYS A N 14
ATOM 21289 C CA . LYS A 1 17 ? -4.944 -3.539 -6.755 1.00 34.11 358 LYS A CA 14
ATOM 21290 C C . LYS A 1 17 ? -5.374 -2.074 -6.662 1.00 21.11 358 LYS A C 14
ATOM 21291 O O . LYS A 1 17 ? -6.212 -1.635 -7.448 1.00 33.33 358 LYS A O 14
ATOM 21310 N N . SER A 1 18 ? -4.818 -1.310 -5.728 1.00 61.21 359 SER A N 14
ATOM 21311 C CA . SER A 1 18 ? -5.186 0.099 -5.617 1.00 62.33 359 SER A CA 14
ATOM 21312 C C . SER A 1 18 ? -4.602 0.920 -6.797 1.00 4.54 359 SER A C 14
ATOM 21313 O O . SER A 1 18 ? -4.958 2.088 -7.006 1.00 10.43 359 SER A O 14
ATOM 21321 N N . THR A 1 19 ? -3.721 0.283 -7.561 1.00 31.05 360 THR A N 14
ATOM 21322 C CA . THR A 1 19 ? -3.058 0.877 -8.705 1.00 23.10 360 THR A CA 14
ATOM 21323 C C . THR A 1 19 ? -2.589 -0.294 -9.617 1.00 51.02 360 THR A C 14
ATOM 21324 O O . THR A 1 19 ? -1.568 -0.221 -10.302 1.00 12.02 360 THR A O 14
ATOM 21335 N N . PHE A 1 20 ? -3.435 -1.330 -9.675 1.00 1.42 361 PHE A N 14
ATOM 21336 C CA . PHE A 1 20 ? -3.127 -2.636 -10.315 1.00 72.33 361 PHE A CA 14
ATOM 21337 C C . PHE A 1 20 ? -2.732 -2.489 -11.774 1.00 23.15 361 PHE A C 14
ATOM 21338 O O . PHE A 1 20 ? -2.013 -3.331 -12.337 1.00 24.22 361 PHE A O 14
ATOM 21355 N N . ASP A 1 21 ? -3.188 -1.435 -12.370 1.00 4.33 362 ASP A N 14
ATOM 21356 C CA . ASP A 1 21 ? -3.004 -1.228 -13.791 1.00 42.44 362 ASP A CA 14
ATOM 21357 C C . ASP A 1 21 ? -1.681 -0.525 -14.071 1.00 33.25 362 ASP A C 14
ATOM 21358 O O . ASP A 1 21 ? -1.248 -0.406 -15.210 1.00 44.02 362 ASP A O 14
ATOM 21367 N N . GLY A 1 22 ? -1.046 -0.074 -13.034 1.00 63.04 363 GLY A N 14
ATOM 21368 C CA . GLY A 1 22 ? 0.224 0.553 -13.174 1.00 41.10 363 GLY A CA 14
ATOM 21369 C C . GLY A 1 22 ? 1.286 -0.279 -12.524 1.00 65.22 363 GLY A C 14
ATOM 21370 O O . GLY A 1 22 ? 1.710 -1.306 -13.072 1.00 73.21 363 GLY A O 14
ATOM 21374 N N . ARG A 1 23 ? 1.705 0.150 -11.373 1.00 63.41 364 ARG A N 14
ATOM 21375 C CA . ARG A 1 23 ? 2.688 -0.524 -10.573 1.00 40.45 364 ARG A CA 14
ATOM 21376 C C . ARG A 1 23 ? 2.558 -0.048 -9.164 1.00 72.12 364 ARG A C 14
ATOM 21377 O O . ARG A 1 23 ? 1.923 0.985 -8.942 1.00 14.24 364 ARG A O 14
ATOM 21398 N N . MET A 1 24 ? 3.096 -0.747 -8.209 1.00 62.51 365 MET A N 14
ATOM 21399 C CA . MET A 1 24 ? 3.018 -0.240 -6.865 1.00 31.23 365 MET A CA 14
ATOM 21400 C C . MET A 1 24 ? 4.347 -0.337 -6.239 1.00 71.04 365 MET A C 14
ATOM 21401 O O . MET A 1 24 ? 5.064 -1.333 -6.425 1.00 12.22 365 MET A O 14
ATOM 21415 N N . ARG A 1 25 ? 4.711 0.679 -5.529 1.00 0.24 366 ARG A N 14
ATOM 21416 C CA . ARG A 1 25 ? 5.932 0.672 -4.843 1.00 44.34 366 ARG A CA 14
ATOM 21417 C C . ARG A 1 25 ? 5.794 -0.177 -3.632 1.00 43.25 366 ARG A C 14
ATOM 21418 O O . ARG A 1 25 ? 4.751 -0.191 -2.982 1.00 23.13 366 ARG A O 14
ATOM 21439 N N . LEU A 1 26 ? 6.818 -0.881 -3.350 1.00 10.33 367 LEU A N 14
ATOM 21440 C CA . LEU A 1 26 ? 6.876 -1.806 -2.246 1.00 4.23 367 LEU A CA 14
ATOM 21441 C C . LEU A 1 26 ? 6.666 -1.071 -0.923 1.00 70.40 367 LEU A C 14
ATOM 21442 O O . LEU A 1 26 ? 6.096 -1.611 0.026 1.00 74.12 367 LEU A O 14
ATOM 21458 N N . ASN A 1 27 ? 7.083 0.179 -0.898 1.00 53.42 368 ASN A N 14
ATOM 21459 C CA . ASN A 1 27 ? 6.901 1.041 0.255 1.00 53.11 368 ASN A CA 14
ATOM 21460 C C . ASN A 1 27 ? 5.418 1.384 0.396 1.00 20.13 368 ASN A C 14
ATOM 21461 O O . ASN A 1 27 ? 4.870 1.388 1.496 1.00 33.42 368 ASN A O 14
ATOM 21472 N N . GLU A 1 28 ? 4.761 1.633 -0.747 1.00 13.33 369 GLU A N 14
ATOM 21473 C CA . GLU A 1 28 ? 3.332 1.936 -0.780 1.00 52.31 369 GLU A CA 14
ATOM 21474 C C . GLU A 1 28 ? 2.538 0.733 -0.324 1.00 41.12 369 GLU A C 14
ATOM 21475 O O . GLU A 1 28 ? 1.542 0.880 0.355 1.00 54.42 369 GLU A O 14
ATOM 21487 N N . ILE A 1 29 ? 2.973 -0.454 -0.743 1.00 25.32 370 ILE A N 14
ATOM 21488 C CA . ILE A 1 29 ? 2.394 -1.711 -0.266 1.00 44.51 370 ILE A CA 14
ATOM 21489 C C . ILE A 1 29 ? 2.410 -1.768 1.256 1.00 74.33 370 ILE A C 14
ATOM 21490 O O . ILE A 1 29 ? 1.379 -2.008 1.872 1.00 1.30 370 ILE A O 14
ATOM 21506 N N . TYR A 1 30 ? 3.571 -1.503 1.856 1.00 23.01 371 TYR A N 14
ATOM 21507 C CA . TYR A 1 30 ? 3.679 -1.454 3.327 1.00 14.31 371 TYR A CA 14
ATOM 21508 C C . TYR A 1 30 ? 2.706 -0.421 3.888 1.00 14.24 371 TYR A C 14
ATOM 21509 O O . TYR A 1 30 ? 1.974 -0.672 4.852 1.00 10.24 371 TYR A O 14
ATOM 21527 N N . ASN A 1 31 ? 2.700 0.719 3.250 1.00 15.21 372 ASN A N 14
ATOM 21528 C CA . ASN A 1 31 ? 1.859 1.841 3.617 1.00 73.51 372 ASN A CA 14
ATOM 21529 C C . ASN A 1 31 ? 0.371 1.489 3.528 1.00 32.22 372 ASN A C 14
ATOM 21530 O O . ASN A 1 31 ? -0.420 1.946 4.342 1.00 11.03 372 ASN A O 14
ATOM 21541 N N . TRP A 1 32 ? 0.006 0.667 2.551 1.00 51.10 373 TRP A N 14
ATOM 21542 C CA . TRP A 1 32 ? -1.370 0.226 2.375 1.00 1.14 373 TRP A CA 14
ATOM 21543 C C . TRP A 1 32 ? -1.837 -0.496 3.610 1.00 14.23 373 TRP A C 14
ATOM 21544 O O . TRP A 1 32 ? -2.908 -0.198 4.136 1.00 44.40 373 TRP A O 14
ATOM 21565 N N . PHE A 1 33 ? -1.026 -1.439 4.081 1.00 44.23 374 PHE A N 14
ATOM 21566 C CA . PHE A 1 33 ? -1.349 -2.199 5.282 1.00 70.32 374 PHE A CA 14
ATOM 21567 C C . PHE A 1 33 ? -1.457 -1.285 6.465 1.00 73.21 374 PHE A C 14
ATOM 21568 O O . PHE A 1 33 ? -2.400 -1.373 7.229 1.00 30.25 374 PHE A O 14
ATOM 21585 N N . ALA A 1 34 ? -0.506 -0.390 6.588 1.00 2.42 375 ALA A N 14
ATOM 21586 C CA . ALA A 1 34 ? -0.473 0.537 7.712 1.00 73.43 375 ALA A CA 14
ATOM 21587 C C . ALA A 1 34 ? -1.692 1.458 7.702 1.00 21.21 375 ALA A C 14
ATOM 21588 O O . ALA A 1 34 ? -2.259 1.778 8.742 1.00 21.22 375 ALA A O 14
ATOM 21595 N N . SER A 1 35 ? -2.097 1.854 6.526 1.00 4.13 376 SER A N 14
ATOM 21596 C CA . SER A 1 35 ? -3.215 2.745 6.362 1.00 71.41 376 SER A CA 14
ATOM 21597 C C . SER A 1 35 ? -4.564 2.026 6.495 1.00 62.01 376 SER A C 14
ATOM 21598 O O . SER A 1 35 ? -5.484 2.541 7.135 1.00 63.44 376 SER A O 14
ATOM 21606 N N . ASN A 1 36 ? -4.682 0.840 5.915 1.00 10.34 377 ASN A N 14
ATOM 21607 C CA . ASN A 1 36 ? -5.982 0.164 5.861 1.00 43.05 377 ASN A CA 14
ATOM 21608 C C . ASN A 1 36 ? -6.205 -0.796 6.993 1.00 33.31 377 ASN A C 14
ATOM 21609 O O . ASN A 1 36 ? -7.351 -1.081 7.348 1.00 42.21 377 ASN A O 14
ATOM 21620 N N . VAL A 1 37 ? -5.150 -1.291 7.562 1.00 14.43 378 VAL A N 14
ATOM 21621 C CA . VAL A 1 37 ? -5.259 -2.217 8.646 1.00 13.24 378 VAL A CA 14
ATOM 21622 C C . VAL A 1 37 ? -4.827 -1.531 9.920 1.00 34.03 378 VAL A C 14
ATOM 21623 O O . VAL A 1 37 ? -3.674 -1.087 10.040 1.00 63.35 378 VAL A O 14
ATOM 21636 N N . PRO A 1 38 ? -5.734 -1.442 10.891 1.00 71.31 379 PRO A N 14
ATOM 21637 C CA . PRO A 1 38 ? -5.484 -0.746 12.150 1.00 64.44 379 PRO A CA 14
ATOM 21638 C C . PRO A 1 38 ? -4.275 -1.297 12.904 1.00 44.14 379 PRO A C 14
ATOM 21639 O O . PRO A 1 38 ? -3.559 -0.543 13.583 1.00 32.30 379 PRO A O 14
ATOM 21650 N N . TYR A 1 39 ? -4.025 -2.593 12.758 1.00 30.10 380 TYR A N 14
ATOM 21651 C CA . TYR A 1 39 ? -2.918 -3.221 13.420 1.00 62.34 380 TYR A CA 14
ATOM 21652 C C . TYR A 1 39 ? -1.574 -2.692 12.894 1.00 12.15 380 TYR A C 14
ATOM 21653 O O . TYR A 1 39 ? -0.643 -2.458 13.669 1.00 64.22 380 TYR A O 14
ATOM 21671 N N . PHE A 1 40 ? -1.480 -2.504 11.587 1.00 53.23 381 PHE A N 14
ATOM 21672 C CA . PHE A 1 40 ? -0.243 -2.042 10.977 1.00 24.30 381 PHE A CA 14
ATOM 21673 C C . PHE A 1 40 ? -0.003 -0.588 11.165 1.00 12.43 381 PHE A C 14
ATOM 21674 O O . PHE A 1 40 ? 1.127 -0.162 11.202 1.00 50.34 381 PHE A O 14
ATOM 21691 N N . GLY A 1 41 ? -1.070 0.183 11.288 1.00 4.13 382 GLY A N 14
ATOM 21692 C CA . GLY A 1 41 ? -0.919 1.600 11.608 1.00 62.44 382 GLY A CA 14
ATOM 21693 C C . GLY A 1 41 ? -0.238 1.769 12.959 1.00 4.21 382 GLY A C 14
ATOM 21694 O O . GLY A 1 41 ? 0.377 2.792 13.245 1.00 45.32 382 GLY A O 14
ATOM 21698 N N . ASN A 1 42 ? -0.347 0.731 13.768 1.00 1.30 383 ASN A N 14
ATOM 21699 C CA . ASN A 1 42 ? 0.237 0.646 15.060 1.00 21.43 383 ASN A CA 14
ATOM 21700 C C . ASN A 1 42 ? 1.701 0.112 14.994 1.00 62.23 383 ASN A C 14
ATOM 21701 O O . ASN A 1 42 ? 2.474 0.252 15.942 1.00 51.41 383 ASN A O 14
ATOM 21712 N N . ARG A 1 43 ? 2.075 -0.458 13.855 1.00 72.23 384 ARG A N 14
ATOM 21713 C CA . ARG A 1 43 ? 3.443 -0.929 13.626 1.00 42.10 384 ARG A CA 14
ATOM 21714 C C . ARG A 1 43 ? 4.062 -0.163 12.475 1.00 4.12 384 ARG A C 14
ATOM 21715 O O . ARG A 1 43 ? 4.110 -0.661 11.350 1.00 22.10 384 ARG A O 14
ATOM 21736 N N . THR A 1 44 ? 4.498 1.031 12.725 1.00 33.32 385 THR A N 14
ATOM 21737 C CA . THR A 1 44 ? 5.033 1.844 11.651 1.00 14.12 385 THR A CA 14
ATOM 21738 C C . THR A 1 44 ? 6.487 2.257 11.866 1.00 33.12 385 THR A C 14
ATOM 21739 O O . THR A 1 44 ? 7.140 2.762 10.931 1.00 41.21 385 THR A O 14
ATOM 21750 N N . SER A 1 45 ? 7.006 2.043 13.066 1.00 32.03 386 SER A N 14
ATOM 21751 C CA . SER A 1 45 ? 8.385 2.362 13.344 1.00 15.13 386 SER A CA 14
ATOM 21752 C C . SER A 1 45 ? 9.266 1.299 12.670 1.00 60.32 386 SER A C 14
ATOM 21753 O O . SER A 1 45 ? 8.783 0.195 12.387 1.00 34.31 386 SER A O 14
ATOM 21761 N N . GLN A 1 46 ? 10.534 1.620 12.422 1.00 33.22 387 GLN A N 14
ATOM 21762 C CA . GLN A 1 46 ? 11.431 0.746 11.648 1.00 24.10 387 GLN A CA 14
ATOM 21763 C C . GLN A 1 46 ? 11.498 -0.700 12.165 1.00 23.55 387 GLN A C 14
ATOM 21764 O O . GLN A 1 46 ? 11.387 -1.639 11.375 1.00 14.15 387 GLN A O 14
ATOM 21778 N N . GLU A 1 47 ? 11.646 -0.889 13.466 1.00 13.23 388 GLU A N 14
ATOM 21779 C CA . GLU A 1 47 ? 11.736 -2.251 14.018 1.00 3.22 388 GLU A CA 14
ATOM 21780 C C . GLU A 1 47 ? 10.362 -2.807 14.325 1.00 73.34 388 GLU A C 14
ATOM 21781 O O . GLU A 1 47 ? 10.197 -3.999 14.550 1.00 74.35 388 GLU A O 14
ATOM 21793 N N . GLN A 1 48 ? 9.394 -1.941 14.344 1.00 40.22 389 GLN A N 14
ATOM 21794 C CA . GLN A 1 48 ? 8.010 -2.325 14.575 1.00 43.31 389 GLN A CA 14
ATOM 21795 C C . GLN A 1 48 ? 7.419 -2.962 13.339 1.00 24.42 389 GLN A C 14
ATOM 21796 O O . GLN A 1 48 ? 6.563 -3.850 13.422 1.00 53.13 389 GLN A O 14
ATOM 21810 N N . SER A 1 49 ? 7.871 -2.521 12.205 1.00 22.10 390 SER A N 14
ATOM 21811 C CA . SER A 1 49 ? 7.359 -2.995 10.966 1.00 11.33 390 SER A CA 14
ATOM 21812 C C . SER A 1 49 ? 8.278 -4.030 10.316 1.00 31.05 390 SER A C 14
ATOM 21813 O O . SER A 1 49 ? 7.871 -4.731 9.388 1.00 23.01 390 SER A O 14
ATOM 21821 N N . ALA A 1 50 ? 9.489 -4.134 10.838 1.00 70.43 391 ALA A N 14
ATOM 21822 C CA . ALA A 1 50 ? 10.554 -4.976 10.280 1.00 42.24 391 ALA A CA 14
ATOM 21823 C C . ALA A 1 50 ? 10.108 -6.387 9.921 1.00 41.21 391 ALA A C 14
ATOM 21824 O O . ALA A 1 50 ? 10.274 -6.824 8.780 1.00 72.35 391 ALA A O 14
ATOM 21831 N N . GLY A 1 51 ? 9.533 -7.080 10.868 1.00 30.54 392 GLY A N 14
ATOM 21832 C CA . GLY A 1 51 ? 9.175 -8.453 10.649 1.00 72.52 392 GLY A CA 14
ATOM 21833 C C . GLY A 1 51 ? 8.067 -8.639 9.665 1.00 55.30 392 GLY A C 14
ATOM 21834 O O . GLY A 1 51 ? 8.168 -9.501 8.788 1.00 40.32 392 GLY A O 14
ATOM 21838 N N . TRP A 1 52 ? 7.012 -7.835 9.759 1.00 20.41 393 TRP A N 14
ATOM 21839 C CA . TRP A 1 52 ? 5.924 -8.020 8.837 1.00 3.44 393 TRP A CA 14
ATOM 21840 C C . TRP A 1 52 ? 6.335 -7.606 7.423 1.00 33.52 393 TRP A C 14
ATOM 21841 O O . TRP A 1 52 ? 5.861 -8.188 6.441 1.00 41.23 393 TRP A O 14
ATOM 21862 N N . LYS A 1 53 ? 7.261 -6.617 7.316 1.00 33.12 394 LYS A N 14
ATOM 21863 C CA . LYS A 1 53 ? 7.831 -6.275 6.030 1.00 21.45 394 LYS A CA 14
ATOM 21864 C C . LYS A 1 53 ? 8.616 -7.437 5.473 1.00 45.22 394 LYS A C 14
ATOM 21865 O O . LYS A 1 53 ? 8.500 -7.759 4.283 1.00 50.21 394 LYS A O 14
ATOM 21884 N N . ASN A 1 54 ? 9.409 -8.088 6.332 1.00 41.45 395 ASN A N 14
ATOM 21885 C CA . ASN A 1 54 ? 10.219 -9.214 5.888 1.00 61.21 395 ASN A CA 14
ATOM 21886 C C . ASN A 1 54 ? 9.385 -10.362 5.416 1.00 50.10 395 ASN A C 14
ATOM 21887 O O . ASN A 1 54 ? 9.715 -10.999 4.427 1.00 44.10 395 ASN A O 14
ATOM 21898 N N . SER A 1 55 ? 8.296 -10.613 6.087 1.00 63.34 396 SER A N 14
ATOM 21899 C CA . SER A 1 55 ? 7.406 -11.662 5.685 1.00 11.04 396 SER A CA 14
ATOM 21900 C C . SER A 1 55 ? 6.762 -11.358 4.304 1.00 4.35 396 SER A C 14
ATOM 21901 O O . SER A 1 55 ? 6.609 -12.261 3.472 1.00 52.11 396 SER A O 14
ATOM 21909 N N . ILE A 1 56 ? 6.418 -10.084 4.056 1.00 43.22 397 ILE A N 14
ATOM 21910 C CA . ILE A 1 56 ? 5.914 -9.658 2.735 1.00 24.41 397 ILE A CA 14
ATOM 21911 C C . ILE A 1 56 ? 6.996 -9.915 1.683 1.00 23.45 397 ILE A C 14
ATOM 21912 O O . ILE A 1 56 ? 6.738 -10.513 0.639 1.00 62.13 397 ILE A O 14
ATOM 21928 N N . ARG A 1 57 ? 8.214 -9.491 2.008 1.00 72.24 398 ARG A N 14
ATOM 21929 C CA . ARG A 1 57 ? 9.383 -9.679 1.154 1.00 35.55 398 ARG A CA 14
ATOM 21930 C C . ARG A 1 57 ? 9.632 -11.143 0.853 1.00 53.44 398 ARG A C 14
ATOM 21931 O O . ARG A 1 57 ? 9.991 -11.503 -0.268 1.00 74.53 398 ARG A O 14
ATOM 21952 N N . HIS A 1 58 ? 9.425 -11.988 1.850 1.00 22.23 399 HIS A N 14
ATOM 21953 C CA . HIS A 1 58 ? 9.621 -13.411 1.683 1.00 2.03 399 HIS A CA 14
ATOM 21954 C C . HIS A 1 58 ? 8.632 -13.977 0.695 1.00 54.43 399 HIS A C 14
ATOM 21955 O O . HIS A 1 58 ? 9.032 -14.611 -0.256 1.00 21.13 399 HIS A O 14
ATOM 21970 N N . ASN A 1 59 ? 7.341 -13.691 0.895 1.00 51.42 400 ASN A N 14
ATOM 21971 C CA . ASN A 1 59 ? 6.274 -14.193 -0.010 1.00 45.35 400 ASN A CA 14
ATOM 21972 C C . ASN A 1 59 ? 6.506 -13.792 -1.451 1.00 41.53 400 ASN A C 14
ATOM 21973 O O . ASN A 1 59 ? 6.219 -14.562 -2.376 1.00 1.53 400 ASN A O 14
ATOM 21984 N N . LEU A 1 60 ? 7.045 -12.605 -1.634 1.00 63.22 401 LEU A N 14
ATOM 21985 C CA . LEU A 1 60 ? 7.374 -12.104 -2.953 1.00 53.11 401 LEU A CA 14
ATOM 21986 C C . LEU A 1 60 ? 8.477 -12.944 -3.598 1.00 35.22 401 LEU A C 14
ATOM 21987 O O . LEU A 1 60 ? 8.379 -13.335 -4.749 1.00 4.13 401 LEU A O 14
ATOM 22003 N N . SER A 1 61 ? 9.482 -13.266 -2.838 1.00 12.51 402 SER A N 14
ATOM 22004 C CA . SER A 1 61 ? 10.618 -13.984 -3.358 1.00 45.01 402 SER A CA 14
ATOM 22005 C C . SER A 1 61 ? 10.365 -15.516 -3.411 1.00 12.21 402 SER A C 14
ATOM 22006 O O . SER A 1 61 ? 11.051 -16.237 -4.154 1.00 63.40 402 SER A O 14
ATOM 22014 N N . LEU A 1 62 ? 9.371 -15.995 -2.653 1.00 1.40 403 LEU A N 14
ATOM 22015 C CA . LEU A 1 62 ? 9.079 -17.435 -2.559 1.00 12.42 403 LEU A CA 14
ATOM 22016 C C . LEU A 1 62 ? 8.735 -18.082 -3.893 1.00 23.10 403 LEU A C 14
ATOM 22017 O O . LEU A 1 62 ? 9.198 -19.182 -4.178 1.00 65.34 403 LEU A O 14
ATOM 22033 N N . HIS A 1 63 ? 7.932 -17.424 -4.714 1.00 12.32 404 HIS A N 14
ATOM 22034 C CA . HIS A 1 63 ? 7.506 -18.045 -5.976 1.00 4.12 404 HIS A CA 14
ATOM 22035 C C . HIS A 1 63 ? 7.565 -17.115 -7.156 1.00 62.34 404 HIS A C 14
ATOM 22036 O O . HIS A 1 63 ? 7.765 -15.912 -7.002 1.00 43.01 404 HIS A O 14
ATOM 22051 N N . SER A 1 64 ? 7.364 -17.683 -8.339 1.00 74.20 405 SER A N 14
ATOM 22052 C CA . SER A 1 64 ? 7.495 -16.981 -9.607 1.00 10.43 405 SER A CA 14
ATOM 22053 C C . SER A 1 64 ? 6.322 -16.042 -9.908 1.00 31.41 405 SER A C 14
ATOM 22054 O O . SER A 1 64 ? 6.197 -15.526 -11.011 1.00 34.42 405 SER A O 14
ATOM 22062 N N . ARG A 1 65 ? 5.494 -15.786 -8.913 1.00 33.22 406 ARG A N 14
ATOM 22063 C CA . ARG A 1 65 ? 4.371 -14.854 -9.069 1.00 2.44 406 ARG A CA 14
ATOM 22064 C C . ARG A 1 65 ? 4.845 -13.407 -8.966 1.00 51.13 406 ARG A C 14
ATOM 22065 O O . ARG A 1 65 ? 4.057 -12.464 -9.079 1.00 62.24 406 ARG A O 14
ATOM 22086 N N . PHE A 1 66 ? 6.117 -13.251 -8.781 1.00 72.32 407 PHE A N 14
ATOM 22087 C CA . PHE A 1 66 ? 6.723 -11.975 -8.588 1.00 21.34 407 PHE A CA 14
ATOM 22088 C C . PHE A 1 66 ? 7.542 -11.558 -9.795 1.00 75.43 407 PHE A C 14
ATOM 22089 O O . PHE A 1 66 ? 8.278 -12.367 -10.364 1.00 22.02 407 PHE A O 14
ATOM 22106 N N . MET A 1 67 ? 7.406 -10.308 -10.182 1.00 44.22 408 MET A N 14
ATOM 22107 C CA . MET A 1 67 ? 8.204 -9.739 -11.242 1.00 20.13 408 MET A CA 14
ATOM 22108 C C . MET A 1 67 ? 8.532 -8.280 -10.909 1.00 64.41 408 MET A C 14
ATOM 22109 O O . MET A 1 67 ? 7.645 -7.471 -10.602 1.00 23.24 408 MET A O 14
ATOM 22123 N N . ARG A 1 68 ? 9.797 -7.969 -10.946 1.00 64.23 409 ARG A N 14
ATOM 22124 C CA . ARG A 1 68 ? 10.316 -6.694 -10.544 1.00 60.53 409 ARG A CA 14
ATOM 22125 C C . ARG A 1 68 ? 10.443 -5.768 -11.744 1.00 41.11 409 ARG A C 14
ATOM 22126 O O . ARG A 1 68 ? 10.768 -6.214 -12.843 1.00 15.34 409 ARG A O 14
ATOM 22147 N N . ILE A 1 69 ? 10.154 -4.500 -11.555 1.00 23.32 410 ILE A N 14
ATOM 22148 C CA . ILE A 1 69 ? 10.379 -3.538 -12.608 1.00 15.33 410 ILE A CA 14
ATOM 22149 C C . ILE A 1 69 ? 11.695 -2.849 -12.343 1.00 13.35 410 ILE A C 14
ATOM 22150 O O . ILE A 1 69 ? 12.021 -2.559 -11.182 1.00 41.12 410 ILE A O 14
ATOM 22166 N N . GLN A 1 70 ? 12.459 -2.628 -13.389 1.00 21.44 411 GLN A N 14
ATOM 22167 C CA . GLN A 1 70 ? 13.751 -1.980 -13.255 1.00 35.12 411 GLN A CA 14
ATOM 22168 C C . GLN A 1 70 ? 13.522 -0.524 -12.891 1.00 53.23 411 GLN A C 14
ATOM 22169 O O . GLN A 1 70 ? 12.773 0.182 -13.577 1.00 22.21 411 GLN A O 14
ATOM 22183 N N . ASN A 1 71 ? 14.121 -0.086 -11.816 1.00 43.41 412 ASN A N 14
ATOM 22184 C CA . ASN A 1 71 ? 13.925 1.266 -11.348 1.00 3.22 412 ASN A CA 14
ATOM 22185 C C . ASN A 1 71 ? 14.736 2.243 -12.121 1.00 55.30 412 ASN A C 14
ATOM 22186 O O . ASN A 1 71 ? 15.967 2.239 -12.082 1.00 34.31 412 ASN A O 14
ATOM 22197 N N . GLU A 1 72 ? 14.055 3.040 -12.835 1.00 72.40 413 GLU A N 14
ATOM 22198 C CA . GLU A 1 72 ? 14.634 4.130 -13.505 1.00 54.44 413 GLU A CA 14
ATOM 22199 C C . GLU A 1 72 ? 14.081 5.379 -12.869 1.00 3.12 413 GLU A C 14
ATOM 22200 O O . GLU A 1 72 ? 12.994 5.851 -13.228 1.00 52.42 413 GLU A O 14
ATOM 22212 N N . GLY A 1 73 ? 14.766 5.852 -11.869 1.00 12.13 414 GLY A N 14
ATOM 22213 C CA . GLY A 1 73 ? 14.316 6.995 -11.147 1.00 3.15 414 GLY A CA 14
ATOM 22214 C C . GLY A 1 73 ? 15.315 7.425 -10.117 1.00 34.00 414 GLY A C 14
ATOM 22215 O O . GLY A 1 73 ? 16.348 8.003 -10.458 1.00 13.23 414 GLY A O 14
ATOM 22219 N N . ALA A 1 74 ? 15.048 7.127 -8.871 1.00 15.13 415 ALA A N 14
ATOM 22220 C CA . ALA A 1 74 ? 15.906 7.567 -7.800 1.00 51.13 415 ALA A CA 14
ATOM 22221 C C . ALA A 1 74 ? 16.176 6.473 -6.773 1.00 44.20 415 ALA A C 14
ATOM 22222 O O . ALA A 1 74 ? 15.263 6.033 -6.056 1.00 14.33 415 ALA A O 14
ATOM 22229 N N . GLY A 1 75 ? 17.411 6.022 -6.743 1.00 23.11 416 GLY A N 14
ATOM 22230 C CA . GLY A 1 75 ? 17.888 5.104 -5.727 1.00 61.32 416 GLY A CA 14
ATOM 22231 C C . GLY A 1 75 ? 17.166 3.767 -5.650 1.00 1.13 416 GLY A C 14
ATOM 22232 O O . GLY A 1 75 ? 16.846 3.142 -6.665 1.00 50.02 416 GLY A O 14
ATOM 22236 N N . LYS A 1 76 ? 16.881 3.355 -4.428 1.00 43.30 417 LYS A N 14
ATOM 22237 C CA . LYS A 1 76 ? 16.318 2.055 -4.136 1.00 10.24 417 LYS A CA 14
ATOM 22238 C C . LYS A 1 76 ? 14.816 2.032 -4.100 1.00 33.43 417 LYS A C 14
ATOM 22239 O O . LYS A 1 76 ? 14.226 1.197 -3.406 1.00 52.22 417 LYS A O 14
ATOM 22258 N N . SER A 1 77 ? 14.194 2.913 -4.859 1.00 4.44 418 SER A N 14
ATOM 22259 C CA . SER A 1 77 ? 12.754 2.947 -4.961 1.00 13.04 418 SER A CA 14
ATOM 22260 C C . SER A 1 77 ? 12.255 1.648 -5.616 1.00 62.15 418 SER A C 14
ATOM 22261 O O . SER A 1 77 ? 12.276 1.493 -6.837 1.00 31.14 418 SER A O 14
ATOM 22269 N N . SER A 1 78 ? 11.871 0.722 -4.798 1.00 33.51 419 SER A N 14
ATOM 22270 C CA . SER A 1 78 ? 11.482 -0.567 -5.241 1.00 74.34 419 SER A CA 14
ATOM 22271 C C . SER A 1 78 ? 9.995 -0.663 -5.551 1.00 65.34 419 SER A C 14
ATOM 22272 O O . SER A 1 78 ? 9.144 -0.377 -4.700 1.00 52.55 419 SER A O 14
ATOM 22280 N N . TRP A 1 79 ? 9.684 -1.036 -6.770 1.00 14.51 420 TRP A N 14
ATOM 22281 C CA . TRP A 1 79 ? 8.328 -1.254 -7.170 1.00 50.23 420 TRP A CA 14
ATOM 22282 C C . TRP A 1 79 ? 8.253 -2.497 -8.016 1.00 4.04 420 TRP A C 14
ATOM 22283 O O . TRP A 1 79 ? 9.200 -2.817 -8.763 1.00 33.01 420 TRP A O 14
ATOM 22304 N N . TRP A 1 80 ? 7.177 -3.200 -7.901 1.00 0.12 421 TRP A N 14
ATOM 22305 C CA . TRP A 1 80 ? 7.038 -4.453 -8.568 1.00 11.02 421 TRP A CA 14
ATOM 22306 C C . TRP A 1 80 ? 5.584 -4.638 -8.995 1.00 21.32 421 TRP A C 14
ATOM 22307 O O . TRP A 1 80 ? 4.703 -3.872 -8.568 1.00 3.21 421 TRP A O 14
ATOM 22328 N N . VAL A 1 81 ? 5.340 -5.606 -9.848 1.00 42.44 422 VAL A N 14
ATOM 22329 C CA . VAL A 1 81 ? 3.995 -5.942 -10.293 1.00 61.33 422 VAL A CA 14
ATOM 22330 C C . VAL A 1 81 ? 3.797 -7.439 -10.182 1.00 42.15 422 VAL A C 14
ATOM 22331 O O . VAL A 1 81 ? 4.782 -8.195 -10.119 1.00 4.14 422 VAL A O 14
ATOM 22344 N N . ILE A 1 82 ? 2.567 -7.878 -10.143 1.00 62.24 423 ILE A N 14
ATOM 22345 C CA . ILE A 1 82 ? 2.306 -9.289 -10.011 1.00 24.21 423 ILE A CA 14
ATOM 22346 C C . ILE A 1 82 ? 2.425 -9.901 -11.379 1.00 75.35 423 ILE A C 14
ATOM 22347 O O . ILE A 1 82 ? 1.898 -9.350 -12.357 1.00 65.12 423 ILE A O 14
ATOM 22363 N N . ASN A 1 83 ? 3.108 -11.018 -11.450 1.00 31.32 424 ASN A N 14
ATOM 22364 C CA . ASN A 1 83 ? 3.360 -11.691 -12.719 1.00 20.11 424 ASN A CA 14
ATOM 22365 C C . ASN A 1 83 ? 2.026 -12.167 -13.330 1.00 72.34 424 ASN A C 14
ATOM 22366 O O . ASN A 1 83 ? 1.325 -13.001 -12.748 1.00 43.23 424 ASN A O 14
ATOM 22377 N N . PRO A 1 84 ? 1.681 -11.657 -14.534 1.00 1.00 425 PRO A N 14
ATOM 22378 C CA . PRO A 1 84 ? 0.428 -11.988 -15.217 1.00 41.43 425 PRO A CA 14
ATOM 22379 C C . PRO A 1 84 ? 0.480 -13.356 -15.899 1.00 44.41 425 PRO A C 14
ATOM 22380 O O . PRO A 1 84 ? -0.528 -13.864 -16.395 1.00 42.34 425 PRO A O 14
ATOM 22391 N N . ASP A 1 85 ? 1.649 -13.934 -15.926 1.00 3.10 426 ASP A N 14
ATOM 22392 C CA . ASP A 1 85 ? 1.852 -15.263 -16.481 1.00 65.22 426 ASP A CA 14
ATOM 22393 C C . ASP A 1 85 ? 1.741 -16.282 -15.366 1.00 63.21 426 ASP A C 14
ATOM 22394 O O . ASP A 1 85 ? 1.539 -17.470 -15.594 1.00 0.30 426 ASP A O 14
ATOM 22403 N N . ALA A 1 86 ? 1.827 -15.796 -14.148 1.00 33.42 427 ALA A N 14
ATOM 22404 C CA . ALA A 1 86 ? 1.747 -16.652 -12.990 1.00 22.14 427 ALA A CA 14
ATOM 22405 C C . ALA A 1 86 ? 0.342 -16.704 -12.430 1.00 11.12 427 ALA A C 14
ATOM 22406 O O . ALA A 1 86 ? 0.007 -17.582 -11.625 1.00 23.53 427 ALA A O 14
ATOM 22413 N N . LYS A 1 87 ? -0.474 -15.787 -12.853 1.00 50.34 428 LYS A N 14
ATOM 22414 C CA . LYS A 1 87 ? -1.834 -15.705 -12.370 1.00 42.25 428 LYS A CA 14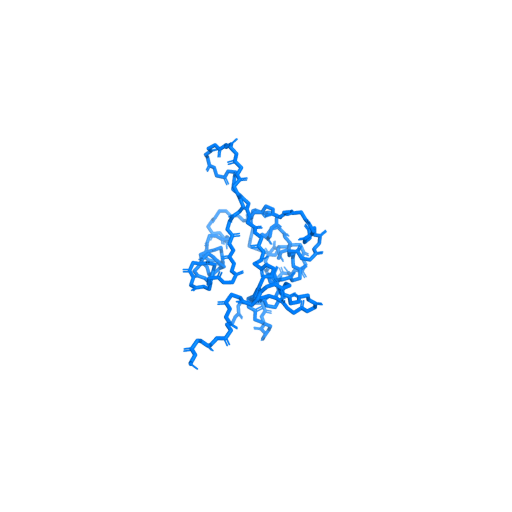
ATOM 22415 C C . LYS A 1 87 ? -2.810 -15.300 -13.468 1.00 1.01 428 LYS A C 14
ATOM 22416 O O . LYS A 1 87 ? -2.481 -14.484 -14.334 1.00 61.15 428 LYS A O 14
ATOM 22435 N N . PRO A 1 88 ? -4.006 -15.900 -13.477 1.00 51.52 429 PRO A N 14
ATOM 22436 C CA . PRO A 1 88 ? -5.075 -15.496 -14.390 1.00 33.24 429 PRO A CA 14
ATOM 22437 C C . PRO A 1 88 ? -5.732 -14.206 -13.892 1.00 43.45 429 PRO A C 14
ATOM 22438 O O . PRO A 1 88 ? -6.294 -13.426 -14.667 1.00 52.24 429 PRO A O 14
ATOM 22449 N N . GLY A 1 89 ? -5.639 -14.001 -12.584 1.00 54.24 430 GLY A N 14
ATOM 22450 C CA . GLY A 1 89 ? -6.166 -12.824 -11.962 1.00 62.13 430 GLY A CA 14
ATOM 22451 C C . GLY A 1 89 ? -7.577 -13.007 -11.453 1.00 44.12 430 GLY A C 14
ATOM 22452 O O . GLY A 1 89 ? -8.366 -13.772 -12.036 1.00 5.53 430 GLY A O 14
ATOM 22456 N N . ARG A 1 90 ? -7.880 -12.328 -10.346 1.00 41.25 431 ARG A N 14
ATOM 22457 C CA . ARG A 1 90 ? -9.224 -12.295 -9.742 1.00 13.41 431 ARG A CA 14
ATOM 22458 C C . ARG A 1 90 ? -9.666 -13.655 -9.198 1.00 61.22 431 ARG A C 14
ATOM 22459 O O . ARG A 1 90 ? -10.865 -13.907 -9.006 1.00 30.43 431 ARG A O 14
ATOM 22480 N N . ASN A 1 91 ? -8.710 -14.509 -8.918 1.00 73.40 432 ASN A N 14
ATOM 22481 C CA . ASN A 1 91 ? -9.004 -15.797 -8.322 1.00 61.12 432 ASN A CA 14
ATOM 22482 C C . ASN A 1 91 ? -8.873 -15.698 -6.811 1.00 1.20 432 ASN A C 14
ATOM 22483 O O . ASN A 1 91 ? -7.969 -15.030 -6.308 1.00 71.13 432 ASN A O 14
ATOM 22494 N N . PRO A 1 92 ? -9.790 -16.314 -6.063 1.00 63.14 433 PRO A N 14
ATOM 22495 C CA . PRO A 1 92 ? -9.748 -16.273 -4.612 1.00 12.14 433 PRO A CA 14
ATOM 22496 C C . PRO A 1 92 ? -8.622 -17.142 -4.038 1.00 43.14 433 PRO A C 14
ATOM 22497 O O . PRO A 1 92 ? -8.617 -18.372 -4.188 1.00 4.32 433 PRO A O 14
ATOM 22508 N N . ARG A 1 93 ? -7.665 -16.504 -3.413 1.00 31.22 434 ARG A N 14
ATOM 22509 C CA . ARG A 1 93 ? -6.565 -17.197 -2.782 1.00 74.55 434 ARG A CA 14
ATOM 22510 C C . ARG A 1 93 ? -7.049 -17.636 -1.410 1.00 51.11 434 ARG A C 14
ATOM 22511 O O . ARG A 1 93 ? -7.153 -16.836 -0.517 1.00 75.31 434 ARG A O 14
ATOM 22532 N N . ARG A 1 94 ? -7.399 -18.883 -1.258 1.00 22.53 435 ARG A N 14
ATOM 22533 C CA . ARG A 1 94 ? -8.003 -19.342 -0.000 1.00 51.22 435 ARG A CA 14
ATOM 22534 C C . ARG A 1 94 ? -7.238 -20.506 0.620 1.00 13.03 435 ARG A C 14
ATOM 22535 O O . ARG A 1 94 ? -7.785 -21.230 1.444 1.00 61.21 435 ARG A O 14
ATOM 22556 N N . GLN A 1 95 ? -5.980 -20.672 0.273 1.00 23.51 436 GLN A N 14
ATOM 22557 C CA . GLN A 1 95 ? -5.243 -21.835 0.769 1.00 22.01 436 GLN A CA 14
ATOM 22558 C C . GLN A 1 95 ? -4.472 -21.609 2.087 1.00 15.22 436 GLN A C 14
ATOM 22559 O O . GLN A 1 95 ? -3.936 -22.557 2.651 1.00 63.25 436 GLN A O 14
ATOM 22573 N N . ARG A 1 96 ? -4.392 -20.378 2.564 1.00 72.33 437 ARG A N 14
ATOM 22574 C CA . ARG A 1 96 ? -3.779 -20.128 3.888 1.00 70.44 437 ARG A CA 14
ATOM 22575 C C . ARG A 1 96 ? -4.819 -19.636 4.866 1.00 74.13 437 ARG A C 14
ATOM 22576 O O . ARG A 1 96 ? -4.648 -19.739 6.079 1.00 54.44 437 ARG A O 14
ATOM 22597 N N . SER A 1 97 ? -5.905 -19.130 4.325 1.00 2.20 438 SER A N 14
ATOM 22598 C CA . SER A 1 97 ? -7.009 -18.626 5.106 1.00 62.01 438 SER A CA 14
ATOM 22599 C C . SER A 1 97 ? -8.070 -19.715 5.246 1.00 14.42 438 SER A C 14
ATOM 22600 O O . SER A 1 97 ? -9.230 -19.460 5.598 1.00 2.20 438 SER A O 14
ATOM 22608 N N . ALA A 1 98 ? -7.654 -20.924 4.959 1.00 1.10 439 ALA A N 14
ATOM 22609 C CA . ALA A 1 98 ? -8.478 -22.087 5.090 1.00 24.20 439 ALA A CA 14
ATOM 22610 C C . ALA A 1 98 ? -8.207 -22.711 6.435 1.00 61.43 439 ALA A C 14
ATOM 22611 O O . ALA A 1 98 ? -7.472 -22.141 7.259 1.00 4.43 439 ALA A O 14
ATOM 22618 N N . THR A 1 99 ? -8.757 -23.855 6.670 1.00 0.33 440 THR A N 14
ATOM 22619 C CA . THR A 1 99 ? -8.534 -24.508 7.899 1.00 13.04 440 THR A CA 14
ATOM 22620 C C . THR A 1 99 ? -7.336 -25.474 7.801 1.00 41.22 440 THR A C 14
ATOM 22621 O O . THR A 1 99 ? -7.434 -26.589 7.274 1.00 2.14 440 THR A O 14
ATOM 22632 N N . LEU A 1 100 ? -6.192 -25.002 8.247 1.00 74.41 441 LEU A N 14
ATOM 22633 C CA . LEU A 1 100 ? -5.002 -25.815 8.279 1.00 65.32 441 LEU A CA 14
ATOM 22634 C C . LEU A 1 100 ? -4.947 -26.567 9.587 1.00 34.01 441 LEU A C 14
ATOM 22635 O O . LEU A 1 100 ? -4.572 -26.007 10.630 1.00 40.35 441 LEU A O 14
ATOM 22651 N N . GLU A 1 101 ? -5.381 -27.793 9.539 1.00 4.21 442 GLU A N 14
ATOM 22652 C CA . GLU A 1 101 ? -5.412 -28.664 10.677 1.00 65.34 442 GLU A CA 14
ATOM 22653 C C . GLU A 1 101 ? -5.141 -30.057 10.135 1.00 53.51 442 GLU A C 14
ATOM 22654 O O . GLU A 1 101 ? -6.060 -30.663 9.546 1.00 38.32 442 GLU A O 14
ATOM 22667 N N . ASN A 1 1 ? -1.896 -15.277 10.634 1.00 41.42 342 ASN A N 15
ATOM 22668 C CA . ASN A 1 1 ? -1.473 -14.007 10.025 1.00 13.04 342 ASN A CA 15
ATOM 22669 C C . ASN A 1 1 ? -1.650 -12.888 11.018 1.00 63.31 342 ASN A C 15
ATOM 22670 O O . ASN A 1 1 ? -2.614 -12.890 11.774 1.00 62.21 342 ASN A O 15
ATOM 22683 N N . PRO A 1 2 ? -0.726 -11.898 11.033 1.00 43.42 343 PRO A N 15
ATOM 22684 C CA . PRO A 1 2 ? -0.753 -10.790 12.020 1.00 71.01 343 PRO A CA 15
ATOM 22685 C C . PRO A 1 2 ? -1.993 -9.895 11.894 1.00 63.02 343 PRO A C 15
ATOM 22686 O O . PRO A 1 2 ? -2.516 -9.397 12.883 1.00 40.23 343 PRO A O 15
ATOM 22697 N N . TRP A 1 3 ? -2.441 -9.710 10.680 1.00 32.24 344 TRP A N 15
ATOM 22698 C CA . TRP A 1 3 ? -3.576 -8.855 10.382 1.00 71.33 344 TRP A CA 15
ATOM 22699 C C . TRP A 1 3 ? -4.922 -9.552 10.613 1.00 52.15 344 TRP A C 15
ATOM 22700 O O . TRP A 1 3 ? -5.882 -8.930 11.086 1.00 15.24 344 TRP A O 15
ATOM 22721 N N . GLY A 1 4 ? -4.978 -10.836 10.307 1.00 11.22 345 GLY A N 15
ATOM 22722 C CA . GLY A 1 4 ? -6.213 -11.557 10.386 1.00 11.50 345 GLY A CA 15
ATOM 22723 C C . GLY A 1 4 ? -6.136 -12.914 9.712 1.00 12.44 345 GLY A C 15
ATOM 22724 O O . GLY A 1 4 ? -5.279 -13.732 10.058 1.00 22.41 345 GLY A O 15
ATOM 22728 N N . ALA A 1 5 ? -6.979 -13.142 8.714 1.00 45.13 346 ALA A N 15
ATOM 22729 C CA . ALA A 1 5 ? -7.095 -14.468 8.120 1.00 64.03 346 ALA A CA 15
ATOM 22730 C C . ALA A 1 5 ? -6.538 -14.594 6.700 1.00 54.03 346 ALA A C 15
ATOM 22731 O O . ALA A 1 5 ? -6.073 -15.676 6.327 1.00 4.31 346 ALA A O 15
ATOM 22738 N N . GLU A 1 6 ? -6.591 -13.529 5.895 1.00 52.31 347 GLU A N 15
ATOM 22739 C CA . GLU A 1 6 ? -6.092 -13.628 4.512 1.00 42.51 347 GLU A CA 15
ATOM 22740 C C . GLU A 1 6 ? -4.591 -13.819 4.471 1.00 50.34 347 GLU A C 15
ATOM 22741 O O . GLU A 1 6 ? -3.909 -13.571 5.449 1.00 24.43 347 GLU A O 15
ATOM 22753 N N . SER A 1 7 ? -4.089 -14.246 3.349 1.00 71.33 348 SER A N 15
ATOM 22754 C CA . SER A 1 7 ? -2.689 -14.518 3.217 1.00 63.22 348 SER A CA 15
ATOM 22755 C C . SER A 1 7 ? -1.954 -13.260 2.839 1.00 71.24 348 SER A C 15
ATOM 22756 O O . SER A 1 7 ? -2.583 -12.257 2.456 1.00 72.42 348 SER A O 15
ATOM 22764 N N . TYR A 1 8 ? -0.634 -13.303 2.951 1.00 74.12 349 TYR A N 15
ATOM 22765 C CA . TYR A 1 8 ? 0.205 -12.195 2.545 1.00 30.10 349 TYR A CA 15
ATOM 22766 C C . TYR A 1 8 ? -0.077 -11.884 1.126 1.00 14.23 349 TYR A C 15
ATOM 22767 O O . TYR A 1 8 ? -0.506 -10.810 0.823 1.00 70.15 349 TYR A O 15
ATOM 22785 N N . SER A 1 9 ? 0.112 -12.861 0.272 1.00 0.25 350 SER A N 15
ATOM 22786 C CA . SER A 1 9 ? -0.133 -12.703 -1.156 1.00 33.24 350 SER A CA 15
ATOM 22787 C C . SER A 1 9 ? -1.542 -12.145 -1.459 1.00 5.42 350 SER A C 15
ATOM 22788 O O . SER A 1 9 ? -1.696 -11.340 -2.361 1.00 64.22 350 SER A O 15
ATOM 22796 N N . ASP A 1 10 ? -2.543 -12.557 -0.678 1.00 35.21 351 ASP A N 15
ATOM 22797 C CA . ASP A 1 10 ? -3.915 -12.041 -0.827 1.00 62.13 351 ASP A CA 15
ATOM 22798 C C . ASP A 1 10 ? -3.975 -10.553 -0.546 1.00 44.53 351 ASP A C 15
ATOM 22799 O O . ASP A 1 10 ? -4.509 -9.781 -1.339 1.00 64.54 351 ASP A O 15
ATOM 22808 N N . LEU A 1 11 ? -3.429 -10.148 0.576 1.00 22.21 352 LEU A N 15
ATOM 22809 C CA . LEU A 1 11 ? -3.413 -8.753 0.923 1.00 50.52 352 LEU A CA 15
ATOM 22810 C C . LEU A 1 11 ? -2.412 -7.941 0.109 1.00 60.22 352 LEU A C 15
ATOM 22811 O O . LEU A 1 11 ? -2.652 -6.769 -0.162 1.00 61.44 352 LEU A O 15
ATOM 22827 N N . ILE A 1 12 ? -1.288 -8.545 -0.264 1.00 71.12 353 ILE A N 15
ATOM 22828 C CA . ILE A 1 12 ? -0.316 -7.865 -1.113 1.00 63.42 353 ILE A CA 15
ATOM 22829 C C . ILE A 1 12 ? -0.984 -7.583 -2.443 1.00 71.51 353 ILE A C 15
ATOM 22830 O O . ILE A 1 12 ? -0.824 -6.509 -3.018 1.00 54.31 353 ILE A O 15
ATOM 22846 N N . ALA A 1 13 ? -1.773 -8.551 -2.909 1.00 22.34 354 ALA A N 15
ATOM 22847 C CA . ALA A 1 13 ? -2.567 -8.365 -4.099 1.00 62.41 354 ALA A CA 15
ATOM 22848 C C . ALA A 1 13 ? -3.526 -7.203 -3.913 1.00 25.50 354 ALA A C 15
ATOM 22849 O O . ALA A 1 13 ? -3.694 -6.425 -4.807 1.00 13.23 354 ALA A O 15
ATOM 22856 N N . LYS A 1 14 ? -4.142 -7.083 -2.721 1.00 12.44 355 LYS A N 15
ATOM 22857 C CA . LYS A 1 14 ? -5.012 -5.933 -2.437 1.00 44.21 355 LYS A CA 15
ATOM 22858 C C . LYS A 1 14 ? -4.249 -4.620 -2.489 1.00 61.12 355 LYS A C 15
ATOM 22859 O O . LYS A 1 14 ? -4.763 -3.628 -3.010 1.00 70.11 355 LYS A O 15
ATOM 22878 N N . ALA A 1 15 ? -3.034 -4.608 -1.948 1.00 63.02 356 ALA A N 15
ATOM 22879 C CA . ALA A 1 15 ? -2.189 -3.419 -2.008 1.00 1.20 356 ALA A CA 15
ATOM 22880 C C . ALA A 1 15 ? -1.966 -3.047 -3.456 1.00 42.24 356 ALA A C 15
ATOM 22881 O O . ALA A 1 15 ? -2.092 -1.890 -3.845 1.00 64.21 356 ALA A O 15
ATOM 22888 N N . LEU A 1 16 ? -1.672 -4.051 -4.250 1.00 55.13 357 LEU A N 15
ATOM 22889 C CA . LEU A 1 16 ? -1.539 -3.894 -5.678 1.00 44.03 357 LEU A CA 15
ATOM 22890 C C . LEU A 1 16 ? -2.839 -3.418 -6.306 1.00 51.40 357 LEU A C 15
ATOM 22891 O O . LEU A 1 16 ? -2.840 -2.461 -7.050 1.00 5.24 357 LEU A O 15
ATOM 22907 N N . LYS A 1 17 ? -3.950 -4.068 -5.954 1.00 35.31 358 LYS A N 15
ATOM 22908 C CA . LYS A 1 17 ? -5.273 -3.757 -6.481 1.00 72.42 358 LYS A CA 15
ATOM 22909 C C . LYS A 1 17 ? -5.744 -2.334 -6.174 1.00 72.03 358 LYS A C 15
ATOM 22910 O O . LYS A 1 17 ? -6.714 -1.863 -6.756 1.00 70.03 358 LYS A O 15
ATOM 22929 N N . SER A 1 18 ? -5.063 -1.661 -5.271 1.00 12.40 359 SER A N 15
ATOM 22930 C CA . SER A 1 18 ? -5.378 -0.291 -4.941 1.00 55.45 359 SER A CA 15
ATOM 22931 C C . SER A 1 18 ? -4.998 0.630 -6.124 1.00 23.15 359 SER A C 15
ATOM 22932 O O . SER A 1 18 ? -5.605 1.687 -6.336 1.00 73.04 359 SER A O 15
ATOM 22940 N N . THR A 1 19 ? -4.027 0.201 -6.910 1.00 31.24 360 THR A N 15
ATOM 22941 C CA . THR A 1 19 ? -3.541 0.980 -8.027 1.00 61.21 360 THR A CA 15
ATOM 22942 C C . THR A 1 19 ? -3.000 -0.003 -9.099 1.00 70.35 360 THR A C 15
ATOM 22943 O O . THR A 1 19 ? -2.008 0.248 -9.788 1.00 73.44 360 THR A O 15
ATOM 22954 N N . PHE A 1 20 ? -3.755 -1.071 -9.295 1.00 10.34 361 PHE A N 15
ATOM 22955 C CA . PHE A 1 20 ? -3.364 -2.218 -10.130 1.00 73.33 361 PHE A CA 15
ATOM 22956 C C . PHE A 1 20 ? -3.170 -1.811 -11.580 1.00 13.10 361 PHE A C 15
ATOM 22957 O O . PHE A 1 20 ? -2.538 -2.524 -12.366 1.00 43.02 361 PHE A O 15
ATOM 22974 N N . ASP A 1 21 ? -3.698 -0.662 -11.925 1.00 75.30 362 ASP A N 15
ATOM 22975 C CA . ASP A 1 21 ? -3.633 -0.153 -13.288 1.00 12.21 362 ASP A CA 15
ATOM 22976 C C . ASP A 1 21 ? -2.268 0.431 -13.571 1.00 54.55 362 ASP A C 15
ATOM 22977 O O . ASP A 1 21 ? -1.926 0.721 -14.716 1.00 34.43 362 ASP A O 15
ATOM 22986 N N . GLY A 1 22 ? -1.492 0.594 -12.529 1.00 42.13 363 GLY A N 15
ATOM 22987 C CA . GLY A 1 22 ? -0.173 1.095 -12.663 1.00 60.31 363 GLY A CA 15
ATOM 22988 C C . GLY A 1 22 ? 0.805 0.203 -11.955 1.00 25.33 363 GLY A C 15
ATOM 22989 O O . GLY A 1 22 ? 1.093 -0.903 -12.423 1.00 14.13 363 GLY A O 15
ATOM 22993 N N . ARG A 1 23 ? 1.295 0.648 -10.825 1.00 22.03 364 ARG A N 15
ATOM 22994 C CA . ARG A 1 23 ? 2.272 -0.100 -10.070 1.00 51.33 364 ARG A CA 15
ATOM 22995 C C . ARG A 1 23 ? 2.279 0.343 -8.617 1.00 42.20 364 ARG A C 15
ATOM 22996 O O . ARG A 1 23 ? 1.860 1.457 -8.291 1.00 1.13 364 ARG A O 15
ATOM 23017 N N . MET A 1 24 ? 2.755 -0.520 -7.763 1.00 24.20 365 MET A N 15
ATOM 23018 C CA . MET A 1 24 ? 2.924 -0.209 -6.364 1.00 24.32 365 MET A CA 15
ATOM 23019 C C . MET A 1 24 ? 4.373 -0.129 -6.046 1.00 64.51 365 MET A C 15
ATOM 23020 O O . MET A 1 24 ? 5.179 -0.726 -6.726 1.00 0.32 365 MET A O 15
ATOM 23034 N N . ARG A 1 25 ? 4.721 0.627 -5.060 1.00 0.44 366 ARG A N 15
ATOM 23035 C CA . ARG A 1 25 ? 6.095 0.648 -4.626 1.00 31.33 366 ARG A CA 15
ATOM 23036 C C . ARG A 1 25 ? 6.187 -0.320 -3.484 1.00 73.23 366 ARG A C 15
ATOM 23037 O O . ARG A 1 25 ? 5.211 -0.488 -2.763 1.00 25.25 366 ARG A O 15
ATOM 23058 N N . LEU A 1 26 ? 7.310 -0.964 -3.321 1.00 70.54 367 LEU A N 15
ATOM 23059 C CA . LEU A 1 26 ? 7.506 -1.855 -2.199 1.00 33.21 367 LEU A CA 15
ATOM 23060 C C . LEU A 1 26 ? 7.239 -1.150 -0.837 1.00 12.25 367 LEU A C 15
ATOM 23061 O O . LEU A 1 26 ? 6.628 -1.734 0.056 1.00 62.43 367 LEU A O 15
ATOM 23077 N N . ASN A 1 27 ? 7.642 0.116 -0.712 1.00 35.21 368 ASN A N 15
ATOM 23078 C CA . ASN A 1 27 ? 7.329 0.898 0.510 1.00 21.44 368 ASN A CA 15
ATOM 23079 C C . ASN A 1 27 ? 5.825 1.114 0.619 1.00 21.12 368 ASN A C 15
ATOM 23080 O O . ASN A 1 27 ? 5.253 1.048 1.702 1.00 15.40 368 ASN A O 15
ATOM 23091 N N . GLU A 1 28 ? 5.190 1.339 -0.522 1.00 44.52 369 GLU A N 15
ATOM 23092 C CA . GLU A 1 28 ? 3.754 1.564 -0.587 1.00 21.44 369 GLU A CA 15
ATOM 23093 C C . GLU A 1 28 ? 2.971 0.331 -0.176 1.00 44.43 369 GLU A C 15
ATOM 23094 O O . GLU A 1 28 ? 1.892 0.446 0.376 1.00 53.14 369 GLU A O 15
ATOM 23106 N N . ILE A 1 29 ? 3.529 -0.845 -0.448 1.00 2.05 370 ILE A N 15
ATOM 23107 C CA . ILE A 1 29 ? 2.929 -2.100 -0.001 1.00 24.50 370 ILE A CA 15
ATOM 23108 C C . ILE A 1 29 ? 2.823 -2.079 1.513 1.00 24.43 370 ILE A C 15
ATOM 23109 O O . ILE A 1 29 ? 1.761 -2.317 2.075 1.00 0.40 370 ILE A O 15
ATOM 23125 N N . TYR A 1 30 ? 3.922 -1.726 2.155 1.00 51.53 371 TYR A N 15
ATOM 23126 C CA . TYR A 1 30 ? 3.974 -1.626 3.603 1.00 60.55 371 TYR A CA 15
ATOM 23127 C C . TYR A 1 30 ? 3.015 -0.551 4.107 1.00 40.34 371 TYR A C 15
ATOM 23128 O O . TYR A 1 30 ? 2.285 -0.757 5.081 1.00 45.02 371 TYR A O 15
ATOM 23146 N N . ASN A 1 31 ? 3.002 0.568 3.421 1.00 54.30 372 ASN A N 15
ATOM 23147 C CA . ASN A 1 31 ? 2.123 1.695 3.765 1.00 15.33 372 ASN A CA 15
ATOM 23148 C C . ASN A 1 31 ? 0.653 1.323 3.636 1.00 14.44 372 ASN A C 15
ATOM 23149 O O . ASN A 1 31 ? -0.184 1.789 4.424 1.00 31.44 372 ASN A O 15
ATOM 23160 N N . TRP A 1 32 ? 0.337 0.478 2.653 1.00 42.44 373 TRP A N 15
ATOM 23161 C CA . TRP A 1 32 ? -1.021 0.004 2.447 1.00 13.01 373 TRP A CA 15
ATOM 23162 C C . TRP A 1 32 ? -1.517 -0.715 3.690 1.00 42.42 373 TRP A C 15
ATOM 23163 O O . TRP A 1 32 ? -2.574 -0.380 4.228 1.00 62.21 373 TRP A O 15
ATOM 23184 N N . PHE A 1 33 ? -0.742 -1.692 4.149 1.00 24.44 374 PHE A N 15
ATOM 23185 C CA . PHE A 1 33 ? -1.093 -2.474 5.336 1.00 73.00 374 PHE A CA 15
ATOM 23186 C C . PHE A 1 33 ? -1.234 -1.595 6.550 1.00 3.35 374 PHE A C 15
ATOM 23187 O O . PHE A 1 33 ? -2.167 -1.744 7.317 1.00 45.34 374 PHE A O 15
ATOM 23204 N N . ALA A 1 34 ? -0.316 -0.676 6.703 1.00 24.53 375 ALA A N 15
ATOM 23205 C CA . ALA A 1 34 ? -0.310 0.239 7.836 1.00 42.34 375 ALA A CA 15
ATOM 23206 C C . ALA A 1 34 ? -1.594 1.060 7.896 1.00 73.35 375 ALA A C 15
ATOM 23207 O O . ALA A 1 34 ? -2.212 1.202 8.952 1.00 44.22 375 ALA A O 15
ATOM 23214 N N . SER A 1 35 ? -1.998 1.573 6.770 1.00 0.30 376 SER A N 15
ATOM 23215 C CA . SER A 1 35 ? -3.165 2.405 6.700 1.00 33.41 376 SER A CA 15
ATOM 23216 C C . SER A 1 35 ? -4.473 1.594 6.724 1.00 1.42 376 SER A C 15
ATOM 23217 O O . SER A 1 35 ? -5.445 1.997 7.372 1.00 0.13 376 SER A O 15
ATOM 23225 N N . ASN A 1 36 ? -4.490 0.446 6.062 1.00 70.14 377 ASN A N 15
ATOM 23226 C CA . ASN A 1 36 ? -5.730 -0.324 5.932 1.00 40.21 377 ASN A CA 15
ATOM 23227 C C . ASN A 1 36 ? -5.938 -1.316 7.053 1.00 11.13 377 ASN A C 15
ATOM 23228 O O . ASN A 1 36 ? -7.043 -1.843 7.226 1.00 41.23 377 ASN A O 15
ATOM 23239 N N . VAL A 1 37 ? -4.899 -1.583 7.804 1.00 32.21 378 VAL A N 15
ATOM 23240 C CA . VAL A 1 37 ? -4.981 -2.483 8.933 1.00 53.12 378 VAL A CA 15
ATOM 23241 C C . VAL A 1 37 ? -4.493 -1.748 10.179 1.00 33.53 378 VAL A C 15
ATOM 23242 O O . VAL A 1 37 ? -3.333 -1.332 10.248 1.00 61.54 378 VAL A O 15
ATOM 23255 N N . PRO A 1 38 ? -5.361 -1.596 11.187 1.00 53.41 379 PRO A N 15
ATOM 23256 C CA . PRO A 1 38 ? -5.059 -0.804 12.394 1.00 12.31 379 PRO A CA 15
ATOM 23257 C C . PRO A 1 38 ? -3.889 -1.371 13.212 1.00 30.52 379 PRO A C 15
ATOM 23258 O O . PRO A 1 38 ? -3.194 -0.631 13.924 1.00 64.51 379 PRO A O 15
ATOM 23269 N N . TYR A 1 39 ? -3.666 -2.667 13.095 1.00 11.32 380 TYR A N 15
ATOM 23270 C CA . TYR A 1 39 ? -2.564 -3.322 13.768 1.00 34.32 380 TYR A CA 15
ATOM 23271 C C . TYR A 1 39 ? -1.238 -2.843 13.182 1.00 2.23 380 TYR A C 15
ATOM 23272 O O . TYR A 1 39 ? -0.267 -2.663 13.893 1.00 72.34 380 TYR A O 15
ATOM 23290 N N . PHE A 1 40 ? -1.200 -2.652 11.890 1.00 51.41 381 PHE 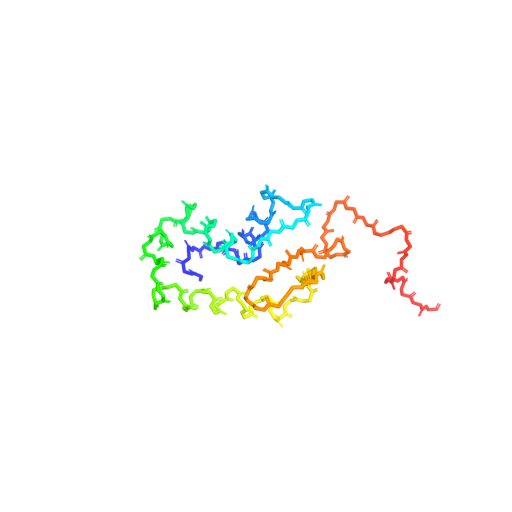A N 15
ATOM 23291 C CA . PHE A 1 40 ? -0.002 -2.168 11.264 1.00 14.30 381 PHE A CA 15
ATOM 23292 C C . PHE A 1 40 ? 0.173 -0.696 11.462 1.00 20.51 381 PHE A C 15
ATOM 23293 O O . PHE A 1 40 ? 1.282 -0.210 11.499 1.00 74.14 381 PHE A O 15
ATOM 23310 N N . GLY A 1 41 ? -0.937 0.012 11.594 1.00 2.24 382 GLY A N 15
ATOM 23311 C CA . GLY A 1 41 ? -0.897 1.438 11.859 1.00 31.44 382 GLY A CA 15
ATOM 23312 C C . GLY A 1 41 ? -0.130 1.760 13.130 1.00 65.24 382 GLY A C 15
ATOM 23313 O O . GLY A 1 41 ? 0.582 2.769 13.205 1.00 35.00 382 GLY A O 15
ATOM 23317 N N . ASN A 1 42 ? -0.239 0.885 14.117 1.00 55.40 383 ASN A N 15
ATOM 23318 C CA . ASN A 1 42 ? 0.449 1.075 15.363 1.00 31.20 383 ASN A CA 15
ATOM 23319 C C . ASN A 1 42 ? 1.881 0.498 15.302 1.00 51.31 383 ASN A C 15
ATOM 23320 O O . ASN A 1 42 ? 2.651 0.609 16.242 1.00 33.33 383 ASN A O 15
ATOM 23331 N N . ARG A 1 43 ? 2.209 -0.144 14.186 1.00 44.10 384 ARG A N 15
ATOM 23332 C CA . ARG A 1 43 ? 3.553 -0.659 13.930 1.00 33.15 384 ARG A CA 15
ATOM 23333 C C . ARG A 1 43 ? 4.092 -0.049 12.658 1.00 14.11 384 ARG A C 15
ATOM 23334 O O . ARG A 1 43 ? 4.390 -0.748 11.694 1.00 14.41 384 ARG A O 15
ATOM 23355 N N . THR A 1 44 ? 4.192 1.247 12.664 1.00 44.24 385 THR A N 15
ATOM 23356 C CA . THR A 1 44 ? 4.586 2.006 11.495 1.00 70.31 385 THR A CA 15
ATOM 23357 C C . THR A 1 44 ? 6.013 2.521 11.553 1.00 73.21 385 THR A C 15
ATOM 23358 O O . THR A 1 44 ? 6.570 2.936 10.534 1.00 52.51 385 THR A O 15
ATOM 23369 N N . SER A 1 45 ? 6.606 2.502 12.718 1.00 41.41 386 SER A N 15
ATOM 23370 C CA . SER A 1 45 ? 7.952 2.962 12.850 1.00 75.41 386 SER A CA 15
ATOM 23371 C C . SER A 1 45 ? 8.906 1.865 12.312 1.00 75.41 386 SER A C 15
ATOM 23372 O O . SER A 1 45 ? 8.488 0.716 12.143 1.00 64.30 386 SER A O 15
ATOM 23380 N N . GLN A 1 46 ? 10.151 2.222 12.065 1.00 45.20 387 GLN A N 15
ATOM 23381 C CA . GLN A 1 46 ? 11.136 1.339 11.397 1.00 14.52 387 GLN A CA 15
ATOM 23382 C C . GLN A 1 46 ? 11.276 -0.036 12.076 1.00 62.55 387 GLN A C 15
ATOM 23383 O O . GLN A 1 46 ? 11.120 -1.076 11.428 1.00 70.25 387 GLN A O 15
ATOM 23397 N N . GLU A 1 47 ? 11.518 -0.034 13.363 1.00 1.23 388 GLU A N 15
ATOM 23398 C CA . GLU A 1 47 ? 11.718 -1.268 14.109 1.00 40.34 388 GLU A CA 15
ATOM 23399 C C . GLU A 1 47 ? 10.375 -1.904 14.442 1.00 61.40 388 GLU A C 15
ATOM 23400 O O . GLU A 1 47 ? 10.273 -3.114 14.650 1.00 44.50 388 GLU A O 15
ATOM 23412 N N . GLN A 1 48 ? 9.347 -1.081 14.452 1.00 63.32 389 GLN A N 15
ATOM 23413 C CA . GLN A 1 48 ? 7.994 -1.514 14.743 1.00 12.34 389 GLN A CA 15
ATOM 23414 C C . GLN A 1 48 ? 7.422 -2.329 13.596 1.00 61.14 389 GLN A C 15
ATOM 23415 O O . GLN A 1 48 ? 6.644 -3.252 13.805 1.00 24.52 389 GLN A O 15
ATOM 23429 N N . SER A 1 49 ? 7.812 -1.987 12.400 1.00 1.31 390 SER A N 15
ATOM 23430 C CA . SER A 1 49 ? 7.283 -2.617 11.230 1.00 53.14 390 SER A CA 15
ATOM 23431 C C . SER A 1 49 ? 8.198 -3.705 10.659 1.00 23.22 390 SER A C 15
ATOM 23432 O O . SER A 1 49 ? 7.736 -4.580 9.927 1.00 11.55 390 SER A O 15
ATOM 23440 N N . ALA A 1 50 ? 9.475 -3.659 11.025 1.00 55.12 391 ALA A N 15
ATOM 23441 C CA . ALA A 1 50 ? 10.508 -4.561 10.481 1.00 74.13 391 ALA A CA 15
ATOM 23442 C C . ALA A 1 50 ? 10.112 -6.040 10.491 1.00 53.24 391 ALA A C 15
ATOM 23443 O O . ALA A 1 50 ? 10.337 -6.753 9.516 1.00 31.23 391 ALA A O 15
ATOM 23450 N N . GLY A 1 51 ? 9.504 -6.480 11.569 1.00 33.54 392 GLY A N 15
ATOM 23451 C CA . GLY A 1 51 ? 9.154 -7.875 11.696 1.00 62.00 392 GLY A CA 15
ATOM 23452 C C . GLY A 1 51 ? 8.055 -8.313 10.769 1.00 12.23 392 GLY A C 15
ATOM 23453 O O . GLY A 1 51 ? 8.146 -9.392 10.167 1.00 43.03 392 GLY A O 15
ATOM 23457 N N . TRP A 1 52 ? 7.011 -7.510 10.634 1.00 2.30 393 TRP A N 15
ATOM 23458 C CA . TRP A 1 52 ? 5.957 -7.895 9.740 1.00 50.33 393 TRP A CA 15
ATOM 23459 C C . TRP A 1 52 ? 6.375 -7.685 8.284 1.00 64.03 393 TRP A C 15
ATOM 23460 O O . TRP A 1 52 ? 5.924 -8.410 7.385 1.00 51.10 393 TRP A O 15
ATOM 23481 N N . LYS A 1 53 ? 7.275 -6.705 8.058 1.00 32.51 394 LYS A N 15
ATOM 23482 C CA . LYS A 1 53 ? 7.873 -6.509 6.747 1.00 31.02 394 LYS A CA 15
ATOM 23483 C C . LYS A 1 53 ? 8.654 -7.718 6.331 1.00 33.15 394 LYS A C 15
ATOM 23484 O O . LYS A 1 53 ? 8.663 -8.072 5.158 1.00 42.12 394 LYS A O 15
ATOM 23503 N N . ASN A 1 54 ? 9.312 -8.356 7.304 1.00 45.33 395 ASN A N 15
ATOM 23504 C CA . ASN A 1 54 ? 10.142 -9.533 7.035 1.00 23.50 395 ASN A CA 15
ATOM 23505 C C . ASN A 1 54 ? 9.334 -10.603 6.301 1.00 72.52 395 ASN A C 15
ATOM 23506 O O . ASN A 1 54 ? 9.727 -11.088 5.231 1.00 74.14 395 ASN A O 15
ATOM 23517 N N . SER A 1 55 ? 8.193 -10.922 6.854 1.00 21.33 396 SER A N 15
ATOM 23518 C CA . SER A 1 55 ? 7.331 -11.943 6.322 1.00 22.53 396 SER A CA 15
ATOM 23519 C C . SER A 1 55 ? 6.740 -11.546 4.949 1.00 14.33 396 SER A C 15
ATOM 23520 O O . SER A 1 55 ? 6.566 -12.402 4.061 1.00 1.21 396 SER A O 15
ATOM 23528 N N . ILE A 1 56 ? 6.438 -10.263 4.772 1.00 41.12 397 ILE A N 15
ATOM 23529 C CA . ILE A 1 56 ? 5.945 -9.777 3.489 1.00 30.31 397 ILE A CA 15
ATOM 23530 C C . ILE A 1 56 ? 7.028 -9.891 2.432 1.00 22.32 397 ILE A C 15
ATOM 23531 O O . ILE A 1 56 ? 6.791 -10.442 1.353 1.00 4.22 397 ILE A O 15
ATOM 23547 N N . ARG A 1 57 ? 8.222 -9.409 2.769 1.00 50.03 398 ARG A N 15
ATOM 23548 C CA . ARG A 1 57 ? 9.326 -9.365 1.866 1.00 70.24 398 ARG A CA 15
ATOM 23549 C C . ARG A 1 57 ? 9.655 -10.769 1.322 1.00 55.44 398 ARG A C 15
ATOM 23550 O O . ARG A 1 57 ? 9.978 -10.923 0.140 1.00 74.43 398 ARG A O 15
ATOM 23571 N N . HIS A 1 58 ? 9.549 -11.780 2.175 1.00 14.04 399 HIS A N 15
ATOM 23572 C CA . HIS A 1 58 ? 9.776 -13.155 1.733 1.00 40.02 399 HIS A CA 15
ATOM 23573 C C . HIS A 1 58 ? 8.719 -13.615 0.739 1.00 42.52 399 HIS A C 15
ATOM 23574 O O . HIS A 1 58 ? 9.056 -14.139 -0.306 1.00 12.13 399 HIS A O 15
ATOM 23589 N N . ASN A 1 59 ? 7.436 -13.374 1.049 1.00 21.04 400 ASN A N 15
ATOM 23590 C CA . ASN A 1 59 ? 6.339 -13.761 0.131 1.00 74.31 400 ASN A CA 15
ATOM 23591 C C . ASN A 1 59 ? 6.434 -13.077 -1.217 1.00 13.11 400 ASN A C 15
ATOM 23592 O O . ASN A 1 59 ? 6.042 -13.653 -2.239 1.00 50.11 400 ASN A O 15
ATOM 23603 N N . LEU A 1 60 ? 6.966 -11.862 -1.222 1.00 63.10 401 LEU A N 15
ATOM 23604 C CA . LEU A 1 60 ? 7.130 -11.084 -2.448 1.00 13.22 401 LEU A CA 15
ATOM 23605 C C . LEU A 1 60 ? 7.980 -11.844 -3.469 1.00 52.25 401 LEU A C 15
ATOM 23606 O O . LEU A 1 60 ? 7.635 -11.929 -4.640 1.00 45.42 401 LEU A O 15
ATOM 23622 N N . SER A 1 61 ? 9.076 -12.404 -3.010 1.00 70.14 402 SER A N 15
ATOM 23623 C CA . SER A 1 61 ? 10.014 -13.066 -3.887 1.00 4.54 402 SER A CA 15
ATOM 23624 C C . SER A 1 61 ? 9.974 -14.590 -3.709 1.00 13.14 402 SER A C 15
ATOM 23625 O O . SER A 1 61 ? 10.830 -15.306 -4.225 1.00 42.52 402 SER A O 15
ATOM 23633 N N . LEU A 1 62 ? 8.977 -15.073 -2.993 1.00 3.00 403 LEU A N 15
ATOM 23634 C CA . LEU A 1 62 ? 8.823 -16.477 -2.730 1.00 1.34 403 LEU A CA 15
ATOM 23635 C C . LEU A 1 62 ? 8.477 -17.197 -4.031 1.00 33.04 403 LEU A C 15
ATOM 23636 O O . LEU A 1 62 ? 9.022 -18.254 -4.346 1.00 23.44 403 LEU A O 15
ATOM 23652 N N . HIS A 1 63 ? 7.593 -16.603 -4.790 1.00 2.00 404 HIS A N 15
ATOM 23653 C CA . HIS A 1 63 ? 7.140 -17.191 -6.021 1.00 54.40 404 HIS A CA 15
ATOM 23654 C C . HIS A 1 63 ? 7.581 -16.377 -7.212 1.00 31.12 404 HIS A C 15
ATOM 23655 O O . HIS A 1 63 ? 8.070 -15.256 -7.078 1.00 52.14 404 HIS A O 15
ATOM 23670 N N . SER A 1 64 ? 7.374 -16.936 -8.377 1.00 51.41 405 SER A N 15
ATOM 23671 C CA . SER A 1 64 ? 7.687 -16.293 -9.631 1.00 22.12 405 SER A CA 15
ATOM 23672 C C . SER A 1 64 ? 6.508 -15.388 -10.055 1.00 2.34 405 SER A C 15
ATOM 23673 O O . SER A 1 64 ? 6.340 -15.066 -11.236 1.00 33.02 405 SER A O 15
ATOM 23681 N N . ARG A 1 65 ? 5.724 -14.948 -9.075 1.00 60.32 406 ARG A N 15
ATOM 23682 C CA . ARG A 1 65 ? 4.595 -14.069 -9.316 1.00 11.23 406 ARG A CA 15
ATOM 23683 C C . ARG A 1 65 ? 5.031 -12.620 -9.270 1.00 33.43 406 ARG A C 15
ATOM 23684 O O . ARG A 1 65 ? 4.217 -11.713 -9.399 1.00 75.33 406 ARG A O 15
ATOM 23705 N N . PHE A 1 66 ? 6.307 -12.417 -9.110 1.00 73.42 407 PHE A N 15
ATOM 23706 C CA . PHE A 1 66 ? 6.862 -11.101 -9.047 1.00 73.14 407 PHE A CA 15
ATOM 23707 C C . PHE A 1 66 ? 7.552 -10.719 -10.346 1.00 71.10 407 PHE A C 15
ATOM 23708 O O . PHE A 1 66 ? 8.320 -11.501 -10.915 1.00 3.24 407 PHE A O 15
ATOM 23725 N N . MET A 1 67 ? 7.255 -9.530 -10.798 1.00 54.43 408 MET A N 15
ATOM 23726 C CA . MET A 1 67 ? 7.914 -8.918 -11.912 1.00 44.41 408 MET A CA 15
ATOM 23727 C C . MET A 1 67 ? 8.318 -7.526 -11.553 1.00 4.34 408 MET A C 15
ATOM 23728 O O . MET A 1 67 ? 7.628 -6.835 -10.805 1.00 45.23 408 MET A O 15
ATOM 23742 N N . ARG A 1 68 ? 9.431 -7.133 -12.050 1.00 53.43 409 ARG A N 15
ATOM 23743 C CA . ARG A 1 68 ? 9.997 -5.858 -11.747 1.00 4.42 409 ARG A CA 15
ATOM 23744 C C . ARG A 1 68 ? 9.914 -4.968 -12.970 1.00 44.33 409 ARG A C 15
ATOM 23745 O O . ARG A 1 68 ? 10.054 -5.449 -14.100 1.00 70.24 409 ARG A O 15
ATOM 23766 N N . ILE A 1 69 ? 9.641 -3.701 -12.779 1.00 33.41 410 ILE A N 15
ATOM 23767 C CA . ILE A 1 69 ? 9.651 -2.799 -13.908 1.00 23.03 410 ILE A CA 15
ATOM 23768 C C . ILE A 1 69 ? 11.025 -2.193 -13.976 1.00 4.34 410 ILE A C 15
ATOM 23769 O O . ILE A 1 69 ? 11.552 -1.699 -12.959 1.00 41.44 410 ILE A O 15
ATOM 23785 N N . GLN A 1 70 ? 11.599 -2.233 -15.140 1.00 1.33 411 GLN A N 15
ATOM 23786 C CA . GLN A 1 70 ? 12.959 -1.803 -15.325 1.00 33.31 411 GLN A CA 15
ATOM 23787 C C . GLN A 1 70 ? 13.074 -0.298 -15.245 1.00 50.44 411 GLN A C 15
ATOM 23788 O O . GLN A 1 70 ? 12.380 0.445 -15.962 1.00 60.33 411 GLN A O 15
ATOM 23802 N N . ASN A 1 71 ? 13.936 0.137 -14.385 1.00 61.35 412 ASN A N 15
ATOM 23803 C CA . ASN A 1 71 ? 14.188 1.523 -14.187 1.00 25.53 412 ASN A CA 15
ATOM 23804 C C . ASN A 1 71 ? 15.672 1.746 -14.256 1.00 41.14 412 ASN A C 15
ATOM 23805 O O . ASN A 1 71 ? 16.455 0.834 -13.964 1.00 23.53 412 ASN A O 15
ATOM 23816 N N . GLU A 1 72 ? 16.061 2.912 -14.663 1.00 20.52 413 GLU A N 15
ATOM 23817 C CA . GLU A 1 72 ? 17.450 3.218 -14.859 1.00 72.53 413 GLU A CA 15
ATOM 23818 C C . GLU A 1 72 ? 18.118 3.541 -13.534 1.00 73.03 413 GLU A C 15
ATOM 23819 O O . GLU A 1 72 ? 17.563 4.273 -12.709 1.00 14.01 413 GLU A O 15
ATOM 23831 N N . GLY A 1 73 ? 19.292 2.993 -13.331 1.00 25.34 414 GLY A N 15
ATOM 23832 C CA . GLY A 1 73 ? 20.023 3.269 -12.130 1.00 74.13 414 GLY A CA 15
ATOM 23833 C C . GLY A 1 73 ? 19.716 2.290 -11.039 1.00 42.15 414 GLY A C 15
ATOM 23834 O O . GLY A 1 73 ? 19.971 2.576 -9.871 1.00 11.23 414 GLY A O 15
ATOM 23838 N N . ALA A 1 74 ? 19.161 1.138 -11.421 1.00 22.22 415 ALA A N 15
ATOM 23839 C CA . ALA A 1 74 ? 18.771 0.060 -10.495 1.00 43.44 415 ALA A CA 15
ATOM 23840 C C . ALA A 1 74 ? 17.590 0.453 -9.617 1.00 4.00 415 ALA A C 15
ATOM 23841 O O . ALA A 1 74 ? 17.368 1.633 -9.340 1.00 41.43 415 ALA A O 15
ATOM 23848 N N . GLY A 1 75 ? 16.857 -0.542 -9.168 1.00 53.13 416 GLY A N 15
ATOM 23849 C CA . GLY A 1 75 ? 15.635 -0.326 -8.432 1.00 64.34 416 GLY A CA 15
ATOM 23850 C C . GLY A 1 75 ? 15.783 0.246 -7.027 1.00 34.21 416 GLY A C 15
ATOM 23851 O O . GLY A 1 75 ? 15.623 -0.477 -6.041 1.00 50.32 416 GLY A O 15
ATOM 23855 N N . LYS A 1 76 ? 16.094 1.527 -6.929 1.00 52.43 417 LYS A N 15
ATOM 23856 C CA . LYS A 1 76 ? 16.041 2.223 -5.647 1.00 5.42 417 LYS A CA 15
ATOM 23857 C C . LYS A 1 76 ? 14.593 2.526 -5.364 1.00 14.33 417 LYS A C 15
ATOM 23858 O O . LYS A 1 76 ? 14.075 2.232 -4.278 1.00 53.41 417 LYS A O 15
ATOM 23877 N N . SER A 1 77 ? 13.932 3.092 -6.354 1.00 73.25 418 SER A N 15
ATOM 23878 C CA . SER A 1 77 ? 12.526 3.278 -6.298 1.00 35.24 418 SER A CA 15
ATOM 23879 C C . SER A 1 77 ? 11.924 1.989 -6.801 1.00 14.31 418 SER A C 15
ATOM 23880 O O . SER A 1 77 ? 11.667 1.814 -7.995 1.00 45.24 418 SER A O 15
ATOM 23888 N N . SER A 1 78 ? 11.826 1.049 -5.912 1.00 32.52 419 SER A N 15
ATOM 23889 C CA . SER A 1 78 ? 11.338 -0.235 -6.243 1.00 35.50 419 SER A CA 15
ATOM 23890 C C . SER A 1 78 ? 9.851 -0.208 -6.523 1.00 75.33 419 SER A C 15
ATOM 23891 O O . SER A 1 78 ? 9.038 0.110 -5.639 1.00 10.23 419 SER A O 15
ATOM 23899 N N . TRP A 1 79 ? 9.498 -0.543 -7.731 1.00 10.13 420 TRP A N 15
ATOM 23900 C CA . TRP A 1 79 ? 8.136 -0.682 -8.072 1.00 35.11 420 TRP A CA 15
ATOM 23901 C C . TRP A 1 79 ? 7.835 -2.105 -8.374 1.00 12.34 420 TRP A C 15
ATOM 23902 O O . TRP A 1 79 ? 8.538 -2.780 -9.149 1.00 32.41 420 TRP A O 15
ATOM 23923 N N . TRP A 1 80 ? 6.801 -2.539 -7.748 1.00 73.14 421 TRP A N 15
ATOM 23924 C CA . TRP A 1 80 ? 6.459 -3.899 -7.610 1.00 10.31 421 TRP A CA 15
ATOM 23925 C C . TRP A 1 80 ? 5.176 -4.172 -8.402 1.00 44.34 421 TRP A C 15
ATOM 23926 O O . TRP A 1 80 ? 4.182 -3.440 -8.252 1.00 14.24 421 TRP A O 15
ATOM 23947 N N . VAL A 1 81 ? 5.203 -5.187 -9.257 1.00 13.24 422 VAL A N 15
ATOM 23948 C CA . VAL A 1 81 ? 4.025 -5.586 -10.022 1.00 43.12 422 VAL A CA 15
ATOM 23949 C C . VAL A 1 81 ? 3.898 -7.106 -10.040 1.00 33.14 422 VAL A C 15
ATOM 23950 O O . VAL A 1 81 ? 4.897 -7.829 -9.893 1.00 22.35 422 VAL A O 15
ATOM 23963 N N . ILE A 1 82 ? 2.684 -7.583 -10.208 1.00 23.34 423 ILE A N 15
ATOM 23964 C CA . ILE A 1 82 ? 2.424 -9.007 -10.237 1.00 62.22 423 ILE A CA 15
ATOM 23965 C C . ILE A 1 82 ? 2.587 -9.543 -11.652 1.00 44.31 423 ILE A C 15
ATOM 23966 O O . ILE A 1 82 ? 2.067 -8.964 -12.615 1.00 15.35 423 ILE A O 15
ATOM 23982 N N . ASN A 1 83 ? 3.322 -10.626 -11.760 1.00 44.51 424 ASN A N 15
ATOM 23983 C CA . ASN A 1 83 ? 3.599 -11.287 -13.026 1.00 72.41 424 ASN A CA 15
ATOM 23984 C C . ASN A 1 83 ? 2.323 -11.892 -13.629 1.00 22.41 424 ASN A C 15
ATOM 23985 O O . ASN A 1 83 ? 1.712 -12.788 -13.037 1.00 62.11 424 ASN A O 15
ATOM 23996 N N . PRO A 1 84 ? 1.928 -11.437 -14.838 1.00 10.23 425 PRO A N 15
ATOM 23997 C CA . PRO A 1 84 ? 0.722 -11.925 -15.508 1.00 20.53 425 PRO A CA 15
ATOM 23998 C C . PRO A 1 84 ? 0.894 -13.347 -16.034 1.00 24.13 425 PRO A C 15
ATOM 23999 O O . PRO A 1 84 ? -0.078 -14.056 -16.278 1.00 54.41 425 PRO A O 15
ATOM 24010 N N . ASP A 1 85 ? 2.131 -13.771 -16.180 1.00 32.35 426 ASP A N 15
ATOM 24011 C CA . ASP A 1 85 ? 2.421 -15.097 -16.694 1.00 2.21 426 ASP A CA 15
ATOM 24012 C C . ASP A 1 85 ? 2.450 -16.117 -15.590 1.00 75.42 426 ASP A C 15
ATOM 24013 O O . ASP A 1 85 ? 2.626 -17.302 -15.835 1.00 4.15 426 ASP A O 15
ATOM 24022 N N . ALA A 1 86 ? 2.262 -15.668 -14.368 1.00 61.42 427 ALA A N 15
ATOM 24023 C CA . ALA A 1 86 ? 2.276 -16.569 -13.232 1.00 34.32 427 ALA A CA 15
ATOM 24024 C C . ALA A 1 86 ? 0.885 -17.068 -12.916 1.00 33.01 427 ALA A C 15
ATOM 24025 O O . ALA A 1 86 ? 0.704 -17.996 -12.122 1.00 3.33 427 ALA A O 15
ATOM 24032 N N . LYS A 1 87 ? -0.087 -16.462 -13.534 1.00 55.01 428 LYS A N 15
ATOM 24033 C CA . LYS A 1 87 ? -1.452 -16.856 -13.329 1.00 71.35 428 LYS A CA 15
ATOM 24034 C C . LYS A 1 87 ? -1.927 -17.746 -14.468 1.00 44.43 428 LYS A C 15
ATOM 24035 O O . LYS A 1 87 ? -1.550 -17.535 -15.619 1.00 75.52 428 LYS A O 15
ATOM 24054 N N . PRO A 1 88 ? -2.701 -18.790 -14.169 1.00 74.11 429 PRO A N 15
ATOM 24055 C CA . PRO A 1 88 ? -3.289 -19.649 -15.201 1.00 62.44 429 PRO A CA 15
ATOM 24056 C C . PRO A 1 88 ? -4.589 -19.036 -15.724 1.00 62.21 429 PRO A C 15
ATOM 24057 O O . PRO A 1 88 ? -5.223 -19.551 -16.648 1.00 32.41 429 PRO A O 15
ATOM 24068 N N . GLY A 1 89 ? -4.958 -17.929 -15.120 1.00 72.41 430 GLY A N 15
ATOM 24069 C CA . GLY A 1 89 ? -6.168 -17.250 -15.427 1.00 25.24 430 GLY A CA 15
ATOM 24070 C C . GLY A 1 89 ? -6.964 -17.093 -14.168 1.00 60.21 430 GLY A C 15
ATOM 24071 O O . GLY A 1 89 ? -6.383 -16.994 -13.077 1.00 52.34 430 GLY A O 15
ATOM 24075 N N . ARG A 1 90 ? -8.261 -17.067 -14.285 1.00 41.13 431 ARG A N 15
ATOM 24076 C CA . ARG A 1 90 ? -9.121 -17.031 -13.116 1.00 71.32 431 ARG A CA 15
ATOM 24077 C C . ARG A 1 90 ? -9.574 -18.441 -12.779 1.00 5.31 431 ARG A C 15
ATOM 24078 O O . ARG A 1 90 ? -10.162 -18.701 -11.718 1.00 32.24 431 ARG A O 15
ATOM 24099 N N . ASN A 1 91 ? -9.287 -19.341 -13.696 1.00 14.22 432 ASN A N 15
ATOM 24100 C CA . ASN A 1 91 ? -9.542 -20.753 -13.537 1.00 20.42 432 ASN A CA 15
ATOM 24101 C C . ASN A 1 91 ? -8.218 -21.448 -13.221 1.00 15.51 432 ASN A C 15
ATOM 24102 O O . ASN A 1 91 ? -7.384 -21.634 -14.111 1.00 5.03 432 ASN A O 15
ATOM 24113 N N . PRO A 1 92 ? -7.972 -21.780 -11.941 1.00 30.31 433 PRO A N 15
ATOM 24114 C CA . PRO A 1 92 ? -6.735 -22.406 -11.521 1.00 22.14 433 PRO A CA 15
ATOM 24115 C C . PRO A 1 92 ? -6.652 -23.858 -11.948 1.00 4.33 433 PRO A C 15
ATOM 24116 O O . PRO A 1 92 ? -7.468 -24.698 -11.536 1.00 15.42 433 PRO A O 15
ATOM 24127 N N . ARG A 1 93 ? -5.707 -24.144 -12.792 1.00 21.22 434 ARG A N 15
ATOM 24128 C CA . ARG A 1 93 ? -5.453 -25.489 -13.221 1.00 4.34 434 ARG A CA 15
ATOM 24129 C C . ARG A 1 93 ? -4.323 -26.039 -12.344 1.00 35.12 434 ARG A C 15
ATOM 24130 O O . ARG A 1 93 ? -3.728 -25.271 -11.574 1.00 23.34 434 ARG A O 15
ATOM 24151 N N . ARG A 1 94 ? -4.052 -27.341 -12.430 1.00 33.41 435 ARG A N 15
ATOM 24152 C CA . ARG A 1 94 ? -2.950 -27.955 -11.693 1.00 23.13 435 ARG A CA 15
ATOM 24153 C C . ARG A 1 94 ? -1.652 -27.227 -12.001 1.00 20.04 435 ARG A C 15
ATOM 24154 O O . ARG A 1 94 ? -1.389 -26.861 -13.162 1.00 41.34 435 ARG A O 15
ATOM 24175 N N . GLN A 1 95 ? -0.863 -27.001 -10.976 1.00 45.42 436 GLN A N 15
ATOM 24176 C CA . GLN A 1 95 ? 0.370 -26.266 -11.095 1.00 75.34 436 GLN A CA 15
ATOM 24177 C C . GLN A 1 95 ? 1.421 -27.008 -11.926 1.00 71.42 436 GLN A C 15
ATOM 24178 O O . GLN A 1 95 ? 2.071 -27.948 -11.463 1.00 62.10 436 GLN A O 15
ATOM 24192 N N . ARG A 1 96 ? 1.545 -26.601 -13.161 1.00 41.54 437 ARG A N 15
ATOM 24193 C CA . ARG A 1 96 ? 2.515 -27.173 -14.067 1.00 42.05 437 ARG A CA 15
ATOM 24194 C C . ARG A 1 96 ? 3.747 -26.286 -14.070 1.00 53.50 437 ARG A C 15
ATOM 24195 O O . ARG A 1 96 ? 4.860 -26.739 -14.281 1.00 41.02 437 ARG A O 15
ATOM 24216 N N . SER A 1 97 ? 3.527 -25.011 -13.809 1.00 23.03 438 SER A N 15
ATOM 24217 C CA . SER A 1 97 ? 4.593 -24.035 -13.786 1.00 13.11 438 SER A CA 15
ATOM 24218 C C . SER A 1 97 ? 5.408 -24.149 -12.493 1.00 65.53 438 SER A C 15
ATOM 24219 O O . SER A 1 97 ? 6.523 -23.634 -12.403 1.00 35.24 438 SER A O 15
ATOM 24227 N N . ALA A 1 98 ? 4.851 -24.826 -11.507 1.00 72.33 439 ALA A N 15
ATOM 24228 C CA . ALA A 1 98 ? 5.524 -24.994 -10.245 1.00 53.24 439 ALA A CA 15
ATOM 24229 C C . ALA A 1 98 ? 6.493 -26.157 -10.305 1.00 23.32 439 ALA A C 15
ATOM 24230 O O . ALA A 1 98 ? 6.093 -27.330 -10.203 1.00 5.23 439 ALA A O 15
ATOM 24237 N N . THR A 1 99 ? 7.731 -25.831 -10.529 1.00 54.14 440 THR A N 15
ATOM 24238 C CA . THR A 1 99 ? 8.808 -26.774 -10.592 1.00 1.10 440 THR A CA 15
ATOM 24239 C C . THR A 1 99 ? 10.105 -25.983 -10.451 1.00 10.51 440 THR A C 15
ATOM 24240 O O . THR A 1 99 ? 10.106 -24.767 -10.724 1.00 63.34 440 THR A O 15
ATOM 24251 N N . LEU A 1 100 ? 11.183 -26.648 -10.016 1.00 43.23 441 LEU A N 15
ATOM 24252 C CA . LEU A 1 100 ? 12.468 -25.994 -9.724 1.00 51.02 441 LEU A CA 15
ATOM 24253 C C . LEU A 1 100 ? 12.296 -24.969 -8.603 1.00 32.35 441 LEU A C 15
ATOM 24254 O O . LEU A 1 100 ? 11.994 -23.801 -8.849 1.00 61.11 441 LEU A O 15
ATOM 24270 N N . GLU A 1 101 ? 12.441 -25.407 -7.387 1.00 24.13 442 GLU A N 15
ATOM 24271 C CA . GLU A 1 101 ? 12.241 -24.537 -6.263 1.00 11.13 442 GLU A CA 15
ATOM 24272 C C . GLU A 1 101 ? 13.572 -23.929 -5.886 1.00 64.14 442 GLU A C 15
ATOM 24273 O O . GLU A 1 101 ? 13.786 -22.734 -6.125 1.00 38.80 442 GLU A O 15
ATOM 24286 N N . ASN A 1 1 ? -1.025 -15.253 10.668 1.00 72.25 342 ASN A N 16
ATOM 24287 C CA . ASN A 1 1 ? -0.743 -13.963 10.010 1.00 33.54 342 ASN A CA 16
ATOM 24288 C C . ASN A 1 1 ? -0.993 -12.842 10.989 1.00 23.14 342 ASN A C 16
ATOM 24289 O O . ASN A 1 1 ? -1.953 -12.897 11.756 1.00 51.31 342 ASN A O 16
ATOM 24302 N N . PRO A 1 2 ? -0.153 -11.790 10.962 1.00 32.33 343 PRO A N 16
ATOM 24303 C CA . PRO A 1 2 ? -0.231 -10.670 11.919 1.00 54.13 343 PRO A CA 16
ATOM 24304 C C . PRO A 1 2 ? -1.567 -9.906 11.878 1.00 30.33 343 PRO A C 16
ATOM 24305 O O . PRO A 1 2 ? -2.040 -9.412 12.895 1.00 11.52 343 PRO A O 16
ATOM 24316 N N . TRP A 1 3 ? -2.162 -9.839 10.715 1.00 60.41 344 TRP A N 16
ATOM 24317 C CA . TRP A 1 3 ? -3.407 -9.108 10.521 1.00 15.03 344 TRP A CA 16
ATOM 24318 C C . TRP A 1 3 ? -4.660 -9.966 10.796 1.00 61.01 344 TRP A C 16
ATOM 24319 O O . TRP A 1 3 ? -5.674 -9.452 11.275 1.00 14.43 344 TRP A O 16
ATOM 24340 N N . GLY A 1 4 ? -4.579 -11.258 10.517 1.00 63.33 345 GLY A N 16
ATOM 24341 C CA . GLY A 1 4 ? -5.736 -12.115 10.649 1.00 20.41 345 GLY A CA 16
ATOM 24342 C C . GLY A 1 4 ? -5.569 -13.415 9.882 1.00 51.21 345 GLY A C 16
ATOM 24343 O O . GLY A 1 4 ? -4.469 -13.959 9.830 1.00 45.24 345 GLY A O 16
ATOM 24347 N N . ALA A 1 5 ? -6.638 -13.897 9.264 1.00 51.15 346 ALA A N 16
ATOM 24348 C CA . ALA A 1 5 ? -6.612 -15.192 8.584 1.00 5.52 346 ALA A CA 16
ATOM 24349 C C . ALA A 1 5 ? -6.225 -15.100 7.109 1.00 73.43 346 ALA A C 16
ATOM 24350 O O . ALA A 1 5 ? -5.770 -16.089 6.526 1.00 14.45 346 ALA A O 16
ATOM 24357 N N . GLU A 1 6 ? -6.413 -13.932 6.496 1.00 43.02 347 GLU A N 16
ATOM 24358 C CA . GLU A 1 6 ? -6.038 -13.747 5.085 1.00 34.53 347 GLU A CA 16
ATOM 24359 C C . GLU A 1 6 ? -4.538 -13.920 4.915 1.00 1.55 347 GLU A C 16
ATOM 24360 O O . GLU A 1 6 ? -3.790 -13.784 5.868 1.00 35.22 347 GLU A O 16
ATOM 24372 N N . SER A 1 7 ? -4.099 -14.212 3.732 1.00 62.45 348 SER A N 16
ATOM 24373 C CA . SER A 1 7 ? -2.699 -14.426 3.511 1.00 60.25 348 SER A CA 16
ATOM 24374 C C . SER A 1 7 ? -2.053 -13.167 2.999 1.00 34.13 348 SER A C 16
ATOM 24375 O O . SER A 1 7 ? -2.757 -12.228 2.578 1.00 65.50 348 SER A O 16
ATOM 24383 N N . TYR A 1 8 ? -0.725 -13.139 3.045 1.00 51.41 349 TYR A N 16
ATOM 24384 C CA . TYR A 1 8 ? 0.064 -12.022 2.565 1.00 22.32 349 TYR A CA 16
ATOM 24385 C C . TYR A 1 8 ? -0.310 -11.697 1.166 1.00 21.34 349 TYR A C 16
ATOM 24386 O O . TYR A 1 8 ? -0.877 -10.662 0.912 1.00 52.20 349 TYR A O 16
ATOM 24404 N N . SER A 1 9 ? -0.037 -12.615 0.278 1.00 21.54 350 SER A N 16
ATOM 24405 C CA . SER A 1 9 ? -0.309 -12.446 -1.140 1.00 1.34 350 SER A CA 16
ATOM 24406 C C . SER A 1 9 ? -1.789 -12.051 -1.417 1.00 11.01 350 SER A C 16
ATOM 24407 O O . SER A 1 9 ? -2.069 -11.352 -2.399 1.00 34.12 350 SER A O 16
ATOM 24415 N N . ASP A 1 10 ? -2.719 -12.484 -0.544 1.00 10.40 351 ASP A N 16
ATOM 24416 C CA . ASP A 1 10 ? -4.133 -12.083 -0.664 1.00 42.22 351 ASP A CA 16
ATOM 24417 C C . ASP A 1 10 ? -4.302 -10.605 -0.421 1.00 2.51 351 ASP A C 16
ATOM 24418 O O . ASP A 1 10 ? -4.929 -9.905 -1.217 1.00 24.31 351 ASP A O 16
ATOM 24427 N N . LEU A 1 11 ? -3.749 -10.120 0.673 1.00 31.05 352 LEU A N 16
ATOM 24428 C CA . LEU A 1 11 ? -3.828 -8.714 0.990 1.00 10.30 352 LEU A CA 16
ATOM 24429 C C . LEU A 1 11 ? -2.909 -7.867 0.114 1.00 55.25 352 LEU A C 16
ATOM 24430 O O . LEU A 1 11 ? -3.268 -6.750 -0.260 1.00 4.35 352 LEU A O 16
ATOM 24446 N N . ILE A 1 12 ? -1.738 -8.402 -0.220 1.00 73.13 353 ILE A N 16
ATOM 24447 C CA . ILE A 1 12 ? -0.780 -7.702 -1.074 1.00 23.12 353 ILE A CA 16
ATOM 24448 C C . ILE A 1 12 ? -1.428 -7.398 -2.420 1.00 64.24 353 ILE A C 16
ATOM 24449 O O . ILE A 1 12 ? -1.260 -6.316 -2.974 1.00 2.14 353 ILE A O 16
ATOM 24465 N N . ALA A 1 13 ? -2.189 -8.361 -2.927 1.00 3.32 354 ALA A N 16
ATOM 24466 C CA . ALA A 1 13 ? -2.909 -8.165 -4.170 1.00 45.04 354 ALA A CA 16
ATOM 24467 C C . ALA A 1 13 ? -3.891 -7.001 -4.071 1.00 32.40 354 ALA A C 16
ATOM 24468 O O . ALA A 1 13 ? -4.011 -6.239 -5.001 1.00 60.12 354 ALA A O 16
ATOM 24475 N N . LYS A 1 14 ? -4.569 -6.851 -2.925 1.00 55.52 355 LYS A N 16
ATOM 24476 C CA . LYS A 1 14 ? -5.520 -5.736 -2.743 1.00 73.02 355 LYS A CA 16
ATOM 24477 C C . LYS A 1 14 ? -4.783 -4.420 -2.775 1.00 32.23 355 LYS A C 16
ATOM 24478 O O . LYS A 1 14 ? -5.296 -3.424 -3.301 1.00 34.41 355 LYS A O 16
ATOM 24497 N N . ALA A 1 15 ? -3.587 -4.416 -2.190 1.00 64.34 356 ALA A N 16
ATOM 24498 C CA . ALA A 1 15 ? -2.744 -3.242 -2.177 1.00 42.00 356 ALA A CA 16
ATOM 24499 C C . ALA A 1 15 ? -2.435 -2.842 -3.589 1.00 71.43 356 ALA A C 16
ATOM 24500 O O . ALA A 1 15 ? -2.704 -1.712 -3.992 1.00 63.34 356 ALA A O 16
ATOM 24507 N N . LEU A 1 16 ? -1.932 -3.795 -4.354 1.00 23.55 357 LEU A N 16
ATOM 24508 C CA . LEU A 1 16 ? -1.631 -3.581 -5.761 1.00 2.42 357 LEU A CA 16
ATOM 24509 C C . LEU A 1 16 ? -2.867 -3.137 -6.509 1.00 45.45 357 LEU A C 16
ATOM 24510 O O . LEU A 1 16 ? -2.805 -2.231 -7.320 1.00 23.23 357 LEU A O 16
ATOM 24526 N N . LYS A 1 17 ? -4.009 -3.764 -6.196 1.00 53.34 358 LYS A N 16
ATOM 24527 C CA . LYS A 1 17 ? -5.260 -3.461 -6.844 1.00 33.42 358 LYS A CA 16
ATOM 24528 C C . LYS A 1 17 ? -5.780 -2.050 -6.555 1.00 25.03 358 LYS A C 16
ATOM 24529 O O . LYS A 1 17 ? -6.815 -1.637 -7.087 1.00 21.21 358 LYS A O 16
ATOM 24548 N N . SER A 1 18 ? -5.093 -1.331 -5.691 1.00 63.35 359 SER A N 16
ATOM 24549 C CA . SER A 1 18 ? -5.397 0.047 -5.446 1.00 53.32 359 SER A CA 16
ATOM 24550 C C . SER A 1 18 ? -4.845 0.943 -6.606 1.00 31.35 359 SER A C 16
ATOM 24551 O O . SER A 1 18 ? -5.311 2.071 -6.805 1.00 62.03 359 SER A O 16
ATOM 24559 N N . THR A 1 19 ? -3.890 0.419 -7.382 1.00 2.54 360 THR A N 16
ATOM 24560 C CA . THR A 1 19 ? -3.262 1.178 -8.475 1.00 53.53 360 THR A CA 16
ATOM 24561 C C . THR A 1 19 ? -2.682 0.166 -9.515 1.00 44.42 360 THR A C 16
ATOM 24562 O O . THR A 1 19 ? -1.660 0.417 -10.185 1.00 33.52 360 THR A O 16
ATOM 24573 N N . PHE A 1 20 ? -3.428 -0.908 -9.706 1.00 53.30 361 PHE A N 16
ATOM 24574 C CA . PHE A 1 20 ? -3.019 -2.114 -10.454 1.00 32.10 361 PHE A CA 16
ATOM 24575 C C . PHE A 1 20 ? -2.699 -1.835 -11.912 1.00 24.02 361 PHE A C 16
ATOM 24576 O O . PHE A 1 20 ? -2.010 -2.622 -12.566 1.00 21.53 361 PHE A O 16
ATOM 24593 N N . ASP A 1 21 ? -3.168 -0.723 -12.411 1.00 63.44 362 ASP A N 16
ATOM 24594 C CA . ASP A 1 21 ? -3.008 -0.412 -13.831 1.00 62.10 362 ASP A CA 16
ATOM 24595 C C . ASP A 1 21 ? -1.686 0.233 -14.114 1.00 34.44 362 ASP A C 16
ATOM 24596 O O . ASP A 1 21 ? -1.367 0.546 -15.259 1.00 41.50 362 ASP A O 16
ATOM 24605 N N . GLY A 1 22 ? -0.919 0.426 -13.083 1.00 44.22 363 GLY A N 16
ATOM 24606 C CA . GLY A 1 22 ? 0.388 0.965 -13.232 1.00 31.12 363 GLY A CA 16
ATOM 24607 C C . GLY A 1 22 ? 1.381 0.140 -12.480 1.00 74.50 363 GLY A C 16
ATOM 24608 O O . GLY A 1 22 ? 1.807 -0.909 -12.953 1.00 1.02 363 GLY A O 16
ATOM 24612 N N . ARG A 1 23 ? 1.716 0.583 -11.302 1.00 32.01 364 ARG A N 16
ATOM 24613 C CA . ARG A 1 23 ? 2.675 -0.078 -10.463 1.00 45.44 364 ARG A CA 16
ATOM 24614 C C . ARG A 1 23 ? 2.484 0.355 -9.052 1.00 33.11 364 ARG A C 16
ATOM 24615 O O . ARG A 1 23 ? 1.764 1.327 -8.810 1.00 65.20 364 ARG A O 16
ATOM 24636 N N . MET A 1 24 ? 3.078 -0.324 -8.128 1.00 44.11 365 MET A N 16
ATOM 24637 C CA . MET A 1 24 ? 2.982 0.101 -6.763 1.00 52.45 365 MET A CA 16
ATOM 24638 C C . MET A 1 24 ? 4.339 -0.012 -6.167 1.00 44.43 365 MET A C 16
ATOM 24639 O O . MET A 1 24 ? 5.075 -0.956 -6.477 1.00 34.34 365 MET A O 16
ATOM 24653 N N . ARG A 1 25 ? 4.702 0.938 -5.361 1.00 61.23 366 ARG A N 16
ATOM 24654 C CA . ARG A 1 25 ? 5.982 0.880 -4.696 1.00 61.33 366 ARG A CA 16
ATOM 24655 C C . ARG A 1 25 ? 5.854 -0.151 -3.625 1.00 2.33 366 ARG A C 16
ATOM 24656 O O . ARG A 1 25 ? 4.785 -0.275 -3.015 1.00 3.40 366 ARG A O 16
ATOM 24677 N N . LEU A 1 26 ? 6.895 -0.884 -3.384 1.00 4.11 367 LEU A N 16
ATOM 24678 C CA . LEU A 1 26 ? 6.885 -1.851 -2.317 1.00 54.41 367 LEU A CA 16
ATOM 24679 C C . LEU A 1 26 ? 6.655 -1.137 -0.973 1.00 23.10 367 LEU A C 16
ATOM 24680 O O . LEU A 1 26 ? 6.034 -1.673 -0.055 1.00 12.50 367 LEU A O 16
ATOM 24696 N N . ASN A 1 27 ? 7.117 0.098 -0.915 1.00 24.42 368 ASN A N 16
ATOM 24697 C CA . ASN A 1 27 ? 6.916 0.986 0.223 1.00 13.42 368 ASN A CA 16
ATOM 24698 C C . ASN A 1 27 ? 5.425 1.302 0.395 1.00 75.53 368 ASN A C 16
ATOM 24699 O O . ASN A 1 27 ? 4.914 1.332 1.520 1.00 10.22 368 ASN A O 16
ATOM 24710 N N . GLU A 1 28 ? 4.724 1.517 -0.731 1.00 74.21 369 GLU A N 16
ATOM 24711 C CA . GLU A 1 28 ? 3.288 1.805 -0.703 1.00 4.54 369 GLU A CA 16
ATOM 24712 C C . GLU A 1 28 ? 2.518 0.597 -0.257 1.00 33.00 369 GLU A C 16
ATOM 24713 O O . GLU A 1 28 ? 1.534 0.722 0.445 1.00 52.32 369 GLU A O 16
ATOM 24725 N N . ILE A 1 29 ? 2.956 -0.572 -0.697 1.00 40.15 370 ILE A N 16
ATOM 24726 C CA . ILE A 1 29 ? 2.390 -1.838 -0.237 1.00 42.13 370 ILE A CA 16
ATOM 24727 C C . ILE A 1 29 ? 2.419 -1.906 1.289 1.00 3.14 370 ILE A C 16
ATOM 24728 O O . ILE A 1 29 ? 1.412 -2.211 1.915 1.00 23.03 370 ILE A O 16
ATOM 24744 N N . TYR A 1 30 ? 3.563 -1.568 1.876 1.00 1.14 371 TYR A N 16
ATOM 24745 C CA . TYR A 1 30 ? 3.690 -1.522 3.341 1.00 72.32 371 TYR A CA 16
ATOM 24746 C C . TYR A 1 30 ? 2.703 -0.506 3.916 1.00 71.20 371 TYR A C 16
ATOM 24747 O O . TYR A 1 30 ? 1.999 -0.769 4.893 1.00 33.41 371 TYR A O 16
ATOM 24765 N N . ASN A 1 31 ? 2.660 0.635 3.280 1.00 65.11 372 ASN A N 16
ATOM 24766 C CA . ASN A 1 31 ? 1.764 1.727 3.642 1.00 72.54 372 ASN A CA 16
ATOM 24767 C C . ASN A 1 31 ? 0.295 1.309 3.599 1.00 54.44 372 ASN A C 16
ATOM 24768 O O . ASN A 1 31 ? -0.492 1.727 4.450 1.00 3.52 372 ASN A O 16
ATOM 24779 N N . TRP A 1 32 ? -0.063 0.495 2.616 1.00 33.41 373 TRP A N 16
ATOM 24780 C CA . TRP A 1 32 ? -1.419 -0.007 2.467 1.00 24.24 373 TRP A CA 16
ATOM 24781 C C . TRP A 1 32 ? -1.824 -0.759 3.713 1.00 14.44 373 TRP A C 16
ATOM 24782 O O . TRP A 1 32 ? -2.880 -0.499 4.280 1.00 52.32 373 TRP A O 16
ATOM 24803 N N . PHE A 1 33 ? -0.973 -1.680 4.144 1.00 42.01 374 PHE A N 16
ATOM 24804 C CA . PHE A 1 33 ? -1.235 -2.456 5.348 1.00 5.52 374 PHE A CA 16
ATOM 24805 C C . PHE A 1 33 ? -1.312 -1.561 6.553 1.00 12.23 374 PHE A C 16
ATOM 24806 O O . PHE A 1 33 ? -2.222 -1.677 7.350 1.00 31.24 374 PHE A O 16
ATOM 24823 N N . ALA A 1 34 ? -0.376 -0.651 6.660 1.00 50.24 375 ALA A N 16
ATOM 24824 C CA . ALA A 1 34 ? -0.310 0.257 7.804 1.00 30.14 375 ALA A CA 16
ATOM 24825 C C . ALA A 1 34 ? -1.562 1.128 7.902 1.00 24.32 375 ALA A C 16
ATOM 24826 O O . ALA A 1 34 ? -2.114 1.337 8.982 1.00 30.51 375 ALA A O 16
ATOM 24833 N N . SER A 1 35 ? -1.999 1.617 6.786 1.00 53.42 376 SER A N 16
ATOM 24834 C CA . SER A 1 35 ? -3.144 2.483 6.725 1.00 33.25 376 SER A CA 16
ATOM 24835 C C . SER A 1 35 ? -4.467 1.709 6.817 1.00 3.44 376 SER A C 16
ATOM 24836 O O . SER A 1 35 ? -5.417 2.170 7.455 1.00 3.43 376 SER A O 16
ATOM 24844 N N . ASN A 1 36 ? -4.534 0.527 6.216 1.00 14.42 377 ASN A N 16
ATOM 24845 C CA . ASN A 1 36 ? -5.806 -0.187 6.176 1.00 33.31 377 ASN A CA 16
ATOM 24846 C C . ASN A 1 36 ? -5.991 -1.161 7.310 1.00 34.32 377 ASN A C 16
ATOM 24847 O O . ASN A 1 36 ? -7.123 -1.458 7.696 1.00 63.23 377 ASN A O 16
ATOM 24858 N N . VAL A 1 37 ? -4.908 -1.626 7.863 1.00 33.51 378 VAL A N 16
ATOM 24859 C CA . VAL A 1 37 ? -4.954 -2.571 8.949 1.00 34.43 378 VAL A CA 16
ATOM 24860 C C . VAL A 1 37 ? -4.488 -1.889 10.236 1.00 14.22 378 VAL A C 16
ATOM 24861 O O . VAL A 1 37 ? -3.344 -1.413 10.314 1.00 34.00 378 VAL A O 16
ATOM 24874 N N . PRO A 1 38 ? -5.375 -1.830 11.248 1.00 51.50 379 PRO A N 16
ATOM 24875 C CA . PRO A 1 38 ? -5.096 -1.163 12.525 1.00 24.30 379 PRO A CA 16
ATOM 24876 C C . PRO A 1 38 ? -3.782 -1.612 13.178 1.00 70.44 379 PRO A C 16
ATOM 24877 O O . PRO A 1 38 ? -3.007 -0.781 13.667 1.00 21.33 379 PRO A O 16
ATOM 24888 N N . TYR A 1 39 ? -3.533 -2.914 13.161 1.00 61.04 380 TYR A N 16
ATOM 24889 C CA . TYR A 1 39 ? -2.340 -3.509 13.756 1.00 40.32 380 TYR A CA 16
ATOM 24890 C C . TYR A 1 39 ? -1.066 -2.895 13.170 1.00 22.32 380 TYR A C 16
ATOM 24891 O O . TYR A 1 39 ? -0.131 -2.577 13.901 1.00 45.31 380 TYR A O 16
ATOM 24909 N N . PHE A 1 40 ? -1.051 -2.693 11.868 1.00 61.15 381 PHE A N 16
ATOM 24910 C CA . PHE A 1 40 ? 0.110 -2.147 11.206 1.00 2.41 381 PHE A CA 16
ATOM 24911 C C . PHE A 1 40 ? 0.255 -0.676 11.412 1.00 33.02 381 PHE A C 16
ATOM 24912 O O . PHE A 1 40 ? 1.346 -0.162 11.373 1.00 24.01 381 PHE A O 16
ATOM 24929 N N . GLY A 1 41 ? -0.853 0.007 11.616 1.00 43.01 382 GLY A N 16
ATOM 24930 C CA . GLY A 1 41 ? -0.797 1.427 11.928 1.00 44.30 382 GLY A CA 16
ATOM 24931 C C . GLY A 1 41 ? -0.006 1.675 13.219 1.00 33.30 382 GLY A C 16
ATOM 24932 O O . GLY A 1 41 ? 0.585 2.740 13.414 1.00 72.42 382 GLY A O 16
ATOM 24936 N N . ASN A 1 42 ? 0.008 0.658 14.081 1.00 74.52 383 ASN A N 16
ATOM 24937 C CA . ASN A 1 42 ? 0.756 0.676 15.332 1.00 14.34 383 ASN A CA 16
ATOM 24938 C C . ASN A 1 42 ? 2.204 0.232 15.105 1.00 73.24 383 ASN A C 16
ATOM 24939 O O . ASN A 1 42 ? 3.061 0.396 15.968 1.00 70.53 383 ASN A O 16
ATOM 24950 N N . ARG A 1 43 ? 2.466 -0.339 13.946 1.00 11.51 384 ARG A N 16
ATOM 24951 C CA . ARG A 1 43 ? 3.792 -0.788 13.585 1.00 34.23 384 ARG A CA 16
ATOM 24952 C C . ARG A 1 43 ? 4.265 -0.117 12.317 1.00 1.43 384 ARG A C 16
ATOM 24953 O O . ARG A 1 43 ? 4.424 -0.760 11.278 1.00 4.30 384 ARG A O 16
ATOM 24974 N N . THR A 1 44 ? 4.461 1.166 12.398 1.00 15.33 385 THR A N 16
ATOM 24975 C CA . THR A 1 44 ? 4.828 1.950 11.243 1.00 42.21 385 THR A CA 16
ATOM 24976 C C . THR A 1 44 ? 6.284 2.388 11.251 1.00 4.32 385 THR A C 16
ATOM 24977 O O . THR A 1 44 ? 6.870 2.613 10.189 1.00 31.44 385 THR A O 16
ATOM 24988 N N . SER A 1 45 ? 6.874 2.480 12.427 1.00 64.04 386 SER A N 16
ATOM 24989 C CA . SER A 1 45 ? 8.248 2.925 12.565 1.00 33.33 386 SER A CA 16
ATOM 24990 C C . SER A 1 45 ? 9.184 1.880 11.960 1.00 31.35 386 SER A C 16
ATOM 24991 O O . SER A 1 45 ? 8.777 0.741 11.769 1.00 24.21 386 SER A O 16
ATOM 24999 N N . GLN A 1 46 ? 10.409 2.257 11.668 1.00 20.24 387 GLN A N 16
ATOM 25000 C CA . GLN A 1 46 ? 11.375 1.364 11.022 1.00 14.21 387 GLN A CA 16
ATOM 25001 C C . GLN A 1 46 ? 11.527 0.024 11.758 1.00 53.01 387 GLN A C 16
ATOM 25002 O O . GLN A 1 46 ? 11.338 -1.027 11.166 1.00 1.44 387 GLN A O 16
ATOM 25016 N N . GLU A 1 47 ? 11.796 0.069 13.049 1.00 43.20 388 GLU A N 16
ATOM 25017 C CA . GLU A 1 47 ? 11.977 -1.164 13.823 1.00 22.22 388 GLU A CA 16
ATOM 25018 C C . GLU A 1 47 ? 10.644 -1.856 14.060 1.00 63.32 388 GLU A C 16
ATOM 25019 O O . GLU A 1 47 ? 10.577 -3.060 14.269 1.00 14.41 388 GLU A O 16
ATOM 25031 N N . GLN A 1 48 ? 9.591 -1.085 13.995 1.00 0.23 389 GLN A N 16
ATOM 25032 C CA . GLN A 1 48 ? 8.254 -1.583 14.214 1.00 61.01 389 GLN A CA 16
ATOM 25033 C C . GLN A 1 48 ? 7.704 -2.293 12.990 1.00 62.00 389 GLN A C 16
ATOM 25034 O O . GLN A 1 48 ? 6.900 -3.204 13.107 1.00 73.20 389 GLN A O 16
ATOM 25048 N N . SER A 1 49 ? 8.145 -1.888 11.832 1.00 72.13 390 SER A N 16
ATOM 25049 C CA . SER A 1 49 ? 7.613 -2.429 10.620 1.00 33.23 390 SER A CA 16
ATOM 25050 C C . SER A 1 49 ? 8.550 -3.419 9.930 1.00 12.11 390 SER A C 16
ATOM 25051 O O . SER A 1 49 ? 8.085 -4.301 9.208 1.00 73.11 390 SER A O 16
ATOM 25059 N N . ALA A 1 50 ? 9.856 -3.294 10.181 1.00 15.54 391 ALA A N 16
ATOM 25060 C CA . ALA A 1 50 ? 10.885 -4.133 9.535 1.00 64.14 391 ALA A CA 16
ATOM 25061 C C . ALA A 1 50 ? 10.588 -5.629 9.615 1.00 31.22 391 ALA A C 16
ATOM 25062 O O . ALA A 1 50 ? 10.898 -6.378 8.680 1.00 43.40 391 ALA A O 16
ATOM 25069 N N . GLY A 1 51 ? 9.995 -6.058 10.708 1.00 41.43 392 GLY A N 16
ATOM 25070 C CA . GLY A 1 51 ? 9.681 -7.452 10.873 1.00 12.40 392 GLY A CA 16
ATOM 25071 C C . GLY A 1 51 ? 8.595 -7.920 9.951 1.00 13.25 392 GLY A C 16
ATOM 25072 O O . GLY A 1 51 ? 8.786 -8.887 9.218 1.00 10.52 392 GLY A O 16
ATOM 25076 N N . TRP A 1 52 ? 7.458 -7.233 9.943 1.00 43.21 393 TRP A N 16
ATOM 25077 C CA . TRP A 1 52 ? 6.379 -7.661 9.088 1.00 1.14 393 TRP A CA 16
ATOM 25078 C C . TRP A 1 52 ? 6.702 -7.387 7.618 1.00 4.41 393 TRP A C 16
ATOM 25079 O O . TRP A 1 52 ? 6.201 -8.070 6.721 1.00 63.12 393 TRP A O 16
ATOM 25100 N N . LYS A 1 53 ? 7.569 -6.390 7.370 1.00 52.33 394 LYS A N 16
ATOM 25101 C CA . LYS A 1 53 ? 8.083 -6.165 6.039 1.00 1.41 394 LYS A CA 16
ATOM 25102 C C . LYS A 1 53 ? 8.906 -7.356 5.585 1.00 13.04 394 LYS A C 16
ATOM 25103 O O . LYS A 1 53 ? 8.844 -7.754 4.421 1.00 12.33 394 LYS A O 16
ATOM 25122 N N . ASN A 1 54 ? 9.660 -7.938 6.520 1.00 42.13 395 ASN A N 16
ATOM 25123 C CA . ASN A 1 54 ? 10.511 -9.101 6.225 1.00 42.12 395 ASN A CA 16
ATOM 25124 C C . ASN A 1 54 ? 9.646 -10.264 5.778 1.00 11.35 395 ASN A C 16
ATOM 25125 O O . ASN A 1 54 ? 9.971 -10.979 4.819 1.00 13.03 395 ASN A O 16
ATOM 25136 N N . SER A 1 55 ? 8.533 -10.426 6.463 1.00 43.32 396 SER A N 16
ATOM 25137 C CA . SER A 1 55 ? 7.565 -11.442 6.154 1.00 42.44 396 SER A CA 16
ATOM 25138 C C . SER A 1 55 ? 7.009 -11.232 4.714 1.00 64.01 396 SER A C 16
ATOM 25139 O O . SER A 1 55 ? 6.788 -12.197 3.959 1.00 31.13 396 SER A O 16
ATOM 25147 N N . ILE A 1 56 ? 6.804 -9.971 4.343 1.00 34.41 397 ILE A N 16
ATOM 25148 C CA . ILE A 1 56 ? 6.358 -9.622 3.002 1.00 24.10 397 ILE A CA 16
ATOM 25149 C C . ILE A 1 56 ? 7.428 -9.983 1.952 1.00 72.35 397 ILE A C 16
ATOM 25150 O O . ILE A 1 56 ? 7.098 -10.594 0.934 1.00 62.42 397 ILE A O 16
ATOM 25166 N N . ARG A 1 57 ? 8.719 -9.648 2.207 1.00 60.21 398 ARG A N 16
ATOM 25167 C CA . ARG A 1 57 ? 9.779 -10.056 1.280 1.00 54.24 398 ARG A CA 16
ATOM 25168 C C . ARG A 1 57 ? 9.852 -11.554 1.113 1.00 35.41 398 ARG A C 16
ATOM 25169 O O . ARG A 1 57 ? 10.142 -12.039 0.019 1.00 21.33 398 ARG A O 16
ATOM 25190 N N . HIS A 1 58 ? 9.582 -12.284 2.182 1.00 72.20 399 HIS A N 16
ATOM 25191 C CA . HIS A 1 58 ? 9.608 -13.734 2.129 1.00 43.44 399 HIS A CA 16
ATOM 25192 C C . HIS A 1 58 ? 8.599 -14.239 1.100 1.00 65.41 399 HIS A C 16
ATOM 25193 O O . HIS A 1 58 ? 8.907 -15.105 0.304 1.00 2.33 399 HIS A O 16
ATOM 25208 N N . ASN A 1 59 ? 7.409 -13.659 1.104 1.00 72.05 400 ASN A N 16
ATOM 25209 C CA . ASN A 1 59 ? 6.366 -14.052 0.158 1.00 33.24 400 ASN A CA 16
ATOM 25210 C C . ASN A 1 59 ? 6.652 -13.579 -1.242 1.00 1.23 400 ASN A C 16
ATOM 25211 O O . ASN A 1 59 ? 6.376 -14.293 -2.208 1.00 54.01 400 ASN A O 16
ATOM 25222 N N . LEU A 1 60 ? 7.223 -12.393 -1.360 1.00 73.22 401 LEU A N 16
ATOM 25223 C CA . LEU A 1 60 ? 7.586 -11.838 -2.665 1.00 63.45 401 LEU A CA 16
ATOM 25224 C C . LEU A 1 60 ? 8.669 -12.686 -3.341 1.00 40.22 401 LEU A C 16
ATOM 25225 O O . LEU A 1 60 ? 8.683 -12.842 -4.564 1.00 42.30 401 LEU A O 16
ATOM 25241 N N . SER A 1 61 ? 9.548 -13.242 -2.531 1.00 15.22 402 SER A N 16
ATOM 25242 C CA . SER A 1 61 ? 10.633 -14.075 -3.003 1.00 34.32 402 SER A CA 16
ATOM 25243 C C . SER A 1 61 ? 10.135 -15.523 -3.247 1.00 11.14 402 SER A C 16
ATOM 25244 O O . SER A 1 61 ? 10.664 -16.239 -4.097 1.00 3.14 402 SER A O 16
ATOM 25252 N N . LEU A 1 62 ? 9.107 -15.926 -2.507 1.00 72.40 403 LEU A N 16
ATOM 25253 C CA . LEU A 1 62 ? 8.560 -17.254 -2.572 1.00 31.15 403 LEU A CA 16
ATOM 25254 C C . LEU A 1 62 ? 7.553 -17.407 -3.719 1.00 60.11 403 LEU A C 16
ATOM 25255 O O . LEU A 1 62 ? 7.534 -18.424 -4.417 1.00 23.43 403 LEU A O 16
ATOM 25271 N N . HIS A 1 63 ? 6.715 -16.421 -3.912 1.00 41.42 404 HIS A N 16
ATOM 25272 C CA . HIS A 1 63 ? 5.717 -16.497 -4.957 1.00 43.01 404 HIS A CA 16
ATOM 25273 C C . HIS A 1 63 ? 6.172 -15.680 -6.151 1.00 32.34 404 HIS A C 16
ATOM 25274 O O . HIS A 1 63 ? 5.850 -14.516 -6.276 1.00 1.25 404 HIS A O 16
ATOM 25289 N N . SER A 1 64 ? 6.946 -16.295 -7.010 1.00 11.41 405 SER A N 16
ATOM 25290 C CA . SER A 1 64 ? 7.531 -15.593 -8.139 1.00 5.35 405 SER A CA 16
ATOM 25291 C C . SER A 1 64 ? 6.587 -15.629 -9.375 1.00 72.10 405 SER A C 16
ATOM 25292 O O . SER A 1 64 ? 7.021 -15.518 -10.522 1.00 61.21 405 SER A O 16
ATOM 25300 N N . ARG A 1 65 ? 5.287 -15.762 -9.128 1.00 62.24 406 ARG A N 16
ATOM 25301 C CA . ARG A 1 65 ? 4.313 -15.698 -10.211 1.00 3.43 406 ARG A CA 16
ATOM 25302 C C . ARG A 1 65 ? 4.046 -14.254 -10.564 1.00 1.35 406 ARG A C 16
ATOM 25303 O O . ARG A 1 65 ? 3.670 -13.937 -11.678 1.00 3.24 406 ARG A O 16
ATOM 25324 N N . PHE A 1 66 ? 4.268 -13.386 -9.604 1.00 34.32 407 PHE A N 16
ATOM 25325 C CA . PHE A 1 66 ? 4.202 -11.970 -9.826 1.00 12.14 407 PHE A CA 16
ATOM 25326 C C . PHE A 1 66 ? 5.608 -11.457 -10.033 1.00 52.12 407 PHE A C 16
ATOM 25327 O O . PHE A 1 66 ? 6.565 -12.065 -9.535 1.00 34.15 407 PHE A O 16
ATOM 25344 N N . MET A 1 67 ? 5.757 -10.355 -10.720 1.00 44.03 408 MET A N 16
ATOM 25345 C CA . MET A 1 67 ? 7.062 -9.995 -11.210 1.00 30.23 408 MET A CA 16
ATOM 25346 C C . MET A 1 67 ? 7.558 -8.655 -10.713 1.00 64.21 408 MET A C 16
ATOM 25347 O O . MET A 1 67 ? 6.791 -7.724 -10.467 1.00 23.32 408 MET A O 16
ATOM 25361 N N . ARG A 1 68 ? 8.853 -8.584 -10.577 1.00 52.52 409 ARG A N 16
ATOM 25362 C CA . ARG A 1 68 ? 9.556 -7.415 -10.131 1.00 53.11 409 ARG A CA 16
ATOM 25363 C C . ARG A 1 68 ? 9.959 -6.611 -11.354 1.00 11.10 409 ARG A C 16
ATOM 25364 O O . ARG A 1 68 ? 10.372 -7.188 -12.361 1.00 73.34 409 ARG A O 16
ATOM 25385 N N . ILE A 1 69 ? 9.846 -5.311 -11.290 1.00 12.30 410 ILE A N 16
ATOM 25386 C CA . ILE A 1 69 ? 10.280 -4.513 -12.363 1.00 70.13 410 ILE A CA 16
ATOM 25387 C C . ILE A 1 69 ? 11.489 -3.724 -11.903 1.00 21.40 410 ILE A C 16
ATOM 25388 O O . ILE A 1 69 ? 11.428 -2.950 -10.945 1.00 25.13 410 ILE A O 16
ATOM 25404 N N . GLN A 1 70 ? 12.584 -3.973 -12.543 1.00 24.15 411 GLN A N 16
ATOM 25405 C CA . GLN A 1 70 ? 13.836 -3.392 -12.160 1.00 10.53 411 GLN A CA 16
ATOM 25406 C C . GLN A 1 70 ? 13.865 -1.917 -12.449 1.00 22.23 411 GLN A C 16
ATOM 25407 O O . GLN A 1 70 ? 13.621 -1.485 -13.582 1.00 4.10 411 GLN A O 16
ATOM 25421 N N . ASN A 1 71 ? 14.147 -1.155 -11.437 1.00 61.22 412 ASN A N 16
ATOM 25422 C CA . ASN A 1 71 ? 14.262 0.273 -11.573 1.00 24.44 412 ASN A CA 16
ATOM 25423 C C . ASN A 1 71 ? 15.671 0.613 -12.018 1.00 14.33 412 ASN A C 16
ATOM 25424 O O . ASN A 1 71 ? 16.608 -0.186 -11.816 1.00 14.34 412 ASN A O 16
ATOM 25435 N N . GLU A 1 72 ? 15.826 1.762 -12.619 1.00 11.52 413 GLU A N 16
ATOM 25436 C CA . GLU A 1 72 ? 17.101 2.196 -13.144 1.00 52.12 413 GLU A CA 16
ATOM 25437 C C . GLU A 1 72 ? 18.086 2.483 -12.010 1.00 42.24 413 GLU A C 16
ATOM 25438 O O . GLU A 1 72 ? 17.828 3.324 -11.139 1.00 25.52 413 GLU A O 16
ATOM 25450 N N . GLY A 1 73 ? 19.192 1.768 -12.018 1.00 45.52 414 GLY A N 16
ATOM 25451 C CA . GLY A 1 73 ? 20.197 1.939 -11.005 1.00 61.22 414 GLY A CA 16
ATOM 25452 C C . GLY A 1 73 ? 19.950 1.032 -9.823 1.00 51.24 414 GLY A C 16
ATOM 25453 O O . GLY A 1 73 ? 19.589 -0.140 -9.995 1.00 22.13 414 GLY A O 16
ATOM 25457 N N . ALA A 1 74 ? 20.131 1.560 -8.640 1.00 40.35 415 ALA A N 16
ATOM 25458 C CA . ALA A 1 74 ? 19.904 0.816 -7.416 1.00 10.24 415 ALA A CA 16
ATOM 25459 C C . ALA A 1 74 ? 18.533 1.171 -6.887 1.00 54.23 415 ALA A C 16
ATOM 25460 O O . ALA A 1 74 ? 18.050 2.284 -7.123 1.00 75.34 415 ALA A O 16
ATOM 25467 N N . GLY A 1 75 ? 17.897 0.257 -6.202 1.00 14.35 416 GLY A N 16
ATOM 25468 C CA . GLY A 1 75 ? 16.585 0.536 -5.705 1.00 43.00 416 GLY A CA 16
ATOM 25469 C C . GLY A 1 75 ? 16.137 -0.410 -4.624 1.00 72.45 416 GLY A C 16
ATOM 25470 O O . GLY A 1 75 ? 15.786 -1.567 -4.896 1.00 12.15 416 GLY A O 16
ATOM 25474 N N . LYS A 1 76 ? 16.153 0.066 -3.400 1.00 31.41 417 LYS A N 16
ATOM 25475 C CA . LYS A 1 76 ? 15.644 -0.702 -2.281 1.00 43.12 417 LYS A CA 16
ATOM 25476 C C . LYS A 1 76 ? 14.149 -0.459 -2.205 1.00 32.04 417 LYS A C 16
ATOM 25477 O O . LYS A 1 76 ? 13.369 -1.324 -1.810 1.00 23.41 417 LYS A O 16
ATOM 25496 N N . SER A 1 77 ? 13.769 0.723 -2.632 1.00 13.22 418 SER A N 16
ATOM 25497 C CA . SER A 1 77 ? 12.395 1.160 -2.683 1.00 14.34 418 SER A CA 16
ATOM 25498 C C . SER A 1 77 ? 11.798 0.796 -4.056 1.00 60.01 418 SER A C 16
ATOM 25499 O O . SER A 1 77 ? 10.918 1.495 -4.574 1.00 54.10 418 SER A O 16
ATOM 25507 N N . SER A 1 78 ? 12.257 -0.324 -4.602 1.00 42.52 419 SER A N 16
ATOM 25508 C CA . SER A 1 78 ? 11.856 -0.803 -5.906 1.00 53.52 419 SER A CA 16
ATOM 25509 C C . SER A 1 78 ? 10.357 -1.121 -5.983 1.00 61.33 419 SER A C 16
ATOM 25510 O O . SER A 1 78 ? 9.659 -1.250 -4.954 1.00 54.20 419 SER A O 16
ATOM 25518 N N . TRP A 1 79 ? 9.871 -1.241 -7.186 1.00 22.22 420 TRP A N 16
ATOM 25519 C CA . TRP A 1 79 ? 8.506 -1.489 -7.422 1.00 21.24 420 TRP A CA 16
ATOM 25520 C C . TRP A 1 79 ? 8.333 -2.781 -8.162 1.00 13.42 420 TRP A C 16
ATOM 25521 O O . TRP A 1 79 ? 9.245 -3.235 -8.862 1.00 11.25 420 TRP A O 16
ATOM 25542 N N . TRP A 1 80 ? 7.219 -3.406 -7.970 1.00 24.11 421 TRP A N 16
ATOM 25543 C CA . TRP A 1 80 ? 6.945 -4.653 -8.611 1.00 34.04 421 TRP A CA 16
ATOM 25544 C C . TRP A 1 80 ? 5.480 -4.662 -9.016 1.00 45.23 421 TRP A C 16
ATOM 25545 O O . TRP A 1 80 ? 4.709 -3.805 -8.551 1.00 61.32 421 TRP A O 16
ATOM 25566 N N . VAL A 1 81 ? 5.090 -5.580 -9.871 1.00 55.33 422 VAL A N 16
ATOM 25567 C CA . VAL A 1 81 ? 3.722 -5.626 -10.360 1.00 21.15 422 VAL A CA 16
ATOM 25568 C C . VAL A 1 81 ? 3.193 -7.050 -10.375 1.00 55.44 422 VAL A C 16
ATOM 25569 O O . VAL A 1 81 ? 3.957 -8.020 -10.467 1.00 62.53 422 VAL A O 16
ATOM 25582 N N . ILE A 1 82 ? 1.899 -7.186 -10.271 1.00 31.12 423 ILE A N 16
ATOM 25583 C CA . ILE A 1 82 ? 1.309 -8.479 -10.364 1.00 41.21 423 ILE A CA 16
ATOM 25584 C C . ILE A 1 82 ? 1.115 -8.838 -11.803 1.00 2.11 423 ILE A C 16
ATOM 25585 O O . ILE A 1 82 ? 0.463 -8.117 -12.566 1.00 74.41 423 ILE A O 16
ATOM 25601 N N . ASN A 1 83 ? 1.709 -9.933 -12.153 1.00 64.23 424 ASN A N 16
ATOM 25602 C CA . ASN A 1 83 ? 1.687 -10.480 -13.476 1.00 22.23 424 ASN A CA 16
ATOM 25603 C C . ASN A 1 83 ? 0.271 -10.894 -13.851 1.00 33.33 424 ASN A C 16
ATOM 25604 O O . ASN A 1 83 ? -0.351 -11.699 -13.155 1.00 24.25 424 ASN A O 16
ATOM 25615 N N . PRO A 1 84 ? -0.264 -10.326 -14.955 1.00 35.43 425 PRO A N 16
ATOM 25616 C CA . PRO A 1 84 ? -1.637 -10.581 -15.402 1.00 72.30 425 PRO A CA 16
ATOM 25617 C C . PRO A 1 84 ? -1.880 -12.046 -15.749 1.00 4.33 425 PRO A C 16
ATOM 25618 O O . PRO A 1 84 ? -3.008 -12.534 -15.673 1.00 23.55 425 PRO A O 16
ATOM 25629 N N . ASP A 1 85 ? -0.817 -12.746 -16.087 1.00 33.24 426 ASP A N 16
ATOM 25630 C CA . ASP A 1 85 ? -0.897 -14.164 -16.433 1.00 23.05 426 ASP A CA 16
ATOM 25631 C C . ASP A 1 85 ? -0.993 -15.012 -15.166 1.00 53.31 426 ASP A C 16
ATOM 25632 O O . ASP A 1 85 ? -1.433 -16.156 -15.192 1.00 51.12 426 ASP A O 16
ATOM 25641 N N . ALA A 1 86 ? -0.650 -14.407 -14.048 1.00 12.11 427 ALA A N 16
ATOM 25642 C CA . ALA A 1 86 ? -0.623 -15.099 -12.777 1.00 72.20 427 ALA A CA 16
ATOM 25643 C C . ALA A 1 86 ? -1.902 -14.885 -11.997 1.00 24.20 427 ALA A C 16
ATOM 25644 O O . ALA A 1 86 ? -2.028 -15.340 -10.857 1.00 64.22 427 ALA A O 16
ATOM 25651 N N . LYS A 1 87 ? -2.849 -14.199 -12.586 1.00 24.44 428 LYS A N 16
ATOM 25652 C CA . LYS A 1 87 ? -4.102 -13.978 -11.914 1.00 60.43 428 LYS A CA 16
ATOM 25653 C C . LYS A 1 87 ? -5.284 -14.654 -12.622 1.00 44.24 428 LYS A C 16
ATOM 25654 O O . LYS A 1 87 ? -5.854 -14.133 -13.573 1.00 62.25 428 LYS A O 16
ATOM 25673 N N . PRO A 1 88 ? -5.626 -15.883 -12.187 1.00 51.05 429 PRO A N 16
ATOM 25674 C CA . PRO A 1 88 ? -6.716 -16.654 -12.773 1.00 52.02 429 PRO A CA 16
ATOM 25675 C C . PRO A 1 88 ? -8.069 -16.303 -12.155 1.00 13.43 429 PRO A C 16
ATOM 25676 O O . PRO A 1 88 ? -9.104 -16.854 -12.524 1.00 14.35 429 PRO A O 16
ATOM 25687 N N . GLY A 1 89 ? -8.052 -15.388 -11.222 1.00 1.31 430 GLY A N 16
ATOM 25688 C CA . GLY A 1 89 ? -9.253 -14.968 -10.577 1.00 23.41 430 GLY A CA 16
ATOM 25689 C C . GLY A 1 89 ? -9.136 -13.561 -10.108 1.00 0.52 430 GLY A C 16
ATOM 25690 O O . GLY A 1 89 ? -8.146 -13.202 -9.452 1.00 40.14 430 GLY A O 16
ATOM 25694 N N . ARG A 1 90 ? -10.104 -12.750 -10.455 1.00 4.42 431 ARG A N 16
ATOM 25695 C CA . ARG A 1 90 ? -10.109 -11.375 -10.037 1.00 72.34 431 ARG A CA 16
ATOM 25696 C C . ARG A 1 90 ? -10.730 -11.239 -8.673 1.00 0.32 431 ARG A C 16
ATOM 25697 O O . ARG A 1 90 ? -11.967 -11.222 -8.518 1.00 62.24 431 ARG A O 16
ATOM 25718 N N . ASN A 1 91 ? -9.887 -11.199 -7.691 1.00 1.01 432 ASN A N 16
ATOM 25719 C CA . ASN A 1 91 ? -10.294 -11.003 -6.326 1.00 14.22 432 ASN A CA 16
ATOM 25720 C C . ASN A 1 91 ? -10.389 -9.510 -6.041 1.00 31.33 432 ASN A C 16
ATOM 25721 O O . ASN A 1 91 ? -9.419 -8.782 -6.198 1.00 43.04 432 ASN A O 16
ATOM 25732 N N . PRO A 1 92 ? -11.572 -9.019 -5.673 1.00 13.12 433 PRO A N 16
ATOM 25733 C CA . PRO A 1 92 ? -11.772 -7.610 -5.409 1.00 41.44 433 PRO A CA 16
ATOM 25734 C C . PRO A 1 92 ? -11.384 -7.231 -3.983 1.00 71.32 433 PRO A C 16
ATOM 25735 O O . PRO A 1 92 ? -10.862 -8.050 -3.219 1.00 53.32 433 PRO A O 16
ATOM 25746 N N . ARG A 1 93 ? -11.654 -6.011 -3.631 1.00 31.53 434 ARG A N 16
ATOM 25747 C CA . ARG A 1 93 ? -11.356 -5.498 -2.321 1.00 40.24 434 ARG A CA 16
ATOM 25748 C C . ARG A 1 93 ? -12.567 -4.748 -1.819 1.00 31.42 434 ARG A C 16
ATOM 25749 O O . ARG A 1 93 ? -13.280 -4.132 -2.611 1.00 44.11 434 ARG A O 16
ATOM 25770 N N . ARG A 1 94 ? -12.828 -4.821 -0.539 1.00 33.10 435 ARG A N 16
ATOM 25771 C CA . ARG A 1 94 ? -13.908 -4.044 0.030 1.00 13.23 435 ARG A CA 16
ATOM 25772 C C . ARG A 1 94 ? -13.454 -2.605 0.113 1.00 4.42 435 ARG A C 16
ATOM 25773 O O . ARG A 1 94 ? -14.145 -1.703 -0.336 1.00 62.30 435 ARG A O 16
ATOM 25794 N N . GLN A 1 95 ? -12.245 -2.440 0.656 1.00 25.13 436 GLN A N 16
ATOM 25795 C CA . GLN A 1 95 ? -11.531 -1.175 0.756 1.00 31.50 436 GLN A CA 16
ATOM 25796 C C . GLN A 1 95 ? -12.277 -0.151 1.611 1.00 22.42 436 GLN A C 16
ATOM 25797 O O . GLN A 1 95 ? -13.299 0.386 1.215 1.00 4.11 436 GLN A O 16
ATOM 25811 N N . ARG A 1 96 ? -11.721 0.135 2.780 1.00 75.21 437 ARG A N 16
ATOM 25812 C CA . ARG A 1 96 ? -12.309 1.092 3.745 1.00 73.21 437 ARG A CA 16
ATOM 25813 C C . ARG A 1 96 ? -12.278 2.557 3.231 1.00 24.30 437 ARG A C 16
ATOM 25814 O O . ARG A 1 96 ? -12.668 3.487 3.949 1.00 62.12 437 ARG A O 16
ATOM 25835 N N . SER A 1 97 ? -11.835 2.724 1.971 1.00 55.10 438 SER A N 16
ATOM 25836 C CA . SER A 1 97 ? -11.755 4.003 1.269 1.00 12.20 438 SER A CA 16
ATOM 25837 C C . SER A 1 97 ? -10.730 4.965 1.891 1.00 12.31 438 SER A C 16
ATOM 25838 O O . SER A 1 97 ? -10.192 4.719 2.979 1.00 13.22 438 SER A O 16
ATOM 25846 N N . ALA A 1 98 ? -10.431 6.025 1.182 1.00 34.12 439 ALA A N 16
ATOM 25847 C CA . ALA A 1 98 ? -9.594 7.072 1.707 1.00 21.12 439 ALA A CA 16
ATOM 25848 C C . ALA A 1 98 ? -10.505 8.059 2.397 1.00 60.14 439 ALA A C 16
ATOM 25849 O O . ALA A 1 98 ? -11.303 8.734 1.744 1.00 51.11 439 ALA A O 16
ATOM 25856 N N . THR A 1 99 ? -10.432 8.123 3.700 1.00 32.43 440 THR A N 16
ATOM 25857 C CA . THR A 1 99 ? -11.336 8.956 4.439 1.00 62.44 440 THR A CA 16
ATOM 25858 C C . THR A 1 99 ? -10.617 9.654 5.610 1.00 42.42 440 THR A C 16
ATOM 25859 O O . THR A 1 99 ? -9.466 9.320 5.941 1.00 42.01 440 THR A O 16
ATOM 25870 N N . LEU A 1 100 ? -11.288 10.622 6.193 1.00 1.44 441 LEU A N 16
ATOM 25871 C CA . LEU A 1 100 ? -10.791 11.375 7.320 1.00 63.01 441 LEU A CA 16
ATOM 25872 C C . LEU A 1 100 ? -11.689 11.051 8.510 1.00 3.33 441 LEU A C 16
ATOM 25873 O O . LEU A 1 100 ? -12.920 11.240 8.449 1.00 63.23 441 LEU A O 16
ATOM 25889 N N . GLU A 1 101 ? -11.104 10.557 9.564 1.00 73.40 442 GLU A N 16
ATOM 25890 C CA . GLU A 1 101 ? -11.851 10.183 10.725 1.00 32.03 442 GLU A CA 16
ATOM 25891 C C . GLU A 1 101 ? -11.104 10.640 11.967 1.00 3.25 442 GLU A C 16
ATOM 25892 O O . GLU A 1 101 ? -10.283 9.866 12.502 1.00 36.23 442 GLU A O 16
ATOM 25905 N N . ASN A 1 1 ? -1.066 -15.400 10.777 1.00 51.14 342 ASN A N 17
ATOM 25906 C CA . ASN A 1 1 ? -0.702 -14.145 10.110 1.00 43.35 342 ASN A CA 17
ATOM 25907 C C . ASN A 1 1 ? -0.962 -12.979 11.045 1.00 63.24 342 ASN A C 17
ATOM 25908 O O . ASN A 1 1 ? -1.919 -13.012 11.816 1.00 33.24 342 ASN A O 17
ATOM 25921 N N . PRO A 1 2 ? -0.116 -11.922 10.989 1.00 15.20 343 PRO A N 17
ATOM 25922 C CA . PRO A 1 2 ? -0.202 -10.769 11.916 1.00 3.51 343 PRO A CA 17
ATOM 25923 C C . PRO A 1 2 ? -1.561 -10.029 11.881 1.00 71.03 343 PRO A C 17
ATOM 25924 O O . PRO A 1 2 ? -2.081 -9.634 12.910 1.00 22.22 343 PRO A O 17
ATOM 25935 N N . TRP A 1 3 ? -2.113 -9.866 10.699 1.00 52.34 344 TRP A N 17
ATOM 25936 C CA . TRP A 1 3 ? -3.372 -9.143 10.516 1.00 34.21 344 TRP A CA 17
ATOM 25937 C C . TRP A 1 3 ? -4.604 -10.019 10.797 1.00 14.43 344 TRP A C 17
ATOM 25938 O O . TRP A 1 3 ? -5.640 -9.515 11.233 1.00 32.42 344 TRP A O 17
ATOM 25959 N N . GLY A 1 4 ? -4.486 -11.313 10.549 1.00 14.54 345 GLY A N 17
ATOM 25960 C CA . GLY A 1 4 ? -5.617 -12.194 10.680 1.00 73.22 345 GLY A CA 17
ATOM 25961 C C . GLY A 1 4 ? -5.413 -13.509 9.938 1.00 4.22 345 GLY A C 17
ATOM 25962 O O . GLY A 1 4 ? -4.384 -14.173 10.118 1.00 21.14 345 GLY A O 17
ATOM 25966 N N . ALA A 1 5 ? -6.359 -13.859 9.065 1.00 11.21 346 ALA A N 17
ATOM 25967 C CA . ALA A 1 5 ? -6.342 -15.157 8.397 1.00 24.11 346 ALA A CA 17
ATOM 25968 C C . ALA A 1 5 ? -6.031 -15.101 6.898 1.00 61.42 346 ALA A C 17
ATOM 25969 O O . ALA A 1 5 ? -5.576 -16.102 6.336 1.00 70.54 346 ALA A O 17
ATOM 25976 N N . GLU A 1 6 ? -6.287 -13.971 6.229 1.00 74.33 347 GLU A N 17
ATOM 25977 C CA . GLU A 1 6 ? -5.946 -13.864 4.795 1.00 4.14 347 GLU A CA 17
ATOM 25978 C C . GLU A 1 6 ? -4.458 -14.017 4.605 1.00 70.43 347 GLU A C 17
ATOM 25979 O O . GLU A 1 6 ? -3.699 -13.746 5.514 1.00 53.53 347 GLU A O 17
ATOM 25991 N N . SER A 1 7 ? -4.043 -14.456 3.466 1.00 62.44 348 SER A N 17
ATOM 25992 C CA . SER A 1 7 ? -2.651 -14.698 3.240 1.00 14.32 348 SER A CA 17
ATOM 25993 C C . SER A 1 7 ? -1.964 -13.419 2.835 1.00 21.14 348 SER A C 17
ATOM 25994 O O . SER A 1 7 ? -2.636 -12.448 2.452 1.00 62.32 348 SER A O 17
ATOM 26002 N N . TYR A 1 8 ? -0.640 -13.406 2.938 1.00 31.25 349 TYR A N 17
ATOM 26003 C CA . TYR A 1 8 ? 0.152 -12.250 2.569 1.00 43.00 349 TYR A CA 17
ATOM 26004 C C . TYR A 1 8 ? -0.141 -11.868 1.167 1.00 2.24 349 TYR A C 17
ATOM 26005 O O . TYR A 1 8 ? -0.690 -10.817 0.935 1.00 4.24 349 TYR A O 17
ATOM 26023 N N . SER A 1 9 ? 0.184 -12.745 0.236 1.00 32.00 350 SER A N 17
ATOM 26024 C CA . SER A 1 9 ? -0.045 -12.485 -1.173 1.00 61.25 350 SER A CA 17
ATOM 26025 C C . SER A 1 9 ? -1.523 -12.083 -1.479 1.00 22.30 350 SER A C 17
ATOM 26026 O O . SER A 1 9 ? -1.770 -11.315 -2.403 1.00 65.33 350 SER A O 17
ATOM 26034 N N . ASP A 1 10 ? -2.485 -12.584 -0.677 1.00 4.32 351 ASP A N 17
ATOM 26035 C CA . ASP A 1 10 ? -3.903 -12.179 -0.822 1.00 34.00 351 ASP A CA 17
ATOM 26036 C C . ASP A 1 10 ? -4.092 -10.706 -0.501 1.00 53.13 351 ASP A C 17
ATOM 26037 O O . ASP A 1 10 ? -4.650 -9.949 -1.308 1.00 41.53 351 ASP A O 17
ATOM 26046 N N . LEU A 1 11 ? -3.621 -10.283 0.663 1.00 42.35 352 LEU A N 17
ATOM 26047 C CA . LEU A 1 11 ? -3.710 -8.884 1.033 1.00 20.21 352 LEU A CA 17
ATOM 26048 C C . LEU A 1 11 ? -2.771 -7.995 0.233 1.00 63.22 352 LEU A C 17
ATOM 26049 O O . LEU A 1 11 ? -3.106 -6.848 -0.064 1.00 22.51 352 LEU A O 17
ATOM 26065 N N . ILE A 1 12 ? -1.596 -8.516 -0.111 1.00 50.22 353 ILE A N 17
ATOM 26066 C CA . ILE A 1 12 ? -0.636 -7.763 -0.912 1.00 25.03 353 ILE A CA 17
ATOM 26067 C C . ILE A 1 12 ? -1.275 -7.441 -2.255 1.00 14.43 353 ILE A C 17
ATOM 26068 O O . ILE A 1 12 ? -1.105 -6.349 -2.792 1.00 72.43 353 ILE A O 17
ATOM 26084 N N . ALA A 1 13 ? -2.035 -8.401 -2.774 1.00 24.34 354 ALA A N 17
ATOM 26085 C CA . ALA A 1 13 ? -2.777 -8.202 -3.998 1.00 43.11 354 ALA A CA 17
ATOM 26086 C C . ALA A 1 13 ? -3.740 -7.033 -3.864 1.00 30.32 354 ALA A C 17
ATOM 26087 O O . ALA A 1 13 ? -3.834 -6.220 -4.771 1.00 61.43 354 ALA A O 17
ATOM 26094 N N . LYS A 1 14 ? -4.434 -6.930 -2.711 1.00 45.25 355 LYS A N 17
ATOM 26095 C CA . LYS A 1 14 ? -5.362 -5.811 -2.481 1.00 52.12 355 LYS A CA 17
ATOM 26096 C C . LYS A 1 14 ? -4.613 -4.492 -2.470 1.00 63.31 355 LYS A C 17
ATOM 26097 O O . LYS A 1 14 ? -5.145 -3.471 -2.917 1.00 11.24 355 LYS A O 17
ATOM 26116 N N . ALA A 1 15 ? -3.400 -4.504 -1.934 1.00 21.11 356 ALA A N 17
ATOM 26117 C CA . ALA A 1 15 ? -2.579 -3.314 -1.919 1.00 71.52 356 ALA A CA 17
ATOM 26118 C C . ALA A 1 15 ? -2.304 -2.899 -3.336 1.00 74.33 356 ALA A C 17
ATOM 26119 O O . ALA A 1 15 ? -2.583 -1.769 -3.720 1.00 54.24 356 ALA A O 17
ATOM 26126 N N . LEU A 1 16 ? -1.818 -3.844 -4.129 1.00 50.02 357 LEU A N 17
ATOM 26127 C CA . LEU A 1 16 ? -1.558 -3.626 -5.552 1.00 13.34 357 LEU A CA 17
ATOM 26128 C C . LEU A 1 16 ? -2.811 -3.106 -6.254 1.00 73.03 357 LEU A C 17
ATOM 26129 O O . LEU A 1 16 ? -2.728 -2.230 -7.103 1.00 22.43 357 LEU A O 17
ATOM 26145 N N . LYS A 1 17 ? -3.974 -3.637 -5.861 1.00 64.33 358 LYS A N 17
ATOM 26146 C CA . LYS A 1 17 ? -5.259 -3.259 -6.426 1.00 43.41 358 LYS A CA 17
ATOM 26147 C C . LYS A 1 17 ? -5.571 -1.762 -6.331 1.00 10.14 358 LYS A C 17
ATOM 26148 O O . LYS A 1 17 ? -6.410 -1.255 -7.086 1.00 22.22 358 LYS A O 17
ATOM 26167 N N . SER A 1 18 ? -4.908 -1.054 -5.422 1.00 1.30 359 SER A N 17
ATOM 26168 C CA . SER A 1 18 ? -5.174 0.369 -5.234 1.00 34.12 359 SER A CA 17
ATOM 26169 C C . SER A 1 18 ? -4.641 1.217 -6.426 1.00 51.24 359 SER A C 17
ATOM 26170 O O . SER A 1 18 ? -5.112 2.330 -6.672 1.00 31.23 359 SER A O 17
ATOM 26178 N N . THR A 1 19 ? -3.691 0.669 -7.178 1.00 63.50 360 THR A N 17
ATOM 26179 C CA . THR A 1 19 ? -3.089 1.377 -8.308 1.00 4.35 360 THR A CA 17
ATOM 26180 C C . THR A 1 19 ? -2.590 0.315 -9.330 1.00 42.20 360 THR A C 17
ATOM 26181 O O . THR A 1 19 ? -1.595 0.498 -10.043 1.00 10.33 360 THR A O 17
ATOM 26192 N N . PHE A 1 20 ? -3.378 -0.737 -9.455 1.00 34.01 361 PHE A N 17
ATOM 26193 C CA . PHE A 1 20 ? -3.023 -1.955 -10.200 1.00 30.40 361 PHE A CA 17
ATOM 26194 C C . PHE A 1 20 ? -2.812 -1.685 -11.694 1.00 53.11 361 PHE A C 17
ATOM 26195 O O . PHE A 1 20 ? -2.205 -2.491 -12.402 1.00 12.23 361 PHE A O 17
ATOM 26212 N N . ASP A 1 21 ? -3.289 -0.555 -12.153 1.00 70.45 362 ASP A N 17
ATOM 26213 C CA . ASP A 1 21 ? -3.179 -0.187 -13.569 1.00 44.52 362 ASP A CA 17
ATOM 26214 C C . ASP A 1 21 ? -1.783 0.312 -13.892 1.00 20.14 362 ASP A C 17
ATOM 26215 O O . ASP A 1 21 ? -1.420 0.472 -15.061 1.00 15.25 362 ASP A O 17
ATOM 26224 N N . GLY A 1 22 ? -1.014 0.545 -12.873 1.00 15.04 363 GLY A N 17
ATOM 26225 C CA . GLY A 1 22 ? 0.339 0.946 -13.051 1.00 42.41 363 GLY A CA 17
ATOM 26226 C C . GLY A 1 22 ? 1.256 -0.046 -12.409 1.00 20.22 363 GLY A C 17
ATOM 26227 O O . GLY A 1 22 ? 1.524 -1.119 -12.970 1.00 64.41 363 GLY A O 17
ATOM 26231 N N . ARG A 1 23 ? 1.725 0.292 -11.248 1.00 65.01 364 ARG A N 17
ATOM 26232 C CA . ARG A 1 23 ? 2.592 -0.549 -10.465 1.00 33.10 364 ARG A CA 17
ATOM 26233 C C . ARG A 1 23 ? 2.513 -0.066 -9.051 1.00 11.11 364 ARG A C 17
ATOM 26234 O O . ARG A 1 23 ? 2.079 1.060 -8.824 1.00 51.40 364 ARG A O 17
ATOM 26255 N N . MET A 1 24 ? 2.914 -0.857 -8.109 1.00 32.13 365 MET A N 17
ATOM 26256 C CA . MET A 1 24 ? 2.934 -0.365 -6.771 1.00 74.05 365 MET A CA 17
ATOM 26257 C C . MET A 1 24 ? 4.318 -0.504 -6.260 1.00 72.21 365 MET A C 17
ATOM 26258 O O . MET A 1 24 ? 4.993 -1.508 -6.529 1.00 13.31 365 MET A O 17
ATOM 26272 N N . ARG A 1 25 ? 4.771 0.486 -5.580 1.00 41.11 366 ARG A N 17
ATOM 26273 C CA . ARG A 1 25 ? 6.055 0.448 -5.013 1.00 22.03 366 ARG A CA 17
ATOM 26274 C C . ARG A 1 25 ? 6.032 -0.369 -3.774 1.00 63.44 366 ARG A C 17
ATOM 26275 O O . ARG A 1 25 ? 5.021 -0.401 -3.052 1.00 12.40 366 ARG A O 17
ATOM 26296 N N . LEU A 1 26 ? 7.111 -1.025 -3.524 1.00 55.25 367 LEU A N 17
ATOM 26297 C CA . LEU A 1 26 ? 7.233 -1.951 -2.433 1.00 11.10 367 LEU A CA 17
ATOM 26298 C C . LEU A 1 26 ? 6.985 -1.275 -1.072 1.00 51.21 367 LEU A C 17
ATOM 26299 O O . LEU A 1 26 ? 6.379 -1.870 -0.180 1.00 64.44 367 LEU A O 17
ATOM 26315 N N . ASN A 1 27 ? 7.403 -0.029 -0.943 1.00 13.42 368 ASN A N 17
ATOM 26316 C CA . ASN A 1 27 ? 7.121 0.755 0.263 1.00 43.30 368 ASN A CA 17
ATOM 26317 C C . ASN A 1 27 ? 5.641 1.114 0.377 1.00 23.42 368 ASN A C 17
ATOM 26318 O O . ASN A 1 27 ? 5.090 1.134 1.477 1.00 75.41 368 ASN A O 17
ATOM 26329 N N . GLU A 1 28 ? 4.985 1.351 -0.765 1.00 51.12 369 GLU A N 17
ATOM 26330 C CA . GLU A 1 28 ? 3.561 1.714 -0.773 1.00 21.24 369 GLU A CA 17
ATOM 26331 C C . GLU A 1 28 ? 2.725 0.566 -0.263 1.00 52.42 369 GLU A C 17
ATOM 26332 O O . GLU A 1 28 ? 1.759 0.770 0.459 1.00 12.43 369 GLU A O 17
ATOM 26344 N N . ILE A 1 29 ? 3.100 -0.639 -0.664 1.00 50.33 370 ILE A N 17
ATOM 26345 C CA . ILE A 1 29 ? 2.471 -1.865 -0.184 1.00 3.41 370 ILE A CA 17
ATOM 26346 C C . ILE A 1 29 ? 2.471 -1.908 1.342 1.00 54.10 370 ILE A C 17
ATOM 26347 O O . ILE A 1 29 ? 1.441 -2.156 1.958 1.00 61.33 370 ILE A O 17
ATOM 26363 N N . TYR A 1 30 ? 3.618 -1.618 1.938 1.00 1.25 371 TYR A N 17
ATOM 26364 C CA . TYR A 1 30 ? 3.738 -1.598 3.391 1.00 14.14 371 TYR A CA 17
ATOM 26365 C C . TYR A 1 30 ? 2.826 -0.540 3.985 1.00 55.15 371 TYR A C 17
ATOM 26366 O O . TYR A 1 30 ? 2.137 -0.767 4.984 1.00 63.41 371 TYR A O 17
ATOM 26384 N N . ASN A 1 31 ? 2.806 0.599 3.348 1.00 25.13 372 ASN A N 17
ATOM 26385 C CA . ASN A 1 31 ? 2.004 1.725 3.797 1.00 73.12 372 ASN A CA 17
ATOM 26386 C C . ASN A 1 31 ? 0.520 1.416 3.706 1.00 50.13 372 ASN A C 17
ATOM 26387 O O . ASN A 1 31 ? -0.259 1.863 4.545 1.00 4.32 372 ASN A O 17
ATOM 26398 N N . TRP A 1 32 ? 0.135 0.628 2.698 1.00 44.20 373 TRP A N 17
ATOM 26399 C CA . TRP A 1 32 ? -1.248 0.187 2.527 1.00 64.24 373 TRP A CA 17
ATOM 26400 C C . TRP A 1 32 ? -1.707 -0.567 3.762 1.00 12.23 373 TRP A C 17
ATOM 26401 O O . TRP A 1 32 ? -2.780 -0.280 4.315 1.00 34.44 373 TRP A O 17
ATOM 26422 N N . PHE A 1 33 ? -0.892 -1.521 4.200 1.00 5.44 374 PHE A N 17
ATOM 26423 C CA . PHE A 1 33 ? -1.203 -2.318 5.384 1.00 1.20 374 PHE A CA 17
ATOM 26424 C C . PHE A 1 33 ? -1.305 -1.453 6.612 1.00 44.42 374 PHE A C 17
ATOM 26425 O O . PHE A 1 33 ? -2.227 -1.590 7.387 1.00 71.31 374 PHE A O 17
ATOM 26442 N N . ALA A 1 34 ? -0.372 -0.551 6.765 1.00 52.23 375 ALA A N 17
ATOM 26443 C CA . ALA A 1 34 ? -0.349 0.341 7.928 1.00 53.20 375 ALA A CA 17
ATOM 26444 C C . ALA A 1 34 ? -1.575 1.264 7.948 1.00 41.53 375 ALA A C 17
ATOM 26445 O O . ALA A 1 34 ? -2.078 1.628 9.007 1.00 44.12 375 ALA A O 17
ATOM 26452 N N . SER A 1 35 ? -2.040 1.621 6.782 1.00 45.35 376 SER A N 17
ATOM 26453 C CA . SER A 1 35 ? -3.186 2.491 6.648 1.00 23.42 376 SER A CA 17
ATOM 26454 C C . SER A 1 35 ? -4.512 1.735 6.870 1.00 23.35 376 SER A C 17
ATOM 26455 O O . SER A 1 35 ? -5.383 2.204 7.619 1.00 4.22 376 SER A O 17
ATOM 26463 N N . ASN A 1 36 ? -4.648 0.553 6.258 1.00 42.11 377 ASN A N 17
ATOM 26464 C CA . ASN A 1 36 ? -5.927 -0.183 6.303 1.00 35.14 377 ASN A CA 17
ATOM 26465 C C . ASN A 1 36 ? -6.020 -1.145 7.457 1.00 41.33 377 ASN A C 17
ATOM 26466 O O . ASN A 1 36 ? -7.112 -1.481 7.907 1.00 73.23 377 ASN A O 17
ATOM 26477 N N . VAL A 1 37 ? -4.904 -1.589 7.950 1.00 5.01 378 VAL A N 17
ATOM 26478 C CA . VAL A 1 37 ? -4.902 -2.529 9.034 1.00 44.42 378 VAL A CA 17
ATOM 26479 C C . VAL A 1 37 ? -4.409 -1.849 10.301 1.00 22.33 378 VAL A C 17
ATOM 26480 O O . VAL A 1 37 ? -3.239 -1.446 10.384 1.00 34.43 378 VAL A O 17
ATOM 26493 N N . PRO A 1 38 ? -5.296 -1.706 11.306 1.00 15.51 379 PRO A N 17
ATOM 26494 C CA . PRO A 1 38 ? -4.964 -1.046 12.560 1.00 13.13 379 PRO A CA 17
ATOM 26495 C C . PRO A 1 38 ? -3.751 -1.671 13.247 1.00 35.24 379 PRO A C 17
ATOM 26496 O O . PRO A 1 38 ? -2.964 -0.965 13.884 1.00 32.34 379 PRO A O 17
ATOM 26507 N N . TYR A 1 39 ? -3.594 -2.992 13.083 1.00 21.03 380 TYR A N 17
ATOM 26508 C CA . TYR A 1 39 ? -2.473 -3.731 13.641 1.00 30.23 380 TYR A CA 17
ATOM 26509 C C . TYR A 1 39 ? -1.150 -3.133 13.143 1.00 10.11 380 TYR A C 17
ATOM 26510 O O . TYR A 1 39 ? -0.243 -2.863 13.931 1.00 51.14 380 TYR A O 17
ATOM 26528 N N . PHE A 1 40 ? -1.061 -2.905 11.840 1.00 21.25 381 PHE A N 17
ATOM 26529 C CA . PHE A 1 40 ? 0.139 -2.365 11.234 1.00 53.11 381 PHE A CA 17
ATOM 26530 C C . PHE A 1 40 ? 0.288 -0.907 11.467 1.00 22.01 381 PHE A C 17
ATOM 26531 O O . PHE A 1 40 ? 1.390 -0.404 11.502 1.00 0.34 381 PHE A O 17
ATOM 26548 N N . GLY A 1 41 ? -0.821 -0.221 11.614 1.00 13.01 382 GLY A N 17
ATOM 26549 C CA . GLY A 1 41 ? -0.775 1.182 11.954 1.00 33.45 382 GLY A CA 17
ATOM 26550 C C . GLY A 1 41 ? -0.076 1.396 13.298 1.00 63.41 382 GLY A C 17
ATOM 26551 O O . GLY A 1 41 ? 0.495 2.469 13.571 1.00 64.34 382 GLY A O 17
ATOM 26555 N N . ASN A 1 42 ? -0.117 0.356 14.132 1.00 3.40 383 ASN A N 17
ATOM 26556 C CA . ASN A 1 42 ? 0.533 0.346 15.426 1.00 42.21 383 ASN A CA 17
ATOM 26557 C C . ASN A 1 42 ? 2.000 -0.091 15.303 1.00 4.34 383 ASN A C 17
ATOM 26558 O O . ASN A 1 42 ? 2.771 -0.002 16.268 1.00 70.45 383 ASN A O 17
ATOM 26569 N N . ARG A 1 43 ? 2.372 -0.589 14.128 1.00 43.24 384 ARG A N 17
ATOM 26570 C CA . ARG A 1 43 ? 3.742 -1.005 13.845 1.00 5.23 384 ARG A CA 17
ATOM 26571 C C . ARG A 1 43 ? 4.289 -0.253 12.643 1.00 52.34 384 ARG A C 17
ATOM 26572 O O . ARG A 1 43 ? 4.390 -0.799 11.542 1.00 30.44 384 ARG A O 17
ATOM 26593 N N . THR A 1 44 ? 4.592 0.996 12.849 1.00 41.20 385 THR A N 17
ATOM 26594 C CA . THR A 1 44 ? 5.039 1.871 11.771 1.00 71.34 385 THR A CA 17
ATOM 26595 C C . THR A 1 44 ? 6.451 2.407 12.003 1.00 15.13 385 THR A C 17
ATOM 26596 O O . THR A 1 44 ? 7.083 2.945 11.085 1.00 64.21 385 THR A O 17
ATOM 26607 N N . SER A 1 45 ? 6.946 2.268 13.221 1.00 32.04 386 SER A N 17
ATOM 26608 C CA . SER A 1 45 ? 8.287 2.697 13.544 1.00 31.54 386 SER A CA 17
ATOM 26609 C C . SER A 1 45 ? 9.267 1.749 12.821 1.00 53.31 386 SER A C 17
ATOM 26610 O O . SER A 1 45 ? 8.880 0.634 12.477 1.00 53.20 386 SER A O 17
ATOM 26618 N N . GLN A 1 46 ? 10.502 2.177 12.591 1.00 13.43 387 GLN A N 17
ATOM 26619 C CA . GLN A 1 46 ? 11.455 1.399 11.773 1.00 41.11 387 GLN A CA 17
ATOM 26620 C C . GLN A 1 46 ? 11.611 -0.052 12.217 1.00 42.31 387 GLN A C 17
ATOM 26621 O O . GLN A 1 46 ? 11.470 -0.968 11.405 1.00 74.12 387 GLN A O 17
ATOM 26635 N N . GLU A 1 47 ? 11.854 -0.266 13.486 1.00 53.13 388 GLU A N 17
ATOM 26636 C CA . GLU A 1 47 ? 12.025 -1.616 14.003 1.00 4.11 388 GLU A CA 17
ATOM 26637 C C . GLU A 1 47 ? 10.675 -2.276 14.271 1.00 15.50 388 GLU A C 17
ATOM 26638 O O . GLU A 1 47 ? 10.567 -3.499 14.337 1.00 2.33 388 GLU A O 17
ATOM 26650 N N . GLN A 1 48 ? 9.650 -1.455 14.393 1.00 62.30 389 GLN A N 17
ATOM 26651 C CA . GLN A 1 48 ? 8.293 -1.933 14.622 1.00 72.42 389 GLN A CA 17
ATOM 26652 C C . GLN A 1 48 ? 7.687 -2.472 13.343 1.00 41.52 389 GLN A C 17
ATOM 26653 O O . GLN A 1 48 ? 6.862 -3.373 13.372 1.00 63.45 389 GLN A O 17
ATOM 26667 N N . SER A 1 49 ? 8.089 -1.920 12.236 1.00 51.23 390 SER A N 17
ATOM 26668 C CA . SER A 1 49 ? 7.551 -2.301 10.970 1.00 3.43 390 SER A CA 17
ATOM 26669 C C . SER A 1 49 ? 8.468 -3.285 10.234 1.00 64.42 390 SER A C 17
ATOM 26670 O O . SER A 1 49 ? 8.020 -3.998 9.333 1.00 31.22 390 SER A O 17
ATOM 26678 N N . ALA A 1 50 ? 9.725 -3.340 10.645 1.00 4.41 391 ALA A N 17
ATOM 26679 C CA . ALA A 1 50 ? 10.738 -4.162 9.977 1.00 32.24 391 ALA A CA 17
ATOM 26680 C C . ALA A 1 50 ? 10.345 -5.635 9.858 1.00 64.51 391 ALA A C 17
ATOM 26681 O O . ALA A 1 50 ? 10.412 -6.203 8.776 1.00 62.42 391 ALA A O 17
ATOM 26688 N N . GLY A 1 51 ? 9.921 -6.234 10.949 1.00 24.01 392 GLY A N 17
ATOM 26689 C CA . GLY A 1 51 ? 9.605 -7.648 10.953 1.00 54.24 392 GLY A CA 17
ATOM 26690 C C . GLY A 1 51 ? 8.493 -8.036 10.014 1.00 75.22 392 GLY A C 17
ATOM 26691 O O . GLY A 1 51 ? 8.617 -9.026 9.269 1.00 31.52 392 GLY A O 17
ATOM 26695 N N . TRP A 1 52 ? 7.408 -7.285 10.011 1.00 3.23 393 TRP A N 17
ATOM 26696 C CA . TRP A 1 52 ? 6.338 -7.631 9.126 1.00 2.51 393 TRP A CA 17
ATOM 26697 C C . TRP A 1 52 ? 6.705 -7.327 7.665 1.00 4.53 393 TRP A C 17
ATOM 26698 O O . TRP A 1 52 ? 6.239 -8.007 6.747 1.00 51.11 393 TRP A O 17
ATOM 26719 N N . LYS A 1 53 ? 7.580 -6.315 7.451 1.00 21.41 394 LYS A N 17
ATOM 26720 C CA . LYS A 1 53 ? 8.138 -6.083 6.126 1.00 62.15 394 LYS A CA 17
ATOM 26721 C C . LYS A 1 53 ? 8.952 -7.282 5.674 1.00 61.05 394 LYS A C 17
ATOM 26722 O O . LYS A 1 53 ? 8.864 -7.695 4.511 1.00 71.43 394 LYS A O 17
ATOM 26741 N N . ASN A 1 54 ? 9.718 -7.862 6.604 1.00 12.25 395 ASN A N 17
ATOM 26742 C CA . ASN A 1 54 ? 10.504 -9.062 6.290 1.00 11.44 395 ASN A CA 17
ATOM 26743 C C . ASN A 1 54 ? 9.595 -10.207 5.915 1.00 22.33 395 ASN A C 17
ATOM 26744 O O . ASN A 1 54 ? 9.872 -10.952 4.983 1.00 72.14 395 ASN A O 17
ATOM 26755 N N . SER A 1 55 ? 8.490 -10.315 6.621 1.00 2.02 396 SER A N 17
ATOM 26756 C CA . SER A 1 55 ? 7.508 -11.352 6.374 1.00 63.41 396 SER A CA 17
ATOM 26757 C C . SER A 1 55 ? 6.905 -11.221 4.947 1.00 50.03 396 SER A C 17
ATOM 26758 O O . SER A 1 55 ? 6.776 -12.215 4.212 1.00 12.04 396 SER A O 17
ATOM 26766 N N . ILE A 1 56 ? 6.566 -9.995 4.556 1.00 11.33 397 ILE A N 17
ATOM 26767 C CA . ILE A 1 56 ? 6.071 -9.712 3.202 1.00 72.04 397 ILE A CA 17
ATOM 26768 C C . ILE A 1 56 ? 7.152 -10.042 2.161 1.00 13.24 397 ILE A C 17
ATOM 26769 O O . ILE A 1 56 ? 6.871 -10.647 1.124 1.00 30.34 397 ILE A O 17
ATOM 26785 N N . ARG A 1 57 ? 8.389 -9.677 2.464 1.00 35.41 398 ARG A N 17
ATOM 26786 C CA . ARG A 1 57 ? 9.515 -9.976 1.587 1.00 60.34 398 ARG A CA 17
ATOM 26787 C C . ARG A 1 57 ? 9.746 -11.464 1.436 1.00 12.21 398 ARG A C 17
ATOM 26788 O O . ARG A 1 57 ? 10.158 -11.929 0.368 1.00 70.14 398 ARG A O 17
ATOM 26809 N N . HIS A 1 58 ? 9.480 -12.209 2.495 1.00 54.30 399 HIS A N 17
ATOM 26810 C CA . HIS A 1 58 ? 9.589 -13.668 2.449 1.00 23.35 399 HIS A CA 17
ATOM 26811 C C . HIS A 1 58 ? 8.625 -14.234 1.420 1.00 43.52 399 HIS A C 17
ATOM 26812 O O . HIS A 1 58 ? 9.005 -15.055 0.601 1.00 71.22 399 HIS A O 17
ATOM 26827 N N . ASN A 1 59 ? 7.386 -13.759 1.440 1.00 71.34 400 ASN A N 17
ATOM 26828 C CA . ASN A 1 59 ? 6.381 -14.199 0.464 1.00 61.12 400 ASN A CA 17
ATOM 26829 C C . ASN A 1 59 ? 6.701 -13.738 -0.934 1.00 1.43 400 ASN A C 17
ATOM 26830 O O . ASN A 1 59 ? 6.412 -14.434 -1.899 1.00 63.44 400 ASN A O 17
ATOM 26841 N N . LEU A 1 60 ? 7.317 -12.585 -1.042 1.00 25.42 401 LEU A N 17
ATOM 26842 C CA . LEU A 1 60 ? 7.759 -12.074 -2.334 1.00 60.41 401 LEU A CA 17
ATOM 26843 C C . LEU A 1 60 ? 8.944 -12.886 -2.877 1.00 51.03 401 LEU A C 17
ATOM 26844 O O . LEU A 1 60 ? 9.174 -12.948 -4.075 1.00 24.45 401 LEU A O 17
ATOM 26860 N N . SER A 1 61 ? 9.686 -13.506 -1.996 1.00 23.41 402 SER A N 17
ATOM 26861 C CA . SER A 1 61 ? 10.782 -14.352 -2.414 1.00 20.15 402 SER A CA 17
ATOM 26862 C C . SER A 1 61 ? 10.283 -15.793 -2.656 1.00 62.31 402 SER A C 17
ATOM 26863 O O . SER A 1 61 ? 10.878 -16.560 -3.424 1.00 53.31 402 SER A O 17
ATOM 26871 N N . LEU A 1 62 ? 9.177 -16.136 -2.009 1.00 15.03 403 LEU A N 17
ATOM 26872 C CA . LEU A 1 62 ? 8.602 -17.442 -2.072 1.00 4.31 403 LEU A CA 17
ATOM 26873 C C . LEU A 1 62 ? 7.640 -17.589 -3.258 1.00 2.45 403 LEU A C 17
ATOM 26874 O O . LEU A 1 62 ? 7.671 -18.587 -3.965 1.00 21.01 403 LEU A O 17
ATOM 26890 N N . HIS A 1 63 ? 6.802 -16.598 -3.472 1.00 73.44 404 HIS A N 17
ATOM 26891 C CA . HIS A 1 63 ? 5.826 -16.663 -4.546 1.00 31.23 404 HIS A CA 17
ATOM 26892 C C . HIS A 1 63 ? 6.221 -15.751 -5.674 1.00 30.03 404 HIS A C 17
ATOM 26893 O O . HIS A 1 63 ? 5.916 -14.559 -5.635 1.00 33.10 404 HIS A O 17
ATOM 26908 N N . SER A 1 64 ? 6.908 -16.276 -6.672 1.00 63.41 405 SER A N 17
ATOM 26909 C CA . SER A 1 64 ? 7.252 -15.476 -7.829 1.00 3.30 405 SER A CA 17
ATOM 26910 C C . SER A 1 64 ? 6.075 -15.503 -8.822 1.00 4.04 405 SER A C 17
ATOM 26911 O O . SER A 1 64 ? 6.146 -16.035 -9.940 1.00 4.22 405 SER A O 17
ATOM 26919 N N . ARG A 1 65 ? 4.988 -14.961 -8.337 1.00 31.33 406 ARG A N 17
ATOM 26920 C CA . ARG A 1 65 ? 3.698 -14.860 -9.015 1.00 71.04 406 ARG A CA 17
ATOM 26921 C C . ARG A 1 65 ? 3.594 -13.444 -9.577 1.00 15.13 406 ARG A C 17
ATOM 26922 O O . ARG A 1 65 ? 2.559 -12.977 -9.999 1.00 62.24 406 ARG A O 17
ATOM 26943 N N . PHE A 1 66 ? 4.666 -12.765 -9.502 1.00 23.21 407 PHE A N 17
ATOM 26944 C CA . PHE A 1 66 ? 4.743 -11.420 -9.918 1.00 31.34 407 PHE A CA 17
ATOM 26945 C C . PHE A 1 66 ? 5.869 -11.224 -10.894 1.00 25.22 407 PHE A C 17
ATOM 26946 O O . PHE A 1 66 ? 6.804 -12.039 -10.958 1.00 23.23 407 PHE A O 17
ATOM 26963 N N . MET A 1 67 ? 5.782 -10.179 -11.648 1.00 3.20 408 MET A N 17
ATOM 26964 C CA . MET A 1 67 ? 6.752 -9.864 -12.641 1.00 13.32 408 MET A CA 17
ATOM 26965 C C . MET A 1 67 ? 7.360 -8.532 -12.291 1.00 33.52 408 MET A C 17
ATOM 26966 O O . MET A 1 67 ? 6.674 -7.626 -11.790 1.00 25.43 408 MET A O 17
ATOM 26980 N N . ARG A 1 68 ? 8.625 -8.421 -12.519 1.00 23.51 409 ARG A N 17
ATOM 26981 C CA . ARG A 1 68 ? 9.369 -7.253 -12.188 1.00 33.33 409 ARG A CA 17
ATOM 26982 C C . ARG A 1 68 ? 9.385 -6.338 -13.383 1.00 12.31 409 ARG A C 17
ATOM 26983 O O . ARG A 1 68 ? 9.783 -6.750 -14.467 1.00 4.54 409 ARG A O 17
ATOM 27004 N N . ILE A 1 69 ? 8.948 -5.126 -13.213 1.00 63.33 410 ILE A N 17
ATOM 27005 C CA . ILE A 1 69 ? 9.041 -4.186 -14.260 1.00 32.32 410 ILE A CA 17
ATOM 27006 C C . ILE A 1 69 ? 10.322 -3.402 -14.076 1.00 25.44 410 ILE A C 17
ATOM 27007 O O . ILE A 1 69 ? 10.571 -2.814 -13.008 1.00 25.52 410 ILE A O 17
ATOM 27023 N N . GLN A 1 70 ? 11.155 -3.456 -15.073 1.00 52.23 411 GLN A N 17
ATOM 27024 C CA . GLN A 1 70 ? 12.436 -2.816 -15.019 1.00 34.31 411 GLN A CA 17
ATOM 27025 C C . GLN A 1 70 ? 12.302 -1.306 -15.004 1.00 51.23 411 GLN A C 17
ATOM 27026 O O . GLN A 1 70 ? 11.625 -0.708 -15.854 1.00 2.13 411 GLN A O 17
ATOM 27040 N N . ASN A 1 71 ? 12.898 -0.712 -14.014 1.00 32.21 412 ASN A N 17
ATOM 27041 C CA . ASN A 1 71 ? 12.948 0.716 -13.905 1.00 63.10 412 ASN A CA 17
ATOM 27042 C C . ASN A 1 71 ? 14.225 1.178 -14.537 1.00 11.21 412 ASN A C 17
ATOM 27043 O O . ASN A 1 71 ? 15.327 0.922 -14.025 1.00 74.25 412 ASN A O 17
ATOM 27054 N N . GLU A 1 72 ? 14.085 1.807 -15.641 1.00 24.03 413 GLU A N 17
ATOM 27055 C CA . GLU A 1 72 ? 15.201 2.263 -16.427 1.00 0.04 413 GLU A CA 17
ATOM 27056 C C . GLU A 1 72 ? 15.850 3.462 -15.762 1.00 64.33 413 GLU A C 17
ATOM 27057 O O . GLU A 1 72 ? 15.303 4.569 -15.760 1.00 10.51 413 GLU A O 17
ATOM 27069 N N . GLY A 1 73 ? 16.980 3.213 -15.155 1.00 13.40 414 GLY A N 17
ATOM 27070 C CA . GLY A 1 73 ? 17.686 4.222 -14.429 1.00 65.00 414 GLY A CA 17
ATOM 27071 C C . GLY A 1 73 ? 18.191 3.673 -13.121 1.00 24.52 414 GLY A C 17
ATOM 27072 O O . GLY A 1 73 ? 19.294 4.008 -12.676 1.00 63.14 414 GLY A O 17
ATOM 27076 N N . ALA A 1 74 ? 17.396 2.799 -12.517 1.00 32.30 415 ALA A N 17
ATOM 27077 C CA . ALA A 1 74 ? 17.729 2.167 -11.253 1.00 15.21 415 ALA A CA 17
ATOM 27078 C C . ALA A 1 74 ? 16.931 0.886 -11.096 1.00 53.54 415 ALA A C 17
ATOM 27079 O O . ALA A 1 74 ? 15.713 0.925 -10.932 1.00 51.43 415 ALA A O 17
ATOM 27086 N N . GLY A 1 75 ? 17.610 -0.241 -11.149 1.00 5.41 416 GLY A N 17
ATOM 27087 C CA . GLY A 1 75 ? 16.926 -1.521 -11.080 1.00 0.02 416 GLY A CA 17
ATOM 27088 C C . GLY A 1 75 ? 16.689 -1.987 -9.672 1.00 44.43 416 GLY A C 17
ATOM 27089 O O . GLY A 1 75 ? 15.888 -2.896 -9.436 1.00 72.43 416 GLY A O 17
ATOM 27093 N N . LYS A 1 76 ? 17.382 -1.385 -8.725 1.00 65.11 417 LYS A N 17
ATOM 27094 C CA . LYS A 1 76 ? 17.189 -1.736 -7.333 1.00 54.42 417 LYS A CA 17
ATOM 27095 C C . LYS A 1 76 ? 15.849 -1.191 -6.880 1.00 25.52 417 LYS A C 17
ATOM 27096 O O . LYS A 1 76 ? 14.997 -1.932 -6.356 1.00 41.40 417 LYS A O 17
ATOM 27115 N N . SER A 1 77 ? 15.642 0.093 -7.110 1.00 32.21 418 SER A N 17
ATOM 27116 C CA . SER A 1 77 ? 14.369 0.703 -6.869 1.00 45.15 418 SER A CA 17
ATOM 27117 C C . SER A 1 77 ? 13.468 0.489 -8.087 1.00 31.55 418 SER A C 17
ATOM 27118 O O . SER A 1 77 ? 13.256 1.379 -8.911 1.00 24.24 418 SER A O 17
ATOM 27126 N N . SER A 1 78 ? 13.048 -0.728 -8.219 1.00 54.44 419 SER A N 17
ATOM 27127 C CA . SER A 1 78 ? 12.214 -1.187 -9.273 1.00 63.10 419 SER A CA 17
ATOM 27128 C C . SER A 1 78 ? 10.846 -1.485 -8.728 1.00 63.33 419 SER A C 17
ATOM 27129 O O . SER A 1 78 ? 10.662 -1.561 -7.497 1.00 64.13 419 SER A O 17
ATOM 27137 N N . TRP A 1 79 ? 9.895 -1.654 -9.587 1.00 50.21 420 TRP A N 17
ATOM 27138 C CA . TRP A 1 79 ? 8.556 -1.823 -9.145 1.00 2.35 420 TRP A CA 17
ATOM 27139 C C . TRP A 1 79 ? 8.165 -3.246 -9.477 1.00 14.52 420 TRP A C 17
ATOM 27140 O O . TRP A 1 79 ? 8.712 -3.837 -10.428 1.00 4.52 420 TRP A O 17
ATOM 27161 N N . TRP A 1 80 ? 7.271 -3.818 -8.724 1.00 22.51 421 TRP A N 17
ATOM 27162 C CA . TRP A 1 80 ? 6.874 -5.159 -9.005 1.00 32.13 421 TRP A CA 17
ATOM 27163 C C . TRP A 1 80 ? 5.354 -5.201 -9.202 1.00 54.11 421 TRP A C 17
ATOM 27164 O O . TRP A 1 80 ? 4.621 -4.438 -8.562 1.00 25.11 421 TRP A O 17
ATOM 27185 N N . VAL A 1 81 ? 4.892 -6.035 -10.114 1.00 42.23 422 VAL A N 17
ATOM 27186 C CA . VAL A 1 81 ? 3.461 -6.174 -10.388 1.00 72.31 422 VAL A CA 17
ATOM 27187 C C . VAL A 1 81 ? 3.091 -7.641 -10.429 1.00 72.23 422 VAL A C 17
ATOM 27188 O O . VAL A 1 81 ? 3.932 -8.469 -10.709 1.00 71.33 422 VAL A O 17
ATOM 27201 N N . ILE A 1 82 ? 1.836 -7.958 -10.189 1.00 64.41 423 ILE A N 17
ATOM 27202 C CA . ILE A 1 82 ? 1.391 -9.350 -10.179 1.00 54.33 423 ILE A CA 17
ATOM 27203 C C . ILE A 1 82 ? 1.141 -9.780 -11.609 1.00 12.41 423 ILE A C 17
ATOM 27204 O O . ILE A 1 82 ? 0.584 -9.007 -12.398 1.00 55.34 423 ILE A O 17
ATOM 27220 N N . ASN A 1 83 ? 1.550 -10.996 -11.948 1.00 25.23 424 ASN A N 17
ATOM 27221 C CA . ASN A 1 83 ? 1.501 -11.453 -13.329 1.00 51.25 424 ASN A CA 17
ATOM 27222 C C . ASN A 1 83 ? 0.052 -11.587 -13.842 1.00 14.10 424 ASN A C 17
ATOM 27223 O O . ASN A 1 83 ? -0.766 -12.319 -13.290 1.00 54.23 424 ASN A O 17
ATOM 27234 N N . PRO A 1 84 ? -0.296 -10.843 -14.905 1.00 52.21 425 PRO A N 17
ATOM 27235 C CA . PRO A 1 84 ? -1.648 -10.881 -15.484 1.00 30.03 425 PRO A CA 17
ATOM 27236 C C . PRO A 1 84 ? -1.861 -12.148 -16.295 1.00 22.24 425 PRO A C 17
ATOM 27237 O O . PRO A 1 84 ? -2.974 -12.490 -16.675 1.00 71.14 425 PRO A O 17
ATOM 27248 N N . ASP A 1 85 ? -0.777 -12.854 -16.501 1.00 63.20 426 ASP A N 17
ATOM 27249 C CA . ASP A 1 85 ? -0.744 -14.052 -17.307 1.00 25.03 426 ASP A CA 17
ATOM 27250 C C . ASP A 1 85 ? -1.236 -15.244 -16.494 1.00 3.04 426 ASP A C 17
ATOM 27251 O O . ASP A 1 85 ? -1.600 -16.283 -17.042 1.00 4.31 426 ASP A O 17
ATOM 27260 N N . ALA A 1 86 ? -1.283 -15.066 -15.190 1.00 1.25 427 ALA A N 17
ATOM 27261 C CA . ALA A 1 86 ? -1.652 -16.132 -14.279 1.00 40.51 427 ALA A CA 17
ATOM 27262 C C . ALA A 1 86 ? -3.130 -16.426 -14.296 1.00 1.43 427 ALA A C 17
ATOM 27263 O O . ALA A 1 86 ? -3.551 -17.568 -14.117 1.00 10.43 427 ALA A O 17
ATOM 27270 N N . LYS A 1 87 ? -3.891 -15.425 -14.530 1.00 53.11 428 LYS A N 17
ATOM 27271 C CA . LYS A 1 87 ? -5.330 -15.539 -14.477 1.00 31.42 428 LYS A CA 17
ATOM 27272 C C . LYS A 1 87 ? -5.963 -15.582 -15.871 1.00 51.45 428 LYS A C 17
ATOM 27273 O O . LYS A 1 87 ? -5.368 -15.094 -16.839 1.00 3.21 428 LYS A O 17
ATOM 27292 N N . PRO A 1 88 ? -7.152 -16.203 -16.010 1.00 73.31 429 PRO A N 17
ATOM 27293 C CA . PRO A 1 88 ? -7.878 -16.242 -17.280 1.00 74.23 429 PRO A CA 17
ATOM 27294 C C . PRO A 1 88 ? -8.379 -14.852 -17.640 1.00 54.32 429 PRO A C 17
ATOM 27295 O O . PRO A 1 88 ? -8.910 -14.133 -16.783 1.00 32.43 429 PRO A O 17
ATOM 27306 N N . GLY A 1 89 ? -8.220 -14.476 -18.875 1.00 64.34 430 GLY A N 17
ATOM 27307 C CA . GLY A 1 89 ? -8.613 -13.161 -19.277 1.00 11.33 430 GLY A CA 17
ATOM 27308 C C . GLY A 1 89 ? -7.451 -12.219 -19.173 1.00 54.22 430 GLY A C 17
ATOM 27309 O O . GLY A 1 89 ? -7.536 -11.159 -18.554 1.00 34.25 430 GLY A O 17
ATOM 27313 N N . ARG A 1 90 ? -6.349 -12.626 -19.750 1.00 20.13 431 ARG A N 17
ATOM 27314 C CA . ARG A 1 90 ? -5.136 -11.840 -19.749 1.00 3.31 431 ARG A CA 17
ATOM 27315 C C . ARG A 1 90 ? -5.164 -10.863 -20.915 1.00 21.31 431 ARG A C 17
ATOM 27316 O O . ARG A 1 90 ? -5.374 -11.262 -22.065 1.00 33.35 431 ARG A O 17
ATOM 27337 N N . ASN A 1 91 ? -4.999 -9.593 -20.633 1.00 53.51 432 ASN A N 17
ATOM 27338 C CA . ASN A 1 91 ? -5.018 -8.611 -21.692 1.00 60.42 432 ASN A CA 17
ATOM 27339 C C . ASN A 1 91 ? -3.641 -8.040 -21.985 1.00 71.15 432 ASN A C 17
ATOM 27340 O O . ASN A 1 91 ? -2.934 -7.558 -21.083 1.00 60.34 432 ASN A O 17
ATOM 27351 N N . PRO A 1 92 ? -3.204 -8.148 -23.243 1.00 2.15 433 PRO A N 17
ATOM 27352 C CA . PRO A 1 92 ? -1.934 -7.611 -23.670 1.00 23.43 433 PRO A CA 17
ATOM 27353 C C . PRO A 1 92 ? -1.999 -6.104 -23.885 1.00 22.42 433 PRO A C 17
ATOM 27354 O O . PRO A 1 92 ? -2.968 -5.575 -24.455 1.00 14.10 433 PRO A O 17
ATOM 27365 N N . ARG A 1 93 ? -0.998 -5.412 -23.420 1.00 40.22 434 ARG A N 17
ATOM 27366 C CA . ARG A 1 93 ? -0.934 -3.992 -23.611 1.00 5.11 434 ARG A CA 17
ATOM 27367 C C . ARG A 1 93 ? -0.062 -3.665 -24.787 1.00 51.13 434 ARG A C 17
ATOM 27368 O O . ARG A 1 93 ? 1.165 -3.598 -24.674 1.00 64.01 434 ARG A O 17
ATOM 27389 N N . ARG A 1 94 ? -0.689 -3.533 -25.919 1.00 15.23 435 ARG A N 17
ATOM 27390 C CA . ARG A 1 94 ? -0.023 -3.175 -27.139 1.00 4.53 435 ARG A CA 17
ATOM 27391 C C . ARG A 1 94 ? -0.738 -1.997 -27.715 1.00 13.34 435 ARG A C 17
ATOM 27392 O O . ARG A 1 94 ? -1.902 -1.753 -27.344 1.00 31.51 435 ARG A O 17
ATOM 27413 N N . GLN A 1 95 ? -0.067 -1.247 -28.588 1.00 23.34 436 GLN A N 17
ATOM 27414 C CA . GLN A 1 95 ? -0.604 0.007 -29.123 1.00 42.43 436 GLN A CA 17
ATOM 27415 C C . GLN A 1 95 ? -0.743 1.009 -27.979 1.00 34.23 436 GLN A C 17
ATOM 27416 O O . GLN A 1 95 ? -0.194 0.769 -26.880 1.00 33.11 436 GLN A O 17
ATOM 27430 N N . ARG A 1 96 ? -1.411 2.144 -28.229 1.00 1.20 437 ARG A N 17
ATOM 27431 C CA . ARG A 1 96 ? -1.626 3.215 -27.226 1.00 54.35 437 ARG A CA 17
ATOM 27432 C C . ARG A 1 96 ? -0.302 3.974 -26.961 1.00 43.23 437 ARG A C 17
ATOM 27433 O O . ARG A 1 96 ? -0.276 5.201 -26.915 1.00 13.11 437 ARG A O 17
ATOM 27454 N N . SER A 1 97 ? 0.763 3.233 -26.789 1.00 54.33 438 SER A N 17
ATOM 27455 C CA . SER A 1 97 ? 2.079 3.759 -26.604 1.00 74.00 438 SER A CA 17
ATOM 27456 C C . SER A 1 97 ? 2.528 4.443 -27.886 1.00 14.11 438 SER A C 17
ATOM 27457 O O . SER A 1 97 ? 2.637 3.795 -28.937 1.00 70.51 438 SER A O 17
ATOM 27465 N N . ALA A 1 98 ? 2.758 5.735 -27.806 1.00 45.44 439 ALA A N 17
ATOM 27466 C CA . ALA A 1 98 ? 3.232 6.520 -28.939 1.00 33.31 439 ALA A CA 17
ATOM 27467 C C . ALA A 1 98 ? 4.665 6.123 -29.308 1.00 22.50 439 ALA A C 17
ATOM 27468 O O . ALA A 1 98 ? 5.260 5.237 -28.677 1.00 4.21 439 ALA A O 17
ATOM 27475 N N . THR A 1 99 ? 5.217 6.758 -30.300 1.00 23.51 440 THR A N 17
ATOM 27476 C CA . THR A 1 99 ? 6.571 6.484 -30.693 1.00 0.22 440 THR A CA 17
ATOM 27477 C C . THR A 1 99 ? 7.416 7.744 -30.486 1.00 33.44 440 THR A C 17
ATOM 27478 O O . THR A 1 99 ? 6.863 8.835 -30.275 1.00 24.54 440 THR A O 17
ATOM 27489 N N . LEU A 1 100 ? 8.729 7.601 -30.514 1.00 75.52 441 LEU A N 17
ATOM 27490 C CA . LEU A 1 100 ? 9.620 8.719 -30.272 1.00 33.10 441 LEU A CA 17
ATOM 27491 C C . LEU A 1 100 ? 9.611 9.655 -31.478 1.00 63.03 441 LEU A C 17
ATOM 27492 O O . LEU A 1 100 ? 10.154 9.330 -32.545 1.00 53.12 441 LEU A O 17
ATOM 27508 N N . GLU A 1 101 ? 8.960 10.775 -31.317 1.00 42.04 442 GLU A N 17
ATOM 27509 C CA . GLU A 1 101 ? 8.907 11.807 -32.318 1.00 74.33 442 GLU A CA 17
ATOM 27510 C C . GLU A 1 101 ? 9.152 13.123 -31.627 1.00 4.15 442 GLU A C 17
ATOM 27511 O O . GLU A 1 101 ? 8.182 13.739 -31.154 1.00 38.36 442 GLU A O 17
ATOM 27524 N N . ASN A 1 1 ? -1.558 -15.419 10.250 1.00 54.50 342 ASN A N 18
ATOM 27525 C CA . ASN A 1 1 ? -1.002 -14.175 9.709 1.00 73.51 342 ASN A CA 18
ATOM 27526 C C . ASN A 1 1 ? -1.189 -13.092 10.749 1.00 61.32 342 ASN A C 18
ATOM 27527 O O . ASN A 1 1 ? -2.132 -13.174 11.539 1.00 71.34 342 ASN A O 18
ATOM 27540 N N . PRO A 1 2 ? -0.312 -12.048 10.775 1.00 1.14 343 PRO A N 18
ATOM 27541 C CA . PRO A 1 2 ? -0.356 -10.989 11.811 1.00 72.22 343 PRO A CA 18
ATOM 27542 C C . PRO A 1 2 ? -1.688 -10.225 11.851 1.00 73.11 343 PRO A C 18
ATOM 27543 O O . PRO A 1 2 ? -2.077 -9.696 12.885 1.00 53.31 343 PRO A O 18
ATOM 27554 N N . TRP A 1 3 ? -2.366 -10.177 10.735 1.00 5.02 344 TRP A N 18
ATOM 27555 C CA . TRP A 1 3 ? -3.637 -9.483 10.638 1.00 41.43 344 TRP A CA 18
ATOM 27556 C C . TRP A 1 3 ? -4.826 -10.436 10.808 1.00 31.40 344 TRP A C 18
ATOM 27557 O O . TRP A 1 3 ? -5.877 -10.033 11.295 1.00 50.33 344 TRP A O 18
ATOM 27578 N N . GLY A 1 4 ? -4.662 -11.692 10.411 1.00 24.22 345 GLY A N 18
ATOM 27579 C CA . GLY A 1 4 ? -5.763 -12.615 10.472 1.00 15.53 345 GLY A CA 18
ATOM 27580 C C . GLY A 1 4 ? -5.560 -13.847 9.611 1.00 30.11 345 GLY A C 18
ATOM 27581 O O . GLY A 1 4 ? -4.446 -14.381 9.531 1.00 25.53 345 GLY A O 18
ATOM 27585 N N . ALA A 1 5 ? -6.623 -14.268 8.948 1.00 64.05 346 ALA A N 18
ATOM 27586 C CA . ALA A 1 5 ? -6.642 -15.495 8.167 1.00 5.11 346 ALA A CA 18
ATOM 27587 C C . ALA A 1 5 ? -6.298 -15.277 6.697 1.00 50.23 346 ALA A C 18
ATOM 27588 O O . ALA A 1 5 ? -5.850 -16.217 6.018 1.00 2.24 346 ALA A O 18
ATOM 27595 N N . GLU A 1 6 ? -6.522 -14.069 6.189 1.00 42.12 347 GLU A N 18
ATOM 27596 C CA . GLU A 1 6 ? -6.165 -13.759 4.805 1.00 43.15 347 GLU A CA 18
ATOM 27597 C C . GLU A 1 6 ? -4.663 -13.865 4.647 1.00 54.24 347 GLU A C 18
ATOM 27598 O O . GLU A 1 6 ? -3.936 -13.676 5.604 1.00 0.14 347 GLU A O 18
ATOM 27610 N N . SER A 1 7 ? -4.194 -14.158 3.478 1.00 1.02 348 SER A N 18
ATOM 27611 C CA . SER A 1 7 ? -2.791 -14.362 3.303 1.00 31.24 348 SER A CA 18
ATOM 27612 C C . SER A 1 7 ? -2.139 -13.069 2.894 1.00 42.35 348 SER A C 18
ATOM 27613 O O . SER A 1 7 ? -2.841 -12.104 2.534 1.00 73.31 348 SER A O 18
ATOM 27621 N N . TYR A 1 8 ? -0.814 -13.031 2.970 1.00 3.24 349 TYR A N 18
ATOM 27622 C CA . TYR A 1 8 ? -0.052 -11.867 2.570 1.00 72.45 349 TYR A CA 18
ATOM 27623 C C . TYR A 1 8 ? -0.396 -11.527 1.179 1.00 14.43 349 TYR A C 18
ATOM 27624 O O . TYR A 1 8 ? -0.916 -10.469 0.928 1.00 0.44 349 TYR A O 18
ATOM 27642 N N . SER A 1 9 ? -0.161 -12.459 0.288 1.00 33.34 350 SER A N 18
ATOM 27643 C CA . SER A 1 9 ? -0.441 -12.278 -1.124 1.00 53.13 350 SER A CA 18
ATOM 27644 C C . SER A 1 9 ? -1.906 -11.819 -1.389 1.00 31.24 350 SER A C 18
ATOM 27645 O O . SER A 1 9 ? -2.163 -11.097 -2.357 1.00 62.10 350 SER A O 18
ATOM 27653 N N . ASP A 1 10 ? -2.854 -12.222 -0.517 1.00 13.54 351 ASP A N 18
ATOM 27654 C CA . ASP A 1 10 ? -4.246 -11.749 -0.639 1.00 34.41 351 ASP A CA 18
ATOM 27655 C C . ASP A 1 10 ? -4.316 -10.268 -0.406 1.00 74.22 351 ASP A C 18
ATOM 27656 O O . ASP A 1 10 ? -4.844 -9.523 -1.231 1.00 15.44 351 ASP A O 18
ATOM 27665 N N . LEU A 1 11 ? -3.770 -9.827 0.709 1.00 11.12 352 LEU A N 18
ATOM 27666 C CA . LEU A 1 11 ? -3.784 -8.421 1.027 1.00 1.43 352 LEU A CA 18
ATOM 27667 C C . LEU A 1 11 ? -2.837 -7.611 0.133 1.00 14.32 352 LEU A C 18
ATOM 27668 O O . LEU A 1 11 ? -3.143 -6.474 -0.229 1.00 70.12 352 LEU A O 18
ATOM 27684 N N . ILE A 1 12 ? -1.706 -8.199 -0.222 1.00 65.24 353 ILE A N 18
ATOM 27685 C CA . ILE A 1 12 ? -0.727 -7.548 -1.086 1.00 40.42 353 ILE A CA 18
ATOM 27686 C C . ILE A 1 12 ? -1.355 -7.236 -2.438 1.00 53.44 353 ILE A C 18
ATOM 27687 O O . ILE A 1 12 ? -1.143 -6.160 -3.000 1.00 53.10 353 ILE A O 18
ATOM 27703 N N . ALA A 1 13 ? -2.149 -8.170 -2.948 1.00 41.52 354 ALA A N 18
ATOM 27704 C CA . ALA A 1 13 ? -2.853 -7.957 -4.198 1.00 51.41 354 ALA A CA 18
ATOM 27705 C C . ALA A 1 13 ? -3.796 -6.774 -4.102 1.00 51.41 354 ALA A C 18
ATOM 27706 O O . ALA A 1 13 ? -3.936 -6.034 -5.043 1.00 22.43 354 ALA A O 18
ATOM 27713 N N . LYS A 1 14 ? -4.414 -6.582 -2.941 1.00 23.01 355 LYS A N 18
ATOM 27714 C CA . LYS A 1 14 ? -5.322 -5.452 -2.745 1.00 65.45 355 LYS A CA 18
ATOM 27715 C C . LYS A 1 14 ? -4.535 -4.150 -2.777 1.00 61.53 355 LYS A C 18
ATOM 27716 O O . LYS A 1 14 ? -5.016 -3.134 -3.289 1.00 20.23 355 LYS A O 18
ATOM 27735 N N . ALA A 1 15 ? -3.321 -4.188 -2.220 1.00 25.33 356 ALA A N 18
ATOM 27736 C CA . ALA A 1 15 ? -2.416 -3.047 -2.274 1.00 32.04 356 ALA A CA 18
ATOM 27737 C C . ALA A 1 15 ? -2.105 -2.734 -3.724 1.00 44.33 356 ALA A C 18
ATOM 27738 O O . ALA A 1 15 ? -2.181 -1.587 -4.153 1.00 44.35 356 ALA A O 18
ATOM 27745 N N . LEU A 1 16 ? -1.783 -3.768 -4.477 1.00 72.02 357 LEU A N 18
ATOM 27746 C CA . LEU A 1 16 ? -1.573 -3.661 -5.918 1.00 3.44 357 LEU A CA 18
ATOM 27747 C C . LEU A 1 16 ? -2.789 -3.067 -6.596 1.00 62.02 357 LEU A C 18
ATOM 27748 O O . LEU A 1 16 ? -2.673 -2.150 -7.383 1.00 10.53 357 LEU A O 18
ATOM 27764 N N . LYS A 1 17 ? -3.955 -3.562 -6.233 1.00 25.45 358 LYS A N 18
ATOM 27765 C CA . LYS A 1 17 ? -5.210 -3.145 -6.817 1.00 55.44 358 LYS A CA 18
ATOM 27766 C C . LYS A 1 17 ? -5.607 -1.685 -6.509 1.00 44.03 358 LYS A C 18
ATOM 27767 O O . LYS A 1 17 ? -6.603 -1.189 -7.031 1.00 34.45 358 LYS A O 18
ATOM 27786 N N . SER A 1 18 ? -4.844 -1.001 -5.668 1.00 13.24 359 SER A N 18
ATOM 27787 C CA . SER A 1 18 ? -5.138 0.394 -5.397 1.00 14.04 359 SER A CA 18
ATOM 27788 C C . SER A 1 18 ? -4.399 1.320 -6.391 1.00 63.01 359 SER A C 18
ATOM 27789 O O . SER A 1 18 ? -4.524 2.552 -6.330 1.00 33.11 359 SER A O 18
ATOM 27797 N N . THR A 1 19 ? -3.642 0.710 -7.299 1.00 55.11 360 THR A N 18
ATOM 27798 C CA . THR A 1 19 ? -2.897 1.430 -8.321 1.00 62.10 360 THR A CA 18
ATOM 27799 C C . THR A 1 19 ? -2.485 0.407 -9.406 1.00 34.33 360 THR A C 18
ATOM 27800 O O . THR A 1 19 ? -1.467 0.547 -10.083 1.00 23.24 360 THR A O 18
ATOM 27811 N N . PHE A 1 20 ? -3.367 -0.566 -9.627 1.00 5.25 361 PHE A N 18
ATOM 27812 C CA . PHE A 1 20 ? -3.127 -1.720 -10.522 1.00 71.35 361 PHE A CA 18
ATOM 27813 C C . PHE A 1 20 ? -3.001 -1.233 -11.952 1.00 51.22 361 PHE A C 18
ATOM 27814 O O . PHE A 1 20 ? -2.518 -1.942 -12.836 1.00 71.22 361 PHE A O 18
ATOM 27831 N N . ASP A 1 21 ? -3.439 -0.000 -12.153 1.00 15.14 362 ASP A N 18
ATOM 27832 C CA . ASP A 1 21 ? -3.402 0.676 -13.443 1.00 64.30 362 ASP A CA 18
ATOM 27833 C C . ASP A 1 21 ? -1.944 0.996 -13.820 1.00 32.34 362 ASP A C 18
ATOM 27834 O O . ASP A 1 21 ? -1.631 1.321 -14.967 1.00 64.35 362 ASP A O 18
ATOM 27843 N N . GLY A 1 22 ? -1.067 0.851 -12.846 1.00 64.14 363 GLY A N 18
ATOM 27844 C CA . GLY A 1 22 ? 0.339 1.032 -13.037 1.00 61.03 363 GLY A CA 18
ATOM 27845 C C . GLY A 1 22 ? 1.096 -0.071 -12.327 1.00 70.24 363 GLY A C 18
ATOM 27846 O O . GLY A 1 22 ? 1.151 -1.200 -12.813 1.00 2.51 363 GLY A O 18
ATOM 27850 N N . ARG A 1 23 ? 1.654 0.243 -11.179 1.00 12.15 364 ARG A N 18
ATOM 27851 C CA . ARG A 1 23 ? 2.372 -0.720 -10.364 1.00 22.51 364 ARG A CA 18
ATOM 27852 C C . ARG A 1 23 ? 2.458 -0.217 -8.942 1.00 71.51 364 ARG A C 18
ATOM 27853 O O . ARG A 1 23 ? 2.239 0.974 -8.700 1.00 74.15 364 ARG A O 18
ATOM 27874 N N . MET A 1 24 ? 2.784 -1.080 -8.010 1.00 64.30 365 MET A N 18
ATOM 27875 C CA . MET A 1 24 ? 2.801 -0.681 -6.614 1.00 43.44 365 MET A CA 18
ATOM 27876 C C . MET A 1 24 ? 4.197 -0.652 -6.126 1.00 21.43 365 MET A C 18
ATOM 27877 O O . MET A 1 24 ? 4.987 -1.570 -6.408 1.00 32.11 365 MET A O 18
ATOM 27891 N N . ARG A 1 25 ? 4.524 0.373 -5.416 1.00 53.42 366 ARG A N 18
ATOM 27892 C CA . ARG A 1 25 ? 5.796 0.444 -4.812 1.00 61.25 366 ARG A CA 18
ATOM 27893 C C . ARG A 1 25 ? 5.826 -0.358 -3.574 1.00 44.31 366 ARG A C 18
ATOM 27894 O O . ARG A 1 25 ? 4.866 -0.375 -2.809 1.00 52.01 366 ARG A O 18
ATOM 27915 N N . LEU A 1 26 ? 6.915 -0.999 -3.363 1.00 24.21 367 LEU A N 18
ATOM 27916 C CA . LEU A 1 26 ? 7.080 -1.894 -2.255 1.00 72.11 367 LEU A CA 18
ATOM 27917 C C . LEU A 1 26 ? 6.947 -1.165 -0.905 1.00 54.31 367 LEU A C 18
ATOM 27918 O O . LEU A 1 26 ? 6.418 -1.718 0.058 1.00 64.31 367 LEU A O 18
ATOM 27934 N N . ASN A 1 27 ? 7.369 0.090 -0.868 1.00 5.30 368 ASN A N 18
ATOM 27935 C CA . ASN A 1 27 ? 7.188 0.926 0.328 1.00 14.43 368 ASN A CA 18
ATOM 27936 C C . ASN A 1 27 ? 5.711 1.245 0.508 1.00 22.43 368 ASN A C 18
ATOM 27937 O O . ASN A 1 27 ? 5.189 1.226 1.615 1.00 23.00 368 ASN A O 18
ATOM 27948 N N . GLU A 1 28 ? 5.036 1.515 -0.600 1.00 51.03 369 GLU A N 18
ATOM 27949 C CA . GLU A 1 28 ? 3.627 1.876 -0.578 1.00 11.40 369 GLU A CA 18
ATOM 27950 C C . GLU A 1 28 ? 2.760 0.714 -0.145 1.00 30.21 369 GLU A C 18
ATOM 27951 O O . GLU A 1 28 ? 1.723 0.914 0.478 1.00 51.33 369 GLU A O 18
ATOM 27963 N N . ILE A 1 29 ? 3.179 -0.488 -0.490 1.00 1.12 370 ILE A N 18
ATOM 27964 C CA . ILE A 1 29 ? 2.537 -1.710 -0.012 1.00 41.31 370 ILE A CA 18
ATOM 27965 C C . ILE A 1 29 ? 2.542 -1.731 1.507 1.00 11.53 370 ILE A C 18
ATOM 27966 O O . ILE A 1 29 ? 1.528 -2.001 2.135 1.00 44.45 370 ILE A O 18
ATOM 27982 N N . TYR A 1 30 ? 3.677 -1.392 2.081 1.00 53.04 371 TYR A N 18
ATOM 27983 C CA . TYR A 1 30 ? 3.814 -1.321 3.533 1.00 73.21 371 TYR A CA 18
ATOM 27984 C C . TYR A 1 30 ? 2.859 -0.268 4.108 1.00 15.21 371 TYR A C 18
ATOM 27985 O O . TYR A 1 30 ? 2.207 -0.484 5.132 1.00 33.31 371 TYR A O 18
ATOM 28003 N N . ASN A 1 31 ? 2.779 0.858 3.427 1.00 32.23 372 ASN A N 18
ATOM 28004 C CA . ASN A 1 31 ? 1.865 1.947 3.814 1.00 65.44 372 ASN A CA 18
ATOM 28005 C C . ASN A 1 31 ? 0.411 1.506 3.730 1.00 51.44 372 ASN A C 18
ATOM 28006 O O . ASN A 1 31 ? -0.404 1.889 4.576 1.00 31.33 372 ASN A O 18
ATOM 28017 N N . TRP A 1 32 ? 0.096 0.688 2.720 1.00 42.44 373 TRP A N 18
ATOM 28018 C CA . TRP A 1 32 ? -1.247 0.150 2.526 1.00 50.42 373 TRP A CA 18
ATOM 28019 C C . TRP A 1 32 ? -1.671 -0.613 3.760 1.00 74.41 373 TRP A C 18
ATOM 28020 O O . TRP A 1 32 ? -2.740 -0.366 4.317 1.00 23.15 373 TRP A O 18
ATOM 28041 N N . PHE A 1 33 ? -0.818 -1.534 4.191 1.00 63.32 374 PHE A N 18
ATOM 28042 C CA . PHE A 1 33 ? -1.091 -2.356 5.361 1.00 71.32 374 PHE A CA 18
ATOM 28043 C C . PHE A 1 33 ? -1.268 -1.532 6.612 1.00 4.51 374 PHE A C 18
ATOM 28044 O O . PHE A 1 33 ? -2.192 -1.754 7.366 1.00 72.43 374 PHE A O 18
ATOM 28061 N N . ALA A 1 34 ? -0.403 -0.580 6.817 1.00 0.12 375 ALA A N 18
ATOM 28062 C CA . ALA A 1 34 ? -0.464 0.262 8.011 1.00 61.45 375 ALA A CA 18
ATOM 28063 C C . ALA A 1 34 ? -1.750 1.095 8.048 1.00 31.25 375 ALA A C 18
ATOM 28064 O O . ALA A 1 34 ? -2.354 1.293 9.100 1.00 42.35 375 ALA A O 18
ATOM 28071 N N . SER A 1 35 ? -2.150 1.566 6.905 1.00 11.43 376 SER A N 18
ATOM 28072 C CA . SER A 1 35 ? -3.324 2.387 6.781 1.00 34.24 376 SER A CA 18
ATOM 28073 C C . SER A 1 35 ? -4.632 1.575 6.797 1.00 23.14 376 SER A C 18
ATOM 28074 O O . SER A 1 35 ? -5.638 2.030 7.346 1.00 24.40 376 SER A O 18
ATOM 28082 N N . ASN A 1 36 ? -4.626 0.379 6.210 1.00 70.02 377 ASN A N 18
ATOM 28083 C CA . ASN A 1 36 ? -5.868 -0.397 6.090 1.00 21.30 377 ASN A CA 18
ATOM 28084 C C . ASN A 1 36 ? -5.988 -1.500 7.118 1.00 64.00 377 ASN A C 18
ATOM 28085 O O . ASN A 1 36 ? -7.052 -2.108 7.261 1.00 42.03 377 ASN A O 18
ATOM 28096 N N . VAL A 1 37 ? -4.921 -1.773 7.824 1.00 2.52 378 VAL A N 18
ATOM 28097 C CA . VAL A 1 37 ? -4.934 -2.778 8.866 1.00 43.14 378 VAL A CA 18
ATOM 28098 C C . VAL A 1 37 ? -4.512 -2.141 10.189 1.00 4.41 378 VAL A C 18
ATOM 28099 O O . VAL A 1 37 ? -3.367 -1.705 10.334 1.00 72.34 378 VAL A O 18
ATOM 28112 N N . PRO A 1 38 ? -5.440 -2.080 11.167 1.00 5.02 379 PRO A N 18
ATOM 28113 C CA . PRO A 1 38 ? -5.194 -1.454 12.467 1.00 23.35 379 PRO A CA 18
ATOM 28114 C C . PRO A 1 38 ? -3.942 -1.989 13.182 1.00 34.51 379 PRO A C 18
ATOM 28115 O O . PRO A 1 38 ? -3.230 -1.229 13.834 1.00 43.54 379 PRO A O 18
ATOM 28126 N N . TYR A 1 39 ? -3.676 -3.292 13.039 1.00 74.52 380 TYR A N 18
ATOM 28127 C CA . TYR A 1 39 ? -2.508 -3.933 13.657 1.00 41.23 380 TYR A CA 18
ATOM 28128 C C . TYR A 1 39 ? -1.213 -3.334 13.117 1.00 1.43 380 TYR A C 18
ATOM 28129 O O . TYR A 1 39 ? -0.250 -3.151 13.852 1.00 55.45 380 TYR A O 18
ATOM 28147 N N . PHE A 1 40 ? -1.179 -3.049 11.846 1.00 13.11 381 PHE A N 18
ATOM 28148 C CA . PHE A 1 40 ? -0.022 -2.429 11.274 1.00 32.42 381 PHE A CA 18
ATOM 28149 C C . PHE A 1 40 ? 0.027 -0.971 11.582 1.00 3.24 381 PHE A C 18
ATOM 28150 O O . PHE A 1 40 ? 1.090 -0.385 11.652 1.00 14.32 381 PHE A O 18
ATOM 28167 N N . GLY A 1 41 ? -1.137 -0.389 11.761 1.00 34.32 382 GLY A N 18
ATOM 28168 C CA . GLY A 1 41 ? -1.245 0.999 12.126 1.00 75.15 382 GLY A CA 18
ATOM 28169 C C . GLY A 1 41 ? -0.558 1.309 13.455 1.00 22.05 382 GLY A C 18
ATOM 28170 O O . GLY A 1 41 ? -0.161 2.448 13.707 1.00 4.11 382 GLY A O 18
ATOM 28174 N N . ASN A 1 42 ? -0.412 0.294 14.318 1.00 63.42 383 ASN A N 18
ATOM 28175 C CA . ASN A 1 42 ? 0.287 0.464 15.557 1.00 11.52 383 ASN A CA 18
ATOM 28176 C C . ASN A 1 42 ? 1.761 0.025 15.434 1.00 22.55 383 ASN A C 18
ATOM 28177 O O . ASN A 1 42 ? 2.545 0.150 16.378 1.00 43.34 383 ASN A O 18
ATOM 28188 N N . ARG A 1 43 ? 2.130 -0.470 14.257 1.00 72.33 384 ARG A N 18
ATOM 28189 C CA . ARG A 1 43 ? 3.506 -0.859 13.947 1.00 5.11 384 ARG A CA 18
ATOM 28190 C C . ARG A 1 43 ? 4.030 -0.098 12.749 1.00 42.42 384 ARG A C 18
ATOM 28191 O O . ARG A 1 43 ? 4.285 -0.680 11.685 1.00 62.10 384 ARG A O 18
ATOM 28212 N N . THR A 1 44 ? 4.154 1.188 12.898 1.00 51.21 385 THR A N 18
ATOM 28213 C CA . THR A 1 44 ? 4.615 2.028 11.825 1.00 54.02 385 THR A CA 18
ATOM 28214 C C . THR A 1 44 ? 5.980 2.623 12.131 1.00 61.23 385 THR A C 18
ATOM 28215 O O . THR A 1 44 ? 6.494 3.438 11.364 1.00 42.23 385 THR A O 18
ATOM 28226 N N . SER A 1 45 ? 6.581 2.225 13.242 1.00 53.11 386 SER A N 18
ATOM 28227 C CA . SER A 1 45 ? 7.861 2.765 13.582 1.00 34.35 386 SER A CA 18
ATOM 28228 C C . SER A 1 45 ? 8.917 1.954 12.845 1.00 22.03 386 SER A C 18
ATOM 28229 O O . SER A 1 45 ? 8.641 0.827 12.434 1.00 45.14 386 SER A O 18
ATOM 28237 N N . GLN A 1 46 ? 10.101 2.513 12.691 1.00 3.32 387 GLN A N 18
ATOM 28238 C CA . GLN A 1 46 ? 11.167 1.920 11.871 1.00 71.51 387 GLN A CA 18
ATOM 28239 C C . GLN A 1 46 ? 11.427 0.439 12.169 1.00 40.24 387 GLN A C 18
ATOM 28240 O O . GLN A 1 46 ? 11.406 -0.396 11.260 1.00 70.12 387 GLN A O 18
ATOM 28254 N N . GLU A 1 47 ? 11.631 0.106 13.418 1.00 53.43 388 GLU A N 18
ATOM 28255 C CA . GLU A 1 47 ? 11.945 -1.264 13.770 1.00 55.05 388 GLU A CA 18
ATOM 28256 C C . GLU A 1 47 ? 10.678 -2.079 14.002 1.00 51.01 388 GLU A C 18
ATOM 28257 O O . GLU A 1 47 ? 10.662 -3.290 13.782 1.00 73.42 388 GLU A O 18
ATOM 28269 N N . GLN A 1 48 ? 9.607 -1.406 14.416 1.00 41.51 389 GLN A N 18
ATOM 28270 C CA . GLN A 1 48 ? 8.331 -2.067 14.626 1.00 23.01 389 GLN A CA 18
ATOM 28271 C C . GLN A 1 48 ? 7.644 -2.459 13.342 1.00 4.54 389 GLN A C 18
ATOM 28272 O O . GLN A 1 48 ? 6.735 -3.280 13.339 1.00 33.22 389 GLN A O 18
ATOM 28286 N N . SER A 1 49 ? 8.061 -1.871 12.262 1.00 24.40 390 SER A N 18
ATOM 28287 C CA . SER A 1 49 ? 7.493 -2.178 10.992 1.00 1.04 390 SER A CA 18
ATOM 28288 C C . SER A 1 49 ? 8.410 -3.128 10.191 1.00 51.13 390 SER A C 18
ATOM 28289 O O . SER A 1 49 ? 7.941 -3.913 9.365 1.00 54.34 390 SER A O 18
ATOM 28297 N N . ALA A 1 50 ? 9.703 -3.088 10.494 1.00 40.21 391 ALA A N 18
ATOM 28298 C CA . ALA A 1 50 ? 10.721 -3.859 9.761 1.00 33.44 391 ALA A CA 18
ATOM 28299 C C . ALA A 1 50 ? 10.442 -5.362 9.723 1.00 72.34 391 ALA A C 18
ATOM 28300 O O . ALA A 1 50 ? 10.629 -6.005 8.674 1.00 33.41 391 ALA A O 18
ATOM 28307 N N . GLY A 1 51 ? 9.981 -5.907 10.833 1.00 0.24 392 GLY A N 18
ATOM 28308 C CA . GLY A 1 51 ? 9.755 -7.328 10.924 1.00 3.11 392 GLY A CA 18
ATOM 28309 C C . GLY A 1 51 ? 8.648 -7.818 10.038 1.00 33.13 392 GLY A C 18
ATOM 28310 O O . GLY A 1 51 ? 8.808 -8.822 9.333 1.00 61.45 392 GLY A O 18
ATOM 28314 N N . TRP A 1 52 ? 7.522 -7.130 10.036 1.00 23.51 393 TRP A N 18
ATOM 28315 C CA . TRP A 1 52 ? 6.433 -7.581 9.213 1.00 33.52 393 TRP A CA 18
ATOM 28316 C C . TRP A 1 52 ? 6.708 -7.291 7.734 1.00 53.40 393 TRP A C 18
ATOM 28317 O O . TRP A 1 52 ? 6.221 -8.001 6.847 1.00 3.22 393 TRP A O 18
ATOM 28338 N N . LYS A 1 53 ? 7.532 -6.255 7.469 1.00 61.13 394 LYS A N 18
ATOM 28339 C CA . LYS A 1 53 ? 8.019 -6.004 6.124 1.00 63.42 394 LYS A CA 18
ATOM 28340 C C . LYS A 1 53 ? 8.822 -7.194 5.639 1.00 41.13 394 LYS A C 18
ATOM 28341 O O . LYS A 1 53 ? 8.718 -7.601 4.474 1.00 45.03 394 LYS A O 18
ATOM 28360 N N . ASN A 1 54 ? 9.607 -7.771 6.556 1.00 45.30 395 ASN A N 18
ATOM 28361 C CA . ASN A 1 54 ? 10.444 -8.931 6.245 1.00 72.44 395 ASN A CA 18
ATOM 28362 C C . ASN A 1 54 ? 9.573 -10.117 5.794 1.00 31.32 395 ASN A C 18
ATOM 28363 O O . ASN A 1 54 ? 9.908 -10.829 4.838 1.00 33.01 395 ASN A O 18
ATOM 28374 N N . SER A 1 55 ? 8.443 -10.284 6.452 1.00 4.55 396 SER A N 18
ATOM 28375 C CA . SER A 1 55 ? 7.509 -11.359 6.158 1.00 31.20 396 SER A CA 18
ATOM 28376 C C . SER A 1 55 ? 6.822 -11.168 4.774 1.00 71.24 396 SER A C 18
ATOM 28377 O O . SER A 1 55 ? 6.527 -12.144 4.061 1.00 52.35 396 SER A O 18
ATOM 28385 N N . ILE A 1 56 ? 6.579 -9.926 4.397 1.00 21.54 397 ILE A N 18
ATOM 28386 C CA . ILE A 1 56 ? 6.017 -9.614 3.079 1.00 11.25 397 ILE A CA 18
ATOM 28387 C C . ILE A 1 56 ? 7.047 -9.940 1.990 1.00 14.04 397 ILE A C 18
ATOM 28388 O O . ILE A 1 56 ? 6.715 -10.526 0.955 1.00 52.01 397 ILE A O 18
ATOM 28404 N N . ARG A 1 57 ? 8.296 -9.611 2.264 1.00 24.40 398 ARG A N 18
ATOM 28405 C CA . ARG A 1 57 ? 9.406 -9.910 1.362 1.00 61.42 398 ARG A CA 18
ATOM 28406 C C . ARG A 1 57 ? 9.604 -11.415 1.240 1.00 70.52 398 ARG A C 18
ATOM 28407 O O . ARG A 1 57 ? 10.005 -11.924 0.186 1.00 24.45 398 ARG A O 18
ATOM 28428 N N . HIS A 1 58 ? 9.297 -12.111 2.318 1.00 11.34 399 HIS A N 18
ATOM 28429 C CA . HIS A 1 58 ? 9.385 -13.562 2.390 1.00 14.42 399 HIS A CA 18
ATOM 28430 C C . HIS A 1 58 ? 8.432 -14.176 1.350 1.00 13.32 399 HIS A C 18
ATOM 28431 O O . HIS A 1 58 ? 8.820 -15.040 0.583 1.00 52.55 399 HIS A O 18
ATOM 28446 N N . ASN A 1 59 ? 7.195 -13.682 1.324 1.00 71.32 400 ASN A N 18
ATOM 28447 C CA . ASN A 1 59 ? 6.156 -14.180 0.393 1.00 11.42 400 ASN A CA 18
ATOM 28448 C C . ASN A 1 59 ? 6.389 -13.795 -1.048 1.00 30.34 400 ASN A C 18
ATOM 28449 O O . ASN A 1 59 ? 6.056 -14.568 -1.960 1.00 4.21 400 ASN A O 18
ATOM 28460 N N . LEU A 1 60 ? 6.947 -12.628 -1.265 1.00 14.33 401 LEU A N 18
ATOM 28461 C CA . LEU A 1 60 ? 7.190 -12.123 -2.615 1.00 34.31 401 LEU A CA 18
ATOM 28462 C C . LEU A 1 60 ? 8.120 -13.019 -3.432 1.00 53.21 401 LEU A C 18
ATOM 28463 O O . LEU A 1 60 ? 7.911 -13.210 -4.622 1.00 1.14 401 LEU A O 18
ATOM 28479 N N . SER A 1 61 ? 9.099 -13.599 -2.793 1.00 23.12 402 SER A N 18
ATOM 28480 C CA . SER A 1 61 ? 10.059 -14.424 -3.496 1.00 43.24 402 SER A CA 18
ATOM 28481 C C . SER A 1 61 ? 9.763 -15.939 -3.343 1.00 2.40 402 SER A C 18
ATOM 28482 O O . SER A 1 61 ? 10.594 -16.779 -3.694 1.00 63.10 402 SER A O 18
ATOM 28490 N N . LEU A 1 62 ? 8.569 -16.281 -2.853 1.00 53.13 403 LEU A N 18
ATOM 28491 C CA . LEU A 1 62 ? 8.203 -17.696 -2.676 1.00 25.03 403 LEU A CA 18
ATOM 28492 C C . LEU A 1 62 ? 7.870 -18.405 -3.991 1.00 74.41 403 LEU A C 18
ATOM 28493 O O . LEU A 1 62 ? 8.177 -19.583 -4.151 1.00 45.34 403 LEU A O 18
ATOM 28509 N N . HIS A 1 63 ? 7.238 -17.699 -4.916 1.00 72.14 404 HIS A N 18
ATOM 28510 C CA . HIS A 1 63 ? 6.843 -18.282 -6.211 1.00 71.50 404 HIS A CA 18
ATOM 28511 C C . HIS A 1 63 ? 6.970 -17.287 -7.328 1.00 34.13 404 HIS A C 18
ATOM 28512 O O . HIS A 1 63 ? 7.129 -16.092 -7.089 1.00 0.24 404 HIS A O 18
ATOM 28527 N N . SER A 1 64 ? 6.836 -17.780 -8.548 1.00 52.24 405 SER A N 18
ATOM 28528 C CA . SER A 1 64 ? 6.946 -16.983 -9.764 1.00 5.30 405 SER A CA 18
ATOM 28529 C C . SER A 1 64 ? 5.639 -16.205 -10.044 1.00 13.51 405 SER A C 18
ATOM 28530 O O . SER A 1 64 ? 5.314 -15.865 -11.174 1.00 55.24 405 SER A O 18
ATOM 28538 N N . ARG A 1 65 ? 4.941 -15.883 -8.978 1.00 11.50 406 ARG A N 18
ATOM 28539 C CA . ARG A 1 65 ? 3.726 -15.069 -9.020 1.00 60.12 406 ARG A CA 18
ATOM 28540 C C . ARG A 1 65 ? 4.120 -13.605 -8.954 1.00 63.13 406 ARG A C 18
ATOM 28541 O O . ARG A 1 65 ? 3.289 -12.706 -8.937 1.00 51.13 406 ARG A O 18
ATOM 28562 N N . PHE A 1 66 ? 5.391 -13.404 -8.956 1.00 22.15 407 PHE A N 18
ATOM 28563 C CA . PHE A 1 66 ? 5.994 -12.133 -8.799 1.00 15.54 407 PHE A CA 18
ATOM 28564 C C . PHE A 1 66 ? 6.648 -11.705 -10.095 1.00 23.23 407 PHE A C 18
ATOM 28565 O O . PHE A 1 66 ? 7.330 -12.497 -10.730 1.00 5.24 407 PHE A O 18
ATOM 28582 N N . MET A 1 67 ? 6.420 -10.481 -10.485 1.00 41.13 408 MET A N 18
ATOM 28583 C CA . MET A 1 67 ? 7.075 -9.892 -11.630 1.00 21.34 408 MET A CA 18
ATOM 28584 C C . MET A 1 67 ? 7.694 -8.574 -11.244 1.00 12.33 408 MET A C 18
ATOM 28585 O O . MET A 1 67 ? 7.027 -7.674 -10.745 1.00 0.24 408 MET A O 18
ATOM 28599 N N . ARG A 1 68 ? 8.953 -8.468 -11.479 1.00 62.31 409 ARG A N 18
ATOM 28600 C CA . ARG A 1 68 ? 9.722 -7.326 -11.099 1.00 41.44 409 ARG A CA 18
ATOM 28601 C C . ARG A 1 68 ? 9.758 -6.323 -12.242 1.00 33.32 409 ARG A C 18
ATOM 28602 O O . ARG A 1 68 ? 9.814 -6.716 -13.406 1.00 64.32 409 ARG A O 18
ATOM 28623 N N . ILE A 1 69 ? 9.681 -5.049 -11.922 1.00 54.12 410 ILE A N 18
ATOM 28624 C CA . ILE A 1 69 ? 9.793 -4.016 -12.925 1.00 20.42 410 ILE A CA 18
ATOM 28625 C C . ILE A 1 69 ? 11.004 -3.196 -12.623 1.00 33.13 410 ILE A C 18
ATOM 28626 O O . ILE A 1 69 ? 11.295 -2.936 -11.451 1.00 23.54 410 ILE A O 18
ATOM 28642 N N . GLN A 1 70 ? 11.725 -2.823 -13.647 1.00 33.53 411 GLN A N 18
ATOM 28643 C CA . GLN A 1 70 ? 12.888 -2.002 -13.469 1.00 52.22 411 GLN A CA 18
ATOM 28644 C C . GLN A 1 70 ? 12.425 -0.657 -12.948 1.00 14.01 411 GLN A C 18
ATOM 28645 O O . GLN A 1 70 ? 11.599 0.014 -13.566 1.00 31.32 411 GLN A O 18
ATOM 28659 N N . ASN A 1 71 ? 12.962 -0.263 -11.840 1.00 22.00 412 ASN A N 18
ATOM 28660 C CA . ASN A 1 71 ? 12.470 0.907 -11.157 1.00 52.34 412 ASN A CA 18
ATOM 28661 C C . ASN A 1 71 ? 13.485 2.004 -11.188 1.00 54.00 412 ASN A C 18
ATOM 28662 O O . ASN A 1 71 ? 14.584 1.830 -11.702 1.00 75.00 412 ASN A O 18
ATOM 28673 N N . GLU A 1 72 ? 13.110 3.130 -10.654 1.00 74.21 413 GLU A N 18
ATOM 28674 C CA . GLU A 1 72 ? 13.986 4.245 -10.542 1.00 33.55 413 GLU A CA 18
ATOM 28675 C C . GLU A 1 72 ? 14.739 4.117 -9.221 1.00 71.32 413 GLU A C 18
ATOM 28676 O O . GLU A 1 72 ? 14.219 4.476 -8.152 1.00 21.54 413 GLU A O 18
ATOM 28688 N N . GLY A 1 73 ? 15.906 3.524 -9.290 1.00 70.04 414 GLY A N 18
ATOM 28689 C CA . GLY A 1 73 ? 16.700 3.285 -8.116 1.00 71.12 414 GLY A CA 18
ATOM 28690 C C . GLY A 1 73 ? 17.075 1.830 -8.019 1.00 70.11 414 GLY A C 18
ATOM 28691 O O . GLY A 1 73 ? 17.120 1.134 -9.039 1.00 5.25 414 GLY A O 18
ATOM 28695 N N . ALA A 1 74 ? 17.328 1.355 -6.816 1.00 54.51 415 ALA A N 18
ATOM 28696 C CA . ALA A 1 74 ? 17.703 -0.028 -6.612 1.00 71.14 415 ALA A CA 18
ATOM 28697 C C . ALA A 1 74 ? 17.331 -0.484 -5.217 1.00 74.11 415 ALA A C 18
ATOM 28698 O O . ALA A 1 74 ? 17.646 0.191 -4.231 1.00 2.13 415 ALA A O 18
ATOM 28705 N N . GLY A 1 75 ? 16.635 -1.608 -5.142 1.00 20.43 416 GLY A N 18
ATOM 28706 C CA . GLY A 1 75 ? 16.261 -2.211 -3.872 1.00 51.44 416 GLY A CA 18
ATOM 28707 C C . GLY A 1 75 ? 15.165 -1.454 -3.153 1.00 61.13 416 GLY A C 18
ATOM 28708 O O . GLY A 1 75 ? 14.008 -1.883 -3.127 1.00 35.25 416 GLY A O 18
ATOM 28712 N N . LYS A 1 76 ? 15.528 -0.342 -2.588 1.00 21.23 417 LYS A N 18
ATOM 28713 C CA . LYS A 1 76 ? 14.625 0.489 -1.849 1.00 32.10 417 LYS A CA 18
ATOM 28714 C C . LYS A 1 76 ? 13.791 1.308 -2.818 1.00 53.43 417 LYS A C 18
ATOM 28715 O O . LYS A 1 76 ? 14.320 1.820 -3.816 1.00 52.11 417 LYS A O 18
ATOM 28734 N N . SER A 1 77 ? 12.493 1.393 -2.537 1.00 15.41 418 SER A N 18
ATOM 28735 C CA . SER A 1 77 ? 11.541 2.160 -3.328 1.00 23.15 418 SER A CA 18
ATOM 28736 C C . SER A 1 77 ? 11.318 1.508 -4.695 1.00 70.21 418 SER A C 18
ATOM 28737 O O . SER A 1 77 ? 10.845 2.148 -5.645 1.00 0.45 418 SER A O 18
ATOM 28745 N N . SER A 1 78 ? 11.617 0.224 -4.762 1.00 73.21 419 SER A N 18
ATOM 28746 C CA . SER A 1 78 ? 11.420 -0.542 -5.961 1.00 44.23 419 SER A CA 18
ATOM 28747 C C . SER A 1 78 ? 9.942 -0.896 -6.116 1.00 43.41 419 SER A C 18
ATOM 28748 O O . SER A 1 78 ? 9.153 -0.772 -5.151 1.00 23.32 419 SER A O 18
ATOM 28756 N N . TRP A 1 79 ? 9.545 -1.307 -7.298 1.00 21.31 420 TRP A N 18
ATOM 28757 C CA . TRP A 1 79 ? 8.187 -1.638 -7.526 1.00 60.44 420 TRP A CA 18
ATOM 28758 C C . TRP A 1 79 ? 8.076 -2.889 -8.345 1.00 31.05 420 TRP A C 18
ATOM 28759 O O . TRP A 1 79 ? 8.978 -3.219 -9.137 1.00 52.44 420 TRP A O 18
ATOM 28780 N N . TRP A 1 80 ? 7.001 -3.580 -8.164 1.00 42.34 421 TRP A N 18
ATOM 28781 C CA . TRP A 1 80 ? 6.799 -4.845 -8.783 1.00 15.31 421 TRP A CA 18
ATOM 28782 C C . TRP A 1 80 ? 5.308 -4.990 -9.141 1.00 14.21 421 TRP A C 18
ATOM 28783 O O . TRP A 1 80 ? 4.473 -4.190 -8.688 1.00 20.25 421 TRP A O 18
ATOM 28804 N N . VAL A 1 81 ? 4.994 -5.968 -9.955 1.00 52.31 422 VAL A N 18
ATOM 28805 C CA . VAL A 1 81 ? 3.624 -6.292 -10.320 1.00 14.11 422 VAL A CA 18
ATOM 28806 C C . VAL A 1 81 ? 3.402 -7.777 -10.167 1.00 72.33 422 VAL A C 18
ATOM 28807 O O . VAL A 1 81 ? 4.363 -8.555 -10.150 1.00 45.21 422 VAL A O 18
ATOM 28820 N N . ILE A 1 82 ? 2.176 -8.182 -10.052 1.00 20.24 423 ILE A N 18
ATOM 28821 C CA . ILE A 1 82 ? 1.877 -9.577 -9.870 1.00 62.40 423 ILE A CA 18
ATOM 28822 C C . ILE A 1 82 ? 1.871 -10.233 -11.224 1.00 13.32 423 ILE A C 18
ATOM 28823 O O . ILE A 1 82 ? 1.315 -9.674 -12.175 1.00 53.25 423 ILE A O 18
ATOM 28839 N N . ASN A 1 83 ? 2.503 -11.382 -11.332 1.00 64.54 424 ASN A N 18
ATOM 28840 C CA . ASN A 1 83 ? 2.482 -12.119 -12.591 1.00 41.14 424 ASN A CA 18
ATOM 28841 C C . ASN A 1 83 ? 1.050 -12.593 -12.859 1.00 60.34 424 ASN A C 18
ATOM 28842 O O . ASN A 1 83 ? 0.506 -13.357 -12.081 1.00 63.44 424 ASN A O 18
ATOM 28853 N N . PRO A 1 84 ? 0.425 -12.151 -13.980 1.00 23.43 425 PRO A N 18
ATOM 28854 C CA . PRO A 1 84 ? -0.989 -12.453 -14.288 1.00 54.22 425 PRO A CA 18
ATOM 28855 C C . PRO A 1 84 ? -1.242 -13.941 -14.497 1.00 51.12 425 PRO A C 18
ATOM 28856 O O . PRO A 1 84 ? -2.351 -14.437 -14.277 1.00 71.34 425 PRO A O 18
ATOM 28867 N N . ASP A 1 85 ? -0.209 -14.643 -14.874 1.00 35.04 426 ASP A N 18
ATOM 28868 C CA . ASP A 1 85 ? -0.287 -16.070 -15.133 1.00 1.20 426 ASP A CA 18
ATOM 28869 C C . ASP A 1 85 ? -0.254 -16.871 -13.823 1.00 0.23 426 ASP A C 18
ATOM 28870 O O . ASP A 1 85 ? -0.639 -18.051 -13.777 1.00 12.14 426 ASP A O 18
ATOM 28879 N N . ALA A 1 86 ? 0.157 -16.210 -12.754 1.00 34.10 427 ALA A N 18
ATOM 28880 C CA . ALA A 1 86 ? 0.338 -16.867 -11.473 1.00 40.23 427 ALA A CA 18
ATOM 28881 C C . ALA A 1 86 ? -0.278 -16.044 -10.335 1.00 33.24 427 ALA A C 18
ATOM 28882 O O . ALA A 1 86 ? 0.027 -16.265 -9.161 1.00 71.42 427 ALA A O 18
ATOM 28889 N N . LYS A 1 87 ? -1.166 -15.137 -10.680 1.00 0.42 428 LYS A N 18
ATOM 28890 C CA . LYS A 1 87 ? -1.801 -14.252 -9.703 1.00 11.42 428 LYS A CA 18
ATOM 28891 C C . LYS A 1 87 ? -2.743 -15.004 -8.737 1.00 2.15 428 LYS A C 18
ATOM 28892 O O . LYS A 1 87 ? -3.257 -16.081 -9.082 1.00 64.23 428 LYS A O 18
ATOM 28911 N N . PRO A 1 88 ? -2.942 -14.475 -7.501 1.00 55.01 429 PRO A N 18
ATOM 28912 C CA . PRO A 1 88 ? -3.840 -15.082 -6.507 1.00 34.11 429 PRO A CA 18
ATOM 28913 C C . PRO A 1 88 ? -5.246 -15.297 -7.054 1.00 0.01 429 PRO A C 18
ATOM 28914 O O . PRO A 1 88 ? -5.722 -16.440 -7.161 1.00 1.35 429 PRO A O 18
ATOM 28925 N N . GLY A 1 89 ? -5.878 -14.226 -7.433 1.00 4.24 430 GLY A N 18
ATOM 28926 C CA . GLY A 1 89 ? -7.218 -14.298 -7.951 1.00 42.25 430 GLY A CA 18
ATOM 28927 C C . GLY A 1 89 ? -7.986 -13.043 -7.668 1.00 53.25 430 GLY A C 18
ATOM 28928 O O . GLY A 1 89 ? -7.425 -12.056 -7.153 1.00 64.22 430 GLY A O 18
ATOM 28932 N N . ARG A 1 90 ? -9.259 -13.048 -7.976 1.00 64.23 431 ARG A N 18
ATOM 28933 C CA . ARG A 1 90 ? -10.066 -11.878 -7.762 1.00 62.21 431 ARG A CA 18
ATOM 28934 C C . ARG A 1 90 ? -10.515 -11.756 -6.327 1.00 22.43 431 ARG A C 18
ATOM 28935 O O . ARG A 1 90 ? -11.585 -12.238 -5.949 1.00 44.21 431 ARG A O 18
ATOM 28956 N N . ASN A 1 91 ? -9.659 -11.199 -5.529 1.00 71.41 432 ASN A N 18
ATOM 28957 C CA . ASN A 1 91 ? -9.987 -10.852 -4.175 1.00 14.42 432 ASN A CA 18
ATOM 28958 C C . ASN A 1 91 ? -10.412 -9.382 -4.124 1.00 34.25 432 ASN A C 18
ATOM 28959 O O . ASN A 1 91 ? -9.792 -8.525 -4.774 1.00 1.10 432 ASN A O 18
ATOM 28970 N N . PRO A 1 92 ? -11.492 -9.070 -3.415 1.00 3.14 433 PRO A N 18
ATOM 28971 C CA . PRO A 1 92 ? -12.007 -7.714 -3.345 1.00 73.50 433 PRO A CA 18
ATOM 28972 C C . PRO A 1 92 ? -11.198 -6.835 -2.395 1.00 61.13 433 PRO A C 18
ATOM 28973 O O . PRO A 1 92 ? -10.655 -7.309 -1.383 1.00 61.22 433 PRO A O 18
ATOM 28984 N N . ARG A 1 93 ? -11.109 -5.568 -2.711 1.00 14.51 434 ARG A N 18
ATOM 28985 C CA . ARG A 1 93 ? -10.391 -4.661 -1.872 1.00 43.24 434 ARG A CA 18
ATOM 28986 C C . ARG A 1 93 ? -11.241 -4.170 -0.753 1.00 22.12 434 ARG A C 18
ATOM 28987 O O . ARG A 1 93 ? -12.223 -3.460 -0.969 1.00 20.35 434 ARG A O 18
ATOM 29008 N N . ARG A 1 94 ? -10.905 -4.561 0.424 1.00 34.24 435 ARG A N 18
ATOM 29009 C CA . ARG A 1 94 ? -11.487 -3.959 1.566 1.00 3.51 435 ARG A CA 18
ATOM 29010 C C . ARG A 1 94 ? -10.571 -2.794 1.874 1.00 20.45 435 ARG A C 18
ATOM 29011 O O . ARG A 1 94 ? -9.555 -2.942 2.537 1.00 4.22 435 ARG A O 18
ATOM 29032 N N . GLN A 1 95 ? -10.880 -1.670 1.276 1.00 31.42 436 GLN A N 18
ATOM 29033 C CA . GLN A 1 95 ? -10.026 -0.521 1.339 1.00 12.55 436 GLN A CA 18
ATOM 29034 C C . GLN A 1 95 ? -10.804 0.765 1.163 1.00 72.11 436 GLN A C 18
ATOM 29035 O O . GLN A 1 95 ? -11.105 1.176 0.044 1.00 11.01 436 GLN A O 18
ATOM 29049 N N . ARG A 1 96 ? -11.188 1.341 2.256 1.00 71.14 437 ARG A N 18
ATOM 29050 C CA . ARG A 1 96 ? -11.764 2.672 2.269 1.00 23.52 437 ARG A CA 18
ATOM 29051 C C . ARG A 1 96 ? -11.071 3.474 3.335 1.00 72.32 437 ARG A C 18
ATOM 29052 O O . ARG A 1 96 ? -11.490 4.559 3.709 1.00 15.14 437 ARG A O 18
ATOM 29073 N N . SER A 1 97 ? -9.970 2.917 3.787 1.00 73.33 438 SER A N 18
ATOM 29074 C CA . SER A 1 97 ? -9.111 3.541 4.733 1.00 3.31 438 SER A CA 18
ATOM 29075 C C . SER A 1 97 ? -7.982 4.227 3.957 1.00 32.55 438 SER A C 18
ATOM 29076 O O . SER A 1 97 ? -8.090 4.370 2.724 1.00 64.23 438 SER A O 18
ATOM 29084 N N . ALA A 1 98 ? -6.926 4.664 4.664 1.00 52.52 439 ALA A N 18
ATOM 29085 C CA . ALA A 1 98 ? -5.789 5.407 4.061 1.00 42.03 439 ALA A CA 18
ATOM 29086 C C . ALA A 1 98 ? -6.223 6.818 3.720 1.00 12.15 439 ALA A C 18
ATOM 29087 O O . ALA A 1 98 ? -5.529 7.569 3.020 1.00 23.42 439 ALA A O 18
ATOM 29094 N N . THR A 1 99 ? -7.360 7.174 4.245 1.00 73.14 440 THR A N 18
ATOM 29095 C CA . THR A 1 99 ? -7.906 8.469 4.117 1.00 74.33 440 THR A CA 18
ATOM 29096 C C . THR A 1 99 ? -7.308 9.327 5.206 1.00 23.05 440 THR A C 18
ATOM 29097 O O . THR A 1 99 ? -6.689 8.790 6.141 1.00 52.35 440 THR A O 18
ATOM 29108 N N . LEU A 1 100 ? -7.442 10.623 5.098 1.00 42.12 441 LEU A N 18
ATOM 29109 C CA . LEU A 1 100 ? -6.953 11.500 6.125 1.00 52.41 441 LEU A CA 18
ATOM 29110 C C . LEU A 1 100 ? -7.788 11.278 7.381 1.00 62.44 441 LEU A C 18
ATOM 29111 O O . LEU A 1 100 ? -8.944 11.719 7.465 1.00 13.11 441 LEU A O 18
ATOM 29127 N N . GLU A 1 101 ? -7.237 10.564 8.312 1.00 12.43 442 GLU A N 18
ATOM 29128 C CA . GLU A 1 101 ? -7.937 10.195 9.499 1.00 33.05 442 GLU A CA 18
ATOM 29129 C C . GLU A 1 101 ? -7.153 10.716 10.691 1.00 43.12 442 GLU A C 18
ATOM 29130 O O . GLU A 1 101 ? -6.293 9.998 11.208 1.00 37.49 442 GLU A O 18
ATOM 29143 N N . ASN A 1 1 ? -2.139 -15.255 10.586 1.00 71.04 342 ASN A N 19
ATOM 29144 C CA . ASN A 1 1 ? -1.533 -14.059 9.988 1.00 2.45 342 ASN A CA 19
ATOM 29145 C C . ASN A 1 1 ? -1.601 -12.902 10.978 1.00 61.33 342 ASN A C 19
ATOM 29146 O O . ASN A 1 1 ? -2.470 -12.893 11.849 1.00 13.23 342 ASN A O 19
ATOM 29159 N N . PRO A 1 2 ? -0.689 -11.894 10.867 1.00 61.33 343 PRO A N 19
ATOM 29160 C CA . PRO A 1 2 ? -0.634 -10.752 11.814 1.00 40.02 343 PRO A CA 19
ATOM 29161 C C . PRO A 1 2 ? -1.825 -9.780 11.701 1.00 43.23 343 PRO A C 19
ATOM 29162 O O . PRO A 1 2 ? -2.049 -8.965 12.584 1.00 43.53 343 PRO A O 19
ATOM 29173 N N . TRP A 1 3 ? -2.558 -9.865 10.623 1.00 20.23 344 TRP A N 19
ATOM 29174 C CA . TRP A 1 3 ? -3.690 -8.968 10.382 1.00 14.05 344 TRP A CA 19
ATOM 29175 C C . TRP A 1 3 ? -5.045 -9.671 10.566 1.00 33.44 344 TRP A C 19
ATOM 29176 O O . TRP A 1 3 ? -6.043 -9.032 10.917 1.00 4.00 344 TRP A O 19
ATOM 29197 N N . GLY A 1 4 ? -5.077 -10.969 10.337 1.00 24.31 345 GLY A N 19
ATOM 29198 C CA . GLY A 1 4 ? -6.315 -11.700 10.388 1.00 32.04 345 GLY A CA 19
ATOM 29199 C C . GLY A 1 4 ? -6.199 -13.027 9.677 1.00 34.20 345 GLY A C 19
ATOM 29200 O O . GLY A 1 4 ? -5.150 -13.669 9.745 1.00 22.11 345 GLY A O 19
ATOM 29204 N N . ALA A 1 5 ? -7.245 -13.419 8.962 1.00 53.13 346 ALA A N 19
ATOM 29205 C CA . ALA A 1 5 ? -7.285 -14.728 8.303 1.00 1.12 346 ALA A CA 19
ATOM 29206 C C . ALA A 1 5 ? -6.792 -14.685 6.859 1.00 75.13 346 ALA A C 19
ATOM 29207 O O . ALA A 1 5 ? -6.354 -15.707 6.323 1.00 53.23 346 ALA A O 19
ATOM 29214 N N . GLU A 1 6 ? -6.887 -13.517 6.229 1.00 60.30 347 GLU A N 19
ATOM 29215 C CA . GLU A 1 6 ? -6.425 -13.321 4.847 1.00 65.45 347 GLU A CA 19
ATOM 29216 C C . GLU A 1 6 ? -4.964 -13.701 4.727 1.00 11.42 347 GLU A C 19
ATOM 29217 O O . GLU A 1 6 ? -4.219 -13.586 5.676 1.00 24.12 347 GLU A O 19
ATOM 29229 N N . SER A 1 7 ? -4.562 -14.138 3.585 1.00 41.41 348 SER A N 19
ATOM 29230 C CA . SER A 1 7 ? -3.197 -14.529 3.389 1.00 11.44 348 SER A CA 19
ATOM 29231 C C . SER A 1 7 ? -2.384 -13.350 2.883 1.00 2.33 348 SER A C 19
ATOM 29232 O O . SER A 1 7 ? -2.961 -12.365 2.389 1.00 42.51 348 SER A O 19
ATOM 29240 N N . TYR A 1 8 ? -1.058 -13.442 3.020 1.00 53.32 349 TYR A N 19
ATOM 29241 C CA . TYR A 1 8 ? -0.147 -12.402 2.560 1.00 45.42 349 TYR A CA 19
ATOM 29242 C C . TYR A 1 8 ? -0.402 -12.048 1.129 1.00 72.22 349 TYR A C 19
ATOM 29243 O O . TYR A 1 8 ? -0.832 -10.955 0.851 1.00 74.53 349 TYR A O 19
ATOM 29261 N N . SER A 1 9 ? -0.181 -12.988 0.232 1.00 53.20 350 SER A N 19
ATOM 29262 C CA . SER A 1 9 ? -0.327 -12.742 -1.187 1.00 44.13 350 SER A CA 19
ATOM 29263 C C . SER A 1 9 ? -1.745 -12.266 -1.548 1.00 73.11 350 SER A C 19
ATOM 29264 O O . SER A 1 9 ? -1.922 -11.536 -2.519 1.00 15.31 350 SER A O 19
ATOM 29272 N N . ASP A 1 10 ? -2.744 -12.678 -0.763 1.00 32.44 351 ASP A N 19
ATOM 29273 C CA . ASP A 1 10 ? -4.114 -12.193 -0.961 1.00 33.42 351 ASP A CA 19
ATOM 29274 C C . ASP A 1 10 ? -4.219 -10.706 -0.667 1.00 61.32 351 ASP A C 19
ATOM 29275 O O . ASP A 1 10 ? -4.745 -9.942 -1.480 1.00 71.32 351 ASP A O 19
ATOM 29284 N N . LEU A 1 11 ? -3.710 -10.279 0.481 1.00 60.41 352 LEU A N 19
ATOM 29285 C CA . LEU A 1 11 ? -3.713 -8.876 0.817 1.00 72.33 352 LEU A CA 19
ATOM 29286 C C . LEU A 1 11 ? -2.718 -8.075 0.010 1.00 12.14 352 LEU A C 19
ATOM 29287 O O . LEU A 1 11 ? -2.960 -6.914 -0.284 1.00 3.02 352 LEU A O 19
ATOM 29303 N N . ILE A 1 12 ? -1.596 -8.676 -0.333 1.00 61.33 353 ILE A N 19
ATOM 29304 C CA . ILE A 1 12 ? -0.619 -8.013 -1.183 1.00 72.04 353 ILE A CA 19
ATOM 29305 C C . ILE A 1 12 ? -1.266 -7.723 -2.534 1.00 61.33 353 ILE A C 19
ATOM 29306 O O . ILE A 1 12 ? -1.127 -6.634 -3.078 1.00 44.33 353 ILE A O 19
ATOM 29322 N N . ALA A 1 13 ? -2.006 -8.700 -3.048 1.00 62.41 354 ALA A N 19
ATOM 29323 C CA . ALA A 1 13 ? -2.752 -8.519 -4.281 1.00 71.22 354 ALA A CA 19
ATOM 29324 C C . ALA A 1 13 ? -3.821 -7.459 -4.098 1.00 43.52 354 ALA A C 19
ATOM 29325 O O . ALA A 1 13 ? -4.146 -6.756 -5.023 1.00 54.44 354 ALA A O 19
ATOM 29332 N N . LYS A 1 14 ? -4.354 -7.350 -2.884 1.00 72.53 355 LYS A N 19
ATOM 29333 C CA . LYS A 1 14 ? -5.337 -6.340 -2.564 1.00 53.23 355 LYS A CA 19
ATOM 29334 C C . LYS A 1 14 ? -4.679 -4.939 -2.554 1.00 63.23 355 LYS A C 19
ATOM 29335 O O . LYS A 1 14 ? -5.273 -3.957 -3.017 1.00 41.54 355 LYS A O 19
ATOM 29354 N N . ALA A 1 15 ? -3.449 -4.860 -2.047 1.00 20.41 356 ALA A N 19
ATOM 29355 C CA . ALA A 1 15 ? -2.683 -3.613 -2.088 1.00 34.11 356 ALA A CA 19
ATOM 29356 C C . ALA A 1 15 ? -2.433 -3.240 -3.538 1.00 3.51 356 ALA A C 19
ATOM 29357 O O . ALA A 1 15 ? -2.613 -2.092 -3.939 1.00 63.42 356 ALA A O 19
ATOM 29364 N N . LEU A 1 16 ? -2.048 -4.235 -4.321 1.00 43.21 357 LEU A N 19
ATOM 29365 C CA . LEU A 1 16 ? -1.876 -4.082 -5.759 1.00 43.31 357 LEU A CA 19
ATOM 29366 C C . LEU A 1 16 ? -3.162 -3.625 -6.419 1.00 64.13 357 LEU A C 19
ATOM 29367 O O . LEU A 1 16 ? -3.158 -2.687 -7.166 1.00 34.12 357 LEU A O 19
ATOM 29383 N N . LYS A 1 17 ? -4.264 -4.266 -6.057 1.00 2.42 358 LYS A N 19
ATOM 29384 C CA . LYS A 1 17 ? -5.570 -4.036 -6.573 1.00 41.53 358 LYS A CA 19
ATOM 29385 C C . LYS A 1 17 ? -6.025 -2.581 -6.387 1.00 72.12 358 LYS A C 19
ATOM 29386 O O . LYS A 1 17 ? -6.825 -2.063 -7.165 1.00 33.25 358 LYS A O 19
ATOM 29405 N N . SER A 1 18 ? -5.483 -1.929 -5.391 1.00 5.00 359 SER A N 19
ATOM 29406 C CA . SER A 1 18 ? -5.833 -0.585 -5.061 1.00 60.51 359 SER A CA 19
ATOM 29407 C C . SER A 1 18 ? -5.228 0.452 -6.063 1.00 11.23 359 SER A C 19
ATOM 29408 O O . SER A 1 18 ? -5.551 1.636 -6.005 1.00 75.44 359 SER A O 19
ATOM 29416 N N . THR A 1 19 ? -4.365 -0.007 -6.962 1.00 41.32 360 THR A N 19
ATOM 29417 C CA . THR A 1 19 ? -3.747 0.855 -7.971 1.00 13.11 360 THR A CA 19
ATOM 29418 C C . THR A 1 19 ? -3.169 -0.084 -9.058 1.00 72.54 360 THR A C 19
ATOM 29419 O O . THR A 1 19 ? -2.154 0.190 -9.711 1.00 31.13 360 THR A O 19
ATOM 29430 N N . PHE A 1 20 ? -3.924 -1.141 -9.298 1.00 12.20 361 PHE A N 19
ATOM 29431 C CA . PHE A 1 20 ? -3.510 -2.304 -10.094 1.00 61.15 361 PHE A CA 19
ATOM 29432 C C . PHE A 1 20 ? -3.210 -1.937 -11.528 1.00 71.45 361 PHE A C 19
ATOM 29433 O O . PHE A 1 20 ? -2.469 -2.631 -12.220 1.00 52.35 361 PHE A O 19
ATOM 29450 N N . ASP A 1 21 ? -3.748 -0.834 -11.955 1.00 33.01 362 ASP A N 19
ATOM 29451 C CA . ASP A 1 21 ? -3.596 -0.403 -13.330 1.00 33.03 362 ASP A CA 19
ATOM 29452 C C . ASP A 1 21 ? -2.333 0.408 -13.505 1.00 11.31 362 ASP A C 19
ATOM 29453 O O . ASP A 1 21 ? -1.975 0.790 -14.616 1.00 54.21 362 ASP A O 19
ATOM 29462 N N . GLY A 1 22 ? -1.662 0.664 -12.409 1.00 51.45 363 GLY A N 19
ATOM 29463 C CA . GLY A 1 22 ? -0.421 1.351 -12.447 1.00 53.35 363 GLY A CA 19
ATOM 29464 C C . GLY A 1 22 ? 0.683 0.442 -11.992 1.00 4.04 363 GLY A C 19
ATOM 29465 O O . GLY A 1 22 ? 1.070 -0.493 -12.712 1.00 34.35 363 GLY A O 19
ATOM 29469 N N . ARG A 1 23 ? 1.181 0.691 -10.811 1.00 4.53 364 ARG A N 19
ATOM 29470 C CA . ARG A 1 23 ? 2.249 -0.094 -10.222 1.00 12.45 364 ARG A CA 19
ATOM 29471 C C . ARG A 1 23 ? 2.241 0.094 -8.711 1.00 50.42 364 ARG A C 19
ATOM 29472 O O . ARG A 1 23 ? 1.746 1.107 -8.213 1.00 11.25 364 ARG A O 19
ATOM 29493 N N . MET A 1 24 ? 2.750 -0.863 -7.993 1.00 3.54 365 MET A N 19
ATOM 29494 C CA . MET A 1 24 ? 2.894 -0.724 -6.563 1.00 42.34 365 MET A CA 19
ATOM 29495 C C . MET A 1 24 ? 4.313 -0.715 -6.176 1.00 1.25 365 MET A C 19
ATOM 29496 O O . MET A 1 24 ? 5.109 -1.533 -6.651 1.00 1.01 365 MET A O 19
ATOM 29510 N N . ARG A 1 25 ? 4.657 0.204 -5.340 1.00 14.33 366 ARG A N 19
ATOM 29511 C CA . ARG A 1 25 ? 5.976 0.244 -4.839 1.00 50.01 366 ARG A CA 19
ATOM 29512 C C . ARG A 1 25 ? 6.056 -0.687 -3.697 1.00 42.22 366 ARG A C 19
ATOM 29513 O O . ARG A 1 25 ? 5.083 -0.842 -2.960 1.00 2.20 366 ARG A O 19
ATOM 29534 N N . LEU A 1 26 ? 7.176 -1.298 -3.531 1.00 70.54 367 LEU A N 19
ATOM 29535 C CA . LEU A 1 26 ? 7.380 -2.220 -2.451 1.00 60.42 367 LEU A CA 19
ATOM 29536 C C . LEU A 1 26 ? 7.179 -1.502 -1.096 1.00 70.22 367 LEU A C 19
ATOM 29537 O O . LEU A 1 26 ? 6.633 -2.074 -0.160 1.00 50.54 367 LEU A O 19
ATOM 29553 N N . ASN A 1 27 ? 7.548 -0.219 -1.049 1.00 34.43 368 ASN A N 19
ATOM 29554 C CA . ASN A 1 27 ? 7.292 0.637 0.124 1.00 13.01 368 ASN A CA 19
ATOM 29555 C C . ASN A 1 27 ? 5.803 0.901 0.285 1.00 2.21 368 ASN A C 19
ATOM 29556 O O . ASN A 1 27 ? 5.284 0.899 1.398 1.00 42.41 368 ASN A O 19
ATOM 29567 N N . GLU A 1 28 ? 5.115 1.109 -0.837 1.00 43.43 369 GLU A N 19
ATOM 29568 C CA . GLU A 1 28 ? 3.686 1.417 -0.830 1.00 23.54 369 GLU A CA 19
ATOM 29569 C C . GLU A 1 28 ? 2.854 0.271 -0.324 1.00 71.31 369 GLU A C 19
ATOM 29570 O O . GLU A 1 28 ? 1.826 0.486 0.266 1.00 60.33 369 GLU A O 19
ATOM 29582 N N . ILE A 1 29 ? 3.301 -0.939 -0.566 1.00 21.14 370 ILE A N 19
ATOM 29583 C CA . ILE A 1 29 ? 2.630 -2.121 -0.037 1.00 20.52 370 ILE A CA 19
ATOM 29584 C C . ILE A 1 29 ? 2.638 -2.064 1.477 1.00 35.53 370 ILE A C 19
ATOM 29585 O O . ILE A 1 29 ? 1.611 -2.251 2.129 1.00 14.24 370 ILE A O 19
ATOM 29601 N N . TYR A 1 30 ? 3.797 -1.755 2.024 1.00 52.40 371 TYR A N 19
ATOM 29602 C CA . TYR A 1 30 ? 3.952 -1.612 3.455 1.00 71.11 371 TYR A CA 19
ATOM 29603 C C . TYR A 1 30 ? 3.085 -0.457 3.961 1.00 21.44 371 TYR A C 19
ATOM 29604 O O . TYR A 1 30 ? 2.455 -0.543 5.017 1.00 1.41 371 TYR A O 19
ATOM 29622 N N . ASN A 1 31 ? 3.037 0.597 3.177 1.00 13.21 372 ASN A N 19
ATOM 29623 C CA . ASN A 1 31 ? 2.221 1.770 3.484 1.00 15.53 372 ASN A CA 19
ATOM 29624 C C . ASN A 1 31 ? 0.734 1.441 3.406 1.00 41.42 372 ASN A C 19
ATOM 29625 O O . ASN A 1 31 ? -0.063 1.971 4.177 1.00 64.04 372 ASN A O 19
ATOM 29636 N N . TRP A 1 32 ? 0.369 0.565 2.478 1.00 14.02 373 TRP A N 19
ATOM 29637 C CA . TRP A 1 32 ? -1.000 0.131 2.306 1.00 13.40 373 TRP A CA 19
ATOM 29638 C C . TRP A 1 32 ? -1.468 -0.581 3.554 1.00 34.44 373 TRP A C 19
ATOM 29639 O O . TRP A 1 32 ? -2.520 -0.249 4.105 1.00 60.25 373 TRP A O 19
ATOM 29660 N N . PHE A 1 33 ? -0.681 -1.554 4.008 1.00 54.01 374 PHE A N 19
ATOM 29661 C CA . PHE A 1 33 ? -1.015 -2.306 5.215 1.00 70.14 374 PHE A CA 19
ATOM 29662 C C . PHE A 1 33 ? -1.131 -1.404 6.416 1.00 54.42 374 PHE A C 19
ATOM 29663 O O . PHE A 1 33 ? -2.050 -1.534 7.200 1.00 22.34 374 PHE A O 19
ATOM 29680 N N . ALA A 1 34 ? -0.226 -0.479 6.532 1.00 73.14 375 ALA A N 19
ATOM 29681 C CA . ALA A 1 34 ? -0.229 0.453 7.655 1.00 71.13 375 ALA A CA 19
ATOM 29682 C C . ALA A 1 34 ? -1.462 1.365 7.621 1.00 61.52 375 ALA A C 19
ATOM 29683 O O . ALA A 1 34 ? -2.034 1.694 8.652 1.00 14.13 375 ALA A O 19
ATOM 29690 N N . SER A 1 35 ? -1.869 1.746 6.439 1.00 61.33 376 SER A N 19
ATOM 29691 C CA . SER A 1 35 ? -3.009 2.622 6.269 1.00 31.24 376 SER A CA 19
ATOM 29692 C C . SER A 1 35 ? -4.349 1.877 6.405 1.00 11.32 376 SER A C 19
ATOM 29693 O O . SER A 1 35 ? -5.290 2.389 7.012 1.00 52.14 376 SER A O 19
ATOM 29701 N N . ASN A 1 36 ? -4.424 0.669 5.867 1.00 22.24 377 ASN A N 19
ATOM 29702 C CA . ASN A 1 36 ? -5.697 -0.049 5.826 1.00 34.51 377 ASN A CA 19
ATOM 29703 C C . ASN A 1 36 ? -5.870 -1.024 6.975 1.00 51.43 377 ASN A C 19
ATOM 29704 O O . ASN A 1 36 ? -6.991 -1.396 7.316 1.00 43.20 377 ASN A O 19
ATOM 29715 N N . VAL A 1 37 ? -4.780 -1.436 7.578 1.00 0.43 378 VAL A N 19
ATOM 29716 C CA . VAL A 1 37 ? -4.841 -2.354 8.692 1.00 3.32 378 VAL A CA 19
ATOM 29717 C C . VAL A 1 37 ? -4.376 -1.643 9.963 1.00 24.02 378 VAL A C 19
ATOM 29718 O O . VAL A 1 37 ? -3.235 -1.172 10.042 1.00 43.23 378 VAL A O 19
ATOM 29731 N N . PRO A 1 38 ? -5.258 -1.546 10.969 1.00 23.13 379 PRO A N 19
ATOM 29732 C CA . PRO A 1 38 ? -4.955 -0.863 12.229 1.00 23.33 379 PRO A CA 19
ATOM 29733 C C . PRO A 1 38 ? -3.706 -1.422 12.933 1.00 4.45 379 PRO A C 19
ATOM 29734 O O . PRO A 1 38 ? -2.916 -0.664 13.497 1.00 62.33 379 PRO A O 19
ATOM 29745 N N . TYR A 1 39 ? -3.527 -2.748 12.866 1.00 71.11 380 TYR A N 19
ATOM 29746 C CA . TYR A 1 39 ? -2.380 -3.437 13.470 1.00 74.34 380 TYR A CA 19
ATOM 29747 C C . TYR A 1 39 ? -1.060 -2.897 12.918 1.00 13.22 380 TYR A C 19
ATOM 29748 O O . TYR A 1 39 ? -0.104 -2.690 13.664 1.00 65.41 380 TYR A O 19
ATOM 29766 N N . PHE A 1 40 ? -1.001 -2.691 11.624 1.00 52.22 381 PHE A N 19
ATOM 29767 C CA . PHE A 1 40 ? 0.188 -2.159 11.016 1.00 65.42 381 PHE A CA 19
ATOM 29768 C C . PHE A 1 40 ? 0.309 -0.682 11.229 1.00 24.21 381 PHE A C 19
ATOM 29769 O O . PHE A 1 40 ? 1.399 -0.153 11.290 1.00 3.32 381 PHE A O 19
ATOM 29786 N N . GLY A 1 41 ? -0.830 -0.022 11.350 1.00 33.31 382 GLY A N 19
ATOM 29787 C CA . GLY A 1 41 ? -0.851 1.399 11.625 1.00 53.14 382 GLY A CA 19
ATOM 29788 C C . GLY A 1 41 ? -0.126 1.736 12.920 1.00 52.32 382 GLY A C 19
ATOM 29789 O O . GLY A 1 41 ? 0.502 2.782 13.035 1.00 1.33 382 GLY A O 19
ATOM 29793 N N . ASN A 1 42 ? -0.199 0.833 13.902 1.00 31.14 383 ASN A N 19
ATOM 29794 C CA . ASN A 1 42 ? 0.495 1.033 15.152 1.00 12.51 383 ASN A CA 19
ATOM 29795 C C . ASN A 1 42 ? 1.951 0.522 15.090 1.00 74.13 383 ASN A C 19
ATOM 29796 O O . ASN A 1 42 ? 2.724 0.684 16.041 1.00 44.21 383 ASN A O 19
ATOM 29807 N N . ARG A 1 43 ? 2.316 -0.075 13.975 1.00 44.00 384 ARG A N 19
ATOM 29808 C CA . ARG A 1 43 ? 3.668 -0.580 13.745 1.00 13.14 384 ARG A CA 19
ATOM 29809 C C . ARG A 1 43 ? 4.294 0.041 12.516 1.00 20.44 384 ARG A C 19
ATOM 29810 O O . ARG A 1 43 ? 4.436 -0.609 11.484 1.00 61.25 384 ARG A O 19
ATOM 29831 N N . THR A 1 44 ? 4.647 1.302 12.619 1.00 71.31 385 THR A N 19
ATOM 29832 C CA . THR A 1 44 ? 5.156 2.024 11.466 1.00 14.02 385 THR A CA 19
ATOM 29833 C C . THR A 1 44 ? 6.614 2.490 11.607 1.00 24.51 385 THR A C 19
ATOM 29834 O O . THR A 1 44 ? 7.234 2.905 10.621 1.00 53.25 385 THR A O 19
ATOM 29845 N N . SER A 1 45 ? 7.166 2.438 12.806 1.00 72.22 386 SER A N 19
ATOM 29846 C CA . SER A 1 45 ? 8.564 2.816 12.995 1.00 70.34 386 SER A CA 19
ATOM 29847 C C . SER A 1 45 ? 9.459 1.664 12.475 1.00 72.35 386 SER A C 19
ATOM 29848 O O . SER A 1 45 ? 8.955 0.563 12.235 1.00 11.02 386 SER A O 19
ATOM 29856 N N . GLN A 1 46 ? 10.758 1.909 12.301 1.00 12.45 387 GLN A N 19
ATOM 29857 C CA . GLN A 1 46 ? 11.682 0.904 11.725 1.00 13.31 387 GLN A CA 19
ATOM 29858 C C . GLN A 1 46 ? 11.657 -0.420 12.492 1.00 73.02 387 GLN A C 19
ATOM 29859 O O . GLN A 1 46 ? 11.376 -1.463 11.921 1.00 73.40 387 GLN A O 19
ATOM 29873 N N . GLU A 1 47 ? 11.869 -0.362 13.791 1.00 40.21 388 GLU A N 19
ATOM 29874 C CA . GLU A 1 47 ? 11.921 -1.576 14.609 1.00 65.43 388 GLU A CA 19
ATOM 29875 C C . GLU A 1 47 ? 10.526 -2.154 14.821 1.00 50.43 388 GLU A C 19
ATOM 29876 O O . GLU A 1 47 ? 10.360 -3.330 15.140 1.00 14.44 388 GLU A O 19
ATOM 29888 N N . GLN A 1 48 ? 9.539 -1.325 14.614 1.00 31.22 389 GLN A N 19
ATOM 29889 C CA . GLN A 1 48 ? 8.149 -1.711 14.757 1.00 4.41 389 GLN A CA 19
ATOM 29890 C C . GLN A 1 48 ? 7.622 -2.423 13.522 1.00 31.23 389 GLN A C 19
ATOM 29891 O O . GLN A 1 48 ? 6.721 -3.238 13.616 1.00 54.13 389 GLN A O 19
ATOM 29905 N N . SER A 1 49 ? 8.174 -2.113 12.376 1.00 42.42 390 SER A N 19
ATOM 29906 C CA . SER A 1 49 ? 7.645 -2.648 11.156 1.00 2.23 390 SER A CA 19
ATOM 29907 C C . SER A 1 49 ? 8.553 -3.679 10.485 1.00 53.10 390 SER A C 19
ATOM 29908 O O . SER A 1 49 ? 8.090 -4.466 9.658 1.00 11.40 390 SER A O 19
ATOM 29916 N N . ALA A 1 50 ? 9.826 -3.674 10.856 1.00 31.44 391 ALA A N 19
ATOM 29917 C CA . ALA A 1 50 ? 10.853 -4.533 10.249 1.00 32.44 391 ALA A CA 19
ATOM 29918 C C . ALA A 1 50 ? 10.424 -5.986 10.104 1.00 62.21 391 ALA A C 19
ATOM 29919 O O . ALA A 1 50 ? 10.481 -6.544 9.011 1.00 14.33 391 ALA A O 19
ATOM 29926 N N . GLY A 1 51 ? 9.976 -6.575 11.190 1.00 24.32 392 GLY A N 19
ATOM 29927 C CA . GLY A 1 51 ? 9.631 -7.971 11.186 1.00 65.45 392 GLY A CA 19
ATOM 29928 C C . GLY A 1 51 ? 8.496 -8.325 10.267 1.00 21.12 392 GLY A C 19
ATOM 29929 O O . GLY A 1 51 ? 8.601 -9.307 9.517 1.00 63.42 392 GLY A O 19
ATOM 29933 N N . TRP A 1 52 ? 7.406 -7.561 10.293 1.00 2.32 393 TRP A N 19
ATOM 29934 C CA . TRP A 1 52 ? 6.299 -7.893 9.427 1.00 71.35 393 TRP A CA 19
ATOM 29935 C C . TRP A 1 52 ? 6.644 -7.618 7.957 1.00 34.24 393 TRP A C 19
ATOM 29936 O O . TRP A 1 52 ? 6.135 -8.287 7.048 1.00 24.05 393 TRP A O 19
ATOM 29957 N N . LYS A 1 53 ? 7.533 -6.642 7.728 1.00 4.43 394 LYS A N 19
ATOM 29958 C CA . LYS A 1 53 ? 8.069 -6.404 6.406 1.00 54.04 394 LYS A CA 19
ATOM 29959 C C . LYS A 1 53 ? 8.898 -7.576 5.937 1.00 31.11 394 LYS A C 19
ATOM 29960 O O . LYS A 1 53 ? 8.849 -7.946 4.758 1.00 3.20 394 LYS A O 19
ATOM 29979 N N . ASN A 1 54 ? 9.644 -8.180 6.861 1.00 3.34 395 ASN A N 19
ATOM 29980 C CA . ASN A 1 54 ? 10.439 -9.365 6.537 1.00 4.52 395 ASN A CA 19
ATOM 29981 C C . ASN A 1 54 ? 9.527 -10.481 6.069 1.00 12.41 395 ASN A C 19
ATOM 29982 O O . ASN A 1 54 ? 9.830 -11.176 5.098 1.00 70.22 395 ASN A O 19
ATOM 29993 N N . SER A 1 55 ? 8.397 -10.622 6.745 1.00 61.15 396 SER A N 19
ATOM 29994 C CA . SER A 1 55 ? 7.405 -11.628 6.425 1.00 70.31 396 SER A CA 19
ATOM 29995 C C . SER A 1 55 ? 6.912 -11.459 4.970 1.00 24.03 396 SER A C 19
ATOM 29996 O O . SER A 1 55 ? 6.890 -12.415 4.192 1.00 61.25 396 SER A O 19
ATOM 30004 N N . ILE A 1 56 ? 6.563 -10.234 4.612 1.00 13.23 397 ILE A N 19
ATOM 30005 C CA . ILE A 1 56 ? 6.098 -9.910 3.264 1.00 54.14 397 ILE A CA 19
ATOM 30006 C C . ILE A 1 56 ? 7.215 -10.129 2.231 1.00 3.33 397 ILE A C 19
ATOM 30007 O O . ILE A 1 56 ? 6.995 -10.744 1.176 1.00 65.42 397 ILE A O 19
ATOM 30023 N N . ARG A 1 57 ? 8.408 -9.650 2.555 1.00 14.50 398 ARG A N 19
ATOM 30024 C CA . ARG A 1 57 ? 9.537 -9.722 1.675 1.00 10.01 398 ARG A CA 19
ATOM 30025 C C . ARG A 1 57 ? 9.935 -11.185 1.379 1.00 61.41 398 ARG A C 19
ATOM 30026 O O . ARG A 1 57 ? 10.286 -11.519 0.240 1.00 70.45 398 ARG A O 19
ATOM 30047 N N . HIS A 1 58 ? 9.872 -12.051 2.395 1.00 10.03 399 HIS A N 19
ATOM 30048 C CA . HIS A 1 58 ? 10.164 -13.480 2.199 1.00 72.33 399 HIS A CA 19
ATOM 30049 C C . HIS A 1 58 ? 9.223 -14.124 1.207 1.00 2.21 399 HIS A C 19
ATOM 30050 O O . HIS A 1 58 ? 9.650 -14.885 0.345 1.00 70.10 399 HIS A O 19
ATOM 30065 N N . ASN A 1 59 ? 7.961 -13.795 1.307 1.00 33.50 400 ASN A N 19
ATOM 30066 C CA . ASN A 1 59 ? 6.944 -14.335 0.414 1.00 41.00 400 ASN A CA 19
ATOM 30067 C C . ASN A 1 59 ? 7.129 -13.827 -1.011 1.00 3.21 400 ASN A C 19
ATOM 30068 O O . ASN A 1 59 ? 6.943 -14.571 -1.976 1.00 61.40 400 ASN A O 19
ATOM 30079 N N . LEU A 1 60 ? 7.524 -12.574 -1.145 1.00 62.40 401 LEU A N 19
ATOM 30080 C CA . LEU A 1 60 ? 7.859 -12.012 -2.457 1.00 41.42 401 LEU A CA 19
ATOM 30081 C C . LEU A 1 60 ? 9.085 -12.704 -3.050 1.00 4.02 401 LEU A C 19
ATOM 30082 O O . LEU A 1 60 ? 9.175 -12.921 -4.246 1.00 12.43 401 LEU A O 19
ATOM 30098 N N . SER A 1 61 ? 9.996 -13.089 -2.202 1.00 14.30 402 SER A N 19
ATOM 30099 C CA . SER A 1 61 ? 11.204 -13.751 -2.645 1.00 25.43 402 SER A CA 19
ATOM 30100 C C . SER A 1 61 ? 10.942 -15.264 -2.842 1.00 20.23 402 SER A C 19
ATOM 30101 O O . SER A 1 61 ? 11.832 -16.024 -3.241 1.00 23.30 402 SER A O 19
ATOM 30109 N N . LEU A 1 62 ? 9.714 -15.677 -2.565 1.00 5.51 403 LEU A N 19
ATOM 30110 C CA . LEU A 1 62 ? 9.309 -17.034 -2.660 1.00 11.41 403 LEU A CA 19
ATOM 30111 C C . LEU A 1 62 ? 8.528 -17.292 -3.957 1.00 34.51 403 LEU A C 19
ATOM 30112 O O . LEU A 1 62 ? 8.779 -18.280 -4.647 1.00 41.31 403 LEU A O 19
ATOM 30128 N N . HIS A 1 63 ? 7.611 -16.404 -4.311 1.00 0.35 404 HIS A N 19
ATOM 30129 C CA . HIS A 1 63 ? 6.824 -16.616 -5.529 1.00 13.23 404 HIS A CA 19
ATOM 30130 C C . HIS A 1 63 ? 7.267 -15.694 -6.662 1.00 4.33 404 HIS A C 19
ATOM 30131 O O . HIS A 1 63 ? 7.212 -14.485 -6.544 1.00 71.03 404 HIS A O 19
ATOM 30146 N N . SER A 1 64 ? 7.680 -16.284 -7.758 1.00 11.01 405 SER A N 19
ATOM 30147 C CA . SER A 1 64 ? 8.159 -15.553 -8.926 1.00 22.20 405 SER A CA 19
ATOM 30148 C C . SER A 1 64 ? 6.999 -15.213 -9.882 1.00 73.42 405 SER A C 19
ATOM 30149 O O . SER A 1 64 ? 7.214 -14.849 -11.035 1.00 45.45 405 SER A O 19
ATOM 30157 N N . ARG A 1 65 ? 5.773 -15.295 -9.372 1.00 55.34 406 ARG A N 19
ATOM 30158 C CA . ARG A 1 65 ? 4.560 -15.037 -10.162 1.00 71.33 406 ARG A CA 19
ATOM 30159 C C . ARG A 1 65 ? 4.313 -13.547 -10.347 1.00 44.04 406 ARG A C 19
ATOM 30160 O O . ARG A 1 65 ? 3.310 -13.143 -10.924 1.00 73.12 406 ARG A O 19
ATOM 30181 N N . PHE A 1 66 ? 5.203 -12.741 -9.858 1.00 43.54 407 PHE A N 19
ATOM 30182 C CA . PHE A 1 66 ? 5.099 -11.339 -10.073 1.00 65.22 407 PHE A CA 19
ATOM 30183 C C . PHE A 1 66 ? 6.305 -10.905 -10.850 1.00 52.41 407 PHE A C 19
ATOM 30184 O O . PHE A 1 66 ? 7.345 -11.571 -10.800 1.00 50.25 407 PHE A O 19
ATOM 30201 N N . MET A 1 67 ? 6.182 -9.835 -11.550 1.00 12.15 408 MET A N 19
ATOM 30202 C CA . MET A 1 67 ? 7.243 -9.331 -12.365 1.00 55.13 408 MET A CA 19
ATOM 30203 C C . MET A 1 67 ? 7.562 -7.929 -11.940 1.00 13.13 408 MET A C 19
ATOM 30204 O O . MET A 1 67 ? 6.677 -7.169 -11.562 1.00 31.32 408 MET A O 19
ATOM 30218 N N . ARG A 1 68 ? 8.797 -7.586 -11.986 1.00 54.02 409 ARG A N 19
ATOM 30219 C CA . ARG A 1 68 ? 9.213 -6.279 -11.555 1.00 40.32 409 ARG A CA 19
ATOM 30220 C C . ARG A 1 68 ? 9.339 -5.375 -12.744 1.00 3.45 409 ARG A C 19
ATOM 30221 O O . ARG A 1 68 ? 9.756 -5.812 -13.818 1.00 13.33 409 ARG A O 19
ATOM 30242 N N . ILE A 1 69 ? 8.954 -4.155 -12.593 1.00 74.40 410 ILE A N 19
ATOM 30243 C CA . ILE A 1 69 ? 9.019 -3.247 -13.664 1.00 61.20 410 ILE A CA 19
ATOM 30244 C C . ILE A 1 69 ? 10.059 -2.198 -13.341 1.00 62.02 410 ILE A C 19
ATOM 30245 O O . ILE A 1 69 ? 10.003 -1.556 -12.308 1.00 51.00 410 ILE A O 19
ATOM 30261 N N . GLN A 1 70 ? 11.044 -2.081 -14.165 1.00 34.33 411 GLN A N 19
ATOM 30262 C CA . GLN A 1 70 ? 12.093 -1.145 -13.893 1.00 60.21 411 GLN A CA 19
ATOM 30263 C C . GLN A 1 70 ? 11.999 0.055 -14.777 1.00 42.33 411 GLN A C 19
ATOM 30264 O O . GLN A 1 70 ? 11.971 -0.049 -16.005 1.00 33.12 411 GLN A O 19
ATOM 30278 N N . ASN A 1 71 ? 11.954 1.180 -14.152 1.00 33.50 412 ASN A N 19
ATOM 30279 C CA . ASN A 1 71 ? 11.877 2.445 -14.823 1.00 31.23 412 ASN A CA 19
ATOM 30280 C C . ASN A 1 71 ? 13.057 3.263 -14.372 1.00 20.20 412 ASN A C 19
ATOM 30281 O O . ASN A 1 71 ? 14.023 2.690 -13.857 1.00 44.10 412 ASN A O 19
ATOM 30292 N N . GLU A 1 72 ? 13.023 4.577 -14.543 1.00 55.52 413 GLU A N 19
ATOM 30293 C CA . GLU A 1 72 ? 14.135 5.397 -14.070 1.00 11.03 413 GLU A CA 19
ATOM 30294 C C . GLU A 1 72 ? 14.191 5.399 -12.551 1.00 24.53 413 GLU A C 19
ATOM 30295 O O . GLU A 1 72 ? 15.261 5.500 -11.945 1.00 51.11 413 GLU A O 19
ATOM 30307 N N . GLY A 1 73 ? 13.034 5.283 -11.963 1.00 52.50 414 GLY A N 19
ATOM 30308 C CA . GLY A 1 73 ? 12.907 5.102 -10.530 1.00 22.02 414 GLY A CA 19
ATOM 30309 C C . GLY A 1 73 ? 12.959 6.373 -9.718 1.00 65.35 414 GLY A C 19
ATOM 30310 O O . GLY A 1 73 ? 12.584 6.358 -8.534 1.00 50.11 414 GLY A O 19
ATOM 30314 N N . ALA A 1 74 ? 13.427 7.471 -10.340 1.00 70.34 415 ALA A N 19
ATOM 30315 C CA . ALA A 1 74 ? 13.632 8.786 -9.687 1.00 3.11 415 ALA A CA 19
ATOM 30316 C C . ALA A 1 74 ? 14.831 8.721 -8.738 1.00 0.42 415 ALA A C 19
ATOM 30317 O O . ALA A 1 74 ? 15.770 9.508 -8.842 1.00 51.13 415 ALA A O 19
ATOM 30324 N N . GLY A 1 75 ? 14.781 7.782 -7.835 1.00 55.21 416 GLY A N 19
ATOM 30325 C CA . GLY A 1 75 ? 15.868 7.488 -6.959 1.00 51.23 416 GLY A CA 19
ATOM 30326 C C . GLY A 1 75 ? 16.126 6.015 -7.042 1.00 40.32 416 GLY A C 19
ATOM 30327 O O . GLY A 1 75 ? 16.946 5.562 -7.840 1.00 4.25 416 GLY A O 19
ATOM 30331 N N . LYS A 1 76 ? 15.420 5.271 -6.236 1.00 4.25 417 LYS A N 19
ATOM 30332 C CA . LYS A 1 76 ? 15.430 3.834 -6.303 1.00 15.11 417 LYS A CA 19
ATOM 30333 C C . LYS A 1 76 ? 14.012 3.335 -6.503 1.00 3.42 417 LYS A C 19
ATOM 30334 O O . LYS A 1 76 ? 13.628 3.024 -7.628 1.00 2.55 417 LYS A O 19
ATOM 30353 N N . SER A 1 77 ? 13.235 3.315 -5.403 1.00 11.51 418 SER A N 19
ATOM 30354 C CA . SER A 1 77 ? 11.829 2.884 -5.383 1.00 33.33 418 SER A CA 19
ATOM 30355 C C . SER A 1 77 ? 11.537 1.636 -6.213 1.00 14.14 418 SER A C 19
ATOM 30356 O O . SER A 1 77 ? 11.180 1.720 -7.384 1.00 40.44 418 SER A O 19
ATOM 30364 N N . SER A 1 78 ? 11.699 0.500 -5.616 1.00 5.51 419 SER A N 19
ATOM 30365 C CA . SER A 1 78 ? 11.442 -0.729 -6.291 1.00 45.12 419 SER A CA 19
ATOM 30366 C C . SER A 1 78 ? 9.930 -0.930 -6.425 1.00 34.25 419 SER A C 19
ATOM 30367 O O . SER A 1 78 ? 9.196 -0.930 -5.418 1.00 32.23 419 SER A O 19
ATOM 30375 N N . TRP A 1 79 ? 9.461 -1.063 -7.645 1.00 63.14 420 TRP A N 19
ATOM 30376 C CA . TRP A 1 79 ? 8.074 -1.270 -7.898 1.00 11.41 420 TRP A CA 19
ATOM 30377 C C . TRP A 1 79 ? 7.850 -2.523 -8.704 1.00 54.22 420 TRP A C 19
ATOM 30378 O O . TRP A 1 79 ? 8.555 -2.785 -9.693 1.00 51.24 420 TRP A O 19
ATOM 30399 N N . TRP A 1 80 ? 6.913 -3.317 -8.274 1.00 34.42 421 TRP A N 19
ATOM 30400 C CA . TRP A 1 80 ? 6.672 -4.581 -8.901 1.00 64.40 421 TRP A CA 19
ATOM 30401 C C . TRP A 1 80 ? 5.175 -4.724 -9.221 1.00 42.22 421 TRP A C 19
ATOM 30402 O O . TRP A 1 80 ? 4.338 -4.023 -8.633 1.00 70.42 421 TRP A O 19
ATOM 30423 N N . VAL A 1 81 ? 4.849 -5.594 -10.160 1.00 72.42 422 VAL A N 19
ATOM 30424 C CA . VAL A 1 81 ? 3.468 -5.834 -10.567 1.00 21.51 422 VAL A CA 19
ATOM 30425 C C . VAL A 1 81 ? 3.203 -7.336 -10.643 1.00 74.33 422 VAL A C 19
ATOM 30426 O O . VAL A 1 81 ? 4.138 -8.133 -10.774 1.00 43.13 422 VAL A O 19
ATOM 30439 N N . ILE A 1 82 ? 1.961 -7.727 -10.559 1.00 62.03 423 ILE A N 19
ATOM 30440 C CA . ILE A 1 82 ? 1.614 -9.127 -10.612 1.00 22.23 423 ILE A CA 19
ATOM 30441 C C . ILE A 1 82 ? 1.495 -9.574 -12.058 1.00 65.14 423 ILE A C 19
ATOM 30442 O O . ILE A 1 82 ? 0.814 -8.931 -12.857 1.00 30.14 423 ILE A O 19
ATOM 30458 N N . ASN A 1 83 ? 2.164 -10.657 -12.391 1.00 14.23 424 ASN A N 19
ATOM 30459 C CA . ASN A 1 83 ? 2.108 -11.213 -13.727 1.00 71.20 424 ASN A CA 19
ATOM 30460 C C . ASN A 1 83 ? 0.741 -11.862 -13.946 1.00 32.44 424 ASN A C 19
ATOM 30461 O O . ASN A 1 83 ? 0.376 -12.819 -13.250 1.00 35.34 424 ASN A O 19
ATOM 30472 N N . PRO A 1 84 ? -0.025 -11.357 -14.933 1.00 31.23 425 PRO A N 19
ATOM 30473 C CA . PRO A 1 84 ? -1.414 -11.780 -15.177 1.00 2.50 425 PRO A CA 19
ATOM 30474 C C . PRO A 1 84 ? -1.548 -13.247 -15.553 1.00 10.45 425 PRO A C 19
ATOM 30475 O O . PRO A 1 84 ? -2.578 -13.870 -15.292 1.00 51.53 425 PRO A O 19
ATOM 30486 N N . ASP A 1 85 ? -0.520 -13.799 -16.136 1.00 73.01 426 ASP A N 19
ATOM 30487 C CA . ASP A 1 85 ? -0.564 -15.183 -16.568 1.00 15.21 426 ASP A CA 19
ATOM 30488 C C . ASP A 1 85 ? -0.170 -16.133 -15.440 1.00 64.51 426 ASP A C 19
ATOM 30489 O O . ASP A 1 85 ? -0.481 -17.324 -15.477 1.00 53.30 426 ASP A O 19
ATOM 30498 N N . ALA A 1 86 ? 0.453 -15.603 -14.411 1.00 24.13 427 ALA A N 19
ATOM 30499 C CA . ALA A 1 86 ? 0.931 -16.441 -13.324 1.00 62.03 427 ALA A CA 19
ATOM 30500 C C . ALA A 1 86 ? 0.009 -16.406 -12.124 1.00 14.43 427 ALA A C 19
ATOM 30501 O O . ALA A 1 86 ? 0.127 -17.228 -11.206 1.00 4.20 427 ALA A O 19
ATOM 30508 N N . LYS A 1 87 ? -0.900 -15.477 -12.121 1.00 14.51 428 LYS A N 19
ATOM 30509 C CA . LYS A 1 87 ? -1.821 -15.353 -11.016 1.00 41.21 428 LYS A CA 19
ATOM 30510 C C . LYS A 1 87 ? -3.053 -16.240 -11.196 1.00 52.31 428 LYS A C 19
ATOM 30511 O O . LYS A 1 87 ? -3.615 -16.328 -12.295 1.00 43.43 428 LYS A O 19
ATOM 30530 N N . PRO A 1 88 ? -3.457 -16.943 -10.138 1.00 13.22 429 PRO A N 19
ATOM 30531 C CA . PRO A 1 88 ? -4.608 -17.831 -10.184 1.00 62.21 429 PRO A CA 19
ATOM 30532 C C . PRO A 1 88 ? -5.940 -17.080 -10.163 1.00 11.01 429 PRO A C 19
ATOM 30533 O O . PRO A 1 88 ? -6.300 -16.449 -9.157 1.00 62.34 429 PRO A O 19
ATOM 30544 N N . GLY A 1 89 ? -6.648 -17.123 -11.273 1.00 43.12 430 GLY A N 19
ATOM 30545 C CA . GLY A 1 89 ? -7.941 -16.496 -11.338 1.00 55.15 430 GLY A CA 19
ATOM 30546 C C . GLY A 1 89 ? -8.223 -15.870 -12.678 1.00 22.22 430 GLY A C 19
ATOM 30547 O O . GLY A 1 89 ? -7.679 -14.810 -13.000 1.00 21.14 430 GLY A O 19
ATOM 30551 N N . ARG A 1 90 ? -9.056 -16.526 -13.475 1.00 72.01 431 ARG A N 19
ATOM 30552 C CA . ARG A 1 90 ? -9.467 -15.986 -14.769 1.00 52.12 431 ARG A CA 19
ATOM 30553 C C . ARG A 1 90 ? -10.381 -14.793 -14.547 1.00 32.33 431 ARG A C 19
ATOM 30554 O O . ARG A 1 90 ? -10.231 -13.745 -15.177 1.00 2.44 431 ARG A O 19
ATOM 30575 N N . ASN A 1 91 ? -11.319 -14.959 -13.647 1.00 50.05 432 ASN A N 19
ATOM 30576 C CA . ASN A 1 91 ? -12.258 -13.907 -13.316 1.00 62.44 432 ASN A CA 19
ATOM 30577 C C . ASN A 1 91 ? -11.698 -13.055 -12.192 1.00 75.30 432 ASN A C 19
ATOM 30578 O O . ASN A 1 91 ? -11.428 -13.574 -11.089 1.00 75.15 432 ASN A O 19
ATOM 30589 N N . PRO A 1 92 ? -11.485 -11.751 -12.440 1.00 64.51 433 PRO A N 19
ATOM 30590 C CA . PRO A 1 92 ? -10.946 -10.838 -11.439 1.00 15.21 433 PRO A CA 19
ATOM 30591 C C . PRO A 1 92 ? -11.935 -10.591 -10.315 1.00 63.14 433 PRO A C 19
ATOM 30592 O O . PRO A 1 92 ? -13.012 -10.024 -10.532 1.00 75.43 433 PRO A O 19
ATOM 30603 N N . ARG A 1 93 ? -11.591 -11.031 -9.129 1.00 73.24 434 ARG A N 19
ATOM 30604 C CA . ARG A 1 93 ? -12.441 -10.833 -7.981 1.00 61.14 434 ARG A CA 19
ATOM 30605 C C . ARG A 1 93 ? -12.158 -9.469 -7.342 1.00 3.21 434 ARG A C 19
ATOM 30606 O O . ARG A 1 93 ? -11.248 -9.313 -6.527 1.00 22.32 434 ARG A O 19
ATOM 30627 N N . ARG A 1 94 ? -12.894 -8.469 -7.751 1.00 24.21 435 ARG A N 19
ATOM 30628 C CA . ARG A 1 94 ? -12.669 -7.165 -7.213 1.00 64.12 435 ARG A CA 19
ATOM 30629 C C . ARG A 1 94 ? -13.682 -6.820 -6.141 1.00 51.25 435 ARG A C 19
ATOM 30630 O O . ARG A 1 94 ? -14.832 -6.488 -6.425 1.00 43.11 435 ARG A O 19
ATOM 30651 N N . GLN A 1 95 ? -13.256 -6.970 -4.905 1.00 20.35 436 GLN A N 19
ATOM 30652 C CA . GLN A 1 95 ? -14.062 -6.611 -3.759 1.00 41.45 436 GLN A CA 19
ATOM 30653 C C . GLN A 1 95 ? -14.288 -5.123 -3.745 1.00 63.21 436 GLN A C 19
ATOM 30654 O O . GLN A 1 95 ? -13.319 -4.334 -3.831 1.00 10.52 436 GLN A O 19
ATOM 30668 N N . ARG A 1 96 ? -15.532 -4.722 -3.649 1.00 34.45 437 ARG A N 19
ATOM 30669 C CA . ARG A 1 96 ? -15.850 -3.326 -3.599 1.00 72.04 437 ARG A CA 19
ATOM 30670 C C . ARG A 1 96 ? -15.713 -2.881 -2.147 1.00 74.10 437 ARG A C 19
ATOM 30671 O O . ARG A 1 96 ? -16.676 -2.863 -1.383 1.00 11.51 437 ARG A O 19
ATOM 30692 N N . SER A 1 97 ? -14.494 -2.653 -1.760 1.00 31.51 438 SER A N 19
ATOM 30693 C CA . SER A 1 97 ? -14.170 -2.209 -0.434 1.00 33.21 438 SER A CA 19
ATOM 30694 C C . SER A 1 97 ? -12.916 -1.344 -0.503 1.00 32.42 438 SER A C 19
ATOM 30695 O O . SER A 1 97 ? -12.240 -1.106 0.507 1.00 3.20 438 SER A O 19
ATOM 30703 N N . ALA A 1 98 ? -12.636 -0.852 -1.699 1.00 11.14 439 ALA A N 19
ATOM 30704 C CA . ALA A 1 98 ? -11.490 -0.020 -1.934 1.00 11.14 439 ALA A CA 19
ATOM 30705 C C . ALA A 1 98 ? -11.946 1.407 -2.083 1.00 55.32 439 ALA A C 19
ATOM 30706 O O . ALA A 1 98 ? -13.017 1.669 -2.656 1.00 42.13 439 ALA A O 19
ATOM 30713 N N . THR A 1 99 ? -11.190 2.315 -1.562 1.00 14.10 440 THR A N 19
ATOM 30714 C CA . THR A 1 99 ? -11.519 3.695 -1.668 1.00 14.34 440 THR A CA 19
ATOM 30715 C C . THR A 1 99 ? -10.461 4.438 -2.472 1.00 0.45 440 THR A C 19
ATOM 30716 O O . THR A 1 99 ? -9.310 4.596 -2.029 1.00 21.50 440 THR A O 19
ATOM 30727 N N . LEU A 1 100 ? -10.829 4.840 -3.669 1.00 0.31 441 LEU A N 19
ATOM 30728 C CA . LEU A 1 100 ? -9.948 5.599 -4.510 1.00 62.22 441 LEU A CA 19
ATOM 30729 C C . LEU A 1 100 ? -10.035 7.034 -4.024 1.00 11.53 441 LEU A C 19
ATOM 30730 O O . LEU A 1 100 ? -10.965 7.765 -4.362 1.00 50.42 441 LEU A O 19
ATOM 30746 N N . GLU A 1 101 ? -9.140 7.384 -3.157 1.00 30.01 442 GLU A N 19
ATOM 30747 C CA . GLU A 1 101 ? -9.135 8.674 -2.536 1.00 43.23 442 GLU A CA 19
ATOM 30748 C C . GLU A 1 101 ? -7.960 9.457 -3.044 1.00 71.30 442 GLU A C 19
ATOM 30749 O O . GLU A 1 101 ? -8.134 10.222 -4.013 1.00 37.49 442 GLU A O 19
ATOM 30762 N N . ASN A 1 1 ? -1.442 -15.177 10.678 1.00 34.10 342 ASN A N 20
ATOM 30763 C CA . ASN A 1 1 ? -0.960 -13.909 10.105 1.00 25.42 342 ASN A CA 20
ATOM 30764 C C . ASN A 1 1 ? -1.199 -12.800 11.117 1.00 32.45 342 ASN A C 20
ATOM 30765 O O . ASN A 1 1 ? -2.189 -12.836 11.840 1.00 12.33 342 ASN A O 20
ATOM 30778 N N . PRO A 1 2 ? -0.317 -11.779 11.180 1.00 75.32 343 PRO A N 20
ATOM 30779 C CA . PRO A 1 2 ? -0.421 -10.690 12.185 1.00 34.52 343 PRO A CA 20
ATOM 30780 C C . PRO A 1 2 ? -1.683 -9.815 12.012 1.00 23.30 343 PRO A C 20
ATOM 30781 O O . PRO A 1 2 ? -2.165 -9.215 12.961 1.00 43.43 343 PRO A O 20
ATOM 30792 N N . TRP A 1 3 ? -2.201 -9.758 10.805 1.00 44.42 344 TRP A N 20
ATOM 30793 C CA . TRP A 1 3 ? -3.381 -8.956 10.512 1.00 42.30 344 TRP A CA 20
ATOM 30794 C C . TRP A 1 3 ? -4.682 -9.733 10.713 1.00 53.21 344 TRP A C 20
ATOM 30795 O O . TRP A 1 3 ? -5.713 -9.150 11.061 1.00 54.40 344 TRP A O 20
ATOM 30816 N N . GLY A 1 4 ? -4.635 -11.031 10.498 1.00 25.11 345 GLY A N 20
ATOM 30817 C CA . GLY A 1 4 ? -5.819 -11.825 10.592 1.00 11.22 345 GLY A CA 20
ATOM 30818 C C . GLY A 1 4 ? -5.677 -13.159 9.892 1.00 70.13 345 GLY A C 20
ATOM 30819 O O . GLY A 1 4 ? -4.656 -13.847 10.049 1.00 61.22 345 GLY A O 20
ATOM 30823 N N . ALA A 1 5 ? -6.663 -13.493 9.076 1.00 12.42 346 ALA A N 20
ATOM 30824 C CA . ALA A 1 5 ? -6.751 -14.804 8.456 1.00 70.34 346 ALA A CA 20
ATOM 30825 C C . ALA A 1 5 ? -6.227 -14.869 7.019 1.00 73.42 346 ALA A C 20
ATOM 30826 O O . ALA A 1 5 ? -5.706 -15.917 6.617 1.00 2.24 346 ALA A O 20
ATOM 30833 N N . GLU A 1 6 ? -6.362 -13.792 6.232 1.00 65.31 347 GLU A N 20
ATOM 30834 C CA . GLU A 1 6 ? -5.885 -13.842 4.838 1.00 35.30 347 GLU A CA 20
ATOM 30835 C C . GLU A 1 6 ? -4.384 -13.938 4.765 1.00 61.34 347 GLU A C 20
ATOM 30836 O O . GLU A 1 6 ? -3.696 -13.623 5.717 1.00 54.14 347 GLU A O 20
ATOM 30848 N N . SER A 1 7 ? -3.884 -14.351 3.642 1.00 43.10 348 SER A N 20
ATOM 30849 C CA . SER A 1 7 ? -2.484 -14.556 3.481 1.00 14.32 348 SER A CA 20
ATOM 30850 C C . SER A 1 7 ? -1.821 -13.296 2.978 1.00 60.45 348 SER A C 20
ATOM 30851 O O . SER A 1 7 ? -2.503 -12.344 2.558 1.00 62.20 348 SER A O 20
ATOM 30859 N N . TYR A 1 8 ? -0.497 -13.285 3.033 1.00 42.34 349 TYR A N 20
ATOM 30860 C CA . TYR A 1 8 ? 0.294 -12.174 2.564 1.00 12.31 349 TYR A CA 20
ATOM 30861 C C . TYR A 1 8 ? -0.030 -11.870 1.143 1.00 34.53 349 TYR A C 20
ATOM 30862 O O . TYR A 1 8 ? -0.557 -10.821 0.859 1.00 43.43 349 TYR A O 20
ATOM 30880 N N . SER A 1 9 ? 0.240 -12.810 0.260 1.00 72.11 350 SER A N 20
ATOM 30881 C CA . SER A 1 9 ? -0.038 -12.638 -1.161 1.00 21.11 350 SER A CA 20
ATOM 30882 C C . SER A 1 9 ? -1.501 -12.221 -1.438 1.00 11.53 350 SER A C 20
ATOM 30883 O O . SER A 1 9 ? -1.757 -11.422 -2.346 1.00 12.41 350 SER A O 20
ATOM 30891 N N . ASP A 1 10 ? -2.435 -12.731 -0.627 1.00 63.21 351 ASP A N 20
ATOM 30892 C CA . ASP A 1 10 ? -3.846 -12.340 -0.732 1.00 3.23 351 ASP A CA 20
ATOM 30893 C C . ASP A 1 10 ? -4.023 -10.850 -0.506 1.00 21.15 351 ASP A C 20
ATOM 30894 O O . ASP A 1 10 ? -4.628 -10.156 -1.328 1.00 70.20 351 ASP A O 20
ATOM 30903 N N . LEU A 1 11 ? -3.493 -10.349 0.592 1.00 33.31 352 LEU A N 20
ATOM 30904 C CA . LEU A 1 11 ? -3.579 -8.935 0.880 1.00 34.42 352 LEU A CA 20
ATOM 30905 C C . LEU A 1 11 ? -2.661 -8.087 -0.003 1.00 74.01 352 LEU A C 20
ATOM 30906 O O . LEU A 1 11 ? -3.007 -6.958 -0.344 1.00 61.24 352 LEU A O 20
ATOM 30922 N N . ILE A 1 12 ? -1.503 -8.623 -0.366 1.00 65.12 353 ILE A N 20
ATOM 30923 C CA . ILE A 1 12 ? -0.561 -7.905 -1.234 1.00 44.34 353 ILE A CA 20
ATOM 30924 C C . ILE A 1 12 ? -1.216 -7.623 -2.577 1.00 14.31 353 ILE A C 20
ATOM 30925 O O . ILE A 1 12 ? -1.069 -6.537 -3.133 1.00 11.31 353 ILE A O 20
ATOM 30941 N N . ALA A 1 13 ? -1.959 -8.598 -3.084 1.00 44.33 354 ALA A N 20
ATOM 30942 C CA . ALA A 1 13 ? -2.706 -8.392 -4.314 1.00 61.41 354 ALA A CA 20
ATOM 30943 C C . ALA A 1 13 ? -3.722 -7.258 -4.151 1.00 41.50 354 ALA A C 20
ATOM 30944 O O . ALA A 1 13 ? -3.896 -6.467 -5.053 1.00 54.13 354 ALA A O 20
ATOM 30951 N N . LYS A 1 14 ? -4.374 -7.171 -2.969 1.00 23.41 355 LYS A N 20
ATOM 30952 C CA . LYS A 1 14 ? -5.319 -6.064 -2.692 1.00 63.45 355 LYS A CA 20
ATOM 30953 C C . LYS A 1 14 ? -4.604 -4.731 -2.765 1.00 11.40 355 LYS A C 20
ATOM 30954 O O . LYS A 1 14 ? -5.154 -3.742 -3.287 1.00 12.23 355 LYS A O 20
ATOM 30973 N N . ALA A 1 15 ? -3.389 -4.704 -2.233 1.00 3.24 356 ALA A N 20
ATOM 30974 C CA . ALA A 1 15 ? -2.566 -3.518 -2.263 1.00 61.02 356 ALA A CA 20
ATOM 30975 C C . ALA A 1 15 ? -2.318 -3.125 -3.697 1.00 33.20 356 ALA A C 20
ATOM 30976 O O . ALA A 1 15 ? -2.599 -1.991 -4.101 1.00 45.21 356 ALA A O 20
ATOM 30983 N N . LEU A 1 16 ? -1.852 -4.078 -4.473 1.00 22.53 357 LEU A N 20
ATOM 30984 C CA . LEU A 1 16 ? -1.629 -3.883 -5.894 1.00 70.12 357 LEU A CA 20
ATOM 30985 C C . LEU A 1 16 ? -2.884 -3.401 -6.596 1.00 43.12 357 LEU A C 20
ATOM 30986 O O . LEU A 1 16 ? -2.830 -2.482 -7.382 1.00 54.14 357 LEU A O 20
ATOM 31002 N N . LYS A 1 17 ? -4.017 -3.998 -6.258 1.00 0.40 358 LYS A N 20
ATOM 31003 C CA . LYS A 1 17 ? -5.300 -3.645 -6.837 1.00 35.14 358 LYS A CA 20
ATOM 31004 C C . LYS A 1 17 ? -5.675 -2.160 -6.689 1.00 20.34 358 LYS A C 20
ATOM 31005 O O . LYS A 1 17 ? -6.444 -1.642 -7.491 1.00 14.25 358 LYS A O 20
ATOM 31024 N N . SER A 1 18 ? -5.120 -1.470 -5.699 1.00 20.03 359 SER A N 20
ATOM 31025 C CA . SER A 1 18 ? -5.474 -0.064 -5.491 1.00 22.43 359 SER A CA 20
ATOM 31026 C C . SER A 1 18 ? -4.729 0.872 -6.474 1.00 51.23 359 SER A C 20
ATOM 31027 O O . SER A 1 18 ? -4.987 2.078 -6.521 1.00 43.03 359 SER A O 20
ATOM 31035 N N . THR A 1 19 ? -3.823 0.312 -7.252 1.00 52.43 360 THR A N 20
ATOM 31036 C CA . THR A 1 19 ? -3.029 1.077 -8.189 1.00 12.23 360 THR A CA 20
ATOM 31037 C C . THR A 1 19 ? -2.536 0.102 -9.282 1.00 34.12 360 THR A C 20
ATOM 31038 O O . THR A 1 19 ? -1.486 0.282 -9.897 1.00 63.41 360 THR A O 20
ATOM 31049 N N . PHE A 1 20 ? -3.383 -0.873 -9.572 1.00 11.43 361 PHE A N 20
ATOM 31050 C CA . PHE A 1 20 ? -3.047 -2.009 -10.440 1.00 21.00 361 PHE A CA 20
ATOM 31051 C C . PHE A 1 20 ? -2.817 -1.541 -11.872 1.00 2.52 361 PHE A C 20
ATOM 31052 O O . PHE A 1 20 ? -2.233 -2.244 -12.689 1.00 34.22 361 PHE A O 20
ATOM 31069 N N . ASP A 1 21 ? -3.266 -0.340 -12.150 1.00 13.22 362 ASP A N 20
ATOM 31070 C CA . ASP A 1 21 ? -3.122 0.257 -13.474 1.00 2.41 362 ASP A CA 20
ATOM 31071 C C . ASP A 1 21 ? -1.725 0.839 -13.635 1.00 72.55 362 ASP A C 20
ATOM 31072 O O . ASP A 1 21 ? -1.294 1.174 -14.750 1.00 14.54 362 ASP A O 20
ATOM 31081 N N . GLY A 1 22 ? -1.017 0.929 -12.537 1.00 52.04 363 GLY A N 20
ATOM 31082 C CA . GLY A 1 22 ? 0.323 1.407 -12.532 1.00 14.45 363 GLY A CA 20
ATOM 31083 C C . GLY A 1 22 ? 1.211 0.373 -11.909 1.00 72.11 363 GLY A C 20
ATOM 31084 O O . GLY A 1 22 ? 1.446 -0.687 -12.505 1.00 1.45 363 GLY A O 20
ATOM 31088 N N . ARG A 1 23 ? 1.685 0.644 -10.721 1.00 50.15 364 ARG A N 20
ATOM 31089 C CA . ARG A 1 23 ? 2.508 -0.295 -10.005 1.00 72.02 364 ARG A CA 20
ATOM 31090 C C . ARG A 1 23 ? 2.520 0.047 -8.555 1.00 0.34 364 ARG A C 20
ATOM 31091 O O . ARG A 1 23 ? 2.108 1.139 -8.170 1.00 2.14 364 ARG A O 20
ATOM 31112 N N . MET A 1 24 ? 2.992 -0.856 -7.768 1.00 23.35 365 MET A N 20
ATOM 31113 C CA . MET A 1 24 ? 3.282 -0.560 -6.413 1.00 43.41 365 MET A CA 20
ATOM 31114 C C . MET A 1 24 ? 4.728 -0.581 -6.202 1.00 23.53 365 MET A C 20
ATOM 31115 O O . MET A 1 24 ? 5.468 -1.191 -6.964 1.00 53.14 365 MET A O 20
ATOM 31129 N N . ARG A 1 25 ? 5.153 0.135 -5.242 1.00 10.34 366 ARG A N 20
ATOM 31130 C CA . ARG A 1 25 ? 6.529 0.106 -4.877 1.00 23.44 366 ARG A CA 20
ATOM 31131 C C . ARG A 1 25 ? 6.636 -0.866 -3.732 1.00 55.03 366 ARG A C 20
ATOM 31132 O O . ARG A 1 25 ? 5.650 -1.055 -3.013 1.00 52.41 366 ARG A O 20
ATOM 31153 N N . LEU A 1 26 ? 7.787 -1.483 -3.565 1.00 53.42 367 LEU A N 20
ATOM 31154 C CA . LEU A 1 26 ? 7.994 -2.471 -2.499 1.00 50.23 367 LEU A CA 20
ATOM 31155 C C . LEU A 1 26 ? 7.587 -1.826 -1.139 1.00 42.12 367 LEU A C 20
ATOM 31156 O O . LEU A 1 26 ? 6.814 -2.401 -0.367 1.00 14.03 367 LEU A O 20
ATOM 31172 N N . ASN A 1 27 ? 8.072 -0.610 -0.896 1.00 61.15 368 ASN A N 20
ATOM 31173 C CA . ASN A 1 27 ? 7.764 0.107 0.350 1.00 63.42 368 ASN A CA 20
ATOM 31174 C C . ASN A 1 27 ? 6.302 0.564 0.406 1.00 60.13 368 ASN A C 20
ATOM 31175 O O . ASN A 1 27 ? 5.712 0.655 1.480 1.00 72.50 368 ASN A O 20
ATOM 31186 N N . GLU A 1 28 ? 5.723 0.836 -0.747 1.00 72.25 369 GLU A N 20
ATOM 31187 C CA . GLU A 1 28 ? 4.387 1.259 -0.858 1.00 32.41 369 GLU A CA 20
ATOM 31188 C C . GLU A 1 28 ? 3.409 0.164 -0.416 1.00 60.11 369 GLU A C 20
ATOM 31189 O O . GLU A 1 28 ? 2.322 0.460 0.113 1.00 71.40 369 GLU A O 20
ATOM 31201 N N . ILE A 1 29 ? 3.801 -1.077 -0.628 1.00 2.23 370 ILE A N 20
ATOM 31202 C CA . ILE A 1 29 ? 3.032 -2.228 -0.165 1.00 42.33 370 ILE A CA 20
ATOM 31203 C C . ILE A 1 29 ? 2.917 -2.168 1.348 1.00 50.33 370 ILE A C 20
ATOM 31204 O O . ILE A 1 29 ? 1.834 -2.326 1.905 1.00 52.13 370 ILE A O 20
ATOM 31220 N N . TYR A 1 30 ? 4.036 -1.886 1.999 1.00 31.14 371 TYR A N 20
ATOM 31221 C CA . TYR A 1 30 ? 4.066 -1.732 3.453 1.00 22.12 371 TYR A CA 20
ATOM 31222 C C . TYR A 1 30 ? 3.151 -0.601 3.899 1.00 31.51 371 TYR A C 20
ATOM 31223 O O . TYR A 1 30 ? 2.465 -0.699 4.924 1.00 1.12 371 TYR A O 20
ATOM 31241 N N . ASN A 1 31 ? 3.141 0.458 3.123 1.00 4.50 372 ASN A N 20
ATOM 31242 C CA . ASN A 1 31 ? 2.309 1.626 3.411 1.00 41.03 372 ASN A CA 20
ATOM 31243 C C . ASN A 1 31 ? 0.832 1.258 3.378 1.00 1.22 372 ASN A C 20
ATOM 31244 O O . ASN A 1 31 ? 0.050 1.745 4.194 1.00 72.05 372 ASN A O 20
ATOM 31255 N N . TRP A 1 32 ? 0.461 0.369 2.446 1.00 62.23 373 TRP A N 20
ATOM 31256 C CA . TRP A 1 32 ? -0.922 -0.072 2.294 1.00 54.40 373 TRP A CA 20
ATOM 31257 C C . TRP A 1 32 ? -1.404 -0.734 3.565 1.00 34.02 373 TRP A C 20
ATOM 31258 O O . TRP A 1 32 ? -2.463 -0.392 4.084 1.00 22.21 373 TRP A O 20
ATOM 31279 N N . PHE A 1 33 ? -0.621 -1.665 4.070 1.00 60.14 374 PHE A N 20
ATOM 31280 C CA . PHE A 1 33 ? -0.983 -2.391 5.285 1.00 21.11 374 PHE A CA 20
ATOM 31281 C C . PHE A 1 33 ? -1.109 -1.472 6.480 1.00 3.14 374 PHE A C 20
ATOM 31282 O O . PHE A 1 33 ? -2.043 -1.586 7.252 1.00 65.32 374 PHE A O 20
ATOM 31299 N N . ALA A 1 34 ? -0.196 -0.551 6.605 1.00 11.22 375 ALA A N 20
ATOM 31300 C CA . ALA A 1 34 ? -0.188 0.371 7.742 1.00 3.40 375 ALA A CA 20
ATOM 31301 C C . ALA A 1 34 ? -1.412 1.287 7.734 1.00 23.22 375 ALA A C 20
ATOM 31302 O O . ALA A 1 34 ? -2.005 1.581 8.779 1.00 65.32 375 ALA A O 20
ATOM 31309 N N . SER A 1 35 ? -1.774 1.731 6.570 1.00 50.42 376 SER A N 20
ATOM 31310 C CA . SER A 1 35 ? -2.909 2.603 6.392 1.00 32.22 376 SER A CA 20
ATOM 31311 C C . SER A 1 35 ? -4.259 1.857 6.422 1.00 15.21 376 SER A C 20
ATOM 31312 O O . SER A 1 35 ? -5.235 2.368 6.963 1.00 21.23 376 SER A O 20
ATOM 31320 N N . ASN A 1 36 ? -4.313 0.656 5.861 1.00 71.30 377 ASN A N 20
ATOM 31321 C CA . ASN A 1 36 ? -5.598 -0.053 5.745 1.00 22.14 377 ASN A CA 20
ATOM 31322 C C . ASN A 1 36 ? -5.853 -1.017 6.887 1.00 54.20 377 ASN A C 20
ATOM 31323 O O . ASN A 1 36 ? -7.005 -1.372 7.161 1.00 22.20 377 ASN A O 20
ATOM 31334 N N . VAL A 1 37 ? -4.811 -1.441 7.551 1.00 54.20 378 VAL A N 20
ATOM 31335 C CA . VAL A 1 37 ? -4.936 -2.375 8.647 1.00 22.22 378 VAL A CA 20
ATOM 31336 C C . VAL A 1 37 ? -4.556 -1.682 9.953 1.00 74.22 378 VAL A C 20
ATOM 31337 O O . VAL A 1 37 ? -3.425 -1.194 10.107 1.00 53.33 378 VAL A O 20
ATOM 31350 N N . PRO A 1 38 ? -5.489 -1.656 10.916 1.00 63.00 379 PRO A N 20
ATOM 31351 C CA . PRO A 1 38 ? -5.308 -0.954 12.194 1.00 70.14 379 PRO A CA 20
ATOM 31352 C C . PRO A 1 38 ? -4.115 -1.465 13.008 1.00 64.35 379 PRO A C 20
ATOM 31353 O O . PRO A 1 38 ? -3.502 -0.712 13.772 1.00 3.42 379 PRO A O 20
ATOM 31364 N N . TYR A 1 39 ? -3.775 -2.731 12.824 1.00 24.30 380 TYR A N 20
ATOM 31365 C CA . TYR A 1 39 ? -2.671 -3.337 13.546 1.00 61.13 380 TYR A CA 20
ATOM 31366 C C . TYR A 1 39 ? -1.336 -2.749 13.080 1.00 21.12 380 TYR A C 20
ATOM 31367 O O . TYR A 1 39 ? -0.443 -2.462 13.889 1.00 11.04 380 TYR A O 20
ATOM 31385 N N . PHE A 1 40 ? -1.215 -2.554 11.782 1.00 33.31 381 PHE A N 20
ATOM 31386 C CA . PHE A 1 40 ? 0.008 -2.058 11.196 1.00 11.00 381 PHE A CA 20
ATOM 31387 C C . PHE A 1 40 ? 0.206 -0.593 11.388 1.00 5.43 381 PHE A C 20
ATOM 31388 O O . PHE A 1 40 ? 1.325 -0.134 11.431 1.00 41.44 381 PHE A O 20
ATOM 31405 N N . GLY A 1 41 ? -0.879 0.149 11.504 1.00 44.13 382 GLY A N 20
ATOM 31406 C CA . GLY A 1 41 ? -0.762 1.570 11.795 1.00 44.30 382 GLY A CA 20
ATOM 31407 C C . GLY A 1 41 ? -0.099 1.801 13.168 1.00 5.34 382 GLY A C 20
ATOM 31408 O O . GLY A 1 41 ? 0.423 2.882 13.456 1.00 74.40 382 GLY A O 20
ATOM 31412 N N . ASN A 1 42 ? -0.120 0.758 13.996 1.00 14.42 383 ASN A N 20
ATOM 31413 C CA . ASN A 1 42 ? 0.510 0.737 15.291 1.00 14.02 383 ASN A CA 20
ATOM 31414 C C . ASN A 1 42 ? 1.987 0.269 15.179 1.00 63.22 383 ASN A C 20
ATOM 31415 O O . ASN A 1 42 ? 2.799 0.456 16.094 1.00 74.12 383 ASN A O 20
ATOM 31426 N N . ARG A 1 43 ? 2.330 -0.301 14.041 1.00 63.01 384 ARG A N 20
ATOM 31427 C CA . ARG A 1 43 ? 3.689 -0.731 13.773 1.00 22.03 384 ARG A CA 20
ATOM 31428 C C . ARG A 1 43 ? 4.234 0.053 12.593 1.00 21.22 384 ARG A C 20
ATOM 31429 O O . ARG A 1 43 ? 4.361 -0.482 11.489 1.00 42.55 384 ARG A O 20
ATOM 31450 N N . THR A 1 44 ? 4.518 1.306 12.805 1.00 0.51 385 THR A N 20
ATOM 31451 C CA . THR A 1 44 ? 4.936 2.171 11.715 1.00 63.11 385 THR A CA 20
ATOM 31452 C C . THR A 1 44 ? 6.373 2.692 11.841 1.00 45.21 385 THR A C 20
ATOM 31453 O O . THR A 1 44 ? 6.947 3.192 10.870 1.00 51.21 385 THR A O 20
ATOM 31464 N N . SER A 1 45 ? 6.947 2.582 13.018 1.00 73.51 386 SER A N 20
ATOM 31465 C CA . SER A 1 45 ? 8.329 2.965 13.217 1.00 0.32 386 SER A CA 20
ATOM 31466 C C . SER A 1 45 ? 9.208 1.838 12.644 1.00 72.15 386 SER A C 20
ATOM 31467 O O . SER A 1 45 ? 8.722 0.728 12.473 1.00 31.20 386 SER A O 20
ATOM 31475 N N . GLN A 1 46 ? 10.472 2.106 12.348 1.00 3.10 387 GLN A N 20
ATOM 31476 C CA . GLN A 1 46 ? 11.345 1.085 11.726 1.00 31.43 387 GLN A CA 20
ATOM 31477 C C . GLN A 1 46 ? 11.515 -0.162 12.590 1.00 32.44 387 GLN A C 20
ATOM 31478 O O . GLN A 1 46 ? 11.337 -1.280 12.104 1.00 12.32 387 GLN A O 20
ATOM 31492 N N . GLU A 1 47 ? 11.816 0.030 13.867 1.00 43.14 388 GLU A N 20
ATOM 31493 C CA . GLU A 1 47 ? 11.940 -1.089 14.808 1.00 53.13 388 GLU A CA 20
ATOM 31494 C C . GLU A 1 47 ? 10.589 -1.796 14.972 1.00 72.14 388 GLU A C 20
ATOM 31495 O O . GLU A 1 47 ? 10.513 -2.998 15.198 1.00 4.02 388 GLU A O 20
ATOM 31507 N N . GLN A 1 48 ? 9.538 -1.029 14.816 1.00 73.21 389 GLN A N 20
ATOM 31508 C CA . GLN A 1 48 ? 8.180 -1.507 14.979 1.00 70.30 389 GLN A CA 20
ATOM 31509 C C . GLN A 1 48 ? 7.646 -2.237 13.762 1.00 54.33 389 GLN A C 20
ATOM 31510 O O . GLN A 1 48 ? 6.755 -3.064 13.883 1.00 33.10 389 GLN A O 20
ATOM 31524 N N . SER A 1 49 ? 8.171 -1.951 12.611 1.00 53.34 390 SER A N 20
ATOM 31525 C CA . SER A 1 49 ? 7.648 -2.531 11.407 1.00 15.04 390 SER A CA 20
ATOM 31526 C C . SER A 1 49 ? 8.557 -3.592 10.798 1.00 24.33 390 SER A C 20
ATOM 31527 O O . SER A 1 49 ? 8.130 -4.346 9.922 1.00 1.41 390 SER A O 20
ATOM 31535 N N . ALA A 1 50 ? 9.784 -3.667 11.294 1.00 63.31 391 ALA A N 20
ATOM 31536 C CA . ALA A 1 50 ? 10.805 -4.573 10.768 1.00 33.05 391 ALA A CA 20
ATOM 31537 C C . ALA A 1 50 ? 10.317 -6.005 10.634 1.00 33.41 391 ALA A C 20
ATOM 31538 O O . ALA A 1 50 ? 10.487 -6.627 9.581 1.00 1.41 391 ALA A O 20
ATOM 31545 N N . GLY A 1 51 ? 9.694 -6.507 11.676 1.00 3.43 392 GLY A N 20
ATOM 31546 C CA . GLY A 1 51 ? 9.247 -7.870 11.696 1.00 34.43 392 GLY A CA 20
ATOM 31547 C C . GLY A 1 51 ? 8.174 -8.181 10.692 1.00 65.30 392 GLY A C 20
ATOM 31548 O O . GLY A 1 51 ? 8.275 -9.185 9.971 1.00 51.50 392 GLY A O 20
ATOM 31552 N N . TRP A 1 52 ? 7.145 -7.344 10.610 1.00 14.02 393 TRP A N 20
ATOM 31553 C CA . TRP A 1 52 ? 6.085 -7.641 9.678 1.00 42.44 393 TRP A CA 20
ATOM 31554 C C . TRP A 1 52 ? 6.524 -7.381 8.252 1.00 73.33 393 TRP A C 20
ATOM 31555 O O . TRP A 1 52 ? 6.081 -8.071 7.327 1.00 12.51 393 TRP A O 20
ATOM 31576 N N . LYS A 1 53 ? 7.430 -6.404 8.063 1.00 13.23 394 LYS A N 20
ATOM 31577 C CA . LYS A 1 53 ? 7.996 -6.173 6.754 1.00 25.35 394 LYS A CA 20
ATOM 31578 C C . LYS A 1 53 ? 8.832 -7.349 6.319 1.00 52.53 394 LYS A C 20
ATOM 31579 O O . LYS A 1 53 ? 8.872 -7.685 5.139 1.00 22.14 394 LYS A O 20
ATOM 31598 N N . ASN A 1 54 ? 9.467 -7.997 7.284 1.00 55.44 395 ASN A N 20
ATOM 31599 C CA . ASN A 1 54 ? 10.324 -9.147 7.001 1.00 43.15 395 ASN A CA 20
ATOM 31600 C C . ASN A 1 54 ? 9.517 -10.277 6.349 1.00 2.35 395 ASN A C 20
ATOM 31601 O O . ASN A 1 54 ? 9.924 -10.851 5.332 1.00 62.12 395 ASN A O 20
ATOM 31612 N N . SER A 1 55 ? 8.360 -10.554 6.910 1.00 65.53 396 SER A N 20
ATOM 31613 C CA . SER A 1 55 ? 7.511 -11.616 6.422 1.00 72.41 396 SER A CA 20
ATOM 31614 C C . SER A 1 55 ? 6.880 -11.267 5.052 1.00 4.33 396 SER A C 20
ATOM 31615 O O . SER A 1 55 ? 6.688 -12.150 4.195 1.00 15.35 396 SER A O 20
ATOM 31623 N N . ILE A 1 56 ? 6.567 -9.994 4.840 1.00 0.01 397 ILE A N 20
ATOM 31624 C CA . ILE A 1 56 ? 6.028 -9.559 3.562 1.00 63.21 397 ILE A CA 20
ATOM 31625 C C . ILE A 1 56 ? 7.090 -9.654 2.475 1.00 70.23 397 ILE A C 20
ATOM 31626 O O . ILE A 1 56 ? 6.846 -10.255 1.432 1.00 13.22 397 ILE A O 20
ATOM 31642 N N . ARG A 1 57 ? 8.279 -9.108 2.746 1.00 62.53 398 ARG A N 20
ATOM 31643 C CA . ARG A 1 57 ? 9.377 -9.106 1.806 1.00 35.30 398 ARG A CA 20
ATOM 31644 C C . ARG A 1 57 ? 9.728 -10.557 1.434 1.00 43.01 398 ARG A C 20
ATOM 31645 O O . ARG A 1 57 ? 10.073 -10.854 0.271 1.00 32.34 398 ARG A O 20
ATOM 31666 N N . HIS A 1 58 ? 9.614 -11.451 2.421 1.00 31.03 399 HIS A N 20
ATOM 31667 C CA . HIS A 1 58 ? 9.836 -12.874 2.210 1.00 44.51 399 HIS A CA 20
ATOM 31668 C C . HIS A 1 58 ? 8.868 -13.398 1.133 1.00 14.14 399 HIS A C 20
ATOM 31669 O O . HIS A 1 58 ? 9.292 -14.049 0.192 1.00 74.33 399 HIS A O 20
ATOM 31684 N N . ASN A 1 59 ? 7.579 -13.085 1.274 1.00 62.12 400 ASN A N 20
ATOM 31685 C CA . ASN A 1 59 ? 6.564 -13.517 0.286 1.00 71.12 400 ASN A CA 20
ATOM 31686 C C . ASN A 1 59 ? 6.714 -12.810 -1.042 1.00 33.14 400 ASN A C 20
ATOM 31687 O O . ASN A 1 59 ? 6.549 -13.434 -2.100 1.00 50.41 400 ASN A O 20
ATOM 31698 N N . LEU A 1 60 ? 7.045 -11.520 -0.992 1.00 31.04 401 LEU A N 20
ATOM 31699 C CA . LEU A 1 60 ? 7.209 -10.693 -2.196 1.00 61.52 401 LEU A CA 20
ATOM 31700 C C . LEU A 1 60 ? 8.242 -11.294 -3.150 1.00 74.55 401 LEU A C 20
ATOM 31701 O O . LEU A 1 60 ? 8.071 -11.268 -4.352 1.00 33.34 401 LEU A O 20
ATOM 31717 N N . SER A 1 61 ? 9.286 -11.858 -2.593 1.00 2.22 402 SER A N 20
ATOM 31718 C CA . SER A 1 61 ? 10.365 -12.411 -3.393 1.00 33.12 402 SER A CA 20
ATOM 31719 C C . SER A 1 61 ? 10.164 -13.921 -3.659 1.00 51.12 402 SER A C 20
ATOM 31720 O O . SER A 1 61 ? 10.803 -14.503 -4.536 1.00 41.44 402 SER A O 20
ATOM 31728 N N . LEU A 1 62 ? 9.254 -14.527 -2.921 1.00 14.40 403 LEU A N 20
ATOM 31729 C CA . LEU A 1 62 ? 9.049 -15.946 -2.944 1.00 52.33 403 LEU A CA 20
ATOM 31730 C C . LEU A 1 62 ? 8.156 -16.391 -4.104 1.00 20.40 403 LEU A C 20
ATOM 31731 O O . LEU A 1 62 ? 8.446 -17.379 -4.774 1.00 71.55 403 LEU A O 20
ATOM 31747 N N . HIS A 1 63 ? 7.092 -15.652 -4.342 1.00 43.04 404 HIS A N 20
ATOM 31748 C CA . HIS A 1 63 ? 6.111 -16.043 -5.354 1.00 62.54 404 HIS A CA 20
ATOM 31749 C C . HIS A 1 63 ? 6.639 -15.879 -6.776 1.00 73.25 404 HIS A C 20
ATOM 31750 O O . HIS A 1 63 ? 7.245 -14.864 -7.116 1.00 43.31 404 HIS A O 20
ATOM 31765 N N . SER A 1 64 ? 6.395 -16.890 -7.589 1.00 61.02 405 SER A N 20
ATOM 31766 C CA . SER A 1 64 ? 6.885 -16.957 -8.959 1.00 1.40 405 SER A CA 20
ATOM 31767 C C . SER A 1 64 ? 6.016 -16.131 -9.905 1.00 20.23 405 SER A C 20
ATOM 31768 O O . SER A 1 64 ? 6.436 -15.783 -11.004 1.00 10.44 405 SER A O 20
ATOM 31776 N N . ARG A 1 65 ? 4.805 -15.808 -9.474 1.00 24.02 406 ARG A N 20
ATOM 31777 C CA . ARG A 1 65 ? 3.919 -14.992 -10.281 1.00 72.53 406 ARG A CA 20
ATOM 31778 C C . ARG A 1 65 ? 4.277 -13.510 -10.162 1.00 2.20 406 ARG A C 20
ATOM 31779 O O . ARG A 1 65 ? 3.574 -12.642 -10.658 1.00 34.42 406 ARG A O 20
ATOM 31800 N N . PHE A 1 66 ? 5.372 -13.244 -9.492 1.00 34.42 407 PHE A N 20
ATOM 31801 C CA . PHE A 1 66 ? 5.930 -11.923 -9.403 1.00 21.45 407 PHE A CA 20
ATOM 31802 C C . PHE A 1 66 ? 7.134 -11.799 -10.326 1.00 32.41 407 PHE A C 20
ATOM 31803 O O . PHE A 1 66 ? 7.982 -12.685 -10.374 1.00 51.32 407 PHE A O 20
ATOM 31820 N N . MET A 1 67 ? 7.179 -10.712 -11.055 1.00 23.44 408 MET A N 20
ATOM 31821 C CA . MET A 1 67 ? 8.307 -10.358 -11.890 1.00 23.43 408 MET A CA 20
ATOM 31822 C C . MET A 1 67 ? 8.569 -8.912 -11.729 1.00 2.14 408 MET A C 20
ATOM 31823 O O . MET A 1 67 ? 7.648 -8.096 -11.806 1.00 3.55 408 MET A O 20
ATOM 31837 N N . ARG A 1 68 ? 9.790 -8.580 -11.489 1.00 53.31 409 ARG A N 20
ATOM 31838 C CA . ARG A 1 68 ? 10.148 -7.229 -11.286 1.00 63.21 409 ARG A CA 20
ATOM 31839 C C . ARG A 1 68 ? 10.556 -6.608 -12.590 1.00 31.33 409 ARG A C 20
ATOM 31840 O O . ARG A 1 68 ? 11.544 -7.018 -13.194 1.00 33.33 409 ARG A O 20
ATOM 31861 N N . ILE A 1 69 ? 9.812 -5.651 -13.033 1.00 43.15 410 ILE A N 20
ATOM 31862 C CA . ILE A 1 69 ? 10.196 -4.906 -14.168 1.00 40.24 410 ILE A CA 20
ATOM 31863 C C . ILE A 1 69 ? 10.917 -3.675 -13.669 1.00 11.43 410 ILE A C 20
ATOM 31864 O O . ILE A 1 69 ? 10.505 -3.063 -12.666 1.00 53.41 410 ILE A O 20
ATOM 31880 N N . GLN A 1 70 ? 12.005 -3.353 -14.276 1.00 42.32 411 GLN A N 20
ATOM 31881 C CA . GLN A 1 70 ? 12.716 -2.198 -13.872 1.00 63.11 411 GLN A CA 20
ATOM 31882 C C . GLN A 1 70 ? 12.837 -1.229 -15.002 1.00 23.23 411 GLN A C 20
ATOM 31883 O O . GLN A 1 70 ? 12.941 -1.622 -16.177 1.00 52.24 411 GLN A O 20
ATOM 31897 N N . ASN A 1 71 ? 12.778 0.013 -14.667 1.00 14.31 412 ASN A N 20
ATOM 31898 C CA . ASN A 1 71 ? 13.073 1.066 -15.607 1.00 41.52 412 ASN A CA 20
ATOM 31899 C C . ASN A 1 71 ? 14.614 1.170 -15.661 1.00 2.25 412 ASN A C 20
ATOM 31900 O O . ASN A 1 71 ? 15.288 0.420 -14.937 1.00 4.31 412 ASN A O 20
ATOM 31911 N N . GLU A 1 72 ? 15.169 2.047 -16.490 1.00 42.43 413 GLU A N 20
ATOM 31912 C CA . GLU A 1 72 ? 16.625 2.190 -16.591 1.00 15.54 413 GLU A CA 20
ATOM 31913 C C . GLU A 1 72 ? 17.267 2.411 -15.219 1.00 34.32 413 GLU A C 20
ATOM 31914 O O . GLU A 1 72 ? 16.708 3.114 -14.376 1.00 31.02 413 GLU A O 20
ATOM 31926 N N . GLY A 1 73 ? 18.421 1.787 -15.018 1.00 43.54 414 GLY A N 20
ATOM 31927 C CA . GLY A 1 73 ? 19.124 1.805 -13.741 1.00 10.53 414 GLY A CA 20
ATOM 31928 C C . GLY A 1 73 ? 19.327 3.188 -13.139 1.00 14.13 414 GLY A C 20
ATOM 31929 O O . GLY A 1 73 ? 20.105 4.004 -13.657 1.00 71.13 414 GLY A O 20
ATOM 31933 N N . ALA A 1 74 ? 18.610 3.438 -12.062 1.00 71.01 415 ALA A N 20
ATOM 31934 C CA . ALA A 1 74 ? 18.690 4.660 -11.286 1.00 51.04 415 ALA A CA 20
ATOM 31935 C C . ALA A 1 74 ? 18.326 4.316 -9.841 1.00 1.21 415 ALA A C 20
ATOM 31936 O O . ALA A 1 74 ? 18.498 3.154 -9.422 1.00 1.33 415 ALA A O 20
ATOM 31943 N N . GLY A 1 75 ? 17.860 5.295 -9.081 1.00 1.41 416 GLY A N 20
ATOM 31944 C CA . GLY A 1 75 ? 17.459 5.067 -7.707 1.00 42.25 416 GLY A CA 20
ATOM 31945 C C . GLY A 1 75 ? 16.263 4.138 -7.613 1.00 61.51 416 GLY A C 20
ATOM 31946 O O . GLY A 1 75 ? 15.121 4.551 -7.859 1.00 40.32 416 GLY A O 20
ATOM 31950 N N . LYS A 1 76 ? 16.536 2.877 -7.256 1.00 32.33 417 LYS A N 20
ATOM 31951 C CA . LYS A 1 76 ? 15.532 1.808 -7.161 1.00 10.25 417 LYS A CA 20
ATOM 31952 C C . LYS A 1 76 ? 15.003 1.395 -8.542 1.00 72.12 417 LYS A C 20
ATOM 31953 O O . LYS A 1 76 ? 15.347 0.311 -9.039 1.00 31.10 417 LYS A O 20
ATOM 31972 N N . SER A 1 77 ? 14.183 2.259 -9.151 1.00 25.41 418 SER A N 20
ATOM 31973 C CA . SER A 1 77 ? 13.623 2.060 -10.508 1.00 3.51 418 SER A CA 20
ATOM 31974 C C . SER A 1 77 ? 12.834 0.741 -10.617 1.00 13.42 418 SER A C 20
ATOM 31975 O O . SER A 1 77 ? 12.602 0.222 -11.717 1.00 52.32 418 SER A O 20
ATOM 31983 N N . SER A 1 78 ? 12.379 0.245 -9.491 1.00 25.34 419 SER A N 20
ATOM 31984 C CA . SER A 1 78 ? 11.737 -1.029 -9.442 1.00 54.12 419 SER A CA 20
ATOM 31985 C C . SER A 1 78 ? 10.232 -0.882 -9.354 1.00 1.32 419 SER A C 20
ATOM 31986 O O . SER A 1 78 ? 9.720 -0.006 -8.655 1.00 33.54 419 SER A O 20
ATOM 31994 N N . TRP A 1 79 ? 9.541 -1.743 -10.043 1.00 34.54 420 TRP A N 20
ATOM 31995 C CA . TRP A 1 79 ? 8.104 -1.775 -10.032 1.00 5.00 420 TRP A CA 20
ATOM 31996 C C . TRP A 1 79 ? 7.705 -3.067 -9.383 1.00 41.14 420 TRP A C 20
ATOM 31997 O O . TRP A 1 79 ? 8.320 -4.109 -9.666 1.00 54.20 420 TRP A O 20
ATOM 32018 N N . TRP A 1 80 ? 6.726 -3.039 -8.522 1.00 2.31 421 TRP A N 20
ATOM 32019 C CA . TRP A 1 80 ? 6.237 -4.262 -8.007 1.00 23.54 421 TRP A CA 20
ATOM 32020 C C . TRP A 1 80 ? 4.893 -4.455 -8.668 1.00 4.23 421 TRP A C 20
ATOM 32021 O O . TRP A 1 80 ? 3.985 -3.626 -8.505 1.00 71.41 421 TRP A O 20
ATOM 32042 N N . VAL A 1 81 ? 4.786 -5.502 -9.447 1.00 63.55 422 VAL A N 20
ATOM 32043 C CA . VAL A 1 81 ? 3.584 -5.818 -10.189 1.00 43.10 422 VAL A CA 20
ATOM 32044 C C . VAL A 1 81 ? 3.373 -7.310 -10.205 1.00 25.32 422 VAL A C 20
ATOM 32045 O O . VAL A 1 81 ? 4.317 -8.078 -9.987 1.00 2.12 422 VAL A O 20
ATOM 32058 N N . ILE A 1 82 ? 2.168 -7.728 -10.452 1.00 15.14 423 ILE A N 20
ATOM 32059 C CA . ILE A 1 82 ? 1.903 -9.128 -10.618 1.00 50.42 423 ILE A CA 20
ATOM 32060 C C . ILE A 1 82 ? 2.185 -9.458 -12.079 1.00 62.14 423 ILE A C 20
ATOM 32061 O O . ILE A 1 82 ? 1.726 -8.740 -12.978 1.00 62.34 423 ILE A O 20
ATOM 32077 N N . ASN A 1 83 ? 2.932 -10.511 -12.313 1.00 71.23 424 ASN A N 20
ATOM 32078 C CA . ASN A 1 83 ? 3.358 -10.879 -13.660 1.00 4.52 424 ASN A CA 20
ATOM 32079 C C . ASN A 1 83 ? 2.169 -11.290 -14.523 1.00 74.44 424 ASN A C 20
ATOM 32080 O O . ASN A 1 83 ? 1.477 -12.262 -14.223 1.00 10.20 424 ASN A O 20
ATOM 32091 N N . PRO A 1 84 ? 1.933 -10.554 -15.636 1.00 31.11 425 PRO A N 20
ATOM 32092 C CA . PRO A 1 84 ? 0.798 -10.801 -16.528 1.00 65.31 425 PRO A CA 20
ATOM 32093 C C . PRO A 1 84 ? 0.947 -12.099 -17.308 1.00 52.11 425 PRO A C 20
ATOM 32094 O O . PRO A 1 84 ? -0.024 -12.647 -17.820 1.00 2.12 425 PRO A O 20
ATOM 32105 N N . ASP A 1 85 ? 2.164 -12.588 -17.385 1.00 75.24 426 ASP A N 20
ATOM 32106 C CA . ASP A 1 85 ? 2.449 -13.844 -18.070 1.00 41.55 426 ASP A CA 20
ATOM 32107 C C . ASP A 1 85 ? 2.102 -15.005 -17.136 1.00 13.12 426 ASP A C 20
ATOM 32108 O O . ASP A 1 85 ? 1.969 -16.156 -17.552 1.00 64.23 426 ASP A O 20
ATOM 32117 N N . ALA A 1 86 ? 1.907 -14.673 -15.878 1.00 32.00 427 ALA A N 20
ATOM 32118 C CA . ALA A 1 86 ? 1.644 -15.646 -14.850 1.00 32.55 427 ALA A CA 20
ATOM 32119 C C . ALA A 1 86 ? 0.229 -15.522 -14.324 1.00 15.33 427 ALA A C 20
ATOM 32120 O O . ALA A 1 86 ? -0.009 -15.761 -13.144 1.00 42.32 427 ALA A O 20
ATOM 32127 N N . LYS A 1 87 ? -0.711 -15.184 -15.209 1.00 54.41 428 LYS A N 20
ATOM 32128 C CA . LYS A 1 87 ? -2.125 -15.083 -14.828 1.00 50.30 428 LYS A CA 20
ATOM 32129 C C . LYS A 1 87 ? -2.606 -16.363 -14.131 1.00 52.33 428 LYS A C 20
ATOM 32130 O O . LYS A 1 87 ? -2.474 -17.469 -14.683 1.00 1.53 428 LYS A O 20
ATOM 32149 N N . PRO A 1 88 ? -3.130 -16.223 -12.894 1.00 1.31 429 PRO A N 20
ATOM 32150 C CA . PRO A 1 88 ? -3.634 -17.348 -12.106 1.00 24.14 429 PRO A CA 20
ATOM 32151 C C . PRO A 1 88 ? -4.689 -18.138 -12.853 1.00 25.35 429 PRO A C 20
ATOM 32152 O O . PRO A 1 88 ? -5.599 -17.561 -13.474 1.00 21.13 429 PRO A O 20
ATOM 32163 N N . GLY A 1 89 ? -4.581 -19.435 -12.798 1.00 43.14 430 GLY A N 20
ATOM 32164 C CA . GLY A 1 89 ? -5.527 -20.276 -13.457 1.00 4.13 430 GLY A CA 20
ATOM 32165 C C . GLY A 1 89 ? -4.902 -20.980 -14.616 1.00 63.21 430 GLY A C 20
ATOM 32166 O O . GLY A 1 89 ? -3.690 -21.256 -14.607 1.00 13.54 430 GLY A O 20
ATOM 32170 N N . ARG A 1 90 ? -5.690 -21.255 -15.614 1.00 71.34 431 ARG A N 20
ATOM 32171 C CA . ARG A 1 90 ? -5.217 -21.958 -16.770 1.00 70.14 431 ARG A CA 20
ATOM 32172 C C . ARG A 1 90 ? -4.758 -20.973 -17.816 1.00 63.20 431 ARG A C 20
ATOM 32173 O O . ARG A 1 90 ? -5.334 -19.890 -17.965 1.00 12.25 431 ARG A O 20
ATOM 32194 N N . ASN A 1 91 ? -3.734 -21.341 -18.511 1.00 13.01 432 ASN A N 20
ATOM 32195 C CA . ASN A 1 91 ? -3.179 -20.554 -19.579 1.00 14.31 432 ASN A CA 20
ATOM 32196 C C . ASN A 1 91 ? -2.603 -21.529 -20.597 1.00 52.25 432 ASN A C 20
ATOM 32197 O O . ASN A 1 91 ? -1.570 -22.146 -20.351 1.00 51.44 432 ASN A O 20
ATOM 32208 N N . PRO A 1 92 ? -3.316 -21.718 -21.731 1.00 15.15 433 PRO A N 20
ATOM 32209 C CA . PRO A 1 92 ? -3.004 -22.750 -22.741 1.00 31.44 433 PRO A CA 20
ATOM 32210 C C . PRO A 1 92 ? -1.579 -22.735 -23.303 1.00 33.10 433 PRO A C 20
ATOM 32211 O O . PRO A 1 92 ? -1.271 -21.985 -24.232 1.00 15.03 433 PRO A O 20
ATOM 32222 N N . ARG A 1 93 ? -0.728 -23.546 -22.694 1.00 53.14 434 ARG A N 20
ATOM 32223 C CA . ARG A 1 93 ? 0.656 -23.779 -23.101 1.00 71.02 434 ARG A CA 20
ATOM 32224 C C . ARG A 1 93 ? 1.302 -24.745 -22.129 1.00 63.45 434 ARG A C 20
ATOM 32225 O O . ARG A 1 93 ? 1.301 -24.522 -20.915 1.00 73.24 434 ARG A O 20
ATOM 32246 N N . ARG A 1 94 ? 1.825 -25.820 -22.643 1.00 25.31 435 ARG A N 20
ATOM 32247 C CA . ARG A 1 94 ? 2.398 -26.848 -21.807 1.00 62.33 435 ARG A CA 20
ATOM 32248 C C . ARG A 1 94 ? 3.878 -26.619 -21.575 1.00 44.24 435 ARG A C 20
ATOM 32249 O O . ARG A 1 94 ? 4.721 -27.157 -22.298 1.00 34.13 435 ARG A O 20
ATOM 32270 N N . GLN A 1 95 ? 4.171 -25.755 -20.619 1.00 62.40 436 GLN A N 20
ATOM 32271 C CA . GLN A 1 95 ? 5.542 -25.431 -20.201 1.00 11.11 436 GLN A CA 20
ATOM 32272 C C . GLN A 1 95 ? 5.569 -24.502 -18.981 1.00 75.33 436 GLN A C 20
ATOM 32273 O O . GLN A 1 95 ? 6.638 -24.111 -18.511 1.00 23.33 436 GLN A O 20
ATOM 32287 N N . ARG A 1 96 ? 4.390 -24.183 -18.451 1.00 43.42 437 ARG A N 20
ATOM 32288 C CA . ARG A 1 96 ? 4.267 -23.267 -17.319 1.00 72.40 437 ARG A CA 20
ATOM 32289 C C . ARG A 1 96 ? 4.612 -23.963 -16.031 1.00 11.20 437 ARG A C 20
ATOM 32290 O O . ARG A 1 96 ? 4.986 -23.304 -15.053 1.00 50.53 437 ARG A O 20
ATOM 32311 N N . SER A 1 97 ? 4.437 -25.296 -16.021 1.00 10.32 438 SER A N 20
ATOM 32312 C CA . SER A 1 97 ? 4.600 -26.116 -14.812 1.00 11.20 438 SER A CA 20
ATOM 32313 C C . SER A 1 97 ? 3.529 -25.691 -13.801 1.00 42.12 438 SER A C 20
ATOM 32314 O O . SER A 1 97 ? 3.673 -25.871 -12.596 1.00 60.40 438 SER A O 20
ATOM 32322 N N . ALA A 1 98 ? 2.429 -25.175 -14.349 1.00 10.13 439 ALA A N 20
ATOM 32323 C CA . ALA A 1 98 ? 1.345 -24.594 -13.589 1.00 54.41 439 ALA A CA 20
ATOM 32324 C C . ALA A 1 98 ? 0.660 -25.589 -12.683 1.00 63.04 439 ALA A C 20
ATOM 32325 O O . ALA A 1 98 ? -0.063 -26.481 -13.141 1.00 13.11 439 ALA A O 20
ATOM 32332 N N . THR A 1 99 ? 0.901 -25.440 -11.420 1.00 45.22 440 THR A N 20
ATOM 32333 C CA . THR A 1 99 ? 0.255 -26.227 -10.438 1.00 63.52 440 THR A CA 20
ATOM 32334 C C . THR A 1 99 ? -0.871 -25.379 -9.837 1.00 51.14 440 THR A C 20
ATOM 32335 O O . THR A 1 99 ? -0.636 -24.277 -9.325 1.00 74.54 440 THR A O 20
ATOM 32346 N N . LEU A 1 100 ? -2.086 -25.857 -9.953 1.00 21.04 441 LEU A N 20
ATOM 32347 C CA . LEU A 1 100 ? -3.234 -25.093 -9.501 1.00 71.45 441 LEU A CA 20
ATOM 32348 C C . LEU A 1 100 ? -3.372 -25.154 -7.990 1.00 4.10 441 LEU A C 20
ATOM 32349 O O . LEU A 1 100 ? -3.820 -24.186 -7.357 1.00 3.21 441 LEU A O 20
ATOM 32365 N N . GLU A 1 101 ? -2.949 -26.283 -7.434 1.00 74.13 442 GLU A N 20
ATOM 32366 C CA . GLU A 1 101 ? -2.971 -26.560 -6.002 1.00 41.24 442 GLU A CA 20
ATOM 32367 C C . GLU A 1 101 ? -4.386 -26.535 -5.437 1.00 45.21 442 GLU A C 20
ATOM 32368 O O . GLU A 1 101 ? -4.822 -25.491 -4.885 1.00 38.34 442 GLU A O 20
#

Secondary structure (DSSP, 8-state):
--S-SS-HHHHHHHHHTTSTTS-EEHHHHHHHHHHH-HHHHT--SHHHHHHHHHHHHHHHTT-TTEEEPP-S--SS--EEEE-GGGSTT---SS-SS----

Radius of gyration: 15.21 Å; Cα contacts (8 Å, |Δi|>4): 92; chains: 1; bounding box: 28×38×42 Å

Foldseek 3Di:
DQQDDDDLVRVLVVQCVVVVVFFADLVNSLVCCLVVGVRNVVQDDCVSCVVVSVVNVVVQVVDPQWDWDADPDDDCRTGTHGRPVCPQDDDPDPPPPDDND